Protein 2LW6 (pdb70)

Structure (mmCIF, N/CA/C/O backbone):
data_2LW6
#
_entry.id   2LW6
#
_cell.length_a   1.000
_cell.length_b   1.000
_cell.length_c   1.000
_cell.angle_alpha   90.00
_cell.angle_beta   90.00
_cell.angle_gamma   90.00
#
_symmetry.space_group_name_H-M   'P 1'
#
loop_
_atom_site.group_PDB
_atom_site.id
_atom_site.type_symbol
_atom_site.label_atom_id
_atom_site.label_alt_id
_atom_site.label_comp_id
_atom_site.label_asym_id
_atom_site.label_entity_id
_atom_site.label_seq_id
_atom_site.pdbx_PDB_ins_code
_atom_site.Cartn_x
_atom_site.Cartn_y
_atom_site.Cartn_z
_atom_site.occupancy
_atom_site.B_iso_or_equiv
_atom_site.auth_seq_id
_atom_site.auth_comp_id
_atom_site.auth_asym_id
_atom_site.auth_atom_id
_atom_site.pdbx_PDB_model_num
ATOM 1 N N . SER A 1 1 ? 19.979 -0.352 -3.059 1.00 0.00 19 SER A N 1
ATOM 2 C CA . SER A 1 1 ? 19.567 0.973 -3.570 1.00 0.00 19 SER A CA 1
ATOM 3 C C . SER A 1 1 ? 18.079 1.197 -3.317 1.00 0.00 19 SER A C 1
ATOM 4 O O . SER A 1 1 ? 17.512 0.580 -2.414 1.00 0.00 19 SER A O 1
ATOM 14 N N . PHE A 1 2 ? 17.468 2.104 -4.079 1.00 0.00 20 PHE A N 1
ATOM 15 C CA . PHE A 1 2 ? 16.031 2.335 -4.011 1.00 0.00 20 PHE A CA 1
ATOM 16 C C . PHE A 1 2 ? 15.276 1.028 -4.209 1.00 0.00 20 PHE A C 1
ATOM 17 O O . PHE A 1 2 ? 15.544 0.279 -5.150 1.00 0.00 20 PHE A O 1
ATOM 34 N N . VAL A 1 3 ? 14.330 0.770 -3.330 1.00 0.00 21 VAL A N 1
ATOM 35 C CA . VAL A 1 3 ? 13.623 -0.499 -3.324 1.00 0.00 21 VAL A CA 1
ATOM 36 C C . VAL A 1 3 ? 12.172 -0.321 -3.749 1.00 0.00 21 VAL A C 1
ATOM 37 O O . VAL A 1 3 ? 11.475 0.568 -3.261 1.00 0.00 21 VAL A O 1
ATOM 50 N N . GLN A 1 4 ? 11.729 -1.152 -4.680 1.00 0.00 22 GLN A N 1
ATOM 51 C CA . GLN A 1 4 ? 10.323 -1.199 -5.048 1.00 0.00 22 GLN A CA 1
ATOM 52 C C . GLN A 1 4 ? 9.633 -2.275 -4.221 1.00 0.00 22 GLN A C 1
ATOM 53 O O . GLN A 1 4 ? 10.210 -3.336 -3.980 1.00 0.00 22 GLN A O 1
ATOM 67 N N . CYS A 1 5 ? 8.411 -2.016 -3.783 1.00 0.00 23 CYS A N 1
ATOM 68 C CA . CYS A 1 5 ? 7.733 -2.928 -2.872 1.00 0.00 23 CYS A CA 1
ATOM 69 C C . CYS A 1 5 ? 6.218 -2.861 -3.028 1.00 0.00 23 CYS A C 1
ATOM 70 O O . CYS A 1 5 ? 5.653 -1.799 -3.281 1.00 0.00 23 CYS A O 1
ATOM 78 N N . ASN A 1 6 ? 5.559 -4.000 -2.878 1.00 0.00 24 ASN A N 1
ATOM 79 C CA . ASN A 1 6 ? 4.104 -4.048 -2.931 1.00 0.00 24 ASN A CA 1
ATOM 80 C C . ASN A 1 6 ? 3.522 -3.481 -1.648 1.00 0.00 24 ASN A C 1
ATOM 81 O O . ASN A 1 6 ? 3.636 -4.080 -0.583 1.00 0.00 24 ASN A O 1
ATOM 92 N N . HIS A 1 7 ? 2.913 -2.314 -1.753 1.00 0.00 25 HIS A N 1
ATOM 93 C CA . HIS A 1 7 ? 2.331 -1.657 -0.592 1.00 0.00 25 HIS A CA 1
ATOM 94 C C . HIS A 1 7 ? 1.038 -2.365 -0.213 1.00 0.00 25 HIS A C 1
ATOM 95 O O . HIS A 1 7 ? 0.077 -2.372 -0.982 1.00 0.00 25 HIS A O 1
ATOM 110 N N . HIS A 1 8 ? 1.037 -2.994 0.944 1.00 0.00 26 HIS A N 1
ATOM 111 C CA . HIS A 1 8 ? -0.118 -3.764 1.396 1.00 0.00 26 HIS A CA 1
ATOM 112 C C . HIS A 1 8 ? -1.141 -2.876 2.075 1.00 0.00 26 HIS A C 1
ATOM 113 O O . HIS A 1 8 ? -0.803 -2.104 2.970 1.00 0.00 26 HIS A O 1
ATOM 128 N N . LEU A 1 9 ? -2.388 -3.013 1.666 1.00 0.00 27 LEU A N 1
ATOM 129 C CA . LEU A 1 9 ? -3.484 -2.343 2.339 1.00 0.00 27 LEU A CA 1
ATOM 130 C C . LEU A 1 9 ? -4.144 -3.348 3.273 1.00 0.00 27 LEU A C 1
ATOM 131 O O . LEU A 1 9 ? -4.486 -4.463 2.862 1.00 0.00 27 LEU A O 1
ATOM 147 N N . LEU A 1 10 ? -4.289 -2.963 4.526 1.00 0.00 28 LEU A N 1
ATOM 148 C CA . LEU A 1 10 ? -4.838 -3.840 5.534 1.00 0.00 28 LEU A CA 1
ATOM 149 C C . LEU A 1 10 ? -6.314 -3.549 5.759 1.00 0.00 28 LEU A C 1
ATOM 150 O O . LEU A 1 10 ? -6.706 -2.422 6.088 1.00 0.00 28 LEU A O 1
ATOM 166 N N . TYR A 1 11 ? -7.119 -4.578 5.576 1.00 0.00 29 TYR A N 1
ATOM 167 C CA . TYR A 1 11 ? -8.550 -4.501 5.791 1.00 0.00 29 TYR A CA 1
ATOM 168 C C . TYR A 1 11 ? -8.849 -5.112 7.150 1.00 0.00 29 TYR A C 1
ATOM 169 O O . TYR A 1 11 ? -8.076 -5.938 7.627 1.00 0.00 29 TYR A O 1
ATOM 187 N N . ASN A 1 12 ? -9.931 -4.671 7.780 1.00 0.00 30 ASN A N 1
ATOM 188 C CA . ASN A 1 12 ? -10.292 -5.134 9.120 1.00 0.00 30 ASN A CA 1
ATOM 189 C C . ASN A 1 12 ? -10.218 -6.653 9.235 1.00 0.00 30 ASN A C 1
ATOM 190 O O . ASN A 1 12 ? -11.135 -7.367 8.822 1.00 0.00 30 ASN A O 1
ATOM 201 N N . GLY A 1 13 ? -9.117 -7.137 9.798 1.00 0.00 31 GLY A N 1
ATOM 202 C CA . GLY A 1 13 ? -8.983 -8.547 10.086 1.00 0.00 31 GLY A CA 1
ATOM 203 C C . GLY A 1 13 ? -8.085 -9.302 9.120 1.00 0.00 31 GLY A C 1
ATOM 204 O O . GLY A 1 13 ? -7.601 -10.384 9.458 1.00 0.00 31 GLY A O 1
ATOM 208 N N . ARG A 1 14 ? -7.839 -8.761 7.926 1.00 0.00 32 ARG A N 1
ATOM 209 C CA . ARG A 1 14 ? -7.104 -9.525 6.918 1.00 0.00 32 ARG A CA 1
ATOM 210 C C . ARG A 1 14 ? -6.568 -8.650 5.780 1.00 0.00 32 ARG A C 1
ATOM 211 O O . ARG A 1 14 ? -7.059 -7.550 5.528 1.00 0.00 32 ARG A O 1
ATOM 232 N N . HIS A 1 15 ? -5.526 -9.164 5.124 1.00 0.00 33 HIS A N 1
ATOM 233 C CA . HIS A 1 15 ? -4.964 -8.591 3.901 1.00 0.00 33 HIS A CA 1
ATOM 234 C C . HIS A 1 15 ? -6.052 -8.279 2.870 1.00 0.00 33 HIS A C 1
ATOM 235 O O . HIS A 1 15 ? -6.767 -9.174 2.414 1.00 0.00 33 HIS A O 1
ATOM 250 N N . TRP A 1 16 ? -6.163 -7.006 2.508 1.00 0.00 34 TRP A N 1
ATOM 251 C CA . TRP A 1 16 ? -7.143 -6.578 1.520 1.00 0.00 34 TRP A CA 1
ATOM 252 C C . TRP A 1 16 ? -6.566 -6.687 0.114 1.00 0.00 34 TRP A C 1
ATOM 253 O O . TRP A 1 16 ? -7.117 -7.375 -0.745 1.00 0.00 34 TRP A O 1
ATOM 274 N N . GLY A 1 17 ? -5.441 -6.020 -0.104 1.00 0.00 35 GLY A N 1
ATOM 275 C CA . GLY A 1 17 ? -4.817 -6.014 -1.411 1.00 0.00 35 GLY A CA 1
ATOM 276 C C . GLY A 1 17 ? -3.471 -5.335 -1.373 1.00 0.00 35 GLY A C 1
ATOM 277 O O . GLY A 1 17 ? -3.016 -4.922 -0.301 1.00 0.00 35 GLY A O 1
ATOM 281 N N . THR A 1 18 ? -2.818 -5.228 -2.518 1.00 0.00 36 THR A N 1
ATOM 282 C CA . THR A 1 18 ? -1.513 -4.603 -2.576 1.00 0.00 36 THR A CA 1
ATOM 283 C C . THR A 1 18 ? -1.215 -4.063 -3.975 1.00 0.00 36 THR A C 1
ATOM 284 O O . THR A 1 18 ? -1.657 -4.629 -4.976 1.00 0.00 36 THR A O 1
ATOM 295 N N . ILE A 1 19 ? -0.484 -2.957 -4.034 1.00 0.00 37 ILE A N 1
ATOM 296 C CA . ILE A 1 19 ? -0.009 -2.411 -5.297 1.00 0.00 37 ILE A CA 1
ATOM 297 C C . ILE A 1 19 ? 1.511 -2.250 -5.223 1.00 0.00 37 ILE A C 1
ATOM 298 O O . ILE A 1 19 ? 2.027 -1.640 -4.278 1.00 0.00 37 ILE A O 1
ATOM 314 N N . ARG A 1 20 ? 2.235 -2.808 -6.190 1.00 0.00 38 ARG A N 1
ATOM 315 C CA . ARG A 1 20 ? 3.687 -2.683 -6.193 1.00 0.00 38 ARG A CA 1
ATOM 316 C C . ARG A 1 20 ? 4.108 -1.296 -6.646 1.00 0.00 38 ARG A C 1
ATOM 317 O O . ARG A 1 20 ? 3.751 -0.834 -7.731 1.00 0.00 38 ARG A O 1
ATOM 338 N N . LYS A 1 21 ? 4.847 -0.635 -5.775 1.00 0.00 39 LYS A N 1
ATOM 339 C CA . LYS A 1 21 ? 5.307 0.724 -6.009 1.00 0.00 39 LYS A CA 1
ATOM 340 C C . LYS A 1 21 ? 6.652 0.925 -5.321 1.00 0.00 39 LYS A C 1
ATOM 341 O O . LYS A 1 21 ? 6.934 0.292 -4.306 1.00 0.00 39 LYS A O 1
ATOM 360 N N . LYS A 1 22 ? 7.488 1.788 -5.878 1.00 0.00 40 LYS A N 1
ATOM 361 C CA . LYS A 1 22 ? 8.795 2.061 -5.299 1.00 0.00 40 LYS A CA 1
ATOM 362 C C . LYS A 1 22 ? 8.659 2.831 -3.992 1.00 0.00 40 LYS A C 1
ATOM 363 O O . LYS A 1 22 ? 7.660 3.518 -3.762 1.00 0.00 40 LYS A O 1
ATOM 382 N N . ALA A 1 23 ? 9.662 2.699 -3.136 1.00 0.00 41 ALA A N 1
ATOM 383 C CA . ALA A 1 23 ? 9.703 3.426 -1.879 1.00 0.00 41 ALA A CA 1
ATOM 384 C C . ALA A 1 23 ? 9.776 4.926 -2.134 1.00 0.00 41 ALA A C 1
ATOM 385 O O . ALA A 1 23 ? 10.423 5.372 -3.080 1.00 0.00 41 ALA A O 1
ATOM 392 N N . GLY A 1 24 ? 9.091 5.699 -1.304 1.00 0.00 42 GLY A N 1
ATOM 393 C CA . GLY A 1 24 ? 9.076 7.140 -1.470 1.00 0.00 42 GLY A CA 1
ATOM 394 C C . GLY A 1 24 ? 7.968 7.602 -2.395 1.00 0.00 42 GLY A C 1
ATOM 395 O O . GLY A 1 24 ? 7.393 8.675 -2.203 1.00 0.00 42 GLY A O 1
ATOM 399 N N . TRP A 1 25 ? 7.668 6.797 -3.399 1.00 0.00 43 TRP A N 1
ATOM 400 C CA . TRP A 1 25 ? 6.609 7.112 -4.342 1.00 0.00 43 TRP A CA 1
ATOM 401 C C . TRP A 1 25 ? 5.245 6.809 -3.732 1.00 0.00 43 TRP A C 1
ATOM 402 O O . TRP A 1 25 ? 5.035 5.748 -3.134 1.00 0.00 43 TRP A O 1
ATOM 423 N N . ALA A 1 26 ? 4.331 7.760 -3.869 1.00 0.00 44 ALA A N 1
ATOM 424 C CA . ALA A 1 26 ? 2.983 7.612 -3.359 1.00 0.00 44 ALA A CA 1
ATOM 425 C C . ALA A 1 26 ? 2.206 6.584 -4.176 1.00 0.00 44 ALA A C 1
ATOM 426 O O . ALA A 1 26 ? 2.349 6.510 -5.396 1.00 0.00 44 ALA A O 1
ATOM 433 N N . VAL A 1 27 ? 1.395 5.794 -3.499 1.00 0.00 45 VAL A N 1
ATOM 434 C CA . VAL A 1 27 ? 0.570 4.793 -4.155 1.00 0.00 45 VAL A CA 1
ATOM 435 C C . VAL A 1 27 ? -0.894 5.018 -3.779 1.00 0.00 45 VAL A C 1
ATOM 436 O O . VAL A 1 27 ? -1.182 5.643 -2.754 1.00 0.00 45 VAL A O 1
ATOM 449 N N . ARG A 1 28 ? -1.812 4.526 -4.601 1.00 0.00 46 ARG A N 1
ATOM 450 C CA . ARG A 1 28 ? -3.231 4.765 -4.375 1.00 0.00 46 ARG A CA 1
ATOM 451 C C . ARG A 1 28 ? -3.904 3.560 -3.723 1.00 0.00 46 ARG A C 1
ATOM 452 O O . ARG A 1 28 ? -3.645 2.414 -4.093 1.00 0.00 46 ARG A O 1
ATOM 473 N N . PHE A 1 29 ? -4.746 3.829 -2.732 1.00 0.00 47 PHE A N 1
ATOM 474 C CA . PHE A 1 29 ? -5.597 2.807 -2.146 1.00 0.00 47 PHE A CA 1
ATOM 475 C C . PHE A 1 29 ? -7.035 3.305 -2.136 1.00 0.00 47 PHE A C 1
ATOM 476 O O . PHE A 1 29 ? -7.297 4.445 -1.749 1.00 0.00 47 PHE A O 1
ATOM 493 N N . TYR A 1 30 ? -7.960 2.461 -2.558 1.00 0.00 48 TYR A N 1
ATOM 494 C CA . TYR A 1 30 ? -9.355 2.860 -2.680 1.00 0.00 48 TYR A CA 1
ATOM 495 C C . TYR A 1 30 ? -10.277 1.670 -2.472 1.00 0.00 48 TYR A C 1
ATOM 496 O O . TYR A 1 30 ? -9.884 0.523 -2.692 1.00 0.00 48 TYR A O 1
ATOM 514 N N . GLU A 1 31 ? -11.493 1.948 -2.034 1.00 0.00 49 GLU A N 1
ATOM 515 C CA . GLU A 1 31 ? -12.494 0.913 -1.863 1.00 0.00 49 GLU A CA 1
ATOM 516 C C . GLU A 1 31 ? -13.462 0.944 -3.035 1.00 0.00 49 GLU A C 1
ATOM 517 O O . GLU A 1 31 ? -14.015 1.990 -3.372 1.00 0.00 49 GLU A O 1
ATOM 529 N N . GLU A 1 32 ? -13.638 -0.192 -3.675 1.00 0.00 50 GLU A N 1
ATOM 530 C CA . GLU A 1 32 ? -14.596 -0.298 -4.756 1.00 0.00 50 GLU A CA 1
ATOM 531 C C . GLU A 1 32 ? -15.714 -1.256 -4.366 1.00 0.00 50 GLU A C 1
ATOM 532 O O . GLU A 1 32 ? -15.544 -2.475 -4.354 1.00 0.00 50 GLU A O 1
ATOM 544 N N . LYS A 1 33 ? -16.847 -0.686 -4.001 1.00 0.00 51 LYS A N 1
ATOM 545 C CA . LYS A 1 33 ? -18.009 -1.467 -3.607 1.00 0.00 51 LYS A CA 1
ATOM 546 C C . LYS A 1 33 ? -18.877 -1.715 -4.832 1.00 0.00 51 LYS A C 1
ATOM 547 O O . LYS A 1 33 ? -19.153 -0.783 -5.583 1.00 0.00 51 LYS A O 1
ATOM 566 N N . PRO A 1 34 ? -19.297 -2.969 -5.063 1.00 0.00 52 PRO A N 1
ATOM 567 C CA . PRO A 1 34 ? -20.086 -3.333 -6.247 1.00 0.00 52 PRO A CA 1
ATOM 568 C C . PRO A 1 34 ? -21.334 -2.470 -6.400 1.00 0.00 52 PRO A C 1
ATOM 569 O O . PRO A 1 34 ? -22.226 -2.491 -5.548 1.00 0.00 52 PRO A O 1
ATOM 580 N N . GLY A 1 35 ? -21.385 -1.707 -7.485 1.00 0.00 53 GLY A N 1
ATOM 581 C CA . GLY A 1 35 ? -22.516 -0.834 -7.735 1.00 0.00 53 GLY A CA 1
ATOM 582 C C . GLY A 1 35 ? -22.211 0.610 -7.386 1.00 0.00 53 GLY A C 1
ATOM 583 O O . GLY A 1 35 ? -22.994 1.512 -7.685 1.00 0.00 53 GLY A O 1
ATOM 587 N N . GLN A 1 36 ? -21.079 0.819 -6.728 1.00 0.00 54 GLN A N 1
ATOM 588 C CA . GLN A 1 36 ? -20.625 2.153 -6.360 1.00 0.00 54 GLN A CA 1
ATOM 589 C C . GLN A 1 36 ? -19.243 2.433 -6.953 1.00 0.00 54 GLN A C 1
ATOM 590 O O . GLN A 1 36 ? -18.483 1.506 -7.242 1.00 0.00 54 GLN A O 1
ATOM 604 N N . PRO A 1 37 ? -18.908 3.715 -7.165 1.00 0.00 55 PRO A N 1
ATOM 605 C CA . PRO A 1 37 ? -17.581 4.116 -7.635 1.00 0.00 55 PRO A CA 1
ATOM 606 C C . PRO A 1 37 ? -16.536 3.977 -6.533 1.00 0.00 55 PRO A C 1
ATOM 607 O O . PRO A 1 37 ? -16.865 4.016 -5.345 1.00 0.00 55 PRO A O 1
ATOM 618 N N . LYS A 1 38 ? -15.280 3.819 -6.925 1.00 0.00 56 LYS A N 1
ATOM 619 C CA . LYS A 1 38 ? -14.213 3.616 -5.960 1.00 0.00 56 LYS A CA 1
ATOM 620 C C . LYS A 1 38 ? -13.910 4.904 -5.206 1.00 0.00 56 LYS A C 1
ATOM 621 O O . LYS A 1 38 ? -13.910 5.996 -5.780 1.00 0.00 56 LYS A O 1
ATOM 640 N N . ARG A 1 39 ? -13.664 4.766 -3.917 1.00 0.00 57 ARG A N 1
ATOM 641 C CA . ARG A 1 39 ? -13.392 5.902 -3.054 1.00 0.00 57 ARG A CA 1
ATOM 642 C C . ARG A 1 39 ? -11.997 5.771 -2.470 1.00 0.00 57 ARG A C 1
ATOM 643 O O . ARG A 1 39 ? -11.642 4.713 -1.953 1.00 0.00 57 ARG A O 1
ATOM 664 N N . LEU A 1 40 ? -11.203 6.830 -2.575 1.00 0.00 58 LEU A N 1
ATOM 665 C CA . LEU A 1 40 ? -9.861 6.830 -2.013 1.00 0.00 58 LEU A CA 1
ATOM 666 C C . LEU A 1 40 ? -9.912 6.583 -0.515 1.00 0.00 58 LEU A C 1
ATOM 667 O O . LEU A 1 40 ? -10.586 7.304 0.220 1.00 0.00 58 LEU A O 1
ATOM 683 N N . VAL A 1 41 ? -9.208 5.557 -0.073 1.00 0.00 59 VAL A N 1
ATOM 684 C CA . VAL A 1 41 ? -9.223 5.180 1.332 1.00 0.00 59 VAL A CA 1
ATOM 685 C C . VAL A 1 41 ? -7.889 5.474 1.985 1.00 0.00 59 VAL A C 1
ATOM 686 O O . VAL A 1 41 ? -7.788 5.520 3.209 1.00 0.00 59 VAL A O 1
ATOM 699 N N . ALA A 1 42 ? -6.862 5.643 1.162 1.00 0.00 60 ALA A N 1
ATOM 700 C CA . ALA A 1 42 ? -5.555 6.005 1.655 1.00 0.00 60 ALA A CA 1
ATOM 701 C C . ALA A 1 42 ? -4.622 6.372 0.525 1.00 0.00 60 ALA A C 1
ATOM 702 O O . ALA A 1 42 ? -4.556 5.697 -0.503 1.00 0.00 60 ALA A O 1
ATOM 709 N N . ILE A 1 43 ? -3.913 7.455 0.723 1.00 0.00 61 ILE A N 1
ATOM 710 C CA . ILE A 1 43 ? -2.796 7.793 -0.130 1.00 0.00 61 ILE A CA 1
ATOM 711 C C . ILE A 1 43 ? -1.536 7.554 0.675 1.00 0.00 61 ILE A C 1
ATOM 712 O O . ILE A 1 43 ? -1.280 8.256 1.654 1.00 0.00 61 ILE A O 1
ATOM 728 N N . CYS A 1 44 ? -0.766 6.555 0.291 1.00 0.00 62 CYS A N 1
ATOM 729 C CA . CYS A 1 44 ? 0.300 6.077 1.150 1.00 0.00 62 CYS A CA 1
ATOM 730 C C . CYS A 1 44 ? 1.605 5.949 0.388 1.00 0.00 62 CYS A C 1
ATOM 731 O O . CYS A 1 44 ? 1.619 5.602 -0.792 1.00 0.00 62 CYS A O 1
ATOM 738 N N . LYS A 1 45 ? 2.698 6.249 1.062 1.00 0.00 63 LYS A N 1
ATOM 739 C CA . LYS A 1 45 ? 4.017 6.096 0.486 1.00 0.00 63 LYS A CA 1
ATOM 740 C C . LYS A 1 45 ? 4.985 5.660 1.570 1.00 0.00 63 LYS A C 1
ATOM 741 O O . LYS A 1 45 ? 4.702 5.803 2.757 1.00 0.00 63 LYS A O 1
ATOM 760 N N . ASN A 1 46 ? 6.113 5.112 1.164 1.00 0.00 64 ASN A N 1
ATOM 761 C CA . ASN A 1 46 ? 7.076 4.588 2.117 1.00 0.00 64 ASN A CA 1
ATOM 762 C C . ASN A 1 46 ? 7.922 5.708 2.702 1.00 0.00 64 ASN A C 1
ATOM 763 O O . ASN A 1 46 ? 8.272 6.649 1.992 1.00 0.00 64 ASN A O 1
ATOM 774 N N . ALA A 1 47 ? 8.223 5.598 3.999 1.00 0.00 65 ALA A N 1
ATOM 775 C CA . ALA A 1 47 ? 8.985 6.614 4.733 1.00 0.00 65 ALA A CA 1
ATOM 776 C C . ALA A 1 47 ? 10.160 7.152 3.923 1.00 0.00 65 ALA A C 1
ATOM 777 O O . ALA A 1 47 ? 10.211 8.339 3.594 1.00 0.00 65 ALA A O 1
ATOM 784 N N . SER A 1 48 ? 11.088 6.269 3.594 1.00 0.00 66 SER A N 1
ATOM 785 C CA . SER A 1 48 ? 12.264 6.641 2.826 1.00 0.00 66 SER A CA 1
ATOM 786 C C . SER A 1 48 ? 11.991 6.485 1.334 1.00 0.00 66 SER A C 1
ATOM 787 O O . SER A 1 48 ? 11.347 5.525 0.912 1.00 0.00 66 SER A O 1
ATOM 795 N N . PRO A 1 49 ? 12.454 7.445 0.522 1.00 0.00 67 PRO A N 1
ATOM 796 C CA . PRO A 1 49 ? 12.377 7.347 -0.935 1.00 0.00 67 PRO A CA 1
ATOM 797 C C . PRO A 1 49 ? 13.461 6.432 -1.495 1.00 0.00 67 PRO A C 1
ATOM 798 O O . PRO A 1 49 ? 13.537 6.201 -2.701 1.00 0.00 67 PRO A O 1
ATOM 809 N N . VAL A 1 50 ? 14.308 5.926 -0.604 1.00 0.00 68 VAL A N 1
ATOM 810 C CA . VAL A 1 50 ? 15.378 5.027 -0.991 1.00 0.00 68 VAL A CA 1
ATOM 811 C C . VAL A 1 50 ? 15.038 3.599 -0.594 1.00 0.00 68 VAL A C 1
ATOM 812 O O . VAL A 1 50 ? 14.675 2.779 -1.430 1.00 0.00 68 VAL A O 1
ATOM 825 N N . HIS A 1 51 ? 15.135 3.308 0.694 1.00 0.00 69 HIS A N 1
ATOM 826 C CA . HIS A 1 51 ? 14.881 1.959 1.178 1.00 0.00 69 HIS A CA 1
ATOM 827 C C . HIS A 1 51 ? 13.452 1.855 1.686 1.00 0.00 69 HIS A C 1
ATOM 828 O O . HIS A 1 51 ? 12.816 2.871 1.960 1.00 0.00 69 HIS A O 1
ATOM 843 N N . CYS A 1 52 ? 12.965 0.636 1.845 1.00 0.00 70 CYS A N 1
ATOM 844 C CA . CYS A 1 52 ? 11.599 0.415 2.297 1.00 0.00 70 CYS A CA 1
ATOM 845 C C . CYS A 1 52 ? 11.577 0.130 3.795 1.00 0.00 70 CYS A C 1
ATOM 846 O O . CYS A 1 52 ? 12.348 -0.691 4.293 1.00 0.00 70 CYS A O 1
ATOM 854 N N . ASN A 1 53 ? 10.691 0.821 4.502 1.00 0.00 71 ASN A N 1
ATOM 855 C CA . ASN A 1 53 ? 10.595 0.713 5.953 1.00 0.00 71 ASN A CA 1
ATOM 856 C C . ASN A 1 53 ? 9.142 0.531 6.365 1.00 0.00 71 ASN A C 1
ATOM 857 O O . ASN A 1 53 ? 8.668 -0.590 6.557 1.00 0.00 71 ASN A O 1
ATOM 868 N N . TYR A 1 54 ? 8.441 1.652 6.482 1.00 0.00 72 TYR A N 1
ATOM 869 C CA . TYR A 1 54 ? 7.047 1.665 6.894 1.00 0.00 72 TYR A CA 1
ATOM 870 C C . TYR A 1 54 ? 6.252 2.535 5.937 1.00 0.00 72 TYR A C 1
ATOM 871 O O . TYR A 1 54 ? 6.828 3.341 5.197 1.00 0.00 72 TYR A O 1
ATOM 889 N N . LEU A 1 55 ? 4.939 2.396 5.976 1.00 0.00 73 LEU A N 1
ATOM 890 C CA . LEU A 1 55 ? 4.069 3.123 5.069 1.00 0.00 73 LEU A CA 1
ATOM 891 C C . LEU A 1 55 ? 3.395 4.287 5.777 1.00 0.00 73 LEU A C 1
ATOM 892 O O . LEU A 1 55 ? 2.720 4.106 6.790 1.00 0.00 73 LEU A O 1
ATOM 908 N N . LYS A 1 56 ? 3.595 5.481 5.244 1.00 0.00 74 LYS A N 1
ATOM 909 C CA . LYS A 1 56 ? 2.957 6.676 5.771 1.00 0.00 74 LYS A CA 1
ATOM 910 C C . LYS A 1 56 ? 1.796 7.061 4.873 1.00 0.00 74 LYS A C 1
ATOM 911 O O . LYS A 1 56 ? 1.990 7.541 3.752 1.00 0.00 74 LYS A O 1
ATOM 930 N N . CYS A 1 57 ? 0.592 6.816 5.357 1.00 0.00 75 CYS A N 1
ATOM 931 C CA . CYS A 1 57 ? -0.603 7.055 4.576 1.00 0.00 75 CYS A CA 1
ATOM 932 C C . CYS A 1 57 ? -1.381 8.236 5.136 1.00 0.00 75 CYS A C 1
ATOM 933 O O . CYS A 1 57 ? -1.393 8.470 6.348 1.00 0.00 75 CYS A O 1
ATOM 940 N N . THR A 1 58 ? -2.024 8.975 4.253 1.00 0.00 76 THR A N 1
ATOM 941 C CA . THR A 1 58 ? -2.860 10.087 4.655 1.00 0.00 76 THR A CA 1
ATOM 942 C C . THR A 1 58 ? -4.269 9.901 4.095 1.00 0.00 76 THR A C 1
ATOM 943 O O . THR A 1 58 ? -4.457 9.176 3.115 1.00 0.00 76 THR A O 1
ATOM 954 N N . ASN A 1 59 ? -5.245 10.552 4.730 1.00 0.00 77 ASN A N 1
ATOM 955 C CA . ASN A 1 59 ? -6.653 10.439 4.339 1.00 0.00 77 ASN A CA 1
ATOM 956 C C . ASN A 1 59 ? -7.137 8.997 4.451 1.00 0.00 77 ASN A C 1
ATOM 957 O O . ASN A 1 59 ? -7.630 8.422 3.484 1.00 0.00 77 ASN A O 1
ATOM 968 N N . LEU A 1 60 ? -6.985 8.425 5.642 1.00 0.00 78 LEU A N 1
ATOM 969 C CA . LEU A 1 60 ? -7.402 7.052 5.903 1.00 0.00 78 LEU A CA 1
ATOM 970 C C . LEU A 1 60 ? -8.920 6.946 5.994 1.00 0.00 78 LEU A C 1
ATOM 971 O O . LEU A 1 60 ? -9.594 7.875 6.446 1.00 0.00 78 LEU A O 1
ATOM 987 N N . ALA A 1 61 ? -9.457 5.805 5.584 1.00 0.00 79 ALA A N 1
ATOM 988 C CA . ALA A 1 61 ? -10.893 5.587 5.632 1.00 0.00 79 ALA A CA 1
ATOM 989 C C . ALA A 1 61 ? -11.255 4.651 6.777 1.00 0.00 79 ALA A C 1
ATOM 990 O O . ALA A 1 61 ? -11.673 3.514 6.559 1.00 0.00 79 ALA A O 1
ATOM 997 N N . ALA A 1 62 ? -11.062 5.147 7.996 1.00 0.00 80 ALA A N 1
ATOM 998 C CA . ALA A 1 62 ? -11.401 4.421 9.221 1.00 0.00 80 ALA A CA 1
ATOM 999 C C . ALA A 1 62 ? -10.611 3.123 9.361 1.00 0.00 80 ALA A C 1
ATOM 1000 O O . ALA A 1 62 ? -9.511 3.113 9.911 1.00 0.00 80 ALA A O 1
ATOM 1007 N N . GLY A 1 63 ? -11.173 2.032 8.853 1.00 0.00 81 GLY A N 1
ATOM 1008 C CA . GLY A 1 63 ? -10.526 0.743 8.968 1.00 0.00 81 GLY A CA 1
ATOM 1009 C C . GLY A 1 63 ? -9.535 0.506 7.854 1.00 0.00 81 GLY A C 1
ATOM 1010 O O . GLY A 1 63 ? -8.664 -0.357 7.957 1.00 0.00 81 GLY A O 1
ATOM 1014 N N . PHE A 1 64 ? -9.666 1.279 6.786 1.00 0.00 82 PHE A N 1
ATOM 1015 C CA . PHE A 1 64 ? -8.768 1.166 5.651 1.00 0.00 82 PHE A CA 1
ATOM 1016 C C . PHE A 1 64 ? -7.456 1.879 5.930 1.00 0.00 82 PHE A C 1
ATOM 1017 O O . PHE A 1 64 ? -7.401 3.111 5.978 1.00 0.00 82 PHE A O 1
ATOM 1034 N N . SER A 1 65 ? -6.412 1.095 6.130 1.00 0.00 83 SER A N 1
ATOM 1035 C CA . SER A 1 65 ? -5.073 1.616 6.339 1.00 0.00 83 SER A CA 1
ATOM 1036 C C . SER A 1 65 ? -4.066 0.614 5.804 1.00 0.00 83 SER A C 1
ATOM 1037 O O . SER A 1 65 ? -4.405 -0.542 5.574 1.00 0.00 83 SER A O 1
ATOM 1045 N N . ALA A 1 66 ? -2.842 1.047 5.598 1.00 0.00 84 ALA A N 1
ATOM 1046 C CA . ALA A 1 66 ? -1.832 0.183 5.012 1.00 0.00 84 ALA A CA 1
ATOM 1047 C C . ALA A 1 66 ? -0.953 -0.407 6.103 1.00 0.00 84 ALA A C 1
ATOM 1048 O O . ALA A 1 66 ? -0.880 0.137 7.205 1.00 0.00 84 ALA A O 1
ATOM 1055 N N . GLY A 1 67 ? -0.271 -1.502 5.793 1.00 0.00 85 GLY A N 1
ATOM 1056 C CA . GLY A 1 67 ? 0.420 -2.246 6.829 1.00 0.00 85 GLY A CA 1
ATOM 1057 C C . GLY A 1 67 ? 1.904 -2.448 6.571 1.00 0.00 85 GLY A C 1
ATOM 1058 O O . GLY A 1 67 ? 2.740 -1.952 7.325 1.00 0.00 85 GLY A O 1
ATOM 1062 N N . THR A 1 68 ? 2.237 -3.176 5.511 1.00 0.00 86 THR A N 1
ATOM 1063 C CA . THR A 1 68 ? 3.614 -3.594 5.278 1.00 0.00 86 THR A CA 1
ATOM 1064 C C . THR A 1 68 ? 3.817 -3.971 3.805 1.00 0.00 86 THR A C 1
ATOM 1065 O O . THR A 1 68 ? 2.984 -3.643 2.959 1.00 0.00 86 THR A O 1
ATOM 1076 N N . SER A 1 69 ? 4.920 -4.640 3.504 1.00 0.00 87 SER A N 1
ATOM 1077 C CA . SER A 1 69 ? 5.221 -5.056 2.148 1.00 0.00 87 SER A CA 1
ATOM 1078 C C . SER A 1 69 ? 5.925 -6.410 2.153 1.00 0.00 87 SER A C 1
ATOM 1079 O O . SER A 1 69 ? 6.662 -6.727 3.085 1.00 0.00 87 SER A O 1
ATOM 1087 N N . THR A 1 70 ? 5.692 -7.202 1.114 1.00 0.00 88 THR A N 1
ATOM 1088 C CA . THR A 1 70 ? 6.238 -8.551 1.027 1.00 0.00 88 THR A CA 1
ATOM 1089 C C . THR A 1 70 ? 6.700 -8.845 -0.402 1.00 0.00 88 THR A C 1
ATOM 1090 O O . THR A 1 70 ? 7.061 -7.924 -1.133 1.00 0.00 88 THR A O 1
ATOM 1101 N N . ASP A 1 71 ? 6.698 -10.128 -0.780 1.00 0.00 89 ASP A N 1
ATOM 1102 C CA . ASP A 1 71 ? 6.979 -10.575 -2.156 1.00 0.00 89 ASP A CA 1
ATOM 1103 C C . ASP A 1 71 ? 8.378 -10.202 -2.642 1.00 0.00 89 ASP A C 1
ATOM 1104 O O . ASP A 1 71 ? 9.261 -11.046 -2.687 1.00 0.00 89 ASP A O 1
ATOM 1113 N N . VAL A 1 72 ? 8.584 -8.946 -2.998 1.00 0.00 90 VAL A N 1
ATOM 1114 C CA . VAL A 1 72 ? 9.861 -8.518 -3.541 1.00 0.00 90 VAL A CA 1
ATOM 1115 C C . VAL A 1 72 ? 10.954 -8.546 -2.476 1.00 0.00 90 VAL A C 1
ATOM 1116 O O . VAL A 1 72 ? 12.075 -8.983 -2.731 1.00 0.00 90 VAL A O 1
ATOM 1129 N N . LEU A 1 73 ? 10.625 -8.084 -1.278 1.00 0.00 91 LEU A N 1
ATOM 1130 C CA . LEU A 1 73 ? 11.582 -8.086 -0.183 1.00 0.00 91 LEU A CA 1
ATOM 1131 C C . LEU A 1 73 ? 11.519 -9.389 0.616 1.00 0.00 91 LEU A C 1
ATOM 1132 O O . LEU A 1 73 ? 12.538 -9.878 1.098 1.00 0.00 91 LEU A O 1
ATOM 1148 N N . SER A 1 74 ? 10.323 -9.958 0.731 1.00 0.00 92 SER A N 1
ATOM 1149 C CA . SER A 1 74 ? 10.106 -11.114 1.599 1.00 0.00 92 SER A CA 1
ATOM 1150 C C . SER A 1 74 ? 10.220 -12.428 0.824 1.00 0.00 92 SER A C 1
ATOM 1151 O O . SER A 1 74 ? 10.746 -13.410 1.347 1.00 0.00 92 SER A O 1
ATOM 1159 N N . SER A 1 75 ? 9.727 -12.432 -0.417 1.00 0.00 93 SER A N 1
ATOM 1160 C CA . SER A 1 75 ? 9.728 -13.621 -1.276 1.00 0.00 93 SER A CA 1
ATOM 1161 C C . SER A 1 75 ? 8.810 -14.718 -0.726 1.00 0.00 93 SER A C 1
ATOM 1162 O O . SER A 1 75 ? 9.049 -15.274 0.348 1.00 0.00 93 SER A O 1
ATOM 1170 N N . GLY A 1 76 ? 7.749 -15.014 -1.468 1.00 0.00 94 GLY A N 1
ATOM 1171 C CA . GLY A 1 76 ? 6.849 -16.086 -1.082 1.00 0.00 94 GLY A CA 1
ATOM 1172 C C . GLY A 1 76 ? 5.748 -15.617 -0.150 1.00 0.00 94 GLY A C 1
ATOM 1173 O O . GLY A 1 76 ? 5.700 -16.011 1.010 1.00 0.00 94 GLY A O 1
ATOM 1177 N N . THR A 1 77 ? 4.870 -14.772 -0.652 1.00 0.00 95 THR A N 1
ATOM 1178 C CA . THR A 1 77 ? 3.780 -14.231 0.149 1.00 0.00 95 THR A CA 1
ATOM 1179 C C . THR A 1 77 ? 2.521 -14.058 -0.697 1.00 0.00 95 THR A C 1
ATOM 1180 O O . THR A 1 77 ? 2.596 -13.994 -1.926 1.00 0.00 95 THR A O 1
ATOM 1191 N N . VAL A 1 78 ? 1.371 -13.972 -0.043 1.00 0.00 96 VAL A N 1
ATOM 1192 C CA . VAL A 1 78 ? 0.121 -13.693 -0.740 1.00 0.00 96 VAL A CA 1
ATOM 1193 C C . VAL A 1 78 ? -0.033 -12.188 -0.983 1.00 0.00 96 VAL A C 1
ATOM 1194 O O . VAL A 1 78 ? -0.735 -11.479 -0.257 1.00 0.00 96 VAL A O 1
ATOM 1207 N N . GLY A 1 79 ? 0.653 -11.705 -2.007 1.00 0.00 97 GLY A N 1
ATOM 1208 C CA . GLY A 1 79 ? 0.627 -10.295 -2.320 1.00 0.00 97 GLY A CA 1
ATOM 1209 C C . GLY A 1 79 ? -0.365 -9.975 -3.413 1.00 0.00 97 GLY A C 1
ATOM 1210 O O . GLY A 1 79 ? -1.509 -9.618 -3.132 1.00 0.00 97 GLY A O 1
ATOM 1214 N N . SER A 1 80 ? 0.079 -10.097 -4.653 1.00 0.00 98 SER A N 1
ATOM 1215 C CA . SER A 1 80 ? -0.759 -9.820 -5.804 1.00 0.00 98 SER A CA 1
ATOM 1216 C C . SER A 1 80 ? -0.577 -10.911 -6.852 1.00 0.00 98 SER A C 1
ATOM 1217 O O . SER A 1 80 ? -1.455 -11.791 -6.960 1.00 0.00 98 SER A O 1
ATOM 1226 N N . SER A 1 1 ? 20.134 0.785 -1.758 1.00 0.00 19 SER A N 2
ATOM 1227 C CA . SER A 1 1 ? 19.608 1.159 -3.083 1.00 0.00 19 SER A CA 2
ATOM 1228 C C . SER A 1 1 ? 18.129 1.502 -2.991 1.00 0.00 19 SER A C 2
ATOM 1229 O O . SER A 1 1 ? 17.538 1.446 -1.912 1.00 0.00 19 SER A O 2
ATOM 1239 N N . PHE A 1 2 ? 17.550 1.861 -4.127 1.00 0.00 20 PHE A N 2
ATOM 1240 C CA . PHE A 1 2 ? 16.120 2.106 -4.224 1.00 0.00 20 PHE A CA 2
ATOM 1241 C C . PHE A 1 2 ? 15.395 0.781 -4.368 1.00 0.00 20 PHE A C 2
ATOM 1242 O O . PHE A 1 2 ? 15.861 -0.118 -5.073 1.00 0.00 20 PHE A O 2
ATOM 1259 N N . VAL A 1 3 ? 14.262 0.665 -3.715 1.00 0.00 21 VAL A N 2
ATOM 1260 C CA . VAL A 1 3 ? 13.552 -0.597 -3.655 1.00 0.00 21 VAL A CA 2
ATOM 1261 C C . VAL A 1 3 ? 12.072 -0.422 -3.981 1.00 0.00 21 VAL A C 2
ATOM 1262 O O . VAL A 1 3 ? 11.449 0.570 -3.595 1.00 0.00 21 VAL A O 2
ATOM 1275 N N . GLN A 1 4 ? 11.529 -1.375 -4.727 1.00 0.00 22 GLN A N 2
ATOM 1276 C CA . GLN A 1 4 ? 10.118 -1.382 -5.062 1.00 0.00 22 GLN A CA 2
ATOM 1277 C C . GLN A 1 4 ? 9.440 -2.560 -4.368 1.00 0.00 22 GLN A C 2
ATOM 1278 O O . GLN A 1 4 ? 10.045 -3.622 -4.209 1.00 0.00 22 GLN A O 2
ATOM 1292 N N . CYS A 1 5 ? 8.199 -2.379 -3.945 1.00 0.00 23 CYS A N 2
ATOM 1293 C CA . CYS A 1 5 ? 7.506 -3.424 -3.211 1.00 0.00 23 CYS A CA 2
ATOM 1294 C C . CYS A 1 5 ? 5.999 -3.320 -3.381 1.00 0.00 23 CYS A C 2
ATOM 1295 O O . CYS A 1 5 ? 5.466 -2.252 -3.706 1.00 0.00 23 CYS A O 2
ATOM 1303 N N . ASN A 1 6 ? 5.315 -4.439 -3.173 1.00 0.00 24 ASN A N 2
ATOM 1304 C CA . ASN A 1 6 ? 3.863 -4.454 -3.180 1.00 0.00 24 ASN A CA 2
ATOM 1305 C C . ASN A 1 6 ? 3.343 -3.910 -1.866 1.00 0.00 24 ASN A C 2
ATOM 1306 O O . ASN A 1 6 ? 3.539 -4.505 -0.807 1.00 0.00 24 ASN A O 2
ATOM 1317 N N . HIS A 1 7 ? 2.712 -2.754 -1.945 1.00 0.00 25 HIS A N 2
ATOM 1318 C CA . HIS A 1 7 ? 2.170 -2.094 -0.776 1.00 0.00 25 HIS A CA 2
ATOM 1319 C C . HIS A 1 7 ? 0.820 -2.692 -0.433 1.00 0.00 25 HIS A C 2
ATOM 1320 O O . HIS A 1 7 ? -0.133 -2.589 -1.205 1.00 0.00 25 HIS A O 2
ATOM 1335 N N . HIS A 1 8 ? 0.755 -3.321 0.719 1.00 0.00 26 HIS A N 2
ATOM 1336 C CA . HIS A 1 8 ? -0.460 -3.987 1.163 1.00 0.00 26 HIS A CA 2
ATOM 1337 C C . HIS A 1 8 ? -1.406 -3.006 1.828 1.00 0.00 26 HIS A C 2
ATOM 1338 O O . HIS A 1 8 ? -1.013 -2.260 2.718 1.00 0.00 26 HIS A O 2
ATOM 1353 N N . LEU A 1 9 ? -2.650 -3.009 1.385 1.00 0.00 27 LEU A N 2
ATOM 1354 C CA . LEU A 1 9 ? -3.686 -2.213 2.016 1.00 0.00 27 LEU A CA 2
ATOM 1355 C C . LEU A 1 9 ? -4.525 -3.124 2.900 1.00 0.00 27 LEU A C 2
ATOM 1356 O O . LEU A 1 9 ? -4.924 -4.216 2.477 1.00 0.00 27 LEU A O 2
ATOM 1372 N N . LEU A 1 10 ? -4.770 -2.688 4.124 1.00 0.00 28 LEU A N 2
ATOM 1373 C CA . LEU A 1 10 ? -5.533 -3.471 5.078 1.00 0.00 28 LEU A CA 2
ATOM 1374 C C . LEU A 1 10 ? -6.961 -2.949 5.197 1.00 0.00 28 LEU A C 2
ATOM 1375 O O . LEU A 1 10 ? -7.193 -1.782 5.520 1.00 0.00 28 LEU A O 2
ATOM 1391 N N . TYR A 1 11 ? -7.907 -3.831 4.936 1.00 0.00 29 TYR A N 2
ATOM 1392 C CA . TYR A 1 11 ? -9.322 -3.517 5.058 1.00 0.00 29 TYR A CA 2
ATOM 1393 C C . TYR A 1 11 ? -9.844 -4.207 6.310 1.00 0.00 29 TYR A C 2
ATOM 1394 O O . TYR A 1 11 ? -9.389 -5.301 6.637 1.00 0.00 29 TYR A O 2
ATOM 1412 N N . ASN A 1 12 ? -10.769 -3.559 7.017 1.00 0.00 30 ASN A N 2
ATOM 1413 C CA . ASN A 1 12 ? -11.260 -4.068 8.300 1.00 0.00 30 ASN A CA 2
ATOM 1414 C C . ASN A 1 12 ? -11.739 -5.510 8.163 1.00 0.00 30 ASN A C 2
ATOM 1415 O O . ASN A 1 12 ? -12.805 -5.775 7.605 1.00 0.00 30 ASN A O 2
ATOM 1426 N N . GLY A 1 13 ? -10.931 -6.432 8.668 1.00 0.00 31 GLY A N 2
ATOM 1427 C CA . GLY A 1 13 ? -11.251 -7.836 8.576 1.00 0.00 31 GLY A CA 2
ATOM 1428 C C . GLY A 1 13 ? -10.079 -8.652 8.076 1.00 0.00 31 GLY A C 2
ATOM 1429 O O . GLY A 1 13 ? -9.696 -9.641 8.700 1.00 0.00 31 GLY A O 2
ATOM 1433 N N . ARG A 1 14 ? -9.488 -8.222 6.966 1.00 0.00 32 ARG A N 2
ATOM 1434 C CA . ARG A 1 14 ? -8.399 -8.963 6.342 1.00 0.00 32 ARG A CA 2
ATOM 1435 C C . ARG A 1 14 ? -7.792 -8.154 5.191 1.00 0.00 32 ARG A C 2
ATOM 1436 O O . ARG A 1 14 ? -8.360 -7.143 4.775 1.00 0.00 32 ARG A O 2
ATOM 1457 N N . HIS A 1 15 ? -6.628 -8.603 4.712 1.00 0.00 33 HIS A N 2
ATOM 1458 C CA . HIS A 1 15 ? -5.951 -8.038 3.539 1.00 0.00 33 HIS A CA 2
ATOM 1459 C C . HIS A 1 15 ? -6.942 -7.592 2.456 1.00 0.00 33 HIS A C 2
ATOM 1460 O O . HIS A 1 15 ? -7.836 -8.344 2.067 1.00 0.00 33 HIS A O 2
ATOM 1475 N N . TRP A 1 16 ? -6.756 -6.374 1.961 1.00 0.00 34 TRP A N 2
ATOM 1476 C CA . TRP A 1 16 ? -7.654 -5.803 0.966 1.00 0.00 34 TRP A CA 2
ATOM 1477 C C . TRP A 1 16 ? -7.072 -5.926 -0.441 1.00 0.00 34 TRP A C 2
ATOM 1478 O O . TRP A 1 16 ? -7.690 -6.521 -1.325 1.00 0.00 34 TRP A O 2
ATOM 1499 N N . GLY A 1 17 ? -5.875 -5.386 -0.634 1.00 0.00 35 GLY A N 2
ATOM 1500 C CA . GLY A 1 17 ? -5.238 -5.419 -1.942 1.00 0.00 35 GLY A CA 2
ATOM 1501 C C . GLY A 1 17 ? -3.777 -5.039 -1.859 1.00 0.00 35 GLY A C 2
ATOM 1502 O O . GLY A 1 17 ? -3.270 -4.788 -0.762 1.00 0.00 35 GLY A O 2
ATOM 1506 N N . THR A 1 18 ? -3.091 -5.007 -2.998 1.00 0.00 36 THR A N 2
ATOM 1507 C CA . THR A 1 18 ? -1.684 -4.643 -3.015 1.00 0.00 36 THR A CA 2
ATOM 1508 C C . THR A 1 18 ? -1.280 -4.008 -4.350 1.00 0.00 36 THR A C 2
ATOM 1509 O O . THR A 1 18 ? -1.758 -4.405 -5.418 1.00 0.00 36 THR A O 2
ATOM 1520 N N . ILE A 1 19 ? -0.416 -2.999 -4.273 1.00 0.00 37 ILE A N 2
ATOM 1521 C CA . ILE A 1 19 ? 0.082 -2.295 -5.451 1.00 0.00 37 ILE A CA 2
ATOM 1522 C C . ILE A 1 19 ? 1.602 -2.147 -5.363 1.00 0.00 37 ILE A C 2
ATOM 1523 O O . ILE A 1 19 ? 2.127 -1.704 -4.338 1.00 0.00 37 ILE A O 2
ATOM 1539 N N . ARG A 1 20 ? 2.315 -2.513 -6.421 1.00 0.00 38 ARG A N 2
ATOM 1540 C CA . ARG A 1 20 ? 3.764 -2.384 -6.427 1.00 0.00 38 ARG A CA 2
ATOM 1541 C C . ARG A 1 20 ? 4.199 -1.012 -6.906 1.00 0.00 38 ARG A C 2
ATOM 1542 O O . ARG A 1 20 ? 3.831 -0.567 -7.995 1.00 0.00 38 ARG A O 2
ATOM 1563 N N . LYS A 1 21 ? 4.986 -0.360 -6.072 1.00 0.00 39 LYS A N 2
ATOM 1564 C CA . LYS A 1 21 ? 5.551 0.942 -6.380 1.00 0.00 39 LYS A CA 2
ATOM 1565 C C . LYS A 1 21 ? 6.847 1.106 -5.597 1.00 0.00 39 LYS A C 2
ATOM 1566 O O . LYS A 1 21 ? 7.019 0.484 -4.542 1.00 0.00 39 LYS A O 2
ATOM 1585 N N . LYS A 1 22 ? 7.764 1.904 -6.126 1.00 0.00 40 LYS A N 2
ATOM 1586 C CA . LYS A 1 22 ? 9.056 2.103 -5.489 1.00 0.00 40 LYS A CA 2
ATOM 1587 C C . LYS A 1 22 ? 8.936 3.030 -4.287 1.00 0.00 40 LYS A C 2
ATOM 1588 O O . LYS A 1 22 ? 8.010 3.842 -4.202 1.00 0.00 40 LYS A O 2
ATOM 1607 N N . ALA A 1 23 ? 9.870 2.886 -3.358 1.00 0.00 41 ALA A N 2
ATOM 1608 C CA . ALA A 1 23 ? 9.920 3.726 -2.174 1.00 0.00 41 ALA A CA 2
ATOM 1609 C C . ALA A 1 23 ? 10.100 5.188 -2.556 1.00 0.00 41 ALA A C 2
ATOM 1610 O O . ALA A 1 23 ? 10.805 5.509 -3.512 1.00 0.00 41 ALA A O 2
ATOM 1617 N N . GLY A 1 24 ? 9.441 6.060 -1.816 1.00 0.00 42 GLY A N 2
ATOM 1618 C CA . GLY A 1 24 ? 9.519 7.478 -2.092 1.00 0.00 42 GLY A CA 2
ATOM 1619 C C . GLY A 1 24 ? 8.267 7.998 -2.757 1.00 0.00 42 GLY A C 2
ATOM 1620 O O . GLY A 1 24 ? 7.829 9.115 -2.483 1.00 0.00 42 GLY A O 2
ATOM 1624 N N . TRP A 1 25 ? 7.679 7.185 -3.621 1.00 0.00 43 TRP A N 2
ATOM 1625 C CA . TRP A 1 25 ? 6.487 7.587 -4.351 1.00 0.00 43 TRP A CA 2
ATOM 1626 C C . TRP A 1 25 ? 5.232 7.208 -3.578 1.00 0.00 43 TRP A C 2
ATOM 1627 O O . TRP A 1 25 ? 5.202 6.194 -2.875 1.00 0.00 43 TRP A O 2
ATOM 1648 N N . ALA A 1 26 ? 4.202 8.030 -3.711 1.00 0.00 44 ALA A N 2
ATOM 1649 C CA . ALA A 1 26 ? 2.941 7.798 -3.038 1.00 0.00 44 ALA A CA 2
ATOM 1650 C C . ALA A 1 26 ? 2.053 6.865 -3.862 1.00 0.00 44 ALA A C 2
ATOM 1651 O O . ALA A 1 26 ? 1.885 7.057 -5.067 1.00 0.00 44 ALA A O 2
ATOM 1658 N N . VAL A 1 27 ? 1.502 5.846 -3.218 1.00 0.00 45 VAL A N 2
ATOM 1659 C CA . VAL A 1 27 ? 0.634 4.891 -3.897 1.00 0.00 45 VAL A CA 2
ATOM 1660 C C . VAL A 1 27 ? -0.823 5.199 -3.604 1.00 0.00 45 VAL A C 2
ATOM 1661 O O . VAL A 1 27 ? -1.150 5.752 -2.553 1.00 0.00 45 VAL A O 2
ATOM 1674 N N . ARG A 1 28 ? -1.690 4.829 -4.529 1.00 0.00 46 ARG A N 2
ATOM 1675 C CA . ARG A 1 28 ? -3.113 5.045 -4.358 1.00 0.00 46 ARG A CA 2
ATOM 1676 C C . ARG A 1 28 ? -3.761 3.794 -3.771 1.00 0.00 46 ARG A C 2
ATOM 1677 O O . ARG A 1 28 ? -3.391 2.671 -4.119 1.00 0.00 46 ARG A O 2
ATOM 1698 N N . PHE A 1 29 ? -4.694 3.985 -2.858 1.00 0.00 47 PHE A N 2
ATOM 1699 C CA . PHE A 1 29 ? -5.430 2.872 -2.287 1.00 0.00 47 PHE A CA 2
ATOM 1700 C C . PHE A 1 29 ? -6.901 3.231 -2.206 1.00 0.00 47 PHE A C 2
ATOM 1701 O O . PHE A 1 29 ? -7.255 4.318 -1.751 1.00 0.00 47 PHE A O 2
ATOM 1718 N N . TYR A 1 30 ? -7.755 2.329 -2.654 1.00 0.00 48 TYR A N 2
ATOM 1719 C CA . TYR A 1 30 ? -9.173 2.620 -2.754 1.00 0.00 48 TYR A CA 2
ATOM 1720 C C . TYR A 1 30 ? -10.012 1.377 -2.510 1.00 0.00 48 TYR A C 2
ATOM 1721 O O . TYR A 1 30 ? -9.537 0.249 -2.647 1.00 0.00 48 TYR A O 2
ATOM 1739 N N . GLU A 1 31 ? -11.259 1.600 -2.128 1.00 0.00 49 GLU A N 2
ATOM 1740 C CA . GLU A 1 31 ? -12.202 0.517 -1.926 1.00 0.00 49 GLU A CA 2
ATOM 1741 C C . GLU A 1 31 ? -13.023 0.328 -3.192 1.00 0.00 49 GLU A C 2
ATOM 1742 O O . GLU A 1 31 ? -13.543 1.291 -3.753 1.00 0.00 49 GLU A O 2
ATOM 1754 N N . GLU A 1 32 ? -13.110 -0.900 -3.659 1.00 0.00 50 GLU A N 2
ATOM 1755 C CA . GLU A 1 32 ? -13.923 -1.197 -4.820 1.00 0.00 50 GLU A CA 2
ATOM 1756 C C . GLU A 1 32 ? -14.902 -2.314 -4.496 1.00 0.00 50 GLU A C 2
ATOM 1757 O O . GLU A 1 32 ? -14.514 -3.457 -4.248 1.00 0.00 50 GLU A O 2
ATOM 1769 N N . LYS A 1 33 ? -16.174 -1.958 -4.466 1.00 0.00 51 LYS A N 2
ATOM 1770 C CA . LYS A 1 33 ? -17.234 -2.887 -4.112 1.00 0.00 51 LYS A CA 2
ATOM 1771 C C . LYS A 1 33 ? -18.405 -2.716 -5.072 1.00 0.00 51 LYS A C 2
ATOM 1772 O O . LYS A 1 33 ? -18.954 -1.620 -5.197 1.00 0.00 51 LYS A O 2
ATOM 1791 N N . PRO A 1 34 ? -18.778 -3.806 -5.767 1.00 0.00 52 PRO A N 2
ATOM 1792 C CA . PRO A 1 34 ? -19.777 -3.783 -6.846 1.00 0.00 52 PRO A CA 2
ATOM 1793 C C . PRO A 1 34 ? -21.060 -3.048 -6.469 1.00 0.00 52 PRO A C 2
ATOM 1794 O O . PRO A 1 34 ? -21.792 -3.456 -5.561 1.00 0.00 52 PRO A O 2
ATOM 1805 N N . GLY A 1 35 ? -21.324 -1.966 -7.185 1.00 0.00 53 GLY A N 2
ATOM 1806 C CA . GLY A 1 35 ? -22.487 -1.150 -6.921 1.00 0.00 53 GLY A CA 2
ATOM 1807 C C . GLY A 1 35 ? -22.092 0.248 -6.496 1.00 0.00 53 GLY A C 2
ATOM 1808 O O . GLY A 1 35 ? -22.893 1.183 -6.562 1.00 0.00 53 GLY A O 2
ATOM 1812 N N . GLN A 1 36 ? -20.849 0.389 -6.055 1.00 0.00 54 GLN A N 2
ATOM 1813 C CA . GLN A 1 36 ? -20.332 1.671 -5.604 1.00 0.00 54 GLN A CA 2
ATOM 1814 C C . GLN A 1 36 ? -19.036 2.019 -6.331 1.00 0.00 54 GLN A C 2
ATOM 1815 O O . GLN A 1 36 ? -18.274 1.130 -6.724 1.00 0.00 54 GLN A O 2
ATOM 1829 N N . PRO A 1 37 ? -18.778 3.321 -6.532 1.00 0.00 55 PRO A N 2
ATOM 1830 C CA . PRO A 1 37 ? -17.516 3.802 -7.099 1.00 0.00 55 PRO A CA 2
ATOM 1831 C C . PRO A 1 37 ? -16.361 3.607 -6.128 1.00 0.00 55 PRO A C 2
ATOM 1832 O O . PRO A 1 37 ? -16.563 3.417 -4.926 1.00 0.00 55 PRO A O 2
ATOM 1843 N N . LYS A 1 38 ? -15.158 3.664 -6.661 1.00 0.00 56 LYS A N 2
ATOM 1844 C CA . LYS A 1 38 ? -13.963 3.345 -5.906 1.00 0.00 56 LYS A CA 2
ATOM 1845 C C . LYS A 1 38 ? -13.463 4.570 -5.156 1.00 0.00 56 LYS A C 2
ATOM 1846 O O . LYS A 1 38 ? -13.108 5.584 -5.763 1.00 0.00 56 LYS A O 2
ATOM 1865 N N . ARG A 1 39 ? -13.439 4.464 -3.835 1.00 0.00 57 ARG A N 2
ATOM 1866 C CA . ARG A 1 39 ? -13.172 5.604 -2.977 1.00 0.00 57 ARG A CA 2
ATOM 1867 C C . ARG A 1 39 ? -11.754 5.535 -2.435 1.00 0.00 57 ARG A C 2
ATOM 1868 O O . ARG A 1 39 ? -11.322 4.484 -1.964 1.00 0.00 57 ARG A O 2
ATOM 1889 N N . LEU A 1 40 ? -11.038 6.653 -2.500 1.00 0.00 58 LEU A N 2
ATOM 1890 C CA . LEU A 1 40 ? -9.668 6.720 -2.001 1.00 0.00 58 LEU A CA 2
ATOM 1891 C C . LEU A 1 40 ? -9.650 6.535 -0.489 1.00 0.00 58 LEU A C 2
ATOM 1892 O O . LEU A 1 40 ? -10.161 7.378 0.251 1.00 0.00 58 LEU A O 2
ATOM 1908 N N . VAL A 1 41 ? -9.075 5.429 -0.039 1.00 0.00 59 VAL A N 2
ATOM 1909 C CA . VAL A 1 41 ? -9.058 5.109 1.380 1.00 0.00 59 VAL A CA 2
ATOM 1910 C C . VAL A 1 41 ? -7.792 5.625 2.046 1.00 0.00 59 VAL A C 2
ATOM 1911 O O . VAL A 1 41 ? -7.776 5.825 3.255 1.00 0.00 59 VAL A O 2
ATOM 1924 N N . ALA A 1 42 ? -6.729 5.809 1.255 1.00 0.00 60 ALA A N 2
ATOM 1925 C CA . ALA A 1 42 ? -5.491 6.390 1.757 1.00 0.00 60 ALA A CA 2
ATOM 1926 C C . ALA A 1 42 ? -4.435 6.465 0.667 1.00 0.00 60 ALA A C 2
ATOM 1927 O O . ALA A 1 42 ? -4.377 5.620 -0.226 1.00 0.00 60 ALA A O 2
ATOM 1934 N N . ILE A 1 43 ? -3.616 7.495 0.741 1.00 0.00 61 ILE A N 2
ATOM 1935 C CA . ILE A 1 43 ? -2.445 7.605 -0.102 1.00 0.00 61 ILE A CA 2
ATOM 1936 C C . ILE A 1 43 ? -1.230 7.306 0.759 1.00 0.00 61 ILE A C 2
ATOM 1937 O O . ILE A 1 43 ? -0.966 8.019 1.729 1.00 0.00 61 ILE A O 2
ATOM 1953 N N . CYS A 1 44 ? -0.500 6.255 0.442 1.00 0.00 62 CYS A N 2
ATOM 1954 C CA . CYS A 1 44 ? 0.551 5.803 1.335 1.00 0.00 62 CYS A CA 2
ATOM 1955 C C . CYS A 1 44 ? 1.870 5.716 0.600 1.00 0.00 62 CYS A C 2
ATOM 1956 O O . CYS A 1 44 ? 1.909 5.382 -0.579 1.00 0.00 62 CYS A O 2
ATOM 1963 N N . LYS A 1 45 ? 2.947 6.029 1.291 1.00 0.00 63 LYS A N 2
ATOM 1964 C CA . LYS A 1 45 ? 4.266 5.963 0.697 1.00 0.00 63 LYS A CA 2
ATOM 1965 C C . LYS A 1 45 ? 5.256 5.472 1.737 1.00 0.00 63 LYS A C 2
ATOM 1966 O O . LYS A 1 45 ? 4.967 5.485 2.929 1.00 0.00 63 LYS A O 2
ATOM 1985 N N . ASN A 1 46 ? 6.412 5.028 1.290 1.00 0.00 64 ASN A N 2
ATOM 1986 C CA . ASN A 1 46 ? 7.400 4.475 2.202 1.00 0.00 64 ASN A CA 2
ATOM 1987 C C . ASN A 1 46 ? 8.238 5.589 2.809 1.00 0.00 64 ASN A C 2
ATOM 1988 O O . ASN A 1 46 ? 8.632 6.513 2.099 1.00 0.00 64 ASN A O 2
ATOM 1999 N N . ALA A 1 47 ? 8.475 5.500 4.120 1.00 0.00 65 ALA A N 2
ATOM 2000 C CA . ALA A 1 47 ? 9.174 6.543 4.880 1.00 0.00 65 ALA A CA 2
ATOM 2001 C C . ALA A 1 47 ? 10.385 7.093 4.131 1.00 0.00 65 ALA A C 2
ATOM 2002 O O . ALA A 1 47 ? 10.497 8.304 3.914 1.00 0.00 65 ALA A O 2
ATOM 2009 N N . SER A 1 48 ? 11.279 6.199 3.733 1.00 0.00 66 SER A N 2
ATOM 2010 C CA . SER A 1 48 ? 12.456 6.578 2.971 1.00 0.00 66 SER A CA 2
ATOM 2011 C C . SER A 1 48 ? 12.152 6.546 1.478 1.00 0.00 66 SER A C 2
ATOM 2012 O O . SER A 1 48 ? 11.426 5.672 1.002 1.00 0.00 66 SER A O 2
ATOM 2020 N N . PRO A 1 49 ? 12.685 7.515 0.724 1.00 0.00 67 PRO A N 2
ATOM 2021 C CA . PRO A 1 49 ? 12.557 7.560 -0.730 1.00 0.00 67 PRO A CA 2
ATOM 2022 C C . PRO A 1 49 ? 13.573 6.658 -1.424 1.00 0.00 67 PRO A C 2
ATOM 2023 O O . PRO A 1 49 ? 13.649 6.622 -2.651 1.00 0.00 67 PRO A O 2
ATOM 2034 N N . VAL A 1 50 ? 14.366 5.937 -0.635 1.00 0.00 68 VAL A N 2
ATOM 2035 C CA . VAL A 1 50 ? 15.380 5.047 -1.183 1.00 0.00 68 VAL A CA 2
ATOM 2036 C C . VAL A 1 50 ? 15.171 3.621 -0.684 1.00 0.00 68 VAL A C 2
ATOM 2037 O O . VAL A 1 50 ? 14.770 2.741 -1.447 1.00 0.00 68 VAL A O 2
ATOM 2050 N N . HIS A 1 51 ? 15.433 3.398 0.601 1.00 0.00 69 HIS A N 2
ATOM 2051 C CA . HIS A 1 51 ? 15.258 2.074 1.197 1.00 0.00 69 HIS A CA 2
ATOM 2052 C C . HIS A 1 51 ? 13.820 1.904 1.655 1.00 0.00 69 HIS A C 2
ATOM 2053 O O . HIS A 1 51 ? 13.087 2.880 1.786 1.00 0.00 69 HIS A O 2
ATOM 2068 N N . CYS A 1 52 ? 13.433 0.672 1.929 1.00 0.00 70 CYS A N 2
ATOM 2069 C CA . CYS A 1 52 ? 12.091 0.384 2.410 1.00 0.00 70 CYS A CA 2
ATOM 2070 C C . CYS A 1 52 ? 12.099 0.216 3.926 1.00 0.00 70 CYS A C 2
ATOM 2071 O O . CYS A 1 52 ? 12.862 -0.586 4.470 1.00 0.00 70 CYS A O 2
ATOM 2079 N N . ASN A 1 53 ? 11.248 0.974 4.603 1.00 0.00 71 ASN A N 2
ATOM 2080 C CA . ASN A 1 53 ? 11.176 0.934 6.057 1.00 0.00 71 ASN A CA 2
ATOM 2081 C C . ASN A 1 53 ? 9.757 0.617 6.499 1.00 0.00 71 ASN A C 2
ATOM 2082 O O . ASN A 1 53 ? 9.424 -0.525 6.804 1.00 0.00 71 ASN A O 2
ATOM 2093 N N . TYR A 1 54 ? 8.921 1.647 6.516 1.00 0.00 72 TYR A N 2
ATOM 2094 C CA . TYR A 1 54 ? 7.529 1.512 6.915 1.00 0.00 72 TYR A CA 2
ATOM 2095 C C . TYR A 1 54 ? 6.668 2.316 5.960 1.00 0.00 72 TYR A C 2
ATOM 2096 O O . TYR A 1 54 ? 7.189 3.119 5.180 1.00 0.00 72 TYR A O 2
ATOM 2114 N N . LEU A 1 55 ? 5.363 2.127 6.035 1.00 0.00 73 LEU A N 2
ATOM 2115 C CA . LEU A 1 55 ? 4.454 2.840 5.158 1.00 0.00 73 LEU A CA 2
ATOM 2116 C C . LEU A 1 55 ? 3.782 3.987 5.895 1.00 0.00 73 LEU A C 2
ATOM 2117 O O . LEU A 1 55 ? 3.109 3.789 6.907 1.00 0.00 73 LEU A O 2
ATOM 2133 N N . LYS A 1 56 ? 3.994 5.188 5.387 1.00 0.00 74 LYS A N 2
ATOM 2134 C CA . LYS A 1 56 ? 3.391 6.383 5.944 1.00 0.00 74 LYS A CA 2
ATOM 2135 C C . LYS A 1 56 ? 2.216 6.793 5.069 1.00 0.00 74 LYS A C 2
ATOM 2136 O O . LYS A 1 56 ? 2.403 7.296 3.958 1.00 0.00 74 LYS A O 2
ATOM 2155 N N . CYS A 1 57 ? 1.007 6.558 5.548 1.00 0.00 75 CYS A N 2
ATOM 2156 C CA . CYS A 1 57 ? -0.176 6.834 4.752 1.00 0.00 75 CYS A CA 2
ATOM 2157 C C . CYS A 1 57 ? -0.869 8.100 5.236 1.00 0.00 75 CYS A C 2
ATOM 2158 O O . CYS A 1 57 ? -0.802 8.448 6.418 1.00 0.00 75 CYS A O 2
ATOM 2165 N N . THR A 1 58 ? -1.519 8.791 4.316 1.00 0.00 76 THR A N 2
ATOM 2166 C CA . THR A 1 58 ? -2.274 9.983 4.642 1.00 0.00 76 THR A CA 2
ATOM 2167 C C . THR A 1 58 ? -3.695 9.852 4.097 1.00 0.00 76 THR A C 2
ATOM 2168 O O . THR A 1 58 ? -3.927 9.099 3.144 1.00 0.00 76 THR A O 2
ATOM 2179 N N . ASN A 1 59 ? -4.632 10.572 4.709 1.00 0.00 77 ASN A N 2
ATOM 2180 C CA . ASN A 1 59 ? -6.044 10.515 4.329 1.00 0.00 77 ASN A CA 2
ATOM 2181 C C . ASN A 1 59 ? -6.606 9.113 4.518 1.00 0.00 77 ASN A C 2
ATOM 2182 O O . ASN A 1 59 ? -7.216 8.559 3.608 1.00 0.00 77 ASN A O 2
ATOM 2193 N N . LEU A 1 60 ? -6.393 8.550 5.702 1.00 0.00 78 LEU A N 2
ATOM 2194 C CA . LEU A 1 60 ? -6.910 7.226 6.030 1.00 0.00 78 LEU A CA 2
ATOM 2195 C C . LEU A 1 60 ? -8.431 7.263 6.129 1.00 0.00 78 LEU A C 2
ATOM 2196 O O . LEU A 1 60 ? -9.006 8.216 6.666 1.00 0.00 78 LEU A O 2
ATOM 2212 N N . ALA A 1 61 ? -9.081 6.223 5.627 1.00 0.00 79 ALA A N 2
ATOM 2213 C CA . ALA A 1 61 ? -10.535 6.175 5.609 1.00 0.00 79 ALA A CA 2
ATOM 2214 C C . ALA A 1 61 ? -11.065 5.547 6.889 1.00 0.00 79 ALA A C 2
ATOM 2215 O O . ALA A 1 61 ? -11.241 4.333 6.968 1.00 0.00 79 ALA A O 2
ATOM 2222 N N . ALA A 1 62 ? -11.300 6.393 7.890 1.00 0.00 80 ALA A N 2
ATOM 2223 C CA . ALA A 1 62 ? -11.784 5.963 9.201 1.00 0.00 80 ALA A CA 2
ATOM 2224 C C . ALA A 1 62 ? -10.780 5.041 9.887 1.00 0.00 80 ALA A C 2
ATOM 2225 O O . ALA A 1 62 ? -9.908 5.501 10.628 1.00 0.00 80 ALA A O 2
ATOM 2232 N N . GLY A 1 63 ? -10.892 3.750 9.620 1.00 0.00 81 GLY A N 2
ATOM 2233 C CA . GLY A 1 63 ? -9.985 2.788 10.204 1.00 0.00 81 GLY A CA 2
ATOM 2234 C C . GLY A 1 63 ? -9.232 2.007 9.150 1.00 0.00 81 GLY A C 2
ATOM 2235 O O . GLY A 1 63 ? -8.429 1.135 9.473 1.00 0.00 81 GLY A O 2
ATOM 2239 N N . PHE A 1 64 ? -9.490 2.318 7.886 1.00 0.00 82 PHE A N 2
ATOM 2240 C CA . PHE A 1 64 ? -8.829 1.634 6.786 1.00 0.00 82 PHE A CA 2
ATOM 2241 C C . PHE A 1 64 ? -7.460 2.246 6.541 1.00 0.00 82 PHE A C 2
ATOM 2242 O O . PHE A 1 64 ? -7.332 3.463 6.365 1.00 0.00 82 PHE A O 2
ATOM 2259 N N . SER A 1 65 ? -6.439 1.401 6.544 1.00 0.00 83 SER A N 2
ATOM 2260 C CA . SER A 1 65 ? -5.063 1.850 6.427 1.00 0.00 83 SER A CA 2
ATOM 2261 C C . SER A 1 65 ? -4.242 0.815 5.669 1.00 0.00 83 SER A C 2
ATOM 2262 O O . SER A 1 65 ? -4.773 -0.196 5.219 1.00 0.00 83 SER A O 2
ATOM 2270 N N . ALA A 1 66 ? -2.954 1.068 5.525 1.00 0.00 84 ALA A N 2
ATOM 2271 C CA . ALA A 1 66 ? -2.074 0.146 4.827 1.00 0.00 84 ALA A CA 2
ATOM 2272 C C . ALA A 1 66 ? -1.281 -0.691 5.823 1.00 0.00 84 ALA A C 2
ATOM 2273 O O . ALA A 1 66 ? -1.315 -0.437 7.028 1.00 0.00 84 ALA A O 2
ATOM 2280 N N . GLY A 1 67 ? -0.578 -1.689 5.313 1.00 0.00 85 GLY A N 2
ATOM 2281 C CA . GLY A 1 67 ? 0.201 -2.566 6.161 1.00 0.00 85 GLY A CA 2
ATOM 2282 C C . GLY A 1 67 ? 1.663 -2.595 5.767 1.00 0.00 85 GLY A C 2
ATOM 2283 O O . GLY A 1 67 ? 2.232 -1.571 5.404 1.00 0.00 85 GLY A O 2
ATOM 2287 N N . THR A 1 68 ? 2.266 -3.768 5.827 1.00 0.00 86 THR A N 2
ATOM 2288 C CA . THR A 1 68 ? 3.676 -3.919 5.507 1.00 0.00 86 THR A CA 2
ATOM 2289 C C . THR A 1 68 ? 3.855 -4.298 4.033 1.00 0.00 86 THR A C 2
ATOM 2290 O O . THR A 1 68 ? 2.876 -4.448 3.294 1.00 0.00 86 THR A O 2
ATOM 2301 N N . SER A 1 69 ? 5.102 -4.442 3.610 1.00 0.00 87 SER A N 2
ATOM 2302 C CA . SER A 1 69 ? 5.409 -4.835 2.246 1.00 0.00 87 SER A CA 2
ATOM 2303 C C . SER A 1 69 ? 5.986 -6.247 2.243 1.00 0.00 87 SER A C 2
ATOM 2304 O O . SER A 1 69 ? 6.737 -6.621 3.144 1.00 0.00 87 SER A O 2
ATOM 2312 N N . THR A 1 70 ? 5.635 -7.031 1.236 1.00 0.00 88 THR A N 2
ATOM 2313 C CA . THR A 1 70 ? 5.996 -8.441 1.219 1.00 0.00 88 THR A CA 2
ATOM 2314 C C . THR A 1 70 ? 6.386 -8.921 -0.173 1.00 0.00 88 THR A C 2
ATOM 2315 O O . THR A 1 70 ? 6.755 -8.122 -1.036 1.00 0.00 88 THR A O 2
ATOM 2326 N N . ASP A 1 71 ? 6.307 -10.243 -0.355 1.00 0.00 89 ASP A N 2
ATOM 2327 C CA . ASP A 1 71 ? 6.510 -10.909 -1.645 1.00 0.00 89 ASP A CA 2
ATOM 2328 C C . ASP A 1 71 ? 7.924 -10.708 -2.173 1.00 0.00 89 ASP A C 2
ATOM 2329 O O . ASP A 1 71 ? 8.790 -11.554 -1.977 1.00 0.00 89 ASP A O 2
ATOM 2338 N N . VAL A 1 72 ? 8.162 -9.570 -2.803 1.00 0.00 90 VAL A N 2
ATOM 2339 C CA . VAL A 1 72 ? 9.455 -9.283 -3.398 1.00 0.00 90 VAL A CA 2
ATOM 2340 C C . VAL A 1 72 ? 10.514 -9.032 -2.325 1.00 0.00 90 VAL A C 2
ATOM 2341 O O . VAL A 1 72 ? 11.673 -9.416 -2.481 1.00 0.00 90 VAL A O 2
ATOM 2354 N N . LEU A 1 73 ? 10.105 -8.395 -1.233 1.00 0.00 91 LEU A N 2
ATOM 2355 C CA . LEU A 1 73 ? 11.031 -8.084 -0.144 1.00 0.00 91 LEU A CA 2
ATOM 2356 C C . LEU A 1 73 ? 11.096 -9.204 0.874 1.00 0.00 91 LEU A C 2
ATOM 2357 O O . LEU A 1 73 ? 12.165 -9.726 1.179 1.00 0.00 91 LEU A O 2
ATOM 2373 N N . SER A 1 74 ? 9.937 -9.558 1.392 1.00 0.00 92 SER A N 2
ATOM 2374 C CA . SER A 1 74 ? 9.852 -10.487 2.516 1.00 0.00 92 SER A CA 2
ATOM 2375 C C . SER A 1 74 ? 10.156 -11.925 2.084 1.00 0.00 92 SER A C 2
ATOM 2376 O O . SER A 1 74 ? 11.254 -12.430 2.319 1.00 0.00 92 SER A O 2
ATOM 2384 N N . SER A 1 75 ? 9.191 -12.574 1.439 1.00 0.00 93 SER A N 2
ATOM 2385 C CA . SER A 1 75 ? 9.352 -13.958 1.008 1.00 0.00 93 SER A CA 2
ATOM 2386 C C . SER A 1 75 ? 8.486 -14.234 -0.214 1.00 0.00 93 SER A C 2
ATOM 2387 O O . SER A 1 75 ? 8.988 -14.577 -1.283 1.00 0.00 93 SER A O 2
ATOM 2395 N N . GLY A 1 76 ? 7.181 -14.079 -0.041 1.00 0.00 94 GLY A N 2
ATOM 2396 C CA . GLY A 1 76 ? 6.249 -14.289 -1.126 1.00 0.00 94 GLY A CA 2
ATOM 2397 C C . GLY A 1 76 ? 4.829 -14.006 -0.685 1.00 0.00 94 GLY A C 2
ATOM 2398 O O . GLY A 1 76 ? 4.587 -13.758 0.498 1.00 0.00 94 GLY A O 2
ATOM 2402 N N . THR A 1 77 ? 3.903 -14.017 -1.629 1.00 0.00 95 THR A N 2
ATOM 2403 C CA . THR A 1 77 ? 2.494 -13.814 -1.329 1.00 0.00 95 THR A CA 2
ATOM 2404 C C . THR A 1 77 ? 1.631 -14.725 -2.180 1.00 0.00 95 THR A C 2
ATOM 2405 O O . THR A 1 77 ? 1.308 -15.853 -1.803 1.00 0.00 95 THR A O 2
ATOM 2416 N N . VAL A 1 78 ? 1.320 -14.214 -3.347 1.00 0.00 96 VAL A N 2
ATOM 2417 C CA . VAL A 1 78 ? 0.475 -14.876 -4.326 1.00 0.00 96 VAL A CA 2
ATOM 2418 C C . VAL A 1 78 ? 0.217 -13.922 -5.494 1.00 0.00 96 VAL A C 2
ATOM 2419 O O . VAL A 1 78 ? -0.185 -14.333 -6.581 1.00 0.00 96 VAL A O 2
ATOM 2432 N N . GLY A 1 79 ? 0.498 -12.642 -5.261 1.00 0.00 97 GLY A N 2
ATOM 2433 C CA . GLY A 1 79 ? 0.200 -11.619 -6.244 1.00 0.00 97 GLY A CA 2
ATOM 2434 C C . GLY A 1 79 ? -1.002 -10.802 -5.835 1.00 0.00 97 GLY A C 2
ATOM 2435 O O . GLY A 1 79 ? -1.787 -10.368 -6.678 1.00 0.00 97 GLY A O 2
ATOM 2439 N N . SER A 1 80 ? -1.118 -10.581 -4.531 1.00 0.00 98 SER A N 2
ATOM 2440 C CA . SER A 1 80 ? -2.275 -9.936 -3.937 1.00 0.00 98 SER A CA 2
ATOM 2441 C C . SER A 1 80 ? -2.133 -9.967 -2.417 1.00 0.00 98 SER A C 2
ATOM 2442 O O . SER A 1 80 ? -1.457 -9.074 -1.857 1.00 0.00 98 SER A O 2
ATOM 2451 N N . SER A 1 1 ? 20.108 -0.023 -2.595 1.00 0.00 19 SER A N 3
ATOM 2452 C CA . SER A 1 1 ? 19.582 0.973 -3.545 1.00 0.00 19 SER A CA 3
ATOM 2453 C C . SER A 1 1 ? 18.139 1.323 -3.216 1.00 0.00 19 SER A C 3
ATOM 2454 O O . SER A 1 1 ? 17.590 0.852 -2.217 1.00 0.00 19 SER A O 3
ATOM 2464 N N . PHE A 1 2 ? 17.549 2.175 -4.043 1.00 0.00 20 PHE A N 3
ATOM 2465 C CA . PHE A 1 2 ? 16.128 2.474 -3.971 1.00 0.00 20 PHE A CA 3
ATOM 2466 C C . PHE A 1 2 ? 15.335 1.217 -4.291 1.00 0.00 20 PHE A C 3
ATOM 2467 O O . PHE A 1 2 ? 15.366 0.716 -5.415 1.00 0.00 20 PHE A O 3
ATOM 2484 N N . VAL A 1 3 ? 14.626 0.726 -3.303 1.00 0.00 21 VAL A N 3
ATOM 2485 C CA . VAL A 1 3 ? 13.940 -0.548 -3.405 1.00 0.00 21 VAL A CA 3
ATOM 2486 C C . VAL A 1 3 ? 12.450 -0.356 -3.675 1.00 0.00 21 VAL A C 3
ATOM 2487 O O . VAL A 1 3 ? 11.818 0.555 -3.135 1.00 0.00 21 VAL A O 3
ATOM 2500 N N . GLN A 1 4 ? 11.900 -1.197 -4.542 1.00 0.00 22 GLN A N 3
ATOM 2501 C CA . GLN A 1 4 ? 10.473 -1.175 -4.822 1.00 0.00 22 GLN A CA 3
ATOM 2502 C C . GLN A 1 4 ? 9.771 -2.218 -3.970 1.00 0.00 22 GLN A C 3
ATOM 2503 O O . GLN A 1 4 ? 10.327 -3.282 -3.707 1.00 0.00 22 GLN A O 3
ATOM 2517 N N . CYS A 1 5 ? 8.558 -1.920 -3.530 1.00 0.00 23 CYS A N 3
ATOM 2518 C CA . CYS A 1 5 ? 7.829 -2.841 -2.679 1.00 0.00 23 CYS A CA 3
ATOM 2519 C C . CYS A 1 5 ? 6.323 -2.719 -2.873 1.00 0.00 23 CYS A C 3
ATOM 2520 O O . CYS A 1 5 ? 5.792 -1.630 -3.081 1.00 0.00 23 CYS A O 3
ATOM 2528 N N . ASN A 1 6 ? 5.638 -3.850 -2.825 1.00 0.00 24 ASN A N 3
ATOM 2529 C CA . ASN A 1 6 ? 4.185 -3.860 -2.899 1.00 0.00 24 ASN A CA 3
ATOM 2530 C C . ASN A 1 6 ? 3.594 -3.357 -1.592 1.00 0.00 24 ASN A C 3
ATOM 2531 O O . ASN A 1 6 ? 3.695 -4.010 -0.556 1.00 0.00 24 ASN A O 3
ATOM 2542 N N . HIS A 1 7 ? 2.996 -2.176 -1.645 1.00 0.00 25 HIS A N 3
ATOM 2543 C CA . HIS A 1 7 ? 2.393 -1.573 -0.467 1.00 0.00 25 HIS A CA 3
ATOM 2544 C C . HIS A 1 7 ? 1.075 -2.275 -0.176 1.00 0.00 25 HIS A C 3
ATOM 2545 O O . HIS A 1 7 ? 0.158 -2.243 -0.997 1.00 0.00 25 HIS A O 3
ATOM 2560 N N . HIS A 1 8 ? 0.991 -2.938 0.965 1.00 0.00 26 HIS A N 3
ATOM 2561 C CA . HIS A 1 8 ? -0.206 -3.691 1.323 1.00 0.00 26 HIS A CA 3
ATOM 2562 C C . HIS A 1 8 ? -1.225 -2.803 2.013 1.00 0.00 26 HIS A C 3
ATOM 2563 O O . HIS A 1 8 ? -0.897 -2.075 2.949 1.00 0.00 26 HIS A O 3
ATOM 2578 N N . LEU A 1 9 ? -2.458 -2.879 1.548 1.00 0.00 27 LEU A N 3
ATOM 2579 C CA . LEU A 1 9 ? -3.565 -2.215 2.205 1.00 0.00 27 LEU A CA 3
ATOM 2580 C C . LEU A 1 9 ? -4.278 -3.248 3.060 1.00 0.00 27 LEU A C 3
ATOM 2581 O O . LEU A 1 9 ? -4.667 -4.314 2.567 1.00 0.00 27 LEU A O 3
ATOM 2597 N N . LEU A 1 10 ? -4.423 -2.940 4.332 1.00 0.00 28 LEU A N 3
ATOM 2598 C CA . LEU A 1 10 ? -4.934 -3.890 5.293 1.00 0.00 28 LEU A CA 3
ATOM 2599 C C . LEU A 1 10 ? -6.379 -3.581 5.659 1.00 0.00 28 LEU A C 3
ATOM 2600 O O . LEU A 1 10 ? -6.714 -2.465 6.067 1.00 0.00 28 LEU A O 3
ATOM 2616 N N . TYR A 1 11 ? -7.224 -4.580 5.502 1.00 0.00 29 TYR A N 3
ATOM 2617 C CA . TYR A 1 11 ? -8.603 -4.498 5.928 1.00 0.00 29 TYR A CA 3
ATOM 2618 C C . TYR A 1 11 ? -8.705 -5.184 7.277 1.00 0.00 29 TYR A C 3
ATOM 2619 O O . TYR A 1 11 ? -7.911 -6.076 7.568 1.00 0.00 29 TYR A O 3
ATOM 2637 N N . ASN A 1 12 ? -9.643 -4.748 8.105 1.00 0.00 30 ASN A N 3
ATOM 2638 C CA . ASN A 1 12 ? -9.810 -5.322 9.434 1.00 0.00 30 ASN A CA 3
ATOM 2639 C C . ASN A 1 12 ? -9.958 -6.835 9.351 1.00 0.00 30 ASN A C 3
ATOM 2640 O O . ASN A 1 12 ? -11.026 -7.346 9.024 1.00 0.00 30 ASN A O 3
ATOM 2651 N N . GLY A 1 13 ? -8.870 -7.539 9.628 1.00 0.00 31 GLY A N 3
ATOM 2652 C CA . GLY A 1 13 ? -8.879 -8.980 9.559 1.00 0.00 31 GLY A CA 3
ATOM 2653 C C . GLY A 1 13 ? -7.844 -9.527 8.589 1.00 0.00 31 GLY A C 3
ATOM 2654 O O . GLY A 1 13 ? -6.954 -10.281 8.992 1.00 0.00 31 GLY A O 3
ATOM 2658 N N . ARG A 1 14 ? -7.933 -9.133 7.315 1.00 0.00 32 ARG A N 3
ATOM 2659 C CA . ARG A 1 14 ? -7.109 -9.745 6.266 1.00 0.00 32 ARG A CA 3
ATOM 2660 C C . ARG A 1 14 ? -6.643 -8.726 5.225 1.00 0.00 32 ARG A C 3
ATOM 2661 O O . ARG A 1 14 ? -7.083 -7.576 5.212 1.00 0.00 32 ARG A O 3
ATOM 2682 N N . HIS A 1 15 ? -5.741 -9.182 4.362 1.00 0.00 33 HIS A N 3
ATOM 2683 C CA . HIS A 1 15 ? -5.288 -8.440 3.196 1.00 0.00 33 HIS A CA 3
ATOM 2684 C C . HIS A 1 15 ? -6.461 -7.935 2.350 1.00 0.00 33 HIS A C 3
ATOM 2685 O O . HIS A 1 15 ? -7.409 -8.673 2.081 1.00 0.00 33 HIS A O 3
ATOM 2700 N N . TRP A 1 16 ? -6.389 -6.673 1.942 1.00 0.00 34 TRP A N 3
ATOM 2701 C CA . TRP A 1 16 ? -7.373 -6.119 1.023 1.00 0.00 34 TRP A CA 3
ATOM 2702 C C . TRP A 1 16 ? -6.793 -6.065 -0.389 1.00 0.00 34 TRP A C 3
ATOM 2703 O O . TRP A 1 16 ? -7.359 -6.631 -1.320 1.00 0.00 34 TRP A O 3
ATOM 2724 N N . GLY A 1 17 ? -5.651 -5.400 -0.533 1.00 0.00 35 GLY A N 3
ATOM 2725 C CA . GLY A 1 17 ? -5.009 -5.280 -1.831 1.00 0.00 35 GLY A CA 3
ATOM 2726 C C . GLY A 1 17 ? -3.590 -4.767 -1.705 1.00 0.00 35 GLY A C 3
ATOM 2727 O O . GLY A 1 17 ? -3.148 -4.447 -0.601 1.00 0.00 35 GLY A O 3
ATOM 2731 N N . THR A 1 18 ? -2.864 -4.708 -2.814 1.00 0.00 36 THR A N 3
ATOM 2732 C CA . THR A 1 18 ? -1.500 -4.207 -2.796 1.00 0.00 36 THR A CA 3
ATOM 2733 C C . THR A 1 18 ? -1.092 -3.642 -4.164 1.00 0.00 36 THR A C 3
ATOM 2734 O O . THR A 1 18 ? -1.541 -4.125 -5.207 1.00 0.00 36 THR A O 3
ATOM 2745 N N . ILE A 1 19 ? -0.267 -2.596 -4.147 1.00 0.00 37 ILE A N 3
ATOM 2746 C CA . ILE A 1 19 ? 0.306 -2.043 -5.367 1.00 0.00 37 ILE A CA 3
ATOM 2747 C C . ILE A 1 19 ? 1.825 -1.975 -5.212 1.00 0.00 37 ILE A C 3
ATOM 2748 O O . ILE A 1 19 ? 2.326 -1.390 -4.245 1.00 0.00 37 ILE A O 3
ATOM 2764 N N . ARG A 1 20 ? 2.557 -2.575 -6.140 1.00 0.00 38 ARG A N 3
ATOM 2765 C CA . ARG A 1 20 ? 4.009 -2.636 -6.035 1.00 0.00 38 ARG A CA 3
ATOM 2766 C C . ARG A 1 20 ? 4.662 -1.417 -6.678 1.00 0.00 38 ARG A C 3
ATOM 2767 O O . ARG A 1 20 ? 4.840 -1.358 -7.895 1.00 0.00 38 ARG A O 3
ATOM 2788 N N . LYS A 1 21 ? 5.006 -0.449 -5.840 1.00 0.00 39 LYS A N 3
ATOM 2789 C CA . LYS A 1 21 ? 5.688 0.763 -6.274 1.00 0.00 39 LYS A CA 3
ATOM 2790 C C . LYS A 1 21 ? 6.958 0.955 -5.457 1.00 0.00 39 LYS A C 3
ATOM 2791 O O . LYS A 1 21 ? 7.051 0.469 -4.329 1.00 0.00 39 LYS A O 3
ATOM 2810 N N . LYS A 1 22 ? 7.936 1.643 -6.028 1.00 0.00 40 LYS A N 3
ATOM 2811 C CA . LYS A 1 22 ? 9.205 1.865 -5.346 1.00 0.00 40 LYS A CA 3
ATOM 2812 C C . LYS A 1 22 ? 9.031 2.751 -4.117 1.00 0.00 40 LYS A C 3
ATOM 2813 O O . LYS A 1 22 ? 8.022 3.444 -3.966 1.00 0.00 40 LYS A O 3
ATOM 2832 N N . ALA A 1 23 ? 10.020 2.710 -3.235 1.00 0.00 41 ALA A N 3
ATOM 2833 C CA . ALA A 1 23 ? 10.029 3.538 -2.041 1.00 0.00 41 ALA A CA 3
ATOM 2834 C C . ALA A 1 23 ? 9.995 5.014 -2.408 1.00 0.00 41 ALA A C 3
ATOM 2835 O O . ALA A 1 23 ? 10.590 5.435 -3.403 1.00 0.00 41 ALA A O 3
ATOM 2842 N N . GLY A 1 24 ? 9.276 5.790 -1.612 1.00 0.00 42 GLY A N 3
ATOM 2843 C CA . GLY A 1 24 ? 9.134 7.206 -1.883 1.00 0.00 42 GLY A CA 3
ATOM 2844 C C . GLY A 1 24 ? 7.944 7.509 -2.767 1.00 0.00 42 GLY A C 3
ATOM 2845 O O . GLY A 1 24 ? 7.369 8.595 -2.694 1.00 0.00 42 GLY A O 3
ATOM 2849 N N . TRP A 1 25 ? 7.574 6.552 -3.608 1.00 0.00 43 TRP A N 3
ATOM 2850 C CA . TRP A 1 25 ? 6.444 6.717 -4.507 1.00 0.00 43 TRP A CA 3
ATOM 2851 C C . TRP A 1 25 ? 5.135 6.577 -3.750 1.00 0.00 43 TRP A C 3
ATOM 2852 O O . TRP A 1 25 ? 4.832 5.515 -3.198 1.00 0.00 43 TRP A O 3
ATOM 2873 N N . ALA A 1 26 ? 4.380 7.666 -3.700 1.00 0.00 44 ALA A N 3
ATOM 2874 C CA . ALA A 1 26 ? 3.096 7.670 -3.035 1.00 0.00 44 ALA A CA 3
ATOM 2875 C C . ALA A 1 26 ? 2.056 6.992 -3.908 1.00 0.00 44 ALA A C 3
ATOM 2876 O O . ALA A 1 26 ? 1.737 7.465 -4.996 1.00 0.00 44 ALA A O 3
ATOM 2883 N N . VAL A 1 27 ? 1.540 5.879 -3.430 1.00 0.00 45 VAL A N 3
ATOM 2884 C CA . VAL A 1 27 ? 0.626 5.072 -4.212 1.00 0.00 45 VAL A CA 3
ATOM 2885 C C . VAL A 1 27 ? -0.803 5.273 -3.729 1.00 0.00 45 VAL A C 3
ATOM 2886 O O . VAL A 1 27 ? -1.037 5.637 -2.575 1.00 0.00 45 VAL A O 3
ATOM 2899 N N . ARG A 1 28 ? -1.750 5.047 -4.621 1.00 0.00 46 ARG A N 3
ATOM 2900 C CA . ARG A 1 28 ? -3.150 5.261 -4.310 1.00 0.00 46 ARG A CA 3
ATOM 2901 C C . ARG A 1 28 ? -3.819 3.971 -3.844 1.00 0.00 46 ARG A C 3
ATOM 2902 O O . ARG A 1 28 ? -3.627 2.900 -4.428 1.00 0.00 46 ARG A O 3
ATOM 2923 N N . PHE A 1 29 ? -4.575 4.082 -2.772 1.00 0.00 47 PHE A N 3
ATOM 2924 C CA . PHE A 1 29 ? -5.426 3.005 -2.303 1.00 0.00 47 PHE A CA 3
ATOM 2925 C C . PHE A 1 29 ? -6.860 3.493 -2.295 1.00 0.00 47 PHE A C 3
ATOM 2926 O O . PHE A 1 29 ? -7.157 4.556 -1.746 1.00 0.00 47 PHE A O 3
ATOM 2943 N N . TYR A 1 30 ? -7.741 2.736 -2.912 1.00 0.00 48 TYR A N 3
ATOM 2944 C CA . TYR A 1 30 ? -9.125 3.144 -3.035 1.00 0.00 48 TYR A CA 3
ATOM 2945 C C . TYR A 1 30 ? -10.041 1.939 -2.924 1.00 0.00 48 TYR A C 3
ATOM 2946 O O . TYR A 1 30 ? -9.649 0.820 -3.249 1.00 0.00 48 TYR A O 3
ATOM 2964 N N . GLU A 1 31 ? -11.250 2.180 -2.455 1.00 0.00 49 GLU A N 3
ATOM 2965 C CA . GLU A 1 31 ? -12.243 1.135 -2.314 1.00 0.00 49 GLU A CA 3
ATOM 2966 C C . GLU A 1 31 ? -13.141 1.091 -3.538 1.00 0.00 49 GLU A C 3
ATOM 2967 O O . GLU A 1 31 ? -13.543 2.129 -4.064 1.00 0.00 49 GLU A O 3
ATOM 2979 N N . GLU A 1 32 ? -13.434 -0.108 -4.002 1.00 0.00 50 GLU A N 3
ATOM 2980 C CA . GLU A 1 32 ? -14.468 -0.294 -4.995 1.00 0.00 50 GLU A CA 3
ATOM 2981 C C . GLU A 1 32 ? -15.451 -1.339 -4.492 1.00 0.00 50 GLU A C 3
ATOM 2982 O O . GLU A 1 32 ? -15.186 -2.539 -4.552 1.00 0.00 50 GLU A O 3
ATOM 2994 N N . LYS A 1 33 ? -16.576 -0.879 -3.975 1.00 0.00 51 LYS A N 3
ATOM 2995 C CA . LYS A 1 33 ? -17.609 -1.779 -3.489 1.00 0.00 51 LYS A CA 3
ATOM 2996 C C . LYS A 1 33 ? -18.638 -1.979 -4.594 1.00 0.00 51 LYS A C 3
ATOM 2997 O O . LYS A 1 33 ? -18.776 -1.123 -5.464 1.00 0.00 51 LYS A O 3
ATOM 3016 N N . PRO A 1 34 ? -19.353 -3.112 -4.598 1.00 0.00 52 PRO A N 3
ATOM 3017 C CA . PRO A 1 34 ? -20.373 -3.382 -5.613 1.00 0.00 52 PRO A CA 3
ATOM 3018 C C . PRO A 1 34 ? -21.423 -2.277 -5.663 1.00 0.00 52 PRO A C 3
ATOM 3019 O O . PRO A 1 34 ? -22.138 -2.044 -4.686 1.00 0.00 52 PRO A O 3
ATOM 3030 N N . GLY A 1 35 ? -21.495 -1.588 -6.794 1.00 0.00 53 GLY A N 3
ATOM 3031 C CA . GLY A 1 35 ? -22.461 -0.522 -6.959 1.00 0.00 53 GLY A CA 3
ATOM 3032 C C . GLY A 1 35 ? -21.944 0.823 -6.478 1.00 0.00 53 GLY A C 3
ATOM 3033 O O . GLY A 1 35 ? -22.549 1.863 -6.751 1.00 0.00 53 GLY A O 3
ATOM 3037 N N . GLN A 1 36 ? -20.821 0.810 -5.774 1.00 0.00 54 GLN A N 3
ATOM 3038 C CA . GLN A 1 36 ? -20.260 2.027 -5.197 1.00 0.00 54 GLN A CA 3
ATOM 3039 C C . GLN A 1 36 ? -18.977 2.418 -5.921 1.00 0.00 54 GLN A C 3
ATOM 3040 O O . GLN A 1 36 ? -18.064 1.602 -6.050 1.00 0.00 54 GLN A O 3
ATOM 3054 N N . PRO A 1 37 ? -18.899 3.667 -6.410 1.00 0.00 55 PRO A N 3
ATOM 3055 C CA . PRO A 1 37 ? -17.736 4.164 -7.151 1.00 0.00 55 PRO A CA 3
ATOM 3056 C C . PRO A 1 37 ? -16.467 4.186 -6.310 1.00 0.00 55 PRO A C 3
ATOM 3057 O O . PRO A 1 37 ? -16.518 4.291 -5.080 1.00 0.00 55 PRO A O 3
ATOM 3068 N N . LYS A 1 38 ? -15.338 4.112 -6.998 1.00 0.00 56 LYS A N 3
ATOM 3069 C CA . LYS A 1 38 ? -14.033 4.055 -6.353 1.00 0.00 56 LYS A CA 3
ATOM 3070 C C . LYS A 1 38 ? -13.766 5.315 -5.538 1.00 0.00 56 LYS A C 3
ATOM 3071 O O . LYS A 1 38 ? -13.879 6.437 -6.039 1.00 0.00 56 LYS A O 3
ATOM 3090 N N . ARG A 1 39 ? -13.422 5.118 -4.277 1.00 0.00 57 ARG A N 3
ATOM 3091 C CA . ARG A 1 39 ? -13.149 6.224 -3.374 1.00 0.00 57 ARG A CA 3
ATOM 3092 C C . ARG A 1 39 ? -11.829 5.993 -2.662 1.00 0.00 57 ARG A C 3
ATOM 3093 O O . ARG A 1 39 ? -11.503 4.863 -2.309 1.00 0.00 57 ARG A O 3
ATOM 3114 N N . LEU A 1 40 ? -11.079 7.059 -2.448 1.00 0.00 58 LEU A N 3
ATOM 3115 C CA . LEU A 1 40 ? -9.757 6.949 -1.858 1.00 0.00 58 LEU A CA 3
ATOM 3116 C C . LEU A 1 40 ? -9.840 6.565 -0.394 1.00 0.00 58 LEU A C 3
ATOM 3117 O O . LEU A 1 40 ? -10.581 7.173 0.379 1.00 0.00 58 LEU A O 3
ATOM 3133 N N . VAL A 1 41 ? -9.075 5.550 -0.027 1.00 0.00 59 VAL A N 3
ATOM 3134 C CA . VAL A 1 41 ? -9.062 5.063 1.343 1.00 0.00 59 VAL A CA 3
ATOM 3135 C C . VAL A 1 41 ? -7.716 5.331 1.986 1.00 0.00 59 VAL A C 3
ATOM 3136 O O . VAL A 1 41 ? -7.585 5.282 3.211 1.00 0.00 59 VAL A O 3
ATOM 3149 N N . ALA A 1 42 ? -6.712 5.587 1.147 1.00 0.00 60 ALA A N 3
ATOM 3150 C CA . ALA A 1 42 ? -5.392 5.953 1.616 1.00 0.00 60 ALA A CA 3
ATOM 3151 C C . ALA A 1 42 ? -4.458 6.270 0.465 1.00 0.00 60 ALA A C 3
ATOM 3152 O O . ALA A 1 42 ? -4.452 5.597 -0.559 1.00 0.00 60 ALA A O 3
ATOM 3159 N N . ILE A 1 43 ? -3.682 7.307 0.639 1.00 0.00 61 ILE A N 3
ATOM 3160 C CA . ILE A 1 43 ? -2.548 7.556 -0.228 1.00 0.00 61 ILE A CA 3
ATOM 3161 C C . ILE A 1 43 ? -1.305 7.278 0.588 1.00 0.00 61 ILE A C 3
ATOM 3162 O O . ILE A 1 43 ? -1.015 7.995 1.545 1.00 0.00 61 ILE A O 3
ATOM 3178 N N . CYS A 1 44 ? -0.584 6.233 0.241 1.00 0.00 62 CYS A N 3
ATOM 3179 C CA . CYS A 1 44 ? 0.468 5.753 1.112 1.00 0.00 62 CYS A CA 3
ATOM 3180 C C . CYS A 1 44 ? 1.758 5.505 0.350 1.00 0.00 62 CYS A C 3
ATOM 3181 O O . CYS A 1 44 ? 1.747 5.104 -0.811 1.00 0.00 62 CYS A O 3
ATOM 3188 N N . LYS A 1 45 ? 2.865 5.749 1.018 1.00 0.00 63 LYS A N 3
ATOM 3189 C CA . LYS A 1 45 ? 4.181 5.545 0.449 1.00 0.00 63 LYS A CA 3
ATOM 3190 C C . LYS A 1 45 ? 5.134 5.082 1.526 1.00 0.00 63 LYS A C 3
ATOM 3191 O O . LYS A 1 45 ? 4.837 5.184 2.713 1.00 0.00 63 LYS A O 3
ATOM 3210 N N . ASN A 1 46 ? 6.265 4.561 1.108 1.00 0.00 64 ASN A N 3
ATOM 3211 C CA . ASN A 1 46 ? 7.254 4.070 2.045 1.00 0.00 64 ASN A CA 3
ATOM 3212 C C . ASN A 1 46 ? 8.009 5.244 2.647 1.00 0.00 64 ASN A C 3
ATOM 3213 O O . ASN A 1 46 ? 8.400 6.154 1.918 1.00 0.00 64 ASN A O 3
ATOM 3224 N N . ALA A 1 47 ? 8.182 5.209 3.970 1.00 0.00 65 ALA A N 3
ATOM 3225 C CA . ALA A 1 47 ? 8.795 6.301 4.735 1.00 0.00 65 ALA A CA 3
ATOM 3226 C C . ALA A 1 47 ? 9.981 6.931 4.014 1.00 0.00 65 ALA A C 3
ATOM 3227 O O . ALA A 1 47 ? 10.006 8.140 3.774 1.00 0.00 65 ALA A O 3
ATOM 3234 N N . SER A 1 48 ? 10.962 6.110 3.680 1.00 0.00 66 SER A N 3
ATOM 3235 C CA . SER A 1 48 ? 12.134 6.573 2.966 1.00 0.00 66 SER A CA 3
ATOM 3236 C C . SER A 1 48 ? 11.912 6.417 1.468 1.00 0.00 66 SER A C 3
ATOM 3237 O O . SER A 1 48 ? 11.369 5.410 1.015 1.00 0.00 66 SER A O 3
ATOM 3245 N N . PRO A 1 49 ? 12.295 7.429 0.682 1.00 0.00 67 PRO A N 3
ATOM 3246 C CA . PRO A 1 49 ? 12.218 7.366 -0.776 1.00 0.00 67 PRO A CA 3
ATOM 3247 C C . PRO A 1 49 ? 13.318 6.500 -1.379 1.00 0.00 67 PRO A C 3
ATOM 3248 O O . PRO A 1 49 ? 13.383 6.324 -2.594 1.00 0.00 67 PRO A O 3
ATOM 3259 N N . VAL A 1 50 ? 14.183 5.968 -0.524 1.00 0.00 68 VAL A N 3
ATOM 3260 C CA . VAL A 1 50 ? 15.286 5.132 -0.967 1.00 0.00 68 VAL A CA 3
ATOM 3261 C C . VAL A 1 50 ? 15.092 3.694 -0.507 1.00 0.00 68 VAL A C 3
ATOM 3262 O O . VAL A 1 50 ? 14.771 2.814 -1.303 1.00 0.00 68 VAL A O 3
ATOM 3275 N N . HIS A 1 51 ? 15.269 3.467 0.785 1.00 0.00 69 HIS A N 3
ATOM 3276 C CA . HIS A 1 51 ? 15.175 2.122 1.337 1.00 0.00 69 HIS A CA 3
ATOM 3277 C C . HIS A 1 51 ? 13.792 1.912 1.936 1.00 0.00 69 HIS A C 3
ATOM 3278 O O . HIS A 1 51 ? 13.078 2.878 2.194 1.00 0.00 69 HIS A O 3
ATOM 3293 N N . CYS A 1 52 ? 13.431 0.666 2.192 1.00 0.00 70 CYS A N 3
ATOM 3294 C CA . CYS A 1 52 ? 12.091 0.352 2.668 1.00 0.00 70 CYS A CA 3
ATOM 3295 C C . CYS A 1 52 ? 12.072 0.197 4.186 1.00 0.00 70 CYS A C 3
ATOM 3296 O O . CYS A 1 52 ? 12.918 -0.489 4.762 1.00 0.00 70 CYS A O 3
ATOM 3304 N N . ASN A 1 53 ? 11.097 0.841 4.823 1.00 0.00 71 ASN A N 3
ATOM 3305 C CA . ASN A 1 53 ? 10.956 0.811 6.276 1.00 0.00 71 ASN A CA 3
ATOM 3306 C C . ASN A 1 53 ? 9.510 0.503 6.652 1.00 0.00 71 ASN A C 3
ATOM 3307 O O . ASN A 1 53 ? 9.153 -0.636 6.959 1.00 0.00 71 ASN A O 3
ATOM 3318 N N . TYR A 1 54 ? 8.686 1.541 6.618 1.00 0.00 72 TYR A N 3
ATOM 3319 C CA . TYR A 1 54 ? 7.269 1.432 6.929 1.00 0.00 72 TYR A CA 3
ATOM 3320 C C . TYR A 1 54 ? 6.469 2.260 5.942 1.00 0.00 72 TYR A C 3
ATOM 3321 O O . TYR A 1 54 ? 7.040 2.968 5.109 1.00 0.00 72 TYR A O 3
ATOM 3339 N N . LEU A 1 55 ? 5.156 2.183 6.052 1.00 0.00 73 LEU A N 3
ATOM 3340 C CA . LEU A 1 55 ? 4.274 2.921 5.165 1.00 0.00 73 LEU A CA 3
ATOM 3341 C C . LEU A 1 55 ? 3.685 4.136 5.865 1.00 0.00 73 LEU A C 3
ATOM 3342 O O . LEU A 1 55 ? 3.161 4.037 6.975 1.00 0.00 73 LEU A O 3
ATOM 3358 N N . LYS A 1 56 ? 3.794 5.280 5.215 1.00 0.00 74 LYS A N 3
ATOM 3359 C CA . LYS A 1 56 ? 3.182 6.505 5.699 1.00 0.00 74 LYS A CA 3
ATOM 3360 C C . LYS A 1 56 ? 2.008 6.861 4.801 1.00 0.00 74 LYS A C 3
ATOM 3361 O O . LYS A 1 56 ? 2.192 7.224 3.636 1.00 0.00 74 LYS A O 3
ATOM 3380 N N . CYS A 1 57 ? 0.806 6.729 5.333 1.00 0.00 75 CYS A N 3
ATOM 3381 C CA . CYS A 1 57 ? -0.395 6.908 4.536 1.00 0.00 75 CYS A CA 3
ATOM 3382 C C . CYS A 1 57 ? -1.197 8.124 4.996 1.00 0.00 75 CYS A C 3
ATOM 3383 O O . CYS A 1 57 ? -1.190 8.481 6.176 1.00 0.00 75 CYS A O 3
ATOM 3390 N N . THR A 1 58 ? -1.885 8.748 4.052 1.00 0.00 76 THR A N 3
ATOM 3391 C CA . THR A 1 58 ? -2.776 9.860 4.343 1.00 0.00 76 THR A CA 3
ATOM 3392 C C . THR A 1 58 ? -4.169 9.544 3.796 1.00 0.00 76 THR A C 3
ATOM 3393 O O . THR A 1 58 ? -4.305 8.670 2.936 1.00 0.00 76 THR A O 3
ATOM 3404 N N . ASN A 1 59 ? -5.190 10.233 4.312 1.00 0.00 77 ASN A N 3
ATOM 3405 C CA . ASN A 1 59 ? -6.582 10.035 3.880 1.00 0.00 77 ASN A CA 3
ATOM 3406 C C . ASN A 1 59 ? -7.113 8.669 4.302 1.00 0.00 77 ASN A C 3
ATOM 3407 O O . ASN A 1 59 ? -7.845 8.029 3.552 1.00 0.00 77 ASN A O 3
ATOM 3418 N N . LEU A 1 60 ? -6.770 8.244 5.510 1.00 0.00 78 LEU A N 3
ATOM 3419 C CA . LEU A 1 60 ? -7.168 6.929 6.001 1.00 0.00 78 LEU A CA 3
ATOM 3420 C C . LEU A 1 60 ? -8.680 6.852 6.192 1.00 0.00 78 LEU A C 3
ATOM 3421 O O . LEU A 1 60 ? -9.278 7.695 6.872 1.00 0.00 78 LEU A O 3
ATOM 3437 N N . ALA A 1 61 ? -9.299 5.845 5.590 1.00 0.00 79 ALA A N 3
ATOM 3438 C CA . ALA A 1 61 ? -10.748 5.700 5.649 1.00 0.00 79 ALA A CA 3
ATOM 3439 C C . ALA A 1 61 ? -11.173 4.754 6.771 1.00 0.00 79 ALA A C 3
ATOM 3440 O O . ALA A 1 61 ? -11.654 3.648 6.519 1.00 0.00 79 ALA A O 3
ATOM 3447 N N . ALA A 1 62 ? -10.972 5.208 8.008 1.00 0.00 80 ALA A N 3
ATOM 3448 C CA . ALA A 1 62 ? -11.425 4.500 9.210 1.00 0.00 80 ALA A CA 3
ATOM 3449 C C . ALA A 1 62 ? -10.782 3.118 9.349 1.00 0.00 80 ALA A C 3
ATOM 3450 O O . ALA A 1 62 ? -9.699 2.983 9.921 1.00 0.00 80 ALA A O 3
ATOM 3457 N N . GLY A 1 63 ? -11.449 2.101 8.818 1.00 0.00 81 GLY A N 3
ATOM 3458 C CA . GLY A 1 63 ? -10.937 0.748 8.899 1.00 0.00 81 GLY A CA 3
ATOM 3459 C C . GLY A 1 63 ? -9.967 0.443 7.782 1.00 0.00 81 GLY A C 3
ATOM 3460 O O . GLY A 1 63 ? -9.210 -0.525 7.850 1.00 0.00 81 GLY A O 3
ATOM 3464 N N . PHE A 1 64 ? -9.985 1.274 6.752 1.00 0.00 82 PHE A N 3
ATOM 3465 C CA . PHE A 1 64 ? -9.077 1.113 5.630 1.00 0.00 82 PHE A CA 3
ATOM 3466 C C . PHE A 1 64 ? -7.760 1.825 5.907 1.00 0.00 82 PHE A C 3
ATOM 3467 O O . PHE A 1 64 ? -7.699 3.056 5.953 1.00 0.00 82 PHE A O 3
ATOM 3484 N N . SER A 1 65 ? -6.719 1.042 6.126 1.00 0.00 83 SER A N 3
ATOM 3485 C CA . SER A 1 65 ? -5.386 1.571 6.348 1.00 0.00 83 SER A CA 3
ATOM 3486 C C . SER A 1 65 ? -4.366 0.592 5.790 1.00 0.00 83 SER A C 3
ATOM 3487 O O . SER A 1 65 ? -4.708 -0.534 5.449 1.00 0.00 83 SER A O 3
ATOM 3495 N N . ALA A 1 66 ? -3.123 1.010 5.689 1.00 0.00 84 ALA A N 3
ATOM 3496 C CA . ALA A 1 66 ? -2.103 0.171 5.084 1.00 0.00 84 ALA A CA 3
ATOM 3497 C C . ALA A 1 66 ? -1.293 -0.537 6.156 1.00 0.00 84 ALA A C 3
ATOM 3498 O O . ALA A 1 66 ? -1.298 -0.127 7.320 1.00 0.00 84 ALA A O 3
ATOM 3505 N N . GLY A 1 67 ? -0.604 -1.597 5.757 1.00 0.00 85 GLY A N 3
ATOM 3506 C CA . GLY A 1 67 ? 0.109 -2.421 6.712 1.00 0.00 85 GLY A CA 3
ATOM 3507 C C . GLY A 1 67 ? 1.607 -2.413 6.505 1.00 0.00 85 GLY A C 3
ATOM 3508 O O . GLY A 1 67 ? 2.335 -1.718 7.209 1.00 0.00 85 GLY A O 3
ATOM 3512 N N . THR A 1 68 ? 2.071 -3.185 5.537 1.00 0.00 86 THR A N 3
ATOM 3513 C CA . THR A 1 68 ? 3.497 -3.341 5.307 1.00 0.00 86 THR A CA 3
ATOM 3514 C C . THR A 1 68 ? 3.743 -3.750 3.852 1.00 0.00 86 THR A C 3
ATOM 3515 O O . THR A 1 68 ? 2.828 -3.693 3.030 1.00 0.00 86 THR A O 3
ATOM 3526 N N . SER A 1 69 ? 4.968 -4.140 3.530 1.00 0.00 87 SER A N 3
ATOM 3527 C CA . SER A 1 69 ? 5.307 -4.562 2.179 1.00 0.00 87 SER A CA 3
ATOM 3528 C C . SER A 1 69 ? 6.049 -5.895 2.211 1.00 0.00 87 SER A C 3
ATOM 3529 O O . SER A 1 69 ? 6.818 -6.163 3.134 1.00 0.00 87 SER A O 3
ATOM 3537 N N . THR A 1 70 ? 5.807 -6.734 1.210 1.00 0.00 88 THR A N 3
ATOM 3538 C CA . THR A 1 70 ? 6.392 -8.069 1.164 1.00 0.00 88 THR A CA 3
ATOM 3539 C C . THR A 1 70 ? 6.865 -8.410 -0.250 1.00 0.00 88 THR A C 3
ATOM 3540 O O . THR A 1 70 ? 7.183 -7.519 -1.040 1.00 0.00 88 THR A O 3
ATOM 3551 N N . ASP A 1 71 ? 6.919 -9.713 -0.538 1.00 0.00 89 ASP A N 3
ATOM 3552 C CA . ASP A 1 71 ? 7.221 -10.253 -1.869 1.00 0.00 89 ASP A CA 3
ATOM 3553 C C . ASP A 1 71 ? 8.624 -9.898 -2.338 1.00 0.00 89 ASP A C 3
ATOM 3554 O O . ASP A 1 71 ? 9.536 -10.713 -2.247 1.00 0.00 89 ASP A O 3
ATOM 3563 N N . VAL A 1 72 ? 8.798 -8.678 -2.808 1.00 0.00 90 VAL A N 3
ATOM 3564 C CA . VAL A 1 72 ? 10.067 -8.248 -3.364 1.00 0.00 90 VAL A CA 3
ATOM 3565 C C . VAL A 1 72 ? 11.150 -8.157 -2.292 1.00 0.00 90 VAL A C 3
ATOM 3566 O O . VAL A 1 72 ? 12.289 -8.574 -2.509 1.00 0.00 90 VAL A O 3
ATOM 3579 N N . LEU A 1 73 ? 10.796 -7.610 -1.139 1.00 0.00 91 LEU A N 3
ATOM 3580 C CA . LEU A 1 73 ? 11.750 -7.461 -0.046 1.00 0.00 91 LEU A CA 3
ATOM 3581 C C . LEU A 1 73 ? 11.757 -8.688 0.866 1.00 0.00 91 LEU A C 3
ATOM 3582 O O . LEU A 1 73 ? 12.787 -9.035 1.440 1.00 0.00 91 LEU A O 3
ATOM 3598 N N . SER A 1 74 ? 10.608 -9.342 0.993 1.00 0.00 92 SER A N 3
ATOM 3599 C CA . SER A 1 74 ? 10.469 -10.463 1.913 1.00 0.00 92 SER A CA 3
ATOM 3600 C C . SER A 1 74 ? 10.875 -11.778 1.242 1.00 0.00 92 SER A C 3
ATOM 3601 O O . SER A 1 74 ? 11.538 -12.608 1.861 1.00 0.00 92 SER A O 3
ATOM 3609 N N . SER A 1 75 ? 10.493 -11.944 -0.022 1.00 0.00 93 SER A N 3
ATOM 3610 C CA . SER A 1 75 ? 10.807 -13.149 -0.792 1.00 0.00 93 SER A CA 3
ATOM 3611 C C . SER A 1 75 ? 10.202 -14.395 -0.136 1.00 0.00 93 SER A C 3
ATOM 3612 O O . SER A 1 75 ? 10.830 -15.044 0.708 1.00 0.00 93 SER A O 3
ATOM 3620 N N . GLY A 1 76 ? 8.977 -14.723 -0.533 1.00 0.00 94 GLY A N 3
ATOM 3621 C CA . GLY A 1 76 ? 8.301 -15.882 0.023 1.00 0.00 94 GLY A CA 3
ATOM 3622 C C . GLY A 1 76 ? 7.024 -15.507 0.746 1.00 0.00 94 GLY A C 3
ATOM 3623 O O . GLY A 1 76 ? 6.745 -16.005 1.836 1.00 0.00 94 GLY A O 3
ATOM 3627 N N . THR A 1 77 ? 6.253 -14.625 0.134 1.00 0.00 95 THR A N 3
ATOM 3628 C CA . THR A 1 77 ? 5.007 -14.145 0.711 1.00 0.00 95 THR A CA 3
ATOM 3629 C C . THR A 1 77 ? 3.900 -14.175 -0.335 1.00 0.00 95 THR A C 3
ATOM 3630 O O . THR A 1 77 ? 4.130 -14.568 -1.481 1.00 0.00 95 THR A O 3
ATOM 3641 N N . VAL A 1 78 ? 2.710 -13.748 0.059 1.00 0.00 96 VAL A N 3
ATOM 3642 C CA . VAL A 1 78 ? 1.613 -13.569 -0.875 1.00 0.00 96 VAL A CA 3
ATOM 3643 C C . VAL A 1 78 ? 1.180 -12.106 -0.896 1.00 0.00 96 VAL A C 3
ATOM 3644 O O . VAL A 1 78 ? 1.060 -11.467 0.150 1.00 0.00 96 VAL A O 3
ATOM 3657 N N . GLY A 1 79 ? 0.986 -11.574 -2.091 1.00 0.00 97 GLY A N 3
ATOM 3658 C CA . GLY A 1 79 ? 0.519 -10.213 -2.229 1.00 0.00 97 GLY A CA 3
ATOM 3659 C C . GLY A 1 79 ? -0.959 -10.182 -2.524 1.00 0.00 97 GLY A C 3
ATOM 3660 O O . GLY A 1 79 ? -1.780 -10.138 -1.612 1.00 0.00 97 GLY A O 3
ATOM 3664 N N . SER A 1 80 ? -1.299 -10.218 -3.797 1.00 0.00 98 SER A N 3
ATOM 3665 C CA . SER A 1 80 ? -2.681 -10.333 -4.210 1.00 0.00 98 SER A CA 3
ATOM 3666 C C . SER A 1 80 ? -2.809 -11.453 -5.234 1.00 0.00 98 SER A C 3
ATOM 3667 O O . SER A 1 80 ? -2.834 -12.634 -4.817 1.00 0.00 98 SER A O 3
ATOM 3676 N N . SER A 1 1 ? 20.913 -0.590 -2.589 1.00 0.00 19 SER A N 4
ATOM 3677 C CA . SER A 1 1 ? 20.403 0.691 -3.128 1.00 0.00 19 SER A CA 4
ATOM 3678 C C . SER A 1 1 ? 18.939 0.885 -2.744 1.00 0.00 19 SER A C 4
ATOM 3679 O O . SER A 1 1 ? 18.420 0.153 -1.899 1.00 0.00 19 SER A O 4
ATOM 3689 N N . PHE A 1 2 ? 18.280 1.882 -3.334 1.00 0.00 20 PHE A N 4
ATOM 3690 C CA . PHE A 1 2 ? 16.852 2.069 -3.118 1.00 0.00 20 PHE A CA 4
ATOM 3691 C C . PHE A 1 2 ? 16.086 0.809 -3.507 1.00 0.00 20 PHE A C 4
ATOM 3692 O O . PHE A 1 2 ? 16.429 0.126 -4.475 1.00 0.00 20 PHE A O 4
ATOM 3709 N N . VAL A 1 3 ? 15.063 0.497 -2.737 1.00 0.00 21 VAL A N 4
ATOM 3710 C CA . VAL A 1 3 ? 14.394 -0.788 -2.841 1.00 0.00 21 VAL A CA 4
ATOM 3711 C C . VAL A 1 3 ? 12.904 -0.627 -3.142 1.00 0.00 21 VAL A C 4
ATOM 3712 O O . VAL A 1 3 ? 12.252 0.296 -2.651 1.00 0.00 21 VAL A O 4
ATOM 3725 N N . GLN A 1 4 ? 12.386 -1.511 -3.987 1.00 0.00 22 GLN A N 4
ATOM 3726 C CA . GLN A 1 4 ? 10.965 -1.547 -4.291 1.00 0.00 22 GLN A CA 4
ATOM 3727 C C . GLN A 1 4 ? 10.272 -2.555 -3.386 1.00 0.00 22 GLN A C 4
ATOM 3728 O O . GLN A 1 4 ? 10.830 -3.609 -3.076 1.00 0.00 22 GLN A O 4
ATOM 3742 N N . CYS A 1 5 ? 9.062 -2.238 -2.964 1.00 0.00 23 CYS A N 4
ATOM 3743 C CA . CYS A 1 5 ? 8.337 -3.103 -2.054 1.00 0.00 23 CYS A CA 4
ATOM 3744 C C . CYS A 1 5 ? 6.839 -3.030 -2.313 1.00 0.00 23 CYS A C 4
ATOM 3745 O O . CYS A 1 5 ? 6.307 -1.978 -2.684 1.00 0.00 23 CYS A O 4
ATOM 3753 N N . ASN A 1 6 ? 6.157 -4.150 -2.132 1.00 0.00 24 ASN A N 4
ATOM 3754 C CA . ASN A 1 6 ? 4.710 -4.170 -2.245 1.00 0.00 24 ASN A CA 4
ATOM 3755 C C . ASN A 1 6 ? 4.099 -3.531 -1.013 1.00 0.00 24 ASN A C 4
ATOM 3756 O O . ASN A 1 6 ? 4.227 -4.041 0.097 1.00 0.00 24 ASN A O 4
ATOM 3767 N N . HIS A 1 7 ? 3.468 -2.390 -1.215 1.00 0.00 25 HIS A N 4
ATOM 3768 C CA . HIS A 1 7 ? 2.837 -1.667 -0.127 1.00 0.00 25 HIS A CA 4
ATOM 3769 C C . HIS A 1 7 ? 1.513 -2.330 0.197 1.00 0.00 25 HIS A C 4
ATOM 3770 O O . HIS A 1 7 ? 0.626 -2.405 -0.653 1.00 0.00 25 HIS A O 4
ATOM 3785 N N . HIS A 1 8 ? 1.392 -2.837 1.405 1.00 0.00 26 HIS A N 4
ATOM 3786 C CA . HIS A 1 8 ? 0.211 -3.590 1.793 1.00 0.00 26 HIS A CA 4
ATOM 3787 C C . HIS A 1 8 ? -0.889 -2.666 2.273 1.00 0.00 26 HIS A C 4
ATOM 3788 O O . HIS A 1 8 ? -0.639 -1.737 3.031 1.00 0.00 26 HIS A O 4
ATOM 3803 N N . LEU A 1 9 ? -2.096 -2.913 1.807 1.00 0.00 27 LEU A N 4
ATOM 3804 C CA . LEU A 1 9 ? -3.262 -2.251 2.349 1.00 0.00 27 LEU A CA 4
ATOM 3805 C C . LEU A 1 9 ? -3.948 -3.227 3.293 1.00 0.00 27 LEU A C 4
ATOM 3806 O O . LEU A 1 9 ? -4.296 -4.349 2.900 1.00 0.00 27 LEU A O 4
ATOM 3822 N N . LEU A 1 10 ? -4.114 -2.814 4.532 1.00 0.00 28 LEU A N 4
ATOM 3823 C CA . LEU A 1 10 ? -4.706 -3.662 5.541 1.00 0.00 28 LEU A CA 4
ATOM 3824 C C . LEU A 1 10 ? -6.160 -3.294 5.771 1.00 0.00 28 LEU A C 4
ATOM 3825 O O . LEU A 1 10 ? -6.493 -2.162 6.131 1.00 0.00 28 LEU A O 4
ATOM 3841 N N . TYR A 1 11 ? -7.012 -4.268 5.576 1.00 0.00 29 TYR A N 4
ATOM 3842 C CA . TYR A 1 11 ? -8.433 -4.106 5.787 1.00 0.00 29 TYR A CA 4
ATOM 3843 C C . TYR A 1 11 ? -8.735 -4.569 7.196 1.00 0.00 29 TYR A C 4
ATOM 3844 O O . TYR A 1 11 ? -8.002 -5.402 7.728 1.00 0.00 29 TYR A O 4
ATOM 3862 N N . ASN A 1 12 ? -9.761 -4.010 7.820 1.00 0.00 30 ASN A N 4
ATOM 3863 C CA . ASN A 1 12 ? -10.106 -4.396 9.183 1.00 0.00 30 ASN A CA 4
ATOM 3864 C C . ASN A 1 12 ? -10.403 -5.887 9.238 1.00 0.00 30 ASN A C 4
ATOM 3865 O O . ASN A 1 12 ? -11.495 -6.329 8.878 1.00 0.00 30 ASN A O 4
ATOM 3876 N N . GLY A 1 13 ? -9.418 -6.651 9.691 1.00 0.00 31 GLY A N 4
ATOM 3877 C CA . GLY A 1 13 ? -9.533 -8.090 9.704 1.00 0.00 31 GLY A CA 4
ATOM 3878 C C . GLY A 1 13 ? -8.324 -8.769 9.086 1.00 0.00 31 GLY A C 4
ATOM 3879 O O . GLY A 1 13 ? -7.639 -9.544 9.756 1.00 0.00 31 GLY A O 4
ATOM 3883 N N . ARG A 1 14 ? -8.037 -8.453 7.820 1.00 0.00 32 ARG A N 4
ATOM 3884 C CA . ARG A 1 14 ? -6.973 -9.126 7.072 1.00 0.00 32 ARG A CA 4
ATOM 3885 C C . ARG A 1 14 ? -6.498 -8.302 5.872 1.00 0.00 32 ARG A C 4
ATOM 3886 O O . ARG A 1 14 ? -6.987 -7.199 5.626 1.00 0.00 32 ARG A O 4
ATOM 3907 N N . HIS A 1 15 ? -5.526 -8.858 5.145 1.00 0.00 33 HIS A N 4
ATOM 3908 C CA . HIS A 1 15 ? -4.976 -8.252 3.934 1.00 0.00 33 HIS A CA 4
ATOM 3909 C C . HIS A 1 15 ? -6.075 -7.884 2.934 1.00 0.00 33 HIS A C 4
ATOM 3910 O O . HIS A 1 15 ? -6.952 -8.694 2.633 1.00 0.00 33 HIS A O 4
ATOM 3925 N N . TRP A 1 16 ? -6.016 -6.656 2.426 1.00 0.00 34 TRP A N 4
ATOM 3926 C CA . TRP A 1 16 ? -6.963 -6.209 1.413 1.00 0.00 34 TRP A CA 4
ATOM 3927 C C . TRP A 1 16 ? -6.317 -6.248 0.029 1.00 0.00 34 TRP A C 4
ATOM 3928 O O . TRP A 1 16 ? -6.823 -6.894 -0.885 1.00 0.00 34 TRP A O 4
ATOM 3949 N N . GLY A 1 17 ? -5.190 -5.561 -0.114 1.00 0.00 35 GLY A N 4
ATOM 3950 C CA . GLY A 1 17 ? -4.494 -5.528 -1.387 1.00 0.00 35 GLY A CA 4
ATOM 3951 C C . GLY A 1 17 ? -3.068 -5.049 -1.226 1.00 0.00 35 GLY A C 4
ATOM 3952 O O . GLY A 1 17 ? -2.636 -4.760 -0.109 1.00 0.00 35 GLY A O 4
ATOM 3956 N N . THR A 1 18 ? -2.320 -4.994 -2.320 1.00 0.00 36 THR A N 4
ATOM 3957 C CA . THR A 1 18 ? -0.960 -4.487 -2.276 1.00 0.00 36 THR A CA 4
ATOM 3958 C C . THR A 1 18 ? -0.532 -3.932 -3.639 1.00 0.00 36 THR A C 4
ATOM 3959 O O . THR A 1 18 ? -0.932 -4.446 -4.687 1.00 0.00 36 THR A O 4
ATOM 3970 N N . ILE A 1 19 ? 0.251 -2.857 -3.610 1.00 0.00 37 ILE A N 4
ATOM 3971 C CA . ILE A 1 19 ? 0.822 -2.276 -4.819 1.00 0.00 37 ILE A CA 4
ATOM 3972 C C . ILE A 1 19 ? 2.342 -2.226 -4.677 1.00 0.00 37 ILE A C 4
ATOM 3973 O O . ILE A 1 19 ? 2.860 -1.627 -3.731 1.00 0.00 37 ILE A O 4
ATOM 3989 N N . ARG A 1 20 ? 3.059 -2.858 -5.595 1.00 0.00 38 ARG A N 4
ATOM 3990 C CA . ARG A 1 20 ? 4.513 -2.885 -5.512 1.00 0.00 38 ARG A CA 4
ATOM 3991 C C . ARG A 1 20 ? 5.111 -1.619 -6.111 1.00 0.00 38 ARG A C 4
ATOM 3992 O O . ARG A 1 20 ? 5.133 -1.439 -7.329 1.00 0.00 38 ARG A O 4
ATOM 4013 N N . LYS A 1 21 ? 5.581 -0.744 -5.235 1.00 0.00 39 LYS A N 4
ATOM 4014 C CA . LYS A 1 21 ? 6.190 0.511 -5.646 1.00 0.00 39 LYS A CA 4
ATOM 4015 C C . LYS A 1 21 ? 7.563 0.670 -5.013 1.00 0.00 39 LYS A C 4
ATOM 4016 O O . LYS A 1 21 ? 7.836 0.122 -3.945 1.00 0.00 39 LYS A O 4
ATOM 4035 N N . LYS A 1 22 ? 8.420 1.417 -5.685 1.00 0.00 40 LYS A N 4
ATOM 4036 C CA . LYS A 1 22 ? 9.777 1.645 -5.219 1.00 0.00 40 LYS A CA 4
ATOM 4037 C C . LYS A 1 22 ? 9.775 2.728 -4.147 1.00 0.00 40 LYS A C 4
ATOM 4038 O O . LYS A 1 22 ? 8.910 3.607 -4.145 1.00 0.00 40 LYS A O 4
ATOM 4057 N N . ALA A 1 23 ? 10.720 2.645 -3.219 1.00 0.00 41 ALA A N 4
ATOM 4058 C CA . ALA A 1 23 ? 10.798 3.598 -2.119 1.00 0.00 41 ALA A CA 4
ATOM 4059 C C . ALA A 1 23 ? 10.963 5.020 -2.631 1.00 0.00 41 ALA A C 4
ATOM 4060 O O . ALA A 1 23 ? 11.743 5.282 -3.547 1.00 0.00 41 ALA A O 4
ATOM 4067 N N . GLY A 1 24 ? 10.214 5.931 -2.028 1.00 0.00 42 GLY A N 4
ATOM 4068 C CA . GLY A 1 24 ? 10.224 7.314 -2.460 1.00 0.00 42 GLY A CA 4
ATOM 4069 C C . GLY A 1 24 ? 8.978 7.670 -3.244 1.00 0.00 42 GLY A C 4
ATOM 4070 O O . GLY A 1 24 ? 8.642 8.843 -3.397 1.00 0.00 42 GLY A O 4
ATOM 4074 N N . TRP A 1 25 ? 8.283 6.650 -3.724 1.00 0.00 43 TRP A N 4
ATOM 4075 C CA . TRP A 1 25 ? 7.077 6.849 -4.511 1.00 0.00 43 TRP A CA 4
ATOM 4076 C C . TRP A 1 25 ? 5.848 6.861 -3.618 1.00 0.00 43 TRP A C 4
ATOM 4077 O O . TRP A 1 25 ? 5.677 5.984 -2.765 1.00 0.00 43 TRP A O 4
ATOM 4098 N N . ALA A 1 26 ? 5.008 7.867 -3.802 1.00 0.00 44 ALA A N 4
ATOM 4099 C CA . ALA A 1 26 ? 3.720 7.909 -3.143 1.00 0.00 44 ALA A CA 4
ATOM 4100 C C . ALA A 1 26 ? 2.754 6.977 -3.870 1.00 0.00 44 ALA A C 4
ATOM 4101 O O . ALA A 1 26 ? 2.533 7.120 -5.074 1.00 0.00 44 ALA A O 4
ATOM 4108 N N . VAL A 1 27 ? 2.188 6.020 -3.155 1.00 0.00 45 VAL A N 4
ATOM 4109 C CA . VAL A 1 27 ? 1.321 5.031 -3.774 1.00 0.00 45 VAL A CA 4
ATOM 4110 C C . VAL A 1 27 ? -0.133 5.284 -3.394 1.00 0.00 45 VAL A C 4
ATOM 4111 O O . VAL A 1 27 ? -0.425 5.780 -2.303 1.00 0.00 45 VAL A O 4
ATOM 4124 N N . ARG A 1 28 ? -1.035 4.962 -4.307 1.00 0.00 46 ARG A N 4
ATOM 4125 C CA . ARG A 1 28 ? -2.451 5.193 -4.093 1.00 0.00 46 ARG A CA 4
ATOM 4126 C C . ARG A 1 28 ? -3.152 3.921 -3.628 1.00 0.00 46 ARG A C 4
ATOM 4127 O O . ARG A 1 28 ? -2.903 2.828 -4.142 1.00 0.00 46 ARG A O 4
ATOM 4148 N N . PHE A 1 29 ? -4.004 4.074 -2.633 1.00 0.00 47 PHE A N 4
ATOM 4149 C CA . PHE A 1 29 ? -4.855 2.996 -2.167 1.00 0.00 47 PHE A CA 4
ATOM 4150 C C . PHE A 1 29 ? -6.306 3.443 -2.228 1.00 0.00 47 PHE A C 4
ATOM 4151 O O . PHE A 1 29 ? -6.646 4.529 -1.754 1.00 0.00 47 PHE A O 4
ATOM 4168 N N . TYR A 1 30 ? -7.155 2.617 -2.809 1.00 0.00 48 TYR A N 4
ATOM 4169 C CA . TYR A 1 30 ? -8.556 2.956 -2.959 1.00 0.00 48 TYR A CA 4
ATOM 4170 C C . TYR A 1 30 ? -9.417 1.716 -2.787 1.00 0.00 48 TYR A C 4
ATOM 4171 O O . TYR A 1 30 ? -8.987 0.604 -3.087 1.00 0.00 48 TYR A O 4
ATOM 4189 N N . GLU A 1 31 ? -10.621 1.921 -2.288 1.00 0.00 49 GLU A N 4
ATOM 4190 C CA . GLU A 1 31 ? -11.562 0.836 -2.081 1.00 0.00 49 GLU A CA 4
ATOM 4191 C C . GLU A 1 31 ? -12.497 0.724 -3.272 1.00 0.00 49 GLU A C 4
ATOM 4192 O O . GLU A 1 31 ? -12.876 1.733 -3.873 1.00 0.00 49 GLU A O 4
ATOM 4204 N N . GLU A 1 32 ? -12.844 -0.498 -3.630 1.00 0.00 50 GLU A N 4
ATOM 4205 C CA . GLU A 1 32 ? -13.846 -0.717 -4.651 1.00 0.00 50 GLU A CA 4
ATOM 4206 C C . GLU A 1 32 ? -14.891 -1.709 -4.158 1.00 0.00 50 GLU A C 4
ATOM 4207 O O . GLU A 1 32 ? -14.657 -2.917 -4.091 1.00 0.00 50 GLU A O 4
ATOM 4219 N N . LYS A 1 33 ? -16.033 -1.180 -3.763 1.00 0.00 51 LYS A N 4
ATOM 4220 C CA . LYS A 1 33 ? -17.162 -2.008 -3.385 1.00 0.00 51 LYS A CA 4
ATOM 4221 C C . LYS A 1 33 ? -18.048 -2.196 -4.608 1.00 0.00 51 LYS A C 4
ATOM 4222 O O . LYS A 1 33 ? -18.453 -1.218 -5.228 1.00 0.00 51 LYS A O 4
ATOM 4241 N N . PRO A 1 34 ? -18.329 -3.456 -4.980 1.00 0.00 52 PRO A N 4
ATOM 4242 C CA . PRO A 1 34 ? -19.078 -3.796 -6.197 1.00 0.00 52 PRO A CA 4
ATOM 4243 C C . PRO A 1 34 ? -20.315 -2.924 -6.409 1.00 0.00 52 PRO A C 4
ATOM 4244 O O . PRO A 1 34 ? -21.233 -2.913 -5.586 1.00 0.00 52 PRO A O 4
ATOM 4255 N N . GLY A 1 35 ? -20.315 -2.181 -7.512 1.00 0.00 53 GLY A N 4
ATOM 4256 C CA . GLY A 1 35 ? -21.435 -1.315 -7.844 1.00 0.00 53 GLY A CA 4
ATOM 4257 C C . GLY A 1 35 ? -21.186 0.128 -7.449 1.00 0.00 53 GLY A C 4
ATOM 4258 O O . GLY A 1 35 ? -21.731 1.052 -8.052 1.00 0.00 53 GLY A O 4
ATOM 4262 N N . GLN A 1 36 ? -20.351 0.311 -6.442 1.00 0.00 54 GLN A N 4
ATOM 4263 C CA . GLN A 1 36 ? -20.051 1.627 -5.903 1.00 0.00 54 GLN A CA 4
ATOM 4264 C C . GLN A 1 36 ? -18.739 2.158 -6.473 1.00 0.00 54 GLN A C 4
ATOM 4265 O O . GLN A 1 36 ? -17.826 1.386 -6.783 1.00 0.00 54 GLN A O 4
ATOM 4279 N N . PRO A 1 37 ? -18.635 3.488 -6.628 1.00 0.00 55 PRO A N 4
ATOM 4280 C CA . PRO A 1 37 ? -17.431 4.136 -7.152 1.00 0.00 55 PRO A CA 4
ATOM 4281 C C . PRO A 1 37 ? -16.243 3.981 -6.216 1.00 0.00 55 PRO A C 4
ATOM 4282 O O . PRO A 1 37 ? -16.396 3.859 -4.998 1.00 0.00 55 PRO A O 4
ATOM 4293 N N . LYS A 1 38 ? -15.066 3.993 -6.806 1.00 0.00 56 LYS A N 4
ATOM 4294 C CA . LYS A 1 38 ? -13.832 3.762 -6.080 1.00 0.00 56 LYS A CA 4
ATOM 4295 C C . LYS A 1 38 ? -13.431 4.997 -5.283 1.00 0.00 56 LYS A C 4
ATOM 4296 O O . LYS A 1 38 ? -13.497 6.122 -5.780 1.00 0.00 56 LYS A O 4
ATOM 4315 N N . ARG A 1 39 ? -13.019 4.767 -4.049 1.00 0.00 57 ARG A N 4
ATOM 4316 C CA . ARG A 1 39 ? -12.749 5.838 -3.102 1.00 0.00 57 ARG A CA 4
ATOM 4317 C C . ARG A 1 39 ? -11.326 5.737 -2.570 1.00 0.00 57 ARG A C 4
ATOM 4318 O O . ARG A 1 39 ? -10.873 4.651 -2.215 1.00 0.00 57 ARG A O 4
ATOM 4339 N N . LEU A 1 40 ? -10.639 6.868 -2.500 1.00 0.00 58 LEU A N 4
ATOM 4340 C CA . LEU A 1 40 ? -9.278 6.910 -1.978 1.00 0.00 58 LEU A CA 4
ATOM 4341 C C . LEU A 1 40 ? -9.280 6.630 -0.484 1.00 0.00 58 LEU A C 4
ATOM 4342 O O . LEU A 1 40 ? -9.892 7.362 0.295 1.00 0.00 58 LEU A O 4
ATOM 4358 N N . VAL A 1 41 ? -8.607 5.561 -0.090 1.00 0.00 59 VAL A N 4
ATOM 4359 C CA . VAL A 1 41 ? -8.595 5.152 1.302 1.00 0.00 59 VAL A CA 4
ATOM 4360 C C . VAL A 1 41 ? -7.269 5.498 1.963 1.00 0.00 59 VAL A C 4
ATOM 4361 O O . VAL A 1 41 ? -7.180 5.540 3.189 1.00 0.00 59 VAL A O 4
ATOM 4374 N N . ALA A 1 42 ? -6.236 5.724 1.150 1.00 0.00 60 ALA A N 4
ATOM 4375 C CA . ALA A 1 42 ? -4.936 6.115 1.668 1.00 0.00 60 ALA A CA 4
ATOM 4376 C C . ALA A 1 42 ? -3.960 6.473 0.565 1.00 0.00 60 ALA A C 4
ATOM 4377 O O . ALA A 1 42 ? -3.866 5.797 -0.458 1.00 0.00 60 ALA A O 4
ATOM 4384 N N . ILE A 1 43 ? -3.250 7.554 0.785 1.00 0.00 61 ILE A N 4
ATOM 4385 C CA . ILE A 1 43 ? -2.082 7.880 -0.008 1.00 0.00 61 ILE A CA 4
ATOM 4386 C C . ILE A 1 43 ? -0.866 7.658 0.874 1.00 0.00 61 ILE A C 4
ATOM 4387 O O . ILE A 1 43 ? -0.681 8.359 1.868 1.00 0.00 61 ILE A O 4
ATOM 4403 N N . CYS A 1 44 ? -0.057 6.673 0.542 1.00 0.00 62 CYS A N 4
ATOM 4404 C CA . CYS A 1 44 ? 0.981 6.234 1.454 1.00 0.00 62 CYS A CA 4
ATOM 4405 C C . CYS A 1 44 ? 2.321 6.103 0.741 1.00 0.00 62 CYS A C 4
ATOM 4406 O O . C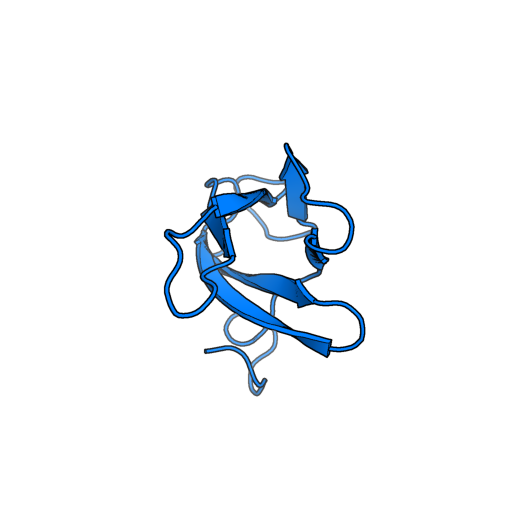YS A 1 44 ? 2.373 5.839 -0.459 1.00 0.00 62 CYS A O 4
ATOM 4413 N N . LYS A 1 45 ? 3.402 6.308 1.474 1.00 0.00 63 LYS A N 4
ATOM 4414 C CA . LYS A 1 45 ? 4.737 6.143 0.924 1.00 0.00 63 LYS A CA 4
ATOM 4415 C C . LYS A 1 45 ? 5.696 5.711 2.024 1.00 0.00 63 LYS A C 4
ATOM 4416 O O . LYS A 1 45 ? 5.383 5.821 3.208 1.00 0.00 63 LYS A O 4
ATOM 4435 N N . ASN A 1 46 ? 6.851 5.202 1.628 1.00 0.00 64 ASN A N 4
ATOM 4436 C CA . ASN A 1 46 ? 7.823 4.685 2.580 1.00 0.00 64 ASN A CA 4
ATOM 4437 C C . ASN A 1 46 ? 8.505 5.821 3.336 1.00 0.00 64 ASN A C 4
ATOM 4438 O O . ASN A 1 46 ? 8.633 6.925 2.806 1.00 0.00 64 ASN A O 4
ATOM 4449 N N . ALA A 1 47 ? 8.916 5.547 4.566 1.00 0.00 65 ALA A N 4
ATOM 4450 C CA . ALA A 1 47 ? 9.589 6.531 5.409 1.00 0.00 65 ALA A CA 4
ATOM 4451 C C . ALA A 1 47 ? 10.734 7.218 4.670 1.00 0.00 65 ALA A C 4
ATOM 4452 O O . ALA A 1 47 ? 10.801 8.447 4.603 1.00 0.00 65 ALA A O 4
ATOM 4459 N N . SER A 1 48 ? 11.619 6.416 4.104 1.00 0.00 66 SER A N 4
ATOM 4460 C CA . SER A 1 48 ? 12.781 6.939 3.415 1.00 0.00 66 SER A CA 4
ATOM 4461 C C . SER A 1 48 ? 12.632 6.738 1.912 1.00 0.00 66 SER A C 4
ATOM 4462 O O . SER A 1 48 ? 12.163 5.697 1.457 1.00 0.00 66 SER A O 4
ATOM 4470 N N . PRO A 1 49 ? 13.024 7.738 1.118 1.00 0.00 67 PRO A N 4
ATOM 4471 C CA . PRO A 1 49 ? 12.950 7.666 -0.342 1.00 0.00 67 PRO A CA 4
ATOM 4472 C C . PRO A 1 49 ? 14.039 6.783 -0.957 1.00 0.00 67 PRO A C 4
ATOM 4473 O O . PRO A 1 49 ? 14.258 6.811 -2.167 1.00 0.00 67 PRO A O 4
ATOM 4484 N N . VAL A 1 50 ? 14.724 6.005 -0.123 1.00 0.00 68 VAL A N 4
ATOM 4485 C CA . VAL A 1 50 ? 15.769 5.109 -0.601 1.00 0.00 68 VAL A CA 4
ATOM 4486 C C . VAL A 1 50 ? 15.539 3.687 -0.090 1.00 0.00 68 VAL A C 4
ATOM 4487 O O . VAL A 1 50 ? 15.041 2.832 -0.821 1.00 0.00 68 VAL A O 4
ATOM 4500 N N . HIS A 1 51 ? 15.893 3.432 1.165 1.00 0.00 69 HIS A N 4
ATOM 4501 C CA . HIS A 1 51 ? 15.678 2.112 1.754 1.00 0.00 69 HIS A CA 4
ATOM 4502 C C . HIS A 1 51 ? 14.311 2.079 2.418 1.00 0.00 69 HIS A C 4
ATOM 4503 O O . HIS A 1 51 ? 13.780 3.120 2.804 1.00 0.00 69 HIS A O 4
ATOM 4518 N N . CYS A 1 52 ? 13.756 0.889 2.581 1.00 0.00 70 CYS A N 4
ATOM 4519 C CA . CYS A 1 52 ? 12.387 0.753 3.057 1.00 0.00 70 CYS A CA 4
ATOM 4520 C C . CYS A 1 52 ? 12.355 0.477 4.551 1.00 0.00 70 CYS A C 4
ATOM 4521 O O . CYS A 1 52 ? 13.144 -0.315 5.063 1.00 0.00 70 CYS A O 4
ATOM 4529 N N . ASN A 1 53 ? 11.443 1.144 5.244 1.00 0.00 71 ASN A N 4
ATOM 4530 C CA . ASN A 1 53 ? 11.304 0.971 6.684 1.00 0.00 71 ASN A CA 4
ATOM 4531 C C . ASN A 1 53 ? 9.839 0.795 7.050 1.00 0.00 71 ASN A C 4
ATOM 4532 O O . ASN A 1 53 ? 9.377 -0.314 7.315 1.00 0.00 71 ASN A O 4
ATOM 4543 N N . TYR A 1 54 ? 9.109 1.902 7.042 1.00 0.00 72 TYR A N 4
ATOM 4544 C CA . TYR A 1 54 ? 7.705 1.910 7.423 1.00 0.00 72 TYR A CA 4
ATOM 4545 C C . TYR A 1 54 ? 6.913 2.712 6.413 1.00 0.00 72 TYR A C 4
ATOM 4546 O O . TYR A 1 54 ? 7.485 3.476 5.636 1.00 0.00 72 TYR A O 4
ATOM 4564 N N . LEU A 1 55 ? 5.609 2.557 6.442 1.00 0.00 73 LEU A N 4
ATOM 4565 C CA . LEU A 1 55 ? 4.741 3.288 5.540 1.00 0.00 73 LEU A CA 4
ATOM 4566 C C . LEU A 1 55 ? 4.045 4.430 6.264 1.00 0.00 73 LEU A C 4
ATOM 4567 O O . LEU A 1 55 ? 3.390 4.227 7.289 1.00 0.00 73 LEU A O 4
ATOM 4583 N N . LYS A 1 56 ? 4.215 5.632 5.736 1.00 0.00 74 LYS A N 4
ATOM 4584 C CA . LYS A 1 56 ? 3.521 6.800 6.248 1.00 0.00 74 LYS A CA 4
ATOM 4585 C C . LYS A 1 56 ? 2.361 7.132 5.330 1.00 0.00 74 LYS A C 4
ATOM 4586 O O . LYS A 1 56 ? 2.554 7.620 4.214 1.00 0.00 74 LYS A O 4
ATOM 4605 N N . CYS A 1 57 ? 1.162 6.831 5.789 1.00 0.00 75 CYS A N 4
ATOM 4606 C CA . CYS A 1 57 ? -0.024 7.009 4.976 1.00 0.00 75 CYS A CA 4
ATOM 4607 C C . CYS A 1 57 ? -0.783 8.254 5.395 1.00 0.00 75 CYS A C 4
ATOM 4608 O O . CYS A 1 57 ? -0.676 8.705 6.537 1.00 0.00 75 CYS A O 4
ATOM 4615 N N . THR A 1 58 ? -1.548 8.808 4.475 1.00 0.00 76 THR A N 4
ATOM 4616 C CA . THR A 1 58 ? -2.389 9.941 4.786 1.00 0.00 76 THR A CA 4
ATOM 4617 C C . THR A 1 58 ? -3.772 9.763 4.164 1.00 0.00 76 THR A C 4
ATOM 4618 O O . THR A 1 58 ? -3.926 9.025 3.184 1.00 0.00 76 THR A O 4
ATOM 4629 N N . ASN A 1 59 ? -4.770 10.414 4.766 1.00 0.00 77 ASN A N 4
ATOM 4630 C CA . ASN A 1 59 ? -6.153 10.373 4.281 1.00 0.00 77 ASN A CA 4
ATOM 4631 C C . ASN A 1 59 ? -6.741 8.971 4.403 1.00 0.00 77 ASN A C 4
ATOM 4632 O O . ASN A 1 59 ? -7.368 8.475 3.465 1.00 0.00 77 ASN A O 4
ATOM 4643 N N . LEU A 1 60 ? -6.544 8.343 5.561 1.00 0.00 78 LEU A N 4
ATOM 4644 C CA . LEU A 1 60 ? -7.053 6.993 5.800 1.00 0.00 78 LEU A CA 4
ATOM 4645 C C . LEU A 1 60 ? -8.581 6.960 5.776 1.00 0.00 78 LEU A C 4
ATOM 4646 O O . LEU A 1 60 ? -9.242 7.969 6.030 1.00 0.00 78 LEU A O 4
ATOM 4662 N N . ALA A 1 61 ? -9.134 5.793 5.481 1.00 0.00 79 ALA A N 4
ATOM 4663 C CA . ALA A 1 61 ? -10.577 5.634 5.384 1.00 0.00 79 ALA A CA 4
ATOM 4664 C C . ALA A 1 61 ? -11.120 4.814 6.547 1.00 0.00 79 ALA A C 4
ATOM 4665 O O . ALA A 1 61 ? -11.703 3.750 6.346 1.00 0.00 79 ALA A O 4
ATOM 4672 N N . ALA A 1 62 ? -10.908 5.319 7.760 1.00 0.00 80 ALA A N 4
ATOM 4673 C CA . ALA A 1 62 ? -11.388 4.680 8.989 1.00 0.00 80 ALA A CA 4
ATOM 4674 C C . ALA A 1 62 ? -10.847 3.256 9.153 1.00 0.00 80 ALA A C 4
ATOM 4675 O O . ALA A 1 62 ? -9.781 3.054 9.737 1.00 0.00 80 ALA A O 4
ATOM 4682 N N . GLY A 1 63 ? -11.576 2.276 8.631 1.00 0.00 81 GLY A N 4
ATOM 4683 C CA . GLY A 1 63 ? -11.158 0.893 8.745 1.00 0.00 81 GLY A CA 4
ATOM 4684 C C . GLY A 1 63 ? -10.107 0.530 7.719 1.00 0.00 81 GLY A C 4
ATOM 4685 O O . GLY A 1 63 ? -9.448 -0.504 7.832 1.00 0.00 81 GLY A O 4
ATOM 4689 N N . PHE A 1 64 ? -9.957 1.377 6.710 1.00 0.00 82 PHE A N 4
ATOM 4690 C CA . PHE A 1 64 ? -8.943 1.174 5.690 1.00 0.00 82 PHE A CA 4
ATOM 4691 C C . PHE A 1 64 ? -7.639 1.838 6.102 1.00 0.00 82 PHE A C 4
ATOM 4692 O O . PHE A 1 64 ? -7.587 3.047 6.339 1.00 0.00 82 PHE A O 4
ATOM 4709 N N . SER A 1 65 ? -6.596 1.035 6.210 1.00 0.00 83 SER A N 4
ATOM 4710 C CA . SER A 1 65 ? -5.272 1.516 6.566 1.00 0.00 83 SER A CA 4
ATOM 4711 C C . SER A 1 65 ? -4.244 0.649 5.856 1.00 0.00 83 SER A C 4
ATOM 4712 O O . SER A 1 65 ? -4.610 -0.336 5.234 1.00 0.00 83 SER A O 4
ATOM 4720 N N . ALA A 1 66 ? -2.974 1.002 5.924 1.00 0.00 84 ALA A N 4
ATOM 4721 C CA . ALA A 1 66 ? -1.956 0.234 5.221 1.00 0.00 84 ALA A CA 4
ATOM 4722 C C . ALA A 1 66 ? -1.071 -0.534 6.200 1.00 0.00 84 ALA A C 4
ATOM 4723 O O . ALA A 1 66 ? -1.204 -0.390 7.419 1.00 0.00 84 ALA A O 4
ATOM 4730 N N . GLY A 1 67 ? -0.176 -1.349 5.661 1.00 0.00 85 GLY A N 4
ATOM 4731 C CA . GLY A 1 67 ? 0.686 -2.169 6.485 1.00 0.00 85 GLY A CA 4
ATOM 4732 C C . GLY A 1 67 ? 2.079 -2.282 5.912 1.00 0.00 85 GLY A C 4
ATOM 4733 O O . GLY A 1 67 ? 2.388 -1.666 4.895 1.00 0.00 85 GLY A O 4
ATOM 4737 N N . THR A 1 68 ? 2.903 -3.093 6.555 1.00 0.00 86 THR A N 4
ATOM 4738 C CA . THR A 1 68 ? 4.299 -3.255 6.170 1.00 0.00 86 THR A CA 4
ATOM 4739 C C . THR A 1 68 ? 4.429 -3.923 4.796 1.00 0.00 86 THR A C 4
ATOM 4740 O O . THR A 1 68 ? 3.446 -4.385 4.212 1.00 0.00 86 THR A O 4
ATOM 4751 N N . SER A 1 69 ? 5.650 -3.972 4.293 1.00 0.00 87 SER A N 4
ATOM 4752 C CA . SER A 1 69 ? 5.917 -4.515 2.973 1.00 0.00 87 SER A CA 4
ATOM 4753 C C . SER A 1 69 ? 6.671 -5.838 3.076 1.00 0.00 87 SER A C 4
ATOM 4754 O O . SER A 1 69 ? 7.519 -6.008 3.953 1.00 0.00 87 SER A O 4
ATOM 4762 N N . THR A 1 70 ? 6.366 -6.764 2.177 1.00 0.00 88 THR A N 4
ATOM 4763 C CA . THR A 1 70 ? 6.934 -8.107 2.231 1.00 0.00 88 THR A CA 4
ATOM 4764 C C . THR A 1 70 ? 7.276 -8.625 0.837 1.00 0.00 88 THR A C 4
ATOM 4765 O O . THR A 1 70 ? 7.548 -7.843 -0.079 1.00 0.00 88 THR A O 4
ATOM 4776 N N . ASP A 1 71 ? 7.293 -9.956 0.715 1.00 0.00 89 ASP A N 4
ATOM 4777 C CA . ASP A 1 71 ? 7.386 -10.657 -0.568 1.00 0.00 89 ASP A CA 4
ATOM 4778 C C . ASP A 1 71 ? 8.756 -10.496 -1.208 1.00 0.00 89 ASP A C 4
ATOM 4779 O O . ASP A 1 71 ? 9.595 -11.390 -1.128 1.00 0.00 89 ASP A O 4
ATOM 4788 N N . VAL A 1 72 ? 8.988 -9.346 -1.812 1.00 0.00 90 VAL A N 4
ATOM 4789 C CA . VAL A 1 72 ? 10.220 -9.099 -2.526 1.00 0.00 90 VAL A CA 4
ATOM 4790 C C . VAL A 1 72 ? 11.396 -8.909 -1.570 1.00 0.00 90 VAL A C 4
ATOM 4791 O O . VAL A 1 72 ? 12.508 -9.355 -1.848 1.00 0.00 90 VAL A O 4
ATOM 4804 N N . LEU A 1 73 ? 11.144 -8.241 -0.451 1.00 0.00 91 LEU A N 4
ATOM 4805 C CA . LEU A 1 73 ? 12.194 -7.963 0.522 1.00 0.00 91 LEU A CA 4
ATOM 4806 C C . LEU A 1 73 ? 12.326 -9.068 1.569 1.00 0.00 91 LEU A C 4
ATOM 4807 O O . LEU A 1 73 ? 13.411 -9.284 2.109 1.00 0.00 91 LEU A O 4
ATOM 4823 N N . SER A 1 74 ? 11.227 -9.748 1.883 1.00 0.00 92 SER A N 4
ATOM 4824 C CA . SER A 1 74 ? 11.268 -10.805 2.884 1.00 0.00 92 SER A CA 4
ATOM 4825 C C . SER A 1 74 ? 11.466 -12.181 2.243 1.00 0.00 92 SER A C 4
ATOM 4826 O O . SER A 1 74 ? 12.571 -12.725 2.255 1.00 0.00 92 SER A O 4
ATOM 4834 N N . SER A 1 75 ? 10.410 -12.731 1.662 1.00 0.00 93 SER A N 4
ATOM 4835 C CA . SER A 1 75 ? 10.479 -14.051 1.055 1.00 0.00 93 SER A CA 4
ATOM 4836 C C . SER A 1 75 ? 9.363 -14.229 0.029 1.00 0.00 93 SER A C 4
ATOM 4837 O O . SER A 1 75 ? 9.622 -14.550 -1.132 1.00 0.00 93 SER A O 4
ATOM 4845 N N . GLY A 1 76 ? 8.126 -14.009 0.454 1.00 0.00 94 GLY A N 4
ATOM 4846 C CA . GLY A 1 76 ? 7.007 -14.138 -0.453 1.00 0.00 94 GLY A CA 4
ATOM 4847 C C . GLY A 1 76 ? 5.675 -14.005 0.250 1.00 0.00 94 GLY A C 4
ATOM 4848 O O . GLY A 1 76 ? 5.496 -14.514 1.358 1.00 0.00 94 GLY A O 4
ATOM 4852 N N . THR A 1 77 ? 4.752 -13.297 -0.382 1.00 0.00 95 THR A N 4
ATOM 4853 C CA . THR A 1 77 ? 3.398 -13.154 0.133 1.00 0.00 95 THR A CA 4
ATOM 4854 C C . THR A 1 77 ? 2.383 -13.226 -1.005 1.00 0.00 95 THR A C 4
ATOM 4855 O O . THR A 1 77 ? 1.255 -12.748 -0.879 1.00 0.00 95 THR A O 4
ATOM 4866 N N . VAL A 1 78 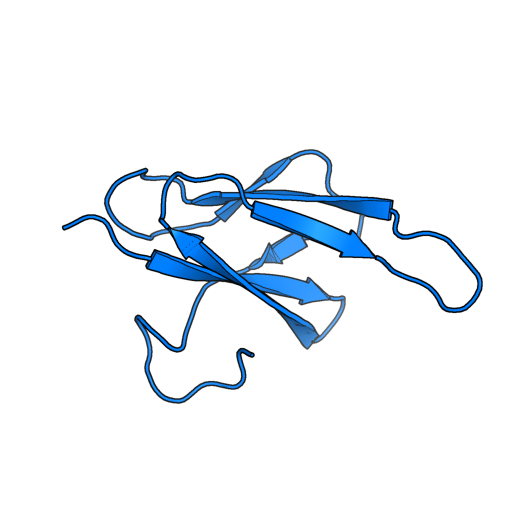? 2.810 -13.834 -2.115 1.00 0.00 96 VAL A N 4
ATOM 4867 C CA . VAL A 1 78 ? 1.995 -13.970 -3.326 1.00 0.00 96 VAL A CA 4
ATOM 4868 C C . VAL A 1 78 ? 1.767 -12.616 -4.001 1.00 0.00 96 VAL A C 4
ATOM 4869 O O . VAL A 1 78 ? 2.351 -12.327 -5.048 1.00 0.00 96 VAL A O 4
ATOM 4882 N N . GLY A 1 79 ? 0.934 -11.786 -3.394 1.00 0.00 97 GLY A N 4
ATOM 4883 C CA . GLY A 1 79 ? 0.629 -10.491 -3.958 1.00 0.00 97 GLY A CA 4
ATOM 4884 C C . GLY A 1 79 ? -0.826 -10.131 -3.767 1.00 0.00 97 GLY A C 4
ATOM 4885 O O . GLY A 1 79 ? -1.357 -10.248 -2.660 1.00 0.00 97 GLY A O 4
ATOM 4889 N N . SER A 1 80 ? -1.469 -9.688 -4.841 1.00 0.00 98 SER A N 4
ATOM 4890 C CA . SER A 1 80 ? -2.887 -9.341 -4.822 1.00 0.00 98 SER A CA 4
ATOM 4891 C C . SER A 1 80 ? -3.447 -9.368 -6.242 1.00 0.00 98 SER A C 4
ATOM 4892 O O . SER A 1 80 ? -3.305 -8.359 -6.958 1.00 0.00 98 SER A O 4
ATOM 4901 N N . SER A 1 1 ? 20.135 -1.040 -2.712 1.00 0.00 19 SER A N 5
ATOM 4902 C CA . SER A 1 1 ? 19.912 0.279 -2.086 1.00 0.00 19 SER A CA 5
ATOM 4903 C C . SER A 1 1 ? 18.452 0.704 -2.232 1.00 0.00 19 SER A C 5
ATOM 4904 O O . SER A 1 1 ? 17.685 0.642 -1.272 1.00 0.00 19 SER A O 5
ATOM 4914 N N . PHE A 1 2 ? 18.070 1.135 -3.427 1.00 0.00 20 PHE A N 5
ATOM 4915 C CA . PHE A 1 2 ? 16.681 1.460 -3.708 1.00 0.00 20 PHE A CA 5
ATOM 4916 C C . PHE A 1 2 ? 15.903 0.180 -3.956 1.00 0.00 20 PHE A C 5
ATOM 4917 O O . PHE A 1 2 ? 16.403 -0.749 -4.592 1.00 0.00 20 PHE A O 5
ATOM 4934 N N . VAL A 1 3 ? 14.688 0.137 -3.452 1.00 0.00 21 VAL A N 5
ATOM 4935 C CA . VAL A 1 3 ? 13.875 -1.064 -3.532 1.00 0.00 21 VAL A CA 5
ATOM 4936 C C . VAL A 1 3 ? 12.396 -0.721 -3.703 1.00 0.00 21 VAL A C 5
ATOM 4937 O O . VAL A 1 3 ? 11.874 0.194 -3.060 1.00 0.00 21 VAL A O 5
ATOM 4950 N N . GLN A 1 4 ? 11.737 -1.438 -4.603 1.00 0.00 22 GLN A N 5
ATOM 4951 C CA . GLN A 1 4 ? 10.305 -1.291 -4.802 1.00 0.00 22 GLN A CA 5
ATOM 4952 C C . GLN A 1 4 ? 9.573 -2.428 -4.096 1.00 0.00 22 GLN A C 5
ATOM 4953 O O . GLN A 1 4 ? 10.150 -3.491 -3.866 1.00 0.00 22 GLN A O 5
ATOM 4967 N N . CYS A 1 5 ? 8.317 -2.205 -3.736 1.00 0.00 23 CYS A N 5
ATOM 4968 C CA . CYS A 1 5 ? 7.575 -3.188 -2.963 1.00 0.00 23 CYS A CA 5
ATOM 4969 C C . CYS A 1 5 ? 6.073 -3.054 -3.176 1.00 0.00 23 CYS A C 5
ATOM 4970 O O . CYS A 1 5 ? 5.565 -1.973 -3.484 1.00 0.00 23 CYS A O 5
ATOM 4978 N N . ASN A 1 6 ? 5.357 -4.158 -3.018 1.00 0.00 24 ASN A N 5
ATOM 4979 C CA . ASN A 1 6 ? 3.910 -4.112 -3.054 1.00 0.00 24 ASN A CA 5
ATOM 4980 C C . ASN A 1 6 ? 3.390 -3.519 -1.759 1.00 0.00 24 ASN A C 5
ATOM 4981 O O . ASN A 1 6 ? 3.506 -4.118 -0.689 1.00 0.00 24 ASN A O 5
ATOM 4992 N N . HIS A 1 7 ? 2.837 -2.327 -1.875 1.00 0.00 25 HIS A N 5
ATOM 4993 C CA . HIS A 1 7 ? 2.313 -1.592 -0.740 1.00 0.00 25 HIS A CA 5
ATOM 4994 C C . HIS A 1 7 ? 1.027 -2.229 -0.245 1.00 0.00 25 HIS A C 5
ATOM 4995 O O . HIS A 1 7 ? 0.064 -2.372 -0.997 1.00 0.00 25 HIS A O 5
ATOM 5010 N N . HIS A 1 8 ? 1.029 -2.637 1.010 1.00 0.00 26 HIS A N 5
ATOM 5011 C CA . HIS A 1 8 ? -0.093 -3.361 1.585 1.00 0.00 26 HIS A CA 5
ATOM 5012 C C . HIS A 1 8 ? -1.171 -2.419 2.075 1.00 0.00 26 HIS A C 5
ATOM 5013 O O . HIS A 1 8 ? -0.882 -1.406 2.706 1.00 0.00 26 HIS A O 5
ATOM 5028 N N . LEU A 1 9 ? -2.411 -2.759 1.786 1.00 0.00 27 LEU A N 5
ATOM 5029 C CA . LEU A 1 9 ? -3.533 -2.125 2.441 1.00 0.00 27 LEU A CA 5
ATOM 5030 C C . LEU A 1 9 ? -4.164 -3.158 3.363 1.00 0.00 27 LEU A C 5
ATOM 5031 O O . LEU A 1 9 ? -4.541 -4.253 2.923 1.00 0.00 27 LEU A O 5
ATOM 5047 N N . LEU A 1 10 ? -4.247 -2.823 4.633 1.00 0.00 28 LEU A N 5
ATOM 5048 C CA . LEU A 1 10 ? -4.761 -3.732 5.631 1.00 0.00 28 LEU A CA 5
ATOM 5049 C C . LEU A 1 10 ? -6.154 -3.312 6.066 1.00 0.00 28 LEU A C 5
ATOM 5050 O O . LEU A 1 10 ? -6.368 -2.191 6.536 1.00 0.00 28 LEU A O 5
ATOM 5066 N N . TYR A 1 11 ? -7.095 -4.213 5.901 1.00 0.00 29 TYR A N 5
ATOM 5067 C CA . TYR A 1 11 ? -8.455 -3.976 6.326 1.00 0.00 29 TYR A CA 5
ATOM 5068 C C . TYR A 1 11 ? -8.640 -4.567 7.711 1.00 0.00 29 TYR A C 5
ATOM 5069 O O . TYR A 1 11 ? -8.036 -5.591 8.028 1.00 0.00 29 TYR A O 5
ATOM 5087 N N . ASN A 1 12 ? -9.434 -3.895 8.541 1.00 0.00 30 ASN A N 5
ATOM 5088 C CA . ASN A 1 12 ? -9.745 -4.382 9.881 1.00 0.00 30 ASN A CA 5
ATOM 5089 C C . ASN A 1 12 ? -10.212 -5.830 9.826 1.00 0.00 30 ASN A C 5
ATOM 5090 O O . ASN A 1 12 ? -11.357 -6.116 9.470 1.00 0.00 30 ASN A O 5
ATOM 5101 N N . GLY A 1 13 ? -9.310 -6.738 10.161 1.00 0.00 31 GLY A N 5
ATOM 5102 C CA . GLY A 1 13 ? -9.616 -8.144 10.095 1.00 0.00 31 GLY A CA 5
ATOM 5103 C C . GLY A 1 13 ? -8.563 -8.922 9.336 1.00 0.00 31 GLY A C 5
ATOM 5104 O O . GLY A 1 13 ? -8.007 -9.885 9.861 1.00 0.00 31 GLY A O 5
ATOM 5108 N N . ARG A 1 14 ? -8.257 -8.494 8.114 1.00 0.00 32 ARG A N 5
ATOM 5109 C CA . ARG A 1 14 ? -7.334 -9.242 7.271 1.00 0.00 32 ARG A CA 5
ATOM 5110 C C . ARG A 1 14 ? -6.845 -8.407 6.084 1.00 0.00 32 ARG A C 5
ATOM 5111 O O . ARG A 1 14 ? -7.452 -7.396 5.727 1.00 0.00 32 ARG A O 5
ATOM 5132 N N . HIS A 1 15 ? -5.717 -8.839 5.517 1.00 0.00 33 HIS A N 5
ATOM 5133 C CA . HIS A 1 15 ? -5.174 -8.309 4.268 1.00 0.00 33 HIS A CA 5
ATOM 5134 C C . HIS A 1 15 ? -6.262 -8.097 3.215 1.00 0.00 33 HIS A C 5
ATOM 5135 O O . HIS A 1 15 ? -7.027 -9.009 2.906 1.00 0.00 33 HIS A O 5
ATOM 5150 N N . TRP A 1 16 ? -6.306 -6.891 2.657 1.00 0.00 34 TRP A N 5
ATOM 5151 C CA . TRP A 1 16 ? -7.283 -6.569 1.626 1.00 0.00 34 TRP A CA 5
ATOM 5152 C C . TRP A 1 16 ? -6.643 -6.659 0.242 1.00 0.00 34 TRP A C 5
ATOM 5153 O O . TRP A 1 16 ? -7.091 -7.419 -0.616 1.00 0.00 34 TRP A O 5
ATOM 5174 N N . GLY A 1 17 ? -5.570 -5.901 0.040 1.00 0.00 35 GLY A N 5
ATOM 5175 C CA . GLY A 1 17 ? -4.896 -5.896 -1.245 1.00 0.00 35 GLY A CA 5
ATOM 5176 C C . GLY A 1 17 ? -3.518 -5.278 -1.159 1.00 0.00 35 GLY A C 5
ATOM 5177 O O . GLY A 1 17 ? -3.099 -4.842 -0.083 1.00 0.00 35 GLY A O 5
ATOM 5181 N N . THR A 1 18 ? -2.799 -5.254 -2.274 1.00 0.00 36 THR A N 5
ATOM 5182 C CA . THR A 1 18 ? -1.479 -4.660 -2.300 1.00 0.00 36 THR A CA 5
ATOM 5183 C C . THR A 1 18 ? -1.132 -4.168 -3.715 1.00 0.00 36 THR A C 5
ATOM 5184 O O . THR A 1 18 ? -1.442 -4.834 -4.710 1.00 0.00 36 THR A O 5
ATOM 5195 N N . ILE A 1 19 ? -0.520 -2.989 -3.797 1.00 0.00 37 ILE A N 5
ATOM 5196 C CA . ILE A 1 19 ? -0.184 -2.377 -5.079 1.00 0.00 37 ILE A CA 5
ATOM 5197 C C . ILE A 1 19 ? 1.330 -2.227 -5.211 1.00 0.00 37 ILE A C 5
ATOM 5198 O O . ILE A 1 19 ? 1.996 -1.790 -4.274 1.00 0.00 37 ILE A O 5
ATOM 5214 N N . ARG A 1 20 ? 1.866 -2.564 -6.376 1.00 0.00 38 ARG A N 5
ATOM 5215 C CA . ARG A 1 20 ? 3.304 -2.496 -6.601 1.00 0.00 38 ARG A CA 5
ATOM 5216 C C . ARG A 1 20 ? 3.743 -1.044 -6.743 1.00 0.00 38 ARG A C 5
ATOM 5217 O O . ARG A 1 20 ? 3.417 -0.382 -7.730 1.00 0.00 38 ARG A O 5
ATOM 5238 N N . LYS A 1 21 ? 4.470 -0.548 -5.752 1.00 0.00 39 LYS A N 5
ATOM 5239 C CA . LYS A 1 21 ? 4.940 0.830 -5.768 1.00 0.00 39 LYS A CA 5
ATOM 5240 C C . LYS A 1 21 ? 6.326 0.929 -5.149 1.00 0.00 39 LYS A C 5
ATOM 5241 O O . LYS A 1 21 ? 6.566 0.436 -4.049 1.00 0.00 39 LYS A O 5
ATOM 5260 N N . LYS A 1 22 ? 7.236 1.557 -5.871 1.00 0.00 40 LYS A N 5
ATOM 5261 C CA . LYS A 1 22 ? 8.597 1.742 -5.399 1.00 0.00 40 LYS A CA 5
ATOM 5262 C C . LYS A 1 22 ? 8.658 2.780 -4.282 1.00 0.00 40 LYS A C 5
ATOM 5263 O O . LYS A 1 22 ? 7.805 3.667 -4.191 1.00 0.00 40 LYS A O 5
ATOM 5282 N N . ALA A 1 23 ? 9.671 2.652 -3.429 1.00 0.00 41 ALA A N 5
ATOM 5283 C CA . ALA A 1 23 ? 9.841 3.536 -2.284 1.00 0.00 41 ALA A CA 5
ATOM 5284 C C . ALA A 1 23 ? 10.084 4.972 -2.725 1.00 0.00 41 ALA A C 5
ATOM 5285 O O . ALA A 1 23 ? 10.749 5.223 -3.729 1.00 0.00 41 ALA A O 5
ATOM 5292 N N . GLY A 1 24 ? 9.523 5.910 -1.971 1.00 0.00 42 GLY A N 5
ATOM 5293 C CA . GLY A 1 24 ? 9.673 7.318 -2.288 1.00 0.00 42 GLY A CA 5
ATOM 5294 C C . GLY A 1 24 ? 8.526 7.854 -3.120 1.00 0.00 42 GLY A C 5
ATOM 5295 O O . GLY A 1 24 ? 8.325 9.064 -3.211 1.00 0.00 42 GLY A O 5
ATOM 5299 N N . TRP A 1 25 ? 7.774 6.948 -3.726 1.00 0.00 43 TRP A N 5
ATOM 5300 C CA . TRP A 1 25 ? 6.658 7.324 -4.579 1.00 0.00 43 TRP A CA 5
ATOM 5301 C C . TRP A 1 25 ? 5.332 7.069 -3.873 1.00 0.00 43 TRP A C 5
ATOM 5302 O O . TRP A 1 25 ? 5.186 6.093 -3.131 1.00 0.00 43 TRP A O 5
ATOM 5323 N N . ALA A 1 26 ? 4.377 7.961 -4.096 1.00 0.00 44 ALA A N 5
ATOM 5324 C CA . ALA A 1 26 ? 3.064 7.846 -3.490 1.00 0.00 44 ALA A CA 5
ATOM 5325 C C . ALA A 1 26 ? 2.204 6.848 -4.257 1.00 0.00 44 ALA A C 5
ATOM 5326 O O . ALA A 1 26 ? 2.241 6.807 -5.490 1.00 0.00 44 ALA A O 5
ATOM 5333 N N . VAL A 1 27 ? 1.431 6.054 -3.535 1.00 0.00 45 VAL A N 5
ATOM 5334 C CA . VAL A 1 27 ? 0.584 5.049 -4.153 1.00 0.00 45 VAL A CA 5
ATOM 5335 C C . VAL A 1 27 ? -0.860 5.200 -3.679 1.00 0.00 45 VAL A C 5
ATOM 5336 O O . VAL A 1 27 ? -1.114 5.630 -2.550 1.00 0.00 45 VAL A O 5
ATOM 5349 N N . ARG A 1 28 ? -1.798 4.865 -4.552 1.00 0.00 46 ARG A N 5
ATOM 5350 C CA . ARG A 1 28 ? -3.208 4.971 -4.230 1.00 0.00 46 ARG A CA 5
ATOM 5351 C C . ARG A 1 28 ? -3.702 3.702 -3.538 1.00 0.00 46 ARG A C 5
ATOM 5352 O O . ARG A 1 28 ? -3.256 2.595 -3.847 1.00 0.00 46 ARG A O 5
ATOM 5373 N N . PHE A 1 29 ? -4.600 3.876 -2.587 1.00 0.00 47 PHE A N 5
ATOM 5374 C CA . PHE A 1 29 ? -5.310 2.762 -1.986 1.00 0.00 47 PHE A CA 5
ATOM 5375 C C . PHE A 1 29 ? -6.800 3.044 -2.035 1.00 0.00 47 PHE A C 5
ATOM 5376 O O . PHE A 1 29 ? -7.231 4.159 -1.735 1.00 0.00 47 PHE A O 5
ATOM 5393 N N . TYR A 1 30 ? -7.586 2.049 -2.407 1.00 0.00 48 TYR A N 5
ATOM 5394 C CA . TYR A 1 30 ? -9.004 2.264 -2.635 1.00 0.00 48 TYR A CA 5
ATOM 5395 C C . TYR A 1 30 ? -9.818 1.011 -2.359 1.00 0.00 48 TYR A C 5
ATOM 5396 O O . TYR A 1 30 ? -9.296 -0.102 -2.398 1.00 0.00 48 TYR A O 5
ATOM 5414 N N . GLU A 1 31 ? -11.095 1.211 -2.066 1.00 0.00 49 GLU A N 5
ATOM 5415 C CA . GLU A 1 31 ? -12.056 0.121 -2.009 1.00 0.00 49 GLU A CA 5
ATOM 5416 C C . GLU A 1 31 ? -12.968 0.209 -3.221 1.00 0.00 49 GLU A C 5
ATOM 5417 O O . GLU A 1 31 ? -13.423 1.295 -3.587 1.00 0.00 49 GLU A O 5
ATOM 5429 N N . GLU A 1 32 ? -13.208 -0.916 -3.861 1.00 0.00 50 GLU A N 5
ATOM 5430 C CA . GLU A 1 32 ? -14.121 -0.955 -4.986 1.00 0.00 50 GLU A CA 5
ATOM 5431 C C . GLU A 1 32 ? -15.376 -1.721 -4.629 1.00 0.00 50 GLU A C 5
ATOM 5432 O O . GLU A 1 32 ? -15.381 -2.951 -4.581 1.00 0.00 50 GLU A O 5
ATOM 5444 N N . LYS A 1 33 ? -16.428 -0.981 -4.360 1.00 0.00 51 LYS A N 5
ATOM 5445 C CA . LYS A 1 33 ? -17.727 -1.563 -4.122 1.00 0.00 51 LYS A CA 5
ATOM 5446 C C . LYS A 1 33 ? -18.417 -1.781 -5.463 1.00 0.00 51 LYS A C 5
ATOM 5447 O O . LYS A 1 33 ? -18.524 -0.853 -6.263 1.00 0.00 51 LYS A O 5
ATOM 5466 N N . PRO A 1 34 ? -18.858 -3.020 -5.730 1.00 0.00 52 PRO A N 5
ATOM 5467 C CA . PRO A 1 34 ? -19.425 -3.413 -7.027 1.00 0.00 52 PRO A CA 5
ATOM 5468 C C . PRO A 1 34 ? -20.480 -2.440 -7.553 1.00 0.00 52 PRO A C 5
ATOM 5469 O O . PRO A 1 34 ? -21.523 -2.239 -6.932 1.00 0.00 52 PRO A O 5
ATOM 5480 N N . GLY A 1 35 ? -20.187 -1.839 -8.700 1.00 0.00 53 GLY A N 5
ATOM 5481 C CA . GLY A 1 35 ? -21.112 -0.915 -9.327 1.00 0.00 53 GLY A CA 5
ATOM 5482 C C . GLY A 1 35 ? -20.775 0.534 -9.034 1.00 0.00 53 GLY A C 5
ATOM 5483 O O . GLY A 1 35 ? -21.282 1.444 -9.692 1.00 0.00 53 GLY A O 5
ATOM 5487 N N . GLN A 1 36 ? -19.914 0.749 -8.053 1.00 0.00 54 GLN A N 5
ATOM 5488 C CA . GLN A 1 36 ? -19.564 2.092 -7.613 1.00 0.00 54 GLN A CA 5
ATOM 5489 C C . GLN A 1 36 ? -18.106 2.396 -7.939 1.00 0.00 54 GLN A C 5
ATOM 5490 O O . GLN A 1 36 ? -17.306 1.480 -8.148 1.00 0.00 54 GLN A O 5
ATOM 5504 N N . PRO A 1 37 ? -17.747 3.689 -8.022 1.00 0.00 55 PRO A N 5
ATOM 5505 C CA . PRO A 1 37 ? -16.355 4.114 -8.203 1.00 0.00 55 PRO A CA 5
ATOM 5506 C C . PRO A 1 37 ? -15.519 3.794 -6.971 1.00 0.00 55 PRO A C 5
ATOM 5507 O O . PRO A 1 37 ? -16.060 3.570 -5.887 1.00 0.00 55 PRO A O 5
ATOM 5518 N N . LYS A 1 38 ? -14.205 3.781 -7.134 1.00 0.00 56 LYS A N 5
ATOM 5519 C CA . LYS A 1 38 ? -13.320 3.407 -6.049 1.00 0.00 56 LYS A CA 5
ATOM 5520 C C . LYS A 1 38 ? -13.225 4.527 -5.020 1.00 0.00 56 LYS A C 5
ATOM 5521 O O . LYS A 1 38 ? -13.156 5.710 -5.370 1.00 0.00 56 LYS A O 5
ATOM 5540 N N . ARG A 1 39 ? -13.241 4.155 -3.754 1.00 0.00 57 ARG A N 5
ATOM 5541 C CA . ARG A 1 39 ? -13.119 5.125 -2.681 1.00 0.00 57 ARG A CA 5
ATOM 5542 C C . ARG A 1 39 ? -11.690 5.152 -2.162 1.00 0.00 57 ARG A C 5
ATOM 5543 O O . ARG A 1 39 ? -11.155 4.117 -1.773 1.00 0.00 57 ARG A O 5
ATOM 5564 N N . LEU A 1 40 ? -11.074 6.329 -2.186 1.00 0.00 58 LEU A N 5
ATOM 5565 C CA . LEU A 1 40 ? -9.728 6.505 -1.648 1.00 0.00 58 LEU A CA 5
ATOM 5566 C C . LEU A 1 40 ? -9.701 6.184 -0.161 1.00 0.00 58 LEU A C 5
ATOM 5567 O O . LEU A 1 40 ? -10.211 6.946 0.662 1.00 0.00 58 LEU A O 5
ATOM 5583 N N . VAL A 1 41 ? -9.109 5.049 0.175 1.00 0.00 59 VAL A N 5
ATOM 5584 C CA . VAL A 1 41 ? -9.053 4.610 1.559 1.00 0.00 59 VAL A CA 5
ATOM 5585 C C . VAL A 1 41 ? -7.741 5.033 2.204 1.00 0.00 59 VAL A C 5
ATOM 5586 O O . VAL A 1 41 ? -7.628 5.054 3.431 1.00 0.00 59 VAL A O 5
ATOM 5599 N N . ALA A 1 42 ? -6.747 5.350 1.366 1.00 0.00 60 ALA A N 5
ATOM 5600 C CA . ALA A 1 42 ? -5.471 5.854 1.842 1.00 0.00 60 ALA A CA 5
ATOM 5601 C C . ALA A 1 42 ? -4.570 6.286 0.698 1.00 0.00 60 ALA A C 5
ATOM 5602 O O . ALA A 1 42 ? -4.496 5.635 -0.343 1.00 0.00 60 ALA A O 5
ATOM 5609 N N . ILE A 1 43 ? -3.902 7.402 0.895 1.00 0.00 61 ILE A N 5
ATOM 5610 C CA . ILE A 1 43 ? -2.811 7.807 0.028 1.00 0.00 61 ILE A CA 5
ATOM 5611 C C . ILE A 1 43 ? -1.521 7.617 0.810 1.00 0.00 61 ILE A C 5
ATOM 5612 O O . ILE A 1 43 ? -1.287 8.309 1.801 1.00 0.00 61 ILE A O 5
ATOM 5628 N N . CYS A 1 44 ? -0.699 6.670 0.396 1.00 0.00 62 CYS A N 5
ATOM 5629 C CA . CYS A 1 44 ? 0.429 6.269 1.219 1.00 0.00 62 CYS A CA 5
ATOM 5630 C C . CYS A 1 44 ? 1.708 6.135 0.406 1.00 0.00 62 CYS A C 5
ATOM 5631 O O . CYS A 1 44 ? 1.670 5.893 -0.798 1.00 0.00 62 CYS A O 5
ATOM 5638 N N . LYS A 1 45 ? 2.837 6.305 1.075 1.00 0.00 63 LYS A N 5
ATOM 5639 C CA . LYS A 1 45 ? 4.137 6.116 0.458 1.00 0.00 63 LYS A CA 5
ATOM 5640 C C . LYS A 1 45 ? 5.131 5.654 1.515 1.00 0.00 63 LYS A C 5
ATOM 5641 O O . LYS A 1 45 ? 4.878 5.789 2.709 1.00 0.00 63 LYS A O 5
ATOM 5660 N N . ASN A 1 46 ? 6.251 5.095 1.083 1.00 0.00 64 ASN A N 5
ATOM 5661 C CA . ASN A 1 46 ? 7.227 4.541 2.017 1.00 0.00 64 ASN A CA 5
ATOM 5662 C C . ASN A 1 46 ? 8.148 5.631 2.542 1.00 0.00 64 ASN A C 5
ATOM 5663 O O . ASN A 1 46 ? 8.606 6.467 1.766 1.00 0.00 64 ASN A O 5
ATOM 5674 N N . ALA A 1 47 ? 8.397 5.612 3.853 1.00 0.00 65 ALA A N 5
ATOM 5675 C CA . ALA A 1 47 ? 9.153 6.664 4.541 1.00 0.00 65 ALA A CA 5
ATOM 5676 C C . ALA A 1 47 ? 10.394 7.103 3.770 1.00 0.00 65 ALA A C 5
ATOM 5677 O O . ALA A 1 47 ? 10.603 8.294 3.530 1.00 0.00 65 ALA A O 5
ATOM 5684 N N . SER A 1 48 ? 11.209 6.135 3.391 1.00 0.00 66 SER A N 5
ATOM 5685 C CA . SER A 1 48 ? 12.439 6.410 2.675 1.00 0.00 66 SER A CA 5
ATOM 5686 C C . SER A 1 48 ? 12.213 6.291 1.172 1.00 0.00 66 SER A C 5
ATOM 5687 O O . SER A 1 48 ? 11.497 5.400 0.711 1.00 0.00 66 SER A O 5
ATOM 5695 N N . PRO A 1 49 ? 12.800 7.207 0.391 1.00 0.00 67 PRO A N 5
ATOM 5696 C CA . PRO A 1 49 ? 12.784 7.128 -1.069 1.00 0.00 67 PRO A CA 5
ATOM 5697 C C . PRO A 1 49 ? 13.819 6.136 -1.593 1.00 0.00 67 PRO A C 5
ATOM 5698 O O . PRO A 1 49 ? 13.987 5.977 -2.800 1.00 0.00 67 PRO A O 5
ATOM 5709 N N . VAL A 1 50 ? 14.511 5.478 -0.667 1.00 0.00 68 VAL A N 5
ATOM 5710 C CA . VAL A 1 50 ? 15.550 4.518 -1.009 1.00 0.00 68 VAL A CA 5
ATOM 5711 C C . VAL A 1 50 ? 15.153 3.114 -0.559 1.00 0.00 68 VAL A C 5
ATOM 5712 O O . VAL A 1 50 ? 14.689 2.298 -1.356 1.00 0.00 68 VAL A O 5
ATOM 5725 N N . HIS A 1 51 ? 15.332 2.852 0.729 1.00 0.00 69 HIS A N 5
ATOM 5726 C CA . HIS A 1 51 ? 14.978 1.560 1.311 1.00 0.00 69 HIS A CA 5
ATOM 5727 C C . HIS A 1 51 ? 13.539 1.572 1.795 1.00 0.00 69 HIS A C 5
ATOM 5728 O O . HIS A 1 51 ? 12.934 2.628 1.950 1.00 0.00 69 HIS A O 5
ATOM 5743 N N . CYS A 1 52 ? 13.010 0.394 2.062 1.00 0.00 70 CYS A N 5
ATOM 5744 C CA . CYS A 1 52 ? 11.646 0.260 2.552 1.00 0.00 70 CYS A CA 5
ATOM 5745 C C . CYS A 1 52 ? 11.643 0.087 4.066 1.00 0.00 70 CYS A C 5
ATOM 5746 O O . CYS A 1 52 ? 12.303 -0.808 4.603 1.00 0.00 70 CYS A O 5
ATOM 5754 N N . ASN A 1 53 ? 10.905 0.952 4.751 1.00 0.00 71 ASN A N 5
ATOM 5755 C CA . ASN A 1 53 ? 10.872 0.946 6.210 1.00 0.00 71 ASN A CA 5
ATOM 5756 C C . ASN A 1 53 ? 9.443 0.806 6.702 1.00 0.00 71 ASN A C 5
ATOM 5757 O O . ASN A 1 53 ? 8.971 -0.293 6.992 1.00 0.00 71 ASN A O 5
ATOM 5768 N N . TYR A 1 54 ? 8.768 1.940 6.798 1.00 0.00 72 TYR A N 5
ATOM 5769 C CA . TYR A 1 54 ? 7.371 1.987 7.184 1.00 0.00 72 TYR A CA 5
ATOM 5770 C C . TYR A 1 54 ? 6.614 2.844 6.189 1.00 0.00 72 TYR A C 5
ATOM 5771 O O . TYR A 1 54 ? 7.216 3.475 5.314 1.00 0.00 72 TYR A O 5
ATOM 5789 N N . LEU A 1 55 ? 5.305 2.887 6.336 1.00 0.00 73 LEU A N 5
ATOM 5790 C CA . LEU A 1 55 ? 4.469 3.607 5.399 1.00 0.00 73 LEU A CA 5
ATOM 5791 C C . LEU A 1 55 ? 3.885 4.864 6.021 1.00 0.00 73 LEU A C 5
ATOM 5792 O O . LEU A 1 55 ? 3.366 4.839 7.139 1.00 0.00 73 LEU A O 5
ATOM 5808 N N . LYS A 1 56 ? 3.995 5.961 5.290 1.00 0.00 74 LYS A N 5
ATOM 5809 C CA . LYS A 1 56 ? 3.339 7.202 5.658 1.00 0.00 74 LYS A CA 5
ATOM 5810 C C . LYS A 1 56 ? 2.087 7.362 4.812 1.00 0.00 74 LYS A C 5
ATOM 5811 O O . LYS A 1 56 ? 2.169 7.669 3.620 1.00 0.00 74 LYS A O 5
ATOM 5830 N N . CYS A 1 57 ? 0.935 7.124 5.414 1.00 0.00 75 CYS A N 5
ATOM 5831 C CA . CYS A 1 57 ? -0.322 7.218 4.698 1.00 0.00 75 CYS A CA 5
ATOM 5832 C C . CYS A 1 57 ? -1.186 8.325 5.278 1.00 0.00 75 CYS A C 5
ATOM 5833 O O . CYS A 1 57 ? -1.178 8.569 6.488 1.00 0.00 75 CYS A O 5
ATOM 5840 N N . THR A 1 58 ? -1.924 8.993 4.418 1.00 0.00 76 THR A N 5
ATOM 5841 C CA . THR A 1 58 ? -2.846 10.022 4.843 1.00 0.00 76 THR A CA 5
ATOM 5842 C C . THR A 1 58 ? -4.230 9.718 4.278 1.00 0.00 76 THR A C 5
ATOM 5843 O O . THR A 1 58 ? -4.345 8.958 3.310 1.00 0.00 76 THR A O 5
ATOM 5854 N N . ASN A 1 59 ? -5.263 10.296 4.886 1.00 0.00 77 ASN A N 5
ATOM 5855 C CA . ASN A 1 59 ? -6.650 10.017 4.509 1.00 0.00 77 ASN A CA 5
ATOM 5856 C C . ASN A 1 59 ? -6.951 8.533 4.688 1.00 0.00 77 ASN A C 5
ATOM 5857 O O . ASN A 1 59 ? -7.066 7.786 3.721 1.00 0.00 77 ASN A O 5
ATOM 5868 N N . LEU A 1 60 ? -7.040 8.114 5.939 1.00 0.00 78 LEU A N 5
ATOM 5869 C CA . LEU A 1 60 ? -7.337 6.724 6.267 1.00 0.00 78 LEU A CA 5
ATOM 5870 C C . LEU A 1 60 ? -8.838 6.531 6.426 1.00 0.00 78 LEU A C 5
ATOM 5871 O O . LEU A 1 60 ? -9.495 7.269 7.167 1.00 0.00 78 LEU A O 5
ATOM 5887 N N . ALA A 1 61 ? -9.377 5.538 5.735 1.00 0.00 79 ALA A N 5
ATOM 5888 C CA . ALA A 1 61 ? -10.816 5.318 5.707 1.00 0.00 79 ALA A CA 5
ATOM 5889 C C . ALA A 1 61 ? -11.258 4.342 6.793 1.00 0.00 79 ALA A C 5
ATOM 5890 O O . ALA A 1 61 ? -11.577 3.187 6.511 1.00 0.00 79 ALA A O 5
ATOM 5897 N N . ALA A 1 62 ? -11.257 4.826 8.031 1.00 0.00 80 ALA A N 5
ATOM 5898 C CA . ALA A 1 62 ? -11.746 4.076 9.190 1.00 0.00 80 ALA A CA 5
ATOM 5899 C C . ALA A 1 62 ? -10.982 2.769 9.405 1.00 0.00 80 ALA A C 5
ATOM 5900 O O . ALA A 1 62 ? -9.934 2.754 10.054 1.00 0.00 80 ALA A O 5
ATOM 5907 N N . GLY A 1 63 ? -11.501 1.681 8.850 1.00 0.00 81 GLY A N 5
ATOM 5908 C CA . GLY A 1 63 ? -10.878 0.383 9.026 1.00 0.00 81 GLY A CA 5
ATOM 5909 C C . GLY A 1 63 ? -9.898 0.073 7.919 1.00 0.00 81 GLY A C 5
ATOM 5910 O O . GLY A 1 63 ? -9.297 -1.001 7.889 1.00 0.00 81 GLY A O 5
ATOM 5914 N N . PHE A 1 64 ? -9.751 1.013 6.998 1.00 0.00 82 PHE A N 5
ATOM 5915 C CA . PHE A 1 64 ? -8.807 0.872 5.908 1.00 0.00 82 PHE A CA 5
ATOM 5916 C C . PHE A 1 64 ? -7.546 1.675 6.189 1.00 0.00 82 PHE A C 5
ATOM 5917 O O . PHE A 1 64 ? -7.558 2.908 6.177 1.00 0.00 82 PHE A O 5
ATOM 5934 N N . SER A 1 65 ? -6.472 0.964 6.468 1.00 0.00 83 SER A N 5
ATOM 5935 C CA . SER A 1 65 ? -5.167 1.568 6.671 1.00 0.00 83 SER A CA 5
ATOM 5936 C C . SER A 1 65 ? -4.135 0.698 5.974 1.00 0.00 83 SER A C 5
ATOM 5937 O O . SER A 1 65 ? -4.454 -0.400 5.546 1.00 0.00 83 SER A O 5
ATOM 5945 N N . ALA A 1 66 ? -2.912 1.166 5.846 1.00 0.00 84 ALA A N 5
ATOM 5946 C CA . ALA A 1 66 ? -1.925 0.429 5.074 1.00 0.00 84 ALA A CA 5
ATOM 5947 C C . ALA A 1 66 ? -0.976 -0.346 5.984 1.00 0.00 84 ALA A C 5
ATOM 5948 O O . ALA A 1 66 ? -0.895 -0.075 7.182 1.00 0.00 84 ALA A O 5
ATOM 5955 N N . GLY A 1 67 ? -0.259 -1.303 5.406 1.00 0.00 85 GLY A N 5
ATOM 5956 C CA . GLY A 1 67 ? 0.623 -2.153 6.186 1.00 0.00 85 GLY A CA 5
ATOM 5957 C C . GLY A 1 67 ? 1.926 -2.453 5.473 1.00 0.00 85 GLY A C 5
ATOM 5958 O O . GLY A 1 67 ? 2.170 -1.942 4.380 1.00 0.00 85 GLY A O 5
ATOM 5962 N N . THR A 1 68 ? 2.748 -3.299 6.088 1.00 0.00 86 THR A N 5
ATOM 5963 C CA . THR A 1 68 ? 4.066 -3.636 5.553 1.00 0.00 86 THR A CA 5
ATOM 5964 C C . THR A 1 68 ? 3.953 -4.308 4.189 1.00 0.00 86 THR A C 5
ATOM 5965 O O . THR A 1 68 ? 2.929 -4.886 3.841 1.00 0.00 86 THR A O 5
ATOM 5976 N N . SER A 1 69 ? 5.036 -4.259 3.449 1.00 0.00 87 SER A N 5
ATOM 5977 C CA . SER A 1 69 ? 5.035 -4.632 2.046 1.00 0.00 87 SER A CA 5
ATOM 5978 C C . SER A 1 69 ? 5.366 -6.106 1.861 1.00 0.00 87 SER A C 5
ATOM 5979 O O . SER A 1 69 ? 6.185 -6.661 2.592 1.00 0.00 87 SER A O 5
ATOM 5987 N N . THR A 1 70 ? 4.742 -6.731 0.870 1.00 0.00 88 THR A N 5
ATOM 5988 C CA . THR A 1 70 ? 4.932 -8.152 0.627 1.00 0.00 88 THR A CA 5
ATOM 5989 C C . THR A 1 70 ? 5.221 -8.443 -0.848 1.00 0.00 88 THR A C 5
ATOM 5990 O O . THR A 1 70 ? 5.676 -7.569 -1.593 1.00 0.00 88 THR A O 5
ATOM 6001 N N . ASP A 1 71 ? 4.965 -9.695 -1.236 1.00 0.00 89 ASP A N 5
ATOM 6002 C CA . ASP A 1 71 ? 5.097 -10.178 -2.611 1.00 0.00 89 ASP A CA 5
ATOM 6003 C C . ASP A 1 71 ? 6.552 -10.275 -3.035 1.00 0.00 89 ASP A C 5
ATOM 6004 O O . ASP A 1 71 ? 7.169 -11.330 -2.892 1.00 0.00 89 ASP A O 5
ATOM 6013 N N . VAL A 1 72 ? 7.105 -9.170 -3.501 1.00 0.00 90 VAL A N 5
ATOM 6014 C CA . VAL A 1 72 ? 8.440 -9.169 -4.070 1.00 0.00 90 VAL A CA 5
ATOM 6015 C C . VAL A 1 72 ? 9.510 -9.455 -3.022 1.00 0.00 90 VAL A C 5
ATOM 6016 O O . VAL A 1 72 ? 10.396 -10.282 -3.238 1.00 0.00 90 VAL A O 5
ATOM 6029 N N . LEU A 1 73 ? 9.425 -8.783 -1.884 1.00 0.00 91 LEU A N 5
ATOM 6030 C CA . LEU A 1 73 ? 10.402 -8.982 -0.819 1.00 0.00 91 LEU A CA 5
ATOM 6031 C C . LEU A 1 73 ? 9.986 -10.107 0.127 1.00 0.00 91 LEU A C 5
ATOM 6032 O O . LEU A 1 73 ? 10.835 -10.761 0.728 1.00 0.00 91 LEU A O 5
ATOM 6048 N N . SER A 1 74 ? 8.683 -10.340 0.251 1.00 0.00 92 SER A N 5
ATOM 6049 C CA . SER A 1 74 ? 8.182 -11.316 1.208 1.00 0.00 92 SER A CA 5
ATOM 6050 C C . SER A 1 74 ? 8.380 -12.743 0.693 1.00 0.00 92 SER A C 5
ATOM 6051 O O . SER A 1 74 ? 8.997 -13.561 1.376 1.00 0.00 92 SER A O 5
ATOM 6059 N N . SER A 1 75 ? 7.883 -13.020 -0.516 1.00 0.00 93 SER A N 5
ATOM 6060 C CA . SER A 1 75 ? 7.918 -14.366 -1.101 1.00 0.00 93 SER A CA 5
ATOM 6061 C C . SER A 1 75 ? 6.990 -15.310 -0.325 1.00 0.00 93 SER A C 5
ATOM 6062 O O . SER A 1 75 ? 7.209 -15.602 0.854 1.00 0.00 93 SER A O 5
ATOM 6070 N N . GLY A 1 76 ? 5.949 -15.780 -0.997 1.00 0.00 94 GLY A N 5
ATOM 6071 C CA . GLY A 1 76 ? 4.923 -16.562 -0.331 1.00 0.00 94 GLY A CA 5
ATOM 6072 C C . GLY A 1 76 ? 3.742 -15.687 0.025 1.00 0.00 94 GLY A C 5
ATOM 6073 O O . GLY A 1 76 ? 3.101 -15.863 1.063 1.00 0.00 94 GLY A O 5
ATOM 6077 N N . THR A 1 77 ? 3.476 -14.731 -0.854 1.00 0.00 95 THR A N 5
ATOM 6078 C CA . THR A 1 77 ? 2.489 -13.697 -0.624 1.00 0.00 95 THR A CA 5
ATOM 6079 C C . THR A 1 77 ? 1.778 -13.339 -1.927 1.00 0.00 95 THR A C 5
ATOM 6080 O O . THR A 1 77 ? 2.374 -13.425 -3.002 1.00 0.00 95 THR A O 5
ATOM 6091 N N . VAL A 1 78 ? 0.515 -12.944 -1.834 1.00 0.00 96 VAL A N 5
ATOM 6092 C CA . VAL A 1 78 ? -0.250 -12.549 -3.013 1.00 0.00 96 VAL A CA 5
ATOM 6093 C C . VAL A 1 78 ? -0.058 -11.062 -3.295 1.00 0.00 96 VAL A C 5
ATOM 6094 O O . VAL A 1 78 ? -0.467 -10.214 -2.496 1.00 0.00 96 VAL A O 5
ATOM 6107 N N . GLY A 1 79 ? 0.567 -10.749 -4.420 1.00 0.00 97 GLY A N 5
ATOM 6108 C CA . GLY A 1 79 ? 0.831 -9.365 -4.753 1.00 0.00 97 GLY A CA 5
ATOM 6109 C C . GLY A 1 79 ? 0.533 -9.042 -6.200 1.00 0.00 97 GLY A C 5
ATOM 6110 O O . GLY A 1 79 ? 0.134 -9.918 -6.974 1.00 0.00 97 GLY A O 5
ATOM 6114 N N . SER A 1 80 ? 0.721 -7.782 -6.560 1.00 0.00 98 SER A N 5
ATOM 6115 C CA . SER A 1 80 ? 0.506 -7.331 -7.921 1.00 0.00 98 SER A CA 5
ATOM 6116 C C . SER A 1 80 ? 1.846 -7.206 -8.642 1.00 0.00 98 SER A C 5
ATOM 6117 O O . SER A 1 80 ? 2.385 -6.084 -8.714 1.00 0.00 98 SER A O 5
ATOM 6126 N N . SER A 1 1 ? 20.393 0.241 -2.918 1.00 0.00 19 SER A N 6
ATOM 6127 C CA . SER A 1 1 ? 20.080 1.362 -2.007 1.00 0.00 19 SER A CA 6
ATOM 6128 C C . SER A 1 1 ? 18.606 1.731 -2.112 1.00 0.00 19 SER A C 6
ATOM 6129 O O . SER A 1 1 ? 17.859 1.609 -1.140 1.00 0.00 19 SER A O 6
ATOM 6139 N N . PHE A 1 2 ? 18.190 2.184 -3.290 1.00 0.00 20 PHE A N 6
ATOM 6140 C CA . PHE A 1 2 ? 16.785 2.466 -3.543 1.00 0.00 20 PHE A CA 6
ATOM 6141 C C . PHE A 1 2 ? 16.051 1.164 -3.816 1.00 0.00 20 PHE A C 6
ATOM 6142 O O . PHE A 1 2 ? 16.571 0.283 -4.504 1.00 0.00 20 PHE A O 6
ATOM 6159 N N . VAL A 1 3 ? 14.848 1.045 -3.290 1.00 0.00 21 VAL A N 6
ATOM 6160 C CA . VAL A 1 3 ? 14.107 -0.200 -3.378 1.00 0.00 21 VAL A CA 6
ATOM 6161 C C . VAL A 1 3 ? 12.620 0.041 -3.640 1.00 0.00 21 VAL A C 6
ATOM 6162 O O . VAL A 1 3 ? 12.012 0.963 -3.091 1.00 0.00 21 VAL A O 6
ATOM 6175 N N . GLN A 1 4 ? 12.056 -0.779 -4.515 1.00 0.00 22 GLN A N 6
ATOM 6176 C CA . GLN A 1 4 ? 10.634 -0.735 -4.820 1.00 0.00 22 GLN A CA 6
ATOM 6177 C C . GLN A 1 4 ? 9.941 -1.935 -4.182 1.00 0.00 22 GLN A C 6
ATOM 6178 O O . GLN A 1 4 ? 10.535 -3.009 -4.077 1.00 0.00 22 GLN A O 6
ATOM 6192 N N . CYS A 1 5 ? 8.703 -1.758 -3.739 1.00 0.00 23 CYS A N 6
ATOM 6193 C CA . CYS A 1 5 ? 8.015 -2.814 -3.010 1.00 0.00 23 CYS A CA 6
ATOM 6194 C C . CYS A 1 5 ? 6.505 -2.791 -3.243 1.00 0.00 23 CYS A C 6
ATOM 6195 O O . CYS A 1 5 ? 5.907 -1.740 -3.500 1.00 0.00 23 CYS A O 6
ATOM 6203 N N . ASN A 1 6 ? 5.893 -3.967 -3.164 1.00 0.00 24 ASN A N 6
ATOM 6204 C CA . ASN A 1 6 ? 4.445 -4.081 -3.246 1.00 0.00 24 ASN A CA 6
ATOM 6205 C C . ASN A 1 6 ? 3.812 -3.555 -1.974 1.00 0.00 24 ASN A C 6
ATOM 6206 O O . ASN A 1 6 ? 3.971 -4.124 -0.899 1.00 0.00 24 ASN A O 6
ATOM 6217 N N . HIS A 1 7 ? 3.106 -2.457 -2.111 1.00 0.00 25 HIS A N 6
ATOM 6218 C CA . HIS A 1 7 ? 2.482 -1.794 -0.985 1.00 0.00 25 HIS A CA 6
ATOM 6219 C C . HIS A 1 7 ? 1.173 -2.481 -0.616 1.00 0.00 25 HIS A C 6
ATOM 6220 O O . HIS A 1 7 ? 0.197 -2.405 -1.360 1.00 0.00 25 HIS A O 6
ATOM 6235 N N . HIS A 1 8 ? 1.166 -3.173 0.517 1.00 0.00 26 HIS A N 6
ATOM 6236 C CA . HIS A 1 8 ? -0.023 -3.888 0.968 1.00 0.00 26 HIS A CA 6
ATOM 6237 C C . HIS A 1 8 ? -0.966 -2.953 1.709 1.00 0.00 26 HIS A C 6
ATOM 6238 O O . HIS A 1 8 ? -0.575 -2.301 2.678 1.00 0.00 26 HIS A O 6
ATOM 6253 N N . LEU A 1 9 ? -2.206 -2.907 1.254 1.00 0.00 27 LEU A N 6
ATOM 6254 C CA . LEU A 1 9 ? -3.235 -2.105 1.894 1.00 0.00 27 LEU A CA 6
ATOM 6255 C C . LEU A 1 9 ? -4.055 -3.014 2.795 1.00 0.00 27 LEU A C 6
ATOM 6256 O O . LEU A 1 9 ? -4.436 -4.121 2.393 1.00 0.00 27 LEU A O 6
ATOM 6272 N N . LEU A 1 10 ? -4.307 -2.554 4.010 1.00 0.00 28 LEU A N 6
ATOM 6273 C CA . LEU A 1 10 ? -5.031 -3.342 4.982 1.00 0.00 28 LEU A CA 6
ATOM 6274 C C . LEU A 1 10 ? -6.458 -2.834 5.139 1.00 0.00 28 LEU A C 6
ATOM 6275 O O . LEU A 1 10 ? -6.698 -1.699 5.572 1.00 0.00 28 LEU A O 6
ATOM 6291 N N . TYR A 1 11 ? -7.390 -3.697 4.785 1.00 0.00 29 TYR A N 6
ATOM 6292 C CA . TYR A 1 11 ? -8.808 -3.421 4.918 1.00 0.00 29 TYR A CA 6
ATOM 6293 C C . TYR A 1 11 ? -9.278 -4.010 6.237 1.00 0.00 29 TYR A C 6
ATOM 6294 O O . TYR A 1 11 ? -8.756 -5.035 6.672 1.00 0.00 29 TYR A O 6
ATOM 6312 N N . ASN A 1 12 ? -10.225 -3.346 6.886 1.00 0.00 30 ASN A N 6
ATOM 6313 C CA . ASN A 1 12 ? -10.731 -3.806 8.174 1.00 0.00 30 ASN A CA 6
ATOM 6314 C C . ASN A 1 12 ? -11.283 -5.220 8.050 1.00 0.00 30 ASN A C 6
ATOM 6315 O O . ASN A 1 12 ? -12.411 -5.421 7.593 1.00 0.00 30 ASN A O 6
ATOM 6326 N N . GLY A 1 13 ? -10.480 -6.193 8.460 1.00 0.00 31 GLY A N 6
ATOM 6327 C CA . GLY A 1 13 ? -10.870 -7.579 8.340 1.00 0.00 31 GLY A CA 6
ATOM 6328 C C . GLY A 1 13 ? -9.765 -8.451 7.770 1.00 0.00 31 GLY A C 6
ATOM 6329 O O . GLY A 1 13 ? -9.516 -9.546 8.283 1.00 0.00 31 GLY A O 6
ATOM 6333 N N . ARG A 1 14 ? -9.085 -7.967 6.725 1.00 0.00 32 ARG A N 6
ATOM 6334 C CA . ARG A 1 14 ? -8.075 -8.768 6.029 1.00 0.00 32 ARG A CA 6
ATOM 6335 C C . ARG A 1 14 ? -7.356 -7.945 4.948 1.00 0.00 32 ARG A C 6
ATOM 6336 O O . ARG A 1 14 ? -7.790 -6.848 4.599 1.00 0.00 32 ARG A O 6
ATOM 6357 N N . HIS A 1 15 ? -6.233 -8.482 4.458 1.00 0.00 33 HIS A N 6
ATOM 6358 C CA . HIS A 1 15 ? -5.501 -7.927 3.317 1.00 0.00 33 HIS A CA 6
ATOM 6359 C C . HIS A 1 15 ? -6.447 -7.509 2.191 1.00 0.00 33 HIS A C 6
ATOM 6360 O O . HIS A 1 15 ? -7.268 -8.303 1.729 1.00 0.00 33 HIS A O 6
ATOM 6375 N N . TRP A 1 16 ? -6.309 -6.263 1.753 1.00 0.00 34 TRP A N 6
ATOM 6376 C CA . TRP A 1 16 ? -7.202 -5.701 0.752 1.00 0.00 34 TRP A CA 6
ATOM 6377 C C . TRP A 1 16 ? -6.575 -5.728 -0.641 1.00 0.00 34 TRP A C 6
ATOM 6378 O O . TRP A 1 16 ? -7.119 -6.343 -1.556 1.00 0.00 34 TRP A O 6
ATOM 6399 N N . GLY A 1 17 ? -5.414 -5.100 -0.791 1.00 0.00 35 GLY A N 6
ATOM 6400 C CA . GLY A 1 17 ? -4.785 -5.019 -2.100 1.00 0.00 35 GLY A CA 6
ATOM 6401 C C . GLY A 1 17 ? -3.326 -4.630 -2.012 1.00 0.00 35 GLY A C 6
ATOM 6402 O O . GLY A 1 17 ? -2.812 -4.400 -0.915 1.00 0.00 35 GLY A O 6
ATOM 6406 N N . THR A 1 18 ? -2.652 -4.580 -3.153 1.00 0.00 36 THR A N 6
ATOM 6407 C CA . THR A 1 18 ? -1.244 -4.262 -3.191 1.00 0.00 36 THR A CA 6
ATOM 6408 C C . THR A 1 18 ? -0.853 -3.624 -4.527 1.00 0.00 36 THR A C 6
ATOM 6409 O O . THR A 1 18 ? -1.254 -4.088 -5.597 1.00 0.00 36 THR A O 6
ATOM 6420 N N . ILE A 1 19 ? -0.100 -2.530 -4.448 1.00 0.00 37 ILE A N 6
ATOM 6421 C CA . ILE A 1 19 ? 0.412 -1.852 -5.632 1.00 0.00 37 ILE A CA 6
ATOM 6422 C C . ILE A 1 19 ? 1.940 -1.827 -5.586 1.00 0.00 37 ILE A C 6
ATOM 6423 O O . ILE A 1 19 ? 2.528 -1.528 -4.545 1.00 0.00 37 ILE A O 6
ATOM 6439 N N . ARG A 1 20 ? 2.581 -2.147 -6.703 1.00 0.00 38 ARG A N 6
ATOM 6440 C CA . ARG A 1 20 ? 4.036 -2.154 -6.772 1.00 0.00 38 ARG A CA 6
ATOM 6441 C C . ARG A 1 20 ? 4.558 -0.728 -6.955 1.00 0.00 38 ARG A C 6
ATOM 6442 O O . ARG A 1 20 ? 4.456 -0.153 -8.038 1.00 0.00 38 ARG A O 6
ATOM 6463 N N . LYS A 1 21 ? 5.102 -0.155 -5.889 1.00 0.00 39 LYS A N 6
ATOM 6464 C CA . LYS A 1 21 ? 5.596 1.217 -5.928 1.00 0.00 39 LYS A CA 6
ATOM 6465 C C . LYS A 1 21 ? 6.917 1.333 -5.175 1.00 0.00 39 LYS A C 6
ATOM 6466 O O . LYS A 1 21 ? 7.137 0.647 -4.177 1.00 0.00 39 LYS A O 6
ATOM 6485 N N . LYS A 1 22 ? 7.796 2.191 -5.673 1.00 0.00 40 LYS A N 6
ATOM 6486 C CA . LYS A 1 22 ? 9.088 2.433 -5.045 1.00 0.00 40 LYS A CA 6
ATOM 6487 C C . LYS A 1 22 ? 8.911 3.144 -3.710 1.00 0.00 40 LYS A C 6
ATOM 6488 O O . LYS A 1 22 ? 7.966 3.915 -3.525 1.00 0.00 40 LYS A O 6
ATOM 6507 N N . ALA A 1 23 ? 9.820 2.872 -2.784 1.00 0.00 41 ALA A N 6
ATOM 6508 C CA . ALA A 1 23 ? 9.782 3.480 -1.466 1.00 0.00 41 ALA A CA 6
ATOM 6509 C C . ALA A 1 23 ? 10.013 4.982 -1.554 1.00 0.00 41 ALA A C 6
ATOM 6510 O O . ALA A 1 23 ? 10.877 5.445 -2.294 1.00 0.00 41 ALA A O 6
ATOM 6517 N N . GLY A 1 24 ? 9.222 5.732 -0.807 1.00 0.00 42 GLY A N 6
ATOM 6518 C CA . GLY A 1 24 ? 9.340 7.175 -0.814 1.00 0.00 42 GLY A CA 6
ATOM 6519 C C . GLY A 1 24 ? 8.339 7.822 -1.743 1.00 0.00 42 GLY A C 6
ATOM 6520 O O . GLY A 1 24 ? 7.947 8.972 -1.545 1.00 0.00 42 GLY A O 6
ATOM 6524 N N . TRP A 1 25 ? 7.919 7.079 -2.754 1.00 0.00 43 TRP A N 6
ATOM 6525 C CA . TRP A 1 25 ? 6.946 7.571 -3.715 1.00 0.00 43 TRP A CA 6
ATOM 6526 C C . TRP A 1 25 ? 5.531 7.262 -3.245 1.00 0.00 43 TRP A C 6
ATOM 6527 O O . TRP A 1 25 ? 5.227 6.134 -2.847 1.00 0.00 43 TRP A O 6
ATOM 6548 N N . ALA A 1 26 ? 4.681 8.278 -3.274 1.00 0.00 44 ALA A N 6
ATOM 6549 C CA . ALA A 1 26 ? 3.311 8.156 -2.809 1.00 0.00 44 ALA A CA 6
ATOM 6550 C C . ALA A 1 26 ? 2.480 7.307 -3.761 1.00 0.00 44 ALA A C 6
ATOM 6551 O O . ALA A 1 26 ? 2.432 7.562 -4.966 1.00 0.00 44 ALA A O 6
ATOM 6558 N N . VAL A 1 27 ? 1.834 6.292 -3.213 1.00 0.00 45 VAL A N 6
ATOM 6559 C CA . VAL A 1 27 ? 1.033 5.377 -4.004 1.00 0.00 45 VAL A CA 6
ATOM 6560 C C . VAL A 1 27 ? -0.436 5.460 -3.596 1.00 0.00 45 VAL A C 6
ATOM 6561 O O . VAL A 1 27 ? -0.755 5.691 -2.427 1.00 0.00 45 VAL A O 6
ATOM 6574 N N . ARG A 1 28 ? -1.322 5.295 -4.571 1.00 0.00 46 ARG A N 6
ATOM 6575 C CA . ARG A 1 28 ? -2.752 5.400 -4.329 1.00 0.00 46 ARG A CA 6
ATOM 6576 C C . ARG A 1 28 ? -3.313 4.096 -3.774 1.00 0.00 46 ARG A C 6
ATOM 6577 O O . ARG A 1 28 ? -2.854 3.008 -4.124 1.00 0.00 46 ARG A O 6
ATOM 6598 N N . PHE A 1 29 ? -4.292 4.220 -2.897 1.00 0.00 47 PHE A N 6
ATOM 6599 C CA . PHE A 1 29 ? -5.052 3.076 -2.422 1.00 0.00 47 PHE A CA 6
ATOM 6600 C C . PHE A 1 29 ? -6.524 3.427 -2.437 1.00 0.00 47 PHE A C 6
ATOM 6601 O O . PHE A 1 29 ? -6.885 4.569 -2.176 1.00 0.00 47 PHE A O 6
ATOM 6618 N N . TYR A 1 30 ? -7.374 2.461 -2.732 1.00 0.00 48 TYR A N 6
ATOM 6619 C CA . TYR A 1 30 ? -8.790 2.741 -2.906 1.00 0.00 48 TYR A CA 6
ATOM 6620 C C . TYR A 1 30 ? -9.650 1.560 -2.483 1.00 0.00 48 TYR A C 6
ATOM 6621 O O . TYR A 1 30 ? -9.162 0.442 -2.320 1.00 0.00 48 TYR A O 6
ATOM 6639 N N . GLU A 1 31 ? -10.926 1.841 -2.283 1.00 0.00 49 GLU A N 6
ATOM 6640 C CA . GLU A 1 31 ? -11.913 0.820 -1.982 1.00 0.00 49 GLU A CA 6
ATOM 6641 C C . GLU A 1 31 ? -12.821 0.624 -3.188 1.00 0.00 49 GLU A C 6
ATOM 6642 O O . GLU A 1 31 ? -13.271 1.597 -3.795 1.00 0.00 49 GLU A O 6
ATOM 6654 N N . GLU A 1 32 ? -13.078 -0.619 -3.543 1.00 0.00 50 GLU A N 6
ATOM 6655 C CA . GLU A 1 32 ? -13.980 -0.914 -4.640 1.00 0.00 50 GLU A CA 6
ATOM 6656 C C . GLU A 1 32 ? -15.273 -1.521 -4.115 1.00 0.00 50 GLU A C 6
ATOM 6657 O O . GLU A 1 32 ? -15.284 -2.613 -3.544 1.00 0.00 50 GLU A O 6
ATOM 6669 N N . LYS A 1 33 ? -16.357 -0.787 -4.279 1.00 0.00 51 LYS A N 6
ATOM 6670 C CA . LYS A 1 33 ? -17.660 -1.243 -3.840 1.00 0.00 51 LYS A CA 6
ATOM 6671 C C . LYS A 1 33 ? -18.508 -1.598 -5.054 1.00 0.00 51 LYS A C 6
ATOM 6672 O O . LYS A 1 33 ? -18.655 -0.788 -5.966 1.00 0.00 51 LYS A O 6
ATOM 6691 N N . PRO A 1 34 ? -19.046 -2.823 -5.098 1.00 0.00 52 PRO A N 6
ATOM 6692 C CA . PRO A 1 34 ? -19.854 -3.293 -6.230 1.00 0.00 52 PRO A CA 6
ATOM 6693 C C . PRO A 1 34 ? -21.034 -2.371 -6.522 1.00 0.00 52 PRO A C 6
ATOM 6694 O O . PRO A 1 34 ? -21.813 -2.034 -5.626 1.00 0.00 52 PRO A O 6
ATOM 6705 N N . GLY A 1 35 ? -21.135 -1.940 -7.775 1.00 0.00 53 GLY A N 6
ATOM 6706 C CA . GLY A 1 35 ? -22.206 -1.050 -8.180 1.00 0.00 53 GLY A CA 6
ATOM 6707 C C . GLY A 1 35 ? -21.882 0.405 -7.900 1.00 0.00 53 GLY A C 6
ATOM 6708 O O . GLY A 1 35 ? -22.589 1.309 -8.346 1.00 0.00 53 GLY A O 6
ATOM 6712 N N . GLN A 1 36 ? -20.802 0.626 -7.172 1.00 0.00 54 GLN A N 6
ATOM 6713 C CA . GLN A 1 36 ? -20.419 1.958 -6.732 1.00 0.00 54 GLN A CA 6
ATOM 6714 C C . GLN A 1 36 ? -19.014 2.307 -7.223 1.00 0.00 54 GLN A C 6
ATOM 6715 O O . GLN A 1 36 ? -18.237 1.420 -7.581 1.00 0.00 54 GLN A O 6
ATOM 6729 N N . PRO A 1 37 ? -18.682 3.607 -7.282 1.00 0.00 55 PRO A N 6
ATOM 6730 C CA . PRO A 1 37 ? -17.349 4.068 -7.681 1.00 0.00 55 PRO A CA 6
ATOM 6731 C C . PRO A 1 37 ? -16.302 3.773 -6.616 1.00 0.00 55 PRO A C 6
ATOM 6732 O O . PRO A 1 37 ? -16.624 3.616 -5.437 1.00 0.00 55 PRO A O 6
ATOM 6743 N N . LYS A 1 38 ? -15.051 3.698 -7.040 1.00 0.00 56 LYS A N 6
ATOM 6744 C CA . LYS A 1 38 ? -13.958 3.414 -6.131 1.00 0.00 56 LYS A CA 6
ATOM 6745 C C . LYS A 1 38 ? -13.420 4.704 -5.524 1.00 0.00 56 LYS A C 6
ATOM 6746 O O . LYS A 1 38 ? -13.285 5.721 -6.209 1.00 0.00 56 LYS A O 6
ATOM 6765 N N . ARG A 1 39 ? -13.123 4.654 -4.238 1.00 0.00 57 ARG A N 6
ATOM 6766 C CA . ARG A 1 39 ? -12.754 5.839 -3.484 1.00 0.00 57 ARG A CA 6
ATOM 6767 C C . ARG A 1 39 ? -11.332 5.699 -2.961 1.00 0.00 57 ARG A C 6
ATOM 6768 O O . ARG A 1 39 ? -11.012 4.723 -2.284 1.00 0.00 57 ARG A O 6
ATOM 6789 N N . LEU A 1 40 ? -10.480 6.660 -3.306 1.00 0.00 58 LEU A N 6
ATOM 6790 C CA . LEU A 1 40 ? -9.100 6.683 -2.836 1.00 0.00 58 LEU A CA 6
ATOM 6791 C C . LEU A 1 40 ? -9.090 6.786 -1.313 1.00 0.00 58 LEU A C 6
ATOM 6792 O O . LEU A 1 40 ? -9.388 7.839 -0.757 1.00 0.00 58 LEU A O 6
ATOM 6808 N N . VAL A 1 41 ? -8.754 5.688 -0.649 1.00 0.00 59 VAL A N 6
ATOM 6809 C CA . VAL A 1 41 ? -8.874 5.597 0.798 1.00 0.00 59 VAL A CA 6
ATOM 6810 C C . VAL A 1 41 ? -7.707 6.260 1.508 1.00 0.00 59 VAL A C 6
ATOM 6811 O O . VAL A 1 41 ? -7.870 6.767 2.612 1.00 0.00 59 VAL A O 6
ATOM 6824 N N . ALA A 1 42 ? -6.541 6.258 0.876 1.00 0.00 60 ALA A N 6
ATOM 6825 C CA . ALA A 1 42 ? -5.352 6.827 1.488 1.00 0.00 60 ALA A CA 6
ATOM 6826 C C . ALA A 1 42 ? -4.185 6.837 0.521 1.00 0.00 60 ALA A C 6
ATOM 6827 O O . ALA A 1 42 ? -4.022 5.925 -0.293 1.00 0.00 60 ALA A O 6
ATOM 6834 N N . ILE A 1 43 ? -3.378 7.875 0.607 1.00 0.00 61 ILE A N 6
ATOM 6835 C CA . ILE A 1 43 ? -2.161 7.948 -0.166 1.00 0.00 61 ILE A CA 6
ATOM 6836 C C . ILE A 1 43 ? -0.997 7.608 0.749 1.00 0.00 61 ILE A C 6
ATOM 6837 O O . ILE A 1 43 ? -0.714 8.338 1.697 1.00 0.00 61 ILE A O 6
ATOM 6853 N N . CYS A 1 44 ? -0.340 6.494 0.491 1.00 0.00 62 CYS A N 6
ATOM 6854 C CA . CYS A 1 44 ? 0.670 6.005 1.412 1.00 0.00 62 CYS A CA 6
ATOM 6855 C C . CYS A 1 44 ? 2.033 5.934 0.745 1.00 0.00 62 CYS A C 6
ATOM 6856 O O . CYS A 1 44 ? 2.138 5.710 -0.460 1.00 0.00 62 CYS A O 6
ATOM 6863 N N . LYS A 1 45 ? 3.071 6.138 1.534 1.00 0.00 63 LYS A N 6
ATOM 6864 C CA . LYS A 1 45 ? 4.435 6.057 1.048 1.00 0.00 63 LYS A CA 6
ATOM 6865 C C . LYS A 1 45 ? 5.387 5.773 2.194 1.00 0.00 63 LYS A C 6
ATOM 6866 O O . LYS A 1 45 ? 5.031 5.899 3.363 1.00 0.00 63 LYS A O 6
ATOM 6885 N N . ASN A 1 46 ? 6.587 5.363 1.841 1.00 0.00 64 ASN A N 6
ATOM 6886 C CA . ASN A 1 46 ? 7.587 4.986 2.823 1.00 0.00 64 ASN A CA 6
ATOM 6887 C C . ASN A 1 46 ? 8.289 6.224 3.369 1.00 0.00 64 ASN A C 6
ATOM 6888 O O . ASN A 1 46 ? 8.376 7.239 2.674 1.00 0.00 64 ASN A O 6
ATOM 6899 N N . ALA A 1 47 ? 8.771 6.136 4.602 1.00 0.00 65 ALA A N 6
ATOM 6900 C CA . ALA A 1 47 ? 9.464 7.246 5.251 1.00 0.00 65 ALA A CA 6
ATOM 6901 C C . ALA A 1 47 ? 10.609 7.768 4.387 1.00 0.00 65 ALA A C 6
ATOM 6902 O O . ALA A 1 47 ? 10.732 8.971 4.149 1.00 0.00 65 ALA A O 6
ATOM 6909 N N . SER A 1 48 ? 11.431 6.849 3.908 1.00 0.00 66 SER A N 6
ATOM 6910 C CA . SER A 1 48 ? 12.593 7.199 3.113 1.00 0.00 66 SER A CA 6
ATOM 6911 C C . SER A 1 48 ? 12.359 6.877 1.639 1.00 0.00 66 SER A C 6
ATOM 6912 O O . SER A 1 48 ? 11.806 5.830 1.305 1.00 0.00 66 SER A O 6
ATOM 6920 N N . PRO A 1 49 ? 12.768 7.780 0.737 1.00 0.00 67 PRO A N 6
ATOM 6921 C CA . PRO A 1 49 ? 12.689 7.549 -0.707 1.00 0.00 67 PRO A CA 6
ATOM 6922 C C . PRO A 1 49 ? 13.847 6.697 -1.228 1.00 0.00 67 PRO A C 6
ATOM 6923 O O . PRO A 1 49 ? 14.045 6.576 -2.435 1.00 0.00 67 PRO A O 6
ATOM 6934 N N . VAL A 1 50 ? 14.615 6.120 -0.308 1.00 0.00 68 VAL A N 6
ATOM 6935 C CA . VAL A 1 50 ? 15.734 5.263 -0.674 1.00 0.00 68 VAL A CA 6
ATOM 6936 C C . VAL A 1 50 ? 15.462 3.827 -0.232 1.00 0.00 68 VAL A C 6
ATOM 6937 O O . VAL A 1 50 ? 14.995 3.010 -1.024 1.00 0.00 68 VAL A O 6
ATOM 6950 N N . HIS A 1 51 ? 15.733 3.525 1.038 1.00 0.00 69 HIS A N 6
ATOM 6951 C CA . HIS A 1 51 ? 15.460 2.194 1.573 1.00 0.00 69 HIS A CA 6
ATOM 6952 C C . HIS A 1 51 ? 14.056 2.150 2.147 1.00 0.00 69 HIS A C 6
ATOM 6953 O O . HIS A 1 51 ? 13.499 3.180 2.516 1.00 0.00 69 HIS A O 6
ATOM 6968 N N . CYS A 1 52 ? 13.508 0.954 2.260 1.00 0.00 70 CYS A N 6
ATOM 6969 C CA . CYS A 1 52 ? 12.129 0.782 2.690 1.00 0.00 70 CYS A CA 6
ATOM 6970 C C . CYS A 1 52 ? 12.071 0.441 4.173 1.00 0.00 70 CYS A C 6
ATOM 6971 O O . CYS A 1 52 ? 12.742 -0.484 4.633 1.00 0.00 70 CYS A O 6
ATOM 6979 N N . ASN A 1 53 ? 11.278 1.202 4.919 1.00 0.00 71 ASN A N 6
ATOM 6980 C CA . ASN A 1 53 ? 11.126 0.973 6.347 1.00 0.00 71 ASN A CA 6
ATOM 6981 C C . ASN A 1 53 ? 9.685 0.587 6.654 1.00 0.00 71 ASN A C 6
ATOM 6982 O O . ASN A 1 53 ? 9.337 -0.592 6.655 1.00 0.00 71 ASN A O 6
ATOM 6993 N N . TYR A 1 54 ? 8.847 1.593 6.877 1.00 0.00 72 TYR A N 6
ATOM 6994 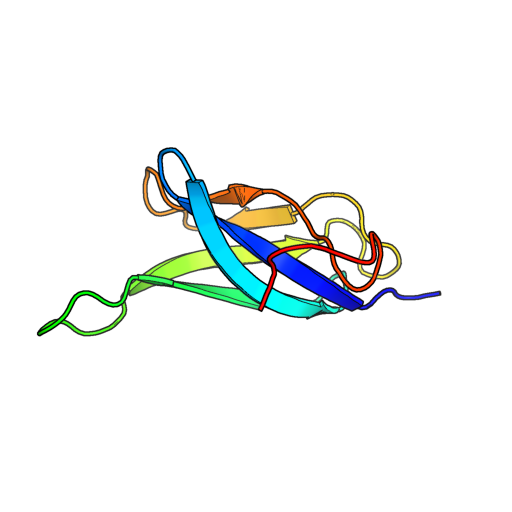C CA . TYR A 1 54 ? 7.434 1.385 7.158 1.00 0.00 72 TYR A CA 6
ATOM 6995 C C . TYR A 1 54 ? 6.605 2.358 6.331 1.00 0.00 72 TYR A C 6
ATOM 6996 O O . TYR A 1 54 ? 7.148 3.268 5.704 1.00 0.00 72 TYR A O 6
ATOM 7014 N N . LEU A 1 55 ? 5.295 2.185 6.346 1.00 0.00 73 LEU A N 6
ATOM 7015 C CA . LEU A 1 55 ? 4.424 2.970 5.485 1.00 0.00 73 LEU A CA 6
ATOM 7016 C C . LEU A 1 55 ? 3.707 4.072 6.250 1.00 0.00 73 LEU A C 6
ATOM 7017 O O . LEU A 1 55 ? 2.971 3.810 7.205 1.00 0.00 73 LEU A O 6
ATOM 7033 N N . LYS A 1 56 ? 3.942 5.305 5.823 1.00 0.00 74 LYS A N 6
ATOM 7034 C CA . LYS A 1 56 ? 3.231 6.459 6.348 1.00 0.00 74 LYS A CA 6
ATOM 7035 C C . LYS A 1 56 ? 2.173 6.892 5.345 1.00 0.00 74 LYS A C 6
ATOM 7036 O O . LYS A 1 56 ? 2.498 7.394 4.266 1.00 0.00 74 LYS A O 6
ATOM 7055 N N . CYS A 1 57 ? 0.917 6.674 5.678 1.00 0.00 75 CYS A N 6
ATOM 7056 C CA . CYS A 1 57 ? -0.165 7.007 4.771 1.00 0.00 75 CYS A CA 6
ATOM 7057 C C . CYS A 1 57 ? -0.851 8.290 5.210 1.00 0.00 75 CYS A C 6
ATOM 7058 O O . CYS A 1 57 ? -0.953 8.571 6.405 1.00 0.00 75 CYS A O 6
ATOM 7065 N N . THR A 1 58 ? -1.320 9.060 4.248 1.00 0.00 76 THR A N 6
ATOM 7066 C CA . THR A 1 58 ? -1.996 10.308 4.535 1.00 0.00 76 THR A CA 6
ATOM 7067 C C . THR A 1 58 ? -3.417 10.277 3.977 1.00 0.00 76 THR A C 6
ATOM 7068 O O . THR A 1 58 ? -3.702 9.534 3.032 1.00 0.00 76 THR A O 6
ATOM 7079 N N . ASN A 1 59 ? -4.294 11.083 4.573 1.00 0.00 77 ASN A N 6
ATOM 7080 C CA . ASN A 1 59 ? -5.705 11.145 4.184 1.00 0.00 77 ASN A CA 6
ATOM 7081 C C . ASN A 1 59 ? -6.339 9.761 4.281 1.00 0.00 77 ASN A C 6
ATOM 7082 O O . ASN A 1 59 ? -6.895 9.244 3.315 1.00 0.00 77 ASN A O 6
ATOM 7093 N N . LEU A 1 60 ? -6.228 9.167 5.462 1.00 0.00 78 LEU A N 6
ATOM 7094 C CA . LEU A 1 60 ? -6.777 7.836 5.722 1.00 0.00 78 LEU A CA 6
ATOM 7095 C C . LEU A 1 60 ? -8.302 7.860 5.692 1.00 0.00 78 LEU A C 6
ATOM 7096 O O . LEU A 1 60 ? -8.923 8.872 6.033 1.00 0.00 78 LEU A O 6
ATOM 7112 N N . ALA A 1 61 ? -8.905 6.748 5.292 1.00 0.00 79 ALA A N 6
ATOM 7113 C CA . ALA A 1 61 ? -10.355 6.657 5.221 1.00 0.00 79 ALA A CA 6
ATOM 7114 C C . ALA A 1 61 ? -10.895 5.875 6.405 1.00 0.00 79 ALA A C 6
ATOM 7115 O O . ALA A 1 61 ? -10.937 4.648 6.373 1.00 0.00 79 ALA A O 6
ATOM 7122 N N . ALA A 1 62 ? -11.287 6.599 7.451 1.00 0.00 80 ALA A N 6
ATOM 7123 C CA . ALA A 1 62 ? -11.808 5.999 8.680 1.00 0.00 80 ALA A CA 6
ATOM 7124 C C . ALA A 1 62 ? -10.764 5.104 9.347 1.00 0.00 80 ALA A C 6
ATOM 7125 O O . ALA A 1 62 ? -10.021 5.548 10.225 1.00 0.00 80 ALA A O 6
ATOM 7132 N N . GLY A 1 63 ? -10.702 3.853 8.914 1.00 0.00 81 GLY A N 6
ATOM 7133 C CA . GLY A 1 63 ? -9.734 2.920 9.452 1.00 0.00 81 GLY A CA 6
ATOM 7134 C C . GLY A 1 63 ? -8.955 2.216 8.359 1.00 0.00 81 GLY A C 6
ATOM 7135 O O . GLY A 1 63 ? -8.152 1.324 8.635 1.00 0.00 81 GLY A O 6
ATOM 7139 N N . PHE A 1 64 ? -9.192 2.611 7.114 1.00 0.00 82 PHE A N 6
ATOM 7140 C CA . PHE A 1 64 ? -8.504 2.004 5.985 1.00 0.00 82 PHE A CA 6
ATOM 7141 C C . PHE A 1 64 ? -7.117 2.611 5.831 1.00 0.00 82 PHE A C 6
ATOM 7142 O O . PHE A 1 64 ? -6.976 3.827 5.645 1.00 0.00 82 PHE A O 6
ATOM 7159 N N . SER A 1 65 ? -6.105 1.756 5.914 1.00 0.00 83 SER A N 6
ATOM 7160 C CA . SER A 1 65 ? -4.719 2.187 5.872 1.00 0.00 83 SER A CA 6
ATOM 7161 C C . SER A 1 65 ? -3.859 1.072 5.301 1.00 0.00 83 SER A C 6
ATOM 7162 O O . SER A 1 65 ? -4.354 -0.012 5.004 1.00 0.00 83 SER A O 6
ATOM 7170 N N . ALA A 1 66 ? -2.578 1.335 5.168 1.00 0.00 84 ALA A N 6
ATOM 7171 C CA . ALA A 1 66 ? -1.657 0.372 4.585 1.00 0.00 84 ALA A CA 6
ATOM 7172 C C . ALA A 1 66 ? -0.881 -0.344 5.682 1.00 0.00 84 ALA A C 6
ATOM 7173 O O . ALA A 1 66 ? -0.770 0.157 6.803 1.00 0.00 84 ALA A O 6
ATOM 7180 N N . GLY A 1 67 ? -0.329 -1.503 5.348 1.00 0.00 85 GLY A N 6
ATOM 7181 C CA . GLY A 1 67 ? 0.274 -2.356 6.358 1.00 0.00 85 GLY A CA 6
ATOM 7182 C C . GLY A 1 67 ? 1.772 -2.545 6.193 1.00 0.00 85 GLY A C 6
ATOM 7183 O O . GLY A 1 67 ? 2.550 -2.133 7.052 1.00 0.00 85 GLY A O 6
ATOM 7187 N N . THR A 1 68 ? 2.183 -3.172 5.099 1.00 0.00 86 THR A N 6
A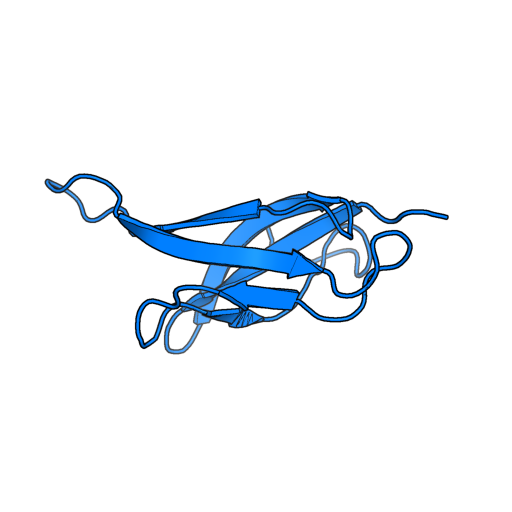TOM 7188 C CA . THR A 1 68 ? 3.582 -3.532 4.916 1.00 0.00 86 THR A CA 6
ATOM 7189 C C . THR A 1 68 ? 3.858 -3.894 3.454 1.00 0.00 86 THR A C 6
ATOM 7190 O O . THR A 1 68 ? 3.014 -3.673 2.582 1.00 0.00 86 THR A O 6
ATOM 7201 N N . SER A 1 69 ? 5.036 -4.442 3.196 1.00 0.00 87 SER A N 6
ATOM 7202 C CA . SER A 1 69 ? 5.443 -4.822 1.855 1.00 0.00 87 SER A CA 6
ATOM 7203 C C . SER A 1 69 ? 6.271 -6.106 1.897 1.00 0.00 87 SER A C 6
ATOM 7204 O O . SER A 1 69 ? 7.035 -6.326 2.835 1.00 0.00 87 SER A O 6
ATOM 7212 N N . THR A 1 70 ? 6.108 -6.950 0.885 1.00 0.00 88 THR A N 6
ATOM 7213 C CA . THR A 1 70 ? 6.758 -8.258 0.851 1.00 0.00 88 THR A CA 6
ATOM 7214 C C . THR A 1 70 ? 7.265 -8.572 -0.551 1.00 0.00 88 THR A C 6
ATOM 7215 O O . THR A 1 70 ? 7.544 -7.659 -1.328 1.00 0.00 88 THR A O 6
ATOM 7226 N N . ASP A 1 71 ? 7.401 -9.870 -0.850 1.00 0.00 89 ASP A N 6
ATOM 7227 C CA . ASP A 1 71 ? 7.760 -10.360 -2.188 1.00 0.00 89 ASP A CA 6
ATOM 7228 C C . ASP A 1 71 ? 9.161 -9.926 -2.609 1.00 0.00 89 ASP A C 6
ATOM 7229 O O . ASP A 1 71 ? 10.097 -10.717 -2.561 1.00 0.00 89 ASP A O 6
ATOM 7238 N N . VAL A 1 72 ? 9.305 -8.668 -2.991 1.00 0.00 90 VAL A N 6
ATOM 7239 C CA . VAL A 1 72 ? 10.570 -8.157 -3.487 1.00 0.00 90 VAL A CA 6
ATOM 7240 C C . VAL A 1 72 ? 11.608 -8.036 -2.375 1.00 0.00 90 VAL A C 6
ATOM 7241 O O . VAL A 1 72 ? 12.762 -8.419 -2.553 1.00 0.00 90 VAL A O 6
ATOM 7254 N N . LEU A 1 73 ? 11.195 -7.510 -1.233 1.00 0.00 91 LEU A N 6
ATOM 7255 C CA . LEU A 1 73 ? 12.096 -7.378 -0.093 1.00 0.00 91 LEU A CA 6
ATOM 7256 C C . LEU A 1 73 ? 12.064 -8.629 0.780 1.00 0.00 91 LEU A C 6
ATOM 7257 O O . LEU A 1 73 ? 13.006 -8.900 1.521 1.00 0.00 91 LEU A O 6
ATOM 7273 N N . SER A 1 74 ? 10.971 -9.380 0.701 1.00 0.00 92 SER A N 6
ATOM 7274 C CA . SER A 1 74 ? 10.835 -10.602 1.483 1.00 0.00 92 SER A CA 6
ATOM 7275 C C . SER A 1 74 ? 11.497 -11.782 0.766 1.00 0.00 92 SER A C 6
ATOM 7276 O O . SER A 1 74 ? 12.614 -12.178 1.110 1.00 0.00 92 SER A O 6
ATOM 7284 N N . SER A 1 75 ? 10.810 -12.303 -0.246 1.00 0.00 93 SER A N 6
ATOM 7285 C CA . SER A 1 75 ? 11.288 -13.427 -1.051 1.00 0.00 93 SER A CA 6
ATOM 7286 C C . SER A 1 75 ? 10.189 -13.830 -2.028 1.00 0.00 93 SER A C 6
ATOM 7287 O O . SER A 1 75 ? 10.367 -13.772 -3.247 1.00 0.00 93 SER A O 6
ATOM 7295 N N . GLY A 1 76 ? 9.048 -14.222 -1.477 1.00 0.00 94 GLY A N 6
ATOM 7296 C CA . GLY A 1 76 ? 7.900 -14.561 -2.288 1.00 0.00 94 GLY A CA 6
ATOM 7297 C C . GLY A 1 76 ? 6.626 -14.573 -1.470 1.00 0.00 94 GLY A C 6
ATOM 7298 O O . GLY A 1 76 ? 6.585 -15.162 -0.392 1.00 0.00 94 GLY A O 6
ATOM 7302 N N . THR A 1 77 ? 5.593 -13.911 -1.970 1.00 0.00 95 THR A N 6
ATOM 7303 C CA . THR A 1 77 ? 4.310 -13.850 -1.283 1.00 0.00 95 THR A CA 6
ATOM 7304 C C . THR A 1 77 ? 3.164 -13.852 -2.291 1.00 0.00 95 THR A C 6
ATOM 7305 O O . THR A 1 77 ? 3.131 -13.012 -3.194 1.00 0.00 95 THR A O 6
ATOM 7316 N N . VAL A 1 78 ? 2.238 -14.791 -2.147 1.00 0.00 96 VAL A N 6
ATOM 7317 C CA . VAL A 1 78 ? 1.069 -14.847 -3.018 1.00 0.00 96 VAL A CA 6
ATOM 7318 C C . VAL A 1 78 ? 0.021 -13.825 -2.576 1.00 0.00 96 VAL A C 6
ATOM 7319 O O . VAL A 1 78 ? -0.886 -14.124 -1.795 1.00 0.00 96 VAL A O 6
ATOM 7332 N N . GLY A 1 79 ? 0.154 -12.609 -3.082 1.00 0.00 97 GLY A N 6
ATOM 7333 C CA . GLY A 1 79 ? -0.715 -11.533 -2.660 1.00 0.00 97 GLY A CA 6
ATOM 7334 C C . GLY A 1 79 ? -1.650 -11.071 -3.758 1.00 0.00 97 GLY A C 6
ATOM 7335 O O . GLY A 1 79 ? -1.988 -11.841 -4.660 1.00 0.00 97 GLY A O 6
ATOM 7339 N N . SER A 1 80 ? -2.050 -9.810 -3.675 1.00 0.00 98 SER A N 6
ATOM 7340 C CA . SER A 1 80 ? -2.998 -9.211 -4.600 1.00 0.00 98 SER A CA 6
ATOM 7341 C C . SER A 1 80 ? -3.261 -7.779 -4.157 1.00 0.00 98 SER A C 6
ATOM 7342 O O . SER A 1 80 ? -3.846 -6.997 -4.936 1.00 0.00 98 SER A O 6
ATOM 7351 N N . SER A 1 1 ? 19.993 -2.613 -1.155 1.00 0.00 19 SER A N 7
ATOM 7352 C CA . SER A 1 1 ? 19.997 -1.274 -1.782 1.00 0.00 19 SER A CA 7
ATOM 7353 C C . SER A 1 1 ? 18.602 -0.663 -1.703 1.00 0.00 19 SER A C 7
ATOM 7354 O O . SER A 1 1 ? 17.877 -0.904 -0.736 1.00 0.00 19 SER A O 7
ATOM 7364 N N . PHE A 1 2 ? 18.232 0.155 -2.688 1.00 0.00 20 PHE A N 7
ATOM 7365 C CA . PHE A 1 2 ? 16.864 0.636 -2.778 1.00 0.00 20 PHE A CA 7
ATOM 7366 C C . PHE A 1 2 ? 15.946 -0.553 -3.025 1.00 0.00 20 PHE A C 7
ATOM 7367 O O . PHE A 1 2 ? 16.347 -1.544 -3.645 1.00 0.00 20 PHE A O 7
ATOM 7384 N N . VAL A 1 3 ? 14.733 -0.462 -2.535 1.00 0.00 21 VAL A N 7
ATOM 7385 C CA . VAL A 1 3 ? 13.820 -1.583 -2.587 1.00 0.00 21 VAL A CA 7
ATOM 7386 C C . VAL A 1 3 ? 12.435 -1.155 -3.071 1.00 0.00 21 VAL A C 7
ATOM 7387 O O . VAL A 1 3 ? 11.906 -0.113 -2.669 1.00 0.00 21 VAL A O 7
ATOM 7400 N N . GLN A 1 4 ? 11.878 -1.947 -3.973 1.00 0.00 22 GLN A N 7
ATOM 7401 C CA . GLN A 1 4 ? 10.534 -1.724 -4.467 1.00 0.00 22 GLN A CA 7
ATOM 7402 C C . GLN A 1 4 ? 9.610 -2.816 -3.933 1.00 0.00 22 GLN A C 7
ATOM 7403 O O . GLN A 1 4 ? 10.003 -3.978 -3.841 1.00 0.00 22 GLN A O 7
ATOM 7417 N N . CYS A 1 5 ? 8.390 -2.443 -3.571 1.00 0.00 23 CYS A N 7
ATOM 7418 C CA . CYS A 1 5 ? 7.521 -3.345 -2.827 1.00 0.00 23 CYS A CA 7
ATOM 7419 C C . CYS A 1 5 ? 6.059 -3.178 -3.216 1.00 0.00 23 CYS A C 7
ATOM 7420 O O . CYS A 1 5 ? 5.653 -2.136 -3.726 1.00 0.00 23 CYS A O 7
ATOM 7428 N N . ASN A 1 6 ? 5.267 -4.212 -2.969 1.00 0.00 24 ASN A N 7
ATOM 7429 C CA . ASN A 1 6 ? 3.823 -4.078 -3.026 1.00 0.00 24 ASN A CA 7
ATOM 7430 C C . ASN A 1 6 ? 3.338 -3.527 -1.700 1.00 0.00 24 ASN A C 7
ATOM 7431 O O . ASN A 1 6 ? 3.443 -4.186 -0.666 1.00 0.00 24 ASN A O 7
ATOM 7442 N N . HIS A 1 7 ? 2.846 -2.304 -1.715 1.00 0.00 25 HIS A N 7
ATOM 7443 C CA . HIS A 1 7 ? 2.369 -1.684 -0.494 1.00 0.00 25 HIS A CA 7
ATOM 7444 C C . HIS A 1 7 ? 1.003 -2.241 -0.155 1.00 0.00 25 HIS A C 7
ATOM 7445 O O . HIS A 1 7 ? 0.093 -2.214 -0.981 1.00 0.00 25 HIS A O 7
ATOM 7460 N N . HIS A 1 8 ? 0.878 -2.783 1.041 1.00 0.00 26 HIS A N 7
ATOM 7461 C CA . HIS A 1 8 ? -0.345 -3.458 1.441 1.00 0.00 26 HIS A CA 7
ATOM 7462 C C . HIS A 1 8 ? -1.315 -2.500 2.098 1.00 0.00 26 HIS A C 7
ATOM 7463 O O . HIS A 1 8 ? -0.924 -1.659 2.898 1.00 0.00 26 HIS A O 7
ATOM 7478 N N . LEU A 1 9 ? -2.576 -2.631 1.742 1.00 0.00 27 LEU A N 7
ATOM 7479 C CA . LEU A 1 9 ? -3.639 -2.002 2.488 1.00 0.00 27 LEU A CA 7
ATOM 7480 C C . LEU A 1 9 ? -4.223 -3.070 3.396 1.00 0.00 27 LEU A C 7
ATOM 7481 O O . LEU A 1 9 ? -4.742 -4.090 2.925 1.00 0.00 27 LEU A O 7
ATOM 7497 N N . LEU A 1 10 ? -4.096 -2.854 4.685 1.00 0.00 28 LEU A N 7
ATOM 7498 C CA . LEU A 1 10 ? -4.497 -3.832 5.668 1.00 0.00 28 LEU A CA 7
ATOM 7499 C C . LEU A 1 10 ? -5.879 -3.521 6.209 1.00 0.00 28 LEU A C 7
ATOM 7500 O O . LEU A 1 10 ? -6.140 -2.430 6.719 1.00 0.00 28 LEU A O 7
ATOM 7516 N N . TYR A 1 11 ? -6.755 -4.492 6.091 1.00 0.00 29 TYR A N 7
ATOM 7517 C CA . TYR A 1 11 ? -8.098 -4.379 6.610 1.00 0.00 29 TYR A CA 7
ATOM 7518 C C . TYR A 1 11 ? -8.223 -5.327 7.786 1.00 0.00 29 TYR A C 7
ATOM 7519 O O . TYR A 1 11 ? -7.519 -6.338 7.839 1.00 0.00 29 TYR A O 7
ATOM 7537 N N . ASN A 1 12 ? -9.079 -4.984 8.739 1.00 0.00 30 ASN A N 7
ATOM 7538 C CA . ASN A 1 12 ? -9.297 -5.820 9.913 1.00 0.00 30 ASN A CA 7
ATOM 7539 C C . ASN A 1 12 ? -9.632 -7.243 9.498 1.00 0.00 30 ASN A C 7
ATOM 7540 O O . ASN A 1 12 ? -10.753 -7.533 9.079 1.00 0.00 30 ASN A O 7
ATOM 7551 N N . GLY A 1 13 ? -8.640 -8.117 9.594 1.00 0.00 31 GLY A N 7
ATOM 7552 C CA . GLY A 1 13 ? -8.815 -9.492 9.199 1.00 0.00 31 GLY A CA 7
ATOM 7553 C C . GLY A 1 13 ? -7.677 -9.991 8.333 1.00 0.00 31 GLY A C 7
ATOM 7554 O O . GLY A 1 13 ? -6.979 -10.935 8.704 1.00 0.00 31 GLY A O 7
ATOM 7558 N N . ARG A 1 14 ? -7.459 -9.338 7.196 1.00 0.00 32 ARG A N 7
ATOM 7559 C CA . ARG A 1 14 ? -6.506 -9.839 6.215 1.00 0.00 32 ARG A CA 7
ATOM 7560 C C . ARG A 1 14 ? -6.106 -8.743 5.221 1.00 0.00 32 ARG A C 7
ATOM 7561 O O . ARG A 1 14 ? -6.720 -7.673 5.176 1.00 0.00 32 ARG A O 7
ATOM 7582 N N . HIS A 1 15 ? -5.045 -9.015 4.462 1.00 0.00 33 HIS A N 7
ATOM 7583 C CA . HIS A 1 15 ? -4.638 -8.195 3.326 1.00 0.00 33 HIS A CA 7
ATOM 7584 C C . HIS A 1 15 ? -5.823 -7.927 2.399 1.00 0.00 33 HIS A C 7
ATOM 7585 O O . HIS A 1 15 ? -6.418 -8.858 1.856 1.00 0.00 33 HIS A O 7
ATOM 7600 N N . TRP A 1 16 ? -6.158 -6.655 2.224 1.00 0.00 34 TRP A N 7
ATOM 7601 C CA . TRP A 1 16 ? -7.291 -6.281 1.387 1.00 0.00 34 TRP A CA 7
ATOM 7602 C C . TRP A 1 16 ? -6.834 -6.004 -0.043 1.00 0.00 34 TRP A C 7
ATOM 7603 O O . TRP A 1 16 ? -7.327 -6.610 -0.994 1.00 0.00 34 TRP A O 7
ATOM 7624 N N . GLY A 1 17 ? -5.881 -5.092 -0.186 1.00 0.00 35 GLY A N 7
ATOM 7625 C CA . GLY A 1 17 ? -5.352 -4.762 -1.496 1.00 0.00 35 GLY A CA 7
ATOM 7626 C C . GLY A 1 17 ? -3.884 -4.402 -1.425 1.00 0.00 35 GLY A C 7
ATOM 7627 O O . GLY A 1 17 ? -3.363 -4.153 -0.337 1.00 0.00 35 GLY A O 7
ATOM 7631 N N . THR A 1 18 ? -3.202 -4.413 -2.560 1.00 0.00 36 THR A N 7
ATOM 7632 C CA . THR A 1 18 ? -1.798 -4.050 -2.604 1.00 0.00 36 THR A CA 7
ATOM 7633 C C . THR A 1 18 ? -1.417 -3.532 -3.991 1.00 0.00 36 THR A C 7
ATOM 7634 O O . THR A 1 18 ? -1.901 -4.033 -5.008 1.00 0.00 36 THR A O 7
ATOM 7645 N N . ILE A 1 19 ? -0.587 -2.497 -4.019 1.00 0.00 37 ILE A N 7
ATOM 7646 C CA . ILE A 1 19 ? -0.077 -1.953 -5.269 1.00 0.00 37 ILE A CA 7
ATOM 7647 C C . ILE A 1 19 ? 1.449 -1.949 -5.230 1.00 0.00 37 ILE A C 7
ATOM 7648 O O . ILE A 1 19 ? 2.046 -1.435 -4.277 1.00 0.00 37 ILE A O 7
ATOM 7664 N N . ARG A 1 20 ? 2.084 -2.533 -6.238 1.00 0.00 38 ARG A N 7
ATOM 7665 C CA . ARG A 1 20 ? 3.539 -2.567 -6.282 1.00 0.00 38 ARG A CA 7
ATOM 7666 C C . ARG A 1 20 ? 4.121 -1.246 -6.760 1.00 0.00 38 ARG A C 7
ATOM 7667 O O . ARG A 1 20 ? 3.989 -0.877 -7.927 1.00 0.00 38 ARG A O 7
ATOM 7688 N N . LYS A 1 21 ? 4.761 -0.548 -5.833 1.00 0.00 39 LYS A N 7
ATOM 7689 C CA . LYS A 1 21 ? 5.465 0.697 -6.113 1.00 0.00 39 LYS A CA 7
ATOM 7690 C C . LYS A 1 21 ? 6.682 0.798 -5.204 1.00 0.00 39 LYS A C 7
ATOM 7691 O O . LYS A 1 21 ? 6.611 0.467 -4.018 1.00 0.00 39 LYS A O 7
ATOM 7710 N N . LYS A 1 22 ? 7.796 1.228 -5.768 1.00 0.00 40 LYS A N 7
ATOM 7711 C CA . LYS A 1 22 ? 9.032 1.380 -5.015 1.00 0.00 40 LYS A CA 7
ATOM 7712 C C . LYS A 1 22 ? 8.880 2.410 -3.899 1.00 0.00 40 LYS A C 7
ATOM 7713 O O . LYS A 1 22 ? 8.009 3.281 -3.956 1.00 0.00 40 LYS A O 7
ATOM 7732 N N . ALA A 1 23 ? 9.732 2.294 -2.885 1.00 0.00 41 ALA A N 7
ATOM 7733 C CA . ALA A 1 23 ? 9.676 3.163 -1.716 1.00 0.00 41 ALA A CA 7
ATOM 7734 C C . ALA A 1 23 ? 9.819 4.633 -2.092 1.00 0.00 41 ALA A C 7
ATOM 7735 O O . ALA A 1 23 ? 10.582 4.987 -2.990 1.00 0.00 41 ALA A O 7
ATOM 7742 N N . GLY A 1 24 ? 9.069 5.478 -1.396 1.00 0.00 42 GLY A N 7
ATOM 7743 C CA . GLY A 1 24 ? 9.123 6.905 -1.641 1.00 0.00 42 GLY A CA 7
ATOM 7744 C C . GLY A 1 24 ? 7.957 7.395 -2.471 1.00 0.00 42 GLY A C 7
ATOM 7745 O O . GLY A 1 24 ? 7.388 8.452 -2.194 1.00 0.00 42 GLY A O 7
ATOM 7749 N N . TRP A 1 25 ? 7.593 6.616 -3.477 1.00 0.00 43 TRP A N 7
ATOM 7750 C CA . TRP A 1 25 ? 6.535 6.996 -4.403 1.00 0.00 43 TRP A CA 7
ATOM 7751 C C . TRP A 1 25 ? 5.164 6.841 -3.763 1.00 0.00 43 TRP A C 7
ATOM 7752 O O . TRP A 1 25 ? 4.917 5.899 -3.000 1.00 0.00 43 TRP A O 7
ATOM 7773 N N . ALA A 1 26 ? 4.283 7.780 -4.076 1.00 0.00 44 ALA A N 7
ATOM 7774 C CA . ALA A 1 26 ? 2.941 7.795 -3.530 1.00 0.00 44 ALA A CA 7
ATOM 7775 C C . ALA A 1 26 ? 2.092 6.711 -4.179 1.00 0.00 44 ALA A C 7
ATOM 7776 O O . ALA A 1 26 ? 2.064 6.581 -5.405 1.00 0.00 44 ALA A O 7
ATOM 7783 N N . VAL A 1 27 ? 1.407 5.938 -3.356 1.00 0.00 45 VAL A N 7
ATOM 7784 C CA . VAL A 1 27 ? 0.559 4.865 -3.831 1.00 0.00 45 VAL A CA 7
ATOM 7785 C C . VAL A 1 27 ? -0.873 5.080 -3.354 1.00 0.00 45 VAL A C 7
ATOM 7786 O O . VAL A 1 27 ? -1.104 5.520 -2.225 1.00 0.00 45 VAL A O 7
ATOM 7799 N N . ARG A 1 28 ? -1.829 4.796 -4.224 1.00 0.00 46 ARG A N 7
ATOM 7800 C CA . ARG A 1 28 ? -3.228 4.994 -3.893 1.00 0.00 46 ARG A CA 7
ATOM 7801 C C . ARG A 1 28 ? -3.883 3.669 -3.526 1.00 0.00 46 ARG A C 7
ATOM 7802 O O . ARG A 1 28 ? -3.607 2.635 -4.135 1.00 0.00 46 ARG A O 7
ATOM 7823 N N . PHE A 1 29 ? -4.721 3.706 -2.510 1.00 0.00 47 PHE A N 7
ATOM 7824 C CA . PHE A 1 29 ? -5.512 2.553 -2.128 1.00 0.00 47 PHE A CA 7
ATOM 7825 C C . PHE A 1 29 ? -6.986 2.905 -2.214 1.00 0.00 47 PHE A C 7
ATOM 7826 O O . PHE A 1 29 ? -7.388 4.004 -1.835 1.00 0.00 47 PHE A O 7
ATOM 7843 N N . TYR A 1 30 ? -7.787 1.984 -2.717 1.00 0.00 48 TYR A N 7
ATOM 7844 C CA . TYR A 1 30 ? -9.194 2.259 -2.953 1.00 0.00 48 TYR A CA 7
ATOM 7845 C C . TYR A 1 30 ? -10.043 1.012 -2.753 1.00 0.00 48 TYR A C 7
ATOM 7846 O O . TYR A 1 30 ? -9.561 -0.112 -2.898 1.00 0.00 48 TYR A O 7
ATOM 7864 N N . GLU A 1 31 ? -11.307 1.227 -2.415 1.00 0.00 49 GLU A N 7
ATOM 7865 C CA . GLU A 1 31 ? -12.238 0.138 -2.168 1.00 0.00 49 GLU A CA 7
ATOM 7866 C C . GLU A 1 31 ? -13.183 -0.036 -3.353 1.00 0.00 49 GLU A C 7
ATOM 7867 O O . GLU A 1 31 ? -13.591 0.941 -3.987 1.00 0.00 49 GLU A O 7
ATOM 7879 N N . GLU A 1 32 ? -13.508 -1.283 -3.660 1.00 0.00 50 GLU A N 7
ATOM 7880 C CA . GLU A 1 32 ? -14.414 -1.588 -4.756 1.00 0.00 50 GLU A CA 7
ATOM 7881 C C . GLU A 1 32 ? -15.847 -1.728 -4.248 1.00 0.00 50 GLU A C 7
ATOM 7882 O O . GLU A 1 32 ? -16.206 -2.723 -3.622 1.00 0.00 50 GLU A O 7
ATOM 7894 N N . LYS A 1 33 ? -16.654 -0.711 -4.497 1.00 0.00 51 LYS A N 7
ATOM 7895 C CA . LYS A 1 33 ? -18.056 -0.742 -4.108 1.00 0.00 51 LYS A CA 7
ATOM 7896 C C . LYS A 1 33 ? -18.943 -0.613 -5.340 1.00 0.00 51 LYS A C 7
ATOM 7897 O O . LYS A 1 33 ? -18.678 0.210 -6.214 1.00 0.00 51 LYS A O 7
ATOM 7916 N N . PRO A 1 34 ? -19.995 -1.442 -5.421 1.00 0.00 52 PRO A N 7
ATOM 7917 C CA . PRO A 1 34 ? -20.878 -1.502 -6.592 1.00 0.00 52 PRO A CA 7
ATOM 7918 C C . PRO A 1 34 ? -21.636 -0.200 -6.829 1.00 0.00 52 PRO A C 7
ATOM 7919 O O . PRO A 1 34 ? -22.428 0.235 -5.992 1.00 0.00 52 PRO A O 7
ATOM 7930 N N . GLY A 1 35 ? -21.379 0.420 -7.973 1.00 0.00 53 GLY A N 7
ATOM 7931 C CA . GLY A 1 35 ? -22.079 1.635 -8.335 1.00 0.00 53 GLY A CA 7
ATOM 7932 C C . GLY A 1 35 ? -21.284 2.872 -7.998 1.00 0.00 53 GLY A C 7
ATOM 7933 O O . GLY A 1 35 ? -21.603 3.972 -8.448 1.00 0.00 53 GLY A O 7
ATOM 7937 N N . GLN A 1 36 ? -20.245 2.690 -7.201 1.00 0.00 54 GLN A N 7
ATOM 7938 C CA . GLN A 1 36 ? -19.405 3.792 -6.782 1.00 0.00 54 GLN A CA 7
ATOM 7939 C C . GLN A 1 36 ? -18.056 3.733 -7.477 1.00 0.00 54 GLN A C 7
ATOM 7940 O O . GLN A 1 36 ? -17.565 2.652 -7.821 1.00 0.00 54 GLN A O 7
ATOM 7954 N N . PRO A 1 37 ? -17.440 4.897 -7.702 1.00 0.00 55 PRO A N 7
ATOM 7955 C CA . PRO A 1 37 ? -16.048 4.963 -8.123 1.00 0.00 55 PRO A CA 7
ATOM 7956 C C . PRO A 1 37 ? -15.159 4.452 -7.002 1.00 0.00 55 PRO A C 7
ATOM 7957 O O . PRO A 1 37 ? -15.534 4.522 -5.830 1.00 0.00 55 PRO A O 7
ATOM 7968 N N . LYS A 1 38 ? -13.996 3.938 -7.352 1.00 0.00 56 LYS A N 7
ATOM 7969 C CA . LYS A 1 38 ? -13.132 3.300 -6.375 1.00 0.00 56 LYS A CA 7
ATOM 7970 C C . LYS A 1 38 ? -12.609 4.335 -5.393 1.00 0.00 56 LYS A C 7
ATOM 7971 O O . LYS A 1 38 ? -11.782 5.179 -5.737 1.00 0.00 56 LYS A O 7
ATOM 7990 N N . ARG A 1 39 ? -13.102 4.251 -4.166 1.00 0.00 57 ARG A N 7
ATOM 7991 C CA . ARG A 1 39 ? -12.923 5.306 -3.188 1.00 0.00 57 ARG A CA 7
ATOM 7992 C C . ARG A 1 39 ? -11.556 5.217 -2.545 1.00 0.00 57 ARG A C 7
ATOM 7993 O O . ARG A 1 39 ? -11.178 4.167 -2.032 1.00 0.00 57 ARG A O 7
ATOM 8014 N N . LEU A 1 40 ? -10.819 6.320 -2.589 1.00 0.00 58 LEU A N 7
ATOM 8015 C CA . LEU A 1 40 ? -9.522 6.402 -1.939 1.00 0.00 58 LEU A CA 7
ATOM 8016 C C . LEU A 1 40 ? -9.652 6.138 -0.449 1.00 0.00 58 LEU A C 7
ATOM 8017 O O . LEU A 1 40 ? -10.208 6.946 0.294 1.00 0.00 58 LEU A O 7
ATOM 8033 N N . VAL A 1 41 ? -9.156 4.989 -0.029 1.00 0.00 59 VAL A N 7
ATOM 8034 C CA . VAL A 1 41 ? -9.189 4.612 1.369 1.00 0.00 59 VAL A CA 7
ATOM 8035 C C . VAL A 1 41 ? -7.890 5.016 2.043 1.00 0.00 59 VAL A C 7
ATOM 8036 O O . VAL A 1 41 ? -7.796 5.036 3.270 1.00 0.00 59 VAL A O 7
ATOM 8049 N N . ALA A 1 42 ? -6.888 5.316 1.220 1.00 0.00 60 ALA A N 7
ATOM 8050 C CA . ALA A 1 42 ? -5.612 5.803 1.705 1.00 0.00 60 ALA A CA 7
ATOM 8051 C C . ALA A 1 42 ? -4.703 6.217 0.565 1.00 0.00 60 ALA A C 7
ATOM 8052 O O . ALA A 1 42 ? -4.585 5.525 -0.446 1.00 0.00 60 ALA A O 7
ATOM 8059 N N . ILE A 1 43 ? -4.080 7.358 0.732 1.00 0.00 61 ILE A N 7
ATOM 8060 C CA . ILE A 1 43 ? -2.970 7.758 -0.111 1.00 0.00 61 ILE A CA 7
ATOM 8061 C C . ILE A 1 43 ? -1.713 7.649 0.726 1.00 0.00 61 ILE A C 7
ATOM 8062 O O . ILE A 1 43 ? -1.552 8.373 1.708 1.00 0.00 61 ILE A O 7
ATOM 8078 N N . CYS A 1 44 ? -0.841 6.731 0.377 1.00 0.00 62 CYS A N 7
ATOM 8079 C CA . CYS A 1 44 ? 0.262 6.400 1.252 1.00 0.00 62 CYS A CA 7
ATOM 8080 C C . CYS A 1 44 ? 1.566 6.333 0.481 1.00 0.00 62 CYS A C 7
ATOM 8081 O O . CYS A 1 44 ? 1.563 6.192 -0.735 1.00 0.00 62 CYS A O 7
ATOM 8088 N N . LYS A 1 45 ? 2.674 6.456 1.186 1.00 0.00 63 LYS A N 7
ATOM 8089 C CA . LYS A 1 45 ? 3.985 6.298 0.585 1.00 0.00 63 LYS A CA 7
ATOM 8090 C C . LYS A 1 45 ? 4.996 5.978 1.669 1.00 0.00 63 LYS A C 7
ATOM 8091 O O . LYS A 1 45 ? 4.732 6.178 2.855 1.00 0.00 63 LYS A O 7
ATOM 8110 N N . ASN A 1 46 ? 6.144 5.466 1.265 1.00 0.00 64 ASN A N 7
ATOM 8111 C CA . ASN A 1 46 ? 7.175 5.083 2.215 1.00 0.00 64 ASN A CA 7
ATOM 8112 C C . ASN A 1 46 ? 8.068 6.269 2.533 1.00 0.00 64 ASN A C 7
ATOM 8113 O O . ASN A 1 46 ? 8.419 7.027 1.631 1.00 0.00 64 ASN A O 7
ATOM 8124 N N . ALA A 1 47 ? 8.416 6.417 3.811 1.00 0.00 65 ALA A N 7
ATOM 8125 C CA . ALA A 1 47 ? 9.177 7.571 4.304 1.00 0.00 65 ALA A CA 7
ATOM 8126 C C . ALA A 1 47 ? 10.343 7.943 3.387 1.00 0.00 65 ALA A C 7
ATOM 8127 O O . ALA A 1 47 ? 10.452 9.085 2.930 1.00 0.00 65 ALA A O 7
ATOM 8134 N N . SER A 1 48 ? 11.208 6.973 3.127 1.00 0.00 66 SER A N 7
ATOM 8135 C CA . SER A 1 48 ? 12.379 7.185 2.290 1.00 0.00 66 SER A CA 7
ATOM 8136 C C . SER A 1 48 ? 12.140 6.670 0.871 1.00 0.00 66 SER A C 7
ATOM 8137 O O . SER A 1 48 ? 11.430 5.686 0.676 1.00 0.00 66 SER A O 7
ATOM 8145 N N . PRO A 1 49 ? 12.725 7.334 -0.139 1.00 0.00 67 PRO A N 7
ATOM 8146 C CA . PRO A 1 49 ? 12.637 6.903 -1.534 1.00 0.00 67 PRO A CA 7
ATOM 8147 C C . PRO A 1 49 ? 13.741 5.914 -1.918 1.00 0.00 67 PRO A C 7
ATOM 8148 O O . PRO A 1 49 ? 14.063 5.746 -3.095 1.00 0.00 67 PRO A O 7
ATOM 8159 N N . VAL A 1 50 ? 14.328 5.271 -0.913 1.00 0.00 68 VAL A N 7
ATOM 8160 C CA . VAL A 1 50 ? 15.390 4.299 -1.138 1.00 0.00 68 VAL A CA 7
ATOM 8161 C C . VAL A 1 50 ? 15.034 2.971 -0.477 1.00 0.00 68 VAL A C 7
ATOM 8162 O O . VAL A 1 50 ? 14.622 2.027 -1.147 1.00 0.00 68 VAL A O 7
ATOM 8175 N N . HIS A 1 51 ? 15.183 2.906 0.842 1.00 0.00 69 HIS A N 7
ATOM 8176 C CA . HIS A 1 51 ? 14.801 1.711 1.588 1.00 0.00 69 HIS A CA 7
ATOM 8177 C C . HIS A 1 51 ? 13.372 1.841 2.072 1.00 0.00 69 HIS A C 7
ATOM 8178 O O . HIS A 1 51 ? 12.819 2.939 2.108 1.00 0.00 69 HIS A O 7
ATOM 8193 N N . CYS A 1 52 ? 12.799 0.724 2.472 1.00 0.00 70 CYS A N 7
ATOM 8194 C CA . CYS A 1 52 ? 11.436 0.690 2.962 1.00 0.00 70 CYS A CA 7
ATOM 8195 C C . CYS A 1 52 ? 11.445 0.600 4.482 1.00 0.00 70 CYS A C 7
ATOM 8196 O O . CYS A 1 52 ? 12.033 -0.319 5.056 1.00 0.00 70 CYS A O 7
ATOM 8204 N N . ASN A 1 53 ? 10.806 1.567 5.123 1.00 0.00 71 ASN A N 7
ATOM 8205 C CA . ASN A 1 53 ? 10.771 1.636 6.577 1.00 0.00 71 ASN A CA 7
ATOM 8206 C C . ASN A 1 53 ? 9.339 1.481 7.057 1.00 0.00 71 ASN A C 7
ATOM 8207 O O . ASN A 1 53 ? 8.924 0.407 7.490 1.00 0.00 71 ASN A O 7
ATOM 8218 N N . TYR A 1 54 ? 8.585 2.565 6.957 1.00 0.00 72 TYR A N 7
ATOM 8219 C CA . TYR A 1 54 ? 7.181 2.566 7.325 1.00 0.00 72 TYR A CA 7
ATOM 8220 C C . TYR A 1 54 ? 6.386 3.290 6.257 1.00 0.00 72 TYR A C 7
ATOM 8221 O O . TYR A 1 54 ? 6.954 4.007 5.427 1.00 0.00 72 TYR A O 7
ATOM 8239 N N . LEU A 1 55 ? 5.082 3.121 6.293 1.00 0.00 73 LEU A N 7
ATOM 8240 C CA . LEU A 1 55 ? 4.206 3.772 5.340 1.00 0.00 73 LEU A CA 7
ATOM 8241 C C . LEU A 1 55 ? 3.476 4.932 5.996 1.00 0.00 73 LEU A C 7
ATOM 8242 O O . LEU A 1 55 ? 2.823 4.768 7.030 1.00 0.00 73 LEU A O 7
ATOM 8258 N N . LYS A 1 56 ? 3.611 6.106 5.401 1.00 0.00 74 LYS A N 7
ATOM 8259 C CA . LYS A 1 56 ? 2.922 7.291 5.880 1.00 0.00 74 LYS A CA 7
ATOM 8260 C C . LYS A 1 56 ? 1.726 7.569 4.982 1.00 0.00 74 LYS A C 7
ATOM 8261 O O . LYS A 1 56 ? 1.879 8.023 3.846 1.00 0.00 74 LYS A O 7
ATOM 8280 N N . CYS A 1 57 ? 0.538 7.273 5.486 1.00 0.00 75 CYS A N 7
ATOM 8281 C CA . CYS A 1 57 ? -0.671 7.367 4.683 1.00 0.00 75 CYS A CA 7
ATOM 8282 C C . CYS A 1 57 ? -1.569 8.502 5.162 1.00 0.00 75 CYS A C 7
ATOM 8283 O O . CYS A 1 57 ? -1.556 8.863 6.341 1.00 0.00 75 CYS A O 7
ATOM 8290 N N . THR A 1 58 ? -2.339 9.059 4.240 1.00 0.00 76 THR A N 7
ATOM 8291 C CA . THR A 1 58 ? -3.319 10.075 4.564 1.00 0.00 76 THR A CA 7
ATOM 8292 C C . THR A 1 58 ? -4.674 9.687 3.968 1.00 0.00 76 THR A C 7
ATOM 8293 O O . THR A 1 58 ? -4.736 8.831 3.077 1.00 0.00 76 THR A O 7
ATOM 8304 N N . ASN A 1 59 ? -5.744 10.300 4.478 1.00 0.00 77 ASN A N 7
ATOM 8305 C CA . ASN A 1 59 ? -7.112 10.038 4.009 1.00 0.00 77 ASN A CA 7
ATOM 8306 C C . ASN A 1 59 ? -7.534 8.603 4.294 1.00 0.00 77 ASN A C 7
ATOM 8307 O O . ASN A 1 59 ? -8.183 7.963 3.466 1.00 0.00 77 ASN A O 7
ATOM 8318 N N . LEU A 1 60 ? -7.177 8.112 5.474 1.00 0.00 78 LEU A N 7
ATOM 8319 C CA . LEU A 1 60 ? -7.507 6.747 5.875 1.00 0.00 78 LEU A CA 7
ATOM 8320 C C . LEU A 1 60 ? -9.015 6.570 6.020 1.00 0.00 78 LEU A C 7
ATOM 8321 O O . LEU A 1 60 ? -9.728 7.503 6.405 1.00 0.00 78 LEU A O 7
ATOM 8337 N N . ALA A 1 61 ? -9.498 5.373 5.710 1.00 0.00 79 ALA A N 7
ATOM 8338 C CA . ALA A 1 61 ? -10.924 5.094 5.759 1.00 0.00 79 ALA A CA 7
ATOM 8339 C C . ALA A 1 61 ? -11.267 4.143 6.904 1.00 0.00 79 ALA A C 7
ATOM 8340 O O . ALA A 1 61 ? -11.658 2.998 6.678 1.00 0.00 79 ALA A O 7
ATOM 8347 N N . ALA A 1 62 ? -11.097 4.635 8.133 1.00 0.00 80 ALA A N 7
ATOM 8348 C CA . ALA A 1 62 ? -11.486 3.914 9.351 1.00 0.00 80 ALA A CA 7
ATOM 8349 C C . ALA A 1 62 ? -10.753 2.580 9.512 1.00 0.00 80 ALA A C 7
ATOM 8350 O O . ALA A 1 62 ? -9.681 2.520 10.121 1.00 0.00 80 ALA A O 7
ATOM 8357 N N . GLY A 1 63 ? -11.336 1.516 8.971 1.00 0.00 81 GLY A N 7
ATOM 8358 C CA . GLY A 1 63 ? -10.734 0.201 9.069 1.00 0.00 81 GLY A CA 7
ATOM 8359 C C . GLY A 1 63 ? -9.679 -0.012 8.008 1.00 0.00 81 GLY A C 7
ATOM 8360 O O . GLY A 1 63 ? -8.855 -0.918 8.109 1.00 0.00 81 GLY A O 7
ATOM 8364 N N . PHE A 1 64 ? -9.705 0.832 6.988 1.00 0.00 82 PHE A N 7
ATOM 8365 C CA . PHE A 1 64 ? -8.725 0.765 5.922 1.00 0.00 82 PHE A CA 7
ATOM 8366 C C . PHE A 1 64 ? -7.471 1.540 6.302 1.00 0.00 82 PHE A C 7
ATOM 8367 O O . PHE A 1 64 ? -7.470 2.771 6.347 1.00 0.00 82 PHE A O 7
ATOM 8384 N N . SER A 1 65 ? -6.420 0.806 6.601 1.00 0.00 83 SER A N 7
ATOM 8385 C CA . SER A 1 65 ? -5.119 1.383 6.881 1.00 0.00 83 SER A CA 7
ATOM 8386 C C . SER A 1 65 ? -4.082 0.587 6.111 1.00 0.00 83 SER A C 7
ATOM 8387 O O . SER A 1 65 ? -4.384 -0.492 5.632 1.00 0.00 83 SER A O 7
ATOM 8395 N N . ALA A 1 66 ? -2.877 1.093 5.978 1.00 0.00 84 ALA A N 7
ATOM 8396 C CA . ALA A 1 66 ? -1.878 0.397 5.180 1.00 0.00 84 ALA A CA 7
ATOM 8397 C C . ALA A 1 66 ? -0.896 -0.360 6.068 1.00 0.00 84 ALA A C 7
ATOM 8398 O O . ALA A 1 66 ? -0.777 -0.075 7.263 1.00 0.00 84 ALA A O 7
ATOM 8405 N N . GLY A 1 67 ? -0.192 -1.313 5.474 1.00 0.00 85 GLY A N 7
ATOM 8406 C CA . GLY A 1 67 ? 0.702 -2.164 6.231 1.00 0.00 85 GLY A CA 7
ATOM 8407 C C . GLY A 1 67 ? 2.004 -2.444 5.505 1.00 0.00 85 GLY A C 7
ATOM 8408 O O . GLY A 1 67 ? 2.340 -1.770 4.532 1.00 0.00 85 GLY A O 7
ATOM 8412 N N . THR A 1 68 ? 2.716 -3.460 5.976 1.00 0.00 86 THR A N 7
ATOM 8413 C CA . THR A 1 68 ? 4.026 -3.824 5.442 1.00 0.00 86 THR A CA 7
ATOM 8414 C C . THR A 1 68 ? 3.910 -4.405 4.022 1.00 0.00 86 THR A C 7
ATOM 8415 O O . THR A 1 68 ? 2.819 -4.477 3.455 1.00 0.00 86 THR A O 7
ATOM 8426 N N . SER A 1 69 ? 5.037 -4.820 3.460 1.00 0.00 87 SER A N 7
ATOM 8427 C CA . SER A 1 69 ? 5.088 -5.299 2.087 1.00 0.00 87 SER A CA 7
ATOM 8428 C C . SER A 1 69 ? 5.627 -6.725 2.027 1.00 0.00 87 SER A C 7
ATOM 8429 O O . SER A 1 69 ? 6.409 -7.133 2.884 1.00 0.00 87 SER A O 7
ATOM 8437 N N . THR A 1 70 ? 5.211 -7.476 1.011 1.00 0.00 88 THR A N 7
ATOM 8438 C CA . THR A 1 70 ? 5.604 -8.873 0.872 1.00 0.00 88 THR A CA 7
ATOM 8439 C C . THR A 1 70 ? 5.901 -9.208 -0.586 1.00 0.00 88 THR A C 7
ATOM 8440 O O . THR A 1 70 ? 6.219 -8.326 -1.384 1.00 0.00 88 THR A O 7
ATOM 8451 N N . ASP A 1 71 ? 5.808 -10.495 -0.905 1.00 0.00 89 ASP A N 7
ATOM 8452 C CA . ASP A 1 71 ? 5.904 -11.006 -2.272 1.00 0.00 89 ASP A CA 7
ATOM 8453 C C . ASP A 1 71 ? 7.292 -10.800 -2.865 1.00 0.00 89 ASP A C 7
ATOM 8454 O O . ASP A 1 71 ? 8.111 -11.719 -2.865 1.00 0.00 89 ASP A O 7
ATOM 8463 N N . VAL A 1 72 ? 7.569 -9.592 -3.337 1.00 0.00 90 VAL A N 7
ATOM 8464 C CA . VAL A 1 72 ? 8.824 -9.316 -4.019 1.00 0.00 90 VAL A CA 7
ATOM 8465 C C . VAL A 1 72 ? 10.014 -9.396 -3.067 1.00 0.00 90 VAL A C 7
ATOM 8466 O O . VAL A 1 72 ? 11.057 -9.946 -3.413 1.00 0.00 90 VAL A O 7
ATOM 8479 N N . LEU A 1 73 ? 9.851 -8.864 -1.864 1.00 0.00 91 LEU A N 7
ATOM 8480 C CA . LEU A 1 73 ? 10.927 -8.880 -0.882 1.00 0.00 91 LEU A CA 7
ATOM 8481 C C . LEU A 1 73 ? 10.882 -10.137 -0.013 1.00 0.00 91 LEU A C 7
ATOM 8482 O O . LEU A 1 73 ? 11.919 -10.728 0.290 1.00 0.00 91 LEU A O 7
ATOM 8498 N N . SER A 1 74 ? 9.684 -10.540 0.386 1.00 0.00 92 SER A N 7
ATOM 8499 C CA . SER A 1 74 ? 9.526 -11.619 1.351 1.00 0.00 92 SER A CA 7
ATOM 8500 C C . SER A 1 74 ? 9.742 -12.995 0.719 1.00 0.00 92 SER A C 7
ATOM 8501 O O . SER A 1 74 ? 10.373 -13.854 1.329 1.00 0.00 92 SER A O 7
ATOM 8509 N N . SER A 1 75 ? 9.231 -13.194 -0.498 1.00 0.00 93 SER A N 7
ATOM 8510 C CA . SER A 1 75 ? 9.349 -14.482 -1.195 1.00 0.00 93 SER A CA 7
ATOM 8511 C C . SER A 1 75 ? 8.639 -15.598 -0.419 1.00 0.00 93 SER A C 7
ATOM 8512 O O . SER A 1 75 ? 9.201 -16.191 0.509 1.00 0.00 93 SER A O 7
ATOM 8520 N N . GLY A 1 76 ? 7.405 -15.882 -0.806 1.00 0.00 94 GLY A N 7
ATOM 8521 C CA . GLY A 1 76 ? 6.614 -16.877 -0.105 1.00 0.00 94 GLY A CA 7
ATOM 8522 C C . GLY A 1 76 ? 5.509 -16.229 0.697 1.00 0.00 94 GLY A C 7
ATOM 8523 O O . GLY A 1 76 ? 5.173 -16.672 1.792 1.00 0.00 94 GLY A O 7
ATOM 8527 N N . THR A 1 77 ? 4.947 -15.172 0.137 1.00 0.00 95 THR A N 7
ATOM 8528 C CA . THR A 1 77 ? 3.929 -14.380 0.807 1.00 0.00 95 THR A CA 7
ATOM 8529 C C . THR A 1 77 ? 2.825 -14.015 -0.178 1.00 0.00 95 THR A C 7
ATOM 8530 O O . THR A 1 77 ? 3.021 -14.115 -1.391 1.00 0.00 95 THR A O 7
ATOM 8541 N N . VAL A 1 78 ? 1.679 -13.589 0.331 1.00 0.00 96 VAL A N 7
ATOM 8542 C CA . VAL A 1 78 ? 0.558 -13.234 -0.530 1.00 0.00 96 VAL A CA 7
ATOM 8543 C C . VAL A 1 78 ? 0.594 -11.751 -0.903 1.00 0.00 96 VAL A C 7
ATOM 8544 O O . VAL A 1 78 ? 0.550 -10.871 -0.039 1.00 0.00 96 VAL A O 7
ATOM 8557 N N . GLY A 1 79 ? 0.712 -11.489 -2.194 1.00 0.00 97 GLY A N 7
ATOM 8558 C CA . GLY A 1 79 ? 0.736 -10.128 -2.687 1.00 0.00 97 GLY A CA 7
ATOM 8559 C C . GLY A 1 79 ? 0.654 -10.088 -4.197 1.00 0.00 97 GLY A C 7
ATOM 8560 O O . GLY A 1 79 ? 1.677 -10.056 -4.879 1.00 0.00 97 GLY A O 7
ATOM 8564 N N . SER A 1 80 ? -0.563 -10.116 -4.717 1.00 0.00 98 SER A N 7
ATOM 8565 C CA . SER A 1 80 ? -0.784 -10.136 -6.154 1.00 0.00 98 SER A CA 7
ATOM 8566 C C . SER A 1 80 ? -0.273 -8.851 -6.804 1.00 0.00 98 SER A C 7
ATOM 8567 O O . SER A 1 80 ? 0.742 -8.918 -7.534 1.00 0.00 98 SER A O 7
ATOM 8576 N N . SER A 1 1 ? 19.614 0.656 -1.770 1.00 0.00 19 SER A N 8
ATOM 8577 C CA . SER A 1 1 ? 19.189 1.775 -2.632 1.00 0.00 19 SER A CA 8
ATOM 8578 C C . SER A 1 1 ? 17.671 1.803 -2.740 1.00 0.00 19 SER A C 8
ATOM 8579 O O . SER A 1 1 ? 16.989 1.131 -1.967 1.00 0.00 19 SER A O 8
ATOM 8589 N N . PHE A 1 2 ? 17.144 2.585 -3.679 1.00 0.00 20 PHE A N 8
ATOM 8590 C CA . PHE A 1 2 ? 15.705 2.643 -3.891 1.00 0.00 20 PHE A CA 8
ATOM 8591 C C . PHE A 1 2 ? 15.158 1.277 -4.290 1.00 0.00 20 PHE A C 8
ATOM 8592 O O . PHE A 1 2 ? 15.737 0.569 -5.120 1.00 0.00 20 PHE A O 8
ATOM 8609 N N . VAL A 1 3 ? 14.047 0.915 -3.676 1.00 0.00 21 VAL A N 8
ATOM 8610 C CA . VAL A 1 3 ? 13.471 -0.408 -3.832 1.00 0.00 21 VAL A CA 8
ATOM 8611 C C . VAL A 1 3 ? 11.961 -0.321 -4.068 1.00 0.00 21 VAL A C 8
ATOM 8612 O O . VAL A 1 3 ? 11.284 0.546 -3.517 1.00 0.00 21 VAL A O 8
ATOM 8625 N N . GLN A 1 4 ? 11.448 -1.197 -4.923 1.00 0.00 22 GLN A N 8
ATOM 8626 C CA . GLN A 1 4 ? 10.019 -1.260 -5.196 1.00 0.00 22 GLN A CA 8
ATOM 8627 C C . GLN A 1 4 ? 9.373 -2.322 -4.312 1.00 0.00 22 GLN A C 8
ATOM 8628 O O . GLN A 1 4 ? 9.968 -3.369 -4.054 1.00 0.00 22 GLN A O 8
ATOM 8642 N N . CYS A 1 5 ? 8.167 -2.051 -3.836 1.00 0.00 23 CYS A N 8
ATOM 8643 C CA . CYS A 1 5 ? 7.506 -2.946 -2.892 1.00 0.00 23 CYS A CA 8
ATOM 8644 C C . CYS A 1 5 ? 6.003 -3.020 -3.154 1.00 0.00 23 CYS A C 8
ATOM 8645 O O . CYS A 1 5 ? 5.374 -2.003 -3.458 1.00 0.00 23 CYS A O 8
ATOM 8653 N N . ASN A 1 6 ? 5.418 -4.209 -3.033 1.00 0.00 24 ASN A N 8
ATOM 8654 C CA . ASN A 1 6 ? 3.964 -4.325 -3.057 1.00 0.00 24 ASN A CA 8
ATOM 8655 C C . ASN A 1 6 ? 3.400 -3.783 -1.758 1.00 0.00 24 ASN A C 8
ATOM 8656 O O . ASN A 1 6 ? 3.606 -4.357 -0.693 1.00 0.00 24 ASN A O 8
ATOM 8667 N N . HIS A 1 7 ? 2.707 -2.667 -1.846 1.00 0.00 25 HIS A N 8
ATOM 8668 C CA . HIS A 1 7 ? 2.165 -2.026 -0.666 1.00 0.00 25 HIS A CA 8
ATOM 8669 C C . HIS A 1 7 ? 0.877 -2.709 -0.254 1.00 0.00 25 HIS A C 8
ATOM 8670 O O . HIS A 1 7 ? -0.058 -2.828 -1.043 1.00 0.00 25 HIS A O 8
ATOM 8685 N N . HIS A 1 8 ? 0.849 -3.183 0.975 1.00 0.00 26 HIS A N 8
ATOM 8686 C CA . HIS A 1 8 ? -0.305 -3.899 1.490 1.00 0.00 26 HIS A CA 8
ATOM 8687 C C . HIS A 1 8 ? -1.275 -2.941 2.151 1.00 0.00 26 HIS A C 8
ATOM 8688 O O . HIS A 1 8 ? -0.906 -2.211 3.071 1.00 0.00 26 HIS A O 8
ATOM 8703 N N . LEU A 1 9 ? -2.508 -2.951 1.682 1.00 0.00 27 LEU A N 8
ATOM 8704 C CA . LEU A 1 9 ? -3.566 -2.189 2.311 1.00 0.00 27 LEU A CA 8
ATOM 8705 C C . LEU A 1 9 ? -4.342 -3.142 3.209 1.00 0.00 27 LEU A C 8
ATOM 8706 O O . LEU A 1 9 ? -4.777 -4.216 2.772 1.00 0.00 27 LEU A O 8
ATOM 8722 N N . LEU A 1 10 ? -4.483 -2.757 4.461 1.00 0.00 28 LEU A N 8
ATOM 8723 C CA . LEU A 1 10 ? -5.067 -3.613 5.468 1.00 0.00 28 LEU A CA 8
ATOM 8724 C C . LEU A 1 10 ? -6.477 -3.169 5.814 1.00 0.00 28 LEU A C 8
ATOM 8725 O O . LEU A 1 10 ? -6.728 -2.001 6.108 1.00 0.00 28 LEU A O 8
ATOM 8741 N N . TYR A 1 11 ? -7.387 -4.116 5.764 1.00 0.00 29 TYR A N 8
ATOM 8742 C CA . TYR A 1 11 ? -8.753 -3.894 6.188 1.00 0.00 29 TYR A CA 8
ATOM 8743 C C . TYR A 1 11 ? -8.919 -4.546 7.545 1.00 0.00 29 TYR A C 8
ATOM 8744 O O . TYR A 1 11 ? -8.289 -5.569 7.807 1.00 0.00 29 TYR A O 8
ATOM 8762 N N . ASN A 1 12 ? -9.719 -3.942 8.418 1.00 0.00 30 ASN A N 8
ATOM 8763 C CA . ASN A 1 12 ? -9.962 -4.513 9.738 1.00 0.00 30 ASN A CA 8
ATOM 8764 C C . ASN A 1 12 ? -10.494 -5.930 9.597 1.00 0.00 30 ASN A C 8
ATOM 8765 O O . ASN A 1 12 ? -11.676 -6.140 9.320 1.00 0.00 30 ASN A O 8
ATOM 8776 N N . GLY A 1 13 ? -9.603 -6.891 9.787 1.00 0.00 31 GLY A N 8
ATOM 8777 C CA . GLY A 1 13 ? -9.925 -8.277 9.556 1.00 0.00 31 GLY A CA 8
ATOM 8778 C C . GLY A 1 13 ? -8.783 -9.012 8.875 1.00 0.00 31 GLY A C 8
ATOM 8779 O O . GLY A 1 13 ? -8.272 -9.995 9.411 1.00 0.00 31 GLY A O 8
ATOM 8783 N N . ARG A 1 14 ? -8.359 -8.510 7.712 1.00 0.00 32 ARG A N 8
ATOM 8784 C CA . ARG A 1 14 ? -7.299 -9.151 6.930 1.00 0.00 32 ARG A CA 8
ATOM 8785 C C . ARG A 1 14 ? -6.886 -8.256 5.754 1.00 0.00 32 ARG A C 8
ATOM 8786 O O . ARG A 1 14 ? -7.515 -7.228 5.503 1.00 0.00 32 ARG A O 8
ATOM 8807 N N . HIS A 1 15 ? -5.818 -8.646 5.057 1.00 0.00 33 HIS A N 8
ATOM 8808 C CA . HIS A 1 15 ? -5.360 -7.965 3.841 1.00 0.00 33 HIS A CA 8
ATOM 8809 C C . HIS A 1 15 ? -6.515 -7.707 2.874 1.00 0.00 33 HIS A C 8
ATOM 8810 O O . HIS A 1 15 ? -7.351 -8.583 2.643 1.00 0.00 33 HIS A O 8
ATOM 8825 N N . TRP A 1 16 ? -6.557 -6.505 2.311 1.00 0.00 34 TRP A N 8
ATOM 8826 C CA . TRP A 1 16 ? -7.597 -6.160 1.358 1.00 0.00 34 TRP A CA 8
ATOM 8827 C C . TRP A 1 16 ? -7.039 -6.088 -0.065 1.00 0.00 34 TRP A C 8
ATOM 8828 O O . TRP A 1 16 ? -7.521 -6.776 -0.962 1.00 0.00 34 TRP A O 8
ATOM 8849 N N . GLY A 1 17 ? -6.015 -5.267 -0.267 1.00 0.00 35 GLY A N 8
ATOM 8850 C CA . GLY A 1 17 ? -5.446 -5.107 -1.595 1.00 0.00 35 GLY A CA 8
ATOM 8851 C C . GLY A 1 17 ? -3.994 -4.704 -1.550 1.00 0.00 35 GLY A C 8
ATOM 8852 O O . GLY A 1 17 ? -3.490 -4.292 -0.503 1.00 0.00 35 GLY A O 8
ATOM 8856 N N . THR A 1 18 ? -3.310 -4.851 -2.672 1.00 0.00 36 THR A N 8
ATOM 8857 C CA . THR A 1 18 ? -1.909 -4.553 -2.747 1.00 0.00 36 THR A CA 8
ATOM 8858 C C . THR A 1 18 ? -1.529 -4.003 -4.128 1.00 0.00 36 THR A C 8
ATOM 8859 O O . THR A 1 18 ? -1.916 -4.556 -5.160 1.00 0.00 36 THR A O 8
ATOM 8870 N N . ILE A 1 19 ? -0.807 -2.887 -4.126 1.00 0.00 37 ILE A N 8
ATOM 8871 C CA . ILE A 1 19 ? -0.269 -2.300 -5.346 1.00 0.00 37 ILE A CA 8
ATOM 8872 C C . ILE A 1 19 ? 1.247 -2.186 -5.215 1.00 0.00 37 ILE A C 8
ATOM 8873 O O . ILE A 1 19 ? 1.747 -1.690 -4.200 1.00 0.00 37 ILE A O 8
ATOM 8889 N N . ARG A 1 20 ? 1.986 -2.652 -6.214 1.00 0.00 38 ARG A N 8
ATOM 8890 C CA . ARG A 1 20 ? 3.433 -2.502 -6.194 1.00 0.00 38 ARG A CA 8
ATOM 8891 C C . ARG A 1 20 ? 3.828 -1.083 -6.543 1.00 0.00 38 ARG A C 8
ATOM 8892 O O . ARG A 1 20 ? 3.393 -0.530 -7.552 1.00 0.00 38 ARG A O 8
ATOM 8913 N N . LYS A 1 21 ? 4.654 -0.502 -5.697 1.00 0.00 39 LYS A N 8
ATOM 8914 C CA . LYS A 1 21 ? 5.111 0.859 -5.893 1.00 0.00 39 LYS A CA 8
ATOM 8915 C C . LYS A 1 21 ? 6.512 1.014 -5.327 1.00 0.00 39 LYS A C 8
ATOM 8916 O O . LYS A 1 21 ? 6.897 0.312 -4.394 1.00 0.00 39 LYS A O 8
ATOM 8935 N N . LYS A 1 22 ? 7.258 1.937 -5.895 1.00 0.00 40 LYS A N 8
ATOM 8936 C CA . LYS A 1 22 ? 8.653 2.136 -5.548 1.00 0.00 40 LYS A CA 8
ATOM 8937 C C . LYS A 1 22 ? 8.776 3.089 -4.364 1.00 0.00 40 LYS A C 8
ATOM 8938 O O . LYS A 1 22 ? 7.941 3.976 -4.187 1.00 0.00 40 LYS A O 8
ATOM 8957 N N . ALA A 1 23 ? 9.801 2.883 -3.545 1.00 0.00 41 ALA A N 8
ATOM 8958 C CA . ALA A 1 23 ? 10.040 3.726 -2.380 1.00 0.00 41 ALA A CA 8
ATOM 8959 C C . ALA A 1 23 ? 10.249 5.177 -2.791 1.00 0.00 41 ALA A C 8
ATOM 8960 O O . ALA A 1 23 ? 10.955 5.467 -3.757 1.00 0.00 41 ALA A O 8
ATOM 8967 N N . GLY A 1 24 ? 9.625 6.077 -2.048 1.00 0.00 42 GLY A N 8
ATOM 8968 C CA . GLY A 1 24 ? 9.684 7.488 -2.373 1.00 0.00 42 GLY A CA 8
ATOM 8969 C C . GLY A 1 24 ? 8.487 7.933 -3.187 1.00 0.00 42 GLY A C 8
ATOM 8970 O O . GLY A 1 24 ? 8.157 9.121 -3.231 1.00 0.00 42 GLY A O 8
ATOM 8974 N N . TRP A 1 25 ? 7.835 6.974 -3.829 1.00 0.00 43 TRP A N 8
ATOM 8975 C CA . TRP A 1 25 ? 6.673 7.252 -4.654 1.00 0.00 43 TRP A CA 8
ATOM 8976 C C . TRP A 1 25 ? 5.397 6.894 -3.904 1.00 0.00 43 TRP A C 8
ATOM 8977 O O . TRP A 1 25 ? 5.328 5.866 -3.223 1.00 0.00 43 TRP A O 8
ATOM 8998 N N . ALA A 1 26 ? 4.400 7.759 -4.011 1.00 0.00 44 ALA A N 8
ATOM 8999 C CA . ALA A 1 26 ? 3.125 7.547 -3.350 1.00 0.00 44 ALA A CA 8
ATOM 9000 C C . ALA A 1 26 ? 2.248 6.592 -4.157 1.00 0.00 44 ALA A C 8
ATOM 9001 O O . ALA A 1 26 ? 2.293 6.584 -5.389 1.00 0.00 44 ALA A O 8
ATOM 9008 N N . VAL A 1 27 ? 1.464 5.784 -3.461 1.00 0.00 45 VAL A N 8
ATOM 9009 C CA . VAL A 1 27 ? 0.542 4.856 -4.106 1.00 0.00 45 VAL A CA 8
ATOM 9010 C C . VAL A 1 27 ? -0.891 5.268 -3.824 1.00 0.00 45 VAL A C 8
ATOM 9011 O O . VAL A 1 27 ? -1.164 5.934 -2.824 1.00 0.00 45 VAL A O 8
ATOM 9024 N N . ARG A 1 28 ? -1.806 4.859 -4.688 1.00 0.00 46 ARG A N 8
ATOM 9025 C CA . ARG A 1 28 ? -3.210 5.142 -4.471 1.00 0.00 46 ARG A CA 8
ATOM 9026 C C . ARG A 1 28 ? -3.925 3.894 -3.966 1.00 0.00 46 ARG A C 8
ATOM 9027 O O . ARG A 1 28 ? -3.764 2.803 -4.514 1.00 0.00 46 ARG A O 8
ATOM 9048 N N . PHE A 1 29 ? -4.675 4.049 -2.892 1.00 0.00 47 PHE A N 8
ATOM 9049 C CA . PHE A 1 29 ? -5.463 2.962 -2.353 1.00 0.00 47 PHE A CA 8
ATOM 9050 C C . PHE A 1 29 ? -6.919 3.376 -2.298 1.00 0.00 47 PHE A C 8
ATOM 9051 O O . PHE A 1 29 ? -7.263 4.422 -1.746 1.00 0.00 47 PHE A O 8
ATOM 9068 N N . TYR A 1 30 ? -7.763 2.558 -2.881 1.00 0.00 48 TYR A N 8
ATOM 9069 C CA . TYR A 1 30 ? -9.176 2.857 -2.996 1.00 0.00 48 TYR A CA 8
ATOM 9070 C C . TYR A 1 30 ? -9.973 1.575 -2.894 1.00 0.00 48 TYR A C 8
ATOM 9071 O O . TYR A 1 30 ? -9.451 0.491 -3.150 1.00 0.00 48 TYR A O 8
ATOM 9089 N N . GLU A 1 31 ? -11.224 1.696 -2.509 1.00 0.00 49 GLU A N 8
ATOM 9090 C CA . GLU A 1 31 ? -12.096 0.546 -2.447 1.00 0.00 49 GLU A CA 8
ATOM 9091 C C . GLU A 1 31 ? -13.059 0.564 -3.627 1.00 0.00 49 GLU A C 8
ATOM 9092 O O . GLU A 1 31 ? -13.766 1.547 -3.852 1.00 0.00 49 GLU A O 8
ATOM 9104 N N . GLU A 1 32 ? -13.058 -0.503 -4.403 1.00 0.00 50 GLU A N 8
ATOM 9105 C CA . GLU A 1 32 ? -13.996 -0.624 -5.500 1.00 0.00 50 GLU A CA 8
ATOM 9106 C C . GLU A 1 32 ? -15.028 -1.695 -5.184 1.00 0.00 50 GLU A C 8
ATOM 9107 O O . GLU A 1 32 ? -14.761 -2.893 -5.253 1.00 0.00 50 GLU A O 8
ATOM 9119 N N . LYS A 1 33 ? -16.202 -1.241 -4.792 1.00 0.00 51 LYS A N 8
ATOM 9120 C CA . LYS A 1 33 ? -17.302 -2.128 -4.474 1.00 0.00 51 LYS A CA 8
ATOM 9121 C C . LYS A 1 33 ? -18.251 -2.172 -5.662 1.00 0.00 51 LYS A C 8
ATOM 9122 O O . LYS A 1 33 ? -18.746 -1.133 -6.087 1.00 0.00 51 LYS A O 8
ATOM 9141 N N . PRO A 1 34 ? -18.493 -3.365 -6.227 1.00 0.00 52 PRO A N 8
ATOM 9142 C CA . PRO A 1 34 ? -19.319 -3.528 -7.429 1.00 0.00 52 PRO A CA 8
ATOM 9143 C C . PRO A 1 34 ? -20.650 -2.789 -7.328 1.00 0.00 52 PRO A C 8
ATOM 9144 O O . PRO A 1 34 ? -21.486 -3.102 -6.478 1.00 0.00 52 PRO A O 8
ATOM 9155 N N . GLY A 1 35 ? -20.834 -1.811 -8.201 1.00 0.00 53 GLY A N 8
ATOM 9156 C CA . GLY A 1 35 ? -22.047 -1.015 -8.191 1.00 0.00 53 GLY A CA 8
ATOM 9157 C C . GLY A 1 35 ? -21.813 0.379 -7.644 1.00 0.00 53 GLY A C 8
ATOM 9158 O O . GLY A 1 35 ? -22.506 1.329 -8.008 1.00 0.00 53 GLY A O 8
ATOM 9162 N N . GLN A 1 36 ? -20.827 0.503 -6.771 1.00 0.00 54 GLN A N 8
ATOM 9163 C CA . GLN A 1 36 ? -20.503 1.776 -6.146 1.00 0.00 54 GLN A CA 8
ATOM 9164 C C . GLN A 1 36 ? -19.197 2.322 -6.710 1.00 0.00 54 GLN A C 8
ATOM 9165 O O . GLN A 1 36 ? -18.314 1.558 -7.099 1.00 0.00 54 GLN A O 8
ATOM 9179 N N . PRO A 1 37 ? -19.060 3.655 -6.775 1.00 0.00 55 PRO A N 8
ATOM 9180 C CA . PRO A 1 37 ? -17.819 4.295 -7.214 1.00 0.00 55 PRO A CA 8
ATOM 9181 C C . PRO A 1 37 ? -16.696 4.072 -6.209 1.00 0.00 55 PRO A C 8
ATOM 9182 O O . PRO A 1 37 ? -16.947 3.905 -5.013 1.00 0.00 55 PRO A O 8
ATOM 9193 N N . LYS A 1 38 ? -15.462 4.080 -6.688 1.00 0.00 56 LYS A N 8
ATOM 9194 C CA . LYS A 1 38 ? -14.323 3.791 -5.829 1.00 0.00 56 LYS A CA 8
ATOM 9195 C C . LYS A 1 38 ? -13.980 5.001 -4.972 1.00 0.00 56 LYS A C 8
ATOM 9196 O O . LYS A 1 38 ? -13.999 6.143 -5.441 1.00 0.00 56 LYS A O 8
ATOM 9215 N N . ARG A 1 39 ? -13.689 4.744 -3.711 1.00 0.00 57 ARG A N 8
ATOM 9216 C CA . ARG A 1 39 ? -13.370 5.798 -2.769 1.00 0.00 57 ARG A CA 8
ATOM 9217 C C . ARG A 1 39 ? -11.918 5.693 -2.346 1.00 0.00 57 ARG A C 8
ATOM 9218 O O . ARG A 1 39 ? -11.423 4.596 -2.090 1.00 0.00 57 ARG A O 8
ATOM 9239 N N . LEU A 1 40 ? -11.246 6.832 -2.274 1.00 0.00 58 LEU A N 8
ATOM 9240 C CA . LEU A 1 40 ? -9.850 6.873 -1.869 1.00 0.00 58 LEU A CA 8
ATOM 9241 C C . LEU A 1 40 ? -9.738 6.587 -0.384 1.00 0.00 58 LEU A C 8
ATOM 9242 O O . LEU A 1 40 ? -10.136 7.399 0.450 1.00 0.00 58 LEU A O 8
ATOM 9258 N N . VAL A 1 41 ? -9.214 5.419 -0.062 1.00 0.00 59 VAL A N 8
ATOM 9259 C CA . VAL A 1 41 ? -9.128 4.990 1.320 1.00 0.00 59 VAL A CA 8
ATOM 9260 C C . VAL A 1 41 ? -7.773 5.348 1.914 1.00 0.00 59 VAL A C 8
ATOM 9261 O O . VAL A 1 41 ? -7.623 5.392 3.136 1.00 0.00 59 VAL A O 8
ATOM 9274 N N . ALA A 1 42 ? -6.789 5.590 1.046 1.00 0.00 60 ALA A N 8
ATOM 9275 C CA . ALA A 1 42 ? -5.465 5.994 1.486 1.00 0.00 60 ALA A CA 8
ATOM 9276 C C . ALA A 1 42 ? -4.550 6.322 0.320 1.00 0.00 60 ALA A C 8
ATOM 9277 O O . ALA A 1 42 ? -4.594 5.690 -0.732 1.00 0.00 60 ALA A O 8
ATOM 9284 N N . ILE A 1 43 ? -3.741 7.335 0.515 1.00 0.00 61 ILE A N 8
ATOM 9285 C CA . ILE A 1 43 ? -2.606 7.593 -0.353 1.00 0.00 61 ILE A CA 8
ATOM 9286 C C . ILE A 1 43 ? -1.354 7.358 0.475 1.00 0.00 61 ILE A C 8
ATOM 9287 O O . ILE A 1 43 ? -1.095 8.098 1.421 1.00 0.00 61 ILE A O 8
ATOM 9303 N N . CYS A 1 44 ? -0.591 6.328 0.156 1.00 0.00 62 CYS A N 8
ATOM 9304 C CA . CYS A 1 44 ? 0.456 5.894 1.060 1.00 0.00 62 CYS A CA 8
ATOM 9305 C C . CYS A 1 44 ? 1.767 5.721 0.326 1.00 0.00 62 CYS A C 8
ATOM 9306 O O . CYS A 1 44 ? 1.780 5.415 -0.857 1.00 0.00 62 CYS A O 8
ATOM 9313 N N . LYS A 1 45 ? 2.864 5.933 1.023 1.00 0.00 63 LYS A N 8
ATOM 9314 C CA . LYS A 1 45 ? 4.182 5.749 0.446 1.00 0.00 63 LYS A CA 8
ATOM 9315 C C . LYS A 1 45 ? 5.129 5.215 1.507 1.00 0.00 63 LYS A C 8
ATOM 9316 O O . LYS A 1 45 ? 4.830 5.276 2.696 1.00 0.00 63 LYS A O 8
ATOM 9335 N N . ASN A 1 46 ? 6.255 4.672 1.082 1.00 0.00 64 ASN A N 8
ATOM 9336 C CA . ASN A 1 46 ? 7.215 4.110 2.020 1.00 0.00 64 ASN A CA 8
ATOM 9337 C C . ASN A 1 46 ? 8.008 5.217 2.701 1.00 0.00 64 ASN A C 8
ATOM 9338 O O . ASN A 1 46 ? 8.394 6.185 2.050 1.00 0.00 64 ASN A O 8
ATOM 9349 N N . ALA A 1 47 ? 8.220 5.062 4.012 1.00 0.00 65 ALA A N 8
ATOM 9350 C CA . ALA A 1 47 ? 8.893 6.063 4.848 1.00 0.00 65 ALA A CA 8
ATOM 9351 C C . ALA A 1 47 ? 10.090 6.699 4.152 1.00 0.00 65 ALA A C 8
ATOM 9352 O O . ALA A 1 47 ? 10.135 7.915 3.959 1.00 0.00 65 ALA A O 8
ATOM 9359 N N . SER A 1 48 ? 11.042 5.869 3.770 1.00 0.00 66 SER A N 8
ATOM 9360 C CA . SER A 1 48 ? 12.243 6.336 3.109 1.00 0.00 66 SER A CA 8
ATOM 9361 C C . SER A 1 48 ? 12.074 6.261 1.595 1.00 0.00 66 SER A C 8
ATOM 9362 O O . SER A 1 48 ? 11.509 5.299 1.070 1.00 0.00 66 SER A O 8
ATOM 9370 N N . PRO A 1 49 ? 12.538 7.293 0.875 1.00 0.00 67 PRO A N 8
ATOM 9371 C CA . PRO A 1 49 ? 12.595 7.274 -0.587 1.00 0.00 67 PRO A CA 8
ATOM 9372 C C . PRO A 1 49 ? 13.711 6.364 -1.097 1.00 0.00 67 PRO A C 8
ATOM 9373 O O . PRO A 1 49 ? 13.904 6.208 -2.303 1.00 0.00 67 PRO A O 8
ATOM 9384 N N . VAL A 1 50 ? 14.453 5.782 -0.162 1.00 0.00 68 VAL A N 8
ATOM 9385 C CA . VAL A 1 50 ? 15.530 4.870 -0.495 1.00 0.00 68 VAL A CA 8
ATOM 9386 C C . VAL A 1 50 ? 15.096 3.427 -0.252 1.00 0.00 68 VAL A C 8
ATOM 9387 O O . VAL A 1 50 ? 14.668 2.737 -1.170 1.00 0.00 68 VAL A O 8
ATOM 9400 N N . HIS A 1 51 ? 15.162 2.991 0.998 1.00 0.00 69 HIS A N 8
ATOM 9401 C CA . HIS A 1 51 ? 14.859 1.603 1.324 1.00 0.00 69 HIS A CA 8
ATOM 9402 C C . HIS A 1 51 ? 13.523 1.485 2.034 1.00 0.00 69 HIS A C 8
ATOM 9403 O O . HIS A 1 51 ? 12.976 2.471 2.529 1.00 0.00 69 HIS A O 8
ATOM 9418 N N . CYS A 1 52 ? 13.032 0.263 2.110 1.00 0.00 70 CYS A N 8
ATOM 9419 C CA . CYS A 1 52 ? 11.666 0.001 2.541 1.00 0.00 70 CYS A CA 8
ATOM 9420 C C . CYS A 1 52 ? 11.583 -0.299 4.034 1.00 0.00 70 CYS A C 8
ATOM 9421 O O . CYS A 1 52 ? 12.238 -1.210 4.542 1.00 0.00 70 CYS A O 8
ATOM 9429 N N . ASN A 1 53 ? 10.757 0.478 4.725 1.00 0.00 71 ASN A N 8
ATOM 9430 C CA . ASN A 1 53 ? 10.622 0.369 6.174 1.00 0.00 71 ASN A CA 8
ATOM 9431 C C . ASN A 1 53 ? 9.153 0.233 6.554 1.00 0.00 71 ASN A C 8
ATOM 9432 O O . ASN A 1 53 ? 8.642 -0.871 6.738 1.00 0.00 71 ASN A O 8
ATOM 9443 N N . TYR A 1 54 ? 8.479 1.376 6.649 1.00 0.00 72 TYR A N 8
ATOM 9444 C CA . TYR A 1 54 ? 7.071 1.423 7.018 1.00 0.00 72 TYR A CA 8
ATOM 9445 C C . TYR A 1 54 ? 6.322 2.290 6.021 1.00 0.00 72 TYR A C 8
ATOM 9446 O O . TYR A 1 54 ? 6.939 2.922 5.158 1.00 0.00 72 TYR A O 8
ATOM 9464 N N . LEU A 1 55 ? 5.007 2.333 6.143 1.00 0.00 73 LEU A N 8
ATOM 9465 C CA . LEU A 1 55 ? 4.187 3.066 5.194 1.00 0.00 73 LEU A CA 8
ATOM 9466 C C . LEU A 1 55 ? 3.572 4.314 5.817 1.00 0.00 73 LEU A C 8
ATOM 9467 O O . LEU A 1 55 ? 2.940 4.254 6.871 1.00 0.00 73 LEU A O 8
ATOM 9483 N N . LYS A 1 56 ? 3.771 5.443 5.151 1.00 0.00 74 LYS A N 8
ATOM 9484 C CA . LYS A 1 56 ? 3.172 6.709 5.550 1.00 0.00 74 LYS A CA 8
ATOM 9485 C C . LYS A 1 56 ? 2.006 7.032 4.629 1.00 0.00 74 LYS A C 8
ATOM 9486 O O . LYS A 1 56 ? 2.199 7.358 3.457 1.00 0.00 74 LYS A O 8
ATOM 9505 N N . CYS A 1 57 ? 0.800 6.915 5.154 1.00 0.00 75 CYS A N 8
ATOM 9506 C CA . CYS A 1 57 ? -0.394 7.104 4.352 1.00 0.00 75 CYS A CA 8
ATOM 9507 C C . CYS A 1 57 ? -1.163 8.344 4.795 1.00 0.00 75 CYS A C 8
ATOM 9508 O O . CYS A 1 57 ? -1.083 8.753 5.955 1.00 0.00 75 CYS A O 8
ATOM 9515 N N . THR A 1 58 ? -1.890 8.944 3.865 1.00 0.00 76 THR A N 8
ATOM 9516 C CA . THR A 1 58 ? -2.760 10.065 4.173 1.00 0.00 76 THR A CA 8
ATOM 9517 C C . THR A 1 58 ? -4.176 9.771 3.674 1.00 0.00 76 THR A C 8
ATOM 9518 O O . THR A 1 58 ? -4.366 8.911 2.808 1.00 0.00 76 THR A O 8
ATOM 9529 N N . ASN A 1 59 ? -5.158 10.478 4.235 1.00 0.00 77 ASN A N 8
ATOM 9530 C CA . ASN A 1 59 ? -6.572 10.300 3.882 1.00 0.00 77 ASN A CA 8
ATOM 9531 C C . ASN A 1 59 ? -7.053 8.895 4.217 1.00 0.00 77 ASN A C 8
ATOM 9532 O O . ASN A 1 59 ? -7.812 8.292 3.461 1.00 0.00 77 ASN A O 8
ATOM 9543 N N . LEU A 1 60 ? -6.613 8.389 5.364 1.00 0.00 78 LEU A N 8
ATOM 9544 C CA . LEU A 1 60 ? -6.997 7.058 5.822 1.00 0.00 78 LEU A CA 8
ATOM 9545 C C . LEU A 1 60 ? -8.502 6.972 6.041 1.00 0.00 78 LEU A C 8
ATOM 9546 O O . LEU A 1 60 ? -9.110 7.874 6.623 1.00 0.00 78 LEU A O 8
ATOM 9562 N N . ALA A 1 61 ? -9.097 5.888 5.564 1.00 0.00 79 ALA A N 8
ATOM 9563 C CA . ALA A 1 61 ? -10.537 5.690 5.671 1.00 0.00 79 ALA A CA 8
ATOM 9564 C C . ALA A 1 61 ? -10.895 4.906 6.931 1.00 0.00 79 ALA A C 8
ATOM 9565 O O . ALA A 1 61 ? -11.743 4.009 6.897 1.00 0.00 79 ALA A O 8
ATOM 9572 N N . ALA A 1 62 ? -10.225 5.250 8.030 1.00 0.00 80 ALA A N 8
ATOM 9573 C CA . ALA A 1 62 ? -10.471 4.650 9.345 1.00 0.00 80 ALA A CA 8
ATOM 9574 C C . ALA A 1 62 ? -10.160 3.156 9.365 1.00 0.00 80 ALA A C 8
ATOM 9575 O O . ALA A 1 62 ? -9.064 2.747 9.754 1.00 0.00 80 ALA A O 8
ATOM 9582 N N . GLY A 1 63 ? -11.129 2.347 8.953 1.00 0.00 81 GLY A N 8
ATOM 9583 C CA . GLY A 1 63 ? -10.926 0.915 8.889 1.00 0.00 81 GLY A CA 8
ATOM 9584 C C . GLY A 1 63 ? -9.985 0.532 7.770 1.00 0.00 81 GLY A C 8
ATOM 9585 O O . GLY A 1 63 ? -9.429 -0.565 7.757 1.00 0.00 81 GLY A O 8
ATOM 9589 N N . PHE A 1 64 ? -9.814 1.446 6.828 1.00 0.00 82 PHE A N 8
ATOM 9590 C CA . PHE A 1 64 ? -8.875 1.253 5.739 1.00 0.00 82 PHE A CA 8
ATOM 9591 C C . PHE A 1 64 ? -7.554 1.932 6.062 1.00 0.00 82 PHE A C 8
ATOM 9592 O O . PHE A 1 64 ? -7.462 3.162 6.104 1.00 0.00 82 PHE A O 8
ATOM 9609 N N . SER A 1 65 ? -6.543 1.127 6.319 1.00 0.00 83 SER A N 8
ATOM 9610 C CA . SER A 1 65 ? -5.206 1.620 6.590 1.00 0.00 83 SER A CA 8
ATOM 9611 C C . SER A 1 65 ? -4.208 0.710 5.898 1.00 0.00 83 SER A C 8
ATOM 9612 O O . SER A 1 65 ? -4.572 -0.363 5.448 1.00 0.00 83 SER A O 8
ATOM 9620 N N . ALA A 1 66 ? -2.962 1.123 5.802 1.00 0.00 84 ALA A N 8
ATOM 9621 C CA . ALA A 1 66 ? -1.967 0.306 5.127 1.00 0.00 84 ALA A CA 8
ATOM 9622 C C . ALA A 1 66 ? -1.074 -0.387 6.145 1.00 0.00 84 ALA A C 8
ATOM 9623 O O . ALA A 1 66 ? -0.975 0.039 7.298 1.00 0.00 84 ALA A O 8
ATOM 9630 N N . GLY A 1 67 ? -0.420 -1.453 5.708 1.00 0.00 85 GLY A N 8
ATOM 9631 C CA . GLY A 1 67 ? 0.360 -2.266 6.614 1.00 0.00 85 GLY A CA 8
ATOM 9632 C C . GLY A 1 67 ? 1.838 -2.270 6.280 1.00 0.00 85 GLY A C 8
ATOM 9633 O O . GLY A 1 67 ? 2.574 -1.373 6.686 1.00 0.00 85 GLY A O 8
ATOM 9637 N N . THR A 1 68 ? 2.266 -3.273 5.530 1.00 0.00 86 THR A N 8
ATOM 9638 C CA . THR A 1 68 ? 3.675 -3.458 5.222 1.00 0.00 86 THR A CA 8
ATOM 9639 C C . THR A 1 68 ? 3.840 -3.873 3.757 1.00 0.00 86 THR A C 8
ATOM 9640 O O . THR A 1 68 ? 2.901 -3.755 2.965 1.00 0.00 86 THR A O 8
ATOM 9651 N N . SER A 1 69 ? 5.030 -4.325 3.392 1.00 0.00 87 SER A N 8
ATOM 9652 C CA . SER A 1 69 ? 5.298 -4.787 2.038 1.00 0.00 87 SER A CA 8
ATOM 9653 C C . SER A 1 69 ? 6.066 -6.108 2.081 1.00 0.00 87 SER A C 8
ATOM 9654 O O . SER A 1 69 ? 6.891 -6.322 2.968 1.00 0.00 87 SER A O 8
ATOM 9662 N N . THR A 1 70 ? 5.790 -6.990 1.126 1.00 0.00 88 THR A N 8
ATOM 9663 C CA . THR A 1 70 ? 6.364 -8.332 1.125 1.00 0.00 88 THR A CA 8
ATOM 9664 C C . THR A 1 70 ? 6.770 -8.747 -0.286 1.00 0.00 88 THR A C 8
ATOM 9665 O O . THR A 1 70 ? 7.020 -7.896 -1.138 1.00 0.00 88 THR A O 8
ATOM 9676 N N . ASP A 1 71 ? 6.850 -10.061 -0.498 1.00 0.00 89 ASP A N 8
ATOM 9677 C CA . ASP A 1 71 ? 7.090 -10.676 -1.806 1.00 0.00 89 ASP A CA 8
ATOM 9678 C C . ASP A 1 71 ? 8.432 -10.271 -2.396 1.00 0.00 89 ASP A C 8
ATOM 9679 O O . ASP A 1 71 ? 9.395 -11.023 -2.321 1.00 0.00 89 ASP A O 8
ATOM 9688 N N . VAL A 1 72 ? 8.503 -9.080 -2.958 1.00 0.00 90 VAL A N 8
ATOM 9689 C CA . VAL A 1 72 ? 9.728 -8.609 -3.573 1.00 0.00 90 VAL A CA 8
ATOM 9690 C C . VAL A 1 72 ? 10.792 -8.301 -2.518 1.00 0.00 90 VAL A C 8
ATOM 9691 O O . VAL A 1 72 ? 11.984 -8.265 -2.819 1.00 0.00 90 VAL A O 8
ATOM 9704 N N . LEU A 1 73 ? 10.353 -8.083 -1.283 1.00 0.00 91 LEU A N 8
ATOM 9705 C CA . LEU A 1 73 ? 11.273 -7.750 -0.197 1.00 0.00 91 LEU A CA 8
ATOM 9706 C C . LEU A 1 73 ? 11.785 -9.003 0.493 1.00 0.00 91 LEU A C 8
ATOM 9707 O O . LEU A 1 73 ? 12.988 -9.241 0.583 1.00 0.00 91 LEU A O 8
ATOM 9723 N N . SER A 1 74 ? 10.852 -9.803 0.966 1.00 0.00 92 SER A N 8
ATOM 9724 C CA . SER A 1 74 ? 11.186 -10.979 1.763 1.00 0.00 92 SER A CA 8
ATOM 9725 C C . SER A 1 74 ? 11.361 -12.231 0.908 1.00 0.00 92 SER A C 8
ATOM 9726 O O . SER A 1 74 ? 12.151 -13.113 1.246 1.00 0.00 92 SER A O 8
ATOM 9734 N N . SER A 1 75 ? 10.607 -12.303 -0.189 1.00 0.00 93 SER A N 8
ATOM 9735 C CA . SER A 1 75 ? 10.672 -13.422 -1.137 1.00 0.00 93 SER A CA 8
ATOM 9736 C C . SER A 1 75 ? 10.109 -14.716 -0.539 1.00 0.00 93 SER A C 8
ATOM 9737 O O . SER A 1 75 ? 10.068 -15.752 -1.203 1.00 0.00 93 SER A O 8
ATOM 9745 N N . GLY A 1 76 ? 9.668 -14.642 0.711 1.00 0.00 94 GLY A N 8
ATOM 9746 C CA . GLY A 1 76 ? 9.046 -15.783 1.356 1.00 0.00 94 GLY A CA 8
ATOM 9747 C C . GLY A 1 76 ? 7.568 -15.552 1.572 1.00 0.00 94 GLY A C 8
ATOM 9748 O O . GLY A 1 76 ? 6.947 -16.149 2.451 1.00 0.00 94 GLY A O 8
ATOM 9752 N N . THR A 1 77 ? 7.014 -14.666 0.767 1.00 0.00 95 THR A N 8
ATOM 9753 C CA . THR A 1 77 ? 5.610 -14.314 0.846 1.00 0.00 95 THR A CA 8
ATOM 9754 C C . THR A 1 77 ? 4.975 -14.403 -0.537 1.00 0.00 95 THR A C 8
ATOM 9755 O O . THR A 1 77 ? 5.683 -14.443 -1.543 1.00 0.00 95 THR A O 8
ATOM 9766 N N . VAL A 1 78 ? 3.652 -14.438 -0.590 1.00 0.00 96 VAL A N 8
ATOM 9767 C CA . VAL A 1 78 ? 2.948 -14.552 -1.859 1.00 0.00 96 VAL A CA 8
ATOM 9768 C C . VAL A 1 78 ? 2.461 -13.186 -2.334 1.00 0.00 96 VAL A C 8
ATOM 9769 O O . VAL A 1 78 ? 1.497 -12.636 -1.794 1.00 0.00 96 VAL A O 8
ATOM 9782 N N . GLY A 1 79 ? 3.152 -12.633 -3.326 1.00 0.00 97 GLY A N 8
ATOM 9783 C CA . GLY A 1 79 ? 2.739 -11.372 -3.913 1.00 0.00 97 GLY A CA 8
ATOM 9784 C C . GLY A 1 79 ? 1.439 -11.502 -4.676 1.00 0.00 97 GLY A C 8
ATOM 9785 O O . GLY A 1 79 ? 1.181 -12.535 -5.301 1.00 0.00 97 GLY A O 8
ATOM 9789 N N . SER A 1 80 ? 0.624 -10.460 -4.628 1.00 0.00 98 SER A N 8
ATOM 9790 C CA . SER A 1 80 ? -0.688 -10.491 -5.247 1.00 0.00 98 SER A CA 8
ATOM 9791 C C . SER A 1 80 ? -0.609 -9.973 -6.683 1.00 0.00 98 SER A C 8
ATOM 9792 O O . SER A 1 80 ? -0.517 -8.743 -6.874 1.00 0.00 98 SER A O 8
ATOM 9801 N N . SER A 1 1 ? 19.957 -1.200 -1.740 1.00 0.00 19 SER A N 9
ATOM 9802 C CA . SER A 1 1 ? 19.858 0.233 -1.393 1.00 0.00 19 SER A CA 9
ATOM 9803 C C . SER A 1 1 ? 18.443 0.739 -1.659 1.00 0.00 19 SER A C 9
ATOM 9804 O O . SER A 1 1 ? 17.691 1.015 -0.723 1.00 0.00 19 SER A O 9
ATOM 9814 N N . PHE A 1 2 ? 18.081 0.857 -2.932 1.00 0.00 20 PHE A N 9
ATOM 9815 C CA . PHE A 1 2 ? 16.723 1.225 -3.298 1.00 0.00 20 PHE A CA 9
ATOM 9816 C C . PHE A 1 2 ? 15.877 -0.030 -3.419 1.00 0.00 20 PHE A C 9
ATOM 9817 O O . PHE A 1 2 ? 16.354 -1.074 -3.867 1.00 0.00 20 PHE A O 9
ATOM 9834 N N . VAL A 1 3 ? 14.631 0.069 -3.006 1.00 0.00 21 VAL A N 9
ATOM 9835 C CA . VAL A 1 3 ? 13.770 -1.095 -2.936 1.00 0.00 21 VAL A CA 9
ATOM 9836 C C . VAL A 1 3 ? 12.323 -0.752 -3.285 1.00 0.00 21 VAL A C 9
ATOM 9837 O O . VAL A 1 3 ? 11.798 0.292 -2.891 1.00 0.00 21 VAL A O 9
ATOM 9850 N N . GLN A 1 4 ? 11.701 -1.627 -4.063 1.00 0.00 22 GLN A N 9
ATOM 9851 C CA . GLN A 1 4 ? 10.292 -1.503 -4.394 1.00 0.00 22 GLN A CA 9
ATOM 9852 C C . GLN A 1 4 ? 9.488 -2.490 -3.564 1.00 0.00 22 GLN A C 9
ATOM 9853 O O . GLN A 1 4 ? 9.986 -3.561 -3.214 1.00 0.00 22 GLN A O 9
ATOM 9867 N N . CYS A 1 5 ? 8.249 -2.146 -3.262 1.00 0.00 23 CYS A N 9
ATOM 9868 C CA . CYS A 1 5 ? 7.427 -3.000 -2.428 1.00 0.00 23 CYS A CA 9
ATOM 9869 C C . CYS A 1 5 ? 5.945 -2.855 -2.751 1.00 0.00 23 CYS A C 9
ATOM 9870 O O . CYS A 1 5 ? 5.437 -1.749 -2.953 1.00 0.00 23 CYS A O 9
ATOM 9878 N N . ASN A 1 6 ? 5.252 -3.981 -2.821 1.00 0.00 24 ASN A N 9
ATOM 9879 C CA . ASN A 1 6 ? 3.805 -3.969 -2.964 1.00 0.00 24 ASN A CA 9
ATOM 9880 C C . ASN A 1 6 ? 3.179 -3.636 -1.627 1.00 0.00 24 ASN A C 9
ATOM 9881 O O . ASN A 1 6 ? 3.166 -4.450 -0.704 1.00 0.00 24 ASN A O 9
ATOM 9892 N N . HIS A 1 7 ? 2.677 -2.417 -1.531 1.00 0.00 25 HIS A N 9
ATOM 9893 C CA . HIS A 1 7 ? 2.155 -1.899 -0.280 1.00 0.00 25 HIS A CA 9
ATOM 9894 C C . HIS A 1 7 ? 0.831 -2.557 0.044 1.00 0.00 25 HIS A C 9
ATOM 9895 O O . HIS A 1 7 ? -0.107 -2.507 -0.752 1.00 0.00 25 HIS A O 9
ATOM 9910 N N . HIS A 1 8 ? 0.765 -3.189 1.196 1.00 0.00 26 HIS A N 9
ATOM 9911 C CA . HIS A 1 8 ? -0.451 -3.857 1.622 1.00 0.00 26 HIS A CA 9
ATOM 9912 C C . HIS A 1 8 ? -1.422 -2.875 2.241 1.00 0.00 26 HIS A C 9
ATOM 9913 O O . HIS A 1 8 ? -1.072 -2.143 3.164 1.00 0.00 26 HIS A O 9
ATOM 9928 N N . LEU A 1 9 ? -2.637 -2.868 1.729 1.00 0.00 27 LEU A N 9
ATOM 9929 C CA . LEU A 1 9 ? -3.711 -2.124 2.348 1.00 0.00 27 LEU A CA 9
ATOM 9930 C C . LEU A 1 9 ? -4.512 -3.112 3.179 1.00 0.00 27 LEU A C 9
ATOM 9931 O O . LEU A 1 9 ? -5.041 -4.100 2.655 1.00 0.00 27 LEU A O 9
ATOM 9947 N N . LEU A 1 10 ? -4.569 -2.860 4.467 1.00 0.00 28 LEU A N 9
ATOM 9948 C CA . LEU A 1 10 ? -5.151 -3.798 5.396 1.00 0.00 28 LEU A CA 9
ATOM 9949 C C . LEU A 1 10 ? -6.560 -3.391 5.785 1.00 0.00 28 LEU A C 9
ATOM 9950 O O . LEU A 1 10 ? -6.802 -2.288 6.281 1.00 0.00 28 LEU A O 9
ATOM 9966 N N . TYR A 1 11 ? -7.481 -4.297 5.550 1.00 0.00 29 TYR A N 9
ATOM 9967 C CA . TYR A 1 11 ? -8.861 -4.114 5.937 1.00 0.00 29 TYR A CA 9
ATOM 9968 C C . TYR A 1 11 ? -9.099 -4.916 7.201 1.00 0.00 29 TYR A C 9
ATOM 9969 O O . TYR A 1 11 ? -8.448 -5.940 7.406 1.00 0.00 29 TYR A O 9
ATOM 9987 N N . ASN A 1 12 ? -9.993 -4.437 8.059 1.00 0.00 30 ASN A N 9
ATOM 9988 C CA . ASN A 1 12 ? -10.307 -5.136 9.300 1.00 0.00 30 ASN A CA 9
ATOM 9989 C C . ASN A 1 12 ? -10.780 -6.550 8.998 1.00 0.00 30 ASN A C 9
ATOM 9990 O O . ASN A 1 12 ? -11.937 -6.764 8.632 1.00 0.00 30 ASN A O 9
ATOM 10001 N N . GLY A 1 13 ? -9.875 -7.505 9.150 1.00 0.00 31 GLY A N 9
ATOM 10002 C CA . GLY A 1 13 ? -10.174 -8.871 8.802 1.00 0.00 31 GLY A CA 9
ATOM 10003 C C . GLY A 1 13 ? -9.007 -9.567 8.133 1.00 0.00 31 GLY A C 9
ATOM 10004 O O . GLY A 1 13 ? -8.528 -10.589 8.628 1.00 0.00 31 GLY A O 9
ATOM 10008 N N . ARG A 1 14 ? -8.526 -9.014 7.019 1.00 0.00 32 ARG A N 9
ATOM 10009 C CA . ARG A 1 14 ? -7.473 -9.669 6.250 1.00 0.00 32 ARG A CA 9
ATOM 10010 C C . ARG A 1 14 ? -6.897 -8.733 5.184 1.00 0.00 32 ARG A C 9
ATOM 10011 O O . ARG A 1 14 ? -7.413 -7.635 4.961 1.00 0.00 32 ARG A O 9
ATOM 10032 N N . HIS A 1 15 ? -5.802 -9.177 4.566 1.00 0.00 33 HIS A N 9
ATOM 10033 C CA . HIS A 1 15 ? -5.225 -8.534 3.385 1.00 0.00 33 HIS A CA 9
ATOM 10034 C C . HIS A 1 15 ? -6.316 -8.213 2.368 1.00 0.00 33 HIS A C 9
ATOM 10035 O O . HIS A 1 15 ? -6.950 -9.114 1.825 1.00 0.00 33 HIS A O 9
ATOM 10050 N N . TRP A 1 16 ? -6.550 -6.928 2.134 1.00 0.00 34 TRP A N 9
ATOM 10051 C CA . TRP A 1 16 ? -7.601 -6.515 1.212 1.00 0.00 34 TRP A CA 9
ATOM 10052 C C . TRP A 1 16 ? -7.056 -6.381 -0.207 1.00 0.00 34 TRP A C 9
ATOM 10053 O O . TRP A 1 16 ? -7.555 -7.018 -1.137 1.00 0.00 34 TRP A O 9
ATOM 10074 N N . GLY A 1 17 ? -6.023 -5.564 -0.361 1.00 0.00 35 GLY A N 9
ATOM 10075 C CA . GLY A 1 17 ? -5.437 -5.346 -1.667 1.00 0.00 35 GLY A CA 9
ATOM 10076 C C . GLY A 1 17 ? -4.034 -4.795 -1.564 1.00 0.00 35 GLY A C 9
ATOM 10077 O O . GLY A 1 17 ? -3.591 -4.427 -0.472 1.00 0.00 35 GLY A O 9
ATOM 10081 N N . THR A 1 18 ? -3.322 -4.754 -2.683 1.00 0.00 36 THR A N 9
ATOM 10082 C CA . THR A 1 18 ? -1.957 -4.264 -2.688 1.00 0.00 36 THR A CA 9
ATOM 10083 C C . THR A 1 18 ? -1.558 -3.724 -4.065 1.00 0.00 36 THR A C 9
ATOM 10084 O O . THR A 1 18 ? -2.041 -4.194 -5.096 1.00 0.00 36 THR A O 9
ATOM 10095 N N . ILE A 1 19 ? -0.694 -2.714 -4.062 1.00 0.00 37 ILE A N 9
ATOM 10096 C CA . ILE A 1 19 ? -0.139 -2.156 -5.288 1.00 0.00 37 ILE A CA 9
ATOM 10097 C C . ILE A 1 19 ? 1.385 -2.145 -5.175 1.00 0.00 37 ILE A C 9
ATOM 10098 O O . ILE A 1 19 ? 1.936 -1.654 -4.185 1.00 0.00 37 ILE A O 9
ATOM 10114 N N . ARG A 1 20 ? 2.061 -2.700 -6.172 1.00 0.00 38 ARG A N 9
ATOM 10115 C CA . ARG A 1 20 ? 3.513 -2.804 -6.137 1.00 0.00 38 ARG A CA 9
ATOM 10116 C C . ARG A 1 20 ? 4.157 -1.546 -6.706 1.00 0.00 38 ARG A C 9
ATOM 10117 O O . ARG A 1 20 ? 3.991 -1.229 -7.881 1.00 0.00 38 ARG A O 9
ATOM 10138 N N . LYS A 1 21 ? 4.884 -0.830 -5.860 1.00 0.00 39 LYS A N 9
ATOM 10139 C CA . LYS A 1 21 ? 5.536 0.408 -6.267 1.00 0.00 39 LYS A CA 9
ATOM 10140 C C . LYS A 1 21 ? 6.810 0.629 -5.454 1.00 0.00 39 LYS A C 9
ATOM 10141 O O . LYS A 1 21 ? 6.905 0.200 -4.303 1.00 0.00 39 LYS A O 9
ATOM 10160 N N . LYS A 1 22 ? 7.791 1.277 -6.071 1.00 0.00 40 LYS A N 9
ATOM 10161 C CA . LYS A 1 22 ? 9.064 1.569 -5.418 1.00 0.00 40 LYS A CA 9
ATOM 10162 C C . LYS A 1 22 ? 8.867 2.561 -4.276 1.00 0.00 40 LYS A C 9
ATOM 10163 O O . LYS A 1 22 ? 8.004 3.441 -4.347 1.00 0.00 40 LYS A O 9
ATOM 10182 N N . ALA A 1 23 ? 9.661 2.402 -3.221 1.00 0.00 41 ALA A N 9
ATOM 10183 C CA . ALA A 1 23 ? 9.559 3.250 -2.040 1.00 0.00 41 ALA A CA 9
ATOM 10184 C C . ALA A 1 23 ? 9.857 4.708 -2.378 1.00 0.00 41 ALA A C 9
ATOM 10185 O O . ALA A 1 23 ? 10.737 4.997 -3.185 1.00 0.00 41 ALA A O 9
ATOM 10192 N N . GLY A 1 24 ? 9.113 5.616 -1.759 1.00 0.00 42 GLY A N 9
ATOM 10193 C CA . GLY A 1 24 ? 9.301 7.030 -2.003 1.00 0.00 42 GLY A CA 9
ATOM 10194 C C . GLY A 1 24 ? 8.163 7.618 -2.801 1.00 0.00 42 GLY A C 9
ATOM 10195 O O . GLY A 1 24 ? 7.849 8.801 -2.680 1.00 0.00 42 GLY A O 9
ATOM 10199 N N . TRP A 1 25 ? 7.536 6.785 -3.611 1.00 0.00 43 TRP A N 9
ATOM 10200 C CA . TRP A 1 25 ? 6.420 7.216 -4.429 1.00 0.00 43 TRP A CA 9
ATOM 10201 C C . TRP A 1 25 ? 5.101 6.886 -3.744 1.00 0.00 43 TRP A C 9
ATOM 10202 O O . TRP A 1 25 ? 4.985 5.879 -3.038 1.00 0.00 43 TRP A O 9
ATOM 10223 N N . ALA A 1 26 ? 4.117 7.750 -3.944 1.00 0.00 44 ALA A N 9
ATOM 10224 C CA . ALA A 1 26 ? 2.819 7.595 -3.319 1.00 0.00 44 ALA A CA 9
ATOM 10225 C C . ALA A 1 26 ? 2.013 6.503 -4.012 1.00 0.00 44 ALA A C 9
ATOM 10226 O O . ALA A 1 26 ? 1.926 6.463 -5.240 1.00 0.00 44 ALA A O 9
ATOM 10233 N N . VAL A 1 27 ? 1.441 5.610 -3.224 1.00 0.00 45 VAL A N 9
ATOM 10234 C CA . VAL A 1 27 ? 0.607 4.548 -3.758 1.00 0.00 45 VAL A CA 9
ATOM 10235 C C . VAL A 1 27 ? -0.849 4.853 -3.469 1.00 0.00 45 VAL A C 9
ATOM 10236 O O . VAL A 1 27 ? -1.202 5.198 -2.337 1.00 0.00 45 VAL A O 9
ATOM 10249 N N . ARG A 1 28 ? -1.687 4.743 -4.483 1.00 0.00 46 ARG A N 9
ATOM 10250 C CA . ARG A 1 28 ? -3.099 5.020 -4.314 1.00 0.00 46 ARG A CA 9
ATOM 10251 C C . ARG A 1 28 ? -3.826 3.771 -3.821 1.00 0.00 46 ARG A C 9
ATOM 10252 O O . ARG A 1 28 ? -3.658 2.680 -4.367 1.00 0.00 46 ARG A O 9
ATOM 10273 N N . PHE A 1 29 ? -4.597 3.929 -2.765 1.00 0.00 47 PHE A N 9
ATOM 10274 C CA . PHE A 1 29 ? -5.423 2.850 -2.262 1.00 0.00 47 PHE A CA 9
ATOM 10275 C C . PHE A 1 29 ? -6.874 3.287 -2.272 1.00 0.00 47 PHE A C 9
ATOM 10276 O O . PHE A 1 29 ? -7.224 4.312 -1.692 1.00 0.00 47 PHE A O 9
ATOM 10293 N N . TYR A 1 30 ? -7.707 2.522 -2.947 1.00 0.00 48 TYR A N 9
ATOM 10294 C CA . TYR A 1 30 ? -9.111 2.861 -3.088 1.00 0.00 48 TYR A CA 9
ATOM 10295 C C . TYR A 1 30 ? -9.952 1.600 -3.079 1.00 0.00 48 TYR A C 9
ATOM 10296 O O . TYR A 1 30 ? -9.491 0.534 -3.487 1.00 0.00 48 TYR A O 9
ATOM 10314 N N . GLU A 1 31 ? -11.175 1.725 -2.601 1.00 0.00 49 GLU A N 9
ATOM 10315 C CA . GLU A 1 31 ? -12.063 0.587 -2.483 1.00 0.00 49 GLU A CA 9
ATOM 10316 C C . GLU A 1 31 ? -12.974 0.490 -3.693 1.00 0.00 49 GLU A C 9
ATOM 10317 O O . GLU A 1 31 ? -13.419 1.508 -4.235 1.00 0.00 49 GLU A O 9
ATOM 10329 N N . GLU A 1 32 ? -13.235 -0.726 -4.130 1.00 0.00 50 GLU A N 9
ATOM 10330 C CA . GLU A 1 32 ? -14.204 -0.951 -5.180 1.00 0.00 50 GLU A CA 9
ATOM 10331 C C . GLU A 1 32 ? -15.343 -1.821 -4.674 1.00 0.00 50 GLU A C 9
ATOM 10332 O O . GLU A 1 32 ? -15.205 -3.034 -4.519 1.00 0.00 50 GLU A O 9
ATOM 10344 N N . LYS A 1 33 ? -16.456 -1.177 -4.388 1.00 0.00 51 LYS A N 9
ATOM 10345 C CA . LYS A 1 33 ? -17.649 -1.865 -3.938 1.00 0.00 51 LYS A CA 9
ATOM 10346 C C . LYS A 1 33 ? -18.692 -1.792 -5.039 1.00 0.00 51 LYS A C 9
ATOM 10347 O O . LYS A 1 33 ? -19.039 -0.700 -5.478 1.00 0.00 51 LYS A O 9
ATOM 10366 N N . PRO A 1 34 ? -19.184 -2.951 -5.511 1.00 0.00 52 PRO A N 9
ATOM 10367 C CA . PRO A 1 34 ? -20.123 -3.016 -6.641 1.00 0.00 52 PRO A CA 9
ATOM 10368 C C . PRO A 1 34 ? -21.290 -2.048 -6.487 1.00 0.00 52 PRO A C 9
ATOM 10369 O O . PRO A 1 34 ? -22.089 -2.159 -5.553 1.00 0.00 52 PRO A O 9
ATOM 10380 N N . GLY A 1 35 ? -21.374 -1.095 -7.405 1.00 0.00 53 GLY A N 9
ATOM 10381 C CA . GLY A 1 35 ? -22.422 -0.099 -7.357 1.00 0.00 53 GLY A CA 9
ATOM 10382 C C . GLY A 1 35 ? -21.895 1.260 -6.951 1.00 0.00 53 GLY A C 9
ATOM 10383 O O . GLY A 1 35 ? -22.450 2.293 -7.335 1.00 0.00 53 GLY A O 9
ATOM 10387 N N . GLN A 1 36 ? -20.815 1.261 -6.185 1.00 0.00 54 GLN A N 9
ATOM 10388 C CA . GLN A 1 36 ? -20.213 2.494 -5.703 1.00 0.00 54 GLN A CA 9
ATOM 10389 C C . GLN A 1 36 ? -18.939 2.796 -6.484 1.00 0.00 54 GLN A C 9
ATOM 10390 O O . GLN A 1 36 ? -18.170 1.889 -6.810 1.00 0.00 54 GLN A O 9
ATOM 10404 N N . PRO A 1 37 ? -18.711 4.076 -6.810 1.00 0.00 55 PRO A N 9
ATOM 10405 C CA . PRO A 1 37 ? -17.474 4.523 -7.457 1.00 0.00 55 PRO A CA 9
ATOM 10406 C C . PRO A 1 37 ? -16.257 4.252 -6.586 1.00 0.00 55 PRO A C 9
ATOM 10407 O O . PRO A 1 37 ? -16.371 4.093 -5.367 1.00 0.00 55 PRO A O 9
ATOM 10418 N N . LYS A 1 38 ? -15.093 4.219 -7.215 1.00 0.00 56 LYS A N 9
ATOM 10419 C CA . LYS A 1 38 ? -13.856 3.897 -6.516 1.00 0.00 56 LYS A CA 9
ATOM 10420 C C . LYS A 1 38 ? -13.468 5.045 -5.596 1.00 0.00 56 LYS A C 9
ATOM 10421 O O . LYS A 1 38 ? -13.247 6.169 -6.050 1.00 0.00 56 LYS A O 9
ATOM 10440 N N . ARG A 1 39 ? -13.382 4.753 -4.307 1.00 0.00 57 ARG A N 9
ATOM 10441 C CA . ARG A 1 39 ? -13.177 5.778 -3.297 1.00 0.00 57 ARG A CA 9
ATOM 10442 C C . ARG A 1 39 ? -11.808 5.615 -2.654 1.00 0.00 57 ARG A C 9
ATOM 10443 O O . ARG A 1 39 ? -11.453 4.517 -2.231 1.00 0.00 57 ARG A O 9
ATOM 10464 N N . LEU A 1 40 ? -11.040 6.699 -2.598 1.00 0.00 58 LEU A N 9
ATOM 10465 C CA . LEU A 1 40 ? -9.728 6.669 -1.970 1.00 0.00 58 LEU A CA 9
ATOM 10466 C C . LEU A 1 40 ? -9.840 6.335 -0.492 1.00 0.00 58 LEU A C 9
ATOM 10467 O O . LEU A 1 40 ? -10.580 6.982 0.250 1.00 0.00 58 LEU A O 9
ATOM 10483 N N . VAL A 1 41 ? -9.100 5.324 -0.077 1.00 0.00 59 VAL A N 9
ATOM 10484 C CA . VAL A 1 41 ? -9.140 4.867 1.300 1.00 0.00 59 VAL A CA 9
ATOM 10485 C C . VAL A 1 41 ? -7.810 5.128 1.987 1.00 0.00 59 VAL A C 9
ATOM 10486 O O . VAL A 1 41 ? -7.721 5.093 3.214 1.00 0.00 59 VAL A O 9
ATOM 10499 N N . ALA A 1 42 ? -6.775 5.368 1.185 1.00 0.00 60 ALA A N 9
ATOM 10500 C CA . ALA A 1 42 ? -5.463 5.684 1.711 1.00 0.00 60 ALA A CA 9
ATOM 10501 C C . ALA A 1 42 ? -4.502 6.102 0.617 1.00 0.00 60 ALA A C 9
ATOM 10502 O O . ALA A 1 42 ? -4.504 5.555 -0.485 1.00 0.00 60 ALA A O 9
ATOM 10509 N N . ILE A 1 43 ? -3.694 7.088 0.929 1.00 0.00 61 ILE A N 9
ATOM 10510 C CA . ILE A 1 43 ? -2.561 7.435 0.111 1.00 0.00 61 ILE A CA 9
ATOM 10511 C C . ILE A 1 43 ? -1.323 7.220 0.955 1.00 0.00 61 ILE A C 9
ATOM 10512 O O . ILE A 1 43 ? -1.119 7.922 1.946 1.00 0.00 61 ILE A O 9
ATOM 10528 N N . CYS A 1 44 ? -0.517 6.239 0.609 1.00 0.00 62 CYS A N 9
ATOM 10529 C CA . CYS A 1 44 ? 0.584 5.878 1.477 1.00 0.00 62 CYS A CA 9
ATOM 10530 C C . CYS A 1 44 ? 1.877 5.825 0.699 1.00 0.00 62 CYS A C 9
ATOM 10531 O O . CYS A 1 44 ? 1.889 5.504 -0.485 1.00 0.00 62 CYS A O 9
ATOM 10538 N N . LYS A 1 45 ? 2.960 6.167 1.364 1.00 0.00 63 LYS A N 9
ATOM 10539 C CA . LYS A 1 45 ? 4.271 6.100 0.765 1.00 0.00 63 LYS A CA 9
ATOM 10540 C C . LYS A 1 45 ? 5.292 5.773 1.836 1.00 0.00 63 LYS A C 9
ATOM 10541 O O . LYS A 1 45 ? 5.017 5.889 3.027 1.00 0.00 63 LYS A O 9
ATOM 10560 N N . ASN A 1 46 ? 6.457 5.346 1.414 1.00 0.00 64 ASN A N 9
ATOM 10561 C CA . ASN A 1 46 ? 7.483 4.928 2.350 1.00 0.00 64 ASN A CA 9
ATOM 10562 C C . ASN A 1 46 ? 8.372 6.103 2.723 1.00 0.00 64 ASN A C 9
ATOM 10563 O O . ASN A 1 46 ? 8.728 6.899 1.857 1.00 0.00 64 ASN A O 9
ATOM 10574 N N . ALA A 1 47 ? 8.704 6.202 4.012 1.00 0.00 65 ALA A N 9
ATOM 10575 C CA . ALA A 1 47 ? 9.421 7.355 4.570 1.00 0.00 65 ALA A CA 9
ATOM 10576 C C . ALA A 1 47 ? 10.582 7.808 3.684 1.00 0.00 65 ALA A C 9
ATOM 10577 O O . ALA A 1 47 ? 10.722 8.998 3.390 1.00 0.00 65 ALA A O 9
ATOM 10584 N N . SER A 1 48 ? 11.406 6.856 3.272 1.00 0.00 66 SER A N 9
ATOM 10585 C CA . SER A 1 48 ? 12.545 7.139 2.409 1.00 0.00 66 SER A CA 9
ATOM 10586 C C . SER A 1 48 ? 12.198 6.854 0.947 1.00 0.00 66 SER A C 9
ATOM 10587 O O . SER A 1 48 ? 11.500 5.884 0.644 1.00 0.00 66 SER A O 9
ATOM 10595 N N . PRO A 1 49 ? 12.670 7.709 0.025 1.00 0.00 67 PRO A N 9
ATOM 10596 C CA . PRO A 1 49 ? 12.493 7.504 -1.412 1.00 0.00 67 PRO A CA 9
ATOM 10597 C C . PRO A 1 49 ? 13.520 6.536 -1.996 1.00 0.00 67 PRO A C 9
ATOM 10598 O O . PRO A 1 49 ? 13.586 6.337 -3.210 1.00 0.00 67 PRO A O 9
ATOM 10609 N N . VAL A 1 50 ? 14.331 5.953 -1.122 1.00 0.00 68 VAL A N 9
ATOM 10610 C CA . VAL A 1 50 ? 15.330 4.979 -1.538 1.00 0.00 68 VAL A CA 9
ATOM 10611 C C . VAL A 1 50 ? 15.141 3.670 -0.783 1.00 0.00 68 VAL A C 9
ATOM 10612 O O . VAL A 1 50 ? 14.850 2.633 -1.378 1.00 0.00 68 VAL A O 9
ATOM 10625 N N . HIS A 1 51 ? 15.288 3.730 0.534 1.00 0.00 69 HIS A N 9
ATOM 10626 C CA . HIS A 1 51 ? 15.214 2.533 1.365 1.00 0.00 69 HIS A CA 9
ATOM 10627 C C . HIS A 1 51 ? 13.813 2.374 1.911 1.00 0.00 69 HIS A C 9
ATOM 10628 O O . HIS A 1 51 ? 13.093 3.352 2.050 1.00 0.00 69 HIS A O 9
ATOM 10643 N N . CYS A 1 52 ? 13.449 1.154 2.257 1.00 0.00 70 CYS A N 9
ATOM 10644 C CA . CYS A 1 52 ? 12.133 0.880 2.813 1.00 0.00 70 CYS A CA 9
ATOM 10645 C C . CYS A 1 52 ? 12.226 0.784 4.331 1.00 0.00 70 CYS A C 9
ATOM 10646 O O . CYS A 1 52 ? 12.976 -0.037 4.862 1.00 0.00 70 CYS A O 9
ATOM 10654 N N . ASN A 1 53 ? 11.475 1.631 5.020 1.00 0.00 71 ASN A N 9
ATOM 10655 C CA . ASN A 1 53 ? 11.506 1.671 6.478 1.00 0.00 71 ASN A CA 9
ATOM 10656 C C . ASN A 1 53 ? 10.125 1.348 7.027 1.00 0.00 71 ASN A C 9
ATOM 10657 O O . ASN A 1 53 ? 9.856 0.226 7.450 1.00 0.00 71 ASN A O 9
ATOM 10668 N N . TYR A 1 54 ? 9.248 2.342 6.990 1.00 0.00 72 TYR A N 9
ATOM 10669 C CA . TYR A 1 54 ? 7.869 2.179 7.421 1.00 0.00 72 TYR A CA 9
ATOM 10670 C C . TYR A 1 54 ? 6.953 2.843 6.404 1.00 0.00 72 TYR A C 9
ATOM 10671 O O . TYR A 1 54 ? 7.424 3.548 5.505 1.00 0.00 72 TYR A O 9
ATOM 10689 N N . LEU A 1 55 ? 5.653 2.655 6.564 1.00 0.00 73 LEU A N 9
ATOM 10690 C CA . LEU A 1 55 ? 4.690 3.230 5.639 1.00 0.00 73 LEU A CA 9
ATOM 10691 C C . LEU A 1 55 ? 4.032 4.451 6.248 1.00 0.00 73 LEU A C 9
ATOM 10692 O O . LEU A 1 55 ? 3.407 4.371 7.306 1.00 0.00 73 LEU A O 9
ATOM 10708 N N . LYS A 1 56 ? 4.187 5.582 5.582 1.00 0.00 74 LYS A N 9
ATOM 10709 C CA . LYS A 1 56 ? 3.550 6.811 6.012 1.00 0.00 74 LYS A CA 9
ATOM 10710 C C . LYS A 1 56 ? 2.318 7.038 5.153 1.00 0.00 74 LYS A C 9
ATOM 10711 O O . LYS A 1 56 ? 2.426 7.426 3.987 1.00 0.00 74 LYS A O 9
ATOM 10730 N N . CYS A 1 57 ? 1.155 6.768 5.718 1.00 0.00 75 CYS A N 9
ATOM 10731 C CA . CYS A 1 57 ? -0.092 6.870 4.979 1.00 0.00 75 CYS A CA 9
ATOM 10732 C C . CYS A 1 57 ? -0.875 8.097 5.415 1.00 0.00 75 CYS A C 9
ATOM 10733 O O . CYS A 1 57 ? -0.704 8.585 6.534 1.00 0.00 75 CYS A O 9
ATOM 10740 N N . THR A 1 58 ? -1.732 8.595 4.541 1.00 0.00 76 THR A N 9
ATOM 10741 C CA . THR A 1 58 ? -2.612 9.688 4.895 1.00 0.00 76 THR A CA 9
ATOM 10742 C C . THR A 1 58 ? -3.980 9.497 4.241 1.00 0.00 76 THR A C 9
ATOM 10743 O O . THR A 1 58 ? -4.132 8.665 3.338 1.00 0.00 76 THR A O 9
ATOM 10754 N N . ASN A 1 59 ? -4.961 10.265 4.713 1.00 0.00 77 ASN A N 9
ATOM 10755 C CA . ASN A 1 59 ? -6.341 10.182 4.232 1.00 0.00 77 ASN A CA 9
ATOM 10756 C C . ASN A 1 59 ? -6.888 8.764 4.347 1.00 0.00 77 ASN A C 9
A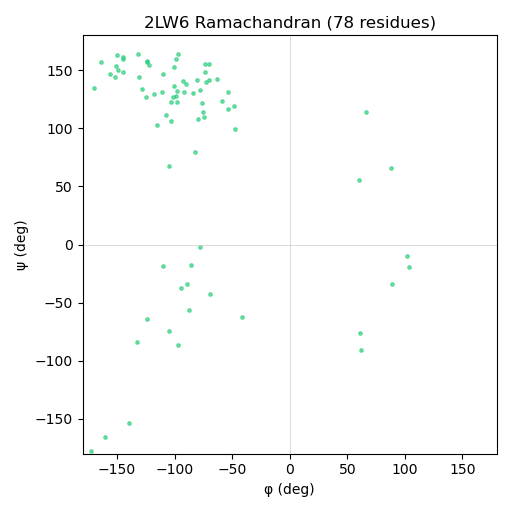TOM 10757 O O . ASN A 1 59 ? -7.499 8.247 3.415 1.00 0.00 77 ASN A O 9
ATOM 10768 N N . LEU A 1 60 ? -6.654 8.140 5.500 1.00 0.00 78 LEU A N 9
ATOM 10769 C CA . LEU A 1 60 ? -7.173 6.804 5.767 1.00 0.00 78 LEU A CA 9
ATOM 10770 C C . LEU A 1 60 ? -8.694 6.837 5.896 1.00 0.00 78 LEU A C 9
ATOM 10771 O O . LEU A 1 60 ? -9.264 7.801 6.416 1.00 0.00 78 LEU A O 9
ATOM 10787 N N . ALA A 1 61 ? -9.346 5.779 5.435 1.00 0.00 79 ALA A N 9
ATOM 10788 C CA . ALA A 1 61 ? -10.799 5.709 5.467 1.00 0.00 79 ALA A CA 9
ATOM 10789 C C . ALA A 1 61 ? -11.279 4.886 6.659 1.00 0.00 79 ALA A C 9
ATOM 10790 O O . ALA A 1 61 ? -11.959 3.870 6.495 1.00 0.00 79 ALA A O 9
ATOM 10797 N N . ALA A 1 62 ? -10.891 5.330 7.855 1.00 0.00 80 ALA A N 9
ATOM 10798 C CA . ALA A 1 62 ? -11.325 4.729 9.119 1.00 0.00 80 ALA A CA 9
ATOM 10799 C C . ALA A 1 62 ? -10.849 3.285 9.262 1.00 0.00 80 ALA A C 9
ATOM 10800 O O . ALA A 1 62 ? -9.785 3.028 9.827 1.00 0.00 80 ALA A O 9
ATOM 10807 N N . GLY A 1 63 ? -11.632 2.350 8.737 1.00 0.00 81 GLY A N 9
ATOM 10808 C CA . GLY A 1 63 ? -11.280 0.951 8.830 1.00 0.00 81 GLY A CA 9
ATOM 10809 C C . GLY A 1 63 ? -10.207 0.578 7.830 1.00 0.00 81 GLY A C 9
ATOM 10810 O O . GLY A 1 63 ? -9.485 -0.402 8.015 1.00 0.00 81 GLY A O 9
ATOM 10814 N N . PHE A 1 64 ? -10.102 1.369 6.770 1.00 0.00 82 PHE A N 9
ATOM 10815 C CA . PHE A 1 64 ? -9.106 1.131 5.740 1.00 0.00 82 PHE A CA 9
ATOM 10816 C C . PHE A 1 64 ? -7.783 1.792 6.113 1.00 0.00 82 PHE A C 9
ATOM 10817 O O . PHE A 1 64 ? -7.679 3.020 6.167 1.00 0.00 82 PHE A O 9
ATOM 10834 N N . SER A 1 65 ? -6.789 0.966 6.392 1.00 0.00 83 SER A N 9
ATOM 10835 C CA . SER A 1 65 ? -5.453 1.438 6.720 1.00 0.00 83 SER A CA 9
ATOM 10836 C C . SER A 1 65 ? -4.437 0.573 5.991 1.00 0.00 83 SER A C 9
ATOM 10837 O O . SER A 1 65 ? -4.796 -0.453 5.435 1.00 0.00 83 SER A O 9
ATOM 10845 N N . ALA A 1 66 ? -3.181 0.972 5.984 1.00 0.00 84 ALA A N 9
ATOM 10846 C CA . ALA A 1 66 ? -2.159 0.197 5.296 1.00 0.00 84 ALA A CA 9
ATOM 10847 C C . ALA A 1 66 ? -1.331 -0.586 6.306 1.00 0.00 84 ALA A C 9
ATOM 10848 O O . ALA A 1 66 ? -1.416 -0.341 7.512 1.00 0.00 84 ALA A O 9
ATOM 10855 N N . GLY A 1 67 ? -0.536 -1.525 5.815 1.00 0.00 85 GLY A N 9
ATOM 10856 C CA . GLY A 1 67 ? 0.208 -2.393 6.701 1.00 0.00 85 GLY A CA 9
ATOM 10857 C C . GLY A 1 67 ? 1.664 -2.540 6.308 1.00 0.00 85 GLY A C 9
ATOM 10858 O O . GLY A 1 67 ? 2.452 -1.612 6.454 1.00 0.00 85 GLY A O 9
ATOM 10862 N N . THR A 1 68 ? 2.014 -3.713 5.801 1.00 0.00 86 THR A N 9
ATOM 10863 C CA . THR A 1 68 ? 3.399 -4.036 5.485 1.00 0.00 86 THR A CA 9
ATOM 10864 C C . THR A 1 68 ? 3.572 -4.242 3.977 1.00 0.00 86 THR A C 9
ATOM 10865 O O . THR A 1 68 ? 2.682 -3.911 3.192 1.00 0.00 86 THR A O 9
ATOM 10876 N N . SER A 1 69 ? 4.726 -4.758 3.580 1.00 0.00 87 SER A N 9
ATOM 10877 C CA . SER A 1 69 ? 4.996 -5.072 2.188 1.00 0.00 87 SER A CA 9
ATOM 10878 C C . SER A 1 69 ? 5.663 -6.440 2.095 1.00 0.00 87 SER A C 9
ATOM 10879 O O . SER A 1 69 ? 6.465 -6.805 2.958 1.00 0.00 87 SER A O 9
ATOM 10887 N N . THR A 1 70 ? 5.331 -7.193 1.058 1.00 0.00 88 THR A N 9
ATOM 10888 C CA . THR A 1 70 ? 5.770 -8.576 0.938 1.00 0.00 88 THR A CA 9
ATOM 10889 C C . THR A 1 70 ? 6.168 -8.922 -0.493 1.00 0.00 88 THR A C 9
ATOM 10890 O O . THR A 1 70 ? 6.774 -8.105 -1.180 1.00 0.00 88 THR A O 9
ATOM 10901 N N . ASP A 1 71 ? 5.870 -10.162 -0.895 1.00 0.00 89 ASP A N 9
ATOM 10902 C CA . ASP A 1 71 ? 6.055 -10.653 -2.271 1.00 0.00 89 ASP A CA 9
ATOM 10903 C C . ASP A 1 71 ? 7.471 -10.445 -2.807 1.00 0.00 89 ASP A C 9
ATOM 10904 O O . ASP A 1 71 ? 8.281 -11.367 -2.795 1.00 0.00 89 ASP A O 9
ATOM 10913 N N . VAL A 1 72 ? 7.772 -9.237 -3.258 1.00 0.00 90 VAL A N 9
ATOM 10914 C CA . VAL A 1 72 ? 9.058 -8.954 -3.868 1.00 0.00 90 VAL A CA 9
ATOM 10915 C C . VAL A 1 72 ? 10.186 -8.973 -2.837 1.00 0.00 90 VAL A C 9
ATOM 10916 O O . VAL A 1 72 ? 11.245 -9.556 -3.072 1.00 0.00 90 VAL A O 9
ATOM 10929 N N . LEU A 1 73 ? 9.958 -8.340 -1.693 1.00 0.00 91 LEU A N 9
ATOM 10930 C CA . LEU A 1 73 ? 10.969 -8.294 -0.643 1.00 0.00 91 LEU A CA 9
ATOM 10931 C C . LEU A 1 73 ? 10.831 -9.478 0.314 1.00 0.00 91 LEU A C 9
ATOM 10932 O O . LEU A 1 73 ? 11.827 -10.034 0.771 1.00 0.00 91 LEU A O 9
ATOM 10948 N N . SER A 1 74 ? 9.599 -9.865 0.607 1.00 0.00 92 SER A N 9
ATOM 10949 C CA . SER A 1 74 ? 9.352 -10.913 1.588 1.00 0.00 92 SER A CA 9
ATOM 10950 C C . SER A 1 74 ? 9.322 -12.284 0.923 1.00 0.00 92 SER A C 9
ATOM 10951 O O . SER A 1 74 ? 10.080 -13.175 1.306 1.00 0.00 92 SER A O 9
ATOM 10959 N N . SER A 1 75 ? 8.453 -12.434 -0.077 1.00 0.00 93 SER A N 9
ATOM 10960 C CA . SER A 1 75 ? 8.272 -13.697 -0.794 1.00 0.00 93 SER A CA 9
ATOM 10961 C C . SER A 1 75 ? 7.592 -14.744 0.097 1.00 0.00 93 SER A C 9
ATOM 10962 O O . SER A 1 75 ? 7.675 -14.689 1.326 1.00 0.00 93 SER A O 9
ATOM 10970 N N . GLY A 1 76 ? 6.899 -15.683 -0.535 1.00 0.00 94 GLY A N 9
ATOM 10971 C CA . GLY A 1 76 ? 6.135 -16.671 0.204 1.00 0.00 94 GLY A CA 9
ATOM 10972 C C . GLY A 1 76 ? 4.795 -16.117 0.629 1.00 0.00 94 GLY A C 9
ATOM 10973 O O . GLY A 1 76 ? 4.151 -16.631 1.544 1.00 0.00 94 GLY A O 9
ATOM 10977 N N . THR A 1 77 ? 4.386 -15.053 -0.041 1.00 0.00 95 THR A N 9
ATOM 10978 C CA . THR A 1 77 ? 3.152 -14.365 0.277 1.00 0.00 95 THR A CA 9
ATOM 10979 C C . THR A 1 77 ? 2.026 -14.827 -0.644 1.00 0.00 95 THR A C 9
ATOM 10980 O O . THR A 1 77 ? 2.235 -15.001 -1.845 1.00 0.00 95 THR A O 9
ATOM 10991 N N . VAL A 1 78 ? 0.842 -15.041 -0.083 1.00 0.00 96 VAL A N 9
ATOM 10992 C CA . VAL A 1 78 ? -0.326 -15.379 -0.886 1.00 0.00 96 VAL A CA 9
ATOM 10993 C C . VAL A 1 78 ? -0.779 -14.165 -1.696 1.00 0.00 96 VAL A C 9
ATOM 10994 O O . VAL A 1 78 ? -1.197 -13.149 -1.139 1.00 0.00 96 VAL A O 9
ATOM 11007 N N . GLY A 1 79 ? -0.690 -14.275 -3.014 1.00 0.00 97 GLY A N 9
ATOM 11008 C CA . GLY A 1 79 ? -0.916 -13.123 -3.863 1.00 0.00 97 GLY A CA 9
ATOM 11009 C C . GLY A 1 79 ? 0.270 -12.181 -3.813 1.00 0.00 97 GLY A C 9
ATOM 11010 O O . GLY A 1 79 ? 1.417 -12.622 -3.937 1.00 0.00 97 GLY A O 9
ATOM 11014 N N . SER A 1 80 ? 0.013 -10.895 -3.641 1.00 0.00 98 SER A N 9
ATOM 11015 C CA . SER A 1 80 ? 1.077 -9.938 -3.433 1.00 0.00 98 SER A CA 9
ATOM 11016 C C . SER A 1 80 ? 0.957 -9.364 -2.025 1.00 0.00 98 SER A C 9
ATOM 11017 O O . SER A 1 80 ? 1.958 -9.382 -1.283 1.00 0.00 98 SER A O 9
ATOM 11026 N N . SER A 1 1 ? 20.400 0.167 -2.558 1.00 0.00 19 SER A N 10
ATOM 11027 C CA . SER A 1 1 ? 20.062 1.600 -2.684 1.00 0.00 19 SER A CA 10
ATOM 11028 C C . SER A 1 1 ? 18.547 1.788 -2.758 1.00 0.00 19 SER A C 10
ATOM 11029 O O . SER A 1 1 ? 17.886 1.949 -1.734 1.00 0.00 19 SER A O 10
ATOM 11039 N N . PHE A 1 2 ? 18.004 1.760 -3.971 1.00 0.00 20 PHE A N 10
ATOM 11040 C CA . PHE A 1 2 ? 16.569 1.880 -4.182 1.00 0.00 20 PHE A CA 10
ATOM 11041 C C . PHE A 1 2 ? 15.911 0.515 -4.105 1.00 0.00 20 PHE A C 10
ATOM 11042 O O . PHE A 1 2 ? 16.515 -0.503 -4.455 1.00 0.00 20 PHE A O 10
ATOM 11059 N N . VAL A 1 3 ? 14.677 0.501 -3.640 1.00 0.00 21 VAL A N 10
ATOM 11060 C CA . VAL A 1 3 ? 13.933 -0.731 -3.488 1.00 0.00 21 VAL A CA 10
ATOM 11061 C C . VAL A 1 3 ? 12.448 -0.511 -3.791 1.00 0.00 21 VAL A C 10
ATOM 11062 O O . VAL A 1 3 ? 11.865 0.510 -3.420 1.00 0.00 21 VAL A O 10
ATOM 11075 N N . GLN A 1 4 ? 11.862 -1.461 -4.502 1.00 0.00 22 GLN A N 10
ATOM 11076 C CA . GLN A 1 4 ? 10.447 -1.422 -4.844 1.00 0.00 22 GLN A CA 10
ATOM 11077 C C . GLN A 1 4 ? 9.718 -2.565 -4.146 1.00 0.00 22 GLN A C 10
ATOM 11078 O O . GLN A 1 4 ? 10.269 -3.655 -3.996 1.00 0.00 22 GLN A O 10
ATOM 11092 N N . CYS A 1 5 ? 8.491 -2.322 -3.706 1.00 0.00 23 CYS A N 10
ATOM 11093 C CA . CYS A 1 5 ? 7.780 -3.307 -2.906 1.00 0.00 23 CYS A CA 10
ATOM 11094 C C . CYS A 1 5 ? 6.267 -3.183 -3.055 1.00 0.00 23 CYS A C 10
ATOM 11095 O O . CYS A 1 5 ? 5.747 -2.122 -3.396 1.00 0.00 23 CYS A O 10
ATOM 11103 N N . ASN A 1 6 ? 5.565 -4.283 -2.805 1.00 0.00 24 ASN A N 10
ATOM 11104 C CA . ASN A 1 6 ? 4.110 -4.277 -2.820 1.00 0.00 24 ASN A CA 10
ATOM 11105 C C . ASN A 1 6 ? 3.583 -3.733 -1.501 1.00 0.00 24 ASN A C 10
ATOM 11106 O O . ASN A 1 6 ? 3.768 -4.337 -0.450 1.00 0.00 24 ASN A O 10
ATOM 11117 N N . HIS A 1 7 ? 2.947 -2.571 -1.564 1.00 0.00 25 HIS A N 10
ATOM 11118 C CA . HIS A 1 7 ? 2.432 -1.913 -0.370 1.00 0.00 25 HIS A CA 10
ATOM 11119 C C . HIS A 1 7 ? 1.115 -2.555 0.034 1.00 0.00 25 HIS A C 10
ATOM 11120 O O . HIS A 1 7 ? 0.173 -2.597 -0.757 1.00 0.00 25 HIS A O 10
ATOM 11135 N N . HIS A 1 8 ? 1.061 -3.083 1.247 1.00 0.00 26 HIS A N 10
ATOM 11136 C CA . HIS A 1 8 ? -0.107 -3.824 1.707 1.00 0.00 26 HIS A CA 10
ATOM 11137 C C . HIS A 1 8 ? -1.111 -2.912 2.390 1.00 0.00 26 HIS A C 10
ATOM 11138 O O . HIS A 1 8 ? -0.752 -2.104 3.240 1.00 0.00 26 HIS A O 10
ATOM 11153 N N . LEU A 1 9 ? -2.369 -3.046 2.006 1.00 0.00 27 LEU A N 10
ATOM 11154 C CA . LEU A 1 9 ? -3.457 -2.367 2.689 1.00 0.00 27 LEU A CA 10
ATOM 11155 C C . LEU A 1 9 ? -4.123 -3.370 3.629 1.00 0.00 27 LEU A C 10
ATOM 11156 O O . LEU A 1 9 ? -4.456 -4.490 3.220 1.00 0.00 27 LEU A O 10
ATOM 11172 N N . LEU A 1 10 ? -4.289 -2.983 4.881 1.00 0.00 28 LEU A N 10
ATOM 11173 C CA . LEU A 1 10 ? -4.865 -3.856 5.886 1.00 0.00 28 LEU A CA 10
ATOM 11174 C C . LEU A 1 10 ? -6.267 -3.390 6.259 1.00 0.00 28 LEU A C 10
ATOM 11175 O O . LEU A 1 10 ? -6.472 -2.249 6.677 1.00 0.00 28 LEU A O 10
ATOM 11191 N N . TYR A 1 11 ? -7.227 -4.274 6.112 1.00 0.00 29 TYR A N 10
ATOM 11192 C CA . TYR A 1 11 ? -8.593 -3.973 6.487 1.00 0.00 29 TYR A CA 10
ATOM 11193 C C . TYR A 1 11 ? -8.886 -4.636 7.820 1.00 0.00 29 TYR A C 10
ATOM 11194 O O . TYR A 1 11 ? -8.286 -5.662 8.147 1.00 0.00 29 TYR A O 10
ATOM 11212 N N . ASN A 1 12 ? -9.769 -4.028 8.604 1.00 0.00 30 ASN A N 10
ATOM 11213 C CA . ASN A 1 12 ? -10.202 -4.612 9.866 1.00 0.00 30 ASN A CA 10
ATOM 11214 C C . ASN A 1 12 ? -10.753 -6.015 9.626 1.00 0.00 30 ASN A C 10
ATOM 11215 O O . ASN A 1 12 ? -11.887 -6.182 9.173 1.00 0.00 30 ASN A O 10
ATOM 11226 N N . GLY A 1 13 ? -9.934 -7.011 9.913 1.00 0.00 31 GLY A N 10
ATOM 11227 C CA . GLY A 1 13 ? -10.317 -8.381 9.672 1.00 0.00 31 GLY A CA 10
ATOM 11228 C C . GLY A 1 13 ? -9.232 -9.167 8.964 1.00 0.00 31 GLY A C 10
ATOM 11229 O O . GLY A 1 13 ? -8.762 -10.174 9.488 1.00 0.00 31 GLY A O 10
ATOM 11233 N N . ARG A 1 14 ? -8.806 -8.691 7.794 1.00 0.00 32 ARG A N 10
ATOM 11234 C CA . ARG A 1 14 ? -7.857 -9.428 6.956 1.00 0.00 32 ARG A CA 10
ATOM 11235 C C . ARG A 1 14 ? -7.158 -8.505 5.959 1.00 0.00 32 ARG A C 10
ATOM 11236 O O . ARG A 1 14 ? -7.436 -7.306 5.899 1.00 0.00 32 ARG A O 10
ATOM 11257 N N . HIS A 1 15 ? -6.255 -9.087 5.178 1.00 0.00 33 HIS A N 10
ATOM 11258 C CA . HIS A 1 15 ? -5.555 -8.382 4.109 1.00 0.00 33 HIS A CA 10
ATOM 11259 C C . HIS A 1 15 ? -6.551 -7.877 3.065 1.00 0.00 33 HIS A C 10
ATOM 11260 O O . HIS A 1 15 ? -7.395 -8.631 2.585 1.00 0.00 33 HIS A O 10
ATOM 11275 N N . TRP A 1 16 ? -6.454 -6.600 2.723 1.00 0.00 34 TRP A N 10
ATOM 11276 C CA . TRP A 1 16 ? -7.369 -6.010 1.754 1.00 0.00 34 TRP A CA 10
ATOM 11277 C C . TRP A 1 16 ? -6.809 -6.122 0.339 1.00 0.00 34 TRP A C 10
ATOM 11278 O O . TRP A 1 16 ? -7.456 -6.675 -0.551 1.00 0.00 34 TRP A O 10
ATOM 11299 N N . GLY A 1 17 ? -5.604 -5.605 0.141 1.00 0.00 35 GLY A N 10
ATOM 11300 C CA . GLY A 1 17 ? -4.986 -5.647 -1.171 1.00 0.00 35 GLY A CA 10
ATOM 11301 C C . GLY A 1 17 ? -3.563 -5.130 -1.140 1.00 0.00 35 GLY A C 10
ATOM 11302 O O . GLY A 1 17 ? -3.057 -4.778 -0.070 1.00 0.00 35 GLY A O 10
ATOM 11306 N N . THR A 1 18 ? -2.901 -5.110 -2.289 1.00 0.00 36 THR A N 10
ATOM 11307 C CA . THR A 1 18 ? -1.542 -4.604 -2.362 1.00 0.00 36 THR A CA 10
ATOM 11308 C C . THR A 1 18 ? -1.218 -4.075 -3.764 1.00 0.00 36 THR A C 10
ATOM 11309 O O . THR A 1 18 ? -1.730 -4.583 -4.766 1.00 0.00 36 THR A O 10
ATOM 11320 N N . ILE A 1 19 ? -0.397 -3.030 -3.819 1.00 0.00 37 ILE A N 10
ATOM 11321 C CA . ILE A 1 19 ? 0.080 -2.482 -5.083 1.00 0.00 37 ILE A CA 10
ATOM 11322 C C . ILE A 1 19 ? 1.603 -2.364 -5.014 1.00 0.00 37 ILE A C 10
ATOM 11323 O O . ILE A 1 19 ? 2.139 -1.781 -4.065 1.00 0.00 37 ILE A O 10
ATOM 11339 N N . ARG A 1 20 ? 2.303 -2.919 -5.995 1.00 0.00 38 ARG A N 10
ATOM 11340 C CA . ARG A 1 20 ? 3.760 -2.917 -5.967 1.00 0.00 38 ARG A CA 10
ATOM 11341 C C . ARG A 1 20 ? 4.301 -1.632 -6.578 1.00 0.00 38 ARG A C 10
ATOM 11342 O O . ARG A 1 20 ? 4.163 -1.393 -7.777 1.00 0.00 38 ARG A O 10
ATOM 11363 N N . LYS A 1 21 ? 4.901 -0.809 -5.735 1.00 0.00 39 LYS A N 10
ATOM 11364 C CA . LYS A 1 21 ? 5.440 0.478 -6.148 1.00 0.00 39 LYS A CA 10
ATOM 11365 C C . LYS A 1 21 ? 6.759 0.738 -5.433 1.00 0.00 39 LYS A C 10
ATOM 11366 O O . LYS A 1 21 ? 7.001 0.203 -4.349 1.00 0.00 39 LYS A O 10
ATOM 11385 N N . LYS A 1 22 ? 7.612 1.538 -6.049 1.00 0.00 40 LYS A N 10
ATOM 11386 C CA . LYS A 1 22 ? 8.927 1.824 -5.495 1.00 0.00 40 LYS A CA 10
ATOM 11387 C C . LYS A 1 22 ? 8.810 2.692 -4.246 1.00 0.00 40 LYS A C 10
ATOM 11388 O O . LYS A 1 22 ? 7.815 3.401 -4.057 1.00 0.00 40 LYS A O 10
ATOM 11407 N N . ALA A 1 23 ? 9.820 2.616 -3.390 1.00 0.00 41 ALA A N 10
ATOM 11408 C CA . ALA A 1 23 ? 9.857 3.403 -2.167 1.00 0.00 41 ALA A CA 10
ATOM 11409 C C . ALA A 1 23 ? 9.899 4.895 -2.483 1.00 0.00 41 ALA A C 10
ATOM 11410 O O . ALA A 1 23 ? 10.555 5.318 -3.435 1.00 0.00 41 ALA A O 10
ATOM 11417 N N . GLY A 1 24 ? 9.188 5.682 -1.686 1.00 0.00 42 GLY A N 10
ATOM 11418 C CA . GLY A 1 24 ? 9.157 7.120 -1.886 1.00 0.00 42 GLY A CA 10
ATOM 11419 C C . GLY A 1 24 ? 8.048 7.563 -2.815 1.00 0.00 42 GLY A C 10
ATOM 11420 O O . GLY A 1 24 ? 7.623 8.717 -2.778 1.00 0.00 42 GLY A O 10
ATOM 11424 N N . TRP A 1 25 ? 7.575 6.652 -3.647 1.00 0.00 43 TRP A N 10
ATOM 11425 C CA . TRP A 1 25 ? 6.522 6.969 -4.590 1.00 0.00 43 TRP A CA 10
ATOM 11426 C C . TRP A 1 25 ? 5.161 6.668 -3.987 1.00 0.00 43 TRP A C 10
ATOM 11427 O O . TRP A 1 25 ? 4.938 5.595 -3.417 1.00 0.00 43 TRP A O 10
ATOM 11448 N N . ALA A 1 26 ? 4.268 7.641 -4.091 1.00 0.00 44 ALA A N 10
ATOM 11449 C CA . ALA A 1 26 ? 2.928 7.523 -3.547 1.00 0.00 44 ALA A CA 10
ATOM 11450 C C . ALA A 1 26 ? 2.105 6.488 -4.300 1.00 0.00 44 ALA A C 10
ATOM 11451 O O . ALA A 1 26 ? 2.041 6.499 -5.529 1.00 0.00 44 ALA A O 10
ATOM 11458 N N . VAL A 1 27 ? 1.477 5.598 -3.553 1.00 0.00 45 VAL A N 10
ATOM 11459 C CA . VAL A 1 27 ? 0.598 4.602 -4.129 1.00 0.00 45 VAL A CA 10
ATOM 11460 C C . VAL A 1 27 ? -0.834 4.867 -3.673 1.00 0.00 45 VAL A C 10
ATOM 11461 O O . VAL A 1 27 ? -1.058 5.421 -2.592 1.00 0.00 45 VAL A O 10
ATOM 11474 N N . ARG A 1 28 ? -1.803 4.492 -4.491 1.00 0.00 46 ARG A N 10
ATOM 11475 C CA . ARG A 1 28 ? -3.186 4.790 -4.177 1.00 0.00 46 ARG A CA 10
ATOM 11476 C C . ARG A 1 28 ? -3.927 3.547 -3.688 1.00 0.00 46 ARG A C 10
ATOM 11477 O O . ARG A 1 28 ? -3.750 2.447 -4.219 1.00 0.00 46 ARG A O 10
ATOM 11498 N N . PHE A 1 29 ? -4.727 3.726 -2.652 1.00 0.00 47 PHE A N 10
ATOM 11499 C CA . PHE A 1 29 ? -5.625 2.688 -2.188 1.00 0.00 47 PHE A CA 10
ATOM 11500 C C . PHE A 1 29 ? -7.040 3.245 -2.150 1.00 0.00 47 PHE A C 10
ATOM 11501 O O . PHE A 1 29 ? -7.300 4.234 -1.468 1.00 0.00 47 PHE A O 10
ATOM 11518 N N . TYR A 1 30 ? -7.942 2.631 -2.891 1.00 0.00 48 TYR A N 10
ATOM 11519 C CA . TYR A 1 30 ? -9.327 3.077 -2.928 1.00 0.00 48 TYR A CA 10
ATOM 11520 C C . TYR A 1 30 ? -10.237 1.901 -3.219 1.00 0.00 48 TYR A C 10
ATOM 11521 O O . TYR A 1 30 ? -9.859 0.983 -3.947 1.00 0.00 48 TYR A O 10
ATOM 11539 N N . GLU A 1 31 ? -11.427 1.924 -2.642 1.00 0.00 49 GLU A N 10
ATOM 11540 C CA . GLU A 1 31 ? -12.357 0.825 -2.801 1.00 0.00 49 GLU A CA 10
ATOM 11541 C C . GLU A 1 31 ? -13.187 1.026 -4.054 1.00 0.00 49 GLU A C 10
ATOM 11542 O O . GLU A 1 31 ? -13.753 2.099 -4.277 1.00 0.00 49 GLU A O 10
ATOM 11554 N N . GLU A 1 32 ? -13.230 -0.000 -4.878 1.00 0.00 50 GLU A N 10
ATOM 11555 C CA . GLU A 1 32 ? -14.033 0.027 -6.079 1.00 0.00 50 GLU A CA 10
ATOM 11556 C C . GLU A 1 32 ? -15.255 -0.852 -5.891 1.00 0.00 50 GLU A C 10
ATOM 11557 O O . GLU A 1 32 ? -15.161 -1.974 -5.385 1.00 0.00 50 GLU A O 10
ATOM 11569 N N . LYS A 1 33 ? -16.405 -0.326 -6.250 1.00 0.00 51 LYS A N 10
ATOM 11570 C CA . LYS A 1 33 ? -17.637 -1.076 -6.177 1.00 0.00 51 LYS A CA 10
ATOM 11571 C C . LYS A 1 33 ? -18.375 -0.915 -7.496 1.00 0.00 51 LYS A C 10
ATOM 11572 O O . LYS A 1 33 ? -18.781 0.187 -7.841 1.00 0.00 51 LYS A O 10
ATOM 11591 N N . PRO A 1 34 ? -18.509 -2.006 -8.266 1.00 0.00 52 PRO A N 10
ATOM 11592 C CA . PRO A 1 34 ? -19.086 -1.971 -9.615 1.00 0.00 52 PRO A CA 10
ATOM 11593 C C . PRO A 1 34 ? -20.423 -1.239 -9.674 1.00 0.00 52 PRO A C 10
ATOM 11594 O O . PRO A 1 34 ? -21.399 -1.643 -9.038 1.00 0.00 52 PRO A O 10
ATOM 11605 N N . GLY A 1 35 ? -20.453 -0.151 -10.431 1.00 0.00 53 GLY A N 10
ATOM 11606 C CA . GLY A 1 35 ? -21.667 0.625 -10.576 1.00 0.00 53 GLY A CA 10
ATOM 11607 C C . GLY A 1 35 ? -21.818 1.671 -9.491 1.00 0.00 53 GLY A C 10
ATOM 11608 O O . GLY A 1 35 ? -22.755 2.467 -9.506 1.00 0.00 53 GLY A O 10
ATOM 11612 N N . GLN A 1 36 ? -20.892 1.661 -8.551 1.00 0.00 54 GLN A N 10
ATOM 11613 C CA . GLN A 1 36 ? -20.908 2.580 -7.423 1.00 0.00 54 GLN A CA 10
ATOM 11614 C C . GLN A 1 36 ? -19.651 3.446 -7.438 1.00 0.00 54 GLN A C 10
ATOM 11615 O O . GLN A 1 36 ? -18.651 3.083 -8.061 1.00 0.00 54 GLN A O 10
ATOM 11629 N N . PRO A 1 37 ? -19.685 4.612 -6.777 1.00 0.00 55 PRO A N 10
ATOM 11630 C CA . PRO A 1 37 ? -18.522 5.496 -6.684 1.00 0.00 55 PRO A CA 10
ATOM 11631 C C . PRO A 1 37 ? -17.426 4.920 -5.795 1.00 0.00 55 PRO A C 10
ATOM 11632 O O . PRO A 1 37 ? -17.688 4.115 -4.899 1.00 0.00 55 PRO A O 10
ATOM 11643 N N . LYS A 1 38 ? -16.202 5.345 -6.051 1.00 0.00 56 LYS A N 10
ATOM 11644 C CA . LYS A 1 38 ? -15.036 4.823 -5.356 1.00 0.00 56 LYS A CA 10
ATOM 11645 C C . LYS A 1 38 ? -14.507 5.845 -4.364 1.00 0.00 56 LYS A C 10
ATOM 11646 O O . LYS A 1 38 ? -14.653 7.054 -4.568 1.00 0.00 56 LYS A O 10
ATOM 11665 N N . ARG A 1 39 ? -13.897 5.368 -3.291 1.00 0.00 57 ARG A N 10
ATOM 11666 C CA . ARG A 1 39 ? -13.343 6.259 -2.285 1.00 0.00 57 ARG A CA 10
ATOM 11667 C C . ARG A 1 39 ? -11.916 5.871 -1.960 1.00 0.00 57 ARG A C 10
ATOM 11668 O O . ARG A 1 39 ? -11.605 4.689 -1.809 1.00 0.00 57 ARG A O 10
ATOM 11689 N N . LEU A 1 40 ? -11.058 6.874 -1.845 1.00 0.00 58 LEU A N 10
ATOM 11690 C CA . LEU A 1 40 ? -9.684 6.661 -1.440 1.00 0.00 58 LEU A CA 10
ATOM 11691 C C . LEU A 1 40 ? -9.643 6.260 0.017 1.00 0.00 58 LEU A C 10
ATOM 11692 O O . LEU A 1 40 ? -10.040 7.028 0.892 1.00 0.00 58 LEU A O 10
ATOM 11708 N N . VAL A 1 41 ? -9.197 5.047 0.269 1.00 0.00 59 VAL A N 10
ATOM 11709 C CA . VAL A 1 41 ? -9.120 4.544 1.621 1.00 0.00 59 VAL A CA 10
ATOM 11710 C C . VAL A 1 41 ? -7.806 4.967 2.259 1.00 0.00 59 VAL A C 10
ATOM 11711 O O . VAL A 1 41 ? -7.691 4.982 3.480 1.00 0.00 59 VAL A O 10
ATOM 11724 N N . ALA A 1 42 ? -6.817 5.290 1.415 1.00 0.00 60 ALA A N 10
ATOM 11725 C CA . ALA A 1 42 ? -5.580 5.920 1.866 1.00 0.00 60 ALA A CA 10
ATOM 11726 C C . ALA A 1 42 ? -4.593 6.111 0.722 1.00 0.00 60 ALA A C 10
ATOM 11727 O O . ALA A 1 42 ? -4.459 5.265 -0.162 1.00 0.00 60 ALA A O 10
ATOM 11734 N N . ILE A 1 43 ? -3.918 7.243 0.742 1.00 0.00 61 ILE A N 10
ATOM 11735 C CA . ILE A 1 43 ? -2.793 7.487 -0.141 1.00 0.00 61 ILE A CA 10
ATOM 11736 C C . ILE A 1 43 ? -1.522 7.299 0.668 1.00 0.00 61 ILE A C 10
ATOM 11737 O O . ILE A 1 43 ? -1.271 8.042 1.621 1.00 0.00 61 ILE A O 10
ATOM 11753 N N . CYS A 1 44 ? -0.730 6.307 0.317 1.00 0.00 62 CYS A N 10
ATOM 11754 C CA . CYS A 1 44 ? 0.385 5.921 1.162 1.00 0.00 62 CYS A CA 10
ATOM 11755 C C . CYS A 1 44 ? 1.665 5.773 0.357 1.00 0.00 62 CYS A C 10
ATOM 11756 O O . CYS A 1 44 ? 1.630 5.487 -0.836 1.00 0.00 62 CYS A O 10
ATOM 11763 N N . LYS A 1 45 ? 2.794 5.978 1.011 1.00 0.00 63 LYS A N 10
ATOM 11764 C CA . LYS A 1 45 ? 4.084 5.796 0.376 1.00 0.00 63 LYS A CA 10
ATOM 11765 C C . LYS A 1 45 ? 5.118 5.445 1.430 1.00 0.00 63 LYS A C 10
ATOM 11766 O O . LYS A 1 45 ? 4.883 5.626 2.625 1.00 0.00 63 LYS A O 10
ATOM 11785 N N . ASN A 1 46 ? 6.243 4.921 0.986 1.00 0.00 64 ASN A N 10
ATOM 11786 C CA . ASN A 1 46 ? 7.312 4.542 1.893 1.00 0.00 64 ASN A CA 10
ATOM 11787 C C . ASN A 1 46 ? 8.129 5.764 2.276 1.00 0.00 64 ASN A C 10
ATOM 11788 O O . ASN A 1 46 ? 8.452 6.577 1.412 1.00 0.00 64 ASN A O 10
ATOM 11799 N N . ALA A 1 47 ? 8.440 5.883 3.565 1.00 0.00 65 ALA A N 10
ATOM 11800 C CA . ALA A 1 47 ? 9.130 7.055 4.113 1.00 0.00 65 ALA A CA 10
ATOM 11801 C C . ALA A 1 47 ? 10.289 7.521 3.231 1.00 0.00 65 ALA A C 10
ATOM 11802 O O . ALA A 1 47 ? 10.297 8.655 2.749 1.00 0.00 65 ALA A O 10
ATOM 11809 N N . SER A 1 48 ? 11.252 6.640 3.011 1.00 0.00 66 SER A N 10
ATOM 11810 C CA . SER A 1 48 ? 12.406 6.965 2.190 1.00 0.00 66 SER A CA 10
ATOM 11811 C C . SER A 1 48 ? 12.106 6.680 0.724 1.00 0.00 66 SER A C 10
ATOM 11812 O O . SER A 1 48 ? 11.515 5.652 0.392 1.00 0.00 66 SER A O 10
ATOM 11820 N N . PRO A 1 49 ? 12.477 7.610 -0.162 1.00 0.00 67 PRO A N 10
ATOM 11821 C CA . PRO A 1 49 ? 12.346 7.441 -1.608 1.00 0.00 67 PRO A CA 10
ATOM 11822 C C . PRO A 1 49 ? 13.457 6.570 -2.186 1.00 0.00 67 PRO A C 10
ATOM 11823 O O . PRO A 1 49 ? 13.542 6.367 -3.398 1.00 0.00 67 PRO A O 10
ATOM 11834 N N . VAL A 1 50 ? 14.321 6.076 -1.312 1.00 0.00 68 VAL A N 10
ATOM 11835 C CA . VAL A 1 50 ? 15.411 5.214 -1.723 1.00 0.00 68 VAL A CA 10
ATOM 11836 C C . VAL A 1 50 ? 15.281 3.852 -1.052 1.00 0.00 68 VAL A C 10
ATOM 11837 O O . VAL A 1 50 ? 15.057 2.842 -1.716 1.00 0.00 68 VAL A O 10
ATOM 11850 N N . HIS A 1 51 ? 15.394 3.838 0.270 1.00 0.00 69 HIS A N 10
ATOM 11851 C CA . HIS A 1 51 ? 15.322 2.593 1.029 1.00 0.00 69 HIS A CA 10
ATOM 11852 C C . HIS A 1 51 ? 13.901 2.367 1.527 1.00 0.00 69 HIS A C 10
ATOM 11853 O O . HIS A 1 51 ? 13.099 3.293 1.566 1.00 0.00 69 HIS A O 10
ATOM 11868 N N . CYS A 1 52 ? 13.603 1.143 1.929 1.00 0.00 70 CYS A N 10
ATOM 11869 C CA . CYS A 1 52 ? 12.277 0.811 2.429 1.00 0.00 70 CYS A CA 10
ATOM 11870 C C . CYS A 1 52 ? 12.284 0.786 3.954 1.00 0.00 70 CYS A C 10
ATOM 11871 O O . CYS A 1 52 ? 13.128 0.134 4.571 1.00 0.00 70 CYS A O 10
ATOM 11879 N N . ASN A 1 53 ? 11.348 1.510 4.558 1.00 0.00 71 ASN A N 10
ATOM 11880 C CA . ASN A 1 53 ? 11.257 1.588 6.011 1.00 0.00 71 ASN A CA 10
ATOM 11881 C C . ASN A 1 53 ? 9.875 1.139 6.463 1.00 0.00 71 ASN A C 10
ATOM 11882 O O . ASN A 1 53 ? 9.674 -0.006 6.859 1.00 0.00 71 ASN A O 10
ATOM 11893 N N . TYR A 1 54 ? 8.926 2.063 6.389 1.00 0.00 72 TYR A N 10
ATOM 11894 C CA . TYR A 1 54 ? 7.537 1.794 6.723 1.00 0.00 72 TYR A CA 10
ATOM 11895 C C . TYR A 1 54 ? 6.640 2.612 5.807 1.00 0.00 72 TYR A C 10
ATOM 11896 O O . TYR A 1 54 ? 7.127 3.400 4.989 1.00 0.00 72 TYR A O 10
ATOM 11914 N N . LEU A 1 55 ? 5.341 2.448 5.965 1.00 0.00 73 LEU A N 10
ATOM 11915 C CA . LEU A 1 55 ? 4.382 3.152 5.132 1.00 0.00 73 LEU A CA 10
ATOM 11916 C C . LEU A 1 55 ? 3.755 4.309 5.888 1.00 0.00 73 LEU A C 10
ATOM 11917 O O . LEU A 1 55 ? 3.209 4.136 6.980 1.00 0.00 73 LEU A O 10
ATOM 11933 N N . LYS A 1 56 ? 3.862 5.491 5.309 1.00 0.00 74 LYS A N 10
ATOM 11934 C CA . LYS A 1 56 ? 3.233 6.676 5.862 1.00 0.00 74 LYS A CA 10
ATOM 11935 C C . LYS A 1 56 ? 2.073 7.089 4.974 1.00 0.00 74 LYS A C 10
ATOM 11936 O O . LYS A 1 56 ? 2.269 7.581 3.862 1.00 0.00 74 LYS A O 10
ATOM 11955 N N . CYS A 1 57 ? 0.867 6.863 5.456 1.00 0.00 75 CYS A N 10
ATOM 11956 C CA . CYS A 1 57 ? -0.318 7.060 4.642 1.00 0.00 75 CYS A CA 10
ATOM 11957 C C . CYS A 1 57 ? -1.121 8.257 5.126 1.00 0.00 75 CYS A C 10
ATOM 11958 O O . CYS A 1 57 ? -1.114 8.582 6.317 1.00 0.00 75 CYS A O 10
ATOM 11965 N N . THR A 1 58 ? -1.803 8.905 4.201 1.00 0.00 76 THR A N 10
ATOM 11966 C CA . THR A 1 58 ? -2.680 10.009 4.533 1.00 0.00 76 THR A CA 10
ATOM 11967 C C . THR A 1 58 ? -4.080 9.719 4.000 1.00 0.00 76 THR A C 10
ATOM 11968 O O . THR A 1 58 ? -4.236 8.941 3.052 1.00 0.00 76 THR A O 10
ATOM 11979 N N . ASN A 1 59 ? -5.083 10.336 4.619 1.00 0.00 77 ASN A N 10
ATOM 11980 C CA . ASN A 1 59 ? -6.483 10.116 4.257 1.00 0.00 77 ASN A CA 10
ATOM 11981 C C . ASN A 1 59 ? -6.853 8.650 4.456 1.00 0.00 77 ASN A C 10
ATOM 11982 O O . ASN A 1 59 ? -7.338 7.980 3.546 1.00 0.00 77 ASN A O 10
ATOM 11993 N N . LEU A 1 60 ? -6.592 8.160 5.657 1.00 0.00 78 LEU A N 10
ATOM 11994 C CA . LEU A 1 60 ? -6.931 6.789 6.032 1.00 0.00 78 LEU A CA 10
ATOM 11995 C C . LEU A 1 60 ? -8.439 6.650 6.224 1.00 0.00 78 LEU A C 10
ATOM 11996 O O . LEU A 1 60 ? -9.077 7.529 6.806 1.00 0.00 78 LEU A O 10
ATOM 12012 N N . ALA A 1 61 ? -9.000 5.543 5.758 1.00 0.00 79 ALA A N 10
ATOM 12013 C CA . ALA A 1 61 ? -10.434 5.309 5.861 1.00 0.00 79 ALA A CA 10
ATOM 12014 C C . ALA A 1 61 ? -10.773 4.558 7.144 1.00 0.00 79 ALA A C 10
ATOM 12015 O O . ALA A 1 61 ? -11.549 3.602 7.124 1.00 0.00 79 ALA A O 10
ATOM 12022 N N . ALA A 1 62 ? -10.172 5.005 8.249 1.00 0.00 80 ALA A N 10
ATOM 12023 C CA . ALA A 1 62 ? -10.382 4.426 9.579 1.00 0.00 80 ALA A CA 10
ATOM 12024 C C . ALA A 1 62 ? -10.060 2.932 9.612 1.00 0.00 80 ALA A C 10
ATOM 12025 O O . ALA A 1 62 ? -8.918 2.545 9.871 1.00 0.00 80 ALA A O 10
ATOM 12032 N N . GLY A 1 63 ? -11.061 2.103 9.327 1.00 0.00 81 GLY A N 10
ATOM 12033 C CA . GLY A 1 63 ? -10.864 0.665 9.291 1.00 0.00 81 GLY A CA 10
ATOM 12034 C C . GLY A 1 63 ? -9.934 0.243 8.168 1.00 0.00 81 GLY A C 10
ATOM 12035 O O . GLY A 1 63 ? -9.450 -0.890 8.139 1.00 0.00 81 GLY A O 10
ATOM 12039 N N . PHE A 1 64 ? -9.708 1.154 7.231 1.00 0.00 82 PHE A N 10
ATOM 12040 C CA . PHE A 1 64 ? -8.755 0.932 6.157 1.00 0.00 82 PHE A CA 10
ATOM 12041 C C . PHE A 1 64 ? -7.439 1.627 6.469 1.00 0.00 82 PHE A C 10
ATOM 12042 O O . PHE A 1 64 ? -7.340 2.855 6.413 1.00 0.00 82 PHE A O 10
ATOM 12059 N N . SER A 1 65 ? -6.442 0.834 6.816 1.00 0.00 83 SER A N 10
ATOM 12060 C CA . SER A 1 65 ? -5.103 1.337 7.074 1.00 0.00 83 SER A CA 10
ATOM 12061 C C . SER A 1 65 ? -4.112 0.516 6.259 1.00 0.00 83 SER A C 10
ATOM 12062 O O . SER A 1 65 ? -4.467 -0.528 5.734 1.00 0.00 83 SER A O 10
ATOM 12070 N N . ALA A 1 66 ? -2.881 0.970 6.146 1.00 0.00 84 ALA A N 10
ATOM 12071 C CA . ALA A 1 66 ? -1.895 0.243 5.361 1.00 0.00 84 ALA A CA 10
ATOM 12072 C C . ALA A 1 66 ? -0.872 -0.409 6.277 1.00 0.00 84 ALA A C 10
ATOM 12073 O O . ALA A 1 66 ? -0.640 0.058 7.393 1.00 0.00 84 ALA A O 10
ATOM 12080 N N . GLY A 1 67 ? -0.261 -1.479 5.799 1.00 0.00 85 GLY A N 10
ATOM 12081 C CA . GLY A 1 67 ? 0.617 -2.270 6.634 1.00 0.00 85 GLY A CA 10
ATOM 12082 C C . GLY A 1 67 ? 2.033 -2.341 6.105 1.00 0.00 85 GLY A C 10
ATOM 12083 O O . GLY A 1 67 ? 2.659 -1.323 5.827 1.00 0.00 85 GLY A O 10
ATOM 12087 N N . THR A 1 68 ? 2.528 -3.555 5.953 1.00 0.00 86 THR A N 10
ATOM 12088 C CA . THR A 1 68 ? 3.907 -3.782 5.560 1.00 0.00 86 THR A CA 10
ATOM 12089 C C . THR A 1 68 ? 4.036 -4.023 4.063 1.00 0.00 86 THR A C 10
ATOM 12090 O O . THR A 1 68 ? 3.101 -3.792 3.292 1.00 0.00 86 THR A O 10
ATOM 12101 N N . SER A 1 69 ? 5.213 -4.471 3.663 1.00 0.00 87 SER A N 10
ATOM 12102 C CA . SER A 1 69 ? 5.459 -4.894 2.294 1.00 0.00 87 SER A CA 10
ATOM 12103 C C . SER A 1 69 ? 6.259 -6.194 2.311 1.00 0.00 87 SER A C 10
ATOM 12104 O O . SER A 1 69 ? 7.143 -6.368 3.146 1.00 0.00 87 SER A O 10
ATOM 12112 N N . THR A 1 70 ? 5.944 -7.102 1.398 1.00 0.00 88 THR A N 10
ATOM 12113 C CA . THR A 1 70 ? 6.555 -8.424 1.387 1.00 0.00 88 THR A CA 10
ATOM 12114 C C . THR A 1 70 ? 6.815 -8.903 -0.037 1.00 0.00 88 THR A C 10
ATOM 12115 O O . THR A 1 70 ? 6.937 -8.090 -0.955 1.00 0.00 88 THR A O 10
ATOM 12126 N N . ASP A 1 71 ? 6.904 -10.226 -0.200 1.00 0.00 89 ASP A N 10
ATOM 12127 C CA . ASP A 1 71 ? 7.110 -10.872 -1.501 1.00 0.00 89 ASP A CA 10
ATOM 12128 C C . ASP A 1 71 ? 8.453 -10.504 -2.119 1.00 0.00 89 ASP A C 10
ATOM 12129 O O . ASP A 1 71 ? 9.403 -11.273 -2.035 1.00 0.00 89 ASP A O 10
ATOM 12138 N N . VAL A 1 72 ? 8.535 -9.319 -2.703 1.00 0.00 90 VAL A N 10
ATOM 12139 C CA . VAL A 1 72 ? 9.732 -8.902 -3.412 1.00 0.00 90 VAL A CA 10
ATOM 12140 C C . VAL A 1 72 ? 10.918 -8.715 -2.467 1.00 0.00 90 VAL A C 10
ATOM 12141 O O . VAL A 1 72 ? 12.043 -9.097 -2.787 1.00 0.00 90 VAL A O 10
ATOM 12154 N N . LEU A 1 73 ? 10.670 -8.120 -1.307 1.00 0.00 91 LEU A N 10
ATOM 12155 C CA . LEU A 1 73 ? 11.713 -7.961 -0.300 1.00 0.00 91 LEU A CA 10
ATOM 12156 C C . LEU A 1 73 ? 11.743 -9.157 0.654 1.00 0.00 91 LEU A C 10
ATOM 12157 O O . LEU A 1 73 ? 12.772 -9.452 1.262 1.00 0.00 91 LEU A O 10
ATOM 12173 N N . SER A 1 74 ? 10.610 -9.839 0.785 1.00 0.00 92 SER A N 10
ATOM 12174 C CA . SER A 1 74 ? 10.494 -10.947 1.723 1.00 0.00 92 SER A CA 10
ATOM 12175 C C . SER A 1 74 ? 10.961 -12.254 1.079 1.00 0.00 92 SER A C 10
ATOM 12176 O O . SER A 1 74 ? 12.087 -12.698 1.309 1.00 0.00 92 SER A O 10
ATOM 12184 N N . SER A 1 75 ? 10.113 -12.834 0.239 1.00 0.00 93 SER A N 10
ATOM 12185 C CA . SER A 1 75 ? 10.417 -14.093 -0.426 1.00 0.00 93 SER A CA 10
ATOM 12186 C C . SER A 1 75 ? 9.325 -14.429 -1.439 1.00 0.00 93 SER A C 10
ATOM 12187 O O . SER A 1 75 ? 9.541 -14.373 -2.652 1.00 0.00 93 SER A O 10
ATOM 12195 N N . GLY A 1 76 ? 8.150 -14.758 -0.924 1.00 0.00 94 GLY A N 10
ATOM 12196 C CA . GLY A 1 76 ? 7.005 -15.056 -1.757 1.00 0.00 94 GLY A CA 10
ATOM 12197 C C . GLY A 1 76 ? 5.742 -15.111 -0.929 1.00 0.00 94 GLY A C 10
ATOM 12198 O O . GLY A 1 76 ? 5.443 -16.129 -0.308 1.00 0.00 94 GLY A O 10
ATOM 12202 N N . THR A 1 77 ? 5.010 -14.010 -0.904 1.00 0.00 95 THR A N 10
ATOM 12203 C CA . THR A 1 77 ? 3.864 -13.882 -0.017 1.00 0.00 95 THR A CA 10
ATOM 12204 C C . THR A 1 77 ? 2.585 -13.629 -0.800 1.00 0.00 95 THR A C 10
ATOM 12205 O O . THR A 1 77 ? 1.707 -12.907 -0.328 1.00 0.00 95 THR A O 10
ATOM 12216 N N . VAL A 1 78 ? 2.494 -14.205 -1.995 1.00 0.00 96 VAL A N 10
ATOM 12217 C CA . VAL A 1 78 ? 1.383 -13.928 -2.903 1.00 0.00 96 VAL A CA 10
ATOM 12218 C C . VAL A 1 78 ? 1.371 -12.440 -3.261 1.00 0.00 96 VAL A C 10
ATOM 12219 O O . VAL A 1 78 ? 0.511 -11.674 -2.822 1.00 0.00 96 VAL A O 10
ATOM 12232 N N . GLY A 1 79 ? 2.358 -12.035 -4.043 1.00 0.00 97 GLY A N 10
ATOM 12233 C CA . GLY A 1 79 ? 2.497 -10.642 -4.402 1.00 0.00 97 GLY A CA 10
ATOM 12234 C C . GLY A 1 79 ? 1.870 -10.331 -5.742 1.00 0.00 97 GLY A C 10
ATOM 12235 O O . GLY A 1 79 ? 1.872 -11.166 -6.647 1.00 0.00 97 GLY A O 10
ATOM 12239 N N . SER A 1 80 ? 1.334 -9.133 -5.873 1.00 0.00 98 SER A N 10
ATOM 12240 C CA . SER A 1 80 ? 0.708 -8.712 -7.110 1.00 0.00 98 SER A CA 10
ATOM 12241 C C . SER A 1 80 ? 1.698 -7.913 -7.952 1.00 0.00 98 SER A C 10
ATOM 12242 O O . SER A 1 80 ? 2.179 -8.442 -8.978 1.00 0.00 98 SER A O 10
ATOM 12251 N N . SER A 1 1 ? 20.112 -0.016 -3.166 1.00 0.00 19 SER A N 11
ATOM 12252 C CA . SER A 1 1 ? 19.852 1.282 -2.520 1.00 0.00 19 SER A CA 11
ATOM 12253 C C . SER A 1 1 ? 18.367 1.605 -2.601 1.00 0.00 19 SER A C 11
ATOM 12254 O O . SER A 1 1 ? 17.688 1.681 -1.575 1.00 0.00 19 SER A O 11
ATOM 12264 N N . PHE A 1 2 ? 17.857 1.786 -3.817 1.00 0.00 20 PHE A N 11
ATOM 12265 C CA . PHE A 1 2 ? 16.431 2.002 -4.003 1.00 0.00 20 PHE A CA 11
ATOM 12266 C C . PHE A 1 2 ? 15.736 0.667 -4.193 1.00 0.00 20 PHE A C 11
ATOM 12267 O O . PHE A 1 2 ? 16.308 -0.267 -4.755 1.00 0.00 20 PHE A O 11
ATOM 12284 N N . VAL A 1 3 ? 14.515 0.577 -3.705 1.00 0.00 21 VAL A N 11
ATOM 12285 C CA . VAL A 1 3 ? 13.775 -0.672 -3.736 1.00 0.00 21 VAL A CA 11
ATOM 12286 C C . VAL A 1 3 ? 12.282 -0.428 -3.938 1.00 0.00 21 VAL A C 11
ATOM 12287 O O . VAL A 1 3 ? 11.715 0.529 -3.407 1.00 0.00 21 VAL A O 11
ATOM 12300 N N . GLN A 1 4 ? 11.663 -1.274 -4.746 1.00 0.00 22 GLN A N 11
ATOM 12301 C CA . GLN A 1 4 ? 10.222 -1.233 -4.940 1.00 0.00 22 GLN A CA 11
ATOM 12302 C C . GLN A 1 4 ? 9.571 -2.380 -4.179 1.00 0.00 22 GLN A C 11
ATOM 12303 O O . GLN A 1 4 ? 10.179 -3.438 -4.003 1.00 0.00 22 GLN A O 11
ATOM 12317 N N . CYS A 1 5 ? 8.342 -2.184 -3.733 1.00 0.00 23 CYS A N 11
ATOM 12318 C CA . CYS A 1 5 ? 7.670 -3.190 -2.929 1.00 0.00 23 CYS A CA 11
ATOM 12319 C C . CYS A 1 5 ? 6.158 -3.078 -3.050 1.00 0.00 23 CYS A C 11
ATOM 12320 O O . CYS A 1 5 ? 5.619 -2.023 -3.377 1.00 0.00 23 CYS A O 11
ATOM 12328 N N . ASN A 1 6 ? 5.474 -4.180 -2.801 1.00 0.00 24 ASN A N 11
ATOM 12329 C CA . ASN A 1 6 ? 4.023 -4.180 -2.787 1.00 0.00 24 ASN A CA 11
ATOM 12330 C C . ASN A 1 6 ? 3.528 -3.560 -1.492 1.00 0.00 24 ASN A C 11
ATOM 12331 O O . ASN A 1 6 ? 3.682 -4.135 -0.417 1.00 0.00 24 ASN A O 11
ATOM 12342 N N . HIS A 1 7 ? 2.968 -2.364 -1.598 1.00 0.00 25 HIS A N 11
ATOM 12343 C CA . HIS A 1 7 ? 2.455 -1.653 -0.435 1.00 0.00 25 HIS A CA 11
ATOM 12344 C C . HIS A 1 7 ? 1.126 -2.266 -0.030 1.00 0.00 25 HIS A C 11
ATOM 12345 O O . HIS A 1 7 ? 0.184 -2.280 -0.819 1.00 0.00 25 HIS A O 11
ATOM 12360 N N . HIS A 1 8 ? 1.055 -2.798 1.176 1.00 0.00 26 HIS A N 11
ATOM 12361 C CA . HIS A 1 8 ? -0.140 -3.503 1.621 1.00 0.00 26 HIS A CA 11
ATOM 12362 C C . HIS A 1 8 ? -1.140 -2.556 2.259 1.00 0.00 26 HIS A C 11
ATOM 12363 O O . HIS A 1 8 ? -0.804 -1.805 3.173 1.00 0.00 26 HIS A O 11
ATOM 12378 N N . LEU A 1 9 ? -2.363 -2.592 1.759 1.00 0.00 27 LEU A N 11
ATOM 12379 C CA . LEU A 1 9 ? -3.476 -1.924 2.404 1.00 0.00 27 LEU A CA 11
ATOM 12380 C C . LEU A 1 9 ? -4.253 -2.982 3.183 1.00 0.00 27 LEU A C 11
ATOM 12381 O O . LEU A 1 9 ? -4.717 -3.977 2.609 1.00 0.00 27 LEU A O 11
ATOM 12397 N N . LEU A 1 10 ? -4.370 -2.784 4.480 1.00 0.00 28 LEU A N 11
ATOM 12398 C CA . LEU A 1 10 ? -4.980 -3.767 5.352 1.00 0.00 28 LEU A CA 11
ATOM 12399 C C . LEU A 1 10 ? -6.368 -3.333 5.796 1.00 0.00 28 LEU A C 11
ATOM 12400 O O . LEU A 1 10 ? -6.573 -2.214 6.270 1.00 0.00 28 LEU A O 11
ATOM 12416 N N . TYR A 1 11 ? -7.316 -4.234 5.643 1.00 0.00 29 TYR A N 11
ATOM 12417 C CA . TYR A 1 11 ? -8.680 -3.983 6.057 1.00 0.00 29 TYR A CA 11
ATOM 12418 C C . TYR A 1 11 ? -8.966 -4.791 7.310 1.00 0.00 29 TYR A C 11
ATOM 12419 O O . TYR A 1 11 ? -8.343 -5.828 7.530 1.00 0.00 29 TYR A O 11
ATOM 12437 N N . ASN A 1 12 ? -9.868 -4.291 8.146 1.00 0.00 30 ASN A N 11
ATOM 12438 C CA . ASN A 1 12 ? -10.294 -5.018 9.338 1.00 0.00 30 ASN A CA 11
ATOM 12439 C C . ASN A 1 12 ? -10.804 -6.406 8.954 1.00 0.00 30 ASN A C 11
ATOM 12440 O O . ASN A 1 12 ? -11.939 -6.557 8.500 1.00 0.00 30 ASN A O 11
ATOM 12451 N N . GLY A 1 13 ? -9.956 -7.409 9.134 1.00 0.00 31 GLY A N 11
ATOM 12452 C CA . GLY A 1 13 ? -10.298 -8.754 8.729 1.00 0.00 31 GLY A CA 11
ATOM 12453 C C . GLY A 1 13 ? -9.129 -9.463 8.075 1.00 0.00 31 GLY A C 11
ATOM 12454 O O . GLY A 1 13 ? -8.771 -10.570 8.481 1.00 0.00 31 GLY A O 11
ATOM 12458 N N . ARG A 1 14 ? -8.524 -8.814 7.074 1.00 0.00 32 ARG A N 11
ATOM 12459 C CA . ARG A 1 14 ? -7.392 -9.383 6.339 1.00 0.00 32 ARG A CA 11
ATOM 12460 C C . ARG A 1 14 ? -6.973 -8.444 5.198 1.00 0.00 32 ARG A C 11
ATOM 12461 O O . ARG A 1 14 ? -7.554 -7.367 5.031 1.00 0.00 32 ARG A O 11
ATOM 12482 N N . HIS A 1 15 ? -5.939 -8.848 4.454 1.00 0.00 33 HIS A N 11
ATOM 12483 C CA . HIS A 1 15 ? -5.487 -8.155 3.245 1.00 0.00 33 HIS A CA 11
ATOM 12484 C C . HIS A 1 15 ? -6.656 -7.682 2.388 1.00 0.00 33 HIS A C 11
ATOM 12485 O O . HIS A 1 15 ? -7.578 -8.444 2.101 1.00 0.00 33 HIS A O 11
ATOM 12500 N N . TRP A 1 16 ? -6.608 -6.420 1.989 1.00 0.00 34 TRP A N 11
ATOM 12501 C CA . TRP A 1 16 ? -7.594 -5.891 1.062 1.00 0.00 34 TRP A CA 11
ATOM 12502 C C . TRP A 1 16 ? -6.981 -5.745 -0.331 1.00 0.00 34 TRP A C 11
ATOM 12503 O O . TRP A 1 16 ? -7.510 -6.269 -1.314 1.00 0.00 34 TRP A O 11
ATOM 12524 N N . GLY A 1 17 ? -5.858 -5.041 -0.409 1.00 0.00 35 GLY A N 11
ATOM 12525 C CA . GLY A 1 17 ? -5.195 -4.845 -1.684 1.00 0.00 35 GLY A CA 11
ATOM 12526 C C . GLY A 1 17 ? -3.740 -4.467 -1.519 1.00 0.00 35 GLY A C 11
ATOM 12527 O O . GLY A 1 17 ? -3.311 -4.114 -0.419 1.00 0.00 35 GLY A O 11
ATOM 12531 N N . THR A 1 18 ? -2.971 -4.566 -2.595 1.00 0.00 36 THR A N 11
ATOM 12532 C CA . THR A 1 18 ? -1.577 -4.163 -2.568 1.00 0.00 36 THR A CA 11
ATOM 12533 C C . THR A 1 18 ? -1.107 -3.762 -3.970 1.00 0.00 36 THR A C 11
ATOM 12534 O O . THR A 1 18 ? -1.447 -4.411 -4.962 1.00 0.00 36 THR A O 11
ATOM 12545 N N . ILE A 1 19 ? -0.355 -2.674 -4.052 1.00 0.00 37 ILE A N 11
ATOM 12546 C CA . ILE A 1 19 ? 0.165 -2.201 -5.325 1.00 0.00 37 ILE A CA 11
ATOM 12547 C C . ILE A 1 19 ? 1.686 -2.281 -5.318 1.00 0.00 37 ILE A C 11
ATOM 12548 O O . ILE A 1 19 ? 2.337 -1.863 -4.355 1.00 0.00 37 ILE A O 11
ATOM 12564 N N . ARG A 1 20 ? 2.242 -2.837 -6.383 1.00 0.00 38 ARG A N 11
ATOM 12565 C CA . ARG A 1 20 ? 3.683 -2.925 -6.548 1.00 0.00 38 ARG A CA 11
ATOM 12566 C C . ARG A 1 20 ? 4.242 -1.561 -6.937 1.00 0.00 38 ARG A C 11
ATOM 12567 O O . ARG A 1 20 ? 4.182 -1.172 -8.102 1.00 0.00 38 ARG A O 11
ATOM 12588 N N . LYS A 1 21 ? 4.772 -0.833 -5.966 1.00 0.00 39 LYS A N 11
ATOM 12589 C CA . LYS A 1 21 ? 5.278 0.506 -6.221 1.00 0.00 39 LYS A CA 11
ATOM 12590 C C . LYS A 1 21 ? 6.582 0.734 -5.466 1.00 0.00 39 LYS A C 11
ATOM 12591 O O . LYS A 1 21 ? 6.806 0.161 -4.400 1.00 0.00 39 LYS A O 11
ATOM 12610 N N . LYS A 1 22 ? 7.448 1.553 -6.037 1.00 0.00 40 LYS A N 11
ATOM 12611 C CA . LYS A 1 22 ? 8.743 1.859 -5.441 1.00 0.00 40 LYS A CA 11
ATOM 12612 C C . LYS A 1 22 ? 8.590 2.599 -4.114 1.00 0.00 40 LYS A C 11
ATOM 12613 O O . LYS A 1 22 ? 7.589 3.281 -3.879 1.00 0.00 40 LYS A O 11
ATOM 12632 N N . ALA A 1 23 ? 9.586 2.448 -3.247 1.00 0.00 41 ALA A N 11
ATOM 12633 C CA . ALA A 1 23 ? 9.594 3.120 -1.958 1.00 0.00 41 ALA A CA 11
ATOM 12634 C C . ALA A 1 23 ? 9.716 4.626 -2.141 1.00 0.00 41 ALA A C 11
ATOM 12635 O O . ALA A 1 23 ? 10.461 5.097 -3.000 1.00 0.00 41 ALA A O 11
ATOM 12642 N N . GLY A 1 24 ? 8.972 5.372 -1.339 1.00 0.00 42 GLY A N 11
ATOM 12643 C CA . GLY A 1 24 ? 8.965 6.815 -1.463 1.00 0.00 42 GLY A CA 11
ATOM 12644 C C . GLY A 1 24 ? 7.861 7.300 -2.373 1.00 0.00 42 GLY A C 11
ATOM 12645 O O . GLY A 1 24 ? 7.229 8.320 -2.103 1.00 0.00 42 GLY A O 11
ATOM 12649 N N . TRP A 1 25 ? 7.627 6.563 -3.450 1.00 0.00 43 TRP A N 11
ATOM 12650 C CA . TRP A 1 25 ? 6.552 6.879 -4.375 1.00 0.00 43 TRP A CA 11
ATOM 12651 C C . TRP A 1 25 ? 5.201 6.689 -3.702 1.00 0.00 43 TRP A C 11
ATOM 12652 O O . TRP A 1 25 ? 4.913 5.621 -3.149 1.00 0.00 43 TRP A O 11
ATOM 12673 N N . ALA A 1 26 ? 4.387 7.734 -3.732 1.00 0.00 44 ALA A N 11
ATOM 12674 C CA . ALA A 1 26 ? 3.067 7.684 -3.133 1.00 0.00 44 ALA A CA 11
ATOM 12675 C C . ALA A 1 26 ? 2.128 6.844 -3.983 1.00 0.00 44 ALA A C 11
ATOM 12676 O O . ALA A 1 26 ? 1.932 7.113 -5.171 1.00 0.00 44 ALA A O 11
ATOM 12683 N N . VAL A 1 27 ? 1.563 5.818 -3.375 1.00 0.00 45 VAL A N 11
ATOM 12684 C CA . VAL A 1 27 ? 0.687 4.906 -4.083 1.00 0.00 45 VAL A CA 11
ATOM 12685 C C . VAL A 1 27 ? -0.752 5.099 -3.622 1.00 0.00 45 VAL A C 11
ATOM 12686 O O . VAL A 1 27 ? -1.001 5.444 -2.464 1.00 0.00 45 VAL A O 11
ATOM 12699 N N . ARG A 1 28 ? -1.691 4.899 -4.532 1.00 0.00 46 ARG A N 11
ATOM 12700 C CA . ARG A 1 28 ? -3.088 5.155 -4.238 1.00 0.00 46 ARG A CA 11
ATOM 12701 C C . ARG A 1 28 ? -3.817 3.875 -3.852 1.00 0.00 46 ARG A C 11
ATOM 12702 O O . ARG A 1 28 ? -3.652 2.828 -4.485 1.00 0.00 46 ARG A O 11
ATOM 12723 N N . PHE A 1 29 ? -4.598 3.961 -2.792 1.00 0.00 47 PHE A N 11
ATOM 12724 C CA . PHE A 1 29 ? -5.477 2.879 -2.403 1.00 0.00 47 PHE A CA 11
ATOM 12725 C C . PHE A 1 29 ? -6.901 3.393 -2.368 1.00 0.00 47 PHE A C 11
ATOM 12726 O O . PHE A 1 29 ? -7.185 4.406 -1.732 1.00 0.00 47 PHE A O 11
ATOM 12743 N N . TYR A 1 30 ? -7.789 2.710 -3.057 1.00 0.00 48 TYR A N 11
ATOM 12744 C CA . TYR A 1 30 ? -9.179 3.118 -3.114 1.00 0.00 48 TYR A CA 11
ATOM 12745 C C . TYR A 1 30 ? -10.071 1.898 -3.231 1.00 0.00 48 TYR A C 11
ATOM 12746 O O . TYR A 1 30 ? -9.684 0.886 -3.818 1.00 0.00 48 TYR A O 11
ATOM 12764 N N . GLU A 1 31 ? -11.256 1.999 -2.661 1.00 0.00 49 GLU A N 11
ATOM 12765 C CA . GLU A 1 31 ? -12.170 0.877 -2.608 1.00 0.00 49 GLU A CA 11
ATOM 12766 C C . GLU A 1 31 ? -13.024 0.813 -3.864 1.00 0.00 49 GLU A C 11
ATOM 12767 O O . GLU A 1 31 ? -13.597 1.814 -4.294 1.00 0.00 49 GLU A O 11
ATOM 12779 N N . GLU A 1 32 ? -13.075 -0.364 -4.456 1.00 0.00 50 GLU A N 11
ATOM 12780 C CA . GLU A 1 32 ? -13.929 -0.608 -5.599 1.00 0.00 50 GLU A CA 11
ATOM 12781 C C . GLU A 1 32 ? -15.086 -1.490 -5.179 1.00 0.00 50 GLU A C 11
ATOM 12782 O O . GLU A 1 32 ? -14.932 -2.697 -4.997 1.00 0.00 50 GLU A O 11
ATOM 12794 N N . LYS A 1 33 ? -16.233 -0.874 -4.993 1.00 0.00 51 LYS A N 11
ATOM 12795 C CA . LYS A 1 33 ? -17.418 -1.589 -4.571 1.00 0.00 51 LYS A CA 11
ATOM 12796 C C . LYS A 1 33 ? -18.297 -1.870 -5.781 1.00 0.00 51 LYS A C 11
ATOM 12797 O O . LYS A 1 33 ? -18.570 -0.971 -6.572 1.00 0.00 51 LYS A O 11
ATOM 12816 N N . PRO A 1 34 ? -18.727 -3.124 -5.959 1.00 0.00 52 PRO A N 11
ATOM 12817 C CA . PRO A 1 34 ? -19.530 -3.520 -7.118 1.00 0.00 52 PRO A CA 11
ATOM 12818 C C . PRO A 1 34 ? -20.848 -2.753 -7.198 1.00 0.00 52 PRO A C 11
ATOM 12819 O O . PRO A 1 34 ? -21.705 -2.868 -6.318 1.00 0.00 52 PRO A O 11
ATOM 12830 N N . GLY A 1 35 ? -20.997 -1.969 -8.261 1.00 0.00 53 GLY A N 11
ATOM 12831 C CA . GLY A 1 35 ? -22.201 -1.178 -8.449 1.00 0.00 53 GLY A CA 11
ATOM 12832 C C . GLY A 1 35 ? -22.165 0.123 -7.677 1.00 0.00 53 GLY A C 11
ATOM 12833 O O . GLY A 1 35 ? -23.139 0.879 -7.663 1.00 0.00 53 GLY A O 11
ATOM 12837 N N . GLN A 1 36 ? -21.046 0.374 -7.028 1.00 0.00 54 GLN A N 11
ATOM 12838 C CA . GLN A 1 36 ? -20.874 1.558 -6.201 1.00 0.00 54 GLN A CA 11
ATOM 12839 C C . GLN A 1 36 ? -19.627 2.334 -6.635 1.00 0.00 54 GLN A C 11
ATOM 12840 O O . GLN A 1 36 ? -18.730 1.774 -7.270 1.00 0.00 54 GLN A O 11
ATOM 12854 N N . PRO A 1 37 ? -19.566 3.639 -6.325 1.00 0.00 55 PRO A N 11
ATOM 12855 C CA . PRO A 1 37 ? -18.418 4.481 -6.675 1.00 0.00 55 PRO A CA 11
ATOM 12856 C C . PRO A 1 37 ? -17.184 4.155 -5.843 1.00 0.00 55 PRO A C 11
ATOM 12857 O O . PRO A 1 37 ? -17.271 3.558 -4.765 1.00 0.00 55 PRO A O 11
ATOM 12868 N N . LYS A 1 38 ? -16.039 4.569 -6.351 1.00 0.00 56 LYS A N 11
ATOM 12869 C CA . LYS A 1 38 ? -14.758 4.224 -5.762 1.00 0.00 56 LYS A CA 11
ATOM 12870 C C . LYS A 1 38 ? -14.194 5.408 -4.993 1.00 0.00 56 LYS A C 11
ATOM 12871 O O . LYS A 1 38 ? -14.233 6.545 -5.469 1.00 0.00 56 LYS A O 11
ATOM 12890 N N . ARG A 1 39 ? -13.663 5.143 -3.814 1.00 0.00 57 ARG A N 11
ATOM 12891 C CA . ARG A 1 39 ? -13.216 6.209 -2.935 1.00 0.00 57 ARG A CA 11
ATOM 12892 C C . ARG A 1 39 ? -11.829 5.908 -2.388 1.00 0.00 57 ARG A C 11
ATOM 12893 O O . ARG A 1 39 ? -11.543 4.774 -2.003 1.00 0.00 57 ARG A O 11
ATOM 12914 N N . LEU A 1 40 ? -10.968 6.921 -2.391 1.00 0.00 58 LEU A N 11
ATOM 12915 C CA . LEU A 1 40 ? -9.627 6.800 -1.832 1.00 0.00 58 LEU A CA 11
ATOM 12916 C C . LEU A 1 40 ? -9.694 6.431 -0.360 1.00 0.00 58 LEU A C 11
ATOM 12917 O O . LEU A 1 40 ? -10.269 7.163 0.447 1.00 0.00 58 LEU A O 11
ATOM 12933 N N . VAL A 1 41 ? -9.113 5.292 -0.020 1.00 0.00 59 VAL A N 11
ATOM 12934 C CA . VAL A 1 41 ? -9.130 4.818 1.348 1.00 0.00 59 VAL A CA 11
ATOM 12935 C C . VAL A 1 41 ? -7.889 5.285 2.087 1.00 0.00 59 VAL A C 11
ATOM 12936 O O . VAL A 1 41 ? -7.917 5.424 3.306 1.00 0.00 59 VAL A O 11
ATOM 12949 N N . ALA A 1 42 ? -6.803 5.511 1.338 1.00 0.00 60 ALA A N 11
ATOM 12950 C CA . ALA A 1 42 ? -5.590 6.102 1.886 1.00 0.00 60 ALA A CA 11
ATOM 12951 C C . ALA A 1 42 ? -4.495 6.194 0.831 1.00 0.00 60 ALA A C 11
ATOM 12952 O O . ALA A 1 42 ? -4.380 5.334 -0.044 1.00 0.00 60 ALA A O 11
ATOM 12959 N N . ILE A 1 43 ? -3.711 7.258 0.898 1.00 0.00 61 ILE A N 11
ATOM 12960 C CA . ILE A 1 43 ? -2.550 7.404 0.042 1.00 0.00 61 ILE A CA 11
ATOM 12961 C C . ILE A 1 43 ? -1.292 7.095 0.847 1.00 0.00 61 ILE A C 11
ATOM 12962 O O . ILE A 1 43 ? -0.927 7.844 1.760 1.00 0.00 61 ILE A O 11
ATOM 12978 N N . CYS A 1 44 ? -0.634 5.996 0.516 1.00 0.00 62 CYS A N 11
ATOM 12979 C CA . CYS A 1 44 ? 0.463 5.501 1.317 1.00 0.00 62 CYS A CA 11
ATOM 12980 C C . CYS A 1 44 ? 1.766 5.512 0.530 1.00 0.00 62 CYS A C 11
ATOM 12981 O O . CYS A 1 44 ? 1.774 5.306 -0.680 1.00 0.00 62 CYS A O 11
ATOM 12988 N N . LYS A 1 45 ? 2.865 5.758 1.218 1.00 0.00 63 LYS A N 11
ATOM 12989 C CA . LYS A 1 45 ? 4.178 5.667 0.608 1.00 0.00 63 LYS A CA 11
ATOM 12990 C C . LYS A 1 45 ? 5.217 5.390 1.670 1.00 0.00 63 LYS A C 11
ATOM 12991 O O . LYS A 1 45 ? 4.976 5.600 2.849 1.00 0.00 63 LYS A O 11
ATOM 13010 N N . ASN A 1 46 ? 6.368 4.916 1.248 1.00 0.00 64 ASN A N 11
ATOM 13011 C CA . ASN A 1 46 ? 7.401 4.510 2.185 1.00 0.00 64 ASN A CA 11
ATOM 13012 C C . ASN A 1 46 ? 8.160 5.724 2.691 1.00 0.00 64 ASN A C 11
ATOM 13013 O O . ASN A 1 46 ? 8.370 6.669 1.933 1.00 0.00 64 ASN A O 11
ATOM 13024 N N . ALA A 1 47 ? 8.540 5.693 3.971 1.00 0.00 65 ALA A N 11
ATOM 13025 C CA . ALA A 1 47 ? 9.219 6.817 4.626 1.00 0.00 65 ALA A CA 11
ATOM 13026 C C . ALA A 1 47 ? 10.299 7.428 3.740 1.00 0.00 65 ALA A C 11
ATOM 13027 O O . ALA A 1 47 ? 10.263 8.620 3.426 1.00 0.00 65 ALA A O 11
ATOM 13034 N N . SER A 1 48 ? 11.241 6.600 3.326 1.00 0.00 66 SER A N 11
ATOM 13035 C CA . SER A 1 48 ? 12.325 7.040 2.468 1.00 0.00 66 SER A CA 11
ATOM 13036 C C . SER A 1 48 ? 11.985 6.777 1.004 1.00 0.00 66 SER A C 11
ATOM 13037 O O . SER A 1 48 ? 11.429 5.733 0.672 1.00 0.00 66 SER A O 11
ATOM 13045 N N . PRO A 1 49 ? 12.304 7.724 0.112 1.00 0.00 67 PRO A N 11
ATOM 13046 C CA . PRO A 1 49 ? 12.112 7.563 -1.326 1.00 0.00 67 PRO A CA 11
ATOM 13047 C C . PRO A 1 49 ? 13.264 6.801 -1.975 1.00 0.00 67 PRO A C 11
ATOM 13048 O O . PRO A 1 49 ? 13.530 6.946 -3.169 1.00 0.00 67 PRO A O 11
ATOM 13059 N N . VAL A 1 50 ? 13.963 6.010 -1.172 1.00 0.00 68 VAL A N 11
ATOM 13060 C CA . VAL A 1 50 ? 15.074 5.206 -1.657 1.00 0.00 68 VAL A CA 11
ATOM 13061 C C . VAL A 1 50 ? 14.992 3.805 -1.062 1.00 0.00 68 VAL A C 11
ATOM 13062 O O . VAL A 1 50 ? 14.620 2.852 -1.743 1.00 0.00 68 VAL A O 11
ATOM 13075 N N . HIS A 1 51 ? 15.321 3.695 0.222 1.00 0.00 69 HIS A N 11
ATOM 13076 C CA . HIS A 1 51 ? 15.256 2.414 0.918 1.00 0.00 69 HIS A CA 11
ATOM 13077 C C . HIS A 1 51 ? 13.850 2.183 1.426 1.00 0.00 69 HIS A C 11
ATOM 13078 O O . HIS A 1 51 ? 13.083 3.128 1.595 1.00 0.00 69 HIS A O 11
ATOM 13093 N N . CYS A 1 52 ? 13.532 0.936 1.701 1.00 0.00 70 CYS A N 11
ATOM 13094 C CA . CYS A 1 52 ? 12.221 0.580 2.216 1.00 0.00 70 CYS A CA 11
ATOM 13095 C C . CYS A 1 52 ? 12.301 0.332 3.718 1.00 0.00 70 CYS A C 11
ATOM 13096 O O . CYS A 1 52 ? 13.107 -0.475 4.182 1.00 0.00 70 CYS A O 11
ATOM 13104 N N . ASN A 1 53 ? 11.463 1.030 4.468 1.00 0.00 71 ASN A N 11
ATOM 13105 C CA . ASN A 1 53 ? 11.440 0.911 5.918 1.00 0.00 71 ASN A CA 11
ATOM 13106 C C . ASN A 1 53 ? 10.038 0.528 6.370 1.00 0.00 71 ASN A C 11
ATOM 13107 O O . ASN A 1 53 ? 9.755 -0.637 6.639 1.00 0.00 71 ASN A O 11
ATOM 13118 N N . TYR A 1 54 ? 9.158 1.521 6.419 1.00 0.00 72 TYR A N 11
ATOM 13119 C CA . TYR A 1 54 ? 7.758 1.317 6.764 1.00 0.00 72 TYR A CA 11
ATOM 13120 C C . TYR A 1 54 ? 6.905 2.238 5.904 1.00 0.00 72 TYR A C 11
ATOM 13121 O O . TYR A 1 54 ? 7.435 3.090 5.185 1.00 0.00 72 TYR A O 11
ATOM 13139 N N . LEU A 1 55 ? 5.593 2.105 6.004 1.00 0.00 73 LEU A N 11
ATOM 13140 C CA . LEU A 1 55 ? 4.703 2.879 5.155 1.00 0.00 73 LEU A CA 11
ATOM 13141 C C . LEU A 1 55 ? 4.116 4.062 5.902 1.00 0.00 73 LEU A C 11
ATOM 13142 O O . LEU A 1 55 ? 3.491 3.913 6.951 1.00 0.00 73 LEU A O 11
ATOM 13158 N N . LYS A 1 56 ? 4.358 5.235 5.347 1.00 0.00 74 LYS A N 11
ATOM 13159 C CA . LYS A 1 56 ? 3.763 6.467 5.819 1.00 0.00 74 LYS A CA 11
ATOM 13160 C C . LYS A 1 56 ? 2.500 6.726 5.017 1.00 0.00 74 LYS A C 11
ATOM 13161 O O . LYS A 1 56 ? 2.564 7.066 3.832 1.00 0.00 74 LYS A O 11
ATOM 13180 N N . CYS A 1 57 ? 1.358 6.537 5.633 1.00 0.00 75 CYS A N 11
ATOM 13181 C CA . CYS A 1 57 ? 0.106 6.718 4.933 1.00 0.00 75 CYS A CA 11
ATOM 13182 C C . CYS A 1 57 ? -0.735 7.767 5.625 1.00 0.00 75 CYS A C 11
ATOM 13183 O O . CYS A 1 57 ? -0.445 8.163 6.754 1.00 0.00 75 CYS A O 11
ATOM 13190 N N . THR A 1 58 ? -1.762 8.228 4.940 1.00 0.00 76 THR A N 11
ATOM 13191 C CA . THR A 1 58 ? -2.621 9.260 5.472 1.00 0.00 76 THR A CA 11
ATOM 13192 C C . THR A 1 58 ? -3.959 9.254 4.743 1.00 0.00 76 THR A C 11
ATOM 13193 O O . THR A 1 58 ? -4.069 8.690 3.651 1.00 0.00 76 THR A O 11
ATOM 13204 N N . ASN A 1 59 ? -4.961 9.884 5.356 1.00 0.00 77 ASN A N 11
ATOM 13205 C CA . ASN A 1 59 ? -6.328 9.901 4.832 1.00 0.00 77 ASN A CA 11
ATOM 13206 C C . ASN A 1 59 ? -6.946 8.510 4.924 1.00 0.00 77 ASN A C 11
ATOM 13207 O O . ASN A 1 59 ? -7.743 8.123 4.073 1.00 0.00 77 ASN A O 11
ATOM 13218 N N . LEU A 1 60 ? -6.567 7.771 5.969 1.00 0.00 78 LEU A N 11
ATOM 13219 C CA . LEU A 1 60 ? -7.066 6.411 6.186 1.00 0.00 78 LEU A CA 11
ATOM 13220 C C . LEU A 1 60 ? -8.588 6.407 6.330 1.00 0.00 78 LEU A C 11
ATOM 13221 O O . LEU A 1 60 ? -9.163 7.282 6.984 1.00 0.00 78 LEU A O 11
ATOM 13237 N N . ALA A 1 61 ? -9.234 5.415 5.737 1.00 0.00 79 ALA A N 11
ATOM 13238 C CA . ALA A 1 61 ? -10.690 5.342 5.736 1.00 0.00 79 ALA A CA 11
ATOM 13239 C C . ALA A 1 61 ? -11.204 4.416 6.835 1.00 0.00 79 ALA A C 11
ATOM 13240 O O . ALA A 1 61 ? -11.790 3.368 6.555 1.00 0.00 79 ALA A O 11
ATOM 13247 N N . ALA A 1 62 ? -10.962 4.820 8.083 1.00 0.00 80 ALA A N 11
ATOM 13248 C CA . ALA A 1 62 ? -11.455 4.116 9.273 1.00 0.00 80 ALA A CA 11
ATOM 13249 C C . ALA A 1 62 ? -10.961 2.667 9.333 1.00 0.00 80 ALA A C 11
ATOM 13250 O O . ALA A 1 62 ? -9.907 2.387 9.906 1.00 0.00 80 ALA A O 11
ATOM 13257 N N . GLY A 1 63 ? -11.719 1.759 8.730 1.00 0.00 81 GLY A N 11
ATOM 13258 C CA . GLY A 1 63 ? -11.350 0.357 8.728 1.00 0.00 81 GLY A CA 11
ATOM 13259 C C . GLY A 1 63 ? -10.217 0.073 7.766 1.00 0.00 81 GLY A C 11
ATOM 13260 O O . GLY A 1 63 ? -9.508 -0.927 7.897 1.00 0.00 81 GLY A O 11
ATOM 13264 N N . PHE A 1 64 ? -10.049 0.959 6.795 1.00 0.00 82 PHE A N 11
ATOM 13265 C CA . PHE A 1 64 ? -8.989 0.827 5.809 1.00 0.00 82 PHE A CA 11
ATOM 13266 C C . PHE A 1 64 ? -7.718 1.499 6.306 1.00 0.00 82 PHE A C 11
ATOM 13267 O O . PHE A 1 64 ? -7.648 2.724 6.408 1.00 0.00 82 PHE A O 11
ATOM 13284 N N . SER A 1 65 ? -6.729 0.687 6.631 1.00 0.00 83 SER A N 11
ATOM 13285 C CA . SER A 1 65 ? -5.430 1.174 7.063 1.00 0.00 83 SER A CA 11
ATOM 13286 C C . SER A 1 65 ? -4.355 0.493 6.228 1.00 0.00 83 SER A C 11
ATOM 13287 O O . SER A 1 65 ? -4.664 -0.389 5.443 1.00 0.00 83 SER A O 11
ATOM 13295 N N . ALA A 1 66 ? -3.105 0.887 6.370 1.00 0.00 84 ALA A N 11
ATOM 13296 C CA . ALA A 1 66 ? -2.050 0.275 5.579 1.00 0.00 84 ALA A CA 11
ATOM 13297 C C . ALA A 1 66 ? -1.114 -0.531 6.465 1.00 0.00 84 ALA A C 11
ATOM 13298 O O . ALA A 1 66 ? -1.039 -0.303 7.675 1.00 0.00 84 ALA A O 11
ATOM 13305 N N . GLY A 1 67 ? -0.399 -1.465 5.858 1.00 0.00 85 GLY A N 11
ATOM 13306 C CA . GLY A 1 67 ? 0.466 -2.346 6.610 1.00 0.00 85 GLY A CA 11
ATOM 13307 C C . GLY A 1 67 ? 1.899 -2.284 6.132 1.00 0.00 85 GLY A C 11
ATOM 13308 O O . GLY A 1 67 ? 2.347 -1.258 5.628 1.00 0.00 85 GLY A O 11
ATOM 13312 N N . THR A 1 68 ? 2.617 -3.379 6.291 1.00 0.00 86 THR A N 11
ATOM 13313 C CA . THR A 1 68 ? 3.997 -3.467 5.843 1.00 0.00 86 THR A CA 11
ATOM 13314 C C . THR A 1 68 ? 4.048 -3.838 4.354 1.00 0.00 86 THR A C 11
ATOM 13315 O O . THR A 1 68 ? 3.013 -3.940 3.692 1.00 0.00 86 THR A O 11
ATOM 13326 N N . SER A 1 69 ? 5.248 -4.019 3.828 1.00 0.00 87 SER A N 11
ATOM 13327 C CA . SER A 1 69 ? 5.420 -4.454 2.452 1.00 0.00 87 SER A CA 11
ATOM 13328 C C . SER A 1 69 ? 6.195 -5.768 2.437 1.00 0.00 87 SER A C 11
ATOM 13329 O O . SER A 1 69 ? 7.109 -5.960 3.241 1.00 0.00 87 SER A O 11
ATOM 13337 N N . THR A 1 70 ? 5.842 -6.670 1.526 1.00 0.00 88 THR A N 11
ATOM 13338 C CA . THR A 1 70 ? 6.383 -8.022 1.557 1.00 0.00 88 THR A CA 11
ATOM 13339 C C . THR A 1 70 ? 6.716 -8.531 0.155 1.00 0.00 88 THR A C 11
ATOM 13340 O O . THR A 1 70 ? 6.969 -7.743 -0.757 1.00 0.00 88 THR A O 11
ATOM 13351 N N . ASP A 1 71 ? 6.732 -9.862 0.021 1.00 0.00 89 ASP A N 11
ATOM 13352 C CA . ASP A 1 71 ? 6.946 -10.557 -1.257 1.00 0.00 89 ASP A CA 11
ATOM 13353 C C . ASP A 1 71 ? 8.328 -10.288 -1.845 1.00 0.00 89 ASP A C 11
ATOM 13354 O O . ASP A 1 71 ? 9.215 -11.128 -1.739 1.00 0.00 89 ASP A O 11
ATOM 13363 N N . VAL A 1 72 ? 8.518 -9.116 -2.437 1.00 0.00 90 VAL A N 11
ATOM 13364 C CA . VAL A 1 72 ? 9.762 -8.810 -3.121 1.00 0.00 90 VAL A CA 11
ATOM 13365 C C . VAL A 1 72 ? 10.931 -8.685 -2.147 1.00 0.00 90 VAL A C 11
ATOM 13366 O O . VAL A 1 72 ? 12.004 -9.237 -2.383 1.00 0.00 90 VAL A O 11
ATOM 13379 N N . LEU A 1 73 ? 10.727 -7.954 -1.062 1.00 0.00 91 LEU A N 11
ATOM 13380 C CA . LEU A 1 73 ? 11.769 -7.792 -0.057 1.00 0.00 91 LEU A CA 11
ATOM 13381 C C . LEU A 1 73 ? 11.681 -8.868 1.025 1.00 0.00 91 LEU A C 11
ATOM 13382 O O . LEU A 1 73 ? 12.696 -9.413 1.452 1.00 0.00 91 LEU A O 11
ATOM 13398 N N . SER A 1 74 ? 10.463 -9.182 1.455 1.00 0.00 92 SER A N 11
ATOM 13399 C CA . SER A 1 74 ? 10.258 -10.108 2.562 1.00 0.00 92 SER A CA 11
ATOM 13400 C C . SER A 1 74 ? 10.430 -11.553 2.102 1.00 0.00 92 SER A C 11
ATOM 13401 O O . SER A 1 74 ? 11.072 -12.347 2.787 1.00 0.00 92 SER A O 11
ATOM 13409 N N . SER A 1 75 ? 9.875 -11.871 0.932 1.00 0.00 93 SER A N 11
ATOM 13410 C CA . SER A 1 75 ? 9.922 -13.225 0.388 1.00 0.00 93 SER A CA 11
ATOM 13411 C C . SER A 1 75 ? 9.221 -14.205 1.332 1.00 0.00 93 SER A C 11
ATOM 13412 O O . SER A 1 75 ? 9.846 -14.789 2.220 1.00 0.00 93 SER A O 11
ATOM 13420 N N . GLY A 1 76 ? 7.915 -14.367 1.147 1.00 0.00 94 GLY A N 11
ATOM 13421 C CA . GLY A 1 76 ? 7.162 -15.274 1.995 1.00 0.00 94 GLY A CA 11
ATOM 13422 C C . GLY A 1 76 ? 5.786 -14.749 2.356 1.00 0.00 94 GLY A C 11
ATOM 13423 O O . GLY A 1 76 ? 5.433 -14.676 3.531 1.00 0.00 94 GLY A O 11
ATOM 13427 N N . THR A 1 77 ? 5.009 -14.387 1.342 1.00 0.00 95 THR A N 11
ATOM 13428 C CA . THR A 1 77 ? 3.641 -13.916 1.535 1.00 0.00 95 THR A CA 11
ATOM 13429 C C . THR A 1 77 ? 2.775 -14.305 0.342 1.00 0.00 95 THR A C 11
ATOM 13430 O O . THR A 1 77 ? 3.271 -14.906 -0.607 1.00 0.00 95 THR A O 11
ATOM 13441 N N . VAL A 1 78 ? 1.493 -13.967 0.384 1.00 0.00 96 VAL A N 11
ATOM 13442 C CA . VAL A 1 78 ? 0.631 -14.176 -0.771 1.00 0.00 96 VAL A CA 11
ATOM 13443 C C . VAL A 1 78 ? 1.011 -13.189 -1.872 1.00 0.00 96 VAL A C 11
ATOM 13444 O O . VAL A 1 78 ? 1.626 -13.563 -2.873 1.00 0.00 96 VAL A O 11
ATOM 13457 N N . GLY A 1 79 ? 0.657 -11.928 -1.669 1.00 0.00 97 GLY A N 11
ATOM 13458 C CA . GLY A 1 79 ? 1.029 -10.894 -2.610 1.00 0.00 97 GLY A CA 11
ATOM 13459 C C . GLY A 1 79 ? 0.019 -10.746 -3.728 1.00 0.00 97 GLY A C 11
ATOM 13460 O O . GLY A 1 79 ? -0.969 -11.483 -3.787 1.00 0.00 97 GLY A O 11
ATOM 13464 N N . SER A 1 80 ? 0.259 -9.785 -4.600 1.00 0.00 98 SER A N 11
ATOM 13465 C CA . SER A 1 80 ? -0.617 -9.533 -5.731 1.00 0.00 98 SER A CA 11
ATOM 13466 C C . SER A 1 80 ? 0.210 -9.015 -6.902 1.00 0.00 98 SER A C 11
ATOM 13467 O O . SER A 1 80 ? 0.186 -9.643 -7.980 1.00 0.00 98 SER A O 11
ATOM 13476 N N . SER A 1 1 ? 19.906 -0.843 -3.332 1.00 0.00 19 SER A N 12
ATOM 13477 C CA . SER A 1 1 ? 19.672 0.282 -2.407 1.00 0.00 19 SER A CA 12
ATOM 13478 C C . SER A 1 1 ? 18.217 0.738 -2.505 1.00 0.00 19 SER A C 12
ATOM 13479 O O . SER A 1 1 ? 17.453 0.624 -1.546 1.00 0.00 19 SER A O 12
ATOM 13489 N N . PHE A 1 2 ? 17.839 1.251 -3.668 1.00 0.00 20 PHE A N 12
ATOM 13490 C CA . PHE A 1 2 ? 16.455 1.619 -3.928 1.00 0.00 20 PHE A CA 12
ATOM 13491 C C . PHE A 1 2 ? 15.636 0.369 -4.192 1.00 0.00 20 PHE A C 12
ATOM 13492 O O . PHE A 1 2 ? 16.044 -0.509 -4.958 1.00 0.00 20 PHE A O 12
ATOM 13509 N N . VAL A 1 3 ? 14.483 0.301 -3.569 1.00 0.00 21 VAL A N 12
ATOM 13510 C CA . VAL A 1 3 ? 13.664 -0.894 -3.608 1.00 0.00 21 VAL A CA 12
ATOM 13511 C C . VAL A 1 3 ? 12.196 -0.555 -3.853 1.00 0.00 21 VAL A C 12
ATOM 13512 O O . VAL A 1 3 ? 11.661 0.409 -3.297 1.00 0.00 21 VAL A O 12
ATOM 13525 N N . GLN A 1 4 ? 11.562 -1.330 -4.721 1.00 0.00 22 GLN A N 12
ATOM 13526 C CA . GLN A 1 4 ? 10.138 -1.198 -4.966 1.00 0.00 22 GLN A CA 12
ATOM 13527 C C . GLN A 1 4 ? 9.411 -2.312 -4.221 1.00 0.00 22 GLN A C 12
ATOM 13528 O O . GLN A 1 4 ? 9.908 -3.435 -4.142 1.00 0.00 22 GLN A O 12
ATOM 13542 N N . CYS A 1 5 ? 8.257 -2.006 -3.655 1.00 0.00 23 CYS A N 12
ATOM 13543 C CA . CYS A 1 5 ? 7.597 -2.946 -2.765 1.00 0.00 23 CYS A CA 12
ATOM 13544 C C . CYS A 1 5 ? 6.080 -2.899 -2.904 1.00 0.00 23 CYS A C 12
ATOM 13545 O O . CYS A 1 5 ? 5.496 -1.861 -3.216 1.00 0.00 23 CYS A O 12
ATOM 13553 N N . ASN A 1 6 ? 5.447 -4.043 -2.681 1.00 0.00 24 ASN A N 12
ATOM 13554 C CA . ASN A 1 6 ? 3.993 -4.125 -2.682 1.00 0.00 24 ASN A CA 12
ATOM 13555 C C . ASN A 1 6 ? 3.435 -3.518 -1.412 1.00 0.00 24 ASN A C 12
ATOM 13556 O O . ASN A 1 6 ? 3.537 -4.099 -0.331 1.00 0.00 24 ASN A O 12
ATOM 13567 N N . HIS A 1 7 ? 2.851 -2.341 -1.548 1.00 0.00 25 HIS A N 12
ATOM 13568 C CA . HIS A 1 7 ? 2.259 -1.653 -0.416 1.00 0.00 25 HIS A CA 12
ATOM 13569 C C . HIS A 1 7 ? 0.966 -2.358 -0.042 1.00 0.00 25 HIS A C 12
ATOM 13570 O O . HIS A 1 7 ? 0.071 -2.511 -0.876 1.00 0.00 25 HIS A O 12
ATOM 13585 N N . HIS A 1 8 ? 0.883 -2.820 1.190 1.00 0.00 26 HIS A N 12
ATOM 13586 C CA . HIS A 1 8 ? -0.260 -3.606 1.628 1.00 0.00 26 HIS A CA 12
ATOM 13587 C C . HIS A 1 8 ? -1.329 -2.727 2.241 1.00 0.00 26 HIS A C 12
ATOM 13588 O O . HIS A 1 8 ? -1.039 -1.894 3.086 1.00 0.00 26 HIS A O 12
ATOM 13603 N N . LEU A 1 9 ? -2.559 -2.910 1.800 1.00 0.00 27 LEU A N 12
ATOM 13604 C CA . LEU A 1 9 ? -3.694 -2.298 2.462 1.00 0.00 27 LEU A CA 12
ATOM 13605 C C . LEU A 1 9 ? -4.342 -3.362 3.340 1.00 0.00 27 LEU A C 12
ATOM 13606 O O . LEU A 1 9 ? -4.691 -4.449 2.860 1.00 0.00 27 LEU A O 12
ATOM 13622 N N . LEU A 1 10 ? -4.469 -3.066 4.619 1.00 0.00 28 LEU A N 12
ATOM 13623 C CA . LEU A 1 10 ? -5.005 -4.013 5.579 1.00 0.00 28 LEU A CA 12
ATOM 13624 C C . LEU A 1 10 ? -6.447 -3.666 5.930 1.00 0.00 28 LEU A C 12
ATOM 13625 O O . LEU A 1 10 ? -6.754 -2.543 6.337 1.00 0.00 28 LEU A O 12
ATOM 13641 N N . TYR A 1 11 ? -7.324 -4.637 5.767 1.00 0.00 29 TYR A N 12
ATOM 13642 C CA . TYR A 1 11 ? -8.733 -4.460 6.070 1.00 0.00 29 TYR A CA 12
ATOM 13643 C C . TYR A 1 11 ? -9.095 -5.339 7.252 1.00 0.00 29 TYR A C 12
ATOM 13644 O O . TYR A 1 11 ? -8.460 -6.372 7.471 1.00 0.00 29 TYR A O 12
ATOM 13662 N N . ASN A 1 12 ? -10.091 -4.909 8.019 1.00 0.00 30 ASN A N 12
ATOM 13663 C CA . ASN A 1 12 ? -10.541 -5.643 9.196 1.00 0.00 30 ASN A CA 12
ATOM 13664 C C . ASN A 1 12 ? -10.862 -7.083 8.831 1.00 0.00 30 ASN A C 12
ATOM 13665 O O . ASN A 1 12 ? -11.917 -7.375 8.258 1.00 0.00 30 ASN A O 12
ATOM 13676 N N . GLY A 1 13 ? -9.934 -7.975 9.140 1.00 0.00 31 GLY A N 12
ATOM 13677 C CA . GLY A 1 13 ? -10.111 -9.370 8.824 1.00 0.00 31 GLY A CA 12
ATOM 13678 C C . GLY A 1 13 ? -8.875 -9.976 8.192 1.00 0.00 31 GLY A C 12
ATOM 13679 O O . GLY A 1 13 ? -8.372 -10.994 8.664 1.00 0.00 31 GLY A O 12
ATOM 13683 N N . ARG A 1 14 ? -8.366 -9.338 7.138 1.00 0.00 32 ARG A N 12
ATOM 13684 C CA . ARG A 1 14 ? -7.236 -9.887 6.394 1.00 0.00 32 ARG A CA 12
ATOM 13685 C C . ARG A 1 14 ? -6.732 -8.884 5.350 1.00 0.00 32 ARG A C 12
ATOM 13686 O O . ARG A 1 14 ? -7.350 -7.837 5.134 1.00 0.00 32 ARG A O 12
ATOM 13707 N N . HIS A 1 15 ? -5.599 -9.211 4.731 1.00 0.00 33 HIS A N 12
ATOM 13708 C CA . HIS A 1 15 ? -5.054 -8.458 3.603 1.00 0.00 33 HIS A CA 12
ATOM 13709 C C . HIS A 1 15 ? -6.137 -8.145 2.569 1.00 0.00 33 HIS A C 12
ATOM 13710 O O . HIS A 1 15 ? -6.766 -9.051 2.020 1.00 0.00 33 HIS A O 12
ATOM 13725 N N . TRP A 1 16 ? -6.339 -6.860 2.305 1.00 0.00 34 TRP A N 12
ATOM 13726 C CA . TRP A 1 16 ? -7.380 -6.429 1.381 1.00 0.00 34 TRP A CA 12
ATOM 13727 C C . TRP A 1 16 ? -6.839 -6.347 -0.043 1.00 0.00 34 TRP A C 12
ATOM 13728 O O . TRP A 1 16 ? -7.363 -6.982 -0.955 1.00 0.00 34 TRP A O 12
ATOM 13749 N N . GLY A 1 17 ? -5.779 -5.569 -0.225 1.00 0.00 35 GLY A N 12
ATOM 13750 C CA . GLY A 1 17 ? -5.187 -5.412 -1.538 1.00 0.00 35 GLY A CA 12
ATOM 13751 C C . GLY A 1 17 ? -3.749 -4.956 -1.448 1.00 0.00 35 GLY A C 12
ATOM 13752 O O . GLY A 1 17 ? -3.264 -4.644 -0.357 1.00 0.00 35 GLY A O 12
ATOM 13756 N N . THR A 1 18 ? -3.045 -4.957 -2.569 1.00 0.00 36 THR A N 12
ATOM 13757 C CA . THR A 1 18 ? -1.676 -4.483 -2.592 1.00 0.00 36 THR A CA 12
ATOM 13758 C C . THR A 1 18 ? -1.297 -3.991 -3.987 1.00 0.00 36 THR A C 12
ATOM 13759 O O . THR A 1 18 ? -1.762 -4.527 -4.992 1.00 0.00 36 THR A O 12
ATOM 13770 N N . ILE A 1 19 ? -0.491 -2.940 -4.031 1.00 0.00 37 ILE A N 12
ATOM 13771 C CA . ILE A 1 19 ? 0.058 -2.432 -5.278 1.00 0.00 37 ILE A CA 12
ATOM 13772 C C . ILE A 1 19 ? 1.575 -2.329 -5.142 1.00 0.00 37 ILE A C 12
ATOM 13773 O O . ILE A 1 19 ? 2.071 -1.778 -4.153 1.00 0.00 37 ILE A O 12
ATOM 13789 N N . ARG A 1 20 ? 2.319 -2.865 -6.104 1.00 0.00 38 ARG A N 12
ATOM 13790 C CA . ARG A 1 20 ? 3.771 -2.754 -6.059 1.00 0.00 38 ARG A CA 12
ATOM 13791 C C . ARG A 1 20 ? 4.223 -1.416 -6.603 1.00 0.00 38 ARG A C 12
ATOM 13792 O O . ARG A 1 20 ? 3.987 -1.084 -7.764 1.00 0.00 38 ARG A O 12
ATOM 13813 N N . LYS A 1 21 ? 4.858 -0.656 -5.733 1.00 0.00 39 LYS A N 12
ATOM 13814 C CA . LYS A 1 21 ? 5.356 0.672 -6.067 1.00 0.00 39 LYS A CA 12
ATOM 13815 C C . LYS A 1 21 ? 6.689 0.906 -5.379 1.00 0.00 39 LYS A C 12
ATOM 13816 O O . LYS A 1 21 ? 6.964 0.324 -4.330 1.00 0.00 39 LYS A O 12
ATOM 13835 N N . LYS A 1 22 ? 7.513 1.751 -5.975 1.00 0.00 40 LYS A N 12
ATOM 13836 C CA . LYS A 1 22 ? 8.835 2.048 -5.441 1.00 0.00 40 LYS A CA 12
ATOM 13837 C C . LYS A 1 22 ? 8.735 2.843 -4.144 1.00 0.00 40 LYS A C 12
ATOM 13838 O O . LYS A 1 22 ? 7.728 3.506 -3.880 1.00 0.00 40 LYS A O 12
ATOM 13857 N N . ALA A 1 23 ? 9.780 2.764 -3.333 1.00 0.00 41 ALA A N 12
ATOM 13858 C CA . ALA A 1 23 ? 9.853 3.536 -2.105 1.00 0.00 41 ALA A CA 12
ATOM 13859 C C . ALA A 1 23 ? 9.932 5.024 -2.417 1.00 0.00 41 ALA A C 12
ATOM 13860 O O . ALA A 1 23 ? 10.602 5.435 -3.364 1.00 0.00 41 ALA A O 12
ATOM 13867 N N . GLY A 1 24 ? 9.235 5.823 -1.623 1.00 0.00 42 GLY A N 12
ATOM 13868 C CA . GLY A 1 24 ? 9.186 7.253 -1.860 1.00 0.00 42 GLY A CA 12
ATOM 13869 C C . GLY A 1 24 ? 8.037 7.645 -2.771 1.00 0.00 42 GLY A C 12
ATOM 13870 O O . GLY A 1 24 ? 7.551 8.777 -2.723 1.00 0.00 42 GLY A O 12
ATOM 13874 N N . TRP A 1 25 ? 7.601 6.704 -3.598 1.00 0.00 43 TRP A N 12
ATOM 13875 C CA . TRP A 1 25 ? 6.496 6.936 -4.515 1.00 0.00 43 TRP A CA 12
ATOM 13876 C C . TRP A 1 25 ? 5.164 6.737 -3.810 1.00 0.00 43 TRP A C 12
ATOM 13877 O O . TRP A 1 25 ? 4.952 5.728 -3.127 1.00 0.00 43 TRP A O 12
ATOM 13898 N N . ALA A 1 26 ? 4.282 7.713 -3.961 1.00 0.00 44 ALA A N 12
ATOM 13899 C CA . ALA A 1 26 ? 2.976 7.669 -3.330 1.00 0.00 44 ALA A CA 12
ATOM 13900 C C . ALA A 1 26 ? 2.030 6.766 -4.112 1.00 0.00 44 ALA A C 12
ATOM 13901 O O . ALA A 1 26 ? 1.810 6.968 -5.308 1.00 0.00 44 ALA A O 12
ATOM 13908 N N . VAL A 1 27 ? 1.482 5.770 -3.437 1.00 0.00 45 VAL A N 12
ATOM 13909 C CA . VAL A 1 27 ? 0.610 4.798 -4.079 1.00 0.00 45 VAL A CA 12
ATOM 13910 C C . VAL A 1 27 ? -0.839 5.053 -3.678 1.00 0.00 45 VAL A C 12
ATOM 13911 O O . VAL A 1 27 ? -1.109 5.626 -2.617 1.00 0.00 45 VAL A O 12
ATOM 13924 N N . ARG A 1 28 ? -1.761 4.642 -4.532 1.00 0.00 46 ARG A N 12
ATOM 13925 C CA . ARG A 1 28 ? -3.173 4.854 -4.281 1.00 0.00 46 ARG A CA 12
ATOM 13926 C C . ARG A 1 28 ? -3.802 3.632 -3.615 1.00 0.00 46 ARG A C 12
ATOM 13927 O O . ARG A 1 28 ? -3.458 2.491 -3.926 1.00 0.00 46 ARG A O 12
ATOM 13948 N N . PHE A 1 29 ? -4.694 3.883 -2.675 1.00 0.00 47 PHE A N 12
ATOM 13949 C CA . PHE A 1 29 ? -5.556 2.847 -2.138 1.00 0.00 47 PHE A CA 12
ATOM 13950 C C . PHE A 1 29 ? -6.978 3.365 -2.143 1.00 0.00 47 PHE A C 12
ATOM 13951 O O . PHE A 1 29 ? -7.251 4.420 -1.577 1.00 0.00 47 PHE A O 12
ATOM 13968 N N . TYR A 1 30 ? -7.878 2.650 -2.789 1.00 0.00 48 TYR A N 12
ATOM 13969 C CA . TYR A 1 30 ? -9.255 3.102 -2.888 1.00 0.00 48 TYR A CA 12
ATOM 13970 C C . TYR A 1 30 ? -10.226 1.938 -2.783 1.00 0.00 48 TYR A C 12
ATOM 13971 O O . TYR A 1 30 ? -9.909 0.814 -3.167 1.00 0.00 48 TYR A O 12
ATOM 13989 N N . GLU A 1 31 ? -11.402 2.229 -2.251 1.00 0.00 49 GLU A N 12
ATOM 13990 C CA . GLU A 1 31 ? -12.448 1.237 -2.087 1.00 0.00 49 GLU A CA 12
ATOM 13991 C C . GLU A 1 31 ? -13.286 1.162 -3.351 1.00 0.00 49 GLU A C 12
ATOM 13992 O O . GLU A 1 31 ? -13.722 2.184 -3.880 1.00 0.00 49 GLU A O 12
ATOM 14004 N N . GLU A 1 32 ? -13.487 -0.041 -3.846 1.00 0.00 50 GLU A N 12
ATOM 14005 C CA . GLU A 1 32 ? -14.362 -0.251 -4.981 1.00 0.00 50 GLU A CA 12
ATOM 14006 C C . GLU A 1 32 ? -15.569 -1.058 -4.556 1.00 0.00 50 GLU A C 12
ATOM 14007 O O . GLU A 1 32 ? -15.491 -2.274 -4.375 1.00 0.00 50 GLU A O 12
ATOM 14019 N N . LYS A 1 33 ? -16.675 -0.365 -4.371 1.00 0.00 51 LYS A N 12
ATOM 14020 C CA . LYS A 1 33 ? -17.928 -0.999 -4.016 1.00 0.00 51 LYS A CA 12
ATOM 14021 C C . LYS A 1 33 ? -18.597 -1.517 -5.286 1.00 0.00 51 LYS A C 12
ATOM 14022 O O . LYS A 1 33 ? -18.628 -0.816 -6.296 1.00 0.00 51 LYS A O 12
ATOM 14041 N N . PRO A 1 34 ? -19.111 -2.755 -5.263 1.00 0.00 52 PRO A N 12
ATOM 14042 C CA . PRO A 1 34 ? -19.735 -3.372 -6.438 1.00 0.00 52 PRO A CA 12
ATOM 14043 C C . PRO A 1 34 ? -20.850 -2.511 -7.022 1.00 0.00 52 PRO A C 12
ATOM 14044 O O . PRO A 1 34 ? -21.848 -2.229 -6.352 1.00 0.00 52 PRO A O 12
ATOM 14055 N N . GLY A 1 35 ? -20.656 -2.069 -8.261 1.00 0.00 53 GLY A N 12
ATOM 14056 C CA . GLY A 1 35 ? -21.659 -1.266 -8.940 1.00 0.00 53 GLY A CA 12
ATOM 14057 C C . GLY A 1 35 ? -21.544 0.208 -8.607 1.00 0.00 53 GLY A C 12
ATOM 14058 O O . GLY A 1 35 ? -22.236 1.047 -9.185 1.00 0.00 53 GLY A O 12
ATOM 14062 N N . GLN A 1 36 ? -20.658 0.520 -7.678 1.00 0.00 54 GLN A N 12
ATOM 14063 C CA . GLN A 1 36 ? -20.489 1.877 -7.184 1.00 0.00 54 GLN A CA 12
ATOM 14064 C C . GLN A 1 36 ? -19.098 2.412 -7.532 1.00 0.00 54 GLN A C 12
ATOM 14065 O O . GLN A 1 36 ? -18.200 1.640 -7.874 1.00 0.00 54 GLN A O 12
ATOM 14079 N N . PRO A 1 37 ? -18.913 3.742 -7.481 1.00 0.00 55 PRO A N 12
ATOM 14080 C CA . PRO A 1 37 ? -17.626 4.381 -7.790 1.00 0.00 55 PRO A CA 12
ATOM 14081 C C . PRO A 1 37 ? -16.565 4.127 -6.717 1.00 0.00 55 PRO A C 12
ATOM 14082 O O . PRO A 1 37 ? -16.884 3.803 -5.570 1.00 0.00 55 PRO A O 12
ATOM 14093 N N . LYS A 1 38 ? -15.305 4.286 -7.101 1.00 0.00 56 LYS A N 12
ATOM 14094 C CA . LYS A 1 38 ? -14.189 4.042 -6.202 1.00 0.00 56 LYS A CA 12
ATOM 14095 C C . LYS A 1 38 ? -13.813 5.316 -5.454 1.00 0.00 56 LYS A C 12
ATOM 14096 O O . LYS A 1 38 ? -13.931 6.421 -5.988 1.00 0.00 56 LYS A O 12
ATOM 14115 N N . ARG A 1 39 ? -13.371 5.151 -4.217 1.00 0.00 57 ARG A N 12
ATOM 14116 C CA . ARG A 1 39 ? -13.031 6.281 -3.358 1.00 0.00 57 ARG A CA 12
ATOM 14117 C C . ARG A 1 39 ? -11.736 6.002 -2.594 1.00 0.00 57 ARG A C 12
ATOM 14118 O O . ARG A 1 39 ? -11.575 4.930 -2.015 1.00 0.00 57 ARG A O 12
ATOM 14139 N N . LEU A 1 40 ? -10.818 6.968 -2.613 1.00 0.00 58 LEU A N 12
ATOM 14140 C CA . LEU A 1 40 ? -9.522 6.835 -1.946 1.00 0.00 58 LEU A CA 12
ATOM 14141 C C . LEU A 1 40 ? -9.672 6.565 -0.451 1.00 0.00 58 LEU A C 12
ATOM 14142 O O . LEU A 1 40 ? -10.237 7.372 0.285 1.00 0.00 58 LEU A O 12
ATOM 14158 N N . VAL A 1 41 ? -9.150 5.425 -0.019 1.00 0.00 59 VAL A N 12
ATOM 14159 C CA . VAL A 1 41 ? -9.183 5.046 1.382 1.00 0.00 59 VAL A CA 12
ATOM 14160 C C . VAL A 1 41 ? -7.844 5.336 2.041 1.00 0.00 59 VAL A C 12
ATOM 14161 O O . VAL A 1 41 ? -7.737 5.327 3.267 1.00 0.00 59 VAL A O 12
ATOM 14174 N N . ALA A 1 42 ? -6.820 5.553 1.214 1.00 0.00 60 ALA A N 12
ATOM 14175 C CA . ALA A 1 42 ? -5.503 5.920 1.704 1.00 0.00 60 ALA A CA 12
ATOM 14176 C C . ALA A 1 42 ? -4.557 6.269 0.571 1.00 0.00 60 ALA A C 12
ATOM 14177 O O . ALA A 1 42 ? -4.500 5.591 -0.451 1.00 0.00 60 ALA A O 12
ATOM 14184 N N . ILE A 1 43 ? -3.828 7.341 0.761 1.00 0.00 61 ILE A N 12
ATOM 14185 C CA . ILE A 1 43 ? -2.698 7.650 -0.091 1.00 0.00 61 ILE A CA 12
ATOM 14186 C C . ILE A 1 43 ? -1.441 7.399 0.720 1.00 0.00 61 ILE A C 12
ATOM 14187 O O . ILE A 1 43 ? -1.182 8.101 1.698 1.00 0.00 61 ILE A O 12
ATOM 14203 N N . CYS A 1 44 ? -0.674 6.394 0.347 1.00 0.00 62 CYS A N 12
ATOM 14204 C CA . CYS A 1 44 ? 0.413 5.949 1.199 1.00 0.00 62 CYS A CA 12
ATOM 14205 C C . CYS A 1 44 ? 1.710 5.795 0.422 1.00 0.00 62 CYS A C 12
ATOM 14206 O O . CYS A 1 44 ? 1.703 5.496 -0.769 1.00 0.00 62 CYS A O 12
ATOM 14213 N N . LYS A 1 45 ? 2.822 6.009 1.103 1.00 0.00 63 LYS A N 12
ATOM 14214 C CA . LYS A 1 45 ? 4.133 5.855 0.500 1.00 0.00 63 LYS A CA 12
ATOM 14215 C C . LYS A 1 45 ? 5.166 5.563 1.569 1.00 0.00 63 LYS A C 12
ATOM 14216 O O . LYS A 1 45 ? 4.921 5.769 2.751 1.00 0.00 63 LYS A O 12
ATOM 14235 N N . ASN A 1 46 ? 6.311 5.073 1.145 1.00 0.00 64 ASN A N 12
ATOM 14236 C CA . ASN A 1 46 ? 7.330 4.629 2.079 1.00 0.00 64 ASN A CA 12
ATOM 14237 C C . ASN A 1 46 ? 8.147 5.812 2.570 1.00 0.00 64 ASN A C 12
ATOM 14238 O O . ASN A 1 46 ? 8.451 6.711 1.786 1.00 0.00 64 ASN A O 12
ATOM 14249 N N . ALA A 1 47 ? 8.464 5.818 3.864 1.00 0.00 65 ALA A N 12
ATOM 14250 C CA . ALA A 1 47 ? 9.165 6.937 4.500 1.00 0.00 65 ALA A CA 12
ATOM 14251 C C . ALA A 1 47 ? 10.335 7.442 3.653 1.00 0.00 65 ALA A C 12
ATOM 14252 O O . ALA A 1 47 ? 10.404 8.626 3.310 1.00 0.00 65 ALA A O 12
ATOM 14259 N N . SER A 1 48 ? 11.240 6.533 3.321 1.00 0.00 66 SER A N 12
ATOM 14260 C CA . SER A 1 48 ? 12.392 6.850 2.492 1.00 0.00 66 SER A CA 12
ATOM 14261 C C . SER A 1 48 ? 12.103 6.504 1.032 1.00 0.00 66 SER A C 12
ATOM 14262 O O . SER A 1 48 ? 11.360 5.568 0.744 1.00 0.00 66 SER A O 12
ATOM 14270 N N . PRO A 1 49 ? 12.660 7.282 0.093 1.00 0.00 67 PRO A N 12
ATOM 14271 C CA . PRO A 1 49 ? 12.575 6.995 -1.333 1.00 0.00 67 PRO A CA 12
ATOM 14272 C C . PRO A 1 49 ? 13.626 5.979 -1.775 1.00 0.00 67 PRO A C 12
ATOM 14273 O O . PRO A 1 49 ? 13.688 5.612 -2.946 1.00 0.00 67 PRO A O 12
ATOM 14284 N N . VAL A 1 50 ? 14.455 5.537 -0.832 1.00 0.00 68 VAL A N 12
ATOM 14285 C CA . VAL A 1 50 ? 15.515 4.586 -1.135 1.00 0.00 68 VAL A CA 12
ATOM 14286 C C . VAL A 1 50 ? 15.144 3.188 -0.650 1.00 0.00 68 VAL A C 12
ATOM 14287 O O . VAL A 1 50 ? 14.702 2.347 -1.432 1.00 0.00 68 VAL A O 12
ATOM 14300 N N . HIS A 1 51 ? 15.312 2.950 0.646 1.00 0.00 69 HIS A N 12
ATOM 14301 C CA . HIS A 1 51 ? 14.996 1.652 1.230 1.00 0.00 69 HIS A CA 12
ATOM 14302 C C . HIS A 1 51 ? 13.585 1.659 1.787 1.00 0.00 69 HIS A C 12
ATOM 14303 O O . HIS A 1 51 ? 12.995 2.718 1.991 1.00 0.00 69 HIS A O 12
ATOM 14318 N N . CYS A 1 52 ? 13.065 0.478 2.064 1.00 0.00 70 CYS A N 12
ATOM 14319 C CA . CYS A 1 52 ? 11.704 0.338 2.561 1.00 0.00 70 CYS A CA 12
ATOM 14320 C C . CYS A 1 52 ? 11.700 0.189 4.081 1.00 0.00 70 CYS A C 12
ATOM 14321 O O . CYS A 1 52 ? 12.319 -0.722 4.630 1.00 0.00 70 CYS A O 12
ATOM 14329 N N . ASN A 1 53 ? 11.001 1.095 4.754 1.00 0.00 71 ASN A N 12
ATOM 14330 C CA . ASN A 1 53 ? 10.956 1.108 6.213 1.00 0.00 71 ASN A CA 12
ATOM 14331 C C . ASN A 1 53 ? 9.522 0.927 6.680 1.00 0.00 71 ASN A C 12
ATOM 14332 O O . ASN A 1 53 ? 9.075 -0.187 6.955 1.00 0.00 71 ASN A O 12
ATOM 14343 N N . TYR A 1 54 ? 8.800 2.037 6.743 1.00 0.00 72 TYR A N 12
ATOM 14344 C CA . TYR A 1 54 ? 7.405 2.032 7.138 1.00 0.00 72 TYR A CA 12
ATOM 14345 C C . TYR A 1 54 ? 6.588 2.734 6.068 1.00 0.00 72 TYR A C 12
ATOM 14346 O O . TYR A 1 54 ? 7.142 3.434 5.214 1.00 0.00 72 TYR A O 12
ATOM 14364 N N . LEU A 1 55 ? 5.281 2.573 6.135 1.00 0.00 73 LEU A N 12
ATOM 14365 C CA . LEU A 1 55 ? 4.391 3.216 5.188 1.00 0.00 73 LEU A CA 12
ATOM 14366 C C . LEU A 1 55 ? 3.719 4.421 5.819 1.00 0.00 73 LEU A C 12
ATOM 14367 O O . LEU A 1 55 ? 3.077 4.321 6.869 1.00 0.00 73 LEU A O 12
ATOM 14383 N N . LYS A 1 56 ? 3.898 5.562 5.181 1.00 0.00 74 LYS A N 12
ATOM 14384 C CA . LYS A 1 56 ? 3.281 6.798 5.618 1.00 0.00 74 LYS A CA 12
ATOM 14385 C C . LYS A 1 56 ? 2.036 7.046 4.783 1.00 0.00 74 LYS A C 12
ATOM 14386 O O . LYS A 1 56 ? 2.133 7.423 3.611 1.00 0.00 74 LYS A O 12
ATOM 14405 N N . CYS A 1 57 ? 0.874 6.815 5.367 1.00 0.00 75 CYS A N 12
ATOM 14406 C CA . CYS A 1 57 ? -0.370 6.946 4.631 1.00 0.00 75 CYS A CA 12
ATOM 14407 C C . CYS A 1 57 ? -1.187 8.113 5.162 1.00 0.00 75 CYS A C 12
ATOM 14408 O O . CYS A 1 57 ? -1.159 8.416 6.356 1.00 0.00 75 CYS A O 12
ATOM 14415 N N . THR A 1 58 ? -1.903 8.772 4.271 1.00 0.00 76 THR A N 12
ATOM 14416 C CA . THR A 1 58 ? -2.756 9.876 4.650 1.00 0.00 76 THR A CA 12
ATOM 14417 C C . THR A 1 58 ? -4.152 9.672 4.077 1.00 0.00 76 THR A C 12
ATOM 14418 O O . THR A 1 58 ? -4.317 8.956 3.082 1.00 0.00 76 THR A O 12
ATOM 14429 N N . ASN A 1 59 ? -5.145 10.285 4.719 1.00 0.00 77 ASN A N 12
ATOM 14430 C CA . ASN A 1 59 ? -6.539 10.178 4.300 1.00 0.00 77 ASN A CA 12
ATOM 14431 C C . ASN A 1 59 ? -7.010 8.733 4.390 1.00 0.00 77 ASN A C 12
ATOM 14432 O O . ASN A 1 59 ? -7.396 8.124 3.398 1.00 0.00 77 ASN A O 12
ATOM 14443 N N . LEU A 1 60 ? -6.953 8.196 5.599 1.00 0.00 78 LEU A N 12
ATOM 14444 C CA . LEU A 1 60 ? -7.387 6.827 5.863 1.00 0.00 78 LEU A CA 12
ATOM 14445 C C . LEU A 1 60 ? -8.909 6.756 5.928 1.00 0.00 78 LEU A C 12
ATOM 14446 O O . LEU A 1 60 ? -9.572 7.764 6.177 1.00 0.00 78 LEU A O 12
ATOM 14462 N N . ALA A 1 61 ? -9.462 5.571 5.710 1.00 0.00 79 ALA A N 12
ATOM 14463 C CA . ALA A 1 61 ? -10.907 5.394 5.741 1.00 0.00 79 ALA A CA 12
ATOM 14464 C C . ALA A 1 61 ? -11.332 4.474 6.883 1.00 0.00 79 ALA A C 12
ATOM 14465 O O . ALA A 1 61 ? -11.733 3.329 6.655 1.00 0.00 79 ALA A O 12
ATOM 14472 N N . ALA A 1 62 ? -11.231 4.991 8.108 1.00 0.00 80 ALA A N 12
ATOM 14473 C CA . ALA A 1 62 ? -11.658 4.285 9.318 1.00 0.00 80 ALA A CA 12
ATOM 14474 C C . ALA A 1 62 ? -10.924 2.956 9.500 1.00 0.00 80 ALA A C 12
ATOM 14475 O O . ALA A 1 62 ? -9.831 2.913 10.070 1.00 0.00 80 ALA A O 12
ATOM 14482 N N . GLY A 1 63 ? -11.521 1.879 8.998 1.00 0.00 81 GLY A N 12
ATOM 14483 C CA . GLY A 1 63 ? -10.921 0.567 9.120 1.00 0.00 81 GLY A CA 12
ATOM 14484 C C . GLY A 1 63 ? -9.844 0.338 8.083 1.00 0.00 81 GLY A C 12
ATOM 14485 O O . GLY A 1 63 ? -8.918 -0.446 8.298 1.00 0.00 81 GLY A O 12
ATOM 14489 N N . PHE A 1 64 ? -9.959 1.036 6.958 1.00 0.00 82 PHE A N 12
ATOM 14490 C CA . PHE A 1 64 ? -8.979 0.930 5.889 1.00 0.00 82 PHE A CA 12
ATOM 14491 C C . PHE A 1 64 ? -7.687 1.624 6.287 1.00 0.00 82 PHE A C 12
ATOM 14492 O O . PHE A 1 64 ? -7.633 2.849 6.403 1.00 0.00 82 PHE A O 12
ATOM 14509 N N . SER A 1 65 ? -6.665 0.829 6.527 1.00 0.00 83 SER A N 12
ATOM 14510 C CA . SER A 1 65 ? -5.337 1.334 6.818 1.00 0.00 83 SER A CA 12
ATOM 14511 C C . SER A 1 65 ? -4.327 0.434 6.124 1.00 0.00 83 SER A C 12
ATOM 14512 O O . SER A 1 65 ? -4.679 -0.646 5.665 1.00 0.00 83 SER A O 12
ATOM 14520 N N . ALA A 1 66 ? -3.088 0.864 6.037 1.00 0.00 84 ALA A N 12
ATOM 14521 C CA . ALA A 1 66 ? -2.101 0.110 5.289 1.00 0.00 84 ALA A CA 12
ATOM 14522 C C . ALA A 1 66 ? -1.171 -0.654 6.225 1.00 0.00 84 ALA A C 12
ATOM 14523 O O . ALA A 1 66 ? -1.165 -0.433 7.439 1.00 0.00 84 ALA A O 12
ATOM 14530 N N . GLY A 1 67 ? -0.392 -1.553 5.646 1.00 0.00 85 GLY A N 12
ATOM 14531 C CA . GLY A 1 67 ? 0.502 -2.387 6.418 1.00 0.00 85 GLY A CA 12
ATOM 14532 C C . GLY A 1 67 ? 1.847 -2.553 5.745 1.00 0.00 85 GLY A C 12
ATOM 14533 O O . GLY A 1 67 ? 2.124 -1.911 4.736 1.00 0.00 85 GLY A O 12
ATOM 14537 N N . THR A 1 68 ? 2.662 -3.436 6.290 1.00 0.00 86 THR A N 12
ATOM 14538 C CA . THR A 1 68 ? 4.022 -3.637 5.808 1.00 0.00 86 THR A CA 12
ATOM 14539 C C . THR A 1 68 ? 4.039 -4.286 4.420 1.00 0.00 86 THR A C 12
ATOM 14540 O O . THR A 1 68 ? 3.015 -4.753 3.915 1.00 0.00 86 THR A O 12
ATOM 14551 N N . SER A 1 69 ? 5.216 -4.312 3.819 1.00 0.00 87 SER A N 12
ATOM 14552 C CA . SER A 1 69 ? 5.388 -4.826 2.470 1.00 0.00 87 SER A CA 12
ATOM 14553 C C . SER A 1 69 ? 6.064 -6.197 2.497 1.00 0.00 87 SER A C 12
ATOM 14554 O O . SER A 1 69 ? 6.799 -6.521 3.431 1.00 0.00 87 SER A O 12
ATOM 14562 N N . THR A 1 70 ? 5.807 -6.994 1.466 1.00 0.00 88 THR A N 12
ATOM 14563 C CA . THR A 1 70 ? 6.299 -8.366 1.403 1.00 0.00 88 THR A CA 12
ATOM 14564 C C . THR A 1 70 ? 6.767 -8.716 -0.006 1.00 0.00 88 THR A C 12
ATOM 14565 O O . THR A 1 70 ? 7.109 -7.829 -0.785 1.00 0.00 88 THR A O 12
ATOM 14576 N N . ASP A 1 71 ? 6.773 -10.017 -0.316 1.00 0.00 89 ASP A N 12
ATOM 14577 C CA . ASP A 1 71 ? 7.040 -10.526 -1.669 1.00 0.00 89 ASP A CA 12
ATOM 14578 C C . ASP A 1 71 ? 8.442 -10.182 -2.167 1.00 0.00 89 ASP A C 12
ATOM 14579 O O . ASP A 1 71 ? 9.348 -11.013 -2.104 1.00 0.00 89 ASP A O 12
ATOM 14588 N N . VAL A 1 72 ? 8.619 -8.960 -2.640 1.00 0.00 90 VAL A N 12
ATOM 14589 C CA . VAL A 1 72 ? 9.876 -8.542 -3.223 1.00 0.00 90 VAL A CA 12
ATOM 14590 C C . VAL A 1 72 ? 10.984 -8.514 -2.181 1.00 0.00 90 VAL A C 12
ATOM 14591 O O . VAL A 1 72 ? 12.107 -8.937 -2.450 1.00 0.00 90 VAL A O 12
ATOM 14604 N N . LEU A 1 73 ? 10.665 -8.021 -0.994 1.00 0.00 91 LEU A N 12
ATOM 14605 C CA . LEU A 1 73 ? 11.622 -8.015 0.101 1.00 0.00 91 LEU A CA 12
ATOM 14606 C C . LEU A 1 73 ? 11.540 -9.304 0.924 1.00 0.00 91 LEU A C 12
ATOM 14607 O O . LEU A 1 73 ? 12.554 -9.782 1.430 1.00 0.00 91 LEU A O 12
ATOM 14623 N N . SER A 1 74 ? 10.345 -9.877 1.048 1.00 0.00 92 SER A N 12
ATOM 14624 C CA . SER A 1 74 ? 10.159 -11.036 1.913 1.00 0.00 92 SER A CA 12
ATOM 14625 C C . SER A 1 74 ? 10.251 -12.355 1.139 1.00 0.00 92 SER A C 12
ATOM 14626 O O . SER A 1 74 ? 11.279 -13.031 1.179 1.00 0.00 92 SER A O 12
ATOM 14634 N N . SER A 1 75 ? 9.191 -12.707 0.421 1.00 0.00 93 SER A N 12
ATOM 14635 C CA . SER A 1 75 ? 9.151 -13.972 -0.303 1.00 0.00 93 SER A CA 12
ATOM 14636 C C . SER A 1 75 ? 8.110 -13.926 -1.419 1.00 0.00 93 SER A C 12
ATOM 14637 O O . SER A 1 75 ? 8.435 -14.092 -2.596 1.00 0.00 93 SER A O 12
ATOM 14645 N N . GLY A 1 76 ? 6.861 -13.686 -1.041 1.00 0.00 94 GLY A N 12
ATOM 14646 C CA . GLY A 1 76 ? 5.779 -13.628 -2.004 1.00 0.00 94 GLY A CA 12
ATOM 14647 C C . GLY A 1 76 ? 4.430 -13.643 -1.320 1.00 0.00 94 GLY A C 12
ATOM 14648 O O . GLY A 1 76 ? 4.224 -14.400 -0.370 1.00 0.00 94 GLY A O 12
ATOM 14652 N N . THR A 1 77 ? 3.520 -12.792 -1.770 1.00 0.00 95 THR A N 12
ATOM 14653 C CA . THR A 1 77 ? 2.182 -12.735 -1.200 1.00 0.00 95 THR A CA 12
ATOM 14654 C C . THR A 1 77 ? 1.120 -12.651 -2.292 1.00 0.00 95 THR A C 12
ATOM 14655 O O . THR A 1 77 ? 1.286 -11.933 -3.282 1.00 0.00 95 THR A O 12
ATOM 14666 N N . VAL A 1 78 ? 0.042 -13.401 -2.113 1.00 0.00 96 VAL A N 12
ATOM 14667 C CA . VAL A 1 78 ? -1.056 -13.398 -3.068 1.00 0.00 96 VAL A CA 12
ATOM 14668 C C . VAL A 1 78 ? -2.005 -12.231 -2.807 1.00 0.00 96 VAL A C 12
ATOM 14669 O O . VAL A 1 78 ? -1.970 -11.609 -1.739 1.00 0.00 96 VAL A O 12
ATOM 14682 N N . GLY A 1 79 ? -2.851 -11.940 -3.780 1.00 0.00 97 GLY A N 12
ATOM 14683 C CA . GLY A 1 79 ? -3.769 -10.831 -3.661 1.00 0.00 97 GLY A CA 12
ATOM 14684 C C . GLY A 1 79 ? -3.807 -10.002 -4.924 1.00 0.00 97 GLY A C 12
ATOM 14685 O O . GLY A 1 79 ? -4.871 -9.569 -5.362 1.00 0.00 97 GLY A O 12
ATOM 14689 N N . SER A 1 80 ? -2.639 -9.784 -5.506 1.00 0.00 98 SER A N 12
ATOM 14690 C CA . SER A 1 80 ? -2.528 -9.049 -6.747 1.00 0.00 98 SER A CA 12
ATOM 14691 C C . SER A 1 80 ? -1.322 -9.558 -7.523 1.00 0.00 98 SER A C 12
ATOM 14692 O O . SER A 1 80 ? -1.518 -10.281 -8.523 1.00 0.00 98 SER A O 12
ATOM 14701 N N . SER A 1 1 ? 19.962 -0.428 -3.371 1.00 0.00 19 SER A N 13
ATOM 14702 C CA . SER A 1 1 ? 19.637 1.002 -3.522 1.00 0.00 19 SER A CA 13
ATOM 14703 C C . SER A 1 1 ? 18.142 1.219 -3.320 1.00 0.00 19 SER A C 13
ATOM 14704 O O . SER A 1 1 ? 17.511 0.488 -2.552 1.00 0.00 19 SER A O 13
ATOM 14714 N N . PHE A 1 2 ? 17.583 2.229 -3.983 1.00 0.00 20 PHE A N 13
ATOM 14715 C CA . PHE A 1 2 ? 16.150 2.480 -3.921 1.00 0.00 20 PHE A CA 13
ATOM 14716 C C . PHE A 1 2 ? 15.372 1.264 -4.405 1.00 0.00 20 PHE A C 13
ATOM 14717 O O . PHE A 1 2 ? 15.660 0.699 -5.462 1.00 0.00 20 PHE A O 13
ATOM 14734 N N . VAL A 1 3 ? 14.389 0.869 -3.620 1.00 0.00 21 VAL A N 13
ATOM 14735 C CA . VAL A 1 3 ? 13.699 -0.390 -3.836 1.00 0.00 21 VAL A CA 13
ATOM 14736 C C . VAL A 1 3 ? 12.196 -0.191 -4.030 1.00 0.00 21 VAL A C 13
ATOM 14737 O O . VAL A 1 3 ? 11.572 0.645 -3.376 1.00 0.00 21 VAL A O 13
ATOM 14750 N N . GLN A 1 4 ? 11.632 -0.946 -4.964 1.00 0.00 22 GLN A N 13
ATOM 14751 C CA . GLN A 1 4 ? 10.197 -0.949 -5.195 1.00 0.00 22 GLN A CA 13
ATOM 14752 C C . GLN A 1 4 ? 9.572 -2.159 -4.517 1.00 0.00 22 GLN A C 13
ATOM 14753 O O . GLN A 1 4 ? 10.167 -3.235 -4.485 1.00 0.00 22 GLN A O 13
ATOM 14767 N N . CYS A 1 5 ? 8.379 -1.989 -3.975 1.00 0.00 23 CYS A N 13
ATOM 14768 C CA . CYS A 1 5 ? 7.739 -3.056 -3.224 1.00 0.00 23 CYS A CA 13
ATOM 14769 C C . CYS A 1 5 ? 6.221 -2.951 -3.290 1.00 0.00 23 CYS A C 13
ATOM 14770 O O . CYS A 1 5 ? 5.674 -1.890 -3.584 1.00 0.00 23 CYS A O 13
ATOM 14778 N N . ASN A 1 6 ? 5.542 -4.061 -3.025 1.00 0.00 24 ASN A N 13
ATOM 14779 C CA . ASN A 1 6 ? 4.088 -4.063 -2.987 1.00 0.00 24 ASN A CA 13
ATOM 14780 C C . ASN A 1 6 ? 3.607 -3.566 -1.636 1.00 0.00 24 ASN A C 13
ATOM 14781 O O . ASN A 1 6 ? 3.899 -4.163 -0.601 1.00 0.00 24 ASN A O 13
ATOM 14792 N N . HIS A 1 7 ? 2.895 -2.448 -1.653 1.00 0.00 25 HIS A N 13
ATOM 14793 C CA . HIS A 1 7 ? 2.379 -1.844 -0.432 1.00 0.00 25 HIS A CA 13
ATOM 14794 C C . HIS A 1 7 ? 1.052 -2.494 -0.079 1.00 0.00 25 HIS A C 13
ATOM 14795 O O . HIS A 1 7 ? 0.112 -2.453 -0.870 1.00 0.00 25 HIS A O 13
ATOM 14810 N N . HIS A 1 8 ? 0.982 -3.116 1.086 1.00 0.00 26 HIS A N 13
ATOM 14811 C CA . HIS A 1 8 ? -0.207 -3.864 1.478 1.00 0.00 26 HIS A CA 13
ATOM 14812 C C . HIS A 1 8 ? -1.190 -2.980 2.230 1.00 0.00 26 HIS A C 13
ATOM 14813 O O . HIS A 1 8 ? -0.818 -2.287 3.180 1.00 0.00 26 HIS A O 13
ATOM 14828 N N . LEU A 1 9 ? -2.443 -3.023 1.802 1.00 0.00 27 LEU A N 13
ATOM 14829 C CA . LEU A 1 9 ? -3.512 -2.295 2.462 1.00 0.00 27 LEU A CA 13
ATOM 14830 C C . LEU A 1 9 ? -4.245 -3.258 3.385 1.00 0.00 27 LEU A C 13
ATOM 14831 O O . LEU A 1 9 ? -4.691 -4.332 2.956 1.00 0.00 27 LEU A O 13
ATOM 14847 N N . LEU A 1 10 ? -4.355 -2.875 4.645 1.00 0.00 28 LEU A N 13
ATOM 14848 C CA . LEU A 1 10 ? -4.938 -3.727 5.656 1.00 0.00 28 LEU A CA 13
ATOM 14849 C C . LEU A 1 10 ? -6.286 -3.183 6.105 1.00 0.00 28 LEU A C 13
ATOM 14850 O O . LEU A 1 10 ? -6.385 -2.096 6.678 1.00 0.00 28 LEU A O 13
ATOM 14866 N N . TYR A 1 11 ? -7.316 -3.953 5.853 1.00 0.00 29 TYR A N 13
ATOM 14867 C CA . TYR A 1 11 ? -8.654 -3.602 6.282 1.00 0.00 29 TYR A CA 13
ATOM 14868 C C . TYR A 1 11 ? -8.914 -4.288 7.610 1.00 0.00 29 TYR A C 13
ATOM 14869 O O . TYR A 1 11 ? -8.551 -5.450 7.774 1.00 0.00 29 TYR A O 13
ATOM 14887 N N . ASN A 1 12 ? -9.482 -3.561 8.568 1.00 0.00 30 ASN A N 13
ATOM 14888 C CA . ASN A 1 12 ? -9.779 -4.135 9.877 1.00 0.00 30 ASN A CA 13
ATOM 14889 C C . ASN A 1 12 ? -10.610 -5.399 9.722 1.00 0.00 30 ASN A C 13
ATOM 14890 O O . ASN A 1 12 ? -11.818 -5.349 9.482 1.00 0.00 30 ASN A O 13
ATOM 14901 N N . GLY A 1 13 ? -9.931 -6.526 9.855 1.00 0.00 31 GLY A N 13
ATOM 14902 C CA . GLY A 1 13 ? -10.513 -7.809 9.541 1.00 0.00 31 GLY A CA 13
ATOM 14903 C C . GLY A 1 13 ? -9.498 -8.702 8.858 1.00 0.00 31 GLY A C 13
ATOM 14904 O O . GLY A 1 13 ? -9.193 -9.791 9.351 1.00 0.00 31 GLY A O 13
ATOM 14908 N N . ARG A 1 14 ? -8.940 -8.217 7.748 1.00 0.00 32 ARG A N 13
ATOM 14909 C CA . ARG A 1 14 ? -7.932 -8.953 6.991 1.00 0.00 32 ARG A CA 13
ATOM 14910 C C . ARG A 1 14 ? -7.393 -8.101 5.832 1.00 0.00 32 ARG A C 13
ATOM 14911 O O . ARG A 1 14 ? -7.999 -7.095 5.461 1.00 0.00 32 ARG A O 13
ATOM 14932 N N . HIS A 1 15 ? -6.227 -8.497 5.312 1.00 0.00 33 HIS A N 13
ATOM 14933 C CA . HIS A 1 15 ? -5.647 -7.940 4.087 1.00 0.00 33 HIS A CA 13
ATOM 14934 C C . HIS A 1 15 ? -6.710 -7.638 3.030 1.00 0.00 33 HIS A C 13
ATOM 14935 O O . HIS A 1 15 ? -7.562 -8.479 2.737 1.00 0.00 33 HIS A O 13
ATOM 14950 N N . TRP A 1 16 ? -6.642 -6.443 2.456 1.00 0.00 34 TRP A N 13
ATOM 14951 C CA . TRP A 1 16 ? -7.572 -6.058 1.408 1.00 0.00 34 TRP A CA 13
ATOM 14952 C C . TRP A 1 16 ? -6.918 -6.192 0.033 1.00 0.00 34 TRP A C 13
ATOM 14953 O O . TRP A 1 16 ? -7.439 -6.876 -0.846 1.00 0.00 34 TRP A O 13
ATOM 14974 N N . GLY A 1 17 ? -5.772 -5.544 -0.149 1.00 0.00 35 GLY A N 13
ATOM 14975 C CA . GLY A 1 17 ? -5.088 -5.600 -1.434 1.00 0.00 35 GLY A CA 13
ATOM 14976 C C . GLY A 1 17 ? -3.677 -5.051 -1.360 1.00 0.00 35 GLY A C 13
ATOM 14977 O O . GLY A 1 17 ? -3.222 -4.655 -0.284 1.00 0.00 35 GLY A O 13
ATOM 14981 N N . THR A 1 18 ? -2.969 -5.045 -2.490 1.00 0.00 36 THR A N 13
ATOM 14982 C CA . THR A 1 18 ? -1.615 -4.510 -2.536 1.00 0.00 36 THR A CA 13
ATOM 14983 C C . THR A 1 18 ? -1.257 -4.017 -3.943 1.00 0.00 36 THR A C 13
ATOM 14984 O O . THR A 1 18 ? -1.747 -4.550 -4.941 1.00 0.00 36 THR A O 13
ATOM 14995 N N . ILE A 1 19 ? -0.428 -2.977 -4.010 1.00 0.00 37 ILE A N 13
ATOM 14996 C CA . ILE A 1 19 ? 0.066 -2.454 -5.280 1.00 0.00 37 ILE A CA 13
ATOM 14997 C C . ILE A 1 19 ? 1.572 -2.219 -5.174 1.00 0.00 37 ILE A C 13
ATOM 14998 O O . ILE A 1 19 ? 2.052 -1.712 -4.156 1.00 0.00 37 ILE A O 13
ATOM 15014 N N . ARG A 1 20 ? 2.320 -2.603 -6.202 1.00 0.00 38 ARG A N 13
ATOM 15015 C CA . ARG A 1 20 ? 3.757 -2.365 -6.220 1.00 0.00 38 ARG A CA 13
ATOM 15016 C C . ARG A 1 20 ? 4.075 -0.917 -6.567 1.00 0.00 38 ARG A C 13
ATOM 15017 O O . ARG A 1 20 ? 3.560 -0.364 -7.541 1.00 0.00 38 ARG A O 13
ATOM 15038 N N . LYS A 1 21 ? 4.921 -0.311 -5.753 1.00 0.00 39 LYS A N 13
ATOM 15039 C CA . LYS A 1 21 ? 5.348 1.058 -5.970 1.00 0.00 39 LYS A CA 13
ATOM 15040 C C . LYS A 1 21 ? 6.754 1.247 -5.416 1.00 0.00 39 LYS A C 13
ATOM 15041 O O . LYS A 1 21 ? 7.138 0.591 -4.444 1.00 0.00 39 LYS A O 13
ATOM 15060 N N . LYS A 1 22 ? 7.521 2.123 -6.046 1.00 0.00 40 LYS A N 13
ATOM 15061 C CA . LYS A 1 22 ? 8.886 2.402 -5.618 1.00 0.00 40 LYS A CA 13
ATOM 15062 C C . LYS A 1 22 ? 8.874 3.239 -4.346 1.00 0.00 40 LYS A C 13
ATOM 15063 O O . LYS A 1 22 ? 7.944 4.014 -4.114 1.00 0.00 40 LYS A O 13
ATOM 15082 N N . ALA A 1 23 ? 9.899 3.066 -3.521 1.00 0.00 41 ALA A N 13
ATOM 15083 C CA . ALA A 1 23 ? 10.033 3.834 -2.293 1.00 0.00 41 ALA A CA 13
ATOM 15084 C C . ALA A 1 23 ? 10.152 5.322 -2.594 1.00 0.00 41 ALA A C 13
ATOM 15085 O O . ALA A 1 23 ? 10.829 5.723 -3.542 1.00 0.00 41 ALA A O 13
ATOM 15092 N N . GLY A 1 24 ? 9.480 6.132 -1.788 1.00 0.00 42 GLY A N 13
ATOM 15093 C CA . GLY A 1 24 ? 9.459 7.565 -2.007 1.00 0.00 42 GLY A CA 13
ATOM 15094 C C . GLY A 1 24 ? 8.261 8.000 -2.826 1.00 0.00 42 GLY A C 13
ATOM 15095 O O . GLY A 1 24 ? 7.831 9.151 -2.751 1.00 0.00 42 GLY A O 13
ATOM 15099 N N . TRP A 1 25 ? 7.720 7.076 -3.604 1.00 0.00 43 TRP A N 13
ATOM 15100 C CA . TRP A 1 25 ? 6.564 7.355 -4.440 1.00 0.00 43 TRP A CA 13
ATOM 15101 C C . TRP A 1 25 ? 5.309 6.802 -3.783 1.00 0.00 43 TRP A C 13
ATOM 15102 O O . TRP A 1 25 ? 5.314 5.685 -3.257 1.00 0.00 43 TRP A O 13
ATOM 15123 N N . ALA A 1 26 ? 4.243 7.590 -3.794 1.00 0.00 44 ALA A N 13
ATOM 15124 C CA . ALA A 1 26 ? 2.999 7.180 -3.169 1.00 0.00 44 ALA A CA 13
ATOM 15125 C C . ALA A 1 26 ? 2.192 6.288 -4.092 1.00 0.00 44 ALA A C 13
ATOM 15126 O O . ALA A 1 26 ? 2.323 6.342 -5.317 1.00 0.00 44 ALA A O 13
ATOM 15133 N N . VAL A 1 27 ? 1.356 5.477 -3.482 1.00 0.00 45 VAL A N 13
ATOM 15134 C CA . VAL A 1 27 ? 0.537 4.523 -4.199 1.00 0.00 45 VAL A CA 13
ATOM 15135 C C . VAL A 1 27 ? -0.925 4.703 -3.801 1.00 0.00 45 VAL A C 13
ATOM 15136 O O . VAL A 1 27 ? -1.226 5.138 -2.683 1.00 0.00 45 VAL A O 13
ATOM 15149 N N . ARG A 1 28 ? -1.826 4.398 -4.723 1.00 0.00 46 ARG A N 13
ATOM 15150 C CA . ARG A 1 28 ? -3.246 4.596 -4.487 1.00 0.00 46 ARG A CA 13
ATOM 15151 C C . ARG A 1 28 ? -3.862 3.396 -3.770 1.00 0.00 46 ARG A C 13
ATOM 15152 O O . ARG A 1 28 ? -3.571 2.243 -4.097 1.00 0.00 46 ARG A O 13
ATOM 15173 N N . PHE A 1 29 ? -4.685 3.672 -2.773 1.00 0.00 47 PHE A N 13
ATOM 15174 C CA . PHE A 1 29 ? -5.505 2.645 -2.159 1.00 0.00 47 PHE A CA 13
ATOM 15175 C C . PHE A 1 29 ? -6.956 3.085 -2.184 1.00 0.00 47 PHE A C 13
ATOM 15176 O O . PHE A 1 29 ? -7.282 4.196 -1.762 1.00 0.00 47 PHE A O 13
ATOM 15193 N N . TYR A 1 30 ? -7.819 2.225 -2.688 1.00 0.00 48 TYR A N 13
ATOM 15194 C CA . TYR A 1 30 ? -9.223 2.557 -2.855 1.00 0.00 48 TYR A CA 13
ATOM 15195 C C . TYR A 1 30 ? -10.087 1.328 -2.636 1.00 0.00 48 TYR A C 13
ATOM 15196 O O . TYR A 1 30 ? -9.632 0.200 -2.819 1.00 0.00 48 TYR A O 13
ATOM 15214 N N . GLU A 1 31 ? -11.323 1.553 -2.229 1.00 0.00 49 GLU A N 13
ATOM 15215 C CA . GLU A 1 31 ? -12.285 0.474 -2.095 1.00 0.00 49 GLU A CA 13
ATOM 15216 C C . GLU A 1 31 ? -13.195 0.462 -3.313 1.00 0.00 49 GLU A C 13
ATOM 15217 O O . GLU A 1 31 ? -13.631 1.517 -3.776 1.00 0.00 49 GLU A O 13
ATOM 15229 N N . GLU A 1 32 ? -13.467 -0.712 -3.848 1.00 0.00 50 GLU A N 13
ATOM 15230 C CA . GLU A 1 32 ? -14.359 -0.811 -4.985 1.00 0.00 50 GLU A CA 13
ATOM 15231 C C . GLU A 1 32 ? -15.615 -1.585 -4.639 1.00 0.00 50 GLU A C 13
ATOM 15232 O O . GLU A 1 32 ? -15.580 -2.790 -4.381 1.00 0.00 50 GLU A O 13
ATOM 15244 N N . LYS A 1 33 ? -16.722 -0.865 -4.599 1.00 0.00 51 LYS A N 13
ATOM 15245 C CA . LYS A 1 33 ? -18.023 -1.462 -4.377 1.00 0.00 51 LYS A CA 13
ATOM 15246 C C . LYS A 1 33 ? -18.918 -1.160 -5.575 1.00 0.00 51 LYS A C 13
ATOM 15247 O O . LYS A 1 33 ? -19.357 -0.023 -5.742 1.00 0.00 51 LYS A O 13
ATOM 15266 N N . PRO A 1 34 ? -19.162 -2.162 -6.439 1.00 0.00 52 PRO A N 13
ATOM 15267 C CA . PRO A 1 34 ? -19.979 -2.003 -7.649 1.00 0.00 52 PRO A CA 13
ATOM 15268 C C . PRO A 1 34 ? -21.258 -1.215 -7.395 1.00 0.00 52 PRO A C 13
ATOM 15269 O O . PRO A 1 34 ? -22.073 -1.587 -6.550 1.00 0.00 52 PRO A O 13
ATOM 15280 N N . GLY A 1 35 ? -21.414 -0.116 -8.115 1.00 0.00 53 GLY A N 13
ATOM 15281 C CA . GLY A 1 35 ? -22.550 0.756 -7.910 1.00 0.00 53 GLY A CA 13
ATOM 15282 C C . GLY A 1 35 ? -22.121 2.084 -7.333 1.00 0.00 53 GLY A C 13
ATOM 15283 O O . GLY A 1 35 ? -22.810 3.094 -7.479 1.00 0.00 53 GLY A O 13
ATOM 15287 N N . GLN A 1 36 ? -20.977 2.070 -6.669 1.00 0.00 54 GLN A N 13
ATOM 15288 C CA . GLN A 1 36 ? -20.389 3.269 -6.098 1.00 0.00 54 GLN A CA 13
ATOM 15289 C C . GLN A 1 36 ? -18.997 3.491 -6.673 1.00 0.00 54 GLN A C 13
ATOM 15290 O O . GLN A 1 36 ? -18.319 2.534 -7.056 1.00 0.00 54 GLN A O 13
ATOM 15304 N N . PRO A 1 37 ? -18.551 4.752 -6.748 1.00 0.00 55 PRO A N 13
ATOM 15305 C CA . PRO A 1 37 ? -17.203 5.074 -7.198 1.00 0.00 55 PRO A CA 13
ATOM 15306 C C . PRO A 1 37 ? -16.175 4.682 -6.159 1.00 0.00 55 PRO A C 13
ATOM 15307 O O . PRO A 1 37 ? -16.437 4.708 -4.956 1.00 0.00 55 PRO A O 13
ATOM 15318 N N . LYS A 1 38 ? -15.007 4.332 -6.638 1.00 0.00 56 LYS A N 13
ATOM 15319 C CA . LYS A 1 38 ? -13.969 3.786 -5.794 1.00 0.00 56 LYS A CA 13
ATOM 15320 C C . LYS A 1 38 ? -13.292 4.882 -4.995 1.00 0.00 56 LYS A C 13
ATOM 15321 O O . LYS A 1 38 ? -12.710 5.815 -5.549 1.00 0.00 56 LYS A O 13
ATOM 15340 N N . ARG A 1 39 ? -13.393 4.757 -3.683 1.00 0.00 57 ARG A N 13
ATOM 15341 C CA . ARG A 1 39 ? -13.022 5.827 -2.775 1.00 0.00 57 ARG A CA 13
ATOM 15342 C C . ARG A 1 39 ? -11.592 5.653 -2.313 1.00 0.00 57 ARG A C 13
ATOM 15343 O O . ARG A 1 39 ? -11.189 4.549 -1.949 1.00 0.00 57 ARG A O 13
ATOM 15364 N N . LEU A 1 40 ? -10.827 6.735 -2.342 1.00 0.00 58 LEU A N 13
ATOM 15365 C CA . LEU A 1 40 ? -9.475 6.722 -1.812 1.00 0.00 58 LEU A CA 13
ATOM 15366 C C . LEU A 1 40 ? -9.496 6.421 -0.322 1.00 0.00 58 LEU A C 13
ATOM 15367 O O . LEU A 1 40 ? -9.910 7.251 0.492 1.00 0.00 58 LEU A O 13
ATOM 15383 N N . VAL A 1 41 ? -9.065 5.223 0.026 1.00 0.00 59 VAL A N 13
ATOM 15384 C CA . VAL A 1 41 ? -9.065 4.794 1.410 1.00 0.00 59 VAL A CA 13
ATOM 15385 C C . VAL A 1 41 ? -7.734 5.124 2.064 1.00 0.00 59 VAL A C 13
ATOM 15386 O O . VAL A 1 41 ? -7.652 5.236 3.285 1.00 0.00 59 VAL A O 13
ATOM 15399 N N . ALA A 1 42 ? -6.694 5.277 1.239 1.00 0.00 60 ALA A N 13
ATOM 15400 C CA . ALA A 1 42 ? -5.384 5.678 1.721 1.00 0.00 60 ALA A CA 13
ATOM 15401 C C . ALA A 1 42 ? -4.456 6.047 0.580 1.00 0.00 60 ALA A C 13
ATOM 15402 O O . ALA A 1 42 ? -4.399 5.370 -0.445 1.00 0.00 60 ALA A O 13
ATOM 15409 N N . ILE A 1 43 ? -3.753 7.141 0.754 1.00 0.00 61 ILE A N 13
ATOM 15410 C CA . ILE A 1 43 ? -2.637 7.469 -0.109 1.00 0.00 61 ILE A CA 13
ATOM 15411 C C . ILE A 1 43 ? -1.370 7.195 0.678 1.00 0.00 61 ILE A C 13
ATOM 15412 O O . ILE A 1 43 ? -1.078 7.888 1.653 1.00 0.00 61 ILE A O 13
ATOM 15428 N N . CYS A 1 44 ? -0.625 6.183 0.281 1.00 0.00 62 CYS A N 13
ATOM 15429 C CA . CYS A 1 44 ? 0.462 5.707 1.118 1.00 0.00 62 CYS A CA 13
ATOM 15430 C C . CYS A 1 44 ? 1.739 5.511 0.328 1.00 0.00 62 CYS A C 13
ATOM 15431 O O . CYS A 1 44 ? 1.711 5.148 -0.844 1.00 0.00 62 CYS A O 13
ATOM 15438 N N . LYS A 1 45 ? 2.856 5.761 0.986 1.00 0.00 63 LYS A N 13
ATOM 15439 C CA . LYS A 1 45 ? 4.165 5.566 0.399 1.00 0.00 63 LYS A CA 13
ATOM 15440 C C . LYS A 1 45 ? 5.141 5.096 1.457 1.00 0.00 63 LYS A C 13
ATOM 15441 O O . LYS A 1 45 ? 4.868 5.184 2.651 1.00 0.00 63 LYS A O 13
ATOM 15460 N N . ASN A 1 46 ? 6.269 4.591 1.012 1.00 0.00 64 ASN A N 13
ATOM 15461 C CA . ASN A 1 46 ? 7.265 4.050 1.921 1.00 0.00 64 ASN A CA 13
ATOM 15462 C C . ASN A 1 46 ? 8.049 5.186 2.562 1.00 0.00 64 ASN A C 13
ATOM 15463 O O . ASN A 1 46 ? 8.424 6.148 1.896 1.00 0.00 64 ASN A O 13
ATOM 15474 N N . ALA A 1 47 ? 8.265 5.042 3.872 1.00 0.00 65 ALA A N 13
ATOM 15475 C CA . ALA A 1 47 ? 8.838 6.082 4.730 1.00 0.00 65 ALA A CA 13
ATOM 15476 C C . ALA A 1 47 ? 10.101 6.710 4.160 1.00 0.00 65 ALA A C 13
ATOM 15477 O O . ALA A 1 47 ? 10.335 7.907 4.324 1.00 0.00 65 ALA A O 13
ATOM 15484 N N . SER A 1 48 ? 10.924 5.892 3.530 1.00 0.00 66 SER A N 13
ATOM 15485 C CA . SER A 1 48 ? 12.137 6.366 2.897 1.00 0.00 66 SER A CA 13
ATOM 15486 C C . SER A 1 48 ? 11.964 6.384 1.384 1.00 0.00 66 SER A C 13
ATOM 15487 O O . SER A 1 48 ? 11.337 5.491 0.813 1.00 0.00 66 SER A O 13
ATOM 15495 N N . PRO A 1 49 ? 12.499 7.417 0.721 1.00 0.00 67 PRO A N 13
ATOM 15496 C CA . PRO A 1 49 ? 12.507 7.509 -0.736 1.00 0.00 67 PRO A CA 13
ATOM 15497 C C . PRO A 1 49 ? 13.588 6.629 -1.357 1.00 0.00 67 PRO A C 13
ATOM 15498 O O .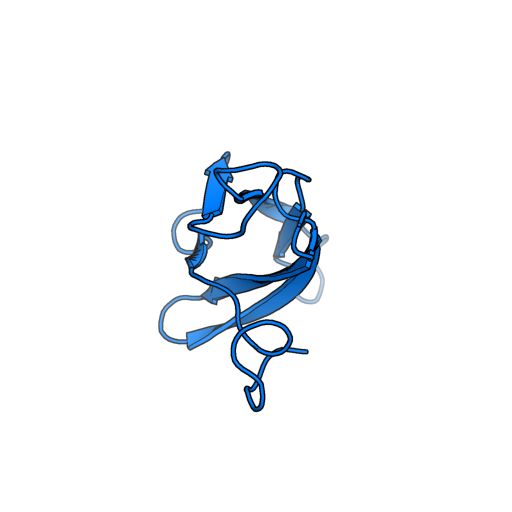 PRO A 1 49 ? 13.805 6.655 -2.570 1.00 0.00 67 PRO A O 13
ATOM 15509 N N . VAL A 1 50 ? 14.277 5.865 -0.515 1.00 0.00 68 VAL A N 13
ATOM 15510 C CA . VAL A 1 50 ? 15.331 4.980 -0.979 1.00 0.00 68 VAL A CA 13
ATOM 15511 C C . VAL A 1 50 ? 15.028 3.535 -0.597 1.00 0.00 68 VAL A C 13
ATOM 15512 O O . VAL A 1 50 ? 14.579 2.743 -1.422 1.00 0.00 68 VAL A O 13
ATOM 15525 N N . HIS A 1 51 ? 15.254 3.203 0.665 1.00 0.00 69 HIS A N 13
ATOM 15526 C CA . HIS A 1 51 ? 15.080 1.834 1.133 1.00 0.00 69 HIS A CA 13
ATOM 15527 C C . HIS A 1 51 ? 13.687 1.659 1.709 1.00 0.00 69 HIS A C 13
ATOM 15528 O O . HIS A 1 51 ? 13.018 2.634 2.034 1.00 0.00 69 HIS A O 13
ATOM 15543 N N . CYS A 1 52 ? 13.264 0.418 1.867 1.00 0.00 70 CYS A N 13
ATOM 15544 C CA . CYS A 1 52 ? 11.922 0.134 2.341 1.00 0.00 70 CYS A CA 13
ATOM 15545 C C . CYS A 1 52 ? 11.920 -0.125 3.842 1.00 0.00 70 CYS A C 13
ATOM 15546 O O . CYS A 1 52 ? 12.660 -0.976 4.341 1.00 0.00 70 CYS A O 13
ATOM 15554 N N . ASN A 1 53 ? 11.089 0.630 4.552 1.00 0.00 71 ASN A N 13
ATOM 15555 C CA . ASN A 1 53 ? 10.998 0.524 6.004 1.00 0.00 71 ASN A CA 13
ATOM 15556 C C . ASN A 1 53 ? 9.563 0.215 6.408 1.00 0.00 71 ASN A C 13
ATOM 15557 O O . ASN A 1 53 ? 9.176 -0.942 6.560 1.00 0.00 71 ASN A O 13
ATOM 15568 N N . TYR A 1 54 ? 8.781 1.273 6.571 1.00 0.00 72 TYR A N 13
ATOM 15569 C CA . TYR A 1 54 ? 7.371 1.163 6.899 1.00 0.00 72 TYR A CA 13
ATOM 15570 C C . TYR A 1 54 ? 6.569 2.013 5.928 1.00 0.00 72 TYR A C 13
ATOM 15571 O O . TYR A 1 54 ? 7.143 2.704 5.081 1.00 0.00 72 TYR A O 13
ATOM 15589 N N . LEU A 1 55 ? 5.255 1.980 6.064 1.00 0.00 73 LEU A N 13
ATOM 15590 C CA . LEU A 1 55 ? 4.385 2.743 5.186 1.00 0.00 73 LEU A CA 13
ATOM 15591 C C . LEU A 1 55 ? 3.861 3.990 5.881 1.00 0.00 73 LEU A C 13
ATOM 15592 O O . LEU A 1 55 ? 3.283 3.916 6.967 1.00 0.00 73 LEU A O 13
ATOM 15608 N N . LYS A 1 56 ? 4.085 5.130 5.251 1.00 0.00 74 LYS A N 13
ATOM 15609 C CA . LYS A 1 56 ? 3.570 6.401 5.734 1.00 0.00 74 LYS A CA 13
ATOM 15610 C C . LYS A 1 56 ? 2.425 6.846 4.836 1.00 0.00 74 LYS A C 13
ATOM 15611 O O . LYS A 1 56 ? 2.641 7.260 3.695 1.00 0.00 74 LYS A O 13
ATOM 15630 N N . CYS A 1 57 ? 1.205 6.738 5.343 1.00 0.00 75 CYS A N 13
ATOM 15631 C CA . CYS A 1 57 ? 0.024 7.011 4.541 1.00 0.00 75 CYS A CA 13
ATOM 15632 C C . CYS A 1 57 ? -0.737 8.216 5.081 1.00 0.00 75 CYS A C 13
ATOM 15633 O O . CYS A 1 57 ? -0.698 8.501 6.281 1.00 0.00 75 CYS A O 13
ATOM 15640 N N . THR A 1 58 ? -1.412 8.922 4.190 1.00 0.00 76 THR A N 13
ATOM 15641 C CA . THR A 1 58 ? -2.296 9.999 4.581 1.00 0.00 76 THR A CA 13
ATOM 15642 C C . THR A 1 58 ? -3.708 9.674 4.107 1.00 0.00 76 THR A C 13
ATOM 15643 O O . THR A 1 58 ? -3.878 8.973 3.102 1.00 0.00 76 THR A O 13
ATOM 15654 N N . ASN A 1 59 ? -4.703 10.169 4.839 1.00 0.00 77 ASN A N 13
ATOM 15655 C CA . ASN A 1 59 ? -6.107 9.841 4.583 1.00 0.00 77 ASN A CA 13
ATOM 15656 C C . ASN A 1 59 ? -6.368 8.356 4.826 1.00 0.00 77 ASN A C 13
ATOM 15657 O O . ASN A 1 59 ? -5.997 7.505 4.019 1.00 0.00 77 ASN A O 13
ATOM 15668 N N . LEU A 1 60 ? -6.993 8.050 5.949 1.00 0.00 78 LEU A N 13
ATOM 15669 C CA . LEU A 1 60 ? -7.351 6.680 6.279 1.00 0.00 78 LEU A CA 13
ATOM 15670 C C . LEU A 1 60 ? -8.864 6.564 6.393 1.00 0.00 78 LEU A C 13
ATOM 15671 O O . LEU A 1 60 ? -9.502 7.332 7.115 1.00 0.00 78 LEU A O 13
ATOM 15687 N N . ALA A 1 61 ? -9.438 5.610 5.679 1.00 0.00 79 ALA A N 13
ATOM 15688 C CA . ALA A 1 61 ? -10.887 5.475 5.617 1.00 0.00 79 ALA A CA 13
ATOM 15689 C C . ALA A 1 61 ? -11.411 4.537 6.699 1.00 0.00 79 ALA A C 13
ATOM 15690 O O . ALA A 1 61 ? -11.740 3.383 6.424 1.00 0.00 79 ALA A O 13
ATOM 15697 N N . ALA A 1 62 ? -11.468 5.050 7.926 1.00 0.00 80 ALA A N 13
ATOM 15698 C CA . ALA A 1 62 ? -12.022 4.328 9.075 1.00 0.00 80 ALA A CA 13
ATOM 15699 C C . ALA A 1 62 ? -11.304 3.000 9.333 1.00 0.00 80 ALA A C 13
ATOM 15700 O O . ALA A 1 62 ? -10.337 2.947 10.096 1.00 0.00 80 ALA A O 13
ATOM 15707 N N . GLY A 1 63 ? -11.775 1.939 8.691 1.00 0.00 81 GLY A N 13
ATOM 15708 C CA . GLY A 1 63 ? -11.199 0.626 8.893 1.00 0.00 81 GLY A CA 13
ATOM 15709 C C . GLY A 1 63 ? -10.144 0.303 7.858 1.00 0.00 81 GLY A C 13
ATOM 15710 O O . GLY A 1 63 ? -9.474 -0.727 7.943 1.00 0.00 81 GLY A O 13
ATOM 15714 N N . PHE A 1 64 ? -10.004 1.180 6.877 1.00 0.00 82 PHE A N 13
ATOM 15715 C CA . PHE A 1 64 ? -9.007 1.009 5.834 1.00 0.00 82 PHE A CA 13
ATOM 15716 C C . PHE A 1 64 ? -7.727 1.758 6.181 1.00 0.00 82 PHE A C 13
ATOM 15717 O O . PHE A 1 64 ? -7.723 2.986 6.295 1.00 0.00 82 PHE A O 13
ATOM 15734 N N . SER A 1 65 ? -6.654 1.010 6.369 1.00 0.00 83 SER A N 13
ATOM 15735 C CA . SER A 1 65 ? -5.335 1.575 6.609 1.00 0.00 83 SER A CA 13
ATOM 15736 C C . SER A 1 65 ? -4.302 0.676 5.947 1.00 0.00 83 SER A C 13
ATOM 15737 O O . SER A 1 65 ? -4.632 -0.418 5.518 1.00 0.00 83 SER A O 13
ATOM 15745 N N . ALA A 1 66 ? -3.067 1.117 5.845 1.00 0.00 84 ALA A N 13
ATOM 15746 C CA . ALA A 1 66 ? -2.048 0.291 5.219 1.00 0.00 84 ALA A CA 13
ATOM 15747 C C . ALA A 1 66 ? -1.209 -0.400 6.280 1.00 0.00 84 ALA A C 13
ATOM 15748 O O . ALA A 1 66 ? -1.097 0.084 7.408 1.00 0.00 84 ALA A O 13
ATOM 15755 N N . GLY A 1 67 ? -0.623 -1.529 5.913 1.00 0.00 85 GLY A N 13
ATOM 15756 C CA . GLY A 1 67 ? 0.041 -2.366 6.892 1.00 0.00 85 GLY A CA 13
ATOM 15757 C C . GLY A 1 67 ? 1.550 -2.392 6.745 1.00 0.00 85 GLY A C 13
ATOM 15758 O O . GLY A 1 67 ? 2.272 -2.038 7.670 1.00 0.00 85 GLY A O 13
ATOM 15762 N N . THR A 1 68 ? 2.028 -2.816 5.583 1.00 0.00 86 THR A N 13
ATOM 15763 C CA . THR A 1 68 ? 3.458 -2.997 5.365 1.00 0.00 86 THR A CA 13
ATOM 15764 C C . THR A 1 68 ? 3.712 -3.377 3.908 1.00 0.00 86 THR A C 13
ATOM 15765 O O . THR A 1 68 ? 2.778 -3.442 3.109 1.00 0.00 86 THR A O 13
ATOM 15776 N N . SER A 1 69 ? 4.966 -3.610 3.560 1.00 0.00 87 SER A N 13
ATOM 15777 C CA . SER A 1 69 ? 5.312 -4.076 2.227 1.00 0.00 87 SER A CA 13
ATOM 15778 C C . SER A 1 69 ? 6.163 -5.336 2.338 1.00 0.00 87 SER A C 13
ATOM 15779 O O . SER A 1 69 ? 7.011 -5.439 3.224 1.00 0.00 87 SER A O 13
ATOM 15787 N N . THR A 1 70 ? 5.939 -6.292 1.447 1.00 0.00 88 THR A N 13
ATOM 15788 C CA . THR A 1 70 ? 6.585 -7.595 1.552 1.00 0.00 88 THR A CA 13
ATOM 15789 C C . THR A 1 70 ? 6.972 -8.146 0.187 1.00 0.00 88 THR A C 13
ATOM 15790 O O . THR A 1 70 ? 7.187 -7.393 -0.769 1.00 0.00 88 THR A O 13
ATOM 15801 N N . ASP A 1 71 ? 7.088 -9.476 0.140 1.00 0.00 89 ASP A N 13
ATOM 15802 C CA . ASP A 1 71 ? 7.201 -10.237 -1.100 1.00 0.00 89 ASP A CA 13
ATOM 15803 C C . ASP A 1 71 ? 8.509 -9.956 -1.828 1.00 0.00 89 ASP A C 13
ATOM 15804 O O . ASP A 1 71 ? 9.485 -10.679 -1.661 1.00 0.00 89 ASP A O 13
ATOM 15813 N N . VAL A 1 72 ? 8.535 -8.884 -2.597 1.00 0.00 90 VAL A N 13
ATOM 15814 C CA . VAL A 1 72 ? 9.691 -8.557 -3.409 1.00 0.00 90 VAL A CA 13
ATOM 15815 C C . VAL A 1 72 ? 10.857 -8.092 -2.540 1.00 0.00 90 VAL A C 13
ATOM 15816 O O . VAL A 1 72 ? 12.020 -8.338 -2.860 1.00 0.00 90 VAL A O 13
ATOM 15829 N N . LEU A 1 73 ? 10.543 -7.419 -1.441 1.00 0.00 91 LEU A N 13
ATOM 15830 C CA . LEU A 1 73 ? 11.573 -6.986 -0.506 1.00 0.00 91 LEU A CA 13
ATOM 15831 C C . LEU A 1 73 ? 11.857 -8.058 0.545 1.00 0.00 91 LEU A C 13
ATOM 15832 O O . LEU A 1 73 ? 12.985 -8.186 1.017 1.00 0.00 91 LEU A O 13
ATOM 15848 N N . SER A 1 74 ? 10.840 -8.833 0.911 1.00 0.00 92 SER A N 13
ATOM 15849 C CA . SER A 1 74 ? 11.005 -9.811 1.974 1.00 0.00 92 SER A CA 13
ATOM 15850 C C . SER A 1 74 ? 11.340 -11.191 1.398 1.00 0.00 92 SER A C 13
ATOM 15851 O O . SER A 1 74 ? 12.501 -11.601 1.403 1.00 0.00 92 SER A O 13
ATOM 15859 N N . SER A 1 75 ? 10.334 -11.890 0.879 1.00 0.00 93 SER A N 13
ATOM 15860 C CA . SER A 1 75 ? 10.539 -13.196 0.256 1.00 0.00 93 SER A CA 13
ATOM 15861 C C . SER A 1 75 ? 9.373 -13.533 -0.671 1.00 0.00 93 SER A C 13
ATOM 15862 O O . SER A 1 75 ? 9.554 -13.724 -1.874 1.00 0.00 93 SER A O 13
ATOM 15870 N N . GLY A 1 76 ? 8.176 -13.587 -0.110 1.00 0.00 94 GLY A N 13
ATOM 15871 C CA . GLY A 1 76 ? 7.006 -13.879 -0.904 1.00 0.00 94 GLY A CA 13
ATOM 15872 C C . GLY A 1 76 ? 5.730 -13.792 -0.097 1.00 0.00 94 GLY A C 13
ATOM 15873 O O . GLY A 1 76 ? 5.702 -14.167 1.075 1.00 0.00 94 GLY A O 13
ATOM 15877 N N . THR A 1 77 ? 4.687 -13.265 -0.715 1.00 0.00 95 THR A N 13
ATOM 15878 C CA . THR A 1 77 ? 3.367 -13.215 -0.100 1.00 0.00 95 THR A CA 13
ATOM 15879 C C . THR A 1 77 ? 2.309 -13.590 -1.129 1.00 0.00 95 THR A C 13
ATOM 15880 O O . THR A 1 77 ? 2.608 -13.651 -2.322 1.00 0.00 95 THR A O 13
ATOM 15891 N N . VAL A 1 78 ? 1.087 -13.846 -0.678 1.00 0.00 96 VAL A N 13
ATOM 15892 C CA . VAL A 1 78 ? 0.003 -14.185 -1.591 1.00 0.00 96 VAL A CA 13
ATOM 15893 C C . VAL A 1 78 ? -0.268 -13.030 -2.552 1.00 0.00 96 VAL A C 13
ATOM 15894 O O . VAL A 1 78 ? -0.401 -11.873 -2.138 1.00 0.00 96 VAL A O 13
ATOM 15907 N N . GLY A 1 79 ? -0.322 -13.351 -3.835 1.00 0.00 97 GLY A N 13
ATOM 15908 C CA . GLY A 1 79 ? -0.447 -12.330 -4.853 1.00 0.00 97 GLY A CA 13
ATOM 15909 C C . GLY A 1 79 ? -1.869 -11.846 -5.027 1.00 0.00 97 GLY A C 13
ATOM 15910 O O . GLY A 1 79 ? -2.715 -12.563 -5.564 1.00 0.00 97 GLY A O 13
ATOM 15914 N N . SER A 1 80 ? -2.139 -10.638 -4.558 1.00 0.00 98 SER A N 13
ATOM 15915 C CA . SER A 1 80 ? -3.445 -10.025 -4.729 1.00 0.00 98 SER A CA 13
ATOM 15916 C C . SER A 1 80 ? -3.361 -8.897 -5.756 1.00 0.00 98 SER A C 13
ATOM 15917 O O . SER A 1 80 ? -3.031 -7.758 -5.362 1.00 0.00 98 SER A O 13
ATOM 15926 N N . SER A 1 1 ? 19.572 -0.983 -3.939 1.00 0.00 19 SER A N 14
ATOM 15927 C CA . SER A 1 1 ? 19.707 0.238 -3.116 1.00 0.00 19 SER A CA 14
ATOM 15928 C C . SER A 1 1 ? 18.328 0.838 -2.868 1.00 0.00 19 SER A C 14
ATOM 15929 O O . SER A 1 1 ? 17.806 0.777 -1.754 1.00 0.00 19 SER A O 14
ATOM 15939 N N . PHE A 1 2 ? 17.743 1.418 -3.906 1.00 0.00 20 PHE A N 14
ATOM 15940 C CA . PHE A 1 2 ? 16.353 1.817 -3.860 1.00 0.00 20 PHE A CA 14
ATOM 15941 C C . PHE A 1 2 ? 15.491 0.636 -4.271 1.00 0.00 20 PHE A C 14
ATOM 15942 O O . PHE A 1 2 ? 15.758 -0.024 -5.278 1.00 0.00 20 PHE A O 14
ATOM 15959 N N . VAL A 1 3 ? 14.476 0.364 -3.482 1.00 0.00 21 VAL A N 14
ATOM 15960 C CA . VAL A 1 3 ? 13.722 -0.870 -3.612 1.00 0.00 21 VAL A CA 14
ATOM 15961 C C . VAL A 1 3 ? 12.240 -0.607 -3.881 1.00 0.00 21 VAL A C 14
ATOM 15962 O O . VAL A 1 3 ? 11.654 0.343 -3.359 1.00 0.00 21 VAL A O 14
ATOM 15975 N N . GLN A 1 4 ? 11.653 -1.440 -4.728 1.00 0.00 22 GLN A N 14
ATOM 15976 C CA . GLN A 1 4 ? 10.231 -1.378 -5.011 1.00 0.00 22 GLN A CA 14
ATOM 15977 C C . GLN A 1 4 ? 9.524 -2.459 -4.206 1.00 0.00 22 GLN A C 14
ATOM 15978 O O . GLN A 1 4 ? 10.097 -3.517 -3.961 1.00 0.00 22 GLN A O 14
ATOM 15992 N N . CYS A 1 5 ? 8.290 -2.207 -3.785 1.00 0.00 23 CYS A N 14
ATOM 15993 C CA . CYS A 1 5 ? 7.594 -3.161 -2.933 1.00 0.00 23 CYS A CA 14
ATOM 15994 C C . CYS A 1 5 ? 6.084 -3.134 -3.143 1.00 0.00 23 CYS A C 14
ATOM 15995 O O . CYS A 1 5 ? 5.498 -2.099 -3.459 1.00 0.00 23 CYS A O 14
ATOM 16003 N N . ASN A 1 6 ? 5.453 -4.288 -2.977 1.00 0.00 24 ASN A N 14
ATOM 16004 C CA . ASN A 1 6 ? 4.001 -4.356 -3.015 1.00 0.00 24 ASN A CA 14
ATOM 16005 C C . ASN A 1 6 ? 3.440 -3.735 -1.754 1.00 0.00 24 ASN A C 14
ATOM 16006 O O . ASN A 1 6 ? 3.610 -4.258 -0.656 1.00 0.00 24 ASN A O 14
ATOM 16017 N N . HIS A 1 7 ? 2.807 -2.591 -1.919 1.00 0.00 25 HIS A N 14
ATOM 16018 C CA . HIS A 1 7 ? 2.248 -1.853 -0.803 1.00 0.00 25 HIS A CA 14
ATOM 16019 C C . HIS A 1 7 ? 0.963 -2.523 -0.333 1.00 0.00 25 HIS A C 14
ATOM 16020 O O . HIS A 1 7 ? -0.050 -2.473 -1.029 1.00 0.00 25 HIS A O 14
ATOM 16035 N N . HIS A 1 8 ? 1.013 -3.179 0.821 1.00 0.00 26 HIS A N 14
ATOM 16036 C CA . HIS A 1 8 ? -0.141 -3.919 1.328 1.00 0.00 26 HIS A CA 14
ATOM 16037 C C . HIS A 1 8 ? -1.148 -2.983 1.983 1.00 0.00 26 HIS A C 14
ATOM 16038 O O . HIS A 1 8 ? -0.802 -2.204 2.870 1.00 0.00 26 HIS A O 14
ATOM 16053 N N . LEU A 1 9 ? -2.391 -3.067 1.540 1.00 0.00 27 LEU A N 14
ATOM 16054 C CA . LEU A 1 9 ? -3.474 -2.335 2.164 1.00 0.00 27 LEU A CA 14
ATOM 16055 C C . LEU A 1 9 ? -4.216 -3.289 3.090 1.00 0.00 27 LEU A C 14
ATOM 16056 O O . LEU A 1 9 ? -4.656 -4.365 2.670 1.00 0.00 27 LEU A O 14
ATOM 16072 N N . LEU A 1 10 ? -4.340 -2.900 4.343 1.00 0.00 28 LEU A N 14
ATOM 16073 C CA . LEU A 1 10 ? -4.951 -3.743 5.349 1.00 0.00 28 LEU A CA 14
ATOM 16074 C C . LEU A 1 10 ? -6.324 -3.221 5.735 1.00 0.00 28 LEU A C 14
ATOM 16075 O O . LEU A 1 10 ? -6.486 -2.065 6.121 1.00 0.00 28 LEU A O 14
ATOM 16091 N N . TYR A 1 11 ? -7.311 -4.081 5.630 1.00 0.00 29 TYR A N 14
ATOM 16092 C CA . TYR A 1 11 ? -8.649 -3.742 6.067 1.00 0.00 29 TYR A CA 14
ATOM 16093 C C . TYR A 1 11 ? -8.855 -4.365 7.432 1.00 0.00 29 TYR A C 14
ATOM 16094 O O . TYR A 1 11 ? -8.220 -5.373 7.739 1.00 0.00 29 TYR A O 14
ATOM 16112 N N . ASN A 1 12 ? -9.696 -3.750 8.256 1.00 0.00 30 ASN A N 14
ATOM 16113 C CA . ASN A 1 12 ? -9.950 -4.238 9.609 1.00 0.00 30 ASN A CA 14
ATOM 16114 C C . ASN A 1 12 ? -10.238 -5.735 9.605 1.00 0.00 30 ASN A C 14
ATOM 16115 O O . ASN A 1 12 ? -11.335 -6.170 9.242 1.00 0.00 30 ASN A O 14
ATOM 16126 N N . GLY A 1 13 ? -9.234 -6.518 9.983 1.00 0.00 31 GLY A N 14
ATOM 16127 C CA . GLY A 1 13 ? -9.394 -7.951 10.034 1.00 0.00 31 GLY A CA 14
ATOM 16128 C C . GLY A 1 13 ? -8.457 -8.692 9.097 1.00 0.00 31 GLY A C 14
ATOM 16129 O O . GLY A 1 13 ? -7.724 -9.581 9.532 1.00 0.00 31 GLY A O 14
ATOM 16133 N N . ARG A 1 14 ? -8.455 -8.321 7.818 1.00 0.00 32 ARG A N 14
ATOM 16134 C CA . ARG A 1 14 ? -7.738 -9.094 6.805 1.00 0.00 32 ARG A CA 14
ATOM 16135 C C . ARG A 1 14 ? -7.188 -8.222 5.680 1.00 0.00 32 ARG A C 14
ATOM 16136 O O . ARG A 1 14 ? -7.620 -7.087 5.477 1.00 0.00 32 ARG A O 14
ATOM 16157 N N . HIS A 1 15 ? -6.217 -8.787 4.968 1.00 0.00 33 HIS A N 14
ATOM 16158 C CA . HIS A 1 15 ? -5.670 -8.207 3.746 1.00 0.00 33 HIS A CA 14
ATOM 16159 C C . HIS A 1 15 ? -6.782 -7.790 2.788 1.00 0.00 33 HIS A C 14
ATOM 16160 O O . HIS A 1 15 ? -7.712 -8.555 2.542 1.00 0.00 33 HIS A O 14
ATOM 16175 N N . TRP A 1 16 ? -6.684 -6.581 2.246 1.00 0.00 34 TRP A N 14
ATOM 16176 C CA . TRP A 1 16 ? -7.647 -6.128 1.255 1.00 0.00 34 TRP A CA 14
ATOM 16177 C C . TRP A 1 16 ? -7.037 -6.206 -0.146 1.00 0.00 34 TRP A C 14
ATOM 16178 O O . TRP A 1 16 ? -7.586 -6.853 -1.038 1.00 0.00 34 TRP A O 14
ATOM 16199 N N . GLY A 1 17 ? -5.893 -5.554 -0.325 1.00 0.00 35 GLY A N 14
ATOM 16200 C CA . GLY A 1 17 ? -5.217 -5.559 -1.611 1.00 0.00 35 GLY A CA 14
ATOM 16201 C C . GLY A 1 17 ? -3.789 -5.071 -1.492 1.00 0.00 35 GLY A C 14
ATOM 16202 O O . GLY A 1 17 ? -3.326 -4.783 -0.390 1.00 0.00 35 GLY A O 14
ATOM 16206 N N . THR A 1 18 ? -3.081 -4.990 -2.610 1.00 0.00 36 THR A N 14
ATOM 16207 C CA . THR A 1 18 ? -1.715 -4.505 -2.605 1.00 0.00 36 THR A CA 14
ATOM 16208 C C . THR A 1 18 ? -1.365 -3.912 -3.969 1.00 0.00 36 THR A C 14
ATOM 16209 O O . THR A 1 18 ? -1.811 -4.416 -5.004 1.00 0.00 36 THR A O 14
ATOM 16220 N N . ILE A 1 19 ? -0.611 -2.818 -3.969 1.00 0.00 37 ILE A N 14
ATOM 16221 C CA . ILE A 1 19 ? -0.158 -2.201 -5.208 1.00 0.00 37 ILE A CA 14
ATOM 16222 C C . ILE A 1 19 ? 1.369 -2.262 -5.292 1.00 0.00 37 ILE A C 14
ATOM 16223 O O . ILE A 1 19 ? 2.073 -1.798 -4.390 1.00 0.00 37 ILE A O 14
ATOM 16239 N N . ARG A 1 20 ? 1.868 -2.852 -6.366 1.00 0.00 38 ARG A N 14
ATOM 16240 C CA . ARG A 1 20 ? 3.300 -3.000 -6.580 1.00 0.00 38 ARG A CA 14
ATOM 16241 C C . ARG A 1 20 ? 3.926 -1.672 -7.014 1.00 0.00 38 ARG A C 14
ATOM 16242 O O . ARG A 1 20 ? 3.844 -1.296 -8.182 1.00 0.00 38 ARG A O 14
ATOM 16263 N N . LYS A 1 21 ? 4.542 -0.958 -6.079 1.00 0.00 39 LYS A N 14
ATOM 16264 C CA . LYS A 1 21 ? 5.203 0.303 -6.406 1.00 0.00 39 LYS A CA 14
ATOM 16265 C C . LYS A 1 21 ? 6.461 0.506 -5.565 1.00 0.00 39 LYS A C 14
ATOM 16266 O O . LYS A 1 21 ? 6.528 0.089 -4.412 1.00 0.00 39 LYS A O 14
ATOM 16285 N N . LYS A 1 22 ? 7.460 1.133 -6.168 1.00 0.00 40 LYS A N 14
ATOM 16286 C CA . LYS A 1 22 ? 8.741 1.389 -5.518 1.00 0.00 40 LYS A CA 14
ATOM 16287 C C . LYS A 1 22 ? 8.600 2.338 -4.329 1.00 0.00 40 LYS A C 14
ATOM 16288 O O . LYS A 1 22 ? 7.697 3.178 -4.282 1.00 0.00 40 LYS A O 14
ATOM 16307 N N . ALA A 1 23 ? 9.504 2.182 -3.368 1.00 0.00 41 ALA A N 14
ATOM 16308 C CA . ALA A 1 23 ? 9.465 2.937 -2.126 1.00 0.00 41 ALA A CA 14
ATOM 16309 C C . ALA A 1 23 ? 9.800 4.408 -2.345 1.00 0.00 41 ALA A C 14
ATOM 16310 O O . ALA A 1 23 ? 10.655 4.749 -3.162 1.00 0.00 41 ALA A O 14
ATOM 16317 N N . GLY A 1 24 ? 9.113 5.271 -1.610 1.00 0.00 42 GLY A N 14
ATOM 16318 C CA . GLY A 1 24 ? 9.360 6.694 -1.706 1.00 0.00 42 GLY A CA 14
ATOM 16319 C C . GLY A 1 24 ? 8.319 7.402 -2.542 1.00 0.00 42 GLY A C 14
ATOM 16320 O O . GLY A 1 24 ? 8.006 8.569 -2.305 1.00 0.00 42 GLY A O 14
ATOM 16324 N N . TRP A 1 25 ? 7.777 6.696 -3.515 1.00 0.00 43 TRP A N 14
ATOM 16325 C CA . TRP A 1 25 ? 6.776 7.268 -4.396 1.00 0.00 43 TRP A CA 14
ATOM 16326 C C . TRP A 1 25 ? 5.380 7.041 -3.834 1.00 0.00 43 TRP A C 14
ATOM 16327 O O . TRP A 1 25 ? 5.083 5.975 -3.284 1.00 0.00 43 TRP A O 14
ATOM 16348 N N . ALA A 1 26 ? 4.538 8.059 -3.954 1.00 0.00 44 ALA A N 14
ATOM 16349 C CA . ALA A 1 26 ? 3.192 8.012 -3.414 1.00 0.00 44 ALA A CA 14
ATOM 16350 C C . ALA A 1 26 ? 2.301 7.099 -4.249 1.00 0.00 44 ALA A C 14
ATOM 16351 O O . ALA A 1 26 ? 2.260 7.209 -5.475 1.00 0.00 44 ALA A O 14
ATOM 16358 N N . VAL A 1 27 ? 1.596 6.198 -3.585 1.00 0.00 45 VAL A N 14
ATOM 16359 C CA . VAL A 1 27 ? 0.723 5.261 -4.268 1.00 0.00 45 VAL A CA 14
ATOM 16360 C C . VAL A 1 27 ? -0.709 5.414 -3.764 1.00 0.00 45 VAL A C 14
ATOM 16361 O O . VAL A 1 27 ? -0.936 5.853 -2.632 1.00 0.00 45 VAL A O 14
ATOM 16374 N N . ARG A 1 28 ? -1.669 5.065 -4.610 1.00 0.00 46 ARG A N 14
ATOM 16375 C CA . ARG A 1 28 ? -3.073 5.250 -4.285 1.00 0.00 46 ARG A CA 14
ATOM 16376 C C . ARG A 1 28 ? -3.683 3.963 -3.735 1.00 0.00 46 ARG A C 14
ATOM 16377 O O . ARG A 1 28 ? -3.344 2.861 -4.171 1.00 0.00 46 ARG A O 14
ATOM 16398 N N . PHE A 1 29 ? -4.561 4.111 -2.760 1.00 0.00 47 PHE A N 14
ATOM 16399 C CA . PHE A 1 29 ? -5.361 3.002 -2.275 1.00 0.00 47 PHE A CA 14
ATOM 16400 C C . PHE A 1 29 ? -6.823 3.406 -2.287 1.00 0.00 47 PHE A C 14
ATOM 16401 O O . PHE A 1 29 ? -7.173 4.501 -1.846 1.00 0.00 47 PHE A O 14
ATOM 16418 N N . TYR A 1 30 ? -7.673 2.533 -2.797 1.00 0.00 48 TYR A N 14
ATOM 16419 C CA . TYR A 1 30 ? -9.082 2.850 -2.955 1.00 0.00 48 TYR A CA 14
ATOM 16420 C C . TYR A 1 30 ? -9.934 1.598 -2.811 1.00 0.00 48 TYR A C 14
ATOM 16421 O O . TYR A 1 30 ? -9.481 0.492 -3.106 1.00 0.00 48 TYR A O 14
ATOM 16439 N N . GLU A 1 31 ? -11.157 1.788 -2.348 1.00 0.00 49 GLU A N 14
ATOM 16440 C CA . GLU A 1 31 ? -12.098 0.694 -2.176 1.00 0.00 49 GLU A CA 14
ATOM 16441 C C . GLU A 1 31 ? -13.020 0.624 -3.374 1.00 0.00 49 GLU A C 14
ATOM 16442 O O . GLU A 1 31 ? -13.376 1.655 -3.955 1.00 0.00 49 GLU A O 14
ATOM 16454 N N . GLU A 1 32 ? -13.381 -0.579 -3.769 1.00 0.00 50 GLU A N 14
ATOM 16455 C CA . GLU A 1 32 ? -14.361 -0.742 -4.814 1.00 0.00 50 GLU A CA 14
ATOM 16456 C C . GLU A 1 32 ? -15.491 -1.650 -4.368 1.00 0.00 50 GLU A C 14
ATOM 16457 O O . GLU A 1 32 ? -15.358 -2.872 -4.305 1.00 0.00 50 GLU A O 14
ATOM 16469 N N . LYS A 1 33 ? -16.598 -1.021 -4.023 1.00 0.00 51 LYS A N 14
ATOM 16470 C CA . LYS A 1 33 ? -17.818 -1.728 -3.709 1.00 0.00 51 LYS A CA 14
ATOM 16471 C C . LYS A 1 33 ? -18.653 -1.798 -4.976 1.00 0.00 51 LYS A C 14
ATOM 16472 O O . LYS A 1 33 ? -18.862 -0.777 -5.623 1.00 0.00 51 LYS A O 14
ATOM 16491 N N . PRO A 1 34 ? -19.109 -2.998 -5.362 1.00 0.00 52 PRO A N 14
ATOM 16492 C CA . PRO A 1 34 ? -19.849 -3.197 -6.615 1.00 0.00 52 PRO A CA 14
ATOM 16493 C C . PRO A 1 34 ? -20.998 -2.206 -6.778 1.00 0.00 52 PRO A C 14
ATOM 16494 O O . PRO A 1 34 ? -21.936 -2.191 -5.980 1.00 0.00 52 PRO A O 14
ATOM 16505 N N . GLY A 1 35 ? -20.911 -1.375 -7.807 1.00 0.00 53 GLY A N 14
ATOM 16506 C CA . GLY A 1 35 ? -21.932 -0.378 -8.047 1.00 0.00 53 GLY A CA 14
ATOM 16507 C C . GLY A 1 35 ? -21.481 1.017 -7.654 1.00 0.00 53 GLY A C 14
ATOM 16508 O O . GLY A 1 35 ? -21.907 2.009 -8.247 1.00 0.00 53 GLY A O 14
ATOM 16512 N N . GLN A 1 36 ? -20.598 1.094 -6.671 1.00 0.00 54 GLN A N 14
ATOM 16513 C CA . GLN A 1 36 ? -20.129 2.372 -6.156 1.00 0.00 54 GLN A CA 14
ATOM 16514 C C . GLN A 1 36 ? -18.806 2.760 -6.807 1.00 0.00 54 GLN A C 14
ATOM 16515 O O . GLN A 1 36 ? -18.045 1.898 -7.247 1.00 0.00 54 GLN A O 14
ATOM 16529 N N . PRO A 1 37 ? -18.523 4.068 -6.888 1.00 0.00 55 PRO A N 14
ATOM 16530 C CA . PRO A 1 37 ? -17.258 4.569 -7.428 1.00 0.00 55 PRO A CA 14
ATOM 16531 C C . PRO A 1 37 ? -16.082 4.229 -6.519 1.00 0.00 55 PRO A C 14
ATOM 16532 O O . PRO A 1 37 ? -16.246 4.060 -5.309 1.00 0.00 55 PRO A O 14
ATOM 16543 N N . LYS A 1 38 ? -14.902 4.128 -7.113 1.00 0.00 56 LYS A N 14
ATOM 16544 C CA . LYS A 1 38 ? -13.702 3.761 -6.373 1.00 0.00 56 LYS A CA 14
ATOM 16545 C C . LYS A 1 38 ? -13.300 4.911 -5.456 1.00 0.00 56 LYS A C 14
ATOM 16546 O O . LYS A 1 38 ? -12.993 6.007 -5.925 1.00 0.00 56 LYS A O 14
ATOM 16565 N N . ARG A 1 39 ? -13.310 4.658 -4.155 1.00 0.00 57 ARG A N 14
ATOM 16566 C CA . ARG A 1 39 ? -13.108 5.709 -3.165 1.00 0.00 57 ARG A CA 14
ATOM 16567 C C . ARG A 1 39 ? -11.718 5.606 -2.550 1.00 0.00 57 ARG A C 14
ATOM 16568 O O . ARG A 1 39 ? -11.340 4.550 -2.054 1.00 0.00 57 ARG A O 14
ATOM 16589 N N . LEU A 1 40 ? -10.960 6.701 -2.600 1.00 0.00 58 LEU A N 14
ATOM 16590 C CA . LEU A 1 40 ? -9.641 6.757 -1.975 1.00 0.00 58 LEU A CA 14
ATOM 16591 C C . LEU A 1 40 ? -9.733 6.436 -0.489 1.00 0.00 58 LEU A C 14
ATOM 16592 O O . LEU A 1 40 ? -10.439 7.110 0.260 1.00 0.00 58 LEU A O 14
ATOM 16608 N N . VAL A 1 41 ? -9.026 5.397 -0.075 1.00 0.00 59 VAL A N 14
ATOM 16609 C CA . VAL A 1 41 ? -9.046 4.965 1.313 1.00 0.00 59 VAL A CA 14
ATOM 16610 C C . VAL A 1 41 ? -7.734 5.301 2.007 1.00 0.00 59 VAL A C 14
ATOM 16611 O O . VAL A 1 41 ? -7.661 5.299 3.236 1.00 0.00 59 VAL A O 14
ATOM 16624 N N . ALA A 1 42 ? -6.699 5.566 1.209 1.00 0.00 60 ALA A N 14
ATOM 16625 C CA . ALA A 1 42 ? -5.398 5.948 1.732 1.00 0.00 60 ALA A CA 14
ATOM 16626 C C . ALA A 1 42 ? -4.453 6.373 0.624 1.00 0.00 60 ALA A C 14
ATOM 16627 O O . ALA A 1 42 ? -4.402 5.766 -0.445 1.00 0.00 60 ALA A O 14
ATOM 16634 N N . ILE A 1 43 ? -3.713 7.428 0.885 1.00 0.00 61 ILE A N 14
ATOM 16635 C CA . ILE A 1 43 ? -2.601 7.808 0.036 1.00 0.00 61 ILE A CA 14
ATOM 16636 C C . ILE A 1 43 ? -1.320 7.505 0.791 1.00 0.00 61 ILE A C 14
ATOM 16637 O O . ILE A 1 43 ? -1.027 8.140 1.807 1.00 0.00 61 ILE A O 14
ATOM 16653 N N . CYS A 1 44 ? -0.555 6.539 0.321 1.00 0.00 62 CYS A N 14
ATOM 16654 C CA . CYS A 1 44 ? 0.546 6.034 1.119 1.00 0.00 62 CYS A CA 14
ATOM 16655 C C . CYS A 1 44 ? 1.840 5.971 0.326 1.00 0.00 62 CYS A C 14
ATOM 16656 O O . CYS A 1 44 ? 1.834 5.807 -0.891 1.00 0.00 62 CYS A O 14
ATOM 16663 N N . LYS A 1 45 ? 2.946 6.115 1.034 1.00 0.00 63 LYS A N 14
ATOM 16664 C CA . LYS A 1 45 ? 4.266 5.999 0.448 1.00 0.00 63 LYS A CA 14
ATOM 16665 C C . LYS A 1 45 ? 5.225 5.509 1.521 1.00 0.00 63 LYS A C 14
ATOM 16666 O O . LYS A 1 45 ? 4.909 5.564 2.707 1.00 0.00 63 LYS A O 14
ATOM 16685 N N . ASN A 1 46 ? 6.375 5.012 1.113 1.00 0.00 64 ASN A N 14
ATOM 16686 C CA . ASN A 1 46 ? 7.350 4.492 2.063 1.00 0.00 64 ASN A CA 14
ATOM 16687 C C . ASN A 1 46 ? 8.154 5.636 2.659 1.00 0.00 64 ASN A C 14
ATOM 16688 O O . ASN A 1 46 ? 8.424 6.612 1.964 1.00 0.00 64 ASN A O 14
ATOM 16699 N N . ALA A 1 47 ? 8.514 5.514 3.940 1.00 0.00 65 ALA A N 14
ATOM 16700 C CA . ALA A 1 47 ? 9.201 6.585 4.668 1.00 0.00 65 ALA A CA 14
ATOM 16701 C C . ALA A 1 47 ? 10.353 7.176 3.859 1.00 0.00 65 ALA A C 14
ATOM 16702 O O . ALA A 1 47 ? 10.390 8.380 3.597 1.00 0.00 65 ALA A O 14
ATOM 16709 N N . SER A 1 48 ? 11.285 6.323 3.462 1.00 0.00 66 SER A N 14
ATOM 16710 C CA . SER A 1 48 ? 12.423 6.756 2.671 1.00 0.00 66 SER A CA 14
ATOM 16711 C C . SER A 1 48 ? 12.171 6.504 1.183 1.00 0.00 66 SER A C 14
ATOM 16712 O O . SER A 1 48 ? 11.561 5.504 0.809 1.00 0.00 66 SER A O 14
ATOM 16720 N N . PRO A 1 49 ? 12.635 7.416 0.315 1.00 0.00 67 PRO A N 14
ATOM 16721 C CA . PRO A 1 49 ? 12.519 7.274 -1.135 1.00 0.00 67 PRO A CA 14
ATOM 16722 C C . PRO A 1 49 ? 13.641 6.421 -1.727 1.00 0.00 67 PRO A C 14
ATOM 16723 O O . PRO A 1 49 ? 13.962 6.530 -2.913 1.00 0.00 67 PRO A O 14
ATOM 16734 N N . VAL A 1 50 ? 14.246 5.589 -0.890 1.00 0.00 68 VAL A N 14
ATOM 16735 C CA . VAL A 1 50 ? 15.328 4.713 -1.318 1.00 0.00 68 VAL A CA 14
ATOM 16736 C C . VAL A 1 50 ? 15.128 3.320 -0.739 1.00 0.00 68 VAL A C 14
ATOM 16737 O O . VAL A 1 50 ? 14.683 2.406 -1.429 1.00 0.00 68 VAL A O 14
ATOM 16750 N N . HIS A 1 51 ? 15.437 3.172 0.544 1.00 0.00 69 HIS A N 14
ATOM 16751 C CA . HIS A 1 51 ? 15.269 1.893 1.221 1.00 0.00 69 HIS A CA 14
ATOM 16752 C C . HIS A 1 51 ? 13.813 1.734 1.628 1.00 0.00 69 HIS A C 14
ATOM 16753 O O . HIS A 1 51 ? 13.090 2.723 1.736 1.00 0.00 69 HIS A O 14
ATOM 16768 N N . CYS A 1 52 ? 13.393 0.505 1.867 1.00 0.00 70 CYS A N 14
ATOM 16769 C CA . CYS A 1 52 ? 12.026 0.247 2.282 1.00 0.00 70 CYS A CA 14
ATOM 16770 C C . CYS A 1 52 ? 11.966 0.071 3.795 1.00 0.00 70 CYS A C 14
ATOM 16771 O O . CYS A 1 52 ? 12.634 -0.797 4.360 1.00 0.00 70 CYS A O 14
ATOM 16779 N N . ASN A 1 53 ? 11.160 0.901 4.438 1.00 0.00 71 ASN A N 14
ATOM 16780 C CA . ASN A 1 53 ? 11.063 0.926 5.889 1.00 0.00 71 ASN A CA 14
ATOM 16781 C C . ASN A 1 53 ? 9.693 0.425 6.317 1.00 0.00 71 ASN A C 14
ATOM 16782 O O . ASN A 1 53 ? 9.510 -0.747 6.642 1.00 0.00 71 ASN A O 14
ATOM 16793 N N . TYR A 1 54 ? 8.739 1.347 6.292 1.00 0.00 72 TYR A N 14
ATOM 16794 C CA . TYR A 1 54 ? 7.342 1.068 6.580 1.00 0.00 72 TYR A CA 14
ATOM 16795 C C . TYR A 1 54 ? 6.495 1.973 5.699 1.00 0.00 72 TYR A C 14
ATOM 16796 O O . TYR A 1 54 ? 7.034 2.789 4.945 1.00 0.00 72 TYR A O 14
ATOM 16814 N N . LEU A 1 55 ? 5.185 1.869 5.814 1.00 0.00 73 LEU A N 14
ATOM 16815 C CA . LEU A 1 55 ? 4.298 2.650 4.971 1.00 0.00 73 LEU A CA 14
ATOM 16816 C C . LEU A 1 55 ? 3.738 3.842 5.724 1.00 0.00 73 LEU A C 14
ATOM 16817 O O . LEU A 1 55 ? 3.111 3.693 6.775 1.00 0.00 73 LEU A O 14
ATOM 16833 N N . LYS A 1 56 ? 3.994 5.024 5.186 1.00 0.00 74 LYS A N 14
ATOM 16834 C CA . LYS A 1 56 ? 3.465 6.261 5.733 1.00 0.00 74 LYS A CA 14
ATOM 16835 C C . LYS A 1 56 ? 2.262 6.694 4.907 1.00 0.00 74 LYS A C 14
ATOM 16836 O O . LYS A 1 56 ? 2.412 7.182 3.782 1.00 0.00 74 LYS A O 14
ATOM 16855 N N . CYS A 1 57 ? 1.072 6.509 5.448 1.00 0.00 75 CYS A N 14
ATOM 16856 C CA . CYS A 1 57 ? -0.140 6.767 4.692 1.00 0.00 75 CYS A CA 14
ATOM 16857 C C . CYS A 1 57 ? -0.943 7.894 5.322 1.00 0.00 75 CYS A C 14
ATOM 16858 O O . CYS A 1 57 ? -0.906 8.089 6.537 1.00 0.00 75 CYS A O 14
ATOM 16865 N N . THR A 1 58 ? -1.658 8.636 4.495 1.00 0.00 76 THR A N 14
ATOM 16866 C CA . THR A 1 58 ? -2.495 9.716 4.977 1.00 0.00 76 THR A CA 14
ATOM 16867 C C . THR A 1 58 ? -3.910 9.564 4.421 1.00 0.00 76 THR A C 14
ATOM 16868 O O . THR A 1 58 ? -4.108 8.911 3.390 1.00 0.00 76 THR A O 14
ATOM 16879 N N . ASN A 1 59 ? -4.879 10.150 5.124 1.00 0.00 77 ASN A N 14
ATOM 16880 C CA . ASN A 1 59 ? -6.295 10.076 4.752 1.00 0.00 77 ASN A CA 14
ATOM 16881 C C . ASN A 1 59 ? -6.784 8.637 4.821 1.00 0.00 77 ASN A C 14
ATOM 16882 O O . ASN A 1 59 ? -7.223 8.061 3.826 1.00 0.00 77 ASN A O 14
ATOM 16893 N N . LEU A 1 60 ? -6.676 8.059 6.006 1.00 0.00 78 LEU A N 14
ATOM 16894 C CA . LEU A 1 60 ? -7.111 6.686 6.241 1.00 0.00 78 LEU A CA 14
ATOM 16895 C C . LEU A 1 60 ? -8.625 6.625 6.380 1.00 0.00 78 LEU A C 14
ATOM 16896 O O . LEU A 1 60 ? -9.222 7.404 7.125 1.00 0.00 78 LEU A O 14
ATOM 16912 N N . ALA A 1 61 ? -9.246 5.696 5.668 1.00 0.00 79 ALA A N 14
ATOM 16913 C CA . ALA A 1 61 ? -10.697 5.583 5.674 1.00 0.00 79 ALA A CA 14
ATOM 16914 C C . ALA A 1 61 ? -11.181 4.640 6.772 1.00 0.00 79 ALA A C 14
ATOM 16915 O O . ALA A 1 61 ? -11.707 3.563 6.492 1.00 0.00 79 ALA A O 14
ATOM 16922 N N . ALA A 1 62 ? -10.974 5.061 8.017 1.00 0.00 80 ALA A N 14
ATOM 16923 C CA . ALA A 1 62 ? -11.439 4.335 9.202 1.00 0.00 80 ALA A CA 14
ATOM 16924 C C . ALA A 1 62 ? -10.860 2.922 9.275 1.00 0.00 80 ALA A C 14
ATOM 16925 O O . ALA A 1 62 ? -9.782 2.714 9.836 1.00 0.00 80 ALA A O 14
ATOM 16932 N N . GLY A 1 63 ? -11.566 1.959 8.693 1.00 0.00 81 GLY A N 14
ATOM 16933 C CA . GLY A 1 63 ? -11.114 0.583 8.724 1.00 0.00 81 GLY A CA 14
ATOM 16934 C C . GLY A 1 63 ? -10.088 0.296 7.647 1.00 0.00 81 GLY A C 14
ATOM 16935 O O . GLY A 1 63 ? -9.470 -0.770 7.640 1.00 0.00 81 GLY A O 14
ATOM 16939 N N . PHE A 1 64 ? -9.915 1.241 6.731 1.00 0.00 82 PHE A N 14
ATOM 16940 C CA . PHE A 1 64 ? -8.940 1.104 5.661 1.00 0.00 82 PHE A CA 14
ATOM 16941 C C . PHE A 1 64 ? -7.641 1.807 6.024 1.00 0.00 82 PHE A C 14
ATOM 16942 O O . PHE A 1 64 ? -7.599 3.033 6.168 1.00 0.00 82 PHE A O 14
ATOM 16959 N N . SER A 1 65 ? -6.593 1.025 6.187 1.00 0.00 83 SER A N 14
ATOM 16960 C CA . SER A 1 65 ? -5.261 1.546 6.433 1.00 0.00 83 SER A CA 14
ATOM 16961 C C . SER A 1 65 ? -4.265 0.646 5.721 1.00 0.00 83 SER A C 14
ATOM 16962 O O . SER A 1 65 ? -4.647 -0.384 5.184 1.00 0.00 83 SER A O 14
ATOM 16970 N N . ALA A 1 66 ? -3.006 1.016 5.692 1.00 0.00 84 ALA A N 14
ATOM 16971 C CA . ALA A 1 66 ? -2.022 0.187 5.020 1.00 0.00 84 ALA A CA 14
ATOM 16972 C C . ALA A 1 66 ? -1.141 -0.517 6.036 1.00 0.00 84 ALA A C 14
ATOM 16973 O O . ALA A 1 66 ? -1.092 -0.127 7.205 1.00 0.00 84 ALA A O 14
ATOM 16980 N N . GLY A 1 67 ? -0.456 -1.554 5.586 1.00 0.00 85 GLY A N 14
ATOM 16981 C CA . GLY A 1 67 ? 0.356 -2.349 6.481 1.00 0.00 85 GLY A CA 14
ATOM 16982 C C . GLY A 1 67 ? 1.823 -2.281 6.126 1.00 0.00 85 GLY A C 14
ATOM 16983 O O . GLY A 1 67 ? 2.389 -1.195 6.000 1.00 0.00 85 GLY A O 14
ATOM 16987 N N . THR A 1 68 ? 2.435 -3.437 5.961 1.00 0.00 86 THR A N 14
ATOM 16988 C CA . THR A 1 68 ? 3.838 -3.515 5.592 1.00 0.00 86 THR A CA 14
ATOM 16989 C C . THR A 1 68 ? 3.964 -3.896 4.113 1.00 0.00 86 THR A C 14
ATOM 16990 O O . THR A 1 68 ? 2.958 -4.008 3.407 1.00 0.00 86 THR A O 14
ATOM 17001 N N . SER A 1 69 ? 5.182 -4.080 3.640 1.00 0.00 87 SER A N 14
ATOM 17002 C CA . SER A 1 69 ? 5.407 -4.502 2.270 1.00 0.00 87 SER A CA 14
ATOM 17003 C C . SER A 1 69 ? 6.408 -5.648 2.233 1.00 0.00 87 SER A C 14
ATOM 17004 O O . SER A 1 69 ? 7.367 -5.667 3.001 1.00 0.00 87 SER A O 14
ATOM 17012 N N . THR A 1 70 ? 6.176 -6.608 1.346 1.00 0.00 88 THR A N 14
ATOM 17013 C CA . THR A 1 70 ? 6.975 -7.825 1.306 1.00 0.00 88 THR A CA 14
ATOM 17014 C C . THR A 1 70 ? 7.218 -8.302 -0.124 1.00 0.00 88 THR A C 14
ATOM 17015 O O . THR A 1 70 ? 7.191 -7.511 -1.070 1.00 0.00 88 THR A O 14
ATOM 17026 N N . ASP A 1 71 ? 7.512 -9.599 -0.237 1.00 0.00 89 ASP A N 14
ATOM 17027 C CA . ASP A 1 71 ? 7.555 -10.333 -1.507 1.00 0.00 89 ASP A CA 14
ATOM 17028 C C . ASP A 1 71 ? 8.757 -9.966 -2.358 1.00 0.00 89 ASP A C 14
ATOM 17029 O O . ASP A 1 71 ? 9.591 -10.808 -2.645 1.00 0.00 89 ASP A O 14
ATOM 17038 N N . VAL A 1 72 ? 8.852 -8.723 -2.771 1.00 0.00 90 VAL A N 14
ATOM 17039 C CA . VAL A 1 72 ? 9.979 -8.301 -3.578 1.00 0.00 90 VAL A CA 14
ATOM 17040 C C . VAL A 1 72 ? 11.174 -7.916 -2.711 1.00 0.00 90 VAL A C 14
ATOM 17041 O O . VAL A 1 72 ? 12.323 -8.098 -3.107 1.00 0.00 90 VAL A O 14
ATOM 17054 N N . LEU A 1 73 ? 10.904 -7.390 -1.524 1.00 0.00 91 LEU A N 14
ATOM 17055 C CA . LEU A 1 73 ? 11.976 -7.013 -0.611 1.00 0.00 91 LEU A CA 14
ATOM 17056 C C . LEU A 1 73 ? 12.367 -8.170 0.309 1.00 0.00 91 LEU A C 14
ATOM 17057 O O . LEU A 1 73 ? 13.537 -8.324 0.659 1.00 0.00 91 LEU A O 14
ATOM 17073 N N . SER A 1 74 ? 11.389 -8.985 0.698 1.00 0.00 92 SER A N 14
ATOM 17074 C CA . SER A 1 74 ? 11.653 -10.103 1.598 1.00 0.00 92 SER A CA 14
ATOM 17075 C C . SER A 1 74 ? 11.767 -11.419 0.832 1.00 0.00 92 SER A C 14
ATOM 17076 O O . SER A 1 74 ? 12.227 -12.427 1.370 1.00 0.00 92 SER A O 14
ATOM 17084 N N . SER A 1 75 ? 11.309 -11.382 -0.420 1.00 0.00 93 SER A N 14
ATOM 17085 C CA . SER A 1 75 ? 11.490 -12.469 -1.390 1.00 0.00 93 SER A CA 14
ATOM 17086 C C . SER A 1 75 ? 10.448 -13.578 -1.213 1.00 0.00 93 SER A C 14
ATOM 17087 O O . SER A 1 75 ? 10.674 -14.557 -0.505 1.00 0.00 93 SER A O 14
ATOM 17095 N N . GLY A 1 76 ? 9.299 -13.397 -1.860 1.00 0.00 94 GLY A N 14
ATOM 17096 C CA . GLY A 1 76 ? 8.283 -14.433 -1.900 1.00 0.00 94 GLY A CA 14
ATOM 17097 C C . GLY A 1 76 ? 7.325 -14.406 -0.722 1.00 0.00 94 GLY A C 14
ATOM 17098 O O . GLY A 1 76 ? 7.609 -14.981 0.331 1.00 0.00 94 GLY A O 14
ATOM 17102 N N . THR A 1 77 ? 6.185 -13.745 -0.900 1.00 0.00 95 THR A N 14
ATOM 17103 C CA . THR A 1 77 ? 5.131 -13.753 0.112 1.00 0.00 95 THR A CA 14
ATOM 17104 C C . THR A 1 77 ? 3.756 -13.916 -0.532 1.00 0.00 95 THR A C 14
ATOM 17105 O O . THR A 1 77 ? 3.531 -14.848 -1.305 1.00 0.00 95 THR A O 14
ATOM 17116 N N . VAL A 1 78 ? 2.845 -13.012 -0.204 1.00 0.00 96 VAL A N 14
ATOM 17117 C CA . VAL A 1 78 ? 1.504 -13.017 -0.771 1.00 0.00 96 VAL A CA 14
ATOM 17118 C C . VAL A 1 78 ? 1.199 -11.681 -1.442 1.00 0.00 96 VAL A C 14
ATOM 17119 O O . VAL A 1 78 ? 1.713 -10.636 -1.028 1.00 0.00 96 VAL A O 14
ATOM 17132 N N . GLY A 1 79 ? 0.373 -11.718 -2.477 1.00 0.00 97 GLY A N 14
ATOM 17133 C CA . GLY A 1 79 ? -0.008 -10.503 -3.165 1.00 0.00 97 GLY A CA 14
ATOM 17134 C C . GLY A 1 79 ? 0.642 -10.387 -4.527 1.00 0.00 97 GLY A C 14
ATOM 17135 O O . GLY A 1 79 ? 1.619 -11.077 -4.816 1.00 0.00 97 GLY A O 14
ATOM 17139 N N . SER A 1 80 ? 0.092 -9.524 -5.365 1.00 0.00 98 SER A N 14
ATOM 17140 C CA . SER A 1 80 ? 0.634 -9.294 -6.691 1.00 0.00 98 SER A CA 14
ATOM 17141 C C . SER A 1 80 ? 0.593 -7.801 -7.002 1.00 0.00 98 SER A C 14
ATOM 17142 O O . SER A 1 80 ? -0.430 -7.328 -7.537 1.00 0.00 98 SER A O 14
ATOM 17151 N N . SER A 1 1 ? 19.893 0.795 -4.246 1.00 0.00 19 SER A N 15
ATOM 17152 C CA . SER A 1 1 ? 19.696 1.828 -3.207 1.00 0.00 19 SER A CA 15
ATOM 17153 C C . SER A 1 1 ? 18.213 1.991 -2.891 1.00 0.00 19 SER A C 15
ATOM 17154 O O . SER A 1 1 ? 17.773 1.710 -1.776 1.00 0.00 19 SER A O 15
ATOM 17164 N N . PHE A 1 2 ? 17.443 2.454 -3.871 1.00 0.00 20 PHE A N 15
ATOM 17165 C CA . PHE A 1 2 ? 16.004 2.560 -3.712 1.00 0.00 20 PHE A CA 15
ATOM 17166 C C . PHE A 1 2 ? 15.340 1.259 -4.134 1.00 0.00 20 PHE A C 15
ATOM 17167 O O . PHE A 1 2 ? 15.736 0.638 -5.123 1.00 0.00 20 PHE A O 15
ATOM 17184 N N . VAL A 1 3 ? 14.340 0.851 -3.380 1.00 0.00 21 VAL A N 15
ATOM 17185 C CA . VAL A 1 3 ? 13.727 -0.452 -3.570 1.00 0.00 21 VAL A CA 15
ATOM 17186 C C . VAL A 1 3 ? 12.236 -0.331 -3.887 1.00 0.00 21 VAL A C 15
ATOM 17187 O O . VAL A 1 3 ? 11.528 0.496 -3.312 1.00 0.00 21 VAL A O 15
ATOM 17200 N N . GLN A 1 4 ? 11.782 -1.137 -4.838 1.00 0.00 22 GLN A N 15
ATOM 17201 C CA . GLN A 1 4 ? 10.369 -1.204 -5.184 1.00 0.00 22 GLN A CA 15
ATOM 17202 C C . GLN A 1 4 ? 9.729 -2.404 -4.498 1.00 0.00 22 GLN A C 15
ATOM 17203 O O . GLN A 1 4 ? 10.352 -3.461 -4.367 1.00 0.00 22 GLN A O 15
ATOM 17217 N N . CYS A 1 5 ? 8.496 -2.243 -4.046 1.00 0.00 23 CYS A N 15
ATOM 17218 C CA . CYS A 1 5 ? 7.834 -3.294 -3.294 1.00 0.00 23 CYS A CA 15
ATOM 17219 C C . CYS A 1 5 ? 6.318 -3.180 -3.386 1.00 0.00 23 CYS A C 15
ATOM 17220 O O . CYS A 1 5 ? 5.773 -2.124 -3.707 1.00 0.00 23 CYS A O 15
ATOM 17228 N N . ASN A 1 6 ? 5.641 -4.283 -3.112 1.00 0.00 24 ASN A N 15
ATOM 17229 C CA . ASN A 1 6 ? 4.188 -4.306 -3.115 1.00 0.00 24 ASN A CA 15
ATOM 17230 C C . ASN A 1 6 ? 3.654 -3.739 -1.810 1.00 0.00 24 ASN A C 15
ATOM 17231 O O . ASN A 1 6 ? 3.825 -4.331 -0.748 1.00 0.00 24 ASN A O 15
ATOM 17242 N N . HIS A 1 7 ? 3.022 -2.579 -1.899 1.00 0.00 25 HIS A N 15
ATOM 17243 C CA . HIS A 1 7 ? 2.475 -1.913 -0.725 1.00 0.00 25 HIS A CA 15
ATOM 17244 C C . HIS A 1 7 ? 1.125 -2.518 -0.386 1.00 0.00 25 HIS A C 15
ATOM 17245 O O . HIS A 1 7 ? 0.190 -2.444 -1.181 1.00 0.00 25 HIS A O 15
ATOM 17260 N N . HIS A 1 8 ? 1.040 -3.141 0.774 1.00 0.00 26 HIS A N 15
ATOM 17261 C CA . HIS A 1 8 ? -0.165 -3.857 1.175 1.00 0.00 26 HIS A CA 15
ATOM 17262 C C . HIS A 1 8 ? -1.148 -2.936 1.878 1.00 0.00 26 HIS A C 15
ATOM 17263 O O . HIS A 1 8 ? -0.788 -2.228 2.821 1.00 0.00 26 HIS A O 15
ATOM 17278 N N . LEU A 1 9 ? -2.388 -2.972 1.420 1.00 0.00 27 LEU A N 15
ATOM 17279 C CA . LEU A 1 9 ? -3.470 -2.262 2.075 1.00 0.00 27 LEU A CA 15
ATOM 17280 C C . LEU A 1 9 ? -4.218 -3.261 2.943 1.00 0.00 27 LEU A C 15
ATOM 17281 O O . LEU A 1 9 ? -4.610 -4.338 2.476 1.00 0.00 27 LEU A O 15
ATOM 17297 N N . LEU A 1 10 ? -4.390 -2.915 4.203 1.00 0.00 28 LEU A N 15
ATOM 17298 C CA . LEU A 1 10 ? -5.004 -3.809 5.158 1.00 0.00 28 LEU A CA 15
ATOM 17299 C C . LEU A 1 10 ? -6.437 -3.391 5.441 1.00 0.00 28 LEU A C 15
ATOM 17300 O O . LEU A 1 10 ? -6.701 -2.271 5.881 1.00 0.00 28 LEU A O 15
ATOM 17316 N N . TYR A 1 11 ? -7.352 -4.301 5.187 1.00 0.00 29 TYR A N 15
ATOM 17317 C CA . TYR A 1 11 ? -8.744 -4.084 5.507 1.00 0.00 29 TYR A CA 15
ATOM 17318 C C . TYR A 1 11 ? -9.004 -4.687 6.872 1.00 0.00 29 TYR A C 15
ATOM 17319 O O . TYR A 1 11 ? -8.439 -5.728 7.200 1.00 0.00 29 TYR A O 15
ATOM 17337 N N . ASN A 1 12 ? -9.815 -4.015 7.672 1.00 0.00 30 ASN A N 15
ATOM 17338 C CA . ASN A 1 12 ? -10.116 -4.482 9.017 1.00 0.00 30 ASN A CA 15
ATOM 17339 C C . ASN A 1 12 ? -10.649 -5.915 8.985 1.00 0.00 30 ASN A C 15
ATOM 17340 O O . ASN A 1 12 ? -11.804 -6.170 8.648 1.00 0.00 30 ASN A O 15
ATOM 17351 N N . GLY A 1 13 ? -9.770 -6.852 9.307 1.00 0.00 31 GLY A N 15
ATOM 17352 C CA . GLY A 1 13 ? -10.128 -8.249 9.262 1.00 0.00 31 GLY A CA 15
ATOM 17353 C C . GLY A 1 13 ? -9.149 -9.070 8.442 1.00 0.00 31 GLY A C 15
ATOM 17354 O O . GLY A 1 13 ? -8.750 -10.159 8.863 1.00 0.00 31 GLY A O 15
ATOM 17358 N N . ARG A 1 14 ? -8.737 -8.545 7.288 1.00 0.00 32 ARG A N 15
ATOM 17359 C CA . ARG A 1 14 ? -7.885 -9.304 6.371 1.00 0.00 32 ARG A CA 15
ATOM 17360 C C . ARG A 1 14 ? -7.319 -8.415 5.257 1.00 0.00 32 ARG A C 15
ATOM 17361 O O . ARG A 1 14 ? -7.902 -7.390 4.906 1.00 0.00 32 ARG A O 15
ATOM 17382 N N . HIS A 1 15 ? -6.157 -8.821 4.739 1.00 0.00 33 HIS A N 15
ATOM 17383 C CA . HIS A 1 15 ? -5.531 -8.222 3.556 1.00 0.00 33 HIS A CA 15
ATOM 17384 C C . HIS A 1 15 ? -6.554 -7.841 2.479 1.00 0.00 33 HIS A C 15
ATOM 17385 O O . HIS A 1 15 ? -7.355 -8.667 2.039 1.00 0.00 33 HIS A O 15
ATOM 17400 N N . TRP A 1 16 ? -6.509 -6.577 2.054 1.00 0.00 34 TRP A N 15
ATOM 17401 C CA . TRP A 1 16 ? -7.413 -6.087 1.022 1.00 0.00 34 TRP A CA 15
ATOM 17402 C C . TRP A 1 16 ? -6.765 -6.178 -0.357 1.00 0.00 34 TRP A C 15
ATOM 17403 O O . TRP A 1 16 ? -7.314 -6.796 -1.268 1.00 0.00 34 TRP A O 15
ATOM 17424 N N . GLY A 1 17 ? -5.595 -5.563 -0.507 1.00 0.00 35 GLY A N 15
ATOM 17425 C CA . GLY A 1 17 ? -4.913 -5.565 -1.790 1.00 0.00 35 GLY A CA 15
ATOM 17426 C C . GLY A 1 17 ? -3.487 -5.072 -1.672 1.00 0.00 35 GLY A C 15
ATOM 17427 O O . GLY A 1 17 ? -3.009 -4.831 -0.561 1.00 0.00 35 GLY A O 15
ATOM 17431 N N . THR A 1 18 ? -2.799 -4.936 -2.801 1.00 0.00 36 THR A N 15
ATOM 17432 C CA . THR A 1 18 ? -1.433 -4.444 -2.798 1.00 0.00 36 THR A CA 15
ATOM 17433 C C . THR A 1 18 ? -1.085 -3.791 -4.139 1.00 0.00 36 THR A C 15
ATOM 17434 O O . THR A 1 18 ? -1.608 -4.182 -5.185 1.00 0.00 36 THR A O 15
ATOM 17445 N N . ILE A 1 19 ? -0.224 -2.779 -4.097 1.00 0.00 37 ILE A N 15
ATOM 17446 C CA . ILE A 1 19 ? 0.238 -2.110 -5.302 1.00 0.00 37 ILE A CA 15
ATOM 17447 C C . ILE A 1 19 ? 1.759 -2.146 -5.350 1.00 0.00 37 ILE A C 15
ATOM 17448 O O . ILE A 1 19 ? 2.426 -1.733 -4.397 1.00 0.00 37 ILE A O 15
ATOM 17464 N N . ARG A 1 20 ? 2.305 -2.641 -6.448 1.00 0.00 38 ARG A N 15
ATOM 17465 C CA . ARG A 1 20 ? 3.745 -2.736 -6.605 1.00 0.00 38 ARG A CA 15
ATOM 17466 C C . ARG A 1 20 ? 4.313 -1.365 -6.953 1.00 0.00 38 ARG A C 15
ATOM 17467 O O . ARG A 1 20 ? 4.344 -0.975 -8.119 1.00 0.00 38 ARG A O 15
ATOM 17488 N N . LYS A 1 21 ? 4.745 -0.628 -5.942 1.00 0.00 39 LYS A N 15
ATOM 17489 C CA . LYS A 1 21 ? 5.246 0.719 -6.151 1.00 0.00 39 LYS A CA 15
ATOM 17490 C C . LYS A 1 21 ? 6.623 0.882 -5.518 1.00 0.00 39 LYS A C 15
ATOM 17491 O O . LYS A 1 21 ? 6.909 0.309 -4.467 1.00 0.00 39 LYS A O 15
ATOM 17510 N N . LYS A 1 22 ? 7.470 1.665 -6.170 1.00 0.00 40 LYS A N 15
ATOM 17511 C CA . LYS A 1 22 ? 8.820 1.926 -5.688 1.00 0.00 40 LYS A CA 15
ATOM 17512 C C . LYS A 1 22 ? 8.778 2.812 -4.445 1.00 0.00 40 LYS A C 15
ATOM 17513 O O . LYS A 1 22 ? 7.836 3.588 -4.260 1.00 0.00 40 LYS A O 15
ATOM 17532 N N . ALA A 1 23 ? 9.780 2.676 -3.583 1.00 0.00 41 ALA A N 15
ATOM 17533 C CA . ALA A 1 23 ? 9.893 3.524 -2.402 1.00 0.00 41 ALA A CA 15
ATOM 17534 C C . ALA A 1 23 ? 10.045 4.983 -2.807 1.00 0.00 41 ALA A C 15
ATOM 17535 O O . ALA A 1 23 ? 10.703 5.297 -3.797 1.00 0.00 41 ALA A O 15
ATOM 17542 N N . GLY A 1 24 ? 9.418 5.865 -2.044 1.00 0.00 42 GLY A N 15
ATOM 17543 C CA . GLY A 1 24 ? 9.445 7.281 -2.360 1.00 0.00 42 GLY A CA 15
ATOM 17544 C C . GLY A 1 24 ? 8.272 7.696 -3.224 1.00 0.00 42 GLY A C 15
ATOM 17545 O O . GLY A 1 24 ? 7.824 8.841 -3.171 1.00 0.00 42 GLY A O 15
ATOM 17549 N N . TRP A 1 25 ? 7.771 6.755 -4.009 1.00 0.00 43 TRP A N 15
ATOM 17550 C CA . TRP A 1 25 ? 6.665 7.015 -4.914 1.00 0.00 43 TRP A CA 15
ATOM 17551 C C . TRP A 1 25 ? 5.338 6.878 -4.182 1.00 0.00 43 TRP A C 15
ATOM 17552 O O . TRP A 1 25 ? 5.085 5.866 -3.521 1.00 0.00 43 TRP A O 15
ATOM 17573 N N . ALA A 1 26 ? 4.500 7.896 -4.299 1.00 0.00 44 ALA A N 15
ATOM 17574 C CA . ALA A 1 26 ? 3.205 7.896 -3.644 1.00 0.00 44 ALA A CA 15
ATOM 17575 C C . ALA A 1 26 ? 2.260 6.917 -4.331 1.00 0.00 44 ALA A C 15
ATOM 17576 O O . ALA A 1 26 ? 2.198 6.857 -5.560 1.00 0.00 44 ALA A O 15
ATOM 17583 N N . VAL A 1 27 ? 1.550 6.132 -3.541 1.00 0.00 45 VAL A N 15
ATOM 17584 C CA . VAL A 1 27 ? 0.671 5.110 -4.073 1.00 0.00 45 VAL A CA 15
ATOM 17585 C C . VAL A 1 27 ? -0.766 5.333 -3.603 1.00 0.00 45 VAL A C 15
ATOM 17586 O O . VAL A 1 27 ? -1.002 5.752 -2.467 1.00 0.00 45 VAL A O 15
ATOM 17599 N N . ARG A 1 28 ? -1.720 5.072 -4.488 1.00 0.00 46 ARG A N 15
ATOM 17600 C CA . ARG A 1 28 ? -3.118 5.300 -4.176 1.00 0.00 46 ARG A CA 15
ATOM 17601 C C . ARG A 1 28 ? -3.748 4.044 -3.581 1.00 0.00 46 ARG A C 15
ATOM 17602 O O . ARG A 1 28 ? -3.421 2.925 -3.974 1.00 0.00 46 ARG A O 15
ATOM 17623 N N . PHE A 1 29 ? -4.615 4.236 -2.606 1.00 0.00 47 PHE A N 15
ATOM 17624 C CA . PHE A 1 29 ? -5.409 3.151 -2.062 1.00 0.00 47 PHE A CA 15
ATOM 17625 C C . PHE A 1 29 ? -6.865 3.578 -2.013 1.00 0.00 47 PHE A C 15
ATOM 17626 O O . PHE A 1 29 ? -7.176 4.694 -1.594 1.00 0.00 47 PHE A O 15
ATOM 17643 N N . TYR A 1 30 ? -7.750 2.700 -2.442 1.00 0.00 48 TYR A N 15
ATOM 17644 C CA . TYR A 1 30 ? -9.159 3.036 -2.572 1.00 0.00 48 TYR A CA 15
ATOM 17645 C C . TYR A 1 30 ? -10.032 1.866 -2.151 1.00 0.00 48 TYR A C 15
ATOM 17646 O O . TYR A 1 30 ? -9.545 0.754 -1.966 1.00 0.00 48 TYR A O 15
ATOM 17664 N N . GLU A 1 31 ? -11.316 2.134 -1.987 1.00 0.00 49 GLU A N 15
ATOM 17665 C CA . GLU A 1 31 ? -12.278 1.094 -1.685 1.00 0.00 49 GLU A CA 15
ATOM 17666 C C . GLU A 1 31 ? -13.143 0.832 -2.912 1.00 0.00 49 GLU A C 15
ATOM 17667 O O . GLU A 1 31 ? -13.728 1.755 -3.481 1.00 0.00 49 GLU A O 15
ATOM 17679 N N . GLU A 1 32 ? -13.192 -0.416 -3.336 1.00 0.00 50 GLU A N 15
ATOM 17680 C CA . GLU A 1 32 ? -14.040 -0.803 -4.447 1.00 0.00 50 GLU A CA 15
ATOM 17681 C C . GLU A 1 32 ? -15.079 -1.802 -3.962 1.00 0.00 50 GLU A C 15
ATOM 17682 O O . GLU A 1 32 ? -14.744 -2.854 -3.413 1.00 0.00 50 GLU A O 15
ATOM 17694 N N . LYS A 1 33 ? -16.339 -1.453 -4.138 1.00 0.00 51 LYS A N 15
ATOM 17695 C CA . LYS A 1 33 ? -17.433 -2.236 -3.594 1.00 0.00 51 LYS A CA 15
ATOM 17696 C C . LYS A 1 33 ? -18.464 -2.523 -4.676 1.00 0.00 51 LYS A C 15
ATOM 17697 O O . LYS A 1 33 ? -18.625 -1.734 -5.607 1.00 0.00 51 LYS A O 15
ATOM 17716 N N . PRO A 1 34 ? -19.162 -3.664 -4.570 1.00 0.00 52 PRO A N 15
ATOM 17717 C CA . PRO A 1 34 ? -20.168 -4.093 -5.553 1.00 0.00 52 PRO A CA 15
ATOM 17718 C C . PRO A 1 34 ? -21.211 -3.016 -5.838 1.00 0.00 52 PRO A C 15
ATOM 17719 O O . PRO A 1 34 ? -21.937 -2.577 -4.940 1.00 0.00 52 PRO A O 15
ATOM 17730 N N . GLY A 1 35 ? -21.253 -2.575 -7.091 1.00 0.00 53 GLY A N 15
ATOM 17731 C CA . GLY A 1 35 ? -22.222 -1.581 -7.512 1.00 0.00 53 GLY A CA 15
ATOM 17732 C C . GLY A 1 35 ? -21.782 -0.161 -7.206 1.00 0.00 53 GLY A C 15
ATOM 17733 O O . GLY A 1 35 ? -22.347 0.799 -7.729 1.00 0.00 53 GLY A O 15
ATOM 17737 N N . GLN A 1 36 ? -20.757 -0.029 -6.380 1.00 0.00 54 GLN A N 15
ATOM 17738 C CA . GLN A 1 36 ? -20.303 1.273 -5.915 1.00 0.00 54 GLN A CA 15
ATOM 17739 C C . GLN A 1 36 ? -18.978 1.667 -6.559 1.00 0.00 54 GLN A C 15
ATOM 17740 O O . GLN A 1 36 ? -18.103 0.825 -6.777 1.00 0.00 54 GLN A O 15
ATOM 17754 N N . PRO A 1 37 ? -18.824 2.961 -6.877 1.00 0.00 55 PRO A N 15
ATOM 17755 C CA . PRO A 1 37 ? -17.580 3.500 -7.430 1.00 0.00 55 PRO A CA 15
ATOM 17756 C C . PRO A 1 37 ? -16.458 3.495 -6.396 1.00 0.00 55 PRO A C 15
ATOM 17757 O O . PRO A 1 37 ? -16.711 3.518 -5.190 1.00 0.00 55 PRO A O 15
ATOM 17768 N N . LYS A 1 38 ? -15.226 3.470 -6.876 1.00 0.00 56 LYS A N 15
ATOM 17769 C CA . LYS A 1 38 ? -14.070 3.381 -6.007 1.00 0.00 56 LYS A CA 15
ATOM 17770 C C . LYS A 1 38 ? -13.686 4.760 -5.488 1.00 0.00 56 LYS A C 15
ATOM 17771 O O . LYS A 1 38 ? -13.673 5.739 -6.236 1.00 0.00 56 LYS A O 15
ATOM 17790 N N . ARG A 1 39 ? -13.390 4.824 -4.203 1.00 0.00 57 ARG A N 15
ATOM 17791 C CA . ARG A 1 39 ? -13.069 6.078 -3.539 1.00 0.00 57 ARG A CA 15
ATOM 17792 C C . ARG A 1 39 ? -11.789 5.937 -2.733 1.00 0.00 57 ARG A C 15
ATOM 17793 O O . ARG A 1 39 ? -11.526 4.879 -2.165 1.00 0.00 57 ARG A O 15
ATOM 17814 N N . LEU A 1 40 ? -10.997 7.003 -2.697 1.00 0.00 58 LEU A N 15
ATOM 17815 C CA . LEU A 1 40 ? -9.722 6.995 -1.993 1.00 0.00 58 LEU A CA 15
ATOM 17816 C C . LEU A 1 40 ? -9.907 6.715 -0.510 1.00 0.00 58 LEU A C 15
ATOM 17817 O O . LEU A 1 40 ? -10.742 7.332 0.154 1.00 0.00 58 LEU A O 15
ATOM 17833 N N . VAL A 1 41 ? -9.125 5.777 -0.002 1.00 0.00 59 VAL A N 15
ATOM 17834 C CA . VAL A 1 41 ? -9.194 5.408 1.404 1.00 0.00 59 VAL A CA 15
ATOM 17835 C C . VAL A 1 41 ? -7.883 5.705 2.102 1.00 0.00 59 VAL A C 15
ATOM 17836 O O . VAL A 1 41 ? -7.839 5.803 3.326 1.00 0.00 59 VAL A O 15
ATOM 17849 N N . ALA A 1 42 ? -6.818 5.832 1.316 1.00 0.00 60 ALA A N 15
ATOM 17850 C CA . ALA A 1 42 ? -5.515 6.182 1.844 1.00 0.00 60 ALA A CA 15
ATOM 17851 C C . ALA A 1 42 ? -4.565 6.576 0.735 1.00 0.00 60 ALA A C 15
ATOM 17852 O O . ALA A 1 42 ? -4.527 5.956 -0.329 1.00 0.00 60 ALA A O 15
ATOM 17859 N N . ILE A 1 43 ? -3.811 7.621 0.981 1.00 0.00 61 ILE A N 15
ATOM 17860 C CA . ILE A 1 43 ? -2.713 7.973 0.108 1.00 0.00 61 ILE A CA 15
ATOM 17861 C C . ILE A 1 43 ? -1.432 7.682 0.860 1.00 0.00 61 ILE A C 15
ATOM 17862 O O . ILE A 1 43 ? -1.111 8.357 1.837 1.00 0.00 61 ILE A O 15
ATOM 17878 N N . CYS A 1 44 ? -0.709 6.676 0.422 1.00 0.00 62 CYS A N 15
ATOM 17879 C CA . CYS A 1 44 ? 0.384 6.160 1.218 1.00 0.00 62 CYS A CA 15
ATOM 17880 C C . CYS A 1 44 ? 1.643 6.035 0.388 1.00 0.00 62 CYS A C 15
ATOM 17881 O O . CYS A 1 44 ? 1.610 6.183 -0.832 1.00 0.00 62 CYS A O 15
ATOM 17888 N N . LYS A 1 45 ? 2.752 5.808 1.066 1.00 0.00 63 LYS A N 15
ATOM 17889 C CA . LYS A 1 45 ? 4.025 5.540 0.425 1.00 0.00 63 LYS A CA 15
ATOM 17890 C C . LYS A 1 45 ? 5.058 5.190 1.474 1.00 0.00 63 LYS A C 15
ATOM 17891 O O . LYS A 1 45 ? 4.851 5.426 2.666 1.00 0.00 63 LYS A O 15
ATOM 17910 N N . ASN A 1 46 ? 6.153 4.609 1.031 1.00 0.00 64 ASN A N 15
ATOM 17911 C CA . ASN A 1 46 ? 7.184 4.139 1.937 1.00 0.00 64 ASN A CA 15
ATOM 17912 C C . ASN A 1 46 ? 7.954 5.313 2.521 1.00 0.00 64 ASN A C 15
ATOM 17913 O O . ASN A 1 46 ? 8.352 6.234 1.806 1.00 0.00 64 ASN A O 15
ATOM 17924 N N . ALA A 1 47 ? 8.133 5.242 3.842 1.00 0.00 65 ALA A N 15
ATOM 17925 C CA . ALA A 1 47 ? 8.702 6.316 4.656 1.00 0.00 65 ALA A CA 15
ATOM 17926 C C . ALA A 1 47 ? 9.949 6.933 4.045 1.00 0.00 65 ALA A C 15
ATOM 17927 O O . ALA A 1 47 ? 10.128 8.148 4.086 1.00 0.00 65 ALA A O 15
ATOM 17934 N N . SER A 1 48 ? 10.812 6.092 3.508 1.00 0.00 66 SER A N 15
ATOM 17935 C CA . SER A 1 48 ? 12.030 6.559 2.878 1.00 0.00 66 SER A CA 15
ATOM 17936 C C . SER A 1 48 ? 11.879 6.539 1.362 1.00 0.00 66 SER A C 15
ATOM 17937 O O . SER A 1 48 ? 11.314 5.601 0.796 1.00 0.00 66 SER A O 15
ATOM 17945 N N . PRO A 1 49 ? 12.370 7.586 0.687 1.00 0.00 67 PRO A N 15
ATOM 17946 C CA . PRO A 1 49 ? 12.395 7.641 -0.773 1.00 0.00 67 PRO A CA 15
ATOM 17947 C C . PRO A 1 49 ? 13.502 6.766 -1.354 1.00 0.00 67 PRO A C 15
ATOM 17948 O O . PRO A 1 49 ? 13.704 6.720 -2.569 1.00 0.00 67 PRO A O 15
ATOM 17959 N N . VAL A 1 50 ? 14.230 6.087 -0.475 1.00 0.00 68 VAL A N 15
ATOM 17960 C CA . VAL A 1 50 ? 15.304 5.204 -0.894 1.00 0.00 68 VAL A CA 15
ATOM 17961 C C . VAL A 1 50 ? 15.020 3.769 -0.456 1.00 0.00 68 VAL A C 15
ATOM 17962 O O . VAL A 1 50 ? 14.554 2.952 -1.246 1.00 0.00 68 VAL A O 15
ATOM 17975 N N . HIS A 1 51 ? 15.265 3.477 0.815 1.00 0.00 69 HIS A N 15
ATOM 17976 C CA . HIS A 1 51 ? 15.124 2.112 1.321 1.00 0.00 69 HIS A CA 15
ATOM 17977 C C . HIS A 1 51 ? 13.703 1.897 1.820 1.00 0.00 69 HIS A C 15
ATOM 17978 O O . HIS A 1 51 ? 12.991 2.860 2.087 1.00 0.00 69 HIS A O 15
ATOM 17993 N N . CYS A 1 52 ? 13.299 0.647 1.978 1.00 0.00 70 CYS A N 15
ATOM 17994 C CA . CYS A 1 52 ? 11.945 0.348 2.410 1.00 0.00 70 CYS A CA 15
ATOM 17995 C C . CYS A 1 52 ? 11.909 0.096 3.913 1.00 0.00 70 CYS A C 15
ATOM 17996 O O . CYS A 1 52 ? 12.694 -0.692 4.445 1.00 0.00 70 CYS A O 15
ATOM 18004 N N . ASN A 1 53 ? 10.997 0.787 4.588 1.00 0.00 71 ASN A N 15
ATOM 18005 C CA . ASN A 1 53 ? 10.853 0.678 6.036 1.00 0.00 71 ASN A CA 15
ATOM 18006 C C . ASN A 1 53 ? 9.416 0.320 6.389 1.00 0.00 71 ASN A C 15
ATOM 18007 O O . ASN A 1 53 ? 9.084 -0.841 6.617 1.00 0.00 71 ASN A O 15
ATOM 18018 N N . TYR A 1 54 ? 8.569 1.343 6.413 1.00 0.00 72 TYR A N 15
ATOM 18019 C CA . TYR A 1 54 ? 7.161 1.189 6.750 1.00 0.00 72 TYR A CA 15
ATOM 18020 C C . TYR A 1 54 ? 6.335 2.072 5.825 1.00 0.00 72 TYR A C 15
ATOM 18021 O O . TYR A 1 54 ? 6.893 2.849 5.042 1.00 0.00 72 TYR A O 15
ATOM 18039 N N . LEU A 1 55 ? 5.019 1.972 5.926 1.00 0.00 73 LEU A N 15
ATOM 18040 C CA . LEU A 1 55 ? 4.132 2.769 5.092 1.00 0.00 73 LEU A CA 15
ATOM 18041 C C . LEU A 1 55 ? 3.534 3.923 5.885 1.00 0.00 73 LEU A C 15
ATOM 18042 O O . LEU A 1 55 ? 2.867 3.711 6.899 1.00 0.00 73 LEU A O 15
ATOM 18058 N N . LYS A 1 56 ? 3.791 5.138 5.425 1.00 0.00 74 LYS A N 15
ATOM 18059 C CA . LYS A 1 56 ? 3.216 6.329 6.033 1.00 0.00 74 LYS A CA 15
ATOM 18060 C C . LYS A 1 56 ? 2.129 6.886 5.128 1.00 0.00 74 LYS A C 15
ATOM 18061 O O . LYS A 1 56 ? 2.411 7.386 4.034 1.00 0.00 74 LYS A O 15
ATOM 18080 N N . CYS A 1 57 ? 0.888 6.776 5.575 1.00 0.00 75 CYS A N 15
ATOM 18081 C CA . CYS A 1 57 ? -0.248 7.132 4.745 1.00 0.00 75 CYS A CA 15
ATOM 18082 C C . CYS A 1 57 ? -0.970 8.359 5.289 1.00 0.00 75 CYS A C 15
ATOM 18083 O O . CYS A 1 57 ? -0.990 8.605 6.496 1.00 0.00 75 CYS A O 15
ATOM 18090 N N . THR A 1 58 ? -1.563 9.122 4.389 1.00 0.00 76 THR A N 15
ATOM 18091 C CA . THR A 1 58 ? -2.419 10.224 4.769 1.00 0.00 76 THR A CA 15
ATOM 18092 C C . THR A 1 58 ? -3.852 9.882 4.379 1.00 0.00 76 THR A C 15
ATOM 18093 O O . THR A 1 58 ? -4.067 9.139 3.416 1.00 0.00 76 THR A O 15
ATOM 18104 N N . ASN A 1 59 ? -4.812 10.415 5.127 1.00 0.00 77 ASN A N 15
ATOM 18105 C CA . ASN A 1 59 ? -6.225 10.086 4.944 1.00 0.00 77 ASN A CA 15
ATOM 18106 C C . ASN A 1 59 ? -6.454 8.595 5.141 1.00 0.00 77 ASN A C 15
ATOM 18107 O O . ASN A 1 59 ? -6.338 7.814 4.206 1.00 0.00 77 ASN A O 15
ATOM 18118 N N . LEU A 1 60 ? -6.750 8.208 6.367 1.00 0.00 78 LEU A N 15
ATOM 18119 C CA . LEU A 1 60 ? -7.061 6.819 6.673 1.00 0.00 78 LEU A CA 15
ATOM 18120 C C . LEU A 1 60 ? -8.564 6.659 6.842 1.00 0.00 78 LEU A C 15
ATOM 18121 O O . LEU A 1 60 ? -9.161 7.250 7.746 1.00 0.00 78 LEU A O 15
ATOM 18137 N N . ALA A 1 61 ? -9.177 5.859 5.980 1.00 0.00 79 ALA A N 15
ATOM 18138 C CA . ALA A 1 61 ? -10.626 5.712 5.982 1.00 0.00 79 ALA A CA 15
ATOM 18139 C C . ALA A 1 61 ? -11.078 4.677 7.008 1.00 0.00 79 ALA A C 15
ATOM 18140 O O . ALA A 1 61 ? -11.668 3.653 6.660 1.00 0.00 79 ALA A O 15
ATOM 18147 N N . ALA A 1 62 ? -10.779 4.965 8.272 1.00 0.00 80 ALA A N 15
ATOM 18148 C CA . ALA A 1 62 ? -11.202 4.148 9.410 1.00 0.00 80 ALA A CA 15
ATOM 18149 C C . ALA A 1 62 ? -10.698 2.710 9.309 1.00 0.00 80 ALA A C 15
ATOM 18150 O O . ALA A 1 62 ? -9.593 2.399 9.754 1.00 0.00 80 ALA A O 15
ATOM 18157 N N . GLY A 1 63 ? -11.502 1.841 8.707 1.00 0.00 81 GLY A N 15
ATOM 18158 C CA . GLY A 1 63 ? -11.139 0.442 8.600 1.00 0.00 81 GLY A CA 15
ATOM 18159 C C . GLY A 1 63 ? -10.284 0.159 7.383 1.00 0.00 81 GLY A C 15
ATOM 18160 O O . GLY A 1 63 ? -9.992 -0.998 7.074 1.00 0.00 81 GLY A O 15
ATOM 18164 N N . PHE A 1 64 ? -9.912 1.220 6.679 1.00 0.00 82 PHE A N 15
ATOM 18165 C CA . PHE A 1 64 ? -9.024 1.117 5.536 1.00 0.00 82 PHE A CA 15
ATOM 18166 C C . PHE A 1 64 ? -7.708 1.825 5.829 1.00 0.00 82 PHE A C 15
ATOM 18167 O O . PHE A 1 64 ? -7.655 3.057 5.915 1.00 0.00 82 PHE A O 15
ATOM 18184 N N . SER A 1 65 ? -6.660 1.042 6.005 1.00 0.00 83 SER A N 15
ATOM 18185 C CA . SER A 1 65 ? -5.327 1.572 6.245 1.00 0.00 83 SER A CA 15
ATOM 18186 C C . SER A 1 65 ? -4.299 0.637 5.628 1.00 0.00 83 SER A C 15
ATOM 18187 O O . SER A 1 65 ? -4.624 -0.486 5.261 1.00 0.00 83 SER A O 15
ATOM 18195 N N . ALA A 1 66 ? -3.068 1.089 5.509 1.00 0.00 84 ALA A N 15
ATOM 18196 C CA . ALA A 1 66 ? -2.035 0.281 4.886 1.00 0.00 84 ALA A CA 15
ATOM 18197 C C . ALA A 1 66 ? -1.167 -0.376 5.947 1.00 0.00 84 ALA A C 15
ATOM 18198 O O . ALA A 1 66 ? -1.025 0.146 7.055 1.00 0.00 84 ALA A O 15
ATOM 18205 N N . GLY A 1 67 ? -0.573 -1.505 5.594 1.00 0.00 85 GLY A N 15
ATOM 18206 C CA . GLY A 1 67 ? 0.119 -2.318 6.575 1.00 0.00 85 GLY A CA 15
ATOM 18207 C C . GLY A 1 67 ? 1.626 -2.308 6.413 1.00 0.00 85 GLY A C 15
ATOM 18208 O O . GLY A 1 67 ? 2.347 -1.845 7.295 1.00 0.00 85 GLY A O 15
ATOM 18212 N N . THR A 1 68 ? 2.102 -2.823 5.288 1.00 0.00 86 THR A N 15
ATOM 18213 C CA . THR A 1 68 ? 3.531 -2.955 5.040 1.00 0.00 86 THR A CA 15
ATOM 18214 C C . THR A 1 68 ? 3.755 -3.486 3.622 1.00 0.00 86 THR A C 15
ATOM 18215 O O . THR A 1 68 ? 2.814 -3.541 2.829 1.00 0.00 86 THR A O 15
ATOM 18226 N N . SER A 1 69 ? 4.984 -3.859 3.300 1.00 0.00 87 SER A N 15
ATOM 18227 C CA . SER A 1 69 ? 5.298 -4.414 1.991 1.00 0.00 87 SER A CA 15
ATOM 18228 C C . SER A 1 69 ? 6.068 -5.725 2.151 1.00 0.00 87 SER A C 15
ATOM 18229 O O . SER A 1 69 ? 6.891 -5.857 3.057 1.00 0.00 87 SER A O 15
ATOM 18237 N N . THR A 1 70 ? 5.807 -6.688 1.275 1.00 0.00 88 THR A N 15
ATOM 18238 C CA . THR A 1 70 ? 6.401 -8.015 1.398 1.00 0.00 88 THR A CA 15
ATOM 18239 C C . THR A 1 70 ? 6.804 -8.562 0.031 1.00 0.00 88 THR A C 15
ATOM 18240 O O . THR A 1 70 ? 7.111 -7.791 -0.882 1.00 0.00 88 THR A O 15
ATOM 18251 N N . ASP A 1 71 ? 6.813 -9.897 -0.085 1.00 0.00 89 ASP A N 15
ATOM 18252 C CA . ASP A 1 71 ? 7.108 -10.600 -1.339 1.00 0.00 89 ASP A CA 15
ATOM 18253 C C . ASP A 1 71 ? 8.529 -10.327 -1.826 1.00 0.00 89 ASP A C 15
ATOM 18254 O O . ASP A 1 71 ? 9.423 -11.137 -1.605 1.00 0.00 89 ASP A O 15
ATOM 18263 N N . VAL A 1 72 ? 8.741 -9.171 -2.439 1.00 0.00 90 VAL A N 15
ATOM 18264 C CA . VAL A 1 72 ? 10.028 -8.845 -3.037 1.00 0.00 90 VAL A CA 15
ATOM 18265 C C . VAL A 1 72 ? 11.107 -8.632 -1.978 1.00 0.00 90 VAL A C 15
ATOM 18266 O O . VAL A 1 72 ? 12.220 -9.142 -2.103 1.00 0.00 90 VAL A O 15
ATOM 18279 N N . LEU A 1 73 ? 10.773 -7.881 -0.939 1.00 0.00 91 LEU A N 15
ATOM 18280 C CA . LEU A 1 73 ? 11.734 -7.578 0.118 1.00 0.00 91 LEU A CA 15
ATOM 18281 C C . LEU A 1 73 ? 11.703 -8.638 1.214 1.00 0.00 91 LEU A C 15
ATOM 18282 O O . LEU A 1 73 ? 12.677 -8.824 1.939 1.00 0.00 91 LEU A O 15
ATOM 18298 N N . SER A 1 74 ? 10.575 -9.324 1.336 1.00 0.00 92 SER A N 15
ATOM 18299 C CA . SER A 1 74 ? 10.393 -10.294 2.403 1.00 0.00 92 SER A CA 15
ATOM 18300 C C . SER A 1 74 ? 10.901 -11.674 1.982 1.00 0.00 92 SER A C 15
ATOM 18301 O O . SER A 1 74 ? 11.947 -12.125 2.451 1.00 0.00 92 SER A O 15
ATOM 18309 N N . SER A 1 75 ? 10.170 -12.322 1.080 1.00 0.00 93 SER A N 15
ATOM 18310 C CA . SER A 1 75 ? 10.477 -13.684 0.654 1.00 0.00 93 SER A CA 15
ATOM 18311 C C . SER A 1 75 ? 9.454 -14.141 -0.380 1.00 0.00 93 SER A C 15
ATOM 18312 O O . SER A 1 75 ? 9.764 -14.315 -1.560 1.00 0.00 93 SER A O 15
ATOM 18320 N N . GLY A 1 76 ? 8.232 -14.319 0.087 1.00 0.00 94 GLY A N 15
ATOM 18321 C CA . GLY A 1 76 ? 7.128 -14.662 -0.776 1.00 0.00 94 GLY A CA 15
ATOM 18322 C C . GLY A 1 76 ? 5.831 -14.157 -0.196 1.00 0.00 94 GLY A C 15
ATOM 18323 O O . GLY A 1 76 ? 5.090 -13.428 -0.854 1.00 0.00 94 GLY A O 15
ATOM 18327 N N . THR A 1 77 ? 5.581 -14.532 1.063 1.00 0.00 95 THR A N 15
ATOM 18328 C CA . THR A 1 77 ? 4.414 -14.083 1.827 1.00 0.00 95 THR A CA 15
ATOM 18329 C C . THR A 1 77 ? 3.108 -14.272 1.057 1.00 0.00 95 THR A C 15
ATOM 18330 O O . THR A 1 77 ? 3.010 -15.124 0.170 1.00 0.00 95 THR A O 15
ATOM 18341 N N . VAL A 1 78 ? 2.097 -13.507 1.432 1.00 0.00 96 VAL A N 15
ATOM 18342 C CA . VAL A 1 78 ? 0.866 -13.445 0.666 1.00 0.00 96 VAL A CA 15
ATOM 18343 C C . VAL A 1 78 ? 0.940 -12.268 -0.299 1.00 0.00 96 VAL A C 15
ATOM 18344 O O . VAL A 1 78 ? 1.586 -11.257 -0.005 1.00 0.00 96 VAL A O 15
ATOM 18357 N N . GLY A 1 79 ? 0.303 -12.398 -1.444 1.00 0.00 97 GLY A N 15
ATOM 18358 C CA . GLY A 1 79 ? 0.382 -11.354 -2.443 1.00 0.00 97 GLY A CA 15
ATOM 18359 C C . GLY A 1 79 ? -0.946 -11.094 -3.110 1.00 0.00 97 GLY A C 15
ATOM 18360 O O . GLY A 1 79 ? -2.004 -11.343 -2.528 1.00 0.00 97 GLY A O 15
ATOM 18364 N N . SER A 1 80 ? -0.892 -10.575 -4.325 1.00 0.00 98 SER A N 15
ATOM 18365 C CA . SER A 1 80 ? -2.087 -10.285 -5.094 1.00 0.00 98 SER A CA 15
ATOM 18366 C C . SER A 1 80 ? -1.771 -10.401 -6.581 1.00 0.00 98 SER A C 15
ATOM 18367 O O . SER A 1 80 ? -1.216 -9.441 -7.147 1.00 0.00 98 SER A O 15
ATOM 18376 N N . SER A 1 1 ? 19.895 -0.272 -2.891 1.00 0.00 19 SER A N 16
ATOM 18377 C CA . SER A 1 1 ? 19.564 1.125 -3.228 1.00 0.00 19 SER A CA 16
ATOM 18378 C C . SER A 1 1 ? 18.052 1.277 -3.371 1.00 0.00 19 SER A C 16
ATOM 18379 O O . SER A 1 1 ? 17.302 0.507 -2.769 1.00 0.00 19 SER A O 16
ATOM 18389 N N . PHE A 1 2 ? 17.614 2.278 -4.138 1.00 0.00 20 PHE A N 16
ATOM 18390 C CA . PHE A 1 2 ? 16.191 2.486 -4.410 1.00 0.00 20 PHE A CA 16
ATOM 18391 C C . PHE A 1 2 ? 15.523 1.181 -4.824 1.00 0.00 20 PHE A C 16
ATOM 18392 O O . PHE A 1 2 ? 16.009 0.462 -5.701 1.00 0.00 20 PHE A O 16
ATOM 18409 N N . VAL A 1 3 ? 14.415 0.882 -4.180 1.00 0.00 21 VAL A N 16
ATOM 18410 C CA . VAL A 1 3 ? 13.744 -0.391 -4.365 1.00 0.00 21 VAL A CA 16
ATOM 18411 C C . VAL A 1 3 ? 12.230 -0.208 -4.484 1.00 0.00 21 VAL A C 16
ATOM 18412 O O . VAL A 1 3 ? 11.644 0.673 -3.851 1.00 0.00 21 VAL A O 16
ATOM 18425 N N . GLN A 1 4 ? 11.614 -1.022 -5.331 1.00 0.00 22 GLN A N 16
ATOM 18426 C CA . GLN A 1 4 ? 10.171 -1.012 -5.509 1.00 0.00 22 GLN A CA 16
ATOM 18427 C C . GLN A 1 4 ? 9.534 -2.144 -4.705 1.00 0.00 22 GLN A C 16
ATOM 18428 O O . GLN A 1 4 ? 10.099 -3.230 -4.600 1.00 0.00 22 GLN A O 16
ATOM 18442 N N . CYS A 1 5 ? 8.369 -1.884 -4.126 1.00 0.00 23 CYS A N 16
ATOM 18443 C CA . CYS A 1 5 ? 7.744 -2.839 -3.222 1.00 0.00 23 CYS A CA 16
ATOM 18444 C C . CYS A 1 5 ? 6.218 -2.757 -3.274 1.00 0.00 23 CYS A C 16
ATOM 18445 O O . CYS A 1 5 ? 5.643 -1.685 -3.473 1.00 0.00 23 CYS A O 16
ATOM 18453 N N . ASN A 1 6 ? 5.561 -3.898 -3.102 1.00 0.00 24 ASN A N 16
ATOM 18454 C CA . ASN A 1 6 ? 4.104 -3.945 -3.079 1.00 0.00 24 ASN A CA 16
ATOM 18455 C C . ASN A 1 6 ? 3.583 -3.454 -1.743 1.00 0.00 24 ASN A C 16
ATOM 18456 O O . ASN A 1 6 ? 3.831 -4.060 -0.703 1.00 0.00 24 ASN A O 16
ATOM 18467 N N . HIS A 1 7 ? 2.867 -2.346 -1.779 1.00 0.00 25 HIS A N 16
ATOM 18468 C CA . HIS A 1 7 ? 2.323 -1.751 -0.574 1.00 0.00 25 HIS A CA 16
ATOM 18469 C C . HIS A 1 7 ? 1.040 -2.471 -0.194 1.00 0.00 25 HIS A C 16
ATOM 18470 O O . HIS A 1 7 ? 0.123 -2.598 -1.006 1.00 0.00 25 HIS A O 16
ATOM 18485 N N . HIS A 1 8 ? 0.989 -2.974 1.024 1.00 0.00 26 HIS A N 16
ATOM 18486 C CA . HIS A 1 8 ? -0.153 -3.755 1.475 1.00 0.00 26 HIS A CA 16
ATOM 18487 C C . HIS A 1 8 ? -1.168 -2.890 2.201 1.00 0.00 26 HIS A C 16
ATOM 18488 O O . HIS A 1 8 ? -0.834 -2.189 3.153 1.00 0.00 26 HIS A O 16
ATOM 18503 N N . LEU A 1 9 ? -2.410 -2.955 1.744 1.00 0.00 27 LEU A N 16
ATOM 18504 C CA . LEU A 1 9 ? -3.508 -2.260 2.389 1.00 0.00 27 LEU A CA 16
ATOM 18505 C C . LEU A 1 9 ? -4.232 -3.252 3.284 1.00 0.00 27 LEU A C 16
ATOM 18506 O O . LEU A 1 9 ? -4.602 -4.349 2.847 1.00 0.00 27 LEU A O 16
ATOM 18522 N N . LEU A 1 10 ? -4.406 -2.870 4.532 1.00 0.00 28 LEU A N 16
ATOM 18523 C CA . LEU A 1 10 ? -4.983 -3.738 5.532 1.00 0.00 28 LEU A CA 16
ATOM 18524 C C . LEU A 1 10 ? -6.412 -3.332 5.843 1.00 0.00 28 LEU A C 16
ATOM 18525 O O . LEU A 1 10 ? -6.699 -2.168 6.125 1.00 0.00 28 LEU A O 16
ATOM 18541 N N . TYR A 1 11 ? -7.301 -4.296 5.788 1.00 0.00 29 TYR A N 16
ATOM 18542 C CA . TYR A 1 11 ? -8.683 -4.080 6.166 1.00 0.00 29 TYR A CA 16
ATOM 18543 C C . TYR A 1 11 ? -8.892 -4.707 7.529 1.00 0.00 29 TYR A C 16
ATOM 18544 O O . TYR A 1 11 ? -8.224 -5.685 7.862 1.00 0.00 29 TYR A O 16
ATOM 18562 N N . ASN A 1 12 ? -9.777 -4.133 8.332 1.00 0.00 30 ASN A N 16
ATOM 18563 C CA . ASN A 1 12 ? -10.070 -4.692 9.644 1.00 0.00 30 ASN A CA 16
ATOM 18564 C C . ASN A 1 12 ? -10.582 -6.121 9.493 1.00 0.00 30 ASN A C 16
ATOM 18565 O O . ASN A 1 12 ? -11.748 -6.349 9.165 1.00 0.00 30 ASN A O 16
ATOM 18576 N N . GLY A 1 13 ? -9.687 -7.072 9.716 1.00 0.00 31 GLY A N 16
ATOM 18577 C CA . GLY A 1 13 ? -9.994 -8.468 9.495 1.00 0.00 31 GLY A CA 16
ATOM 18578 C C . GLY A 1 13 ? -8.854 -9.188 8.793 1.00 0.00 31 GLY A C 16
ATOM 18579 O O . GLY A 1 13 ? -8.401 -10.239 9.250 1.00 0.00 31 GLY A O 16
ATOM 18583 N N . ARG A 1 14 ? -8.369 -8.607 7.695 1.00 0.00 32 ARG A N 16
ATOM 18584 C CA . ARG A 1 14 ? -7.272 -9.200 6.930 1.00 0.00 32 ARG A CA 16
ATOM 18585 C C . ARG A 1 14 ? -6.820 -8.253 5.811 1.00 0.00 32 ARG A C 16
ATOM 18586 O O . ARG A 1 14 ? -7.412 -7.194 5.612 1.00 0.00 32 ARG A O 16
ATOM 18607 N N . HIS A 1 15 ? -5.761 -8.636 5.100 1.00 0.00 33 HIS A N 16
ATOM 18608 C CA . HIS A 1 15 ? -5.264 -7.881 3.948 1.00 0.00 33 HIS A CA 16
ATOM 18609 C C . HIS A 1 15 ? -6.378 -7.650 2.923 1.00 0.00 33 HIS A C 16
ATOM 18610 O O . HIS A 1 15 ? -7.183 -8.544 2.656 1.00 0.00 33 HIS A O 16
ATOM 18625 N N . TRP A 1 16 ? -6.415 -6.446 2.357 1.00 0.00 34 TRP A N 16
ATOM 18626 C CA . TRP A 1 16 ? -7.460 -6.087 1.402 1.00 0.00 34 TRP A CA 16
ATOM 18627 C C . TRP A 1 16 ? -6.920 -6.015 -0.029 1.00 0.00 34 TRP A C 16
ATOM 18628 O O . TRP A 1 16 ? -7.421 -6.694 -0.921 1.00 0.00 34 TRP A O 16
ATOM 18649 N N . GLY A 1 17 ? -5.893 -5.198 -0.246 1.00 0.00 35 GLY A N 16
ATOM 18650 C CA . GLY A 1 17 ? -5.350 -5.025 -1.587 1.00 0.00 35 GLY A CA 16
ATOM 18651 C C . GLY A 1 17 ? -3.914 -4.571 -1.561 1.00 0.00 35 GLY A C 16
ATOM 18652 O O . GLY A 1 17 ? -3.403 -4.193 -0.504 1.00 0.00 35 GLY A O 16
ATOM 18656 N N . THR A 1 18 ? -3.246 -4.628 -2.704 1.00 0.00 36 THR A N 16
ATOM 18657 C CA . THR A 1 18 ? -1.851 -4.284 -2.765 1.00 0.00 36 THR A CA 16
ATOM 18658 C C . THR A 1 18 ? -1.450 -3.753 -4.145 1.00 0.00 36 THR A C 16
ATOM 18659 O O . THR A 1 18 ? -1.872 -4.281 -5.175 1.00 0.00 36 THR A O 16
ATOM 18670 N N . ILE A 1 19 ? -0.655 -2.686 -4.139 1.00 0.00 37 ILE A N 16
ATOM 18671 C CA . ILE A 1 19 ? -0.091 -2.116 -5.356 1.00 0.00 37 ILE A CA 16
ATOM 18672 C C . ILE A 1 19 ? 1.427 -2.017 -5.201 1.00 0.00 37 ILE A C 16
ATOM 18673 O O . ILE A 1 19 ? 1.917 -1.544 -4.173 1.00 0.00 37 ILE A O 16
ATOM 18689 N N . ARG A 1 20 ? 2.172 -2.458 -6.205 1.00 0.00 38 ARG A N 16
ATOM 18690 C CA . ARG A 1 20 ? 3.627 -2.472 -6.113 1.00 0.00 38 ARG A CA 16
ATOM 18691 C C . ARG A 1 20 ? 4.219 -1.199 -6.720 1.00 0.00 38 ARG A C 16
ATOM 18692 O O . ARG A 1 20 ? 4.119 -0.964 -7.924 1.00 0.00 38 ARG A O 16
ATOM 18713 N N . LYS A 1 21 ? 4.832 -0.386 -5.864 1.00 0.00 39 LYS A N 16
ATOM 18714 C CA . LYS A 1 21 ? 5.388 0.907 -6.254 1.00 0.00 39 LYS A CA 16
ATOM 18715 C C . LYS A 1 21 ? 6.747 1.120 -5.593 1.00 0.00 39 LYS A C 16
ATOM 18716 O O . LYS A 1 21 ? 7.028 0.541 -4.541 1.00 0.00 39 LYS A O 16
ATOM 18735 N N . LYS A 1 22 ? 7.589 1.931 -6.221 1.00 0.00 40 LYS A N 16
ATOM 18736 C CA . LYS A 1 22 ? 8.918 2.226 -5.690 1.00 0.00 40 LYS A CA 16
ATOM 18737 C C . LYS A 1 22 ? 8.831 3.051 -4.405 1.00 0.00 40 LYS A C 16
ATOM 18738 O O . LYS A 1 22 ? 7.824 3.713 -4.138 1.00 0.00 40 LYS A O 16
ATOM 18757 N N . ALA A 1 23 ? 9.890 2.990 -3.608 1.00 0.00 41 ALA A N 16
ATOM 18758 C CA . ALA A 1 23 ? 9.952 3.706 -2.341 1.00 0.00 41 ALA A CA 16
ATOM 18759 C C . ALA A 1 23 ? 10.056 5.211 -2.557 1.00 0.00 41 ALA A C 16
ATOM 18760 O O . ALA A 1 23 ? 10.728 5.674 -3.478 1.00 0.00 41 ALA A O 16
ATOM 18767 N N . GLY A 1 24 ? 9.387 5.966 -1.694 1.00 0.00 42 GLY A N 16
ATOM 18768 C CA . GLY A 1 24 ? 9.383 7.413 -1.809 1.00 0.00 42 GLY A CA 16
ATOM 18769 C C . GLY A 1 24 ? 8.354 7.912 -2.800 1.00 0.00 42 GLY A C 16
ATOM 18770 O O . GLY A 1 24 ? 8.348 9.087 -3.160 1.00 0.00 42 GLY A O 16
ATOM 18774 N N . TRP A 1 25 ? 7.480 7.019 -3.232 1.00 0.00 43 TRP A N 16
ATOM 18775 C CA . TRP A 1 25 ? 6.450 7.357 -4.203 1.00 0.00 43 TRP A CA 16
ATOM 18776 C C . TRP A 1 25 ? 5.072 7.190 -3.586 1.00 0.00 43 TRP A C 16
ATOM 18777 O O . TRP A 1 25 ? 4.904 6.443 -2.617 1.00 0.00 43 TRP A O 16
ATOM 18798 N N . ALA A 1 26 ? 4.095 7.892 -4.141 1.00 0.00 44 ALA A N 16
ATOM 18799 C CA . ALA A 1 26 ? 2.743 7.867 -3.623 1.00 0.00 44 ALA A CA 16
ATOM 18800 C C . ALA A 1 26 ? 1.918 6.775 -4.280 1.00 0.00 44 ALA A C 16
ATOM 18801 O O . ALA A 1 26 ? 1.730 6.769 -5.498 1.00 0.00 44 ALA A O 16
ATOM 18808 N N . VAL A 1 27 ? 1.421 5.861 -3.468 1.00 0.00 45 VAL A N 16
ATOM 18809 C CA . VAL A 1 27 ? 0.565 4.798 -3.955 1.00 0.00 45 VAL A CA 16
ATOM 18810 C C . VAL A 1 27 ? -0.878 5.082 -3.557 1.00 0.00 45 VAL A C 16
ATOM 18811 O O . VAL A 1 27 ? -1.139 5.587 -2.459 1.00 0.00 45 VAL A O 16
ATOM 18824 N N . ARG A 1 28 ? -1.804 4.785 -4.449 1.00 0.00 46 ARG A N 16
ATOM 18825 C CA . ARG A 1 28 ? -3.202 5.067 -4.199 1.00 0.00 46 ARG A CA 16
ATOM 18826 C C . ARG A 1 28 ? -3.907 3.838 -3.644 1.00 0.00 46 ARG A C 16
ATOM 18827 O O . ARG A 1 28 ? -3.722 2.723 -4.131 1.00 0.00 46 ARG A O 16
ATOM 18848 N N . PHE A 1 29 ? -4.680 4.047 -2.598 1.00 0.00 47 PHE A N 16
ATOM 18849 C CA . PHE A 1 29 ? -5.535 3.012 -2.063 1.00 0.00 47 PHE A CA 16
ATOM 18850 C C . PHE A 1 29 ? -6.953 3.537 -1.999 1.00 0.00 47 PHE A C 16
ATOM 18851 O O . PHE A 1 29 ? -7.210 4.590 -1.414 1.00 0.00 47 PHE A O 16
ATOM 18868 N N . TYR A 1 30 ? -7.864 2.817 -2.611 1.00 0.00 48 TYR A N 16
ATOM 18869 C CA . TYR A 1 30 ? -9.250 3.234 -2.670 1.00 0.00 48 TYR A CA 16
ATOM 18870 C C . TYR A 1 30 ? -10.158 2.019 -2.663 1.00 0.00 48 TYR A C 16
ATOM 18871 O O . TYR A 1 30 ? -9.796 0.958 -3.175 1.00 0.00 48 TYR A O 16
ATOM 18889 N N . GLU A 1 31 ? -11.330 2.178 -2.078 1.00 0.00 49 GLU A N 16
ATOM 18890 C CA . GLU A 1 31 ? -12.266 1.081 -1.956 1.00 0.00 49 GLU A CA 16
ATOM 18891 C C . GLU A 1 31 ? -13.136 1.014 -3.199 1.00 0.00 49 GLU A C 16
ATOM 18892 O O . GLU A 1 31 ? -13.745 2.007 -3.604 1.00 0.00 49 GLU A O 16
ATOM 18904 N N . GLU A 1 32 ? -13.154 -0.143 -3.827 1.00 0.00 50 GLU A N 16
ATOM 18905 C CA . GLU A 1 32 ? -14.022 -0.366 -4.959 1.00 0.00 50 GLU A CA 16
ATOM 18906 C C . GLU A 1 32 ? -14.827 -1.635 -4.754 1.00 0.00 50 GLU A C 16
ATOM 18907 O O . GLU A 1 32 ? -14.324 -2.755 -4.873 1.00 0.00 50 GLU A O 16
ATOM 18919 N N . LYS A 1 33 ? -16.076 -1.437 -4.391 1.00 0.00 51 LYS A N 16
ATOM 18920 C CA . LYS A 1 33 ? -16.999 -2.524 -4.152 1.00 0.00 51 LYS A CA 16
ATOM 18921 C C . LYS A 1 33 ? -17.944 -2.624 -5.334 1.00 0.00 51 LYS A C 16
ATOM 18922 O O . LYS A 1 33 ? -18.664 -1.674 -5.624 1.00 0.00 51 LYS A O 16
ATOM 18941 N N . PRO A 1 34 ? -17.926 -3.770 -6.041 1.00 0.00 52 PRO A N 16
ATOM 18942 C CA . PRO A 1 34 ? -18.666 -3.966 -7.291 1.00 0.00 52 PRO A CA 16
ATOM 18943 C C . PRO A 1 34 ? -20.083 -3.404 -7.241 1.00 0.00 52 PRO A C 16
ATOM 18944 O O . PRO A 1 34 ? -20.918 -3.844 -6.443 1.00 0.00 52 PRO A O 16
ATOM 18955 N N . GLY A 1 35 ? -20.337 -2.424 -8.100 1.00 0.00 53 GLY A N 16
ATOM 18956 C CA . GLY A 1 35 ? -21.631 -1.770 -8.136 1.00 0.00 53 GLY A CA 16
ATOM 18957 C C . GLY A 1 35 ? -21.576 -0.370 -7.559 1.00 0.00 53 GLY A C 16
ATOM 18958 O O . GLY A 1 35 ? -22.436 0.463 -7.838 1.00 0.00 53 GLY A O 16
ATOM 18962 N N . GLN A 1 36 ? -20.558 -0.114 -6.754 1.00 0.00 54 GLN A N 16
ATOM 18963 C CA . GLN A 1 36 ? -20.391 1.174 -6.101 1.00 0.00 54 GLN A CA 16
ATOM 18964 C C . GLN A 1 36 ? -19.124 1.869 -6.585 1.00 0.00 54 GLN A C 16
ATOM 18965 O O . GLN A 1 36 ? -18.109 1.216 -6.849 1.00 0.00 54 GLN A O 16
ATOM 18979 N N . PRO A 1 37 ? -19.181 3.205 -6.721 1.00 0.00 55 PRO A N 16
ATOM 18980 C CA . PRO A 1 37 ? -18.034 4.020 -7.133 1.00 0.00 55 PRO A CA 16
ATOM 18981 C C . PRO A 1 37 ? -16.908 3.975 -6.110 1.00 0.00 55 PRO A C 16
ATOM 18982 O O . PRO A 1 37 ? -17.114 3.636 -4.942 1.00 0.00 55 PRO A O 16
ATOM 18993 N N . LYS A 1 38 ? -15.730 4.360 -6.557 1.00 0.00 56 LYS A N 16
ATOM 18994 C CA . LYS A 1 38 ? -14.508 4.181 -5.796 1.00 0.00 56 LYS A CA 16
ATOM 18995 C C . LYS A 1 38 ? -14.222 5.395 -4.925 1.00 0.00 56 LYS A C 16
ATOM 18996 O O . LYS A 1 38 ? -14.477 6.533 -5.319 1.00 0.00 56 LYS A O 16
ATOM 19015 N N . ARG A 1 39 ? -13.693 5.154 -3.741 1.00 0.00 57 ARG A N 16
ATOM 19016 C CA . ARG A 1 39 ? -13.390 6.232 -2.818 1.00 0.00 57 ARG A CA 16
ATOM 19017 C C . ARG A 1 39 ? -12.006 6.030 -2.225 1.00 0.00 57 ARG A C 16
ATOM 19018 O O . ARG A 1 39 ? -11.668 4.925 -1.805 1.00 0.00 57 ARG A O 16
ATOM 19039 N N . LEU A 1 40 ? -11.207 7.089 -2.204 1.00 0.00 58 LEU A N 16
ATOM 19040 C CA . LEU A 1 40 ? -9.855 7.012 -1.665 1.00 0.00 58 LEU A CA 16
ATOM 19041 C C . LEU A 1 40 ? -9.877 6.694 -0.178 1.00 0.00 58 LEU A C 16
ATOM 19042 O O . LEU A 1 40 ? -10.538 7.375 0.607 1.00 0.00 58 LEU A O 16
ATOM 19058 N N . VAL A 1 41 ? -9.148 5.657 0.198 1.00 0.00 59 VAL A N 16
ATOM 19059 C CA . VAL A 1 41 ? -9.116 5.209 1.581 1.00 0.00 59 VAL A CA 16
ATOM 19060 C C . VAL A 1 41 ? -7.740 5.433 2.187 1.00 0.00 59 VAL A C 16
ATOM 19061 O O . VAL A 1 41 ? -7.582 5.401 3.408 1.00 0.00 59 VAL A O 16
ATOM 19074 N N . ALA A 1 42 ? -6.744 5.632 1.324 1.00 0.00 60 ALA A N 16
ATOM 19075 C CA . ALA A 1 42 ? -5.400 5.941 1.772 1.00 0.00 60 ALA A CA 16
ATOM 19076 C C . ALA A 1 42 ? -4.498 6.333 0.618 1.00 0.00 60 ALA A C 16
ATOM 19077 O O . ALA A 1 42 ? -4.501 5.709 -0.438 1.00 0.00 60 ALA A O 16
ATOM 19084 N N . ILE A 1 43 ? -3.738 7.379 0.830 1.00 0.00 61 ILE A N 16
ATOM 19085 C CA . ILE A 1 43 ? -2.648 7.717 -0.062 1.00 0.00 61 ILE A CA 16
ATOM 19086 C C . ILE A 1 43 ? -1.369 7.523 0.719 1.00 0.00 61 ILE A C 16
ATOM 19087 O O . ILE A 1 43 ? -1.112 8.243 1.687 1.00 0.00 61 ILE A O 16
ATOM 19103 N N . CYS A 1 44 ? -0.589 6.539 0.336 1.00 0.00 62 CYS A N 16
ATOM 19104 C CA . CYS A 1 44 ? 0.487 6.091 1.193 1.00 0.00 62 CYS A CA 16
ATOM 19105 C C . CYS A 1 44 ? 1.847 6.217 0.527 1.00 0.00 62 CYS A C 16
ATOM 19106 O O . CYS A 1 44 ? 1.984 6.066 -0.688 1.00 0.00 62 CYS A O 16
ATOM 19113 N N . LYS A 1 45 ? 2.844 6.515 1.345 1.00 0.00 63 LYS A N 16
ATOM 19114 C CA . LYS A 1 45 ? 4.226 6.559 0.911 1.00 0.00 63 LYS A CA 16
ATOM 19115 C C . LYS A 1 45 ? 5.007 5.548 1.718 1.00 0.00 63 LYS A C 16
ATOM 19116 O O . LYS A 1 45 ? 4.542 5.059 2.745 1.00 0.00 63 LYS A O 16
ATOM 19135 N N . ASN A 1 46 ? 6.183 5.240 1.248 1.00 0.00 64 ASN A N 16
ATOM 19136 C CA . ASN A 1 46 ? 7.072 4.349 1.980 1.00 0.00 64 ASN A CA 16
ATOM 19137 C C . ASN A 1 46 ? 8.004 5.183 2.844 1.00 0.00 64 ASN A C 16
ATOM 19138 O O . ASN A 1 46 ? 8.499 6.212 2.385 1.00 0.00 64 ASN A O 16
ATOM 19149 N N . ALA A 1 47 ? 8.211 4.742 4.089 1.00 0.00 65 ALA A N 16
ATOM 19150 C CA . ALA A 1 47 ? 9.004 5.479 5.084 1.00 0.00 65 ALA A CA 16
ATOM 19151 C C . ALA A 1 47 ? 10.245 6.132 4.481 1.00 0.00 65 ALA A C 16
ATOM 19152 O O . ALA A 1 47 ? 10.448 7.341 4.605 1.00 0.00 65 ALA A O 16
ATOM 19159 N N . SER A 1 48 ? 11.064 5.323 3.832 1.00 0.00 66 SER A N 16
ATOM 19160 C CA . SER A 1 48 ? 12.268 5.808 3.187 1.00 0.00 66 SER A CA 16
ATOM 19161 C C . SER A 1 48 ? 12.048 5.896 1.680 1.00 0.00 66 SER A C 16
ATOM 19162 O O . SER A 1 48 ? 11.364 5.055 1.096 1.00 0.00 66 SER A O 16
ATOM 19170 N N . PRO A 1 49 ? 12.591 6.938 1.036 1.00 0.00 67 PRO A N 16
ATOM 19171 C CA . PRO A 1 49 ? 12.563 7.065 -0.417 1.00 0.00 67 PRO A CA 16
ATOM 19172 C C . PRO A 1 49 ? 13.652 6.226 -1.076 1.00 0.00 67 PRO A C 16
ATOM 19173 O O . PRO A 1 49 ? 13.671 6.053 -2.290 1.00 0.00 67 PRO A O 16
ATOM 19184 N N . VAL A 1 50 ? 14.560 5.711 -0.255 1.00 0.00 68 VAL A N 16
ATOM 19185 C CA . VAL A 1 50 ? 15.662 4.898 -0.742 1.00 0.00 68 VAL A CA 16
ATOM 19186 C C . VAL A 1 50 ? 15.365 3.417 -0.535 1.00 0.00 68 VAL A C 16
ATOM 19187 O O . VAL A 1 50 ? 15.315 2.643 -1.488 1.00 0.00 68 VAL A O 16
ATOM 19200 N N . HIS A 1 51 ? 15.157 3.029 0.716 1.00 0.00 69 HIS A N 16
ATOM 19201 C CA . HIS A 1 51 ? 14.875 1.637 1.042 1.00 0.00 69 HIS A CA 16
ATOM 19202 C C . HIS A 1 51 ? 13.403 1.457 1.366 1.00 0.00 69 HIS A C 16
ATOM 19203 O O . HIS A 1 51 ? 12.691 2.420 1.635 1.00 0.00 69 HIS A O 16
ATOM 19218 N N . CYS A 1 52 ? 12.965 0.216 1.365 1.00 0.00 70 CYS A N 16
ATOM 19219 C CA . CYS A 1 52 ? 11.579 -0.118 1.648 1.00 0.00 70 CYS A CA 16
ATOM 19220 C C . CYS A 1 52 ? 11.436 -0.610 3.084 1.00 0.00 70 CYS A C 16
ATOM 19221 O O . CYS A 1 52 ? 12.079 -1.583 3.473 1.00 0.00 70 CYS A O 16
ATOM 19229 N N . ASN A 1 53 ? 10.600 0.057 3.869 1.00 0.00 71 ASN A N 16
ATOM 19230 C CA . ASN A 1 53 ? 10.450 -0.301 5.276 1.00 0.00 71 ASN A CA 16
ATOM 19231 C C . ASN A 1 53 ? 8.986 -0.533 5.619 1.00 0.00 71 ASN A C 16
ATOM 19232 O O . ASN A 1 53 ? 8.473 -1.647 5.500 1.00 0.00 71 ASN A O 16
ATOM 19243 N N . TYR A 1 54 ? 8.320 0.535 6.031 1.00 0.00 72 TYR A N 16
ATOM 19244 C CA . TYR A 1 54 ? 6.920 0.477 6.404 1.00 0.00 72 TYR A CA 16
ATOM 19245 C C . TYR A 1 54 ? 6.166 1.600 5.714 1.00 0.00 72 TYR A C 16
ATOM 19246 O O . TYR A 1 54 ? 6.771 2.436 5.034 1.00 0.00 72 TYR A O 16
ATOM 19264 N N . LEU A 1 55 ? 4.861 1.632 5.903 1.00 0.00 73 LEU A N 16
ATOM 19265 C CA . LEU A 1 55 ? 4.015 2.531 5.140 1.00 0.00 73 LEU A CA 16
ATOM 19266 C C . LEU A 1 55 ? 3.525 3.716 5.960 1.00 0.00 73 LEU A C 16
ATOM 19267 O O . LEU A 1 55 ? 2.976 3.556 7.053 1.00 0.00 73 LEU A O 16
ATOM 19283 N N . LYS A 1 56 ? 3.733 4.904 5.406 1.00 0.00 74 LYS A N 16
ATOM 19284 C CA . LYS A 1 56 ? 3.215 6.140 5.976 1.00 0.00 74 LYS A CA 16
ATOM 19285 C C . LYS A 1 56 ? 2.102 6.663 5.081 1.00 0.00 74 LYS A C 16
ATOM 19286 O O . LYS A 1 56 ? 2.361 7.201 4.004 1.00 0.00 74 LYS A O 16
ATOM 19305 N N . CYS A 1 57 ? 0.867 6.512 5.524 1.00 0.00 75 CYS A N 16
ATOM 19306 C CA . CYS A 1 57 ? -0.278 6.796 4.676 1.00 0.00 75 CYS A CA 16
ATOM 19307 C C . CYS A 1 57 ? -1.146 7.891 5.281 1.00 0.00 75 CYS A C 16
ATOM 19308 O O . CYS A 1 57 ? -1.168 8.074 6.497 1.00 0.00 75 CYS A O 16
ATOM 19315 N N . THR A 1 58 ? -1.851 8.621 4.429 1.00 0.00 76 THR A N 16
ATOM 19316 C CA . THR A 1 58 ? -2.767 9.646 4.887 1.00 0.00 76 THR A CA 16
ATOM 19317 C C . THR A 1 58 ? -4.159 9.381 4.316 1.00 0.00 76 THR A C 16
ATOM 19318 O O . THR A 1 58 ? -4.327 8.475 3.493 1.00 0.00 76 THR A O 16
ATOM 19329 N N . ASN A 1 59 ? -5.136 10.174 4.749 1.00 0.00 77 ASN A N 16
ATOM 19330 C CA . ASN A 1 59 ? -6.534 10.020 4.325 1.00 0.00 77 ASN A CA 16
ATOM 19331 C C . ASN A 1 59 ? -7.088 8.648 4.702 1.00 0.00 77 ASN A C 16
ATOM 19332 O O . ASN A 1 59 ? -7.916 8.095 3.977 1.00 0.00 77 ASN A O 16
ATOM 19343 N N . LEU A 1 60 ? -6.652 8.114 5.841 1.00 0.00 78 LEU A N 16
ATOM 19344 C CA . LEU A 1 60 ? -7.058 6.776 6.266 1.00 0.00 78 LEU A CA 16
ATOM 19345 C C . LEU A 1 60 ? -8.551 6.736 6.576 1.00 0.00 78 LEU A C 16
ATOM 19346 O O . LEU A 1 60 ? -9.069 7.592 7.294 1.00 0.00 78 LEU A O 16
ATOM 19362 N N . ALA A 1 61 ? -9.237 5.746 6.025 1.00 0.00 79 ALA A N 16
ATOM 19363 C CA . ALA A 1 61 ? -10.684 5.658 6.159 1.00 0.00 79 ALA A CA 16
ATOM 19364 C C . ALA A 1 61 ? -11.091 4.645 7.227 1.00 0.00 79 ALA A C 16
ATOM 19365 O O . ALA A 1 61 ? -11.653 3.595 6.916 1.00 0.00 79 ALA A O 16
ATOM 19372 N N . ALA A 1 62 ? -10.792 4.977 8.481 1.00 0.00 80 ALA A N 16
ATOM 19373 C CA . ALA A 1 62 ? -11.190 4.180 9.648 1.00 0.00 80 ALA A CA 16
ATOM 19374 C C . ALA A 1 62 ? -10.687 2.735 9.580 1.00 0.00 80 ALA A C 16
ATOM 19375 O O . ALA A 1 62 ? -9.583 2.433 10.039 1.00 0.00 80 ALA A O 16
ATOM 19382 N N . GLY A 1 63 ? -11.496 1.847 9.006 1.00 0.00 81 GLY A N 16
ATOM 19383 C CA . GLY A 1 63 ? -11.111 0.455 8.888 1.00 0.00 81 GLY A CA 16
ATOM 19384 C C . GLY A 1 63 ? -10.115 0.236 7.770 1.00 0.00 81 GLY A C 16
ATOM 19385 O O . GLY A 1 63 ? -9.482 -0.817 7.684 1.00 0.00 81 GLY A O 16
ATOM 19389 N N . PHE A 1 64 ? -9.977 1.238 6.915 1.00 0.00 82 PHE A N 16
ATOM 19390 C CA . PHE A 1 64 ? -9.041 1.174 5.807 1.00 0.00 82 PHE A CA 16
ATOM 19391 C C . PHE A 1 64 ? -7.732 1.868 6.165 1.00 0.00 82 PHE A C 16
ATOM 19392 O O . PHE A 1 64 ? -7.686 3.088 6.334 1.00 0.00 82 PHE A O 16
ATOM 19409 N N . SER A 1 65 ? -6.679 1.082 6.300 1.00 0.00 83 SER A N 16
ATOM 19410 C CA . SER A 1 65 ? -5.345 1.602 6.552 1.00 0.00 83 SER A CA 16
ATOM 19411 C C . SER A 1 65 ? -4.331 0.669 5.908 1.00 0.00 83 SER A C 16
ATOM 19412 O O . SER A 1 65 ? -4.682 -0.421 5.483 1.00 0.00 83 SER A O 16
ATOM 19420 N N . ALA A 1 66 ? -3.085 1.080 5.823 1.00 0.00 84 ALA A N 16
ATOM 19421 C CA . ALA A 1 66 ? -2.087 0.266 5.153 1.00 0.00 84 ALA A CA 16
ATOM 19422 C C . ALA A 1 66 ? -1.069 -0.267 6.145 1.00 0.00 84 ALA A C 16
ATOM 19423 O O . ALA A 1 66 ? -0.827 0.336 7.195 1.00 0.00 84 ALA A O 16
ATOM 19430 N N . GLY A 1 67 ? -0.460 -1.385 5.788 1.00 0.00 85 GLY A N 16
ATOM 19431 C CA . GLY A 1 67 ? 0.392 -2.100 6.713 1.00 0.00 85 GLY A CA 16
ATOM 19432 C C . GLY A 1 67 ? 1.866 -1.952 6.392 1.00 0.00 85 GLY A C 16
ATOM 19433 O O . GLY A 1 67 ? 2.565 -1.156 7.013 1.00 0.00 85 GLY A O 16
ATOM 19437 N N . THR A 1 68 ? 2.336 -2.709 5.414 1.00 0.00 86 THR A N 16
ATOM 19438 C CA . THR A 1 68 ? 3.748 -2.716 5.062 1.00 0.00 86 THR A CA 16
ATOM 19439 C C . THR A 1 68 ? 3.926 -3.284 3.655 1.00 0.00 86 THR A C 16
ATOM 19440 O O . THR A 1 68 ? 2.943 -3.552 2.961 1.00 0.00 86 THR A O 16
ATOM 19451 N N . SER A 1 69 ? 5.168 -3.450 3.235 1.00 0.00 87 SER A N 16
ATOM 19452 C CA . SER A 1 69 ? 5.466 -4.005 1.930 1.00 0.00 87 SER A CA 16
ATOM 19453 C C . SER A 1 69 ? 6.203 -5.333 2.085 1.00 0.00 87 SER A C 16
ATOM 19454 O O . SER A 1 69 ? 7.011 -5.495 3.002 1.00 0.00 87 SER A O 16
ATOM 19462 N N . THR A 1 70 ? 5.921 -6.277 1.192 1.00 0.00 88 THR A N 16
ATOM 19463 C CA . THR A 1 70 ? 6.499 -7.615 1.268 1.00 0.00 88 THR A CA 16
ATOM 19464 C C . THR A 1 70 ? 6.883 -8.127 -0.117 1.00 0.00 88 THR A C 16
ATOM 19465 O O . THR A 1 70 ? 7.145 -7.339 -1.029 1.00 0.00 88 THR A O 16
ATOM 19476 N N . ASP A 1 71 ? 6.942 -9.456 -0.246 1.00 0.00 89 ASP A N 16
ATOM 19477 C CA . ASP A 1 71 ? 7.196 -10.135 -1.521 1.00 0.00 89 ASP A CA 16
ATOM 19478 C C . ASP A 1 71 ? 8.605 -9.864 -2.029 1.00 0.00 89 ASP A C 16
ATOM 19479 O O . ASP A 1 71 ? 9.510 -10.661 -1.805 1.00 0.00 89 ASP A O 16
ATOM 19488 N N . VAL A 1 72 ? 8.797 -8.719 -2.665 1.00 0.00 90 VAL A N 16
ATOM 19489 C CA . VAL A 1 72 ? 10.073 -8.392 -3.280 1.00 0.00 90 VAL A CA 16
ATOM 19490 C C . VAL A 1 72 ? 11.176 -8.242 -2.238 1.00 0.00 90 VAL A C 16
ATOM 19491 O O . VAL A 1 72 ? 12.300 -8.707 -2.437 1.00 0.00 90 VAL A O 16
ATOM 19504 N N . LEU A 1 73 ? 10.846 -7.607 -1.119 1.00 0.00 91 LEU A N 16
ATOM 19505 C CA . LEU A 1 73 ? 11.811 -7.398 -0.049 1.00 0.00 91 LEU A CA 16
ATOM 19506 C C . LEU A 1 73 ? 11.822 -8.568 0.939 1.00 0.00 91 LEU A C 16
ATOM 19507 O O . LEU A 1 73 ? 12.851 -8.871 1.535 1.00 0.00 91 LEU A O 16
ATOM 19523 N N . SER A 1 74 ? 10.681 -9.226 1.107 1.00 0.00 92 SER A N 16
ATOM 19524 C CA . SER A 1 74 ? 10.578 -10.337 2.045 1.00 0.00 92 SER A CA 16
ATOM 19525 C C . SER A 1 74 ? 11.000 -11.644 1.380 1.00 0.00 92 SER A C 16
ATOM 19526 O O . SER A 1 74 ? 12.105 -12.138 1.601 1.00 0.00 92 SER A O 16
ATOM 19534 N N . SER A 1 75 ? 10.122 -12.173 0.540 1.00 0.00 93 SER A N 16
ATOM 19535 C CA . SER A 1 75 ? 10.366 -13.430 -0.149 1.00 0.00 93 SER A CA 16
ATOM 19536 C C . SER A 1 75 ? 9.345 -13.608 -1.267 1.00 0.00 93 SER A C 16
ATOM 19537 O O . SER A 1 75 ? 9.707 -13.729 -2.438 1.00 0.00 93 SER A O 16
ATOM 19545 N N . GLY A 1 76 ? 8.065 -13.607 -0.903 1.00 0.00 94 GLY A N 16
ATOM 19546 C CA . GLY A 1 76 ? 7.017 -13.717 -1.894 1.00 0.00 94 GLY A CA 16
ATOM 19547 C C . GLY A 1 76 ? 5.634 -13.633 -1.282 1.00 0.00 94 GLY A C 16
ATOM 19548 O O . GLY A 1 76 ? 5.410 -14.123 -0.173 1.00 0.00 94 GLY A O 16
ATOM 19552 N N . THR A 1 77 ? 4.723 -12.980 -1.988 1.00 0.00 95 THR A N 16
ATOM 19553 C CA . THR A 1 77 ? 3.325 -12.908 -1.583 1.00 0.00 95 THR A CA 16
ATOM 19554 C C . THR A 1 77 ? 2.430 -13.133 -2.798 1.00 0.00 95 THR A C 16
ATOM 19555 O O . THR A 1 77 ? 2.916 -13.495 -3.868 1.00 0.00 95 THR A O 16
ATOM 19566 N N . VAL A 1 78 ? 1.133 -12.916 -2.640 1.00 0.00 96 VAL A N 16
ATOM 19567 C CA . VAL A 1 78 ? 0.190 -13.167 -3.722 1.00 0.00 96 VAL A CA 16
ATOM 19568 C C . VAL A 1 78 ? -0.469 -11.874 -4.198 1.00 0.00 96 VAL A C 16
ATOM 19569 O O . VAL A 1 78 ? -1.583 -11.888 -4.724 1.00 0.00 96 VAL A O 16
ATOM 19582 N N . GLY A 1 79 ? 0.235 -10.762 -4.022 1.00 0.00 97 GLY A N 16
ATOM 19583 C CA . GLY A 1 79 ? -0.298 -9.470 -4.408 1.00 0.00 97 GLY A CA 16
ATOM 19584 C C . GLY A 1 79 ? -1.467 -9.054 -3.540 1.00 0.00 97 GLY A C 16
ATOM 19585 O O . GLY A 1 79 ? -1.307 -8.835 -2.335 1.00 0.00 97 GLY A O 16
ATOM 19589 N N . SER A 1 80 ? -2.638 -8.949 -4.146 1.00 0.00 98 SER A N 16
ATOM 19590 C CA . SER A 1 80 ? -3.846 -8.600 -3.420 1.00 0.00 98 SER A CA 16
ATOM 19591 C C . SER A 1 80 ? -4.527 -9.862 -2.891 1.00 0.00 98 SER A C 16
ATOM 19592 O O . SER A 1 80 ? -5.313 -10.478 -3.636 1.00 0.00 98 SER A O 16
ATOM 19601 N N . SER A 1 1 ? 19.779 -1.300 -2.549 1.00 0.00 19 SER A N 17
ATOM 19602 C CA . SER A 1 1 ? 19.764 0.123 -2.157 1.00 0.00 19 SER A CA 17
ATOM 19603 C C . SER A 1 1 ? 18.371 0.712 -2.367 1.00 0.00 19 SER A C 17
ATOM 19604 O O . SER A 1 1 ? 17.546 0.707 -1.453 1.00 0.00 19 SER A O 17
ATOM 19614 N N . PHE A 1 2 ? 18.098 1.200 -3.569 1.00 0.00 20 PHE A N 17
ATOM 19615 C CA . PHE A 1 2 ? 16.776 1.705 -3.896 1.00 0.00 20 PHE A CA 17
ATOM 19616 C C . PHE A 1 2 ? 15.893 0.549 -4.342 1.00 0.00 20 PHE A C 17
ATOM 19617 O O . PHE A 1 2 ? 16.249 -0.223 -5.232 1.00 0.00 20 PHE A O 17
ATOM 19634 N N . VAL A 1 3 ? 14.758 0.419 -3.693 1.00 0.00 21 VAL A N 17
ATOM 19635 C CA . VAL A 1 3 ? 13.893 -0.728 -3.895 1.00 0.00 21 VAL A CA 17
ATOM 19636 C C . VAL A 1 3 ? 12.436 -0.314 -4.092 1.00 0.00 21 VAL A C 17
ATOM 19637 O O . VAL A 1 3 ? 11.944 0.616 -3.449 1.00 0.00 21 VAL A O 17
ATOM 19650 N N . GLN A 1 4 ? 11.775 -0.985 -5.021 1.00 0.00 22 GLN A N 17
ATOM 19651 C CA . GLN A 1 4 ? 10.347 -0.817 -5.234 1.00 0.00 22 GLN A CA 17
ATOM 19652 C C . GLN A 1 4 ? 9.613 -1.986 -4.588 1.00 0.00 22 GLN A C 17
ATOM 19653 O O . GLN A 1 4 ? 10.101 -3.114 -4.621 1.00 0.00 22 GLN A O 17
ATOM 19667 N N . CYS A 1 5 ? 8.460 -1.730 -3.990 1.00 0.00 23 CYS A N 17
ATOM 19668 C CA . CYS A 1 5 ? 7.795 -2.760 -3.207 1.00 0.00 23 CYS A CA 17
ATOM 19669 C C . CYS A 1 5 ? 6.278 -2.699 -3.340 1.00 0.00 23 CYS A C 17
ATOM 19670 O O . CYS A 1 5 ? 5.694 -1.639 -3.555 1.00 0.00 23 CYS A O 17
ATOM 19678 N N . ASN A 1 6 ? 5.640 -3.852 -3.216 1.00 0.00 24 ASN A N 17
ATOM 19679 C CA . ASN A 1 6 ? 4.188 -3.917 -3.222 1.00 0.00 24 ASN A CA 17
ATOM 19680 C C . ASN A 1 6 ? 3.642 -3.402 -1.899 1.00 0.00 24 ASN A C 17
ATOM 19681 O O . ASN A 1 6 ? 3.879 -3.991 -0.845 1.00 0.00 24 ASN A O 17
ATOM 19692 N N . HIS A 1 7 ? 2.933 -2.287 -1.961 1.00 0.00 25 HIS A N 17
ATOM 19693 C CA . HIS A 1 7 ? 2.370 -1.669 -0.770 1.00 0.00 25 HIS A CA 17
ATOM 19694 C C . HIS A 1 7 ? 1.049 -2.342 -0.421 1.00 0.00 25 HIS A C 17
ATOM 19695 O O . HIS A 1 7 ? 0.080 -2.246 -1.172 1.00 0.00 25 HIS A O 17
ATOM 19710 N N . HIS A 1 8 ? 1.022 -3.025 0.711 1.00 0.00 26 HIS A N 17
ATOM 19711 C CA . HIS A 1 8 ? -0.158 -3.779 1.125 1.00 0.00 26 HIS A CA 17
ATOM 19712 C C . HIS A 1 8 ? -1.146 -2.891 1.861 1.00 0.00 26 HIS A C 17
ATOM 19713 O O . HIS A 1 8 ? -0.782 -2.217 2.825 1.00 0.00 26 HIS A O 17
ATOM 19728 N N . LEU A 1 9 ? -2.390 -2.902 1.410 1.00 0.00 27 LEU A N 17
ATOM 19729 C CA . LEU A 1 9 ? -3.459 -2.201 2.100 1.00 0.00 27 LEU A CA 17
ATOM 19730 C C . LEU A 1 9 ? -4.255 -3.200 2.927 1.00 0.00 27 LEU A C 17
ATOM 19731 O O . LEU A 1 9 ? -4.631 -4.275 2.437 1.00 0.00 27 LEU A O 17
ATOM 19747 N N . LEU A 1 10 ? -4.502 -2.843 4.177 1.00 0.00 28 LEU A N 17
ATOM 19748 C CA . LEU A 1 10 ? -5.221 -3.700 5.096 1.00 0.00 28 LEU A CA 17
ATOM 19749 C C . LEU A 1 10 ? -6.681 -3.272 5.198 1.00 0.00 28 LEU A C 17
ATOM 19750 O O . LEU A 1 10 ? -6.994 -2.122 5.524 1.00 0.00 28 LEU A O 17
ATOM 19766 N N . TYR A 1 11 ? -7.560 -4.216 4.939 1.00 0.00 29 TYR A N 17
ATOM 19767 C CA . TYR A 1 11 ? -8.991 -3.988 4.992 1.00 0.00 29 TYR A CA 17
ATOM 19768 C C . TYR A 1 11 ? -9.454 -4.380 6.380 1.00 0.00 29 TYR A C 17
ATOM 19769 O O . TYR A 1 11 ? -8.824 -5.227 7.007 1.00 0.00 29 TYR A O 17
ATOM 19787 N N . ASN A 1 12 ? -10.505 -3.739 6.881 1.00 0.00 30 ASN A N 17
ATOM 19788 C CA . ASN A 1 12 ? -11.007 -4.044 8.218 1.00 0.00 30 ASN A CA 17
ATOM 19789 C C . ASN A 1 12 ? -11.283 -5.533 8.351 1.00 0.00 30 ASN A C 17
ATOM 19790 O O . ASN A 1 12 ? -12.329 -6.023 7.923 1.00 0.00 30 ASN A O 17
ATOM 19801 N N . GLY A 1 13 ? -10.343 -6.238 8.964 1.00 0.00 31 GLY A N 17
ATOM 19802 C CA . GLY A 1 13 ? -10.415 -7.676 9.035 1.00 0.00 31 GLY A CA 17
ATOM 19803 C C . GLY A 1 13 ? -9.185 -8.343 8.438 1.00 0.00 31 GLY A C 17
ATOM 19804 O O . GLY A 1 13 ? -8.377 -8.919 9.166 1.00 0.00 31 GLY A O 17
ATOM 19808 N N . ARG A 1 14 ? -9.015 -8.241 7.118 1.00 0.00 32 ARG A N 17
ATOM 19809 C CA . ARG A 1 14 ? -7.962 -8.993 6.421 1.00 0.00 32 ARG A CA 17
ATOM 19810 C C . ARG A 1 14 ? -7.333 -8.186 5.288 1.00 0.00 32 ARG A C 17
ATOM 19811 O O . ARG A 1 14 ? -7.709 -7.043 5.042 1.00 0.00 32 ARG A O 17
ATOM 19832 N N . HIS A 1 15 ? -6.357 -8.801 4.622 1.00 0.00 33 HIS A N 17
ATOM 19833 C CA . HIS A 1 15 ? -5.744 -8.262 3.412 1.00 0.00 33 HIS A CA 17
ATOM 19834 C C . HIS A 1 15 ? -6.795 -7.790 2.404 1.00 0.00 33 HIS A C 17
ATOM 19835 O O . HIS A 1 15 ? -7.771 -8.491 2.135 1.00 0.00 33 HIS A O 17
ATOM 19850 N N . TRP A 1 16 ? -6.589 -6.599 1.850 1.00 0.00 34 TRP A N 17
ATOM 19851 C CA . TRP A 1 16 ? -7.446 -6.120 0.777 1.00 0.00 34 TRP A CA 17
ATOM 19852 C C . TRP A 1 16 ? -6.732 -6.256 -0.561 1.00 0.00 34 TRP A C 17
ATOM 19853 O O . TRP A 1 16 ? -7.223 -6.915 -1.475 1.00 0.00 34 TRP A O 17
ATOM 19874 N N . GLY A 1 17 ? -5.560 -5.646 -0.663 1.00 0.00 35 GLY A N 17
ATOM 19875 C CA . GLY A 1 17 ? -4.826 -5.667 -1.910 1.00 0.00 35 GLY A CA 17
ATOM 19876 C C . GLY A 1 17 ? -3.441 -5.082 -1.762 1.00 0.00 35 GLY A C 17
ATOM 19877 O O . GLY A 1 17 ? -3.046 -4.688 -0.662 1.00 0.00 35 GLY A O 17
ATOM 19881 N N . THR A 1 18 ? -2.700 -5.030 -2.858 1.00 0.00 36 THR A N 17
ATOM 19882 C CA . THR A 1 18 ? -1.351 -4.500 -2.840 1.00 0.00 36 THR A CA 17
ATOM 19883 C C . THR A 1 18 ? -0.973 -3.940 -4.214 1.00 0.00 36 THR A C 17
ATOM 19884 O O . THR A 1 18 ? -1.308 -4.520 -5.253 1.00 0.00 36 THR A O 17
ATOM 19895 N N . ILE A 1 19 ? -0.300 -2.793 -4.210 1.00 0.00 37 ILE A N 17
ATOM 19896 C CA . ILE A 1 19 ? 0.110 -2.127 -5.441 1.00 0.00 37 ILE A CA 17
ATOM 19897 C C . ILE A 1 19 ? 1.635 -2.084 -5.516 1.00 0.00 37 ILE A C 17
ATOM 19898 O O . ILE A 1 19 ? 2.302 -1.677 -4.560 1.00 0.00 37 ILE A O 17
ATOM 19914 N N . ARG A 1 20 ? 2.182 -2.507 -6.646 1.00 0.00 38 ARG A N 17
ATOM 19915 C CA . ARG A 1 20 ? 3.623 -2.553 -6.837 1.00 0.00 38 ARG A CA 17
ATOM 19916 C C . ARG A 1 20 ? 4.150 -1.166 -7.202 1.00 0.00 38 ARG A C 17
ATOM 19917 O O . ARG A 1 20 ? 4.039 -0.736 -8.350 1.00 0.00 38 ARG A O 17
ATOM 19938 N N . LYS A 1 21 ? 4.702 -0.459 -6.224 1.00 0.00 39 LYS A N 17
ATOM 19939 C CA . LYS A 1 21 ? 5.214 0.887 -6.452 1.00 0.00 39 LYS A CA 17
ATOM 19940 C C . LYS A 1 21 ? 6.511 1.125 -5.688 1.00 0.00 39 LYS A C 17
ATOM 19941 O O . LYS A 1 21 ? 6.768 0.503 -4.660 1.00 0.00 39 LYS A O 17
ATOM 19960 N N . LYS A 1 22 ? 7.328 2.023 -6.215 1.00 0.00 40 LYS A N 17
ATOM 19961 C CA . LYS A 1 22 ? 8.639 2.310 -5.647 1.00 0.00 40 LYS A CA 17
ATOM 19962 C C . LYS A 1 22 ? 8.531 2.973 -4.279 1.00 0.00 40 LYS A C 17
ATOM 19963 O O . LYS A 1 22 ? 7.527 3.615 -3.957 1.00 0.00 40 LYS A O 17
ATOM 19982 N N . ALA A 1 23 ? 9.576 2.808 -3.478 1.00 0.00 41 ALA A N 17
ATOM 19983 C CA . ALA A 1 23 ? 9.648 3.433 -2.168 1.00 0.00 41 ALA A CA 17
ATOM 19984 C C . ALA A 1 23 ? 9.802 4.941 -2.313 1.00 0.00 41 ALA A C 17
ATOM 19985 O O . ALA A 1 23 ? 10.499 5.418 -3.209 1.00 0.00 41 ALA A O 17
ATOM 19992 N N . GLY A 1 24 ? 9.139 5.689 -1.442 1.00 0.00 42 GLY A N 17
ATOM 19993 C CA . GLY A 1 24 ? 9.167 7.136 -1.533 1.00 0.00 42 GLY A CA 17
ATOM 19994 C C . GLY A 1 24 ? 8.022 7.679 -2.363 1.00 0.00 42 GLY A C 17
ATOM 19995 O O . GLY A 1 24 ? 7.588 8.816 -2.174 1.00 0.00 42 GLY A O 17
ATOM 19999 N N . TRP A 1 25 ? 7.534 6.863 -3.286 1.00 0.00 43 TRP A N 17
ATOM 20000 C CA . TRP A 1 25 ? 6.419 7.246 -4.135 1.00 0.00 43 TRP A CA 17
ATOM 20001 C C . TRP A 1 25 ? 5.095 7.055 -3.409 1.00 0.00 43 TRP A C 17
ATOM 20002 O O . TRP A 1 25 ? 4.872 6.034 -2.750 1.00 0.00 43 TRP A O 17
ATOM 20023 N N . ALA A 1 26 ? 4.230 8.054 -3.517 1.00 0.00 44 ALA A N 17
ATOM 20024 C CA . ALA A 1 26 ? 2.911 7.991 -2.922 1.00 0.00 44 ALA A CA 17
ATOM 20025 C C . ALA A 1 26 ? 1.991 7.136 -3.785 1.00 0.00 44 ALA A C 17
ATOM 20026 O O . ALA A 1 26 ? 1.797 7.424 -4.965 1.00 0.00 44 ALA A O 17
ATOM 20033 N N . VAL A 1 27 ? 1.438 6.085 -3.208 1.00 0.00 45 VAL A N 17
ATOM 20034 C CA . VAL A 1 27 ? 0.565 5.189 -3.943 1.00 0.00 45 VAL A CA 17
ATOM 20035 C C . VAL A 1 27 ? -0.867 5.313 -3.422 1.00 0.00 45 VAL A C 17
ATOM 20036 O O . VAL A 1 27 ? -1.088 5.585 -2.239 1.00 0.00 45 VAL A O 17
ATOM 20049 N N . ARG A 1 28 ? -1.830 5.138 -4.313 1.00 0.00 46 ARG A N 17
ATOM 20050 C CA . ARG A 1 28 ? -3.229 5.303 -3.955 1.00 0.00 46 ARG A CA 17
ATOM 20051 C C . ARG A 1 28 ? -3.805 4.001 -3.412 1.00 0.00 46 ARG A C 17
ATOM 20052 O O . ARG A 1 28 ? -3.463 2.913 -3.878 1.00 0.00 46 ARG A O 17
ATOM 20073 N N . PHE A 1 29 ? -4.652 4.116 -2.406 1.00 0.00 47 PHE A N 17
ATOM 20074 C CA . PHE A 1 29 ? -5.395 2.982 -1.904 1.00 0.00 47 PHE A CA 17
ATOM 20075 C C . PHE A 1 29 ? -6.871 3.325 -1.866 1.00 0.00 47 PHE A C 17
ATOM 20076 O O . PHE A 1 29 ? -7.254 4.429 -1.475 1.00 0.00 47 PHE A O 17
ATOM 20093 N N . TYR A 1 30 ? -7.691 2.378 -2.269 1.00 0.00 48 TYR A N 17
ATOM 20094 C CA . TYR A 1 30 ? -9.109 2.612 -2.438 1.00 0.00 48 TYR A CA 17
ATOM 20095 C C . TYR A 1 30 ? -9.873 1.312 -2.257 1.00 0.00 48 TYR A C 17
ATOM 20096 O O . TYR A 1 30 ? -9.293 0.234 -2.357 1.00 0.00 48 TYR A O 17
ATOM 20114 N N . GLU A 1 31 ? -11.160 1.416 -1.969 1.00 0.00 49 GLU A N 17
ATOM 20115 C CA . GLU A 1 31 ? -12.010 0.241 -1.876 1.00 0.00 49 GLU A CA 17
ATOM 20116 C C . GLU A 1 31 ? -12.919 0.162 -3.087 1.00 0.00 49 GLU A C 17
ATOM 20117 O O . GLU A 1 31 ? -13.455 1.178 -3.540 1.00 0.00 49 GLU A O 17
ATOM 20129 N N . GLU A 1 32 ? -13.067 -1.033 -3.628 1.00 0.00 50 GLU A N 17
ATOM 20130 C CA . GLU A 1 32 ? -14.004 -1.253 -4.707 1.00 0.00 50 GLU A CA 17
ATOM 20131 C C . GLU A 1 32 ? -15.144 -2.138 -4.239 1.00 0.00 50 GLU A C 17
ATOM 20132 O O . GLU A 1 32 ? -14.993 -3.351 -4.098 1.00 0.00 50 GLU A O 17
ATOM 20144 N N . LYS A 1 33 ? -16.272 -1.515 -3.961 1.00 0.00 51 LYS A N 17
ATOM 20145 C CA . LYS A 1 33 ? -17.496 -2.242 -3.688 1.00 0.00 51 LYS A CA 17
ATOM 20146 C C . LYS A 1 33 ? -18.234 -2.439 -5.003 1.00 0.00 51 LYS A C 17
ATOM 20147 O O . LYS A 1 33 ? -18.212 -1.560 -5.865 1.00 0.00 51 LYS A O 17
ATOM 20166 N N . PRO A 1 34 ? -18.891 -3.588 -5.180 1.00 0.00 52 PRO A N 17
ATOM 20167 C CA . PRO A 1 34 ? -19.613 -3.899 -6.414 1.00 0.00 52 PRO A CA 17
ATOM 20168 C C . PRO A 1 34 ? -20.710 -2.878 -6.701 1.00 0.00 52 PRO A C 17
ATOM 20169 O O . PRO A 1 34 ? -21.658 -2.729 -5.926 1.00 0.00 52 PRO A O 17
ATOM 20180 N N . GLY A 1 35 ? -20.562 -2.164 -7.809 1.00 0.00 53 GLY A N 17
ATOM 20181 C CA . GLY A 1 35 ? -21.535 -1.165 -8.193 1.00 0.00 53 GLY A CA 17
ATOM 20182 C C . GLY A 1 35 ? -21.100 0.236 -7.815 1.00 0.00 53 GLY A C 17
ATOM 20183 O O . GLY A 1 35 ? -21.620 1.220 -8.339 1.00 0.00 53 GLY A O 17
ATOM 20187 N N . GLN A 1 36 ? -20.141 0.327 -6.909 1.00 0.00 54 GLN A N 17
ATOM 20188 C CA . GLN A 1 36 ? -19.677 1.615 -6.412 1.00 0.00 54 GLN A CA 17
ATOM 20189 C C . GLN A 1 36 ? -18.362 2.019 -7.067 1.00 0.00 54 GLN A C 17
ATOM 20190 O O . GLN A 1 36 ? -17.547 1.168 -7.428 1.00 0.00 54 GLN A O 17
ATOM 20204 N N . PRO A 1 37 ? -18.151 3.329 -7.239 1.00 0.00 55 PRO A N 17
ATOM 20205 C CA . PRO A 1 37 ? -16.857 3.870 -7.651 1.00 0.00 55 PRO A CA 17
ATOM 20206 C C . PRO A 1 37 ? -15.845 3.764 -6.516 1.00 0.00 55 PRO A C 17
ATOM 20207 O O . PRO A 1 37 ? -16.214 3.757 -5.339 1.00 0.00 55 PRO A O 17
ATOM 20218 N N . LYS A 1 38 ? -14.577 3.691 -6.881 1.00 0.00 56 LYS A N 17
ATOM 20219 C CA . LYS A 1 38 ? -13.503 3.457 -5.923 1.00 0.00 56 LYS A CA 17
ATOM 20220 C C . LYS A 1 38 ? -13.417 4.590 -4.909 1.00 0.00 56 LYS A C 17
ATOM 20221 O O . LYS A 1 38 ? -13.345 5.762 -5.280 1.00 0.00 56 LYS A O 17
ATOM 20240 N N . ARG A 1 39 ? -13.423 4.237 -3.632 1.00 0.00 57 ARG A N 17
ATOM 20241 C CA . ARG A 1 39 ? -13.346 5.225 -2.573 1.00 0.00 57 ARG A CA 17
ATOM 20242 C C . ARG A 1 39 ? -11.944 5.233 -1.986 1.00 0.00 57 ARG A C 17
ATOM 20243 O O . ARG A 1 39 ? -11.472 4.211 -1.493 1.00 0.00 57 ARG A O 17
ATOM 20264 N N . LEU A 1 40 ? -11.278 6.378 -2.066 1.00 0.00 58 LEU A N 17
ATOM 20265 C CA . LEU A 1 40 ? -9.935 6.522 -1.524 1.00 0.00 58 LEU A CA 17
ATOM 20266 C C . LEU A 1 40 ? -9.928 6.246 -0.031 1.00 0.00 58 LEU A C 17
ATOM 20267 O O . LEU A 1 40 ? -10.555 6.966 0.748 1.00 0.00 58 LEU A O 17
ATOM 20283 N N . VAL A 1 41 ? -9.233 5.193 0.361 1.00 0.00 59 VAL A N 17
ATOM 20284 C CA . VAL A 1 41 ? -9.173 4.812 1.758 1.00 0.00 59 VAL A CA 17
ATOM 20285 C C . VAL A 1 41 ? -7.912 5.356 2.407 1.00 0.00 59 VAL A C 17
ATOM 20286 O O . VAL A 1 41 ? -7.861 5.501 3.624 1.00 0.00 59 VAL A O 17
ATOM 20299 N N . ALA A 1 42 ? -6.898 5.644 1.584 1.00 0.00 60 ALA A N 17
ATOM 20300 C CA . ALA A 1 42 ? -5.669 6.268 2.058 1.00 0.00 60 ALA A CA 17
ATOM 20301 C C . ALA A 1 42 ? -4.650 6.401 0.939 1.00 0.00 60 ALA A C 17
ATOM 20302 O O . ALA A 1 42 ? -4.565 5.557 0.050 1.00 0.00 60 ALA A O 17
ATOM 20309 N N . ILE A 1 43 ? -3.898 7.481 0.976 1.00 0.00 61 ILE A N 17
ATOM 20310 C CA . ILE A 1 43 ? -2.747 7.642 0.120 1.00 0.00 61 ILE A CA 17
ATOM 20311 C C . ILE A 1 43 ? -1.507 7.355 0.948 1.00 0.00 61 ILE A C 17
ATOM 20312 O O . ILE A 1 43 ? -1.237 8.050 1.927 1.00 0.00 61 ILE A O 17
ATOM 20328 N N . CYS A 1 44 ? -0.767 6.328 0.586 1.00 0.00 62 CYS A N 17
ATOM 20329 C CA . CYS A 1 44 ? 0.325 5.877 1.432 1.00 0.00 62 CYS A CA 17
ATOM 20330 C C . CYS A 1 44 ? 1.619 5.751 0.644 1.00 0.00 62 CYS A C 17
ATOM 20331 O O . CYS A 1 44 ? 1.610 5.476 -0.553 1.00 0.00 62 CYS A O 17
ATOM 20338 N N . LYS A 1 45 ? 2.732 5.969 1.319 1.00 0.00 63 LYS A N 17
ATOM 20339 C CA . LYS A 1 45 ? 4.038 5.896 0.686 1.00 0.00 63 LYS A CA 17
ATOM 20340 C C . LYS A 1 45 ? 5.051 5.318 1.664 1.00 0.00 63 LYS A C 17
ATOM 20341 O O . LYS A 1 45 ? 4.809 5.288 2.863 1.00 0.00 63 LYS A O 17
ATOM 20360 N N . ASN A 1 46 ? 6.178 4.853 1.156 1.00 0.00 64 ASN A N 17
ATOM 20361 C CA . ASN A 1 46 ? 7.195 4.258 2.013 1.00 0.00 64 ASN A CA 17
ATOM 20362 C C . ASN A 1 46 ? 8.103 5.339 2.577 1.00 0.00 64 ASN A C 17
ATOM 20363 O O . ASN A 1 46 ? 8.536 6.219 1.833 1.00 0.00 64 ASN A O 17
ATOM 20374 N N . ALA A 1 47 ? 8.364 5.269 3.883 1.00 0.00 65 ALA A N 17
ATOM 20375 C CA . ALA A 1 47 ? 9.111 6.304 4.609 1.00 0.00 65 ALA A CA 17
ATOM 20376 C C . ALA A 1 47 ? 10.340 6.797 3.847 1.00 0.00 65 ALA A C 17
ATOM 20377 O O . ALA A 1 47 ? 10.509 8.003 3.639 1.00 0.00 65 ALA A O 17
ATOM 20384 N N . SER A 1 48 ? 11.190 5.867 3.445 1.00 0.00 66 SER A N 17
ATOM 20385 C CA . SER A 1 48 ? 12.387 6.199 2.694 1.00 0.00 66 SER A CA 17
ATOM 20386 C C . SER A 1 48 ? 12.117 6.099 1.195 1.00 0.00 66 SER A C 17
ATOM 20387 O O . SER A 1 48 ? 11.410 5.201 0.739 1.00 0.00 66 SER A O 17
ATOM 20395 N N . PRO A 1 49 ? 12.654 7.046 0.412 1.00 0.00 67 PRO A N 17
ATOM 20396 C CA . PRO A 1 49 ? 12.593 6.989 -1.047 1.00 0.00 67 PRO A CA 17
ATOM 20397 C C . PRO A 1 49 ? 13.634 6.030 -1.622 1.00 0.00 67 PRO A C 17
ATOM 20398 O O . PRO A 1 49 ? 13.691 5.808 -2.833 1.00 0.00 67 PRO A O 17
ATOM 20409 N N . VAL A 1 50 ? 14.459 5.469 -0.741 1.00 0.00 68 VAL A N 17
ATOM 20410 C CA . VAL A 1 50 ? 15.517 4.558 -1.153 1.00 0.00 68 VAL A CA 17
ATOM 20411 C C . VAL A 1 50 ? 15.213 3.141 -0.680 1.00 0.00 68 VAL A C 17
ATOM 20412 O O . VAL A 1 50 ? 14.907 2.263 -1.485 1.00 0.00 68 VAL A O 17
ATOM 20425 N N . HIS A 1 51 ? 15.277 2.930 0.631 1.00 0.00 69 HIS A N 17
ATOM 20426 C CA . HIS A 1 51 ? 15.036 1.605 1.199 1.00 0.00 69 HIS A CA 17
ATOM 20427 C C . HIS A 1 51 ? 13.582 1.479 1.627 1.00 0.00 69 HIS A C 17
ATOM 20428 O O . HIS A 1 51 ? 12.897 2.479 1.819 1.00 0.00 69 HIS A O 17
ATOM 20443 N N . CYS A 1 52 ? 13.132 0.252 1.805 1.00 0.00 70 CYS A N 17
ATOM 20444 C CA . CYS A 1 52 ? 11.765 -0.009 2.226 1.00 0.00 70 CYS A CA 17
ATOM 20445 C C . CYS A 1 52 ? 11.707 -0.266 3.727 1.00 0.00 70 CYS A C 17
ATOM 20446 O O . CYS A 1 52 ? 12.354 -1.182 4.237 1.00 0.00 70 CYS A O 17
ATOM 20454 N N . ASN A 1 53 ? 10.935 0.553 4.429 1.00 0.00 71 ASN A N 17
ATOM 20455 C CA . ASN A 1 53 ? 10.822 0.441 5.877 1.00 0.00 71 ASN A CA 17
ATOM 20456 C C . ASN A 1 53 ? 9.371 0.207 6.261 1.00 0.00 71 ASN A C 17
ATOM 20457 O O . ASN A 1 53 ? 8.915 -0.929 6.362 1.00 0.00 71 ASN A O 17
ATOM 20468 N N . TYR A 1 54 ? 8.647 1.300 6.453 1.00 0.00 72 TYR A N 17
ATOM 20469 C CA . TYR A 1 54 ? 7.238 1.240 6.800 1.00 0.00 72 TYR A CA 17
ATOM 20470 C C . TYR A 1 54 ? 6.448 2.132 5.862 1.00 0.00 72 TYR A C 17
ATOM 20471 O O . TYR A 1 54 ? 7.026 2.910 5.098 1.00 0.00 72 TYR A O 17
ATOM 20489 N N . LEU A 1 55 ? 5.132 2.039 5.943 1.00 0.00 73 LEU A N 17
ATOM 20490 C CA . LEU A 1 55 ? 4.262 2.806 5.071 1.00 0.00 73 LEU A CA 17
ATOM 20491 C C . LEU A 1 55 ? 3.652 3.983 5.814 1.00 0.00 73 LEU A C 17
ATOM 20492 O O . LEU A 1 55 ? 2.946 3.808 6.809 1.00 0.00 73 LEU A O 17
ATOM 20508 N N . LYS A 1 56 ? 3.933 5.178 5.320 1.00 0.00 74 LYS A N 17
ATOM 20509 C CA . LYS A 1 56 ? 3.397 6.400 5.892 1.00 0.00 74 LYS A CA 17
ATOM 20510 C C . LYS A 1 56 ? 2.153 6.802 5.111 1.00 0.00 74 LYS A C 17
ATOM 20511 O O . LYS A 1 56 ? 2.247 7.293 3.982 1.00 0.00 74 LYS A O 17
ATOM 20530 N N . CYS A 1 57 ? 0.993 6.575 5.698 1.00 0.00 75 CYS A N 17
ATOM 20531 C CA . CYS A 1 57 ? -0.261 6.815 5.003 1.00 0.00 75 CYS A CA 17
ATOM 20532 C C . CYS A 1 57 ? -0.888 8.132 5.431 1.00 0.00 75 CYS A C 17
ATOM 20533 O O . CYS A 1 57 ? -0.665 8.610 6.547 1.00 0.00 75 CYS A O 17
ATOM 20540 N N . THR A 1 58 ? -1.668 8.717 4.537 1.00 0.00 76 THR A N 17
ATOM 20541 C CA . THR A 1 58 ? -2.443 9.897 4.853 1.00 0.00 76 THR A CA 17
ATOM 20542 C C . THR A 1 58 ? -3.868 9.722 4.345 1.00 0.00 76 THR A C 17
ATOM 20543 O O . THR A 1 58 ? -4.112 8.911 3.445 1.00 0.00 76 THR A O 17
ATOM 20554 N N . ASN A 1 59 ? -4.798 10.472 4.928 1.00 0.00 77 ASN A N 17
ATOM 20555 C CA . ASN A 1 59 ? -6.213 10.397 4.561 1.00 0.00 77 ASN A CA 17
ATOM 20556 C C . ASN A 1 59 ? -6.761 8.991 4.776 1.00 0.00 77 ASN A C 17
ATOM 20557 O O . ASN A 1 59 ? -7.388 8.417 3.887 1.00 0.00 77 ASN A O 17
ATOM 20568 N N . LEU A 1 60 ? -6.509 8.439 5.959 1.00 0.00 78 LEU A N 17
ATOM 20569 C CA . LEU A 1 60 ? -7.011 7.119 6.314 1.00 0.00 78 LEU A CA 17
ATOM 20570 C C . LEU A 1 60 ? -8.534 7.139 6.403 1.00 0.00 78 LEU A C 17
ATOM 20571 O O . LEU A 1 60 ? -9.127 8.107 6.890 1.00 0.00 78 LEU A O 17
ATOM 20587 N N . ALA A 1 61 ? -9.165 6.076 5.930 1.00 0.00 79 ALA A N 17
ATOM 20588 C CA . ALA A 1 61 ? -10.616 5.996 5.923 1.00 0.00 79 ALA A CA 17
ATOM 20589 C C . ALA A 1 61 ? -11.120 5.223 7.135 1.00 0.00 79 ALA A C 17
ATOM 20590 O O . ALA A 1 61 ? -11.443 4.038 7.041 1.00 0.00 79 ALA A O 17
ATOM 20597 N N . ALA A 1 62 ? -11.150 5.911 8.276 1.00 0.00 80 ALA A N 17
ATOM 20598 C CA . ALA A 1 62 ? -11.663 5.361 9.533 1.00 0.00 80 ALA A CA 17
ATOM 20599 C C . ALA A 1 62 ? -10.772 4.243 10.068 1.00 0.00 80 ALA A C 17
ATOM 20600 O O . ALA A 1 62 ? -9.993 4.454 10.997 1.00 0.00 80 ALA A O 17
ATOM 20607 N N . GLY A 1 63 ? -10.893 3.062 9.484 1.00 0.00 81 GLY A N 17
ATOM 20608 C CA . GLY A 1 63 ? -10.073 1.941 9.891 1.00 0.00 81 GLY A CA 17
ATOM 20609 C C . GLY A 1 63 ? -9.223 1.420 8.754 1.00 0.00 81 GLY A C 17
ATOM 20610 O O . GLY A 1 63 ? -8.290 0.641 8.967 1.00 0.00 81 GLY A O 17
ATOM 20614 N N . PHE A 1 64 ? -9.539 1.857 7.542 1.00 0.00 82 PHE A N 17
ATOM 20615 C CA . PHE A 1 64 ? -8.800 1.430 6.368 1.00 0.00 82 PHE A CA 17
ATOM 20616 C C . PHE A 1 64 ? -7.416 2.057 6.364 1.00 0.00 82 PHE A C 17
ATOM 20617 O O . PHE A 1 64 ? -7.274 3.281 6.325 1.00 0.00 82 PHE A O 17
ATOM 20634 N N . SER A 1 65 ? -6.404 1.208 6.415 1.00 0.00 83 SER A N 17
ATOM 20635 C CA . SER A 1 65 ? -5.024 1.654 6.477 1.00 0.00 83 SER A CA 17
ATOM 20636 C C . SER A 1 65 ? -4.122 0.617 5.835 1.00 0.00 83 SER A C 17
ATOM 20637 O O . SER A 1 65 ? -4.566 -0.475 5.497 1.00 0.00 83 SER A O 17
ATOM 20645 N N . ALA A 1 66 ? -2.862 0.956 5.662 1.00 0.00 84 ALA A N 17
ATOM 20646 C CA . ALA A 1 66 ? -1.922 0.055 5.019 1.00 0.00 84 ALA A CA 17
ATOM 20647 C C . ALA A 1 66 ? -1.210 -0.803 6.055 1.00 0.00 84 ALA A C 17
ATOM 20648 O O . ALA A 1 66 ? -1.209 -0.483 7.245 1.00 0.00 84 ALA A O 17
ATOM 20655 N N . GLY A 1 67 ? -0.597 -1.882 5.592 1.00 0.00 85 GLY A N 17
ATOM 20656 C CA . GLY A 1 67 ? 0.010 -2.831 6.499 1.00 0.00 85 GLY A CA 17
ATOM 20657 C C . GLY A 1 67 ? 1.525 -2.851 6.429 1.00 0.00 85 GLY A C 17
ATOM 20658 O O . GLY A 1 67 ? 2.195 -2.555 7.414 1.00 0.00 85 GLY A O 17
ATOM 20662 N N . THR A 1 68 ? 2.060 -3.215 5.267 1.00 0.00 86 THR A N 17
ATOM 20663 C CA . THR A 1 68 ? 3.501 -3.364 5.096 1.00 0.00 86 THR A CA 17
ATOM 20664 C C . THR A 1 68 ? 3.824 -3.671 3.628 1.00 0.00 86 THR A C 17
ATOM 20665 O O . THR A 1 68 ? 2.945 -3.590 2.767 1.00 0.00 86 THR A O 17
ATOM 20676 N N . SER A 1 69 ? 5.078 -4.006 3.347 1.00 0.00 87 SER A N 17
ATOM 20677 C CA . SER A 1 69 ? 5.496 -4.371 2.001 1.00 0.00 87 SER A CA 17
ATOM 20678 C C . SER A 1 69 ? 6.271 -5.690 2.041 1.00 0.00 87 SER A C 17
ATOM 20679 O O . SER A 1 69 ? 7.022 -5.943 2.986 1.00 0.00 87 SER A O 17
ATOM 20687 N N . THR A 1 70 ? 6.087 -6.529 1.024 1.00 0.00 88 THR A N 17
ATOM 20688 C CA . THR A 1 70 ? 6.715 -7.848 0.995 1.00 0.00 88 THR A CA 17
ATOM 20689 C C . THR A 1 70 ? 7.182 -8.220 -0.410 1.00 0.00 88 THR A C 17
ATOM 20690 O O . THR A 1 70 ? 7.349 -7.353 -1.269 1.00 0.00 88 THR A O 17
ATOM 20701 N N . ASP A 1 71 ? 7.390 -9.527 -0.611 1.00 0.00 89 ASP A N 17
ATOM 20702 C CA . ASP A 1 71 ? 7.667 -10.124 -1.924 1.00 0.00 89 ASP A CA 17
ATOM 20703 C C . ASP A 1 71 ? 8.987 -9.642 -2.514 1.00 0.00 89 ASP A C 17
ATOM 20704 O O . ASP A 1 71 ? 10.004 -10.322 -2.408 1.00 0.00 89 ASP A O 17
ATOM 20713 N N . VAL A 1 72 ? 8.976 -8.460 -3.108 1.00 0.00 90 VAL A N 17
ATOM 20714 C CA . VAL A 1 72 ? 10.152 -7.930 -3.774 1.00 0.00 90 VAL A CA 17
ATOM 20715 C C . VAL A 1 72 ? 11.295 -7.732 -2.795 1.00 0.00 90 VAL A C 17
ATOM 20716 O O . VAL A 1 72 ? 12.452 -7.986 -3.117 1.00 0.00 90 VAL A O 17
ATOM 20729 N N . LEU A 1 73 ? 10.965 -7.288 -1.591 1.00 0.00 91 LEU A N 17
ATOM 20730 C CA . LEU A 1 73 ? 11.981 -7.065 -0.577 1.00 0.00 91 LEU A CA 17
ATOM 20731 C C . LEU A 1 73 ? 12.252 -8.328 0.240 1.00 0.00 91 LEU A C 17
ATOM 20732 O O . LEU A 1 73 ? 13.402 -8.599 0.583 1.00 0.00 91 LEU A O 17
ATOM 20748 N N . SER A 1 74 ? 11.209 -9.109 0.544 1.00 0.00 92 SER A N 17
ATOM 20749 C CA . SER A 1 74 ? 11.396 -10.324 1.332 1.00 0.00 92 SER A CA 17
ATOM 20750 C C . SER A 1 74 ? 11.725 -11.517 0.432 1.00 0.00 92 SER A C 17
ATOM 20751 O O . SER A 1 74 ? 12.883 -11.919 0.319 1.00 0.00 92 SER A O 17
ATOM 20759 N N . SER A 1 75 ? 10.707 -12.059 -0.229 1.00 0.00 93 SER A N 17
ATOM 20760 C CA . SER A 1 75 ? 10.890 -13.202 -1.116 1.00 0.00 93 SER A CA 17
ATOM 20761 C C . SER A 1 75 ? 9.695 -13.343 -2.054 1.00 0.00 93 SER A C 17
ATOM 20762 O O . SER A 1 75 ? 9.817 -13.158 -3.265 1.00 0.00 93 SER A O 17
ATOM 20770 N N . GLY A 1 76 ? 8.535 -13.655 -1.491 1.00 0.00 94 GLY A N 17
ATOM 20771 C CA . GLY A 1 76 ? 7.342 -13.799 -2.298 1.00 0.00 94 GLY A CA 17
ATOM 20772 C C . GLY A 1 76 ? 6.095 -13.929 -1.453 1.00 0.00 94 GLY A C 17
ATOM 20773 O O . GLY A 1 76 ? 6.098 -14.633 -0.445 1.00 0.00 94 GLY A O 17
ATOM 20777 N N . THR A 1 77 ? 5.031 -13.249 -1.853 1.00 0.00 95 THR A N 17
ATOM 20778 C CA . THR A 1 77 ? 3.775 -13.300 -1.120 1.00 0.00 95 THR A CA 17
ATOM 20779 C C . THR A 1 77 ? 2.591 -13.441 -2.063 1.00 0.00 95 THR A C 17
ATOM 20780 O O . THR A 1 77 ? 2.404 -12.618 -2.962 1.00 0.00 95 THR A O 17
ATOM 20791 N N . VAL A 1 78 ? 1.795 -14.478 -1.859 1.00 0.00 96 VAL A N 17
ATOM 20792 C CA . VAL A 1 78 ? 0.584 -14.663 -2.640 1.00 0.00 96 VAL A CA 17
ATOM 20793 C C . VAL A 1 78 ? -0.572 -13.895 -2.004 1.00 0.00 96 VAL A C 17
ATOM 20794 O O . VAL A 1 78 ? -0.820 -14.008 -0.800 1.00 0.00 96 VAL A O 17
ATOM 20807 N N . GLY A 1 79 ? -1.263 -13.097 -2.800 1.00 0.00 97 GLY A N 17
ATOM 20808 C CA . GLY A 1 79 ? -2.349 -12.299 -2.270 1.00 0.00 97 GLY A CA 17
ATOM 20809 C C . GLY A 1 79 ? -2.890 -11.313 -3.278 1.00 0.00 97 GLY A C 17
ATOM 20810 O O . GLY A 1 79 ? -4.081 -11.340 -3.588 1.00 0.00 97 GLY A O 17
ATOM 20814 N N . SER A 1 80 ? -2.018 -10.439 -3.785 1.00 0.00 98 SER A N 17
ATOM 20815 C CA . SER A 1 80 ? -2.415 -9.420 -4.745 1.00 0.00 98 SER A CA 17
ATOM 20816 C C . SER A 1 80 ? -3.416 -8.466 -4.096 1.00 0.00 98 SER A C 17
ATOM 20817 O O . SER A 1 80 ? -3.093 -7.941 -3.008 1.00 0.00 98 SER A O 17
ATOM 20826 N N . SER A 1 1 ? 20.196 -0.760 -2.278 1.00 0.00 19 SER A N 18
ATOM 20827 C CA . SER A 1 1 ? 19.882 0.549 -2.886 1.00 0.00 19 SER A CA 18
ATOM 20828 C C . SER A 1 1 ? 18.372 0.763 -2.905 1.00 0.00 19 SER A C 18
ATOM 20829 O O . SER A 1 1 ? 17.664 0.207 -2.063 1.00 0.00 19 SER A O 18
ATOM 20839 N N . PHE A 1 2 ? 17.891 1.593 -3.830 1.00 0.00 20 PHE A N 18
ATOM 20840 C CA . PHE A 1 2 ? 16.457 1.775 -4.036 1.00 0.00 20 PHE A CA 18
ATOM 20841 C C . PHE A 1 2 ? 15.777 0.431 -4.253 1.00 0.00 20 PHE A C 18
ATOM 20842 O O . PHE A 1 2 ? 16.318 -0.453 -4.923 1.00 0.00 20 PHE A O 18
ATOM 20859 N N . VAL A 1 3 ? 14.593 0.289 -3.694 1.00 0.00 21 VAL A N 18
ATOM 20860 C CA . VAL A 1 3 ? 13.854 -0.956 -3.778 1.00 0.00 21 VAL A CA 18
ATOM 20861 C C . VAL A 1 3 ? 12.358 -0.684 -3.939 1.00 0.00 21 VAL A C 18
ATOM 20862 O O . VAL A 1 3 ? 11.789 0.173 -3.258 1.00 0.00 21 VAL A O 18
ATOM 20875 N N . GLN A 1 4 ? 11.737 -1.389 -4.876 1.00 0.00 22 GLN A N 18
ATOM 20876 C CA . GLN A 1 4 ? 10.312 -1.247 -5.127 1.00 0.00 22 GLN A CA 18
ATOM 20877 C C . GLN A 1 4 ? 9.539 -2.332 -4.386 1.00 0.00 22 GLN A C 18
ATOM 20878 O O . GLN A 1 4 ? 10.026 -3.453 -4.229 1.00 0.00 22 GLN A O 18
ATOM 20892 N N . CYS A 1 5 ? 8.344 -2.000 -3.918 1.00 0.00 23 CYS A N 18
ATOM 20893 C CA . CYS A 1 5 ? 7.586 -2.916 -3.081 1.00 0.00 23 CYS A CA 18
ATOM 20894 C C . CYS A 1 5 ? 6.081 -2.724 -3.246 1.00 0.00 23 CYS A C 18
ATOM 20895 O O . CYS A 1 5 ? 5.599 -1.624 -3.513 1.00 0.00 23 CYS A O 18
ATOM 20903 N N . ASN A 1 6 ? 5.334 -3.800 -3.085 1.00 0.00 24 ASN A N 18
ATOM 20904 C CA . ASN A 1 6 ? 3.883 -3.714 -3.084 1.00 0.00 24 ASN A CA 18
ATOM 20905 C C . ASN A 1 6 ? 3.401 -3.134 -1.764 1.00 0.00 24 ASN A C 18
ATOM 20906 O O . ASN A 1 6 ? 3.581 -3.734 -0.708 1.00 0.00 24 ASN A O 18
ATOM 20917 N N . HIS A 1 7 ? 2.810 -1.949 -1.830 1.00 0.00 25 HIS A N 18
ATOM 20918 C CA . HIS A 1 7 ? 2.285 -1.286 -0.642 1.00 0.00 25 HIS A CA 18
ATOM 20919 C C . HIS A 1 7 ? 0.933 -1.890 -0.302 1.00 0.00 25 HIS A C 18
ATOM 20920 O O . HIS A 1 7 ? 0.008 -1.831 -1.111 1.00 0.00 25 HIS A O 18
ATOM 20935 N N . HIS A 1 8 ? 0.827 -2.496 0.868 1.00 0.00 26 HIS A N 18
ATOM 20936 C CA . HIS A 1 8 ? -0.389 -3.209 1.249 1.00 0.00 26 HIS A CA 18
ATOM 20937 C C . HIS A 1 8 ? -1.404 -2.289 1.897 1.00 0.00 26 HIS A C 18
ATOM 20938 O O . HIS A 1 8 ? -1.065 -1.493 2.769 1.00 0.00 26 HIS A O 18
ATOM 20953 N N . LEU A 1 9 ? -2.648 -2.410 1.467 1.00 0.00 27 LEU A N 18
ATOM 20954 C CA . LEU A 1 9 ? -3.751 -1.768 2.151 1.00 0.00 27 LEU A CA 18
ATOM 20955 C C . LEU A 1 9 ? -4.423 -2.817 3.023 1.00 0.00 27 LEU A C 18
ATOM 20956 O O . LEU A 1 9 ? -4.838 -3.877 2.537 1.00 0.00 27 LEU A O 18
ATOM 20972 N N . LEU A 1 10 ? -4.509 -2.530 4.306 1.00 0.00 28 LEU A N 18
ATOM 20973 C CA . LEU A 1 10 ? -5.056 -3.470 5.254 1.00 0.00 28 LEU A CA 18
ATOM 20974 C C . LEU A 1 10 ? -6.446 -3.047 5.694 1.00 0.00 28 LEU A C 18
ATOM 20975 O O . LEU A 1 10 ? -6.649 -1.950 6.220 1.00 0.00 28 LEU A O 18
ATOM 20991 N N . TYR A 1 11 ? -7.395 -3.927 5.479 1.00 0.00 29 TYR A N 18
ATOM 20992 C CA . TYR A 1 11 ? -8.751 -3.710 5.937 1.00 0.00 29 TYR A CA 18
ATOM 20993 C C . TYR A 1 11 ? -8.903 -4.405 7.275 1.00 0.00 29 TYR A C 18
ATOM 20994 O O . TYR A 1 11 ? -8.252 -5.425 7.512 1.00 0.00 29 TYR A O 18
ATOM 21012 N N . ASN A 1 12 ? -9.712 -3.842 8.161 1.00 0.00 30 ASN A N 18
ATOM 21013 C CA . ASN A 1 12 ? -9.941 -4.453 9.463 1.00 0.00 30 ASN A CA 18
ATOM 21014 C C . ASN A 1 12 ? -10.553 -5.832 9.270 1.00 0.00 30 ASN A C 18
ATOM 21015 O O . ASN A 1 12 ? -11.755 -5.965 9.034 1.00 0.00 30 ASN A O 18
ATOM 21026 N N . GLY A 1 13 ? -9.715 -6.849 9.371 1.00 0.00 31 GLY A N 18
ATOM 21027 C CA . GLY A 1 13 ? -10.141 -8.199 9.089 1.00 0.00 31 GLY A CA 18
ATOM 21028 C C . GLY A 1 13 ? -9.072 -8.986 8.357 1.00 0.00 31 GLY A C 18
ATOM 21029 O O . GLY A 1 13 ? -8.692 -10.072 8.798 1.00 0.00 31 GLY A O 18
ATOM 21033 N N . ARG A 1 14 ? -8.571 -8.433 7.250 1.00 0.00 32 ARG A N 18
ATOM 21034 C CA . ARG A 1 14 ? -7.575 -9.123 6.436 1.00 0.00 32 ARG A CA 18
ATOM 21035 C C . ARG A 1 14 ? -7.069 -8.231 5.293 1.00 0.00 32 ARG A C 18
ATOM 21036 O O . ARG A 1 14 ? -7.516 -7.092 5.141 1.00 0.00 32 ARG A O 18
ATOM 21057 N N . HIS A 1 15 ? -6.121 -8.758 4.516 1.00 0.00 33 HIS A N 18
ATOM 21058 C CA . HIS A 1 15 ? -5.600 -8.100 3.320 1.00 0.00 33 HIS A CA 18
ATOM 21059 C C . HIS A 1 15 ? -6.726 -7.656 2.385 1.00 0.00 33 HIS A C 18
ATOM 21060 O O . HIS A 1 15 ? -7.601 -8.445 2.031 1.00 0.00 33 HIS A O 18
ATOM 21075 N N . TRP A 1 16 ? -6.697 -6.387 1.997 1.00 0.00 34 TRP A N 18
ATOM 21076 C CA . TRP A 1 16 ? -7.646 -5.875 1.022 1.00 0.00 34 TRP A CA 18
ATOM 21077 C C . TRP A 1 16 ? -7.021 -5.910 -0.369 1.00 0.00 34 TRP A C 18
ATOM 21078 O O . TRP A 1 16 ? -7.552 -6.533 -1.288 1.00 0.00 34 TRP A O 18
ATOM 21099 N N . GLY A 1 17 ? -5.878 -5.251 -0.510 1.00 0.00 35 GLY A N 18
ATOM 21100 C CA . GLY A 1 17 ? -5.197 -5.203 -1.788 1.00 0.00 35 GLY A CA 18
ATOM 21101 C C . GLY A 1 17 ? -3.828 -4.578 -1.663 1.00 0.00 35 GLY A C 18
ATOM 21102 O O . GLY A 1 17 ? -3.459 -4.113 -0.583 1.00 0.00 35 GLY A O 18
ATOM 21106 N N . THR A 1 18 ? -3.056 -4.593 -2.737 1.00 0.00 36 THR A N 18
ATOM 21107 C CA . THR A 1 18 ? -1.741 -3.983 -2.723 1.00 0.00 36 THR A CA 18
ATOM 21108 C C . THR A 1 18 ? -1.296 -3.575 -4.132 1.00 0.00 36 THR A C 18
ATOM 21109 O O . THR A 1 18 ? -1.633 -4.231 -5.118 1.00 0.00 36 THR A O 18
ATOM 21120 N N . ILE A 1 19 ? -0.544 -2.482 -4.209 1.00 0.00 37 ILE A N 18
ATOM 21121 C CA . ILE A 1 19 ? -0.069 -1.947 -5.478 1.00 0.00 37 ILE A CA 18
ATOM 21122 C C . ILE A 1 19 ? 1.459 -1.909 -5.473 1.00 0.00 37 ILE A C 18
ATOM 21123 O O . ILE A 1 19 ? 2.072 -1.483 -4.488 1.00 0.00 37 ILE A O 18
ATOM 21139 N N . ARG A 1 20 ? 2.070 -2.372 -6.556 1.00 0.00 38 ARG A N 18
ATOM 21140 C CA . ARG A 1 20 ? 3.520 -2.371 -6.676 1.00 0.00 38 ARG A 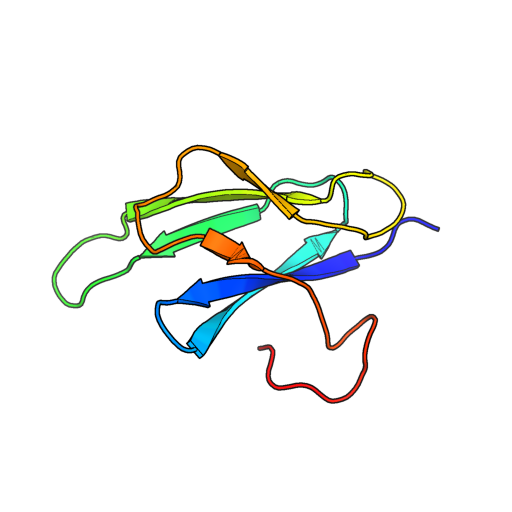CA 18
ATOM 21141 C C . ARG A 1 20 ? 4.021 -0.959 -6.976 1.00 0.00 38 ARG A C 18
ATOM 21142 O O . ARG A 1 20 ? 3.736 -0.406 -8.038 1.00 0.00 38 ARG A O 18
ATOM 21163 N N . LYS A 1 21 ? 4.748 -0.377 -6.036 1.00 0.00 39 LYS A N 18
ATOM 21164 C CA . LYS A 1 21 ? 5.289 0.963 -6.209 1.00 0.00 39 LYS A CA 18
ATOM 21165 C C . LYS A 1 21 ? 6.668 1.047 -5.560 1.00 0.00 39 LYS A C 18
ATOM 21166 O O . LYS A 1 21 ? 6.941 0.341 -4.593 1.00 0.00 39 LYS A O 18
ATOM 21185 N N . LYS A 1 22 ? 7.536 1.900 -6.080 1.00 0.00 40 LYS A N 18
ATOM 21186 C CA . LYS A 1 22 ? 8.876 2.012 -5.564 1.00 0.00 40 LYS A CA 18
ATOM 21187 C C . LYS A 1 22 ? 8.893 2.935 -4.347 1.00 0.00 40 LYS A C 18
ATOM 21188 O O . LYS A 1 22 ? 8.086 3.864 -4.253 1.00 0.00 40 LYS A O 18
ATOM 21207 N N . ALA A 1 23 ? 9.790 2.639 -3.408 1.00 0.00 41 ALA A N 18
ATOM 21208 C CA . ALA A 1 23 ? 9.890 3.379 -2.155 1.00 0.00 41 ALA A CA 18
ATOM 21209 C C . ALA A 1 23 ? 10.043 4.881 -2.389 1.00 0.00 41 ALA A C 18
ATOM 21210 O O . ALA A 1 23 ? 10.755 5.311 -3.294 1.00 0.00 41 ALA A O 18
ATOM 21217 N N . GLY A 1 24 ? 9.363 5.668 -1.567 1.00 0.00 42 GLY A N 18
ATOM 21218 C CA . GLY A 1 24 ? 9.415 7.109 -1.704 1.00 0.00 42 GLY A CA 18
ATOM 21219 C C . GLY A 1 24 ? 8.228 7.660 -2.460 1.00 0.00 42 GLY A C 18
ATOM 21220 O O . GLY A 1 24 ? 7.679 8.701 -2.099 1.00 0.00 42 GLY A O 18
ATOM 21224 N N . TRP A 1 25 ? 7.814 6.952 -3.499 1.00 0.00 43 TRP A N 18
ATOM 21225 C CA . TRP A 1 25 ? 6.716 7.405 -4.337 1.00 0.00 43 TRP A CA 18
ATOM 21226 C C . TRP A 1 25 ? 5.377 7.069 -3.694 1.00 0.00 43 TRP A C 18
ATOM 21227 O O . TRP A 1 25 ? 5.193 5.980 -3.137 1.00 0.00 43 TRP A O 18
ATOM 21248 N N . ALA A 1 26 ? 4.457 8.026 -3.749 1.00 0.00 44 ALA A N 18
ATOM 21249 C CA . ALA A 1 26 ? 3.143 7.866 -3.157 1.00 0.00 44 ALA A CA 18
ATOM 21250 C C . ALA A 1 26 ? 2.267 6.974 -4.027 1.00 0.00 44 ALA A C 18
ATOM 21251 O O . ALA A 1 26 ? 2.253 7.108 -5.253 1.00 0.00 44 ALA A O 18
ATOM 21258 N N . VAL A 1 27 ? 1.545 6.066 -3.396 1.00 0.00 45 VAL A N 18
ATOM 21259 C CA . VAL A 1 27 ? 0.668 5.157 -4.112 1.00 0.00 45 VAL A CA 18
ATOM 21260 C C . VAL A 1 27 ? -0.779 5.371 -3.670 1.00 0.00 45 VAL A C 18
ATOM 21261 O O . VAL A 1 27 ? -1.033 5.757 -2.524 1.00 0.00 45 VAL A O 18
ATOM 21274 N N . ARG A 1 28 ? -1.719 5.146 -4.578 1.00 0.00 46 ARG A N 18
ATOM 21275 C CA . ARG A 1 28 ? -3.124 5.375 -4.275 1.00 0.00 46 ARG A CA 18
ATOM 21276 C C . ARG A 1 28 ? -3.764 4.123 -3.681 1.00 0.00 46 ARG A C 18
ATOM 21277 O O . ARG A 1 28 ? -3.431 2.999 -4.062 1.00 0.00 46 ARG A O 18
ATOM 21298 N N . PHE A 1 29 ? -4.661 4.325 -2.735 1.00 0.00 47 PHE A N 18
ATOM 21299 C CA . PHE A 1 29 ? -5.448 3.238 -2.182 1.00 0.00 47 PHE A CA 18
ATOM 21300 C C . PHE A 1 29 ? -6.920 3.603 -2.233 1.00 0.00 47 PHE A C 18
ATOM 21301 O O . PHE A 1 29 ? -7.282 4.759 -2.030 1.00 0.00 47 PHE A O 18
ATOM 21318 N N . TYR A 1 30 ? -7.761 2.621 -2.501 1.00 0.00 48 TYR A N 18
ATOM 21319 C CA . TYR A 1 30 ? -9.180 2.865 -2.697 1.00 0.00 48 TYR A CA 18
ATOM 21320 C C . TYR A 1 30 ? -9.989 1.637 -2.323 1.00 0.00 48 TYR A C 18
ATOM 21321 O O . TYR A 1 30 ? -9.473 0.523 -2.313 1.00 0.00 48 TYR A O 18
ATOM 21339 N N . GLU A 1 31 ? -11.250 1.857 -1.993 1.00 0.00 49 GLU A N 18
ATOM 21340 C CA . GLU A 1 31 ? -12.178 0.765 -1.758 1.00 0.00 49 GLU A CA 18
ATOM 21341 C C . GLU A 1 31 ? -13.029 0.576 -2.999 1.00 0.00 49 GLU A C 18
ATOM 21342 O O . GLU A 1 31 ? -13.572 1.542 -3.539 1.00 0.00 49 GLU A O 18
ATOM 21354 N N . GLU A 1 32 ? -13.128 -0.647 -3.474 1.00 0.00 50 GLU A N 18
ATOM 21355 C CA . GLU A 1 32 ? -14.000 -0.924 -4.589 1.00 0.00 50 GLU A CA 18
ATOM 21356 C C . GLU A 1 32 ? -15.051 -1.943 -4.200 1.00 0.00 50 GLU A C 18
ATOM 21357 O O . GLU A 1 32 ? -14.798 -3.148 -4.131 1.00 0.00 50 GLU A O 18
ATOM 21369 N N . LYS A 1 33 ? -16.229 -1.431 -3.930 1.00 0.00 51 LYS A N 18
ATOM 21370 C CA . LYS A 1 33 ? -17.376 -2.260 -3.646 1.00 0.00 51 LYS A CA 18
ATOM 21371 C C . LYS A 1 33 ? -18.009 -2.649 -4.973 1.00 0.00 51 LYS A C 18
ATOM 21372 O O . LYS A 1 33 ? -18.019 -1.843 -5.905 1.00 0.00 51 LYS A O 18
ATOM 21391 N N . PRO A 1 34 ? -18.495 -3.895 -5.099 1.00 0.00 52 PRO A N 18
ATOM 21392 C CA . PRO A 1 34 ? -19.029 -4.417 -6.362 1.00 0.00 52 PRO A CA 18
ATOM 21393 C C . PRO A 1 34 ? -20.035 -3.473 -7.017 1.00 0.00 52 PRO A C 18
ATOM 21394 O O . PRO A 1 34 ? -21.097 -3.190 -6.459 1.00 0.00 52 PRO A O 18
ATOM 21405 N N . GLY A 1 35 ? -19.681 -2.982 -8.200 1.00 0.00 53 GLY A N 18
ATOM 21406 C CA . GLY A 1 35 ? -20.563 -2.104 -8.944 1.00 0.00 53 GLY A CA 18
ATOM 21407 C C . GLY A 1 35 ? -20.328 -0.636 -8.652 1.00 0.00 53 GLY A C 18
ATOM 21408 O O . GLY A 1 35 ? -20.517 0.216 -9.519 1.00 0.00 53 GLY A O 18
ATOM 21412 N N . GLN A 1 36 ? -19.896 -0.347 -7.437 1.00 0.00 54 GLN A N 18
ATOM 21413 C CA . GLN A 1 36 ? -19.752 1.025 -6.971 1.00 0.00 54 GLN A CA 18
ATOM 21414 C C . GLN A 1 36 ? -18.424 1.625 -7.422 1.00 0.00 54 GLN A C 18
ATOM 21415 O O . GLN A 1 36 ? -17.454 0.902 -7.657 1.00 0.00 54 GLN A O 18
ATOM 21429 N N . PRO A 1 37 ? -18.373 2.960 -7.563 1.00 0.00 55 PRO A N 18
ATOM 21430 C CA . PRO A 1 37 ? -17.124 3.680 -7.815 1.00 0.00 55 PRO A CA 18
ATOM 21431 C C . PRO A 1 37 ? -16.177 3.571 -6.628 1.00 0.00 55 PRO A C 18
ATOM 21432 O O . PRO A 1 37 ? -16.607 3.404 -5.483 1.00 0.00 55 PRO A O 18
ATOM 21443 N N . LYS A 1 38 ? -14.897 3.689 -6.905 1.00 0.00 56 LYS A N 18
ATOM 21444 C CA . LYS A 1 38 ? -13.869 3.367 -5.934 1.00 0.00 56 LYS A CA 18
ATOM 21445 C C . LYS A 1 38 ? -13.425 4.612 -5.176 1.00 0.00 56 LYS A C 18
ATOM 21446 O O . LYS A 1 38 ? -13.034 5.614 -5.777 1.00 0.00 56 LYS A O 18
ATOM 21465 N N . ARG A 1 39 ? -13.480 4.535 -3.853 1.00 0.00 57 ARG A N 18
ATOM 21466 C CA . ARG A 1 39 ? -13.206 5.684 -3.000 1.00 0.00 57 ARG A CA 18
ATOM 21467 C C . ARG A 1 39 ? -11.753 5.680 -2.564 1.00 0.00 57 ARG A C 18
ATOM 21468 O O . ARG A 1 39 ? -11.290 4.703 -1.984 1.00 0.00 57 ARG A O 18
ATOM 21489 N N . LEU A 1 40 ? -11.040 6.761 -2.848 1.00 0.00 58 LEU A N 18
ATOM 21490 C CA . LEU A 1 40 ? -9.663 6.914 -2.407 1.00 0.00 58 LEU A CA 18
ATOM 21491 C C . LEU A 1 40 ? -9.608 6.890 -0.879 1.00 0.00 58 LEU A C 18
ATOM 21492 O O . LEU A 1 40 ? -9.951 7.872 -0.219 1.00 0.00 58 LEU A O 18
ATOM 21508 N N . VAL A 1 41 ? -9.187 5.761 -0.325 1.00 0.00 59 VAL A N 18
ATOM 21509 C CA . VAL A 1 41 ? -9.248 5.553 1.115 1.00 0.00 59 VAL A CA 18
ATOM 21510 C C . VAL A 1 41 ? -8.009 6.070 1.822 1.00 0.00 59 VAL A C 18
ATOM 21511 O O . VAL A 1 41 ? -8.041 6.286 3.028 1.00 0.00 59 VAL A O 18
ATOM 21524 N N . ALA A 1 42 ? -6.918 6.247 1.076 1.00 0.00 60 ALA A N 18
ATOM 21525 C CA . ALA A 1 42 ? -5.678 6.753 1.650 1.00 0.00 60 ALA A CA 18
ATOM 21526 C C . ALA A 1 42 ? -4.592 6.894 0.595 1.00 0.00 60 ALA A C 18
ATOM 21527 O O . ALA A 1 42 ? -4.532 6.124 -0.365 1.00 0.00 60 ALA A O 18
ATOM 21534 N N . ILE A 1 43 ? -3.748 7.890 0.776 1.00 0.00 61 ILE A N 18
ATOM 21535 C CA . ILE A 1 43 ? -2.558 8.040 -0.036 1.00 0.00 61 ILE A CA 18
ATOM 21536 C C . ILE A 1 43 ? -1.357 7.691 0.826 1.00 0.00 61 ILE A C 18
ATOM 21537 O O . ILE A 1 43 ? -1.124 8.328 1.850 1.00 0.00 61 ILE A O 18
ATOM 21553 N N . CYS A 1 44 ? -0.614 6.671 0.441 1.00 0.00 62 CYS A N 18
ATOM 21554 C CA . CYS A 1 44 ? 0.455 6.178 1.291 1.00 0.00 62 CYS A CA 18
ATOM 21555 C C . CYS A 1 44 ? 1.732 5.952 0.497 1.00 0.00 62 CYS A C 18
ATOM 21556 O O . CYS A 1 44 ? 1.695 5.671 -0.698 1.00 0.00 62 CYS A O 18
ATOM 21563 N N . LYS A 1 45 ? 2.860 6.092 1.169 1.00 0.00 63 LYS A N 18
ATOM 21564 C CA . LYS A 1 45 ? 4.156 5.897 0.550 1.00 0.00 63 LYS A CA 18
ATOM 21565 C C . LYS A 1 45 ? 5.115 5.310 1.571 1.00 0.00 63 LYS A C 18
ATOM 21566 O O . LYS A 1 45 ? 4.854 5.355 2.768 1.00 0.00 63 LYS A O 18
ATOM 21585 N N . ASN A 1 46 ? 6.214 4.749 1.104 1.00 0.00 64 ASN A N 18
ATOM 21586 C CA . ASN A 1 46 ? 7.168 4.116 2.001 1.00 0.00 64 ASN A CA 18
ATOM 21587 C C . ASN A 1 46 ? 8.058 5.163 2.655 1.00 0.00 64 ASN A C 18
ATOM 21588 O O . ASN A 1 46 ? 8.479 6.110 1.991 1.00 0.00 64 ASN A O 18
ATOM 21599 N N . ALA A 1 47 ? 8.314 4.979 3.950 1.00 0.00 65 ALA A N 18
ATOM 21600 C CA . ALA A 1 47 ? 9.066 5.935 4.767 1.00 0.00 65 ALA A CA 18
ATOM 21601 C C . ALA A 1 47 ? 10.284 6.502 4.039 1.00 0.00 65 ALA A C 18
ATOM 21602 O O . ALA A 1 47 ? 10.414 7.719 3.887 1.00 0.00 65 ALA A O 18
ATOM 21609 N N . SER A 1 48 ? 11.170 5.622 3.606 1.00 0.00 66 SER A N 18
ATOM 21610 C CA . SER A 1 48 ? 12.370 6.037 2.906 1.00 0.00 66 SER A CA 18
ATOM 21611 C C . SER A 1 48 ? 12.134 6.015 1.401 1.00 0.00 66 SER A C 18
ATOM 21612 O O . SER A 1 48 ? 11.489 5.108 0.877 1.00 0.00 66 SER A O 18
ATOM 21620 N N . PRO A 1 49 ? 12.630 7.036 0.690 1.00 0.00 67 PRO A N 18
ATOM 21621 C CA . PRO A 1 49 ? 12.591 7.072 -0.771 1.00 0.00 67 PRO A CA 18
ATOM 21622 C C . PRO A 1 49 ? 13.644 6.160 -1.390 1.00 0.00 67 PRO A C 18
ATOM 21623 O O . PRO A 1 49 ? 13.750 6.056 -2.611 1.00 0.00 67 PRO A O 18
ATOM 21634 N N . VAL A 1 50 ? 14.421 5.506 -0.533 1.00 0.00 68 VAL A N 18
ATOM 21635 C CA . VAL A 1 50 ? 15.479 4.613 -0.981 1.00 0.00 68 VAL A CA 18
ATOM 21636 C C . VAL A 1 50 ? 15.184 3.173 -0.564 1.00 0.00 68 VAL A C 18
ATOM 21637 O O . VAL A 1 50 ? 14.936 2.312 -1.407 1.00 0.00 68 VAL A O 18
ATOM 21650 N N . HIS A 1 51 ? 15.199 2.919 0.741 1.00 0.00 69 HIS A N 18
ATOM 21651 C CA . HIS A 1 51 ? 14.979 1.571 1.258 1.00 0.00 69 HIS A CA 18
ATOM 21652 C C . HIS A 1 51 ? 13.533 1.411 1.698 1.00 0.00 69 HIS A C 18
ATOM 21653 O O . HIS A 1 51 ? 12.832 2.399 1.899 1.00 0.00 69 HIS A O 18
ATOM 21668 N N . CYS A 1 52 ? 13.103 0.171 1.876 1.00 0.00 70 CYS A N 18
ATOM 21669 C CA . CYS A 1 52 ? 11.737 -0.115 2.307 1.00 0.00 70 CYS A CA 18
ATOM 21670 C C . CYS A 1 52 ? 11.700 -0.394 3.805 1.00 0.00 70 CYS A C 18
ATOM 21671 O O . CYS A 1 52 ? 12.377 -1.302 4.292 1.00 0.00 70 CYS A O 18
ATOM 21679 N N . ASN A 1 53 ? 10.906 0.390 4.526 1.00 0.00 71 ASN A N 18
ATOM 21680 C CA . ASN A 1 53 ? 10.831 0.277 5.980 1.00 0.00 71 ASN A CA 18
ATOM 21681 C C . ASN A 1 53 ? 9.390 0.065 6.417 1.00 0.00 71 ASN A C 18
ATOM 21682 O O . ASN A 1 53 ? 8.968 -1.054 6.708 1.00 0.00 71 ASN A O 18
ATOM 21693 N N . TYR A 1 54 ? 8.648 1.162 6.459 1.00 0.00 72 TYR A N 18
ATOM 21694 C CA . TYR A 1 54 ? 7.239 1.145 6.818 1.00 0.00 72 TYR A CA 18
ATOM 21695 C C . TYR A 1 54 ? 6.486 2.086 5.893 1.00 0.00 72 TYR A C 18
ATOM 21696 O O . TYR A 1 54 ? 7.100 2.805 5.100 1.00 0.00 72 TYR A O 18
ATOM 21714 N N . LEU A 1 55 ? 5.171 2.100 6.006 1.00 0.00 73 LEU A N 18
ATOM 21715 C CA . LEU A 1 55 ? 4.350 2.940 5.150 1.00 0.00 73 LEU A CA 18
ATOM 21716 C C . LEU A 1 55 ? 3.833 4.162 5.901 1.00 0.00 73 LEU A C 18
ATOM 21717 O O . LEU A 1 55 ? 3.249 4.049 6.979 1.00 0.00 73 LEU A O 18
ATOM 21733 N N . LYS A 1 56 ? 4.067 5.328 5.320 1.00 0.00 74 LYS A N 18
ATOM 21734 C CA . LYS A 1 56 ? 3.557 6.579 5.859 1.00 0.00 74 LYS A CA 18
ATOM 21735 C C . LYS A 1 56 ? 2.382 7.049 5.016 1.00 0.00 74 LYS A C 18
ATOM 21736 O O . LYS A 1 56 ? 2.554 7.519 3.887 1.00 0.00 74 LYS A O 18
ATOM 21755 N N . CYS A 1 57 ? 1.190 6.900 5.563 1.00 0.00 75 CYS A N 18
ATOM 21756 C CA . CYS A 1 57 ? -0.032 7.165 4.824 1.00 0.00 75 CYS A CA 18
ATOM 21757 C C . CYS A 1 57 ? -0.679 8.464 5.277 1.00 0.00 75 CYS A C 18
ATOM 21758 O O . CYS A 1 57 ? -0.352 8.996 6.338 1.00 0.00 75 CYS A O 18
ATOM 21765 N N . THR A 1 58 ? -1.592 8.970 4.461 1.00 0.00 76 THR A N 18
ATOM 21766 C CA . THR A 1 58 ? -2.383 10.122 4.827 1.00 0.00 76 THR A CA 18
ATOM 21767 C C . THR A 1 58 ? -3.796 9.974 4.266 1.00 0.00 76 THR A C 18
ATOM 21768 O O . THR A 1 58 ? -4.010 9.219 3.313 1.00 0.00 76 THR A O 18
ATOM 21779 N N . ASN A 1 59 ? -4.744 10.685 4.871 1.00 0.00 77 ASN A N 18
ATOM 21780 C CA . ASN A 1 59 ? -6.145 10.659 4.442 1.00 0.00 77 ASN A CA 18
ATOM 21781 C C . ASN A 1 59 ? -6.742 9.263 4.581 1.00 0.00 77 ASN A C 18
ATOM 21782 O O . ASN A 1 59 ? -7.400 8.780 3.669 1.00 0.00 77 ASN A O 18
ATOM 21793 N N . LEU A 1 60 ? -6.512 8.628 5.727 1.00 0.00 78 LEU A N 18
ATOM 21794 C CA . LEU A 1 60 ? -7.026 7.283 5.983 1.00 0.00 78 LEU A CA 18
ATOM 21795 C C . LEU A 1 60 ? -8.550 7.298 6.085 1.00 0.00 78 LEU A C 18
ATOM 21796 O O . LEU A 1 60 ? -9.135 8.278 6.551 1.00 0.00 78 LEU A O 18
ATOM 21812 N N . ALA A 1 61 ? -9.186 6.209 5.666 1.00 0.00 79 ALA A N 18
ATOM 21813 C CA . ALA A 1 61 ? -10.640 6.118 5.684 1.00 0.00 79 ALA A CA 18
ATOM 21814 C C . ALA A 1 61 ? -11.127 5.177 6.782 1.00 0.00 79 ALA A C 18
ATOM 21815 O O . ALA A 1 61 ? -11.623 4.083 6.503 1.00 0.00 79 ALA A O 18
ATOM 21822 N N . ALA A 1 62 ? -10.964 5.615 8.027 1.00 0.00 80 ALA A N 18
ATOM 21823 C CA . ALA A 1 62 ? -11.454 4.897 9.207 1.00 0.00 80 ALA A CA 18
ATOM 21824 C C . ALA A 1 62 ? -10.904 3.472 9.305 1.00 0.00 80 ALA A C 18
ATOM 21825 O O . ALA A 1 62 ? -9.811 3.256 9.835 1.00 0.00 80 ALA A O 18
ATOM 21832 N N . GLY A 1 63 ? -11.652 2.507 8.778 1.00 0.00 81 GLY A N 18
ATOM 21833 C CA . GLY A 1 63 ? -11.241 1.119 8.857 1.00 0.00 81 GLY A CA 18
ATOM 21834 C C . GLY A 1 63 ? -10.256 0.751 7.766 1.00 0.00 81 GLY A C 18
ATOM 21835 O O . GLY A 1 63 ? -9.726 -0.361 7.742 1.00 0.00 81 GLY A O 18
ATOM 21839 N N . PHE A 1 64 ? -10.021 1.688 6.858 1.00 0.00 82 PHE A N 18
ATOM 21840 C CA . PHE A 1 64 ? -9.063 1.494 5.785 1.00 0.00 82 PHE A CA 18
ATOM 21841 C C . PHE A 1 64 ? -7.737 2.153 6.130 1.00 0.00 82 PHE A C 18
ATOM 21842 O O . PHE A 1 64 ? -7.640 3.379 6.236 1.00 0.00 82 PHE A O 18
ATOM 21859 N N . SER A 1 65 ? -6.726 1.331 6.324 1.00 0.00 83 SER A N 18
ATOM 21860 C CA . SER A 1 65 ? -5.382 1.804 6.603 1.00 0.00 83 SER A CA 18
ATOM 21861 C C . SER A 1 65 ? -4.396 0.933 5.849 1.00 0.00 83 SER A C 18
ATOM 21862 O O . SER A 1 65 ? -4.779 -0.095 5.308 1.00 0.00 83 SER A O 18
ATOM 21870 N N . ALA A 1 66 ? -3.143 1.329 5.794 1.00 0.00 84 ALA A N 18
ATOM 21871 C CA . ALA A 1 66 ? -2.162 0.561 5.047 1.00 0.00 84 ALA A CA 18
ATOM 21872 C C . ALA A 1 66 ? -1.212 -0.156 5.993 1.00 0.00 84 ALA A C 18
ATOM 21873 O O . ALA A 1 66 ? -1.026 0.260 7.140 1.00 0.00 84 ALA A O 18
ATOM 21880 N N . GLY A 1 67 ? -0.606 -1.224 5.500 1.00 0.00 85 GLY A N 18
ATOM 21881 C CA . GLY A 1 67 ? 0.223 -2.065 6.339 1.00 0.00 85 GLY A CA 18
ATOM 21882 C C . GLY A 1 67 ? 1.678 -2.067 5.917 1.00 0.00 85 GLY A C 18
ATOM 21883 O O . GLY A 1 67 ? 2.321 -1.023 5.875 1.00 0.00 85 GLY A O 18
ATOM 21887 N N . THR A 1 68 ? 2.191 -3.244 5.597 1.00 0.00 86 THR A N 18
ATOM 21888 C CA . THR A 1 68 ? 3.593 -3.405 5.240 1.00 0.00 86 THR A CA 18
ATOM 21889 C C . THR A 1 68 ? 3.727 -3.735 3.748 1.00 0.00 86 THR A C 18
ATOM 21890 O O . THR A 1 68 ? 2.757 -3.629 2.996 1.00 0.00 86 THR A O 18
ATOM 21901 N N . SER A 1 69 ? 4.923 -4.116 3.328 1.00 0.00 87 SER A N 18
ATOM 21902 C CA . SER A 1 69 ? 5.161 -4.533 1.955 1.00 0.00 87 SER A CA 18
ATOM 21903 C C . SER A 1 69 ? 5.794 -5.922 1.937 1.00 0.00 87 SER A C 18
ATOM 21904 O O . SER A 1 69 ? 6.623 -6.238 2.789 1.00 0.00 87 SER A O 18
ATOM 21912 N N . THR A 1 70 ? 5.417 -6.747 0.967 1.00 0.00 88 THR A N 18
ATOM 21913 C CA . THR A 1 70 ? 5.868 -8.133 0.932 1.00 0.00 88 THR A CA 18
ATOM 21914 C C . THR A 1 70 ? 6.188 -8.569 -0.494 1.00 0.00 88 THR A C 18
ATOM 21915 O O . THR A 1 70 ? 6.515 -7.739 -1.344 1.00 0.00 88 THR A O 18
ATOM 21926 N N . ASP A 1 71 ? 6.119 -9.883 -0.725 1.00 0.00 89 ASP A N 18
ATOM 21927 C CA . ASP A 1 71 ? 6.201 -10.483 -2.062 1.00 0.00 89 ASP A CA 18
ATOM 21928 C C . ASP A 1 71 ? 7.582 -10.312 -2.691 1.00 0.00 89 ASP A C 18
ATOM 21929 O O . ASP A 1 71 ? 8.352 -11.266 -2.772 1.00 0.00 89 ASP A O 18
ATOM 21938 N N . VAL A 1 72 ? 7.906 -9.099 -3.115 1.00 0.00 90 VAL A N 18
ATOM 21939 C CA . VAL A 1 72 ? 9.168 -8.848 -3.787 1.00 0.00 90 VAL A CA 18
ATOM 21940 C C . VAL A 1 72 ? 10.328 -8.752 -2.793 1.00 0.00 90 VAL A C 18
ATOM 21941 O O . VAL A 1 72 ? 11.399 -9.307 -3.026 1.00 0.00 90 VAL A O 18
ATOM 21954 N N . LEU A 1 73 ? 10.111 -8.063 -1.679 1.00 0.00 91 LEU A N 18
ATOM 21955 C CA . LEU A 1 73 ? 11.161 -7.896 -0.682 1.00 0.00 91 LEU A CA 18
ATOM 21956 C C . LEU A 1 73 ? 11.140 -9.027 0.343 1.00 0.00 91 LEU A C 18
ATOM 21957 O O . LEU A 1 73 ? 12.179 -9.589 0.674 1.00 0.00 91 LEU A O 18
ATOM 21973 N N . SER A 1 74 ? 9.955 -9.365 0.838 1.00 0.00 92 SER A N 18
ATOM 21974 C CA . SER A 1 74 ? 9.834 -10.362 1.892 1.00 0.00 92 SER A CA 18
ATOM 21975 C C . SER A 1 74 ? 9.824 -11.772 1.302 1.00 0.00 92 SER A C 18
ATOM 21976 O O . SER A 1 74 ? 10.048 -12.750 2.014 1.00 0.00 92 SER A O 18
ATOM 21984 N N . SER A 1 75 ? 9.575 -11.854 -0.006 1.00 0.00 93 SER A N 18
ATOM 21985 C CA . SER A 1 75 ? 9.552 -13.118 -0.742 1.00 0.00 93 SER A CA 18
ATOM 21986 C C . SER A 1 75 ? 8.452 -14.061 -0.248 1.00 0.00 93 SER A C 18
ATOM 21987 O O . SER A 1 75 ? 7.368 -14.098 -0.832 1.00 0.00 93 SER A O 18
ATOM 21995 N N . GLY A 1 76 ? 8.718 -14.795 0.829 1.00 0.00 94 GLY A N 18
ATOM 21996 C CA . GLY A 1 76 ? 7.764 -15.769 1.335 1.00 0.00 94 GLY A CA 18
ATOM 21997 C C . GLY A 1 76 ? 6.556 -15.125 1.987 1.00 0.00 94 GLY A C 18
ATOM 21998 O O . GLY A 1 76 ? 6.427 -15.119 3.211 1.00 0.00 94 GLY A O 18
ATOM 22002 N N . THR A 1 77 ? 5.670 -14.593 1.159 1.00 0.00 95 THR A N 18
ATOM 22003 C CA . THR A 1 77 ? 4.487 -13.890 1.623 1.00 0.00 95 THR A CA 18
ATOM 22004 C C . THR A 1 77 ? 3.387 -13.944 0.567 1.00 0.00 95 THR A C 18
ATOM 22005 O O . THR A 1 77 ? 3.671 -14.062 -0.624 1.00 0.00 95 THR A O 18
ATOM 22016 N N . VAL A 1 78 ? 2.141 -13.875 1.002 1.00 0.00 96 VAL A N 18
ATOM 22017 C CA . VAL A 1 78 ? 1.014 -13.820 0.083 1.00 0.00 96 VAL A CA 18
ATOM 22018 C C . VAL A 1 78 ? 0.380 -12.437 0.127 1.00 0.00 96 VAL A C 18
ATOM 22019 O O . VAL A 1 78 ? -0.340 -12.105 1.073 1.00 0.00 96 VAL A O 18
ATOM 22032 N N . GLY A 1 79 ? 0.666 -11.624 -0.878 1.00 0.00 97 GLY A N 18
ATOM 22033 C CA . GLY A 1 79 ? 0.158 -10.271 -0.895 1.00 0.00 97 GLY A CA 18
ATOM 22034 C C . GLY A 1 79 ? 0.143 -9.666 -2.280 1.00 0.00 97 GLY A C 18
ATOM 22035 O O . GLY A 1 79 ? 1.172 -9.207 -2.774 1.00 0.00 97 GLY A O 18
ATOM 22039 N N . SER A 1 80 ? -1.029 -9.650 -2.889 1.00 0.00 98 SER A N 18
ATOM 22040 C CA . SER A 1 80 ? -1.215 -9.080 -4.206 1.00 0.00 98 SER A CA 18
ATOM 22041 C C . SER A 1 80 ? -2.700 -8.781 -4.397 1.00 0.00 98 SER A C 18
ATOM 22042 O O . SER A 1 80 ? -3.238 -7.960 -3.617 1.00 0.00 98 SER A O 18
ATOM 22051 N N . SER A 1 1 ? 20.092 -1.083 -1.435 1.00 0.00 19 SER A N 19
ATOM 22052 C CA . SER A 1 1 ? 19.993 0.178 -2.195 1.00 0.00 19 SER A CA 19
ATOM 22053 C C . SER A 1 1 ? 18.531 0.588 -2.341 1.00 0.00 19 SER A C 19
ATOM 22054 O O . SER A 1 1 ? 17.685 0.167 -1.545 1.00 0.00 19 SER A O 19
ATOM 22064 N N . PHE A 1 2 ? 18.236 1.417 -3.340 1.00 0.00 20 PHE A N 19
ATOM 22065 C CA . PHE A 1 2 ? 16.860 1.790 -3.639 1.00 0.00 20 PHE A CA 19
ATOM 22066 C C . PHE A 1 2 ? 16.030 0.547 -3.936 1.00 0.00 20 PHE A C 19
ATOM 22067 O O . PHE A 1 2 ? 16.468 -0.361 -4.647 1.00 0.00 20 PHE A O 19
ATOM 22084 N N . VAL A 1 3 ? 14.836 0.514 -3.382 1.00 0.00 21 VAL A N 19
ATOM 22085 C CA . VAL A 1 3 ? 13.998 -0.667 -3.451 1.00 0.00 21 VAL A CA 19
ATOM 22086 C C . VAL A 1 3 ? 12.547 -0.305 -3.752 1.00 0.00 21 VAL A C 19
ATOM 22087 O O . VAL A 1 3 ? 12.019 0.688 -3.246 1.00 0.00 21 VAL A O 19
ATOM 22100 N N . GLN A 1 4 ? 11.921 -1.102 -4.603 1.00 0.00 22 GLN A N 19
ATOM 22101 C CA . GLN A 1 4 ? 10.512 -0.942 -4.894 1.00 0.00 22 GLN A CA 19
ATOM 22102 C C . GLN A 1 4 ? 9.767 -2.190 -4.443 1.00 0.00 22 GLN A C 19
ATOM 22103 O O . GLN A 1 4 ? 10.269 -3.305 -4.591 1.00 0.00 22 GLN A O 19
ATOM 22117 N N . CYS A 1 5 ? 8.578 -2.013 -3.897 1.00 0.00 23 CYS A N 19
ATOM 22118 C CA . CYS A 1 5 ? 7.872 -3.119 -3.278 1.00 0.00 23 CYS A CA 19
ATOM 22119 C C . CYS A 1 5 ? 6.368 -2.976 -3.440 1.00 0.00 23 CYS A C 19
ATOM 22120 O O . CYS A 1 5 ? 5.863 -1.903 -3.770 1.00 0.00 23 CYS A O 19
ATOM 22128 N N . ASN A 1 6 ? 5.658 -4.067 -3.209 1.00 0.00 24 ASN A N 19
ATOM 22129 C CA . ASN A 1 6 ? 4.210 -4.051 -3.250 1.00 0.00 24 ASN A CA 19
ATOM 22130 C C . ASN A 1 6 ? 3.670 -3.474 -1.952 1.00 0.00 24 ASN A C 19
ATOM 22131 O O . ASN A 1 6 ? 3.880 -4.029 -0.875 1.00 0.00 24 ASN A O 19
ATOM 22142 N N . HIS A 1 7 ? 3.007 -2.334 -2.059 1.00 0.00 25 HIS A N 19
ATOM 22143 C CA . HIS A 1 7 ? 2.451 -1.659 -0.895 1.00 0.00 25 HIS A CA 19
ATOM 22144 C C . HIS A 1 7 ? 1.103 -2.272 -0.556 1.00 0.00 25 HIS A C 19
ATOM 22145 O O . HIS A 1 7 ? 0.203 -2.302 -1.393 1.00 0.00 25 HIS A O 19
ATOM 22160 N N . HIS A 1 8 ? 0.979 -2.785 0.656 1.00 0.00 26 HIS A N 19
ATOM 22161 C CA . HIS A 1 8 ? -0.222 -3.509 1.060 1.00 0.00 26 HIS A CA 19
ATOM 22162 C C . HIS A 1 8 ? -1.259 -2.576 1.655 1.00 0.00 26 HIS A C 19
ATOM 22163 O O . HIS A 1 8 ? -0.925 -1.676 2.419 1.00 0.00 26 HIS A O 19
ATOM 22178 N N . LEU A 1 9 ? -2.512 -2.798 1.298 1.00 0.00 27 LEU A N 19
ATOM 22179 C CA . LEU A 1 9 ? -3.619 -2.120 1.945 1.00 0.00 27 LEU A CA 19
ATOM 22180 C C . LEU A 1 9 ? -4.378 -3.140 2.784 1.00 0.00 27 LEU A C 19
ATOM 22181 O O . LEU A 1 9 ? -4.708 -4.233 2.306 1.00 0.00 27 LEU A O 19
ATOM 22197 N N . LEU A 1 10 ? -4.627 -2.790 4.033 1.00 0.00 28 LEU A N 19
ATOM 22198 C CA . LEU A 1 10 ? -5.303 -3.677 4.958 1.00 0.00 28 LEU A CA 19
ATOM 22199 C C . LEU A 1 10 ? -6.770 -3.305 5.097 1.00 0.00 28 LEU A C 19
ATOM 22200 O O . LEU A 1 10 ? -7.116 -2.172 5.447 1.00 0.00 28 LEU A O 19
ATOM 22216 N N . TYR A 1 11 ? -7.621 -4.273 4.824 1.00 0.00 29 TYR A N 19
ATOM 22217 C CA . TYR A 1 11 ? -9.056 -4.095 4.928 1.00 0.00 29 TYR A CA 19
ATOM 22218 C C . TYR A 1 11 ? -9.485 -4.603 6.292 1.00 0.00 29 TYR A C 19
ATOM 22219 O O . TYR A 1 11 ? -8.815 -5.465 6.858 1.00 0.00 29 TYR A O 19
ATOM 22237 N N . ASN A 1 12 ? -10.563 -4.053 6.839 1.00 0.00 30 ASN A N 19
ATOM 22238 C CA . ASN A 1 12 ? -11.044 -4.478 8.153 1.00 0.00 30 ASN A CA 19
ATOM 22239 C C . ASN A 1 12 ? -11.335 -5.974 8.157 1.00 0.00 30 ASN A C 19
ATOM 22240 O O . ASN A 1 12 ? -12.372 -6.422 7.663 1.00 0.00 30 ASN A O 19
ATOM 22251 N N . GLY A 1 13 ? -10.401 -6.737 8.706 1.00 0.00 31 GLY A N 19
ATOM 22252 C CA . GLY A 1 13 ? -10.529 -8.174 8.730 1.00 0.00 31 GLY A CA 19
ATOM 22253 C C . GLY A 1 13 ? -9.331 -8.878 8.114 1.00 0.00 31 GLY A C 19
ATOM 22254 O O . GLY A 1 13 ? -8.664 -9.671 8.780 1.00 0.00 31 GLY A O 19
ATOM 22258 N N . ARG A 1 14 ? -9.028 -8.563 6.853 1.00 0.00 32 ARG A N 19
ATOM 22259 C CA . ARG A 1 14 ? -8.021 -9.309 6.097 1.00 0.00 32 ARG A CA 19
ATOM 22260 C C . ARG A 1 14 ? -7.277 -8.418 5.110 1.00 0.00 32 ARG A C 19
ATOM 22261 O O . ARG A 1 14 ? -7.565 -7.228 4.983 1.00 0.00 32 ARG A O 19
ATOM 22282 N N . HIS A 1 15 ? -6.323 -9.022 4.409 1.00 0.00 33 HIS A N 19
ATOM 22283 C CA . HIS A 1 15 ? -5.600 -8.362 3.333 1.00 0.00 33 HIS A CA 19
ATOM 22284 C C . HIS A 1 15 ? -6.564 -7.980 2.212 1.00 0.00 33 HIS A C 19
ATOM 22285 O O . HIS A 1 15 ? -7.388 -8.793 1.800 1.00 0.00 33 HIS A O 19
ATOM 22300 N N . TRP A 1 16 ? -6.459 -6.753 1.719 1.00 0.00 34 TRP A N 19
ATOM 22301 C CA . TRP A 1 16 ? -7.331 -6.312 0.640 1.00 0.00 34 TRP A CA 19
ATOM 22302 C C . TRP A 1 16 ? -6.610 -6.352 -0.704 1.00 0.00 34 TRP A C 19
ATOM 22303 O O . TRP A 1 16 ? -7.042 -7.036 -1.628 1.00 0.00 34 TRP A O 19
ATOM 22324 N N . GLY A 1 17 ? -5.499 -5.639 -0.803 1.00 0.00 35 GLY A N 19
ATOM 22325 C CA . GLY A 1 17 ? -4.793 -5.562 -2.065 1.00 0.00 35 GLY A CA 19
ATOM 22326 C C . GLY A 1 17 ? -3.413 -4.971 -1.909 1.00 0.00 35 GLY A C 19
ATOM 22327 O O . GLY A 1 17 ? -2.999 -4.641 -0.794 1.00 0.00 35 GLY A O 19
ATOM 22331 N N . THR A 1 18 ? -2.694 -4.851 -3.014 1.00 0.00 36 THR A N 19
ATOM 22332 C CA . THR A 1 18 ? -1.349 -4.316 -2.982 1.00 0.00 36 THR A CA 19
ATOM 22333 C C . THR A 1 18 ? -0.972 -3.703 -4.336 1.00 0.00 36 THR A C 19
ATOM 22334 O O . THR A 1 18 ? -1.455 -4.145 -5.384 1.00 0.00 36 THR A O 19
ATOM 22345 N N . ILE A 1 19 ? -0.128 -2.669 -4.307 1.00 0.00 37 ILE A N 19
ATOM 22346 C CA . ILE A 1 19 ? 0.329 -2.016 -5.527 1.00 0.00 37 ILE A CA 19
ATOM 22347 C C . ILE A 1 19 ? 1.858 -1.931 -5.537 1.00 0.00 37 ILE A C 19
ATOM 22348 O O . ILE A 1 19 ? 2.468 -1.422 -4.591 1.00 0.00 37 ILE A O 19
ATOM 22364 N N . ARG A 1 20 ? 2.471 -2.443 -6.601 1.00 0.00 38 ARG A N 19
ATOM 22365 C CA . ARG A 1 20 ? 3.928 -2.467 -6.728 1.00 0.00 38 ARG A CA 19
ATOM 22366 C C . ARG A 1 20 ? 4.469 -1.081 -7.083 1.00 0.00 38 ARG A C 19
ATOM 22367 O O . ARG A 1 20 ? 4.437 -0.674 -8.244 1.00 0.00 38 ARG A O 19
ATOM 22388 N N . LYS A 1 21 ? 4.965 -0.362 -6.084 1.00 0.00 39 LYS A N 19
ATOM 22389 C CA . LYS A 1 21 ? 5.505 0.975 -6.305 1.00 0.00 39 LYS A CA 19
ATOM 22390 C C . LYS A 1 21 ? 6.829 1.156 -5.571 1.00 0.00 39 LYS A C 19
ATOM 22391 O O . LYS A 1 21 ? 7.090 0.494 -4.563 1.00 0.00 39 LYS A O 19
ATOM 22410 N N . LYS A 1 22 ? 7.663 2.042 -6.097 1.00 0.00 40 LYS A N 19
ATOM 22411 C CA . LYS A 1 22 ? 8.982 2.300 -5.529 1.00 0.00 40 LYS A CA 19
ATOM 22412 C C . LYS A 1 22 ? 8.859 3.065 -4.218 1.00 0.00 40 LYS A C 19
ATOM 22413 O O . LYS A 1 22 ? 7.880 3.784 -3.996 1.00 0.00 40 LYS A O 19
ATOM 22432 N N . ALA A 1 23 ? 9.844 2.892 -3.344 1.00 0.00 41 ALA A N 19
ATOM 22433 C CA . ALA A 1 23 ? 9.855 3.579 -2.062 1.00 0.00 41 ALA A CA 19
ATOM 22434 C C . ALA A 1 23 ? 9.982 5.083 -2.256 1.00 0.00 41 ALA A C 19
ATOM 22435 O O . ALA A 1 23 ? 10.687 5.546 -3.153 1.00 0.00 41 ALA A O 19
ATOM 22442 N N . GLY A 1 24 ? 9.286 5.838 -1.422 1.00 0.00 42 GLY A N 19
ATOM 22443 C CA . GLY A 1 24 ? 9.304 7.286 -1.532 1.00 0.00 42 GLY A CA 19
ATOM 22444 C C . GLY A 1 24 ? 8.202 7.814 -2.424 1.00 0.00 42 GLY A C 19
ATOM 22445 O O . GLY A 1 24 ? 7.767 8.955 -2.278 1.00 0.00 42 GLY A O 19
ATOM 22449 N N . TRP A 1 25 ? 7.754 6.986 -3.351 1.00 0.00 43 TRP A N 19
ATOM 22450 C CA . TRP A 1 25 ? 6.710 7.375 -4.282 1.00 0.00 43 TRP A CA 19
ATOM 22451 C C . TRP A 1 25 ? 5.334 7.128 -3.678 1.00 0.00 43 TRP A C 19
ATOM 22452 O O . TRP A 1 25 ? 5.079 6.070 -3.094 1.00 0.00 43 TRP A O 19
ATOM 22473 N N . ALA A 1 26 ? 4.462 8.119 -3.807 1.00 0.00 44 ALA A N 19
ATOM 22474 C CA . ALA A 1 26 ? 3.115 8.035 -3.275 1.00 0.00 44 ALA A CA 19
ATOM 22475 C C . ALA A 1 26 ? 2.276 7.049 -4.079 1.00 0.00 44 ALA A C 19
ATOM 22476 O O . ALA A 1 26 ? 2.305 7.054 -5.309 1.00 0.00 44 ALA A O 19
ATOM 22483 N N . VAL A 1 27 ? 1.527 6.213 -3.384 1.00 0.00 45 VAL A N 19
ATOM 22484 C CA . VAL A 1 27 ? 0.677 5.232 -4.030 1.00 0.00 45 VAL A CA 19
ATOM 22485 C C . VAL A 1 27 ? -0.774 5.424 -3.591 1.00 0.00 45 VAL A C 19
ATOM 22486 O O . VAL A 1 27 ? -1.043 5.871 -2.470 1.00 0.00 45 VAL A O 19
ATOM 22499 N N . ARG A 1 28 ? -1.702 5.104 -4.483 1.00 0.00 46 ARG A N 19
ATOM 22500 C CA . ARG A 1 28 ? -3.117 5.270 -4.200 1.00 0.00 46 ARG A CA 19
ATOM 22501 C C . ARG A 1 28 ? -3.695 4.003 -3.582 1.00 0.00 46 ARG A C 19
ATOM 22502 O O . ARG A 1 28 ? -3.245 2.894 -3.876 1.00 0.00 46 ARG A O 19
ATOM 22523 N N . PHE A 1 29 ? -4.677 4.177 -2.716 1.00 0.00 47 PHE A N 19
ATOM 22524 C CA . PHE A 1 29 ? -5.428 3.056 -2.173 1.00 0.00 47 PHE A CA 19
ATOM 22525 C C . PHE A 1 29 ? -6.911 3.395 -2.170 1.00 0.00 47 PHE A C 19
ATOM 22526 O O . PHE A 1 29 ? -7.293 4.506 -1.819 1.00 0.00 47 PHE A O 19
ATOM 22543 N N . TYR A 1 30 ? -7.745 2.446 -2.561 1.00 0.00 48 TYR A N 19
ATOM 22544 C CA . TYR A 1 30 ? -9.177 2.684 -2.649 1.00 0.00 48 TYR A CA 19
ATOM 22545 C C . TYR A 1 30 ? -9.951 1.427 -2.280 1.00 0.00 48 TYR A C 19
ATOM 22546 O O . TYR A 1 30 ? -9.434 0.319 -2.398 1.00 0.00 48 TYR A O 19
ATOM 22564 N N . GLU A 1 31 ? -11.176 1.611 -1.811 1.00 0.00 49 GLU A N 19
ATOM 22565 C CA . GLU A 1 31 ? -12.014 0.495 -1.402 1.00 0.00 49 GLU A CA 19
ATOM 22566 C C . GLU A 1 31 ? -12.941 0.078 -2.536 1.00 0.00 49 GLU A C 19
ATOM 22567 O O . GLU A 1 31 ? -13.532 0.920 -3.218 1.00 0.00 49 GLU A O 19
ATOM 22579 N N . GLU A 1 32 ? -13.035 -1.226 -2.742 1.00 0.00 50 GLU A N 19
ATOM 22580 C CA . GLU A 1 32 ? -13.904 -1.796 -3.758 1.00 0.00 50 GLU A CA 19
ATOM 22581 C C . GLU A 1 32 ? -15.241 -2.187 -3.153 1.00 0.00 50 GLU A C 19
ATOM 22582 O O . GLU A 1 32 ? -15.338 -3.166 -2.411 1.00 0.00 50 GLU A O 19
ATOM 22594 N N . LYS A 1 33 ? -16.261 -1.408 -3.454 1.00 0.00 51 LYS A N 19
ATOM 22595 C CA . LYS A 1 33 ? -17.599 -1.693 -2.985 1.00 0.00 51 LYS A CA 19
ATOM 22596 C C . LYS A 1 33 ? -18.442 -2.200 -4.146 1.00 0.00 51 LYS A C 19
ATOM 22597 O O . LYS A 1 33 ? -18.551 -1.533 -5.173 1.00 0.00 51 LYS A O 19
ATOM 22616 N N . PRO A 1 34 ? -19.028 -3.399 -4.005 1.00 0.00 52 PRO A N 19
ATOM 22617 C CA . PRO A 1 34 ? -19.825 -4.025 -5.066 1.00 0.00 52 PRO A CA 19
ATOM 22618 C C . PRO A 1 34 ? -20.976 -3.136 -5.528 1.00 0.00 52 PRO A C 19
ATOM 22619 O O . PRO A 1 34 ? -21.863 -2.789 -4.743 1.00 0.00 52 PRO A O 19
ATOM 22630 N N . GLY A 1 35 ? -20.931 -2.745 -6.798 1.00 0.00 53 GLY A N 19
ATOM 22631 C CA . GLY A 1 35 ? -21.979 -1.917 -7.376 1.00 0.00 53 GLY A CA 19
ATOM 22632 C C . GLY A 1 35 ? -21.764 -0.441 -7.110 1.00 0.00 53 GLY A C 19
ATOM 22633 O O . GLY A 1 35 ? -22.480 0.410 -7.639 1.00 0.00 53 GLY A O 19
ATOM 22637 N N . GLN A 1 36 ? -20.766 -0.145 -6.299 1.00 0.00 54 GLN A N 19
ATOM 22638 C CA . GLN A 1 36 ? -20.489 1.212 -5.859 1.00 0.00 54 GLN A CA 19
ATOM 22639 C C . GLN A 1 36 ? -19.159 1.703 -6.428 1.00 0.00 54 GLN A C 19
ATOM 22640 O O . GLN A 1 36 ? -18.320 0.897 -6.828 1.00 0.00 54 GLN A O 19
ATOM 22654 N N . PRO A 1 37 ? -18.959 3.030 -6.495 1.00 0.00 55 PRO A N 19
ATOM 22655 C CA . PRO A 1 37 ? -17.705 3.615 -6.981 1.00 0.00 55 PRO A CA 19
ATOM 22656 C C . PRO A 1 37 ? -16.558 3.406 -5.995 1.00 0.00 55 PRO A C 19
ATOM 22657 O O . PRO A 1 37 ? -16.780 3.227 -4.797 1.00 0.00 55 PRO A O 19
ATOM 22668 N N . LYS A 1 38 ? -15.336 3.425 -6.503 1.00 0.00 56 LYS A N 19
ATOM 22669 C CA . LYS A 1 38 ? -14.163 3.188 -5.673 1.00 0.00 56 LYS A CA 19
ATOM 22670 C C . LYS A 1 38 ? -13.782 4.457 -4.922 1.00 0.00 56 LYS A C 19
ATOM 22671 O O . LYS A 1 38 ? -13.655 5.529 -5.517 1.00 0.00 56 LYS A O 19
ATOM 22690 N N . ARG A 1 39 ? -13.589 4.332 -3.621 1.00 0.00 57 ARG A N 19
ATOM 22691 C CA . ARG A 1 39 ? -13.279 5.479 -2.785 1.00 0.00 57 ARG A CA 19
ATOM 22692 C C . ARG A 1 39 ? -11.823 5.431 -2.338 1.00 0.00 57 ARG A C 19
ATOM 22693 O O . ARG A 1 39 ? -11.380 4.436 -1.771 1.00 0.00 57 ARG A O 19
ATOM 22714 N N . LEU A 1 40 ? -11.084 6.494 -2.629 1.00 0.00 58 LEU A N 19
ATOM 22715 C CA . LEU A 1 40 ? -9.695 6.622 -2.198 1.00 0.00 58 LEU A CA 19
ATOM 22716 C C . LEU A 1 40 ? -9.615 6.601 -0.669 1.00 0.00 58 LEU A C 19
ATOM 22717 O O . LEU A 1 40 ? -9.984 7.571 -0.004 1.00 0.00 58 LEU A O 19
ATOM 22733 N N . VAL A 1 41 ? -9.135 5.489 -0.124 1.00 0.00 59 VAL A N 19
ATOM 22734 C CA . VAL A 1 41 ? -9.143 5.271 1.318 1.00 0.00 59 VAL A CA 19
ATOM 22735 C C . VAL A 1 41 ? -7.831 5.690 1.963 1.00 0.00 59 VAL A C 19
ATOM 22736 O O . VAL A 1 41 ? -7.765 5.851 3.180 1.00 0.00 59 VAL A O 19
ATOM 22749 N N . ALA A 1 42 ? -6.785 5.844 1.159 1.00 0.00 60 ALA A N 19
ATOM 22750 C CA . ALA A 1 42 ? -5.490 6.230 1.686 1.00 0.00 60 ALA A CA 19
ATOM 22751 C C . ALA A 1 42 ? -4.520 6.622 0.592 1.00 0.00 60 ALA A C 19
ATOM 22752 O O . ALA A 1 42 ? -4.445 5.983 -0.457 1.00 0.00 60 ALA A O 19
ATOM 22759 N N . ILE A 1 43 ? -3.787 7.680 0.849 1.00 0.00 61 ILE A N 19
ATOM 22760 C CA . ILE A 1 43 ? -2.652 8.033 0.027 1.00 0.00 61 ILE A CA 19
ATOM 22761 C C . ILE A 1 43 ? -1.403 7.756 0.841 1.00 0.00 61 ILE A C 19
ATOM 22762 O O . ILE A 1 43 ? -1.151 8.414 1.850 1.00 0.00 61 ILE A O 19
ATOM 22778 N N . CYS A 1 44 ? -0.640 6.771 0.429 1.00 0.00 62 CYS A N 19
ATOM 22779 C CA . CYS A 1 44 ? 0.422 6.265 1.273 1.00 0.00 62 CYS A CA 19
ATOM 22780 C C . CYS A 1 44 ? 1.729 6.162 0.508 1.00 0.00 62 CYS A C 19
ATOM 22781 O O . CYS A 1 44 ? 1.734 6.055 -0.713 1.00 0.00 62 CYS A O 19
ATOM 22788 N N . LYS A 1 45 ? 2.835 6.214 1.231 1.00 0.00 63 LYS A N 19
ATOM 22789 C CA . LYS A 1 45 ? 4.146 6.061 0.635 1.00 0.00 63 LYS A CA 19
ATOM 22790 C C . LYS A 1 45 ? 5.138 5.616 1.697 1.00 0.00 63 LYS A C 19
ATOM 22791 O O . LYS A 1 45 ? 4.900 5.788 2.894 1.00 0.00 63 LYS A O 19
ATOM 22810 N N . ASN A 1 46 ? 6.232 5.023 1.263 1.00 0.00 64 ASN A N 19
ATOM 22811 C CA . ASN A 1 46 ? 7.274 4.601 2.181 1.00 0.00 64 ASN A CA 19
ATOM 22812 C C . ASN A 1 46 ? 8.094 5.812 2.591 1.00 0.00 64 ASN A C 19
ATOM 22813 O O . ASN A 1 46 ? 8.516 6.594 1.741 1.00 0.00 64 ASN A O 19
ATOM 22824 N N . ALA A 1 47 ? 8.299 5.952 3.900 1.00 0.00 65 ALA A N 19
ATOM 22825 C CA . ALA A 1 47 ? 8.921 7.140 4.486 1.00 0.00 65 ALA A CA 19
ATOM 22826 C C . ALA A 1 47 ? 10.285 7.455 3.884 1.00 0.00 65 ALA A C 19
ATOM 22827 O O . ALA A 1 47 ? 10.707 8.610 3.862 1.00 0.00 65 ALA A O 19
ATOM 22834 N N . SER A 1 48 ? 10.973 6.432 3.413 1.00 0.00 66 SER A N 19
ATOM 22835 C CA . SER A 1 48 ? 12.258 6.616 2.771 1.00 0.00 66 SER A CA 19
ATOM 22836 C C . SER A 1 48 ? 12.103 6.462 1.260 1.00 0.00 66 SER A C 19
ATOM 22837 O O . SER A 1 48 ? 11.475 5.516 0.787 1.00 0.00 66 SER A O 19
ATOM 22845 N N . PRO A 1 49 ? 12.651 7.403 0.484 1.00 0.00 67 PRO A N 19
ATOM 22846 C CA . PRO A 1 49 ? 12.609 7.344 -0.978 1.00 0.00 67 PRO A CA 19
ATOM 22847 C C . PRO A 1 49 ? 13.668 6.409 -1.553 1.00 0.00 67 PRO A C 19
ATOM 22848 O O . PRO A 1 49 ? 13.810 6.281 -2.772 1.00 0.00 67 PRO A O 19
ATOM 22859 N N . VAL A 1 50 ? 14.417 5.762 -0.668 1.00 0.00 68 VAL A N 19
ATOM 22860 C CA . VAL A 1 50 ? 15.480 4.862 -1.083 1.00 0.00 68 VAL A CA 19
ATOM 22861 C C . VAL A 1 50 ? 15.241 3.458 -0.536 1.00 0.00 68 VAL A C 19
ATOM 22862 O O . VAL A 1 50 ? 14.989 2.523 -1.292 1.00 0.00 68 VAL A O 19
ATOM 22875 N N . HIS A 1 51 ? 15.305 3.328 0.782 1.00 0.00 69 HIS A N 19
ATOM 22876 C CA . HIS A 1 51 ? 15.144 2.036 1.443 1.00 0.00 69 HIS A CA 19
ATOM 22877 C C . HIS A 1 51 ? 13.721 1.882 1.942 1.00 0.00 69 HIS A C 19
ATOM 22878 O O . HIS A 1 51 ? 13.002 2.856 2.125 1.00 0.00 69 HIS A O 19
ATOM 22893 N N . CYS A 1 52 ? 13.341 0.655 2.183 1.00 0.00 70 CYS A N 19
ATOM 22894 C CA . CYS A 1 52 ? 11.973 0.345 2.586 1.00 0.00 70 CYS A CA 19
ATOM 22895 C C . CYS A 1 52 ? 11.883 0.118 4.091 1.00 0.00 70 CYS A C 19
ATOM 22896 O O . CYS A 1 52 ? 12.647 -0.665 4.656 1.00 0.00 70 CYS A O 19
ATOM 22904 N N . ASN A 1 53 ? 10.949 0.812 4.733 1.00 0.00 71 ASN A N 19
ATOM 22905 C CA . ASN A 1 53 ? 10.758 0.700 6.176 1.00 0.00 71 ASN A CA 19
ATOM 22906 C C . ASN A 1 53 ? 9.292 0.433 6.489 1.00 0.00 71 ASN A C 19
ATOM 22907 O O . ASN A 1 53 ? 8.869 -0.714 6.612 1.00 0.00 71 ASN A O 19
ATOM 22918 N N . TYR A 1 54 ? 8.519 1.509 6.604 1.00 0.00 72 TYR A N 19
ATOM 22919 C CA . TYR A 1 54 ? 7.092 1.418 6.874 1.00 0.00 72 TYR A CA 19
ATOM 22920 C C . TYR A 1 54 ? 6.333 2.317 5.909 1.00 0.00 72 TYR A C 19
ATOM 22921 O O . TYR A 1 54 ? 6.931 3.143 5.215 1.00 0.00 72 TYR A O 19
ATOM 22939 N N . LEU A 1 55 ? 5.016 2.178 5.895 1.00 0.00 73 LEU A N 19
ATOM 22940 C CA . LEU A 1 55 ? 4.175 2.973 5.014 1.00 0.00 73 LEU A CA 19
ATOM 22941 C C . LEU A 1 55 ? 3.496 4.093 5.783 1.00 0.00 73 LEU A C 19
ATOM 22942 O O . LEU A 1 55 ? 2.748 3.852 6.735 1.00 0.00 73 LEU A O 19
ATOM 22958 N N . LYS A 1 56 ? 3.773 5.317 5.366 1.00 0.00 74 LYS A N 19
ATOM 22959 C CA . LYS A 1 56 ? 3.177 6.495 5.973 1.00 0.00 74 LYS A CA 19
ATOM 22960 C C . LYS A 1 56 ? 2.036 6.993 5.100 1.00 0.00 74 LYS A C 19
ATOM 22961 O O . LYS A 1 56 ? 2.257 7.552 4.022 1.00 0.00 74 LYS A O 19
ATOM 22980 N N . CYS A 1 57 ? 0.819 6.764 5.560 1.00 0.00 75 CYS A N 19
ATOM 22981 C CA . CYS A 1 57 ? -0.356 7.066 4.766 1.00 0.00 75 CYS A CA 19
ATOM 22982 C C . CYS A 1 57 ? -1.097 8.267 5.334 1.00 0.00 75 CYS A C 19
ATOM 22983 O O . CYS A 1 57 ? -1.030 8.542 6.532 1.00 0.00 75 CYS A O 19
ATOM 22990 N N . THR A 1 58 ? -1.799 8.979 4.470 1.00 0.00 76 THR A N 19
ATOM 22991 C CA . THR A 1 58 ? -2.618 10.097 4.893 1.00 0.00 76 THR A CA 19
ATOM 22992 C C . THR A 1 58 ? -4.050 9.907 4.391 1.00 0.00 76 THR A C 19
ATOM 22993 O O . THR A 1 58 ? -4.275 9.187 3.411 1.00 0.00 76 THR A O 19
ATOM 23004 N N . ASN A 1 59 ? -5.004 10.544 5.075 1.00 0.00 77 ASN A N 19
ATOM 23005 C CA . ASN A 1 59 ? -6.420 10.482 4.702 1.00 0.00 77 ASN A CA 19
ATOM 23006 C C . ASN A 1 59 ? -6.962 9.057 4.772 1.00 0.00 77 ASN A C 19
ATOM 23007 O O . ASN A 1 59 ? -7.633 8.595 3.848 1.00 0.00 77 ASN A O 19
ATOM 23018 N N . LEU A 1 60 ? -6.672 8.372 5.875 1.00 0.00 78 LEU A N 19
ATOM 23019 C CA . LEU A 1 60 ? -7.139 7.004 6.077 1.00 0.00 78 LEU A CA 19
ATOM 23020 C C . LEU A 1 60 ? -8.656 6.953 6.222 1.00 0.00 78 LEU A C 19
ATOM 23021 O O . LEU A 1 60 ? -9.271 7.863 6.784 1.00 0.00 78 LEU A O 19
ATOM 23037 N N . ALA A 1 61 ? -9.249 5.878 5.727 1.00 0.00 79 ALA A N 19
ATOM 23038 C CA . ALA A 1 61 ? -10.690 5.693 5.808 1.00 0.00 79 ALA A CA 19
ATOM 23039 C C . ALA A 1 61 ? -11.069 4.987 7.107 1.00 0.00 79 ALA A C 19
ATOM 23040 O O . ALA A 1 61 ? -11.427 3.807 7.107 1.00 0.00 79 ALA A O 19
ATOM 23047 N N . ALA A 1 62 ? -10.972 5.727 8.208 1.00 0.00 80 ALA A N 19
ATOM 23048 C CA . ALA A 1 62 ? -11.279 5.218 9.544 1.00 0.00 80 ALA A CA 19
ATOM 23049 C C . ALA A 1 62 ? -10.351 4.072 9.934 1.00 0.00 80 ALA A C 19
ATOM 23050 O O . ALA A 1 62 ? -9.254 4.299 10.446 1.00 0.00 80 ALA A O 19
ATOM 23057 N N . GLY A 1 63 ? -10.783 2.846 9.673 1.00 0.00 81 GLY A N 19
ATOM 23058 C CA . GLY A 1 63 ? -9.978 1.691 10.007 1.00 0.00 81 GLY A CA 19
ATOM 23059 C C . GLY A 1 63 ? -9.207 1.177 8.813 1.00 0.00 81 GLY A C 19
ATOM 23060 O O . GLY A 1 63 ? -8.247 0.418 8.959 1.00 0.00 81 GLY A O 19
ATOM 23064 N N . PHE A 1 64 ? -9.626 1.591 7.625 1.00 0.00 82 PHE A N 19
ATOM 23065 C CA . PHE A 1 64 ? -8.972 1.165 6.401 1.00 0.00 82 PHE A CA 19
ATOM 23066 C C . PHE A 1 64 ? -7.620 1.847 6.273 1.00 0.00 82 PHE A C 19
ATOM 23067 O O . PHE A 1 64 ? -7.534 3.056 6.042 1.00 0.00 82 PHE A O 19
ATOM 23084 N N . SER A 1 65 ? -6.575 1.061 6.437 1.00 0.00 83 SER A N 19
ATOM 23085 C CA . SER A 1 65 ? -5.221 1.571 6.445 1.00 0.00 83 SER A CA 19
ATOM 23086 C C . SER A 1 65 ? -4.308 0.632 5.680 1.00 0.00 83 SER A C 19
ATOM 23087 O O . SER A 1 65 ? -4.734 -0.425 5.234 1.00 0.00 83 SER A O 19
ATOM 23095 N N . ALA A 1 66 ? -3.057 1.011 5.533 1.00 0.00 84 ALA A N 19
ATOM 23096 C CA . ALA A 1 66 ? -2.116 0.207 4.776 1.00 0.00 84 ALA A CA 19
ATOM 23097 C C . ALA A 1 66 ? -1.269 -0.650 5.709 1.00 0.00 84 ALA A C 19
ATOM 23098 O O . ALA A 1 66 ? -1.290 -0.465 6.930 1.00 0.00 84 ALA A O 19
ATOM 23105 N N . GLY A 1 67 ? -0.533 -1.586 5.133 1.00 0.00 85 GLY A N 19
ATOM 23106 C CA . GLY A 1 67 ? 0.300 -2.473 5.916 1.00 0.00 85 GLY A CA 19
ATOM 23107 C C . GLY A 1 67 ? 1.727 -2.495 5.414 1.00 0.00 85 GLY A C 19
ATOM 23108 O O . GLY A 1 67 ? 2.159 -1.581 4.719 1.00 0.00 85 GLY A O 19
ATOM 23112 N N . THR A 1 68 ? 2.448 -3.547 5.757 1.00 0.00 86 THR A N 19
ATOM 23113 C CA . THR A 1 68 ? 3.845 -3.691 5.370 1.00 0.00 86 THR A CA 19
ATOM 23114 C C . THR A 1 68 ? 3.970 -4.120 3.899 1.00 0.00 86 THR A C 19
ATOM 23115 O O . THR A 1 68 ? 2.969 -4.245 3.188 1.00 0.00 86 THR A O 19
ATOM 23126 N N . SER A 1 69 ? 5.197 -4.321 3.444 1.00 0.00 87 SER A N 19
ATOM 23127 C CA . SER A 1 69 ? 5.450 -4.748 2.077 1.00 0.00 87 SER A CA 19
ATOM 23128 C C . SER A 1 69 ? 6.114 -6.123 2.075 1.00 0.00 87 SER A C 19
ATOM 23129 O O . SER A 1 69 ? 6.911 -6.430 2.960 1.00 0.00 87 SER A O 19
ATOM 23137 N N . THR A 1 70 ? 5.786 -6.947 1.086 1.00 0.00 88 THR A N 19
ATOM 23138 C CA . THR A 1 70 ? 6.242 -8.332 1.068 1.00 0.00 88 THR A CA 19
ATOM 23139 C C . THR A 1 70 ? 6.649 -8.764 -0.337 1.00 0.00 88 THR A C 19
ATOM 23140 O O . THR A 1 70 ? 6.987 -7.926 -1.177 1.00 0.00 88 THR A O 19
ATOM 23151 N N . ASP A 1 71 ? 6.636 -10.085 -0.557 1.00 0.00 89 ASP A N 19
ATOM 23152 C CA . ASP A 1 71 ? 6.818 -10.696 -1.874 1.00 0.00 89 ASP A CA 19
ATOM 23153 C C . ASP A 1 71 ? 8.210 -10.446 -2.444 1.00 0.00 89 ASP A C 19
ATOM 23154 O O . ASP A 1 71 ? 9.065 -11.328 -2.408 1.00 0.00 89 ASP A O 19
ATOM 23163 N N . VAL A 1 72 ? 8.442 -9.244 -2.947 1.00 0.00 90 VAL A N 19
ATOM 23164 C CA . VAL A 1 72 ? 9.710 -8.909 -3.569 1.00 0.00 90 VAL A CA 19
ATOM 23165 C C . VAL A 1 72 ? 10.831 -8.791 -2.541 1.00 0.00 90 VAL A C 19
ATOM 23166 O O . VAL A 1 72 ? 11.906 -9.359 -2.718 1.00 0.00 90 VAL A O 19
ATOM 23179 N N . LEU A 1 73 ? 10.574 -8.067 -1.462 1.00 0.00 91 LEU A N 19
ATOM 23180 C CA . LEU A 1 73 ? 11.584 -7.867 -0.433 1.00 0.00 91 LEU A CA 19
ATOM 23181 C C . LEU A 1 73 ? 11.525 -8.973 0.616 1.00 0.00 91 LEU A C 19
ATOM 23182 O O . LEU A 1 73 ? 12.538 -9.324 1.214 1.00 0.00 91 LEU A O 19
ATOM 23198 N N . SER A 1 74 ? 10.335 -9.517 0.840 1.00 0.00 92 SER A N 19
ATOM 23199 C CA . SER A 1 74 ? 10.151 -10.526 1.869 1.00 0.00 92 SER A CA 19
ATOM 23200 C C . SER A 1 74 ? 10.486 -11.926 1.351 1.00 0.00 92 SER A C 19
ATOM 23201 O O . SER A 1 74 ? 11.378 -12.587 1.885 1.00 0.00 92 SER A O 19
ATOM 23209 N N . SER A 1 75 ? 9.783 -12.352 0.298 1.00 0.00 93 SER A N 19
ATOM 23210 C CA . SER A 1 75 ? 9.860 -13.725 -0.210 1.00 0.00 93 SER A CA 19
ATOM 23211 C C . SER A 1 75 ? 9.214 -14.689 0.786 1.00 0.00 93 SER A C 19
ATOM 23212 O O . SER A 1 75 ? 9.455 -14.620 1.993 1.00 0.00 93 SER A O 19
ATOM 23220 N N . GLY A 1 76 ? 8.372 -15.574 0.278 1.00 0.00 94 GLY A N 19
ATOM 23221 C CA . GLY A 1 76 ? 7.592 -16.434 1.145 1.00 0.00 94 GLY A CA 19
ATOM 23222 C C . GLY A 1 76 ? 6.249 -15.810 1.445 1.00 0.00 94 GLY A C 19
ATOM 23223 O O . GLY A 1 76 ? 5.415 -16.377 2.150 1.00 0.00 94 GLY A O 19
ATOM 23227 N N . THR A 1 77 ? 6.058 -14.623 0.901 1.00 0.00 95 THR A N 19
ATOM 23228 C CA . THR A 1 77 ? 4.819 -13.889 1.041 1.00 0.00 95 THR A CA 19
ATOM 23229 C C . THR A 1 77 ? 4.162 -13.712 -0.322 1.00 0.00 95 THR A C 19
ATOM 23230 O O . THR A 1 77 ? 4.841 -13.753 -1.349 1.00 0.00 95 THR A O 19
ATOM 23241 N N . VAL A 1 78 ? 2.852 -13.521 -0.338 1.00 0.00 96 VAL A N 19
ATOM 23242 C CA . VAL A 1 78 ? 2.142 -13.288 -1.588 1.00 0.00 96 VAL A CA 19
ATOM 23243 C C . VAL A 1 78 ? 1.920 -11.796 -1.809 1.00 0.00 96 VAL A C 19
ATOM 23244 O O . VAL A 1 78 ? 1.706 -11.038 -0.857 1.00 0.00 96 VAL A O 19
ATOM 23257 N N . GLY A 1 79 ? 1.997 -11.379 -3.064 1.00 0.00 97 GLY A N 19
ATOM 23258 C CA . GLY A 1 79 ? 1.812 -9.985 -3.402 1.00 0.00 97 GLY A CA 19
ATOM 23259 C C . GLY A 1 79 ? 2.072 -9.724 -4.870 1.00 0.00 97 GLY A C 19
ATOM 23260 O O . GLY A 1 79 ? 2.531 -10.615 -5.591 1.00 0.00 97 GLY A O 19
ATOM 23264 N N . SER A 1 80 ? 1.774 -8.513 -5.315 1.00 0.00 98 SER A N 19
ATOM 23265 C CA . SER A 1 80 ? 1.972 -8.125 -6.702 1.00 0.00 98 SER A CA 19
ATOM 23266 C C . SER A 1 80 ? 1.864 -6.606 -6.829 1.00 0.00 98 SER A C 19
ATOM 23267 O O . SER A 1 80 ? 0.774 -6.108 -7.182 1.00 0.00 98 SER A O 19
ATOM 23276 N N . SER A 1 1 ? 19.612 -1.344 -2.597 1.00 0.00 19 SER A N 20
ATOM 23277 C CA . SER A 1 1 ? 19.464 -0.095 -3.374 1.00 0.00 19 SER A CA 20
ATOM 23278 C C . SER A 1 1 ? 18.008 0.353 -3.355 1.00 0.00 19 SER A C 20
ATOM 23279 O O . SER A 1 1 ? 17.258 -0.058 -2.470 1.00 0.00 19 SER A O 20
ATOM 23289 N N . PHE A 1 2 ? 17.611 1.208 -4.297 1.00 0.00 20 PHE A N 20
ATOM 23290 C CA . PHE A 1 2 ? 16.210 1.607 -4.408 1.00 0.00 20 PHE A CA 20
ATOM 23291 C C . PHE A 1 2 ? 15.333 0.380 -4.633 1.00 0.00 20 PHE A C 20
ATOM 23292 O O . PHE A 1 2 ? 15.715 -0.550 -5.348 1.00 0.00 20 PHE A O 20
ATOM 23309 N N . VAL A 1 3 ? 14.166 0.384 -4.025 1.00 0.00 21 VAL A N 20
ATOM 23310 C CA . VAL A 1 3 ? 13.318 -0.795 -4.012 1.00 0.00 21 VAL A CA 20
ATOM 23311 C C . VAL A 1 3 ? 11.850 -0.440 -4.234 1.00 0.00 21 VAL A C 20
ATOM 23312 O O . VAL A 1 3 ? 11.352 0.571 -3.733 1.00 0.00 21 VAL A O 20
ATOM 23325 N N . GLN A 1 4 ? 11.176 -1.263 -5.024 1.00 0.00 22 GLN A N 20
ATOM 23326 C CA . GLN A 1 4 ? 9.741 -1.139 -5.223 1.00 0.00 22 GLN A CA 20
ATOM 23327 C C . GLN A 1 4 ? 9.036 -2.355 -4.631 1.00 0.00 22 GLN A C 20
ATOM 23328 O O . GLN A 1 4 ? 9.524 -3.481 -4.747 1.00 0.00 22 GLN A O 20
ATOM 23342 N N . CYS A 1 5 ? 7.889 -2.132 -4.006 1.00 0.00 23 CYS A N 20
ATOM 23343 C CA . CYS A 1 5 ? 7.225 -3.179 -3.240 1.00 0.00 23 CYS A CA 20
ATOM 23344 C C . CYS A 1 5 ? 5.710 -3.028 -3.269 1.00 0.00 23 CYS A C 20
ATOM 23345 O O . CYS A 1 5 ? 5.185 -1.919 -3.404 1.00 0.00 23 CYS A O 20
ATOM 23353 N N . ASN A 1 6 ? 5.005 -4.148 -3.143 1.00 0.00 24 ASN A N 20
ATOM 23354 C CA . ASN A 1 6 ? 3.548 -4.137 -3.139 1.00 0.00 24 ASN A CA 20
ATOM 23355 C C . ASN A 1 6 ? 3.024 -3.573 -1.836 1.00 0.00 24 ASN A C 20
ATOM 23356 O O . ASN A 1 6 ? 3.011 -4.246 -0.804 1.00 0.00 24 ASN A O 20
ATOM 23367 N N . HIS A 1 7 ? 2.594 -2.330 -1.904 1.00 0.00 25 HIS A N 20
ATOM 23368 C CA . HIS A 1 7 ? 2.039 -1.639 -0.760 1.00 0.00 25 HIS A CA 20
ATOM 23369 C C . HIS A 1 7 ? 0.689 -2.241 -0.414 1.00 0.00 25 HIS A C 20
ATOM 23370 O O . HIS A 1 7 ? -0.238 -2.208 -1.222 1.00 0.00 25 HIS A O 20
ATOM 23385 N N . HIS A 1 8 ? 0.590 -2.824 0.769 1.00 0.00 26 HIS A N 20
ATOM 23386 C CA . HIS A 1 8 ? -0.633 -3.499 1.172 1.00 0.00 26 HIS A CA 20
ATOM 23387 C C . HIS A 1 8 ? -1.545 -2.573 1.956 1.00 0.00 26 HIS A C 20
ATOM 23388 O O . HIS A 1 8 ? -1.125 -1.940 2.927 1.00 0.00 26 HIS A O 20
ATOM 23403 N N . LEU A 1 9 ? -2.793 -2.513 1.533 1.00 0.00 27 LEU A N 20
ATOM 23404 C CA . LEU A 1 9 ? -3.815 -1.800 2.270 1.00 0.00 27 LEU A CA 20
ATOM 23405 C C . LEU A 1 9 ? -4.599 -2.821 3.081 1.00 0.00 27 LEU A C 20
ATOM 23406 O O . LEU A 1 9 ? -5.032 -3.854 2.552 1.00 0.00 27 LEU A O 20
ATOM 23422 N N . LEU A 1 10 ? -4.755 -2.545 4.359 1.00 0.00 28 LEU A N 20
ATOM 23423 C CA . LEU A 1 10 ? -5.424 -3.454 5.260 1.00 0.00 28 LEU A CA 20
ATOM 23424 C C . LEU A 1 10 ? -6.910 -3.129 5.339 1.00 0.00 28 LEU A C 20
ATOM 23425 O O . LEU A 1 10 ? -7.301 -2.004 5.662 1.00 0.00 28 LEU A O 20
ATOM 23441 N N . TYR A 1 11 ? -7.724 -4.120 5.041 1.00 0.00 29 TYR A N 20
ATOM 23442 C CA . TYR A 1 11 ? -9.165 -3.990 5.128 1.00 0.00 29 TYR A CA 20
ATOM 23443 C C . TYR A 1 11 ? -9.583 -4.496 6.493 1.00 0.00 29 TYR A C 20
ATOM 23444 O O . TYR A 1 11 ? -8.906 -5.353 7.053 1.00 0.00 29 TYR A O 20
ATOM 23462 N N . ASN A 1 12 ? -10.663 -3.942 7.038 1.00 0.00 30 ASN A N 20
ATOM 23463 C CA . ASN A 1 12 ? -11.146 -4.347 8.354 1.00 0.00 30 ASN A CA 20
ATOM 23464 C C . ASN A 1 12 ? -11.307 -5.864 8.408 1.00 0.00 30 ASN A C 20
ATOM 23465 O O . ASN A 1 12 ? -12.304 -6.414 7.930 1.00 0.00 30 ASN A O 20
ATOM 23476 N N . GLY A 1 13 ? -10.320 -6.531 8.989 1.00 0.00 31 GLY A N 20
ATOM 23477 C CA . GLY A 1 13 ? -10.292 -7.974 8.988 1.00 0.00 31 GLY A CA 20
ATOM 23478 C C . GLY A 1 13 ? -8.957 -8.516 8.505 1.00 0.00 31 GLY A C 20
ATOM 23479 O O . GLY A 1 13 ? -8.172 -9.028 9.305 1.00 0.00 31 GLY A O 20
ATOM 23483 N N . ARG A 1 14 ? -8.678 -8.375 7.206 1.00 0.00 32 ARG A N 20
ATOM 23484 C CA . ARG A 1 14 ? -7.483 -8.977 6.603 1.00 0.00 32 ARG A CA 20
ATOM 23485 C C . ARG A 1 14 ? -6.951 -8.147 5.429 1.00 0.00 32 ARG A C 20
ATOM 23486 O O . ARG A 1 14 ? -7.516 -7.109 5.075 1.00 0.00 32 ARG A O 20
ATOM 23507 N N . HIS A 1 15 ? -5.852 -8.621 4.843 1.00 0.00 33 HIS A N 20
ATOM 23508 C CA . HIS A 1 15 ? -5.237 -8.004 3.669 1.00 0.00 33 HIS A CA 20
ATOM 23509 C C . HIS A 1 15 ? -6.242 -7.824 2.527 1.00 0.00 33 HIS A C 20
ATOM 23510 O O . HIS A 1 15 ? -6.982 -8.746 2.181 1.00 0.00 33 HIS A O 20
ATOM 23525 N N . TRP A 1 16 ? -6.248 -6.628 1.946 1.00 0.00 34 TRP A N 20
ATOM 23526 C CA . TRP A 1 16 ? -7.146 -6.315 0.839 1.00 0.00 34 TRP A CA 20
ATOM 23527 C C . TRP A 1 16 ? -6.397 -5.724 -0.361 1.00 0.00 34 TRP A C 20
ATOM 23528 O O . TRP A 1 16 ? -6.441 -6.276 -1.458 1.00 0.00 34 TRP A O 20
ATOM 23549 N N . GLY A 1 17 ? -5.684 -4.628 -0.145 1.00 0.00 35 GLY A N 20
ATOM 23550 C CA . GLY A 1 17 ? -5.083 -3.911 -1.256 1.00 0.00 35 GLY A CA 20
ATOM 23551 C C . GLY A 1 17 ? -3.629 -4.231 -1.453 1.00 0.00 35 GLY A C 20
ATOM 23552 O O . GLY A 1 17 ? -2.920 -4.579 -0.506 1.00 0.00 35 GLY A O 20
ATOM 23556 N N . THR A 1 18 ? -3.199 -4.133 -2.695 1.00 0.00 36 THR A N 20
ATOM 23557 C CA . THR A 1 18 ? -1.845 -4.383 -3.067 1.00 0.00 36 THR A CA 20
ATOM 23558 C C . THR A 1 18 ? -1.495 -3.547 -4.307 1.00 0.00 36 THR A C 20
ATOM 23559 O O . THR A 1 18 ? -2.012 -3.791 -5.402 1.00 0.00 36 THR A O 20
ATOM 23570 N N . ILE A 1 19 ? -0.680 -2.518 -4.116 1.00 0.00 37 ILE A N 20
ATOM 23571 C CA . ILE A 1 19 ? -0.148 -1.755 -5.234 1.00 0.00 37 ILE A CA 20
ATOM 23572 C C . ILE A 1 19 ? 1.371 -1.784 -5.170 1.00 0.00 37 ILE A C 20
ATOM 23573 O O . ILE A 1 19 ? 1.968 -1.230 -4.245 1.00 0.00 37 ILE A O 20
ATOM 23589 N N . ARG A 1 20 ? 1.999 -2.429 -6.138 1.00 0.00 38 ARG A N 20
ATOM 23590 C CA . ARG A 1 20 ? 3.446 -2.551 -6.134 1.00 0.00 38 ARG A CA 20
ATOM 23591 C C . ARG A 1 20 ? 4.075 -1.244 -6.604 1.00 0.00 38 ARG A C 20
ATOM 23592 O O . ARG A 1 20 ? 4.246 -1.008 -7.799 1.00 0.00 38 ARG A O 20
ATOM 23613 N N . LYS A 1 21 ? 4.404 -0.401 -5.637 1.00 0.00 39 LYS A N 20
ATOM 23614 C CA . LYS A 1 21 ? 4.886 0.945 -5.896 1.00 0.00 39 LYS A CA 20
ATOM 23615 C C . LYS A 1 21 ? 6.317 1.093 -5.393 1.00 0.00 39 LYS A C 20
ATOM 23616 O O . LYS A 1 21 ? 6.736 0.397 -4.466 1.00 0.00 39 LYS A O 20
ATOM 23635 N N . LYS A 1 22 ? 7.056 1.996 -6.011 1.00 0.00 40 LYS A N 20
ATOM 23636 C CA . LYS A 1 22 ? 8.449 2.234 -5.664 1.00 0.00 40 LYS A CA 20
ATOM 23637 C C . LYS A 1 22 ? 8.552 3.115 -4.421 1.00 0.00 40 LYS A C 20
ATOM 23638 O O . LYS A 1 22 ? 7.677 3.946 -4.166 1.00 0.00 40 LYS A O 20
ATOM 23657 N N . ALA A 1 23 ? 9.610 2.915 -3.645 1.00 0.00 41 ALA A N 20
ATOM 23658 C CA . ALA A 1 23 ? 9.844 3.710 -2.447 1.00 0.00 41 ALA A CA 20
ATOM 23659 C C . ALA A 1 23 ? 10.124 5.161 -2.810 1.00 0.00 41 ALA A C 20
ATOM 23660 O O . ALA A 1 23 ? 10.858 5.446 -3.757 1.00 0.00 41 ALA A O 20
ATOM 23667 N N . GLY A 1 24 ? 9.529 6.069 -2.052 1.00 0.00 42 GLY A N 20
ATOM 23668 C CA . GLY A 1 24 ? 9.674 7.485 -2.330 1.00 0.00 42 GLY A CA 20
ATOM 23669 C C . GLY A 1 24 ? 8.509 8.029 -3.127 1.00 0.00 42 GLY A C 20
ATOM 23670 O O . GLY A 1 24 ? 8.257 9.235 -3.137 1.00 0.00 42 GLY A O 20
ATOM 23674 N N . TRP A 1 25 ? 7.794 7.135 -3.788 1.00 0.00 43 TRP A N 20
ATOM 23675 C CA . TRP A 1 25 ? 6.643 7.517 -4.585 1.00 0.00 43 TRP A CA 20
ATOM 23676 C C . TRP A 1 25 ? 5.366 7.349 -3.778 1.00 0.00 43 TRP A C 20
ATOM 23677 O O . TRP A 1 25 ? 5.169 6.328 -3.113 1.00 0.00 43 TRP A O 20
ATOM 23698 N N . ALA A 1 26 ? 4.515 8.362 -3.818 1.00 0.00 44 ALA A N 20
ATOM 23699 C CA . ALA A 1 26 ? 3.233 8.310 -3.147 1.00 0.00 44 ALA A CA 20
ATOM 23700 C C . ALA A 1 26 ? 2.290 7.373 -3.889 1.00 0.00 44 ALA A C 20
ATOM 23701 O O . ALA A 1 26 ? 2.141 7.467 -5.110 1.00 0.00 44 ALA A O 20
ATOM 23708 N N . VAL A 1 27 ? 1.666 6.465 -3.161 1.00 0.00 45 VAL A N 20
ATOM 23709 C CA . VAL A 1 27 ? 0.764 5.502 -3.761 1.00 0.00 45 VAL A CA 20
ATOM 23710 C C . VAL A 1 27 ? -0.653 5.709 -3.244 1.00 0.00 45 VAL A C 20
ATOM 23711 O O . VAL A 1 27 ? -0.858 6.051 -2.076 1.00 0.00 45 VAL A O 20
ATOM 23724 N N . ARG A 1 28 ? -1.625 5.520 -4.117 1.00 0.00 46 ARG A N 20
ATOM 23725 C CA . ARG A 1 28 ? -3.012 5.683 -3.732 1.00 0.00 46 ARG A CA 20
ATOM 23726 C C . ARG A 1 28 ? -3.619 4.334 -3.365 1.00 0.00 46 ARG A C 20
ATOM 23727 O O . ARG A 1 28 ? -3.278 3.304 -3.950 1.00 0.00 46 ARG A O 20
ATOM 23748 N N . PHE A 1 29 ? -4.478 4.342 -2.370 1.00 0.00 47 PHE A N 20
ATOM 23749 C CA . PHE A 1 29 ? -5.242 3.166 -2.012 1.00 0.00 47 PHE A CA 20
ATOM 23750 C C . PHE A 1 29 ? -6.717 3.487 -2.120 1.00 0.00 47 PHE A C 20
ATOM 23751 O O . PHE A 1 29 ? -7.152 4.562 -1.707 1.00 0.00 47 PHE A O 20
ATOM 23768 N N . TYR A 1 30 ? -7.485 2.567 -2.665 1.00 0.00 48 TYR A N 20
ATOM 23769 C CA . TYR A 1 30 ? -8.884 2.829 -2.940 1.00 0.00 48 TYR A CA 20
ATOM 23770 C C . TYR A 1 30 ? -9.732 1.589 -2.723 1.00 0.00 48 TYR A C 20
ATOM 23771 O O . TYR A 1 30 ? -9.235 0.459 -2.739 1.00 0.00 48 TYR A O 20
ATOM 23789 N N . GLU A 1 31 ? -11.010 1.821 -2.503 1.00 0.00 49 GLU A N 20
ATOM 23790 C CA . GLU A 1 31 ? -11.974 0.753 -2.322 1.00 0.00 49 GLU A CA 20
ATOM 23791 C C . GLU A 1 31 ? -12.703 0.485 -3.630 1.00 0.00 49 GLU A C 20
ATOM 23792 O O . GLU A 1 31 ? -13.242 1.403 -4.251 1.00 0.00 49 GLU A O 20
ATOM 23804 N N . GLU A 1 32 ? -12.696 -0.759 -4.061 1.00 0.00 50 GLU A N 20
ATOM 23805 C CA . GLU A 1 32 ? -13.486 -1.155 -5.209 1.00 0.00 50 GLU A CA 20
ATOM 23806 C C . GLU A 1 32 ? -14.448 -2.264 -4.815 1.00 0.00 50 GLU A C 20
ATOM 23807 O O . GLU A 1 32 ? -14.068 -3.426 -4.658 1.00 0.00 50 GLU A O 20
ATOM 23819 N N . LYS A 1 33 ? -15.694 -1.877 -4.626 1.00 0.00 51 LYS A N 20
ATOM 23820 C CA . LYS A 1 33 ? -16.745 -2.793 -4.225 1.00 0.00 51 LYS A CA 20
ATOM 23821 C C . LYS A 1 33 ? -17.788 -2.874 -5.330 1.00 0.00 51 LYS A C 20
ATOM 23822 O O . LYS A 1 33 ? -17.950 -1.920 -6.089 1.00 0.00 51 LYS A O 20
ATOM 23841 N N . PRO A 1 34 ? -18.488 -4.016 -5.446 1.00 0.00 52 PRO A N 20
ATOM 23842 C CA . PRO A 1 34 ? -19.457 -4.252 -6.521 1.00 0.00 52 PRO A CA 20
ATOM 23843 C C . PRO A 1 34 ? -20.469 -3.120 -6.662 1.00 0.00 52 PRO A C 20
ATOM 23844 O O . PRO A 1 34 ? -21.262 -2.856 -5.753 1.00 0.00 52 PRO A O 20
ATOM 23855 N N . GLY A 1 35 ? -20.429 -2.455 -7.810 1.00 0.00 53 GLY A N 20
ATOM 23856 C CA . GLY A 1 35 ? -21.357 -1.380 -8.084 1.00 0.00 53 GLY A CA 20
ATOM 23857 C C . GLY A 1 35 ? -20.788 -0.006 -7.788 1.00 0.00 53 GLY A C 20
ATOM 23858 O O . GLY A 1 35 ? -21.271 0.997 -8.314 1.00 0.00 53 GLY A O 20
ATOM 23862 N N . GLN A 1 36 ? -19.758 0.043 -6.963 1.00 0.00 54 GLN A N 20
ATOM 23863 C CA . GLN A 1 36 ? -19.228 1.313 -6.491 1.00 0.00 54 GLN A CA 20
ATOM 23864 C C . GLN A 1 36 ? -17.953 1.710 -7.224 1.00 0.00 54 GLN A C 20
ATOM 23865 O O . GLN A 1 36 ? -17.129 0.863 -7.577 1.00 0.00 54 GLN A O 20
ATOM 23879 N N . PRO A 1 37 ? -17.788 3.019 -7.469 1.00 0.00 55 PRO A N 20
ATOM 23880 C CA . PRO A 1 37 ? -16.533 3.591 -7.950 1.00 0.00 55 PRO A CA 20
ATOM 23881 C C . PRO A 1 37 ? -15.478 3.547 -6.859 1.00 0.00 55 PRO A C 20
ATOM 23882 O O . PRO A 1 37 ? -15.787 3.346 -5.683 1.00 0.00 55 PRO A O 20
ATOM 23893 N N . LYS A 1 38 ? -14.244 3.766 -7.248 1.00 0.00 56 LYS A N 20
ATOM 23894 C CA . LYS A 1 38 ? -13.122 3.521 -6.369 1.00 0.00 56 LYS A CA 20
ATOM 23895 C C . LYS A 1 38 ? -12.713 4.783 -5.629 1.00 0.00 56 LYS A C 20
ATOM 23896 O O . LYS A 1 38 ? -12.195 5.734 -6.219 1.00 0.00 56 LYS A O 20
ATOM 23915 N N . ARG A 1 39 ? -12.963 4.773 -4.329 1.00 0.00 57 ARG A N 20
ATOM 23916 C CA . ARG A 1 39 ? -12.742 5.935 -3.480 1.00 0.00 57 ARG A CA 20
ATOM 23917 C C . ARG A 1 39 ? -11.442 5.795 -2.713 1.00 0.00 57 ARG A C 20
ATOM 23918 O O . ARG A 1 39 ? -11.075 4.696 -2.300 1.00 0.00 57 ARG A O 20
ATOM 23939 N N . LEU A 1 40 ? -10.759 6.916 -2.522 1.00 0.00 58 LEU A N 20
ATOM 23940 C CA . LEU A 1 40 ? -9.499 6.933 -1.798 1.00 0.00 58 LEU A CA 20
ATOM 23941 C C . LEU A 1 40 ? -9.698 6.546 -0.344 1.00 0.00 58 LEU A C 20
ATOM 23942 O O . LEU A 1 40 ? -10.507 7.143 0.367 1.00 0.00 58 LEU A O 20
ATOM 23958 N N . VAL A 1 41 ? -8.955 5.545 0.089 1.00 0.00 59 VAL A N 20
ATOM 23959 C CA . VAL A 1 41 ? -9.045 5.068 1.459 1.00 0.00 59 VAL A CA 20
ATOM 23960 C C . VAL A 1 41 ? -7.770 5.395 2.223 1.00 0.00 59 VAL A C 20
ATOM 23961 O O . VAL A 1 41 ? -7.754 5.384 3.455 1.00 0.00 59 VAL A O 20
ATOM 23974 N N . ALA A 1 42 ? -6.704 5.672 1.475 1.00 0.00 60 ALA A N 20
ATOM 23975 C CA . ALA A 1 42 ? -5.433 6.063 2.057 1.00 0.00 60 ALA A CA 20
ATOM 23976 C C . ALA A 1 42 ? -4.445 6.497 0.991 1.00 0.00 60 ALA A C 20
ATOM 23977 O O . ALA A 1 42 ? -4.371 5.913 -0.088 1.00 0.00 60 ALA A O 20
ATOM 23984 N N . ILE A 1 43 ? -3.693 7.530 1.299 1.00 0.00 61 ILE A N 20
ATOM 23985 C CA . ILE A 1 43 ? -2.577 7.933 0.468 1.00 0.00 61 ILE A CA 20
ATOM 23986 C C . ILE A 1 43 ? -1.311 7.696 1.263 1.00 0.00 61 ILE A C 20
ATOM 23987 O O . ILE A 1 43 ? -1.085 8.334 2.288 1.00 0.00 61 ILE A O 20
ATOM 24003 N N . CYS A 1 44 ? -0.499 6.763 0.821 1.00 0.00 62 CYS A N 20
ATOM 24004 C CA . CYS A 1 44 ? 0.617 6.322 1.631 1.00 0.00 62 CYS A CA 20
ATOM 24005 C C . CYS A 1 44 ? 1.883 6.246 0.799 1.00 0.00 62 CYS A C 20
ATOM 24006 O O . CYS A 1 44 ? 1.829 6.249 -0.429 1.00 0.00 62 CYS A O 20
ATOM 24013 N N . LYS A 1 45 ? 3.020 6.206 1.464 1.00 0.00 63 LYS A N 20
ATOM 24014 C CA . LYS A 1 45 ? 4.295 6.078 0.789 1.00 0.00 63 LYS A CA 20
ATOM 24015 C C . LYS A 1 45 ? 5.323 5.530 1.760 1.00 0.00 63 LYS A C 20
ATOM 24016 O O . LYS A 1 45 ? 5.108 5.531 2.972 1.00 0.00 63 LYS A O 20
ATOM 24035 N N . ASN A 1 46 ? 6.425 5.042 1.225 1.00 0.00 64 ASN A N 20
ATOM 24036 C CA . ASN A 1 46 ? 7.477 4.479 2.051 1.00 0.00 64 ASN A CA 20
ATOM 24037 C C . ASN A 1 46 ? 8.348 5.596 2.599 1.00 0.00 64 ASN A C 20
ATOM 24038 O O . ASN A 1 46 ? 8.730 6.496 1.851 1.00 0.00 64 ASN A O 20
ATOM 24049 N N . ALA A 1 47 ? 8.624 5.538 3.902 1.00 0.00 65 ALA A N 20
ATOM 24050 C CA . ALA A 1 47 ? 9.342 6.599 4.619 1.00 0.00 65 ALA A CA 20
ATOM 24051 C C . ALA A 1 47 ? 10.530 7.145 3.832 1.00 0.00 65 ALA A C 20
ATOM 24052 O O . ALA A 1 47 ? 10.628 8.353 3.595 1.00 0.00 65 ALA A O 20
ATOM 24059 N N . SER A 1 48 ? 11.420 6.257 3.426 1.00 0.00 66 SER A N 20
ATOM 24060 C CA . SER A 1 48 ? 12.593 6.642 2.661 1.00 0.00 66 SER A CA 20
ATOM 24061 C C . SER A 1 48 ? 12.340 6.483 1.163 1.00 0.00 66 SER A C 20
ATOM 24062 O O . SER A 1 48 ? 11.593 5.600 0.740 1.00 0.00 66 SER A O 20
ATOM 24070 N N . PRO A 1 49 ? 12.942 7.355 0.343 1.00 0.00 67 PRO A N 20
ATOM 24071 C CA . PRO A 1 49 ? 12.821 7.286 -1.111 1.00 0.00 67 PRO A CA 20
ATOM 24072 C C . PRO A 1 49 ? 13.857 6.356 -1.740 1.00 0.00 67 PRO A C 20
ATOM 24073 O O . PRO A 1 49 ? 14.034 6.340 -2.960 1.00 0.00 67 PRO A O 20
ATOM 24084 N N . VAL A 1 50 ? 14.544 5.590 -0.905 1.00 0.00 68 VAL A N 20
ATOM 24085 C CA . VAL A 1 50 ? 15.567 4.672 -1.383 1.00 0.00 68 VAL A CA 20
ATOM 24086 C C . VAL A 1 50 ? 15.254 3.245 -0.948 1.00 0.00 68 VAL A C 20
ATOM 24087 O O . VAL A 1 50 ? 14.844 2.420 -1.761 1.00 0.00 68 VAL A O 20
ATOM 24100 N N . HIS A 1 51 ? 15.443 2.959 0.335 1.00 0.00 69 HIS A N 20
ATOM 24101 C CA . HIS A 1 51 ? 15.166 1.630 0.870 1.00 0.00 69 HIS A CA 20
ATOM 24102 C C . HIS A 1 51 ? 13.770 1.600 1.469 1.00 0.00 69 HIS A C 20
ATOM 24103 O O . HIS A 1 51 ? 13.191 2.650 1.755 1.00 0.00 69 HIS A O 20
ATOM 24118 N N . CYS A 1 52 ? 13.245 0.408 1.686 1.00 0.00 70 CYS A N 20
ATOM 24119 C CA . CYS A 1 52 ? 11.900 0.252 2.206 1.00 0.00 70 CYS A CA 20
ATOM 24120 C C . CYS A 1 52 ? 11.942 0.012 3.710 1.00 0.00 70 CYS A C 20
ATOM 24121 O O . CYS A 1 52 ? 12.633 -0.886 4.189 1.00 0.00 70 CYS A O 20
ATOM 24129 N N . ASN A 1 53 ? 11.209 0.833 4.449 1.00 0.00 71 ASN A N 20
ATOM 24130 C CA . ASN A 1 53 ? 11.182 0.734 5.904 1.00 0.00 71 ASN A CA 20
ATOM 24131 C C . ASN A 1 53 ? 9.759 0.463 6.373 1.00 0.00 71 ASN A C 20
ATOM 24132 O O . ASN A 1 53 ? 9.393 -0.675 6.664 1.00 0.00 71 ASN A O 20
ATOM 24143 N N . TYR A 1 54 ? 8.962 1.523 6.429 1.00 0.00 72 TYR A N 20
ATOM 24144 C CA . TYR A 1 54 ? 7.563 1.425 6.815 1.00 0.00 72 TYR A CA 20
ATOM 24145 C C . TYR A 1 54 ? 6.722 2.335 5.934 1.00 0.00 72 TYR A C 20
ATOM 24146 O O . TYR A 1 54 ? 7.254 3.085 5.109 1.00 0.00 72 TYR A O 20
ATOM 24164 N N . LEU A 1 55 ? 5.415 2.285 6.131 1.00 0.00 73 LEU A N 20
ATOM 24165 C CA . LEU A 1 55 ? 4.488 3.046 5.313 1.00 0.00 73 LEU A CA 20
ATOM 24166 C C . LEU A 1 55 ? 3.922 4.219 6.089 1.00 0.00 73 LEU A C 20
ATOM 24167 O O . LEU A 1 55 ? 3.297 4.041 7.133 1.00 0.00 73 LEU A O 20
ATOM 24183 N N . LYS A 1 56 ? 4.151 5.418 5.580 1.00 0.00 74 LYS A N 20
ATOM 24184 C CA . LYS A 1 56 ? 3.620 6.620 6.200 1.00 0.00 74 LYS A CA 20
ATOM 24185 C C . LYS A 1 56 ? 2.377 7.057 5.438 1.00 0.00 74 LYS A C 20
ATOM 24186 O O . LYS A 1 56 ? 2.473 7.605 4.335 1.00 0.00 74 LYS A O 20
ATOM 24205 N N . CYS A 1 57 ? 1.210 6.805 6.012 1.00 0.00 75 CYS A N 20
ATOM 24206 C CA . CYS A 1 57 ? -0.040 7.025 5.304 1.00 0.00 75 CYS A CA 20
ATOM 24207 C C . CYS A 1 57 ? -0.768 8.265 5.801 1.00 0.00 75 CYS A C 20
ATOM 24208 O O . CYS A 1 57 ? -0.656 8.644 6.969 1.00 0.00 75 CYS A O 20
ATOM 24215 N N . THR A 1 58 ? -1.519 8.887 4.905 1.00 0.00 76 THR A N 20
ATOM 24216 C CA . THR A 1 58 ? -2.367 10.004 5.258 1.00 0.00 76 THR A CA 20
ATOM 24217 C C . THR A 1 58 ? -3.759 9.793 4.666 1.00 0.00 76 THR A C 20
ATOM 24218 O O . THR A 1 58 ? -3.913 9.056 3.687 1.0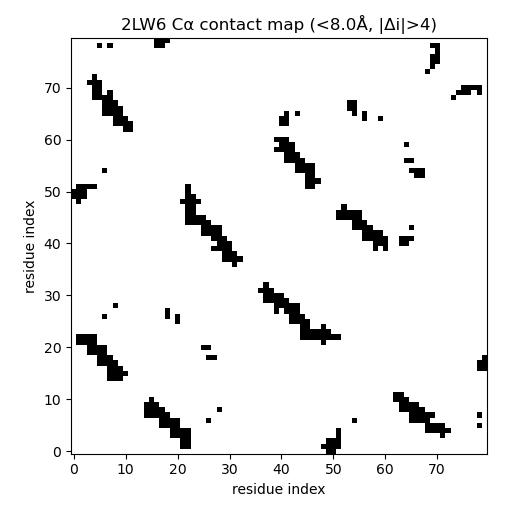0 0.00 76 THR A O 20
ATOM 24229 N N . ASN A 1 59 ? -4.753 10.431 5.273 1.00 0.00 77 ASN A N 20
ATOM 24230 C CA . ASN A 1 59 ? -6.151 10.305 4.859 1.00 0.00 77 ASN A CA 20
ATOM 24231 C C . ASN A 1 59 ? -6.603 8.848 4.887 1.00 0.00 77 ASN A C 20
ATOM 24232 O O . ASN A 1 59 ? -6.688 8.187 3.854 1.00 0.00 77 ASN A O 20
ATOM 24243 N N . LEU A 1 60 ? -6.880 8.360 6.083 1.00 0.00 78 LEU A N 20
ATOM 24244 C CA . LEU A 1 60 ? -7.327 6.985 6.264 1.00 0.00 78 LEU A CA 20
ATOM 24245 C C . LEU A 1 60 ? -8.848 6.926 6.306 1.00 0.00 78 LEU A C 20
ATOM 24246 O O . LEU A 1 60 ? -9.495 7.763 6.943 1.00 0.00 78 LEU A O 20
ATOM 24262 N N . ALA A 1 61 ? -9.419 5.938 5.630 1.00 0.00 79 ALA A N 20
ATOM 24263 C CA . ALA A 1 61 ? -10.868 5.809 5.549 1.00 0.00 79 ALA A CA 20
ATOM 24264 C C . ALA A 1 61 ? -11.405 5.014 6.734 1.00 0.00 79 ALA A C 20
ATOM 24265 O O . ALA A 1 61 ? -11.665 3.816 6.628 1.00 0.00 79 ALA A O 20
ATOM 24272 N N . ALA A 1 62 ? -11.550 5.701 7.865 1.00 0.00 80 ALA A N 20
ATOM 24273 C CA . ALA A 1 62 ? -12.059 5.105 9.100 1.00 0.00 80 ALA A CA 20
ATOM 24274 C C . ALA A 1 62 ? -11.168 3.960 9.584 1.00 0.00 80 ALA A C 20
ATOM 24275 O O . ALA A 1 62 ? -10.171 4.189 10.268 1.00 0.00 80 ALA A O 20
ATOM 24282 N N . GLY A 1 63 ? -11.516 2.735 9.207 1.00 0.00 81 GLY A N 20
ATOM 24283 C CA . GLY A 1 63 ? -10.747 1.582 9.626 1.00 0.00 81 GLY A CA 20
ATOM 24284 C C . GLY A 1 63 ? -9.819 1.084 8.541 1.00 0.00 81 GLY A C 20
ATOM 24285 O O . GLY A 1 63 ? -9.024 0.171 8.763 1.00 0.00 81 GLY A O 20
ATOM 24289 N N . PHE A 1 64 ? -9.919 1.683 7.364 1.00 0.00 82 PHE A N 20
ATOM 24290 C CA . PHE A 1 64 ? -9.069 1.307 6.249 1.00 0.00 82 PHE A CA 20
ATOM 24291 C C . PHE A 1 64 ? -7.729 2.020 6.349 1.00 0.00 82 PHE A C 20
ATOM 24292 O O . PHE A 1 64 ? -7.654 3.248 6.253 1.00 0.00 82 PHE A O 20
ATOM 24309 N N . SER A 1 65 ? -6.682 1.242 6.570 1.00 0.00 83 SER A N 20
ATOM 24310 C CA . SER A 1 65 ? -5.335 1.768 6.711 1.00 0.00 83 SER A CA 20
ATOM 24311 C C . SER A 1 65 ? -4.362 0.806 6.049 1.00 0.00 83 SER A C 20
ATOM 24312 O O . SER A 1 65 ? -4.728 -0.317 5.733 1.00 0.00 83 SER A O 20
ATOM 24320 N N . ALA A 1 66 ? -3.132 1.235 5.831 1.00 0.00 84 ALA A N 20
ATOM 24321 C CA . ALA A 1 66 ? -2.148 0.387 5.173 1.00 0.00 84 ALA A CA 20
ATOM 24322 C C . ALA A 1 66 ? -1.391 -0.449 6.196 1.00 0.00 84 ALA A C 20
ATOM 24323 O O . ALA A 1 66 ? -1.400 -0.140 7.390 1.00 0.00 84 ALA A O 20
ATOM 24330 N N . GLY A 1 67 ? -0.730 -1.498 5.723 1.00 0.00 85 GLY A N 20
ATOM 24331 C CA . GLY A 1 67 ? -0.109 -2.446 6.629 1.00 0.00 85 GLY A CA 20
ATOM 24332 C C . GLY A 1 67 ? 1.392 -2.587 6.438 1.00 0.00 85 GLY A C 20
ATOM 24333 O O . GLY A 1 67 ? 2.164 -2.282 7.345 1.00 0.00 85 GLY A O 20
ATOM 24337 N N . THR A 1 68 ? 1.809 -3.059 5.271 1.00 0.00 86 THR A N 20
ATOM 24338 C CA . THR A 1 68 ? 3.219 -3.329 5.009 1.00 0.00 86 THR A CA 20
ATOM 24339 C C . THR A 1 68 ? 3.393 -3.764 3.550 1.00 0.00 86 THR A C 20
ATOM 24340 O O . THR A 1 68 ? 2.470 -3.613 2.748 1.00 0.00 86 THR A O 20
ATOM 24351 N N . SER A 1 69 ? 4.566 -4.284 3.210 1.00 0.00 87 SER A N 20
ATOM 24352 C CA . SER A 1 69 ? 4.836 -4.769 1.861 1.00 0.00 87 SER A CA 20
ATOM 24353 C C . SER A 1 69 ? 5.544 -6.127 1.922 1.00 0.00 87 SER A C 20
ATOM 24354 O O . SER A 1 69 ? 6.357 -6.365 2.813 1.00 0.00 87 SER A O 20
ATOM 24362 N N . THR A 1 70 ? 5.232 -7.013 0.977 1.00 0.00 88 THR A N 20
ATOM 24363 C CA . THR A 1 70 ? 5.784 -8.369 0.972 1.00 0.00 88 THR A CA 20
ATOM 24364 C C . THR A 1 70 ? 6.130 -8.794 -0.453 1.00 0.00 88 THR A C 20
ATOM 24365 O O . THR A 1 70 ? 6.460 -7.950 -1.288 1.00 0.00 88 THR A O 20
ATOM 24376 N N . ASP A 1 71 ? 6.084 -10.107 -0.700 1.00 0.00 89 ASP A N 20
ATOM 24377 C CA . ASP A 1 71 ? 6.217 -10.697 -2.040 1.00 0.00 89 ASP A CA 20
ATOM 24378 C C . ASP A 1 71 ? 7.603 -10.484 -2.637 1.00 0.00 89 ASP A C 20
ATOM 24379 O O . ASP A 1 71 ? 8.376 -11.427 -2.758 1.00 0.00 89 ASP A O 20
ATOM 24388 N N . VAL A 1 72 ? 7.924 -9.253 -2.996 1.00 0.00 90 VAL A N 20
ATOM 24389 C CA . VAL A 1 72 ? 9.205 -8.953 -3.606 1.00 0.00 90 VAL A CA 20
ATOM 24390 C C . VAL A 1 72 ? 10.316 -8.845 -2.561 1.00 0.00 90 VAL A C 20
ATOM 24391 O O . VAL A 1 72 ? 11.422 -9.341 -2.766 1.00 0.00 90 VAL A O 20
ATOM 24404 N N . LEU A 1 73 ? 10.021 -8.195 -1.440 1.00 0.00 91 LEU A N 20
ATOM 24405 C CA . LEU A 1 73 ? 11.018 -8.012 -0.391 1.00 0.00 91 LEU A CA 20
ATOM 24406 C C . LEU A 1 73 ? 10.993 -9.167 0.612 1.00 0.00 91 LEU A C 20
ATOM 24407 O O . LEU A 1 73 ? 12.026 -9.548 1.157 1.00 0.00 91 LEU A O 20
ATOM 24423 N N . SER A 1 74 ? 9.812 -9.723 0.849 1.00 0.00 92 SER A N 20
ATOM 24424 C CA . SER A 1 74 ? 9.664 -10.791 1.830 1.00 0.00 92 SER A CA 20
ATOM 24425 C C . SER A 1 74 ? 9.777 -12.158 1.161 1.00 0.00 92 SER A C 20
ATOM 24426 O O . SER A 1 74 ? 9.974 -13.170 1.831 1.00 0.00 92 SER A O 20
ATOM 24434 N N . SER A 1 75 ? 9.648 -12.167 -0.165 1.00 0.00 93 SER A N 20
ATOM 24435 C CA . SER A 1 75 ? 9.801 -13.377 -0.973 1.00 0.00 93 SER A CA 20
ATOM 24436 C C . SER A 1 75 ? 8.666 -14.371 -0.713 1.00 0.00 93 SER A C 20
ATOM 24437 O O . SER A 1 75 ? 7.689 -14.414 -1.466 1.00 0.00 93 SER A O 20
ATOM 24445 N N . GLY A 1 76 ? 8.778 -15.138 0.367 1.00 0.00 94 GLY A N 20
ATOM 24446 C CA . GLY A 1 76 ? 7.793 -16.160 0.662 1.00 0.00 94 GLY A CA 20
ATOM 24447 C C . GLY A 1 76 ? 6.557 -15.598 1.332 1.00 0.00 94 GLY A C 20
ATOM 24448 O O . GLY A 1 76 ? 6.292 -15.877 2.498 1.00 0.00 94 GLY A O 20
ATOM 24452 N N . THR A 1 77 ? 5.806 -14.797 0.597 1.00 0.00 95 THR A N 20
ATOM 24453 C CA . THR A 1 77 ? 4.591 -14.191 1.115 1.00 0.00 95 THR A CA 20
ATOM 24454 C C . THR A 1 77 ? 3.507 -14.162 0.043 1.00 0.00 95 THR A C 20
ATOM 24455 O O . THR A 1 77 ? 3.788 -13.870 -1.119 1.00 0.00 95 THR A O 20
ATOM 24466 N N . VAL A 1 78 ? 2.278 -14.470 0.431 1.00 0.00 96 VAL A N 20
ATOM 24467 C CA . VAL A 1 78 ? 1.158 -14.454 -0.499 1.00 0.00 96 VAL A CA 20
ATOM 24468 C C . VAL A 1 78 ? 0.775 -13.018 -0.850 1.00 0.00 96 VAL A C 20
ATOM 24469 O O . VAL A 1 78 ? 0.424 -12.222 0.024 1.00 0.00 96 VAL A O 20
ATOM 24482 N N . GLY A 1 79 ? 0.872 -12.689 -2.128 1.00 0.00 97 GLY A N 20
ATOM 24483 C CA . GLY A 1 79 ? 0.537 -11.358 -2.582 1.00 0.00 97 GLY A CA 20
ATOM 24484 C C . GLY A 1 79 ? 0.638 -11.240 -4.085 1.00 0.00 97 GLY A C 20
ATOM 24485 O O . GLY A 1 79 ? 0.530 -12.241 -4.796 1.00 0.00 97 GLY A O 20
ATOM 24489 N N . SER A 1 80 ? 0.851 -10.028 -4.567 1.00 0.00 98 SER A N 20
ATOM 24490 C CA . SER A 1 80 ? 0.964 -9.761 -5.990 1.00 0.00 98 SER A CA 20
ATOM 24491 C C . SER A 1 80 ? 1.658 -8.422 -6.191 1.00 0.00 98 SER A C 20
ATOM 24492 O O . SER A 1 80 ? 2.096 -7.840 -5.180 1.00 0.00 98 SER A O 20
#

Foldseek 3Di:
DWDWFFWWKADVPGTDGTDGGTAPDWDFDWDDDVPDDTHTQWIWHAPDNGDHDAIDIDRHNVPIGTDGTDCVVPVPDDDD

Secondary structure (DSSP, 8-state):
---EEEEEEEETTEEEEEEEEETTS-EEEEE--TTS--EEEEEEEES-SSS---EEEES-BTTBEE----TTTT-S-S--

Nearest PDB structures (foldseek):
  2lw6-assembly1_A  TM=9.774E-01  e=3.393E-13  Pyricularia oryzae
  7jfl-assembly1_A  TM=4.870E-01  e=6.492E+00  Homo sapiens
  2lw6-assembly1_A  TM=9.623E-01  e=6.640E-13  Pyricularia oryzae
  7jfl-assembly1_A  TM=4.424E-01  e=6.662E+00  Homo sapiens
  2lw6-assembly1_A  TM=9.655E-01  e=8.534E-13  Pyricularia oryzae

CATH classification: 2.60.320.40

Organism: Pyricularia oryzae (NCBI:txid318829)

Solvent-accessible surface area: 5246 Å² total; per-residue (Å²): 119,125,49,77,0,1,0,12,0,69,81,118,74,194,65,88,13,17,35,131,68,94,2,20,163,46,4,121,1,61,35,113,77,138,89,119,115,128,173,82,0,0,60,0,93,1,52,27,86,52,103,34,83,154,22,116,32,79,107,89,27,105,28,19,33,21,38,76,8,21,48,59,96,57,88,76,59,125,13,141

Radius of gyration: 12.3 Å; Cα contacts (8 Å, |Δi|>4): 193; chains: 1; bounding box: 42×26×18 Å

Sequence (80 aa):
SFVQCNHHLLYNGRHWGTIRKKAGWAVRFYEEKPGQPKRLVAICKNASPVHCNYLKCTNLAAGFSAGTSTDVLSSGTVGSSFVQCNHHLLYNGRHWGTIRKKAGWAVRFYEEKPGQPKRLVAICKNASPVHCNYLKCTNLAAGFSAGTSTDVLSSGTVGSSFVQCNHHLLYNGRHWGTIRKKAGWAVRFYEEKPGQPKRLVAICKNASPVHCNYLKCTNLAAGFSAGTSTDVLSSGTVGSSFVQCNHHLLYNGRHWGTIRKKAGWAVRFYEEKPGQPKRLVAICKNASPVHCNYLKCTNLAAGFSAGTSTDVLSSGTVGSSFVQCNHHLLYNGRHWGTIRKKAGWAVRFYEEKPGQPKRLVAICKNASPVHCNYLKCTNLAAGFSAGTSTDVLSSGTVGSSFVQCNHHLLYNGRHWGTIRKKAGWAVRFYEEKPGQPKRLVAICKNASPVHCNYLKCTNLAAGFSAGTSTDVLSSGTVGSSFVQCNHHLLYNGRHWGTIRKKAGWAVRFYEEKPGQPKRLVAICKNASPVHCNYLKCTNLAAGFSAGTSTDVLSSGTVGSSFVQCNHHLLYNGRHWGTIRKKAGWAVRFYEEKPGQPKRLVAICKNASPVHCNYLKCTNLAAGFSAGTSTDVLSSGTVGSSFVQCNHHLLYNGRHWGTIRKKAGWAVRFYEEKPGQPKRLVAICKNASPVHCNYLKCTNLAAGFSAGTSTDVLSSGTVGSSFVQCNHHLLYNGRHWGTIRKKAGWAVRFYEEKPGQPKRLVAICKNASPVHCNYLKCTNLAAGFSAGTSTDVLSSGTVGSSFVQCNHHLLYNGRHWGTIRKKAGWAVRFYEEKPGQPKRLVAICKNASPVHCNYLKCTNLAAGFSAGTSTDVLSSGTVGSSFVQCNHHLLYNGRHWGTIRKKAGWAVRFYEEKPGQPKRLVAICKNASPVHCNYLKCTNLAAGFSAGTSTDVLSSGTVGSSFVQCNHHLLYNGRHWGTIRKKAGWAVRFYEEKPGQPKRLVAICKNASPVHCNYLKCTNLAAGFSAGTSTDVLSSGTVGSSFVQCNHHLLYNGRHWGTIRKKAGWAVRFYEEKPGQPKRLVAICKNASPVHCNYLKCTNLAAGFSAGTSTDVLSSGTVGSSFVQCNHHLLYNGRHWGTIRKKAGWAVRFYEEKPGQPKRLVAICKNASPVHCNYLKCTNLAAGFSAGTSTDVLSSGTVGSSFVQCNHHLLYNGRHWGTIRKKAGWAVRFYEEKPGQPKRLVAICKNASPVHCNYLKCTNLAAGFSAGTSTDVLSSGTVGSSFVQCNHHLLYNGRHWGTIRKKAGWAVRFYEEKPGQPKRLVAICKNASPVHCNYLKCTNLAAGFSAGTSTDVLSSGTVGSSFVQCNHHLLYNGRHWGTIRKKAGWAVRFYEEKPGQPKRLVAICKNASPVHCNYLKCTNLAAGFSAGTSTDVLSSGTVGSSFVQCNHHLLYNGRHWGTIRKKAGWAVRFYEEKPGQPKRLVAICKNASPVHCNYLKCTNLAAGFSAGTSTDVLSSGTVGSSFVQCNHHLLYNGRHWGTIRKKAGWAVRFYEEKPGQPKRLVAICKNASPVHCNYLKCTNLAAGFSAGTSTDVLSSGTVGS

InterPro domains:
  IPR055020 Avirulence protein AvrPiz-t [PF22347] (20-89)